Protein 6EBN (pdb70)

Organism: Psilocybe cubensis (NCBI:txid181762)

Solvent-accessible surface area: 69431 Å² total

Structure (mmCIF, N/CA/C/O backbone):
data_6EBN
#
_entry.id   6EBN
#
_cell.length_a   238.723
_cell.length_b   143.570
_cell.length_c   71.408
_cell.angle_alpha   90.000
_cell.angle_beta   92.775
_cell.angle_gamma   90.000
#
_symmetry.space_group_name_H-M   'C 1 2 1'
#
loop_
_entity.id
_entity.type
_entity.pdbx_description
1 polymer 'non canonical aromatic amino acid decarboxylase'
2 non-polymer GLYCEROL
3 non-polymer 'FORMIC ACID'
4 non-polymer 'SODIUM ION'
5 water water
#
loop_
_atom_site.group_PDB
_atom_site.id
_atom_site.type_symbol
_atom_site.label_atom_id
_atom_site.label_alt_id
_atom_site.label_comp_id
_atom_site.label_asym_id
_atom_site.label_entity_id
_atom_site.label_seq_id
_atom_site.pdbx_PDB_ins_code
_atom_site.Cartn_x
_atom_site.Cartn_y
_atom_site.Cartn_z
_atom_site.occupancy
_atom_site.B_iso_or_equiv
_atom_site.auth_seq_id
_atom_site.auth_comp_id
_atom_site.auth_asym_id
_atom_site.auth_atom_id
_atom_site.pdbx_PDB_model_num
ATOM 1 N N . VAL A 1 14 ? 65.57511 -3.66911 -13.93145 1.000 72.91664 14 VAL A N 1
ATOM 2 C CA . VAL A 1 14 ? 66.30210 -3.76307 -12.66044 1.000 73.96940 14 VAL A CA 1
ATOM 3 C C . VAL A 1 14 ? 65.48105 -3.13711 -11.53446 1.000 71.25328 14 VAL A C 1
ATOM 4 O O . VAL A 1 14 ? 65.17698 -1.93712 -11.55747 1.000 71.45857 14 VAL A O 1
ATOM 8 N N . PRO A 1 15 ? 65.11608 -3.94912 -10.54546 1.000 63.65237 15 PRO A N 1
ATOM 9 C CA . PRO A 1 15 ? 64.22204 -3.45917 -9.49647 1.000 58.75968 15 PRO A CA 1
ATOM 10 C C . PRO A 1 15 ? 64.92397 -2.49512 -8.55247 1.000 53.57748 15 PRO A C 1
ATOM 11 O O . PRO A 1 15 ? 66.10298 -2.64905 -8.22945 1.000 48.62425 15 PRO A O 1
ATOM 15 N N . SER A 1 16 ? 64.17191 -1.49216 -8.11048 1.000 54.58812 16 SER A N 1
ATOM 16 C CA . SER A 1 16 ? 64.67084 -0.43113 -7.24748 1.000 54.64339 16 SER A CA 1
ATOM 17 C C . SER A 1 16 ? 64.34983 -0.72714 -5.78848 1.000 49.77439 16 SER A C 1
ATOM 18 O O . SER A 1 16 ? 63.23685 -1.16020 -5.46350 1.000 45.43703 16 SER A O 1
ATOM 21 N N . SER A 1 17 ? 65.32981 -0.47308 -4.91147 1.000 45.67127 17 SER A N 1
ATOM 22 C CA . SER A 1 17 ? 65.14480 -0.62709 -3.47547 1.000 43.91579 17 SER A CA 1
ATOM 23 C C . SER A 1 17 ? 64.57772 0.62589 -2.82249 1.000 42.72881 17 SER A C 1
ATOM 24 O O . SER A 1 17 ? 64.20370 0.57287 -1.64249 1.000 39.64686 17 SER A O 1
ATOM 27 N N . ASP A 1 18 ? 64.44867 1.72988 -3.57249 1.000 44.43691 18 ASP A N 1
ATOM 28 C CA . ASP A 1 18 ? 64.14059 3.01586 -2.94651 1.000 44.98434 18 ASP A CA 1
ATOM 29 C C . ASP A 1 18 ? 62.80258 3.00479 -2.22152 1.000 38.19932 18 ASP A C 1
ATOM 30 O O . ASP A 1 18 ? 62.71854 3.44879 -1.07453 1.000 40.28115 18 ASP A O 1
ATOM 35 N N . ASP A 1 19 ? 61.75061 2.48373 -2.84754 1.000 35.20422 19 ASP A N 1
ATOM 36 C CA . ASP A 1 19 ? 60.44360 2.58266 -2.20355 1.000 39.83109 19 ASP A CA 1
ATOM 37 C C . ASP A 1 19 ? 60.39063 1.78066 -0.90655 1.000 38.90730 19 ASP A C 1
ATOM 38 O O . ASP A 1 19 ? 59.68459 2.17063 0.03244 1.000 43.12359 19 ASP A O 1
ATOM 43 N N . HIS A 1 20 ? 61.11569 0.66370 -0.82154 1.000 37.45712 20 HIS A N 1
ATOM 44 C CA . HIS A 1 20 ? 61.13171 -0.06429 0.44647 1.000 39.53369 20 HIS A CA 1
ATOM 45 C C . HIS A 1 20 ? 61.98166 0.66776 1.48248 1.000 39.77845 20 HIS A C 1
ATOM 46 O O . HIS A 1 20 ? 61.60964 0.75175 2.66247 1.000 41.63920 20 HIS A O 1
ATOM 53 N N . GLU A 1 21 ? 63.12263 1.20982 1.05449 1.000 38.42303 21 GLU A N 1
ATOM 54 C CA . GLU A 1 21 ? 63.94858 1.99887 1.96550 1.000 36.48859 21 GLU A CA 1
ATOM 55 C C . GLU A 1 21 ? 63.17950 3.19083 2.50648 1.000 39.30734 21 GLU A C 1
ATOM 56 O O . GLU A 1 21 ? 63.36046 3.56885 3.66448 1.000 43.44205 21 GLU A O 1
ATOM 62 N N . ARG A 1 22 ? 62.28548 3.77478 1.70047 1.000 36.80968 22 ARG A N 1
ATOM 63 C CA . ARG A 1 22 ? 61.57441 4.95974 2.14145 1.000 33.89354 22 ARG A CA 1
ATOM 64 C C . ARG A 1 22 ? 60.66941 4.64170 3.32544 1.000 36.16223 22 ARG A C 1
ATOM 65 O O . ARG A 1 22 ? 60.53335 5.45469 4.24643 1.000 37.12024 22 ARG A O 1
ATOM 73 N N . ILE A 1 23 ? 60.02147 3.47166 3.31944 1.000 31.32744 23 ILE A N 1
ATOM 74 C CA . ILE A 1 23 ? 59.10148 3.19161 4.41442 1.000 33.50665 23 ILE A CA 1
ATOM 75 C C . ILE A 1 23 ? 59.77550 2.44866 5.55644 1.000 31.30639 23 ILE A C 1
ATOM 76 O O . ILE A 1 23 ? 59.22749 2.42763 6.66643 1.000 32.67234 23 ILE A O 1
ATOM 81 N N . SER A 1 24 ? 60.96854 1.88972 5.33246 1.000 33.44875 24 SER A N 1
ATOM 82 C CA . SER A 1 24 ? 61.69456 1.22177 6.41447 1.000 34.71469 24 SER A CA 1
ATOM 83 C C . SER A 1 24 ? 62.06849 2.17780 7.53747 1.000 39.18891 24 SER A C 1
ATOM 84 O O . SER A 1 24 ? 62.20950 1.74381 8.68247 1.000 41.64973 24 SER A O 1
ATOM 87 N N . ALA A 1 25 ? 62.21542 3.47580 7.24347 1.000 38.78360 25 ALA A N 1
ATOM 88 C CA . ALA A 1 25 ? 62.58735 4.48183 8.23947 1.000 36.09117 25 ALA A CA 1
ATOM 89 C C . ALA A 1 25 ? 61.42231 4.92377 9.10645 1.000 37.25973 25 ALA A C 1
ATOM 90 O O . ALA A 1 25 ? 61.61726 5.74578 10.01145 1.000 36.84126 25 ALA A O 1
ATOM 92 N N . LEU A 1 26 ? 60.21735 4.42270 8.83143 1.000 35.67533 26 LEU A N 1
ATOM 93 C CA . LEU A 1 26 ? 59.00231 4.82863 9.52842 1.000 31.69854 26 LEU A CA 1
ATOM 94 C C . LEU A 1 26 ? 58.73434 4.02963 10.78842 1.000 33.50928 26 LEU A C 1
ATOM 95 O O . LEU A 1 26 ? 57.80431 4.37358 11.52040 1.000 34.51203 26 LEU A O 1
ATOM 100 N N . PHE A 1 27 ? 59.48640 2.95167 11.03343 1.000 34.46729 27 PHE A N 1
ATOM 101 C CA . PHE A 1 27 ? 59.18944 2.01266 12.10543 1.000 34.05671 27 PHE A CA 1
ATOM 102 C C . PHE A 1 27 ? 60.43244 1.77773 12.94345 1.000 34.66995 27 PHE A C 1
ATOM 103 O O . PHE A 1 27 ? 61.56344 1.85979 12.44947 1.000 34.83312 27 PHE A O 1
ATOM 111 N N . LEU A 1 28 ? 60.21444 1.50472 14.22645 1.000 32.04068 28 LEU A N 1
ATOM 112 C CA . LEU A 1 28 ? 61.33645 1.13879 15.07647 1.000 30.81422 28 LEU A CA 1
ATOM 113 C C . LEU A 1 28 ? 62.01152 -0.11517 14.52748 1.000 32.48547 28 LEU A C 1
ATOM 114 O O . LEU A 1 28 ? 63.24353 -0.21710 14.51150 1.000 32.06437 28 LEU A O 1
ATOM 119 N N . GLY A 1 29 ? 61.22858 -1.06622 14.03247 1.000 32.36704 29 GLY A N 1
ATOM 120 C CA . GLY A 1 29 ? 61.80065 -2.16719 13.28349 1.000 37.99929 29 GLY A CA 1
ATOM 121 C C . GLY A 1 29 ? 61.67572 -3.50619 13.99249 1.000 39.41788 29 GLY A C 1
ATOM 122 O O . GLY A 1 29 ? 61.57771 -3.57519 15.22249 1.000 41.66289 29 GLY A O 1
ATOM 123 N N . PRO A 1 30 ? 61.66679 -4.59520 13.21850 1.000 35.14632 30 PRO A N 1
ATOM 124 C CA . PRO A 1 30 ? 61.56186 -5.94320 13.81450 1.000 35.42793 30 PRO A CA 1
ATOM 125 C C . PRO A 1 30 ? 62.59586 -6.21614 14.86552 1.000 34.94630 30 PRO A C 1
ATOM 126 O O . PRO A 1 30 ? 62.32489 -6.95815 15.82352 1.000 35.22001 30 PRO A O 1
ATOM 130 N N . LYS A 1 31 ? 63.79583 -5.66507 14.70053 1.000 36.88863 31 LYS A N 1
ATOM 131 C CA . LYS A 1 31 ? 64.86382 -5.78001 15.68655 1.000 36.40173 31 LYS A CA 1
ATOM 132 C C . LYS A 1 31 ? 65.25374 -4.41898 16.25955 1.000 37.00970 31 LYS A C 1
ATOM 133 O O . LYS A 1 31 ? 66.38872 -4.23292 16.70256 1.000 35.79640 31 LYS A O 1
ATOM 139 N N . ALA A 1 32 ? 64.33469 -3.45003 16.24353 1.000 35.85167 32 ALA A N 1
ATOM 140 C CA . ALA A 1 32 ? 64.64160 -2.09901 16.69953 1.000 33.34347 32 ALA A CA 1
ATOM 141 C C . ALA A 1 32 ? 65.85558 -1.53495 15.96154 1.000 37.62556 32 ALA A C 1
ATOM 142 O O . ALA A 1 32 ? 66.68554 -0.81690 16.52955 1.000 34.98577 32 ALA A O 1
ATOM 144 N N . GLU A 1 33 ? 65.97862 -1.87695 14.67954 1.000 36.67808 33 GLU A N 1
ATOM 145 C CA . GLU A 1 33 ? 67.15660 -1.42789 13.94056 1.000 37.43344 33 GLU A CA 1
ATOM 146 C C . GLU A 1 33 ? 67.27952 0.09112 13.95955 1.000 38.50198 33 GLU A C 1
ATOM 147 O O . GLU A 1 33 ? 68.37649 0.62018 13.80056 1.000 39.00468 33 GLU A O 1
ATOM 153 N N . ASN A 1 34 ? 66.16948 0.81206 14.12053 1.000 32.00647 34 ASN A N 1
ATOM 154 C CA . ASN A 1 34 ? 66.18040 2.26706 14.03653 1.000 32.99869 34 ASN A CA 1
ATOM 155 C C . ASN A 1 34 ? 66.21634 2.93707 15.41552 1.000 34.17515 34 ASN A C 1
ATOM 156 O O . ASN A 1 34 ? 65.78427 4.09004 15.53751 1.000 33.80668 34 ASN A O 1
ATOM 161 N N . ALA A 1 35 ? 66.69437 2.23110 16.45553 1.000 31.49851 35 ALA A N 1
ATOM 162 C CA . ALA A 1 35 ? 66.64932 2.78110 17.81253 1.000 35.29634 35 ALA A CA 1
ATOM 163 C C . ALA A 1 35 ? 67.47824 4.06415 17.95953 1.000 35.53584 35 ALA A C 1
ATOM 164 O O . ALA A 1 35 ? 67.07918 4.96213 18.70153 1.000 37.12287 35 ALA A O 1
ATOM 166 N N . ALA A 1 36 ? 68.62124 4.18021 17.27555 1.000 38.45461 36 ALA A N 1
ATOM 167 C CA . ALA A 1 36 ? 69.41017 5.41726 17.39255 1.000 40.24693 36 ALA A CA 1
ATOM 168 C C . ALA A 1 36 ? 68.65411 6.62421 16.80554 1.000 38.39671 36 ALA A C 1
ATOM 169 O O . ALA A 1 36 ? 68.70204 7.73422 17.36053 1.000 38.63621 36 ALA A O 1
ATOM 171 N N . PHE A 1 37 ? 67.92014 6.43416 15.70253 1.000 37.95455 37 PHE A N 1
ATOM 172 C CA . PHE A 1 37 ? 67.08709 7.53311 15.19751 1.000 37.34395 37 PHE A CA 1
ATOM 173 C C . PHE A 1 37 ? 66.02005 7.93106 16.21050 1.000 39.82583 37 PHE A C 1
ATOM 174 O O . PHE A 1 37 ? 65.82098 9.12605 16.49249 1.000 40.01006 37 PHE A O 1
ATOM 182 N N . LEU A 1 38 ? 65.33410 6.94102 16.78449 1.000 37.88612 38 LEU A N 1
ATOM 183 C CA . LEU A 1 38 ? 64.32307 7.24097 17.78248 1.000 34.59625 38 LEU A CA 1
ATOM 184 C C . LEU A 1 38 ? 64.92301 7.98301 18.97448 1.000 35.47004 38 LEU A C 1
ATOM 185 O O . LEU A 1 38 ? 64.31495 8.92698 19.50547 1.000 32.07753 38 LEU A O 1
ATOM 190 N N . GLN A 1 39 ? 66.10303 7.55208 19.42750 1.000 34.51203 39 GLN A N 1
ATOM 191 C CA . GLN A 1 39 ? 66.75197 8.22112 20.55450 1.000 34.39360 39 GLN A CA 1
ATOM 192 C C . GLN A 1 39 ? 66.98689 9.69713 20.25250 1.000 35.97800 39 GLN A C 1
ATOM 193 O O . GLN A 1 39 ? 66.74283 10.56512 21.10349 1.000 33.69615 39 GLN A O 1
ATOM 199 N N A GLN A 1 40 ? 67.44989 10.01215 19.03951 0.470 36.18592 40 GLN A N 1
ATOM 200 N N B GLN A 1 40 ? 67.46989 9.99616 19.04351 0.530 36.09907 40 GLN A N 1
ATOM 201 C CA A GLN A 1 40 ? 67.66082 11.42716 18.74150 0.470 38.70201 40 GLN A CA 1
ATOM 202 C CA B GLN A 1 40 ? 67.65382 11.38016 18.61850 0.530 38.83887 40 GLN A CA 1
ATOM 203 C C A GLN A 1 40 ? 66.33978 12.19509 18.67548 0.470 40.09954 40 GLN A C 1
ATOM 204 C C B GLN A 1 40 ? 66.34578 12.15609 18.69148 0.530 40.07323 40 GLN A C 1
ATOM 205 O O A GLN A 1 40 ? 66.27071 13.35209 19.11247 0.470 40.40748 40 GLN A O 1
ATOM 206 O O B GLN A 1 40 ? 66.29671 13.28109 19.20647 0.530 40.26799 40 GLN A O 1
ATOM 217 N N . TRP A 1 41 ? 65.27582 11.58403 18.13147 1.000 40.93386 41 TRP A N 1
ATOM 218 C CA . TRP A 1 41 ? 63.99978 12.29896 18.08845 1.000 35.54110 41 TRP A CA 1
ATOM 219 C C . TRP A 1 41 ? 63.44075 12.52693 19.49344 1.000 34.66995 41 TRP A C 1
ATOM 220 O O . TRP A 1 41 ? 62.88568 13.58990 19.78143 1.000 38.49409 41 TRP A O 1
ATOM 231 N N . LEU A 1 42 ? 63.56879 11.54594 20.38045 1.000 34.66731 42 LEU A N 1
ATOM 232 C CA . LEU A 1 42 ? 63.12476 11.74392 21.75944 1.000 36.03327 42 LEU A CA 1
ATOM 233 C C . LEU A 1 42 ? 63.93469 12.84097 22.44444 1.000 34.24358 42 LEU A C 1
ATOM 234 O O . LEU A 1 42 ? 63.38063 13.67795 23.17643 1.000 36.02011 42 LEU A O 1
ATOM 239 N N . THR A 1 43 ? 65.24169 12.87105 22.20446 1.000 35.79903 43 THR A N 1
ATOM 240 C CA . THR A 1 43 ? 66.05162 13.95709 22.75847 1.000 37.95981 43 THR A CA 1
ATOM 241 C C . THR A 1 43 ? 65.54755 15.31306 22.26545 1.000 40.79963 43 THR A C 1
ATOM 242 O O . THR A 1 43 ? 65.40149 16.26206 23.05445 1.000 35.99905 43 THR A O 1
ATOM 246 N N . THR A 1 44 ? 65.22157 15.40404 20.97145 1.000 37.51766 44 THR A N 1
ATOM 247 C CA . THR A 1 44 ? 64.64150 16.64200 20.43743 1.000 37.22288 44 THR A CA 1
ATOM 248 C C . THR A 1 44 ? 63.31447 16.99193 21.12341 1.000 36.24645 44 THR A C 1
ATOM 249 O O . THR A 1 44 ? 63.04740 18.16492 21.42241 1.000 37.59661 44 THR A O 1
ATOM 253 N N . VAL A 1 45 ? 62.46053 15.99489 21.36341 1.000 33.74089 45 VAL A N 1
ATOM 254 C CA . VAL A 1 45 ? 61.20650 16.24782 22.07939 1.000 35.62532 45 VAL A CA 1
ATOM 255 C C . VAL A 1 45 ? 61.49145 16.90784 23.43439 1.000 37.87823 45 VAL A C 1
ATOM 256 O O . VAL A 1 45 ? 60.86039 17.90781 23.81138 1.000 34.93840 45 VAL A O 1
ATOM 260 N N . VAL A 1 46 ? 62.45047 16.36190 24.18841 1.000 39.29418 46 VAL A N 1
ATOM 261 C CA . VAL A 1 46 ? 62.73442 16.90592 25.52241 1.000 39.81793 46 VAL A CA 1
ATOM 262 C C . VAL A 1 46 ? 63.26734 18.33095 25.42341 1.000 43.27361 46 VAL A C 1
ATOM 263 O O . VAL A 1 46 ? 62.87928 19.22893 26.19340 1.000 41.18915 46 VAL A O 1
ATOM 267 N N . ALA A 1 47 ? 64.18134 18.54000 24.51142 1.000 44.84222 47 ALA A N 1
ATOM 268 C CA . ALA A 1 47 ? 64.77527 19.83503 24.32642 1.000 42.08926 47 ALA A CA 1
ATOM 269 C C . ALA A 1 47 ? 63.73622 20.86897 24.00440 1.000 41.66815 47 ALA A C 1
ATOM 270 O O . ALA A 1 47 ? 63.77515 21.94497 24.50940 1.000 38.36513 47 ALA A O 1
ATOM 272 N N . GLN A 1 48 ? 62.78925 20.51591 23.15239 1.000 36.69914 48 GLN A N 1
ATOM 273 C CA . GLN A 1 48 ? 61.75620 21.45285 22.78137 1.000 39.63633 48 GLN A CA 1
ATOM 274 C C . GLN A 1 48 ? 60.75217 21.71280 23.88936 1.000 42.34718 48 GLN A C 1
ATOM 275 O O . GLN A 1 48 ? 60.24411 22.79077 23.99034 1.000 43.32625 48 GLN A O 1
ATOM 281 N N . GLN A 1 49 ? 60.42622 20.69979 24.67436 1.000 38.77833 49 GLN A N 1
ATOM 282 C CA . GLN A 1 49 ? 59.58219 20.93475 25.84434 1.000 36.36752 49 GLN A CA 1
ATOM 283 C C . GLN A 1 49 ? 60.22812 21.95379 26.76635 1.000 37.93876 49 GLN A C 1
ATOM 284 O O . GLN A 1 49 ? 59.56106 22.87775 27.25734 1.000 36.79125 49 GLN A O 1
ATOM 290 N N . LYS A 1 50 ? 61.53512 21.81086 27.00537 1.000 39.03363 50 LYS A N 1
ATOM 291 C CA . LYS A 1 50 ? 62.23106 22.77690 27.85337 1.000 39.92058 50 LYS A CA 1
ATOM 292 C C . LYS A 1 50 ? 62.23199 24.17690 27.23337 1.000 41.10230 50 LYS A C 1
ATOM 293 O O . LYS A 1 50 ? 61.92792 25.16589 27.90536 1.000 37.95981 50 LYS A O 1
ATOM 299 N N . ALA A 1 51 ? 62.59300 24.28892 25.95637 1.000 43.88684 51 ALA A N 1
ATOM 300 C CA . ALA A 1 51 ? 62.58093 25.60191 25.31236 1.000 44.29478 51 ALA A CA 1
ATOM 301 C C . ALA A 1 51 ? 61.19590 26.23783 25.40834 1.000 42.86830 51 ALA A C 1
ATOM 302 O O . ALA A 1 51 ? 61.06883 27.42783 25.71033 1.000 44.00001 51 ALA A O 1
ATOM 304 N N . ALA A 1 52 ? 60.14394 25.44577 25.20733 1.000 39.09942 52 ALA A N 1
ATOM 305 C CA . ALA A 1 52 ? 58.78191 25.96970 25.25031 1.000 37.57819 52 ALA A CA 1
ATOM 306 C C . ALA A 1 52 ? 58.38687 26.43568 26.64630 1.000 39.05995 52 ALA A C 1
ATOM 307 O O . ALA A 1 52 ? 57.77681 27.50665 26.78929 1.000 36.53333 52 ALA A O 1
ATOM 309 N N . ARG A 1 53 ? 58.68390 25.63271 27.68731 1.000 34.22252 53 ARG A N 1
ATOM 310 C CA . ARG A 1 53 ? 58.31286 26.05969 29.03630 1.000 35.38319 53 ARG A CA 1
ATOM 311 C C . ARG A 1 53 ? 59.16278 27.24274 29.50731 1.000 38.32038 53 ARG A C 1
ATOM 312 O O . ARG A 1 53 ? 58.66973 28.10072 30.24830 1.000 38.42566 53 ARG A O 1
ATOM 320 N N . ASP A 1 54 ? 60.41279 27.33981 29.05532 1.000 38.20721 54 ASP A N 1
ATOM 321 C CA . ASP A 1 54 ? 61.21371 28.53585 29.32833 1.000 38.43619 54 ASP A CA 1
ATOM 322 C C . ASP A 1 54 ? 60.61365 29.77782 28.65032 1.000 41.67868 54 ASP A C 1
ATOM 323 O O . ASP A 1 54 ? 60.58059 30.86082 29.24231 1.000 38.64937 54 ASP A O 1
ATOM 328 N N . ALA A 1 55 ? 60.10968 29.63278 27.42231 1.000 42.62090 55 ALA A N 1
ATOM 329 C CA . ALA A 1 55 ? 59.60763 30.78175 26.65530 1.000 44.70799 55 ALA A CA 1
ATOM 330 C C . ALA A 1 55 ? 58.32658 31.38068 27.23528 1.000 46.26871 55 ALA A C 1
ATOM 331 O O . ALA A 1 55 ? 58.00652 32.53566 26.94727 1.000 43.56312 55 ALA A O 1
ATOM 333 N N . TYR A 1 56 ? 57.55162 30.62064 27.99627 1.000 43.63155 56 TYR A N 1
ATOM 334 C CA . TYR A 1 56 ? 56.34958 31.17558 28.60825 1.000 40.24693 56 TYR A CA 1
ATOM 335 C C . TYR A 1 56 ? 56.72852 31.91561 29.88925 1.000 40.03901 56 TYR A C 1
ATOM 336 O O . TYR A 1 56 ? 57.12254 31.28863 30.87726 1.000 42.64722 56 TYR A O 1
ATOM 345 N N . PHE A 1 57 ? 56.60144 33.24260 29.87624 1.000 39.76793 57 PHE A N 1
ATOM 346 C CA . PHE A 1 57 ? 57.04738 34.15663 30.93125 1.000 42.33929 57 PHE A CA 1
ATOM 347 C C . PHE A 1 57 ? 58.47539 33.82271 31.33827 1.000 43.86579 57 PHE A C 1
ATOM 348 O O . PHE A 1 57 ? 58.72141 33.25373 32.41327 1.000 44.91328 57 PHE A O 1
ATOM 356 N N . PRO A 1 58 ? 59.44538 34.21376 30.50428 1.000 45.00540 58 PRO A N 1
ATOM 357 C CA . PRO A 1 58 ? 60.85140 33.85484 30.76830 1.000 46.34240 58 PRO A CA 1
ATOM 358 C C . PRO A 1 58 ? 61.38335 34.34688 32.10230 1.000 45.64231 58 PRO A C 1
ATOM 359 O O . PRO A 1 58 ? 62.34638 33.75793 32.61832 1.000 44.85801 58 PRO A O 1
ATOM 363 N N . ASP A 1 59 ? 60.81028 35.40085 32.67929 1.000 45.93445 59 ASP A N 1
ATOM 364 C CA . ASP A 1 59 ? 61.34724 35.92088 33.94230 1.000 49.33486 59 ASP A CA 1
ATOM 365 C C . ASP A 1 59 ? 60.84826 35.15586 35.16429 1.000 47.20566 59 ASP A C 1
ATOM 366 O O . ASP A 1 59 ? 61.37924 35.36690 36.26530 1.000 43.44731 59 ASP A O 1
ATOM 371 N N . ASP A 1 60 ? 59.85532 34.27881 35.00528 1.000 42.65775 60 ASP A N 1
ATOM 372 C CA . ASP A 1 60 ? 59.48135 33.38479 36.09128 1.000 43.16044 60 ASP A CA 1
ATOM 373 C C . ASP A 1 60 ? 60.68439 32.51686 36.44330 1.000 46.37661 60 ASP A C 1
ATOM 374 O O . ASP A 1 60 ? 61.37844 32.00089 35.55932 1.000 46.73981 60 ASP A O 1
ATOM 379 N N . ASN A 1 61 ? 60.95338 32.37888 37.73131 1.000 43.82631 61 ASN A N 1
ATOM 380 C CA . ASN A 1 61 ? 62.02743 31.50894 38.17733 1.000 40.38379 61 ASN A CA 1
ATOM 381 C C . ASN A 1 61 ? 61.51350 30.09192 38.38133 1.000 41.21020 61 ASN A C 1
ATOM 382 O O . ASN A 1 61 ? 60.31052 29.83185 38.35331 1.000 37.54398 61 ASN A O 1
ATOM 387 N N . ALA A 1 62 ? 62.44855 29.18697 38.65134 1.000 43.02621 62 ALA A N 1
ATOM 388 C CA . ALA A 1 62 ? 62.12363 27.78295 38.88335 1.000 43.66050 62 ALA A CA 1
ATOM 389 C C . ALA A 1 62 ? 61.18462 27.62591 40.07333 1.000 39.64949 62 ALA A C 1
ATOM 390 O O . ALA A 1 62 ? 61.27056 28.36992 41.05433 1.000 39.12838 62 ALA A O 1
ATOM 392 N N . PHE A 1 63 ? 60.24567 26.68585 39.95433 1.000 35.54900 63 PHE A N 1
ATOM 393 C CA . PHE A 1 63 ? 59.46968 26.22081 41.09132 1.000 35.71744 63 PHE A CA 1
ATOM 394 C C . PHE A 1 63 ? 60.08774 24.99085 41.74433 1.000 41.95503 63 PHE A C 1
ATOM 395 O O . PHE A 1 63 ? 59.88274 24.76885 42.95033 1.000 38.31249 63 PHE A O 1
ATOM 403 N N . ILE A 1 64 ? 60.82980 24.19189 40.96735 1.000 41.79185 64 ILE A N 1
ATOM 404 C CA . ILE A 1 64 ? 61.51186 22.98393 41.43236 1.000 42.05767 64 ILE A CA 1
ATOM 405 C C . ILE A 1 64 ? 63.00384 23.28601 41.39338 1.000 43.69998 64 ILE A C 1
ATOM 406 O O . ILE A 1 64 ? 63.59786 23.35104 40.31239 1.000 42.72091 64 ILE A O 1
ATOM 411 N N . THR A 1 65 ? 63.61482 23.52305 42.55439 1.000 43.93158 65 THR A N 1
ATOM 412 C CA . THR A 1 65 ? 65.00479 23.94213 42.60640 1.000 47.97944 65 THR A CA 1
ATOM 413 C C . THR A 1 65 ? 65.95486 22.74819 42.71042 1.000 47.68203 65 THR A C 1
ATOM 414 O O . THR A 1 65 ? 65.55392 21.60716 42.95842 1.000 43.50522 65 THR A O 1
ATOM 418 N N . THR A 1 66 ? 67.25284 23.04826 42.55544 1.000 47.92680 66 THR A N 1
ATOM 419 C CA . THR A 1 66 ? 68.28090 22.01932 42.67446 1.000 45.01329 66 THR A CA 1
ATOM 420 C C . THR A 1 66 ? 68.28891 21.40332 44.06546 1.000 43.93158 66 THR A C 1
ATOM 421 O O . THR A 1 66 ? 68.45998 20.18533 44.21147 1.000 47.77678 66 THR A O 1
ATOM 425 N N . ASP A 1 67 ? 68.08285 22.21432 45.10345 1.000 43.97106 67 ASP A N 1
ATOM 426 C CA . ASP A 1 67 ? 68.06287 21.63432 46.44446 1.000 46.63717 67 ASP A CA 1
ATOM 427 C C . ASP A 1 67 ? 66.87592 20.69226 46.62445 1.000 43.28151 67 ASP A C 1
ATOM 428 O O . ASP A 1 67 ? 66.98797 19.65727 47.29445 1.000 41.75764 67 ASP A O 1
ATOM 433 N N . MET A 1 68 ? 65.73791 21.00519 46.00843 1.000 43.14201 68 MET A N 1
ATOM 434 C CA . MET A 1 68 ? 64.62996 20.05813 46.05042 1.000 39.78372 68 MET A CA 1
ATOM 435 C C . MET A 1 68 ? 64.99004 18.76014 45.34043 1.000 39.77845 68 MET A C 1
ATOM 436 O O . MET A 1 68 ? 64.68310 17.67013 45.83843 1.000 40.75225 68 MET A O 1
ATOM 441 N N . GLN A 1 69 ? 65.66105 18.85918 44.18344 1.000 35.38319 69 GLN A N 1
ATOM 442 C CA . GLN A 1 69 ? 65.93513 17.69419 43.33945 1.000 34.91471 69 GLN A CA 1
ATOM 443 C C . GLN A 1 69 ? 66.93818 16.73425 43.96047 1.000 38.43356 69 GLN A C 1
ATOM 444 O O . GLN A 1 69 ? 66.97525 15.55625 43.57747 1.000 42.81566 69 GLN A O 1
ATOM 450 N N . THR A 1 70 ? 67.78114 17.21430 44.85747 1.000 36.77809 70 THR A N 1
ATOM 451 C CA . THR A 1 70 ? 68.74018 16.35436 45.52249 1.000 39.36261 70 THR A CA 1
ATOM 452 C C . THR A 1 70 ? 68.31318 15.99834 46.94349 1.000 41.04439 70 THR A C 1
ATOM 453 O O . THR A 1 70 ? 69.11520 15.41539 47.69550 1.000 40.82332 70 THR A O 1
ATOM 457 N N . SER A 1 71 ? 67.08015 16.33827 47.33847 1.000 40.07059 71 SER A N 1
ATOM 458 C CA . SER A 1 71 ? 66.62515 16.00725 48.68646 1.000 41.93134 71 SER A CA 1
ATOM 459 C C . SER A 1 71 ? 66.27724 14.52423 48.75947 1.000 46.27923 71 SER A C 1
ATOM 460 O O . SER A 1 71 ? 65.95528 13.90421 47.74247 1.000 43.39468 71 SER A O 1
ATOM 463 N N . PRO A 1 72 ? 66.32525 13.91824 49.95147 1.000 43.81841 72 PRO A N 1
ATOM 464 C CA . PRO A 1 72 ? 66.08433 12.46223 49.99447 1.000 41.69974 72 PRO A CA 1
ATOM 465 C C . PRO A 1 72 ? 64.69036 12.05815 49.52546 1.000 39.97058 72 PRO A C 1
ATOM 466 O O . PRO A 1 72 ? 64.54143 11.01014 48.87346 1.000 42.33929 72 PRO A O 1
ATOM 470 N N . ALA A 1 73 ? 63.65631 12.85309 49.79844 1.000 38.18879 73 ALA A N 1
ATOM 471 C CA . ALA A 1 73 ? 62.32034 12.45901 49.34342 1.000 39.99164 73 ALA A CA 1
ATOM 472 C C . ALA A 1 73 ? 62.20336 12.53300 47.82042 1.000 43.41573 73 ALA A C 1
ATOM 473 O O . ALA A 1 73 ? 61.57542 11.66296 47.18642 1.000 40.71278 73 ALA A O 1
ATOM 475 N N . PHE A 1 74 ? 62.78631 13.57203 47.21142 1.000 43.02884 74 PHE A N 1
ATOM 476 C CA . PHE A 1 74 ? 62.77032 13.66902 45.74942 1.000 43.91053 74 PHE A CA 1
ATOM 477 C C . PHE A 1 74 ? 63.51440 12.48806 45.12844 1.000 43.06832 74 PHE A C 1
ATOM 478 O O . PHE A 1 74 ? 63.01545 11.83903 44.20344 1.000 41.17336 74 PHE A O 1
ATOM 486 N N . ALA A 1 75 ? 64.72441 12.20213 45.63346 1.000 44.52639 75 ALA A N 1
ATOM 487 C CA . ALA A 1 75 ? 65.50148 11.08917 45.10247 1.000 40.08112 75 ALA A CA 1
ATOM 488 C C . ALA A 1 75 ? 64.74955 9.77713 45.26747 1.000 40.73910 75 ALA A C 1
ATOM 489 O O . ALA A 1 75 ? 64.80361 8.90613 44.38947 1.000 45.49230 75 ALA A O 1
ATOM 491 N N A GLN A 1 76 ? 64.02154 9.61510 46.37346 0.530 38.34933 76 GLN A N 1
ATOM 492 N N B GLN A 1 76 ? 64.03554 9.62210 46.38146 0.470 38.46777 76 GLN A N 1
ATOM 493 C CA A GLN A 1 76 ? 63.25761 8.38605 46.54346 0.530 38.84939 76 GLN A CA 1
ATOM 494 C CA B GLN A 1 76 ? 63.22861 8.42805 46.58546 0.470 39.00468 76 GLN A CA 1
ATOM 495 C C A GLN A 1 76 ? 62.15063 8.28099 45.49844 0.530 39.27839 76 GLN A C 1
ATOM 496 C C B GLN A 1 76 ? 62.16863 8.29599 45.49844 0.470 39.29418 76 GLN A C 1
ATOM 497 O O A GLN A 1 76 ? 61.92970 7.20497 44.92944 0.530 39.63896 76 GLN A O 1
ATOM 498 O O B GLN A 1 76 ? 61.98770 7.22097 44.91344 0.470 39.54685 76 GLN A O 1
ATOM 509 N N . THR A 1 77 ? 61.45257 9.38595 45.21243 1.000 40.03638 77 THR A N 1
ATOM 510 C CA . THR A 1 77 ? 60.44459 9.32588 44.15741 1.000 37.37290 77 THR A CA 1
ATOM 511 C C . THR A 1 77 ? 61.08863 8.99291 42.80742 1.000 37.23868 77 THR A C 1
ATOM 512 O O . THR A 1 77 ? 60.54068 8.20188 42.03442 1.000 33.16450 77 THR A O 1
ATOM 516 N N . THR A 1 78 ? 62.26860 9.55198 42.50844 1.000 34.66731 78 THR A N 1
ATOM 517 C CA . THR A 1 78 ? 62.83963 9.23900 41.19145 1.000 36.33330 78 THR A CA 1
ATOM 518 C C . THR A 1 78 ? 63.24872 7.77603 41.11546 1.000 39.72845 78 THR A C 1
ATOM 519 O O . THR A 1 78 ? 63.09977 7.14601 40.05546 1.000 41.07335 78 THR A O 1
ATOM 523 N N . LYS A 1 79 ? 63.75673 7.21506 42.22747 1.000 35.45688 79 LYS A N 1
ATOM 524 C CA . LYS A 1 79 ? 64.10381 5.79708 42.25548 1.000 37.85191 79 LYS A CA 1
ATOM 525 C C . LYS A 1 79 ? 62.86786 4.92701 42.07647 1.000 38.90466 79 LYS A C 1
ATOM 526 O O . LYS A 1 79 ? 62.92593 3.88701 41.41547 1.000 40.18377 79 LYS A O 1
ATOM 532 N N . VAL A 1 80 ? 61.73883 5.33395 42.66245 1.000 41.25495 80 VAL A N 1
ATOM 533 C CA . VAL A 1 80 ? 60.49588 4.58088 42.46244 1.000 39.97585 80 VAL A CA 1
ATOM 534 C C . VAL A 1 80 ? 60.04690 4.63785 41.00143 1.000 38.06509 80 VAL A C 1
ATOM 535 O O . VAL A 1 80 ? 59.61796 3.62482 40.43043 1.000 32.13543 80 VAL A O 1
ATOM 539 N N . ILE A 1 81 ? 60.11884 5.82185 40.37843 1.000 35.69639 81 ILE A N 1
ATOM 540 C CA . ILE A 1 81 ? 59.76985 5.94182 38.96042 1.000 36.04116 81 ILE A CA 1
ATOM 541 C C . ILE A 1 81 ? 60.64591 5.01587 38.12744 1.000 38.48883 81 ILE A C 1
ATOM 542 O O . ILE A 1 81 ? 60.14497 4.24283 37.29943 1.000 34.45150 81 ILE A O 1
ATOM 547 N N . ALA A 1 82 ? 61.97691 5.09094 38.33445 1.000 33.44875 82 ALA A N 1
ATOM 548 C CA . ALA A 1 82 ? 62.91196 4.27599 37.56347 1.000 36.24119 82 ALA A CA 1
ATOM 549 C C . ALA A 1 82 ? 62.64404 2.78198 37.74748 1.000 37.51239 82 ALA A C 1
ATOM 550 O O . ALA A 1 82 ? 62.70410 2.00397 36.78848 1.000 35.93062 82 ALA A O 1
ATOM 552 N N . SER A 1 83 ? 62.35305 2.36797 38.98147 1.000 34.66205 83 SER A N 1
ATOM 553 C CA . SER A 1 83 ? 62.11012 0.96695 39.28848 1.000 33.23820 83 SER A CA 1
ATOM 554 C C . SER A 1 83 ? 60.81816 0.46788 38.64746 1.000 33.26715 83 SER A C 1
ATOM 555 O O . SER A 1 83 ? 60.78723 -0.60113 38.02247 1.000 35.92010 83 SER A O 1
ATOM 558 N N . ASN A 1 84 ? 59.73912 1.23282 38.78344 1.000 31.79855 84 ASN A N 1
ATOM 559 C CA . ASN A 1 84 ? 58.48415 0.87374 38.15043 1.000 28.45868 84 ASN A CA 1
ATOM 560 C C . ASN A 1 84 ? 58.61117 0.85274 36.63443 1.000 36.01484 84 ASN A C 1
ATOM 561 O O . ASN A 1 84 ? 58.03823 -0.01929 35.96443 1.000 34.31990 84 ASN A O 1
ATOM 566 N N . LEU A 1 85 ? 59.35312 1.80378 36.07444 1.000 33.07765 85 LEU A N 1
ATOM 567 C CA . LEU A 1 85 ? 59.51314 1.86279 34.63244 1.000 32.73814 85 LEU A CA 1
ATOM 568 C C . LEU A 1 85 ? 60.25321 0.62982 34.11945 1.000 35.87799 85 LEU A C 1
ATOM 569 O O . LEU A 1 85 ? 59.81626 -0.00320 33.14845 1.000 35.18053 85 LEU A O 1
ATOM 574 N N . THR A 1 86 ? 61.39122 0.28189 34.74347 1.000 34.24884 86 THR A N 1
ATOM 575 C CA . THR A 1 86 ? 62.11230 -0.91107 34.29049 1.000 37.59135 86 THR A CA 1
ATOM 576 C C . THR A 1 86 ? 61.27037 -2.17212 34.47648 1.000 37.75453 86 THR A C 1
ATOM 577 O O . THR A 1 86 ? 61.24043 -3.04912 33.59348 1.000 36.61228 86 THR A O 1
ATOM 581 N N . GLU A 1 87 ? 60.53636 -2.26915 35.58647 1.000 33.01712 87 GLU A N 1
ATOM 582 C CA . GLU A 1 87 ? 59.69442 -3.44020 35.74447 1.000 37.19657 87 GLU A CA 1
ATOM 583 C C . GLU A 1 87 ? 58.63644 -3.50826 34.64445 1.000 35.18843 87 GLU A C 1
ATOM 584 O O . GLU A 1 87 ? 58.40251 -4.57628 34.05745 1.000 38.30986 87 GLU A O 1
ATOM 590 N N . LEU A 1 88 ? 57.99038 -2.37630 34.33544 1.000 31.94594 88 LEU A N 1
ATOM 591 C CA . LEU A 1 88 ? 56.98839 -2.37336 33.27342 1.000 30.44049 88 LEU A CA 1
ATOM 592 C C . LEU A 1 88 ? 57.60543 -2.76933 31.93543 1.000 34.57520 88 LEU A C 1
ATOM 593 O O . LEU A 1 88 ? 57.03449 -3.56637 31.18443 1.000 34.48571 88 LEU A O 1
ATOM 598 N N . LEU A 1 89 ? 58.76241 -2.20727 31.60545 1.000 35.06473 89 LEU A N 1
ATOM 599 C CA . LEU A 1 89 ? 59.35644 -2.48424 30.30046 1.000 35.68323 89 LEU A CA 1
ATOM 600 C C . LEU A 1 89 ? 59.76652 -3.94722 30.17447 1.000 37.04918 89 LEU A C 1
ATOM 601 O O . LEU A 1 89 ? 59.53957 -4.56924 29.12947 1.000 39.71529 89 LEU A O 1
ATOM 606 N N . THR A 1 90 ? 60.38254 -4.49718 31.22348 1.000 30.86159 90 THR A N 1
ATOM 607 C CA . THR A 1 90 ? 60.75962 -5.90816 31.24849 1.000 33.92775 90 THR A CA 1
ATOM 608 C C . THR A 1 90 ? 59.53167 -6.79323 31.06948 1.000 35.09368 90 THR A C 1
ATOM 609 O O . THR A 1 90 ? 59.54474 -7.74923 30.27848 1.000 36.21750 90 THR A O 1
ATOM 613 N N . ALA A 1 91 ? 58.46465 -6.50829 31.82246 1.000 34.50151 91 ALA A N 1
ATOM 614 C CA . ALA A 1 91 ? 57.25869 -7.31736 31.70145 1.000 39.19154 91 ALA A CA 1
ATOM 615 C C . ALA A 1 91 ? 56.60670 -7.16040 30.31944 1.000 37.47291 91 ALA A C 1
ATOM 616 O O . ALA A 1 91 ? 56.16377 -8.15243 29.73044 1.000 34.47782 91 ALA A O 1
ATOM 618 N N . LEU A 1 92 ? 56.54064 -5.93440 29.77843 1.000 37.55977 92 LEU A N 1
ATOM 619 C CA . LEU A 1 92 ? 55.96265 -5.75144 28.44543 1.000 37.29658 92 LEU A CA 1
ATOM 620 C C . LEU A 1 92 ? 56.71171 -6.59741 27.43544 1.000 37.64399 92 LEU A C 1
ATOM 621 O O . LEU A 1 92 ? 56.10176 -7.26145 26.58744 1.000 33.40664 92 LEU A O 1
ATOM 626 N N . GLY A 1 93 ? 58.05171 -6.57433 27.51946 1.000 37.82822 93 GLY A N 1
ATOM 627 C CA . GLY A 1 93 ? 58.86676 -7.33429 26.58347 1.000 41.19441 93 GLY A CA 1
ATOM 628 C C . GLY A 1 93 ? 58.69985 -8.83730 26.71048 1.000 38.52041 93 GLY A C 1
ATOM 629 O O . GLY A 1 93 ? 58.72890 -9.55530 25.70948 1.000 39.67318 93 GLY A O 1
ATOM 630 N N . GLU A 1 94 ? 58.52586 -9.33730 27.93448 1.000 32.42757 94 GLU A N 1
ATOM 631 C CA . GLU A 1 94 ? 58.40094 -10.77931 28.12748 1.000 32.04068 94 GLU A CA 1
ATOM 632 C C . GLU A 1 94 ? 56.97097 -11.29039 27.95147 1.000 34.15146 94 GLU A C 1
ATOM 633 O O . GLU A 1 94 ? 56.77604 -12.47640 27.66647 1.000 33.46454 94 GLU A O 1
ATOM 639 N N . ARG A 1 95 ? 55.96292 -10.42745 28.05845 1.000 35.90167 95 ARG A N 1
ATOM 640 C CA . ARG A 1 95 ? 54.59394 -10.90952 28.15143 1.000 35.10684 95 ARG A CA 1
ATOM 641 C C . ARG A 1 95 ? 53.64593 -10.39658 27.07842 1.000 33.39611 95 ARG A C 1
ATOM 642 O O . ARG A 1 95 ? 52.53996 -10.91964 26.98740 1.000 31.76697 95 ARG A O 1
ATOM 650 N N . SER A 1 96 ? 54.04789 -9.45956 26.23242 1.000 32.34862 96 SER A N 1
ATOM 651 C CA . SER A 1 96 ? 53.16987 -8.96362 25.16940 1.000 33.59613 96 SER A CA 1
ATOM 652 C C . SER A 1 96 ? 53.36794 -9.74961 23.88141 1.000 34.83576 96 SER A C 1
ATOM 653 O O . SER A 1 96 ? 54.41197 -10.37255 23.66343 1.000 33.46454 96 SER A O 1
ATOM 656 N N . ILE A 1 97 ? 52.37394 -9.65567 22.99840 1.000 30.49839 97 ILE A N 1
ATOM 657 C CA . ILE A 1 97 ? 52.49599 -10.21667 21.64840 1.000 29.84832 97 ILE A CA 1
ATOM 658 C C . ILE A 1 97 ? 53.49996 -9.38062 20.86141 1.000 28.45604 97 ILE A C 1
ATOM 659 O O . ILE A 1 97 ? 53.37989 -8.13663 20.82440 1.000 31.19058 97 ILE A O 1
ATOM 664 N N . PRO A 1 98 ? 54.47000 -9.98657 20.21143 1.000 29.82463 98 PRO A N 1
ATOM 665 C CA . PRO A 1 98 ? 55.46397 -9.21352 19.42044 1.000 28.49815 98 PRO A CA 1
ATOM 666 C C . PRO A 1 98 ? 54.94996 -8.81555 18.04043 1.000 33.63298 98 PRO A C 1
ATOM 667 O O . PRO A 1 98 ? 55.40400 -9.29653 16.97444 1.000 31.73275 98 PRO A O 1
ATOM 671 N N . PHE A 1 99 ? 53.97291 -7.88961 18.03741 1.000 32.55390 99 PHE A N 1
ATOM 672 C CA . PHE A 1 99 ? 53.44690 -7.36064 16.77940 1.000 32.48284 99 PHE A CA 1
ATOM 673 C C . PHE A 1 99 ? 54.55588 -6.78358 15.91041 1.000 35.70691 99 PHE A C 1
ATOM 674 O O . PHE A 1 99 ? 54.39989 -6.69960 14.67941 1.000 34.45150 99 PHE A O 1
ATOM 682 N N . PHE A 1 100 ? 55.67585 -6.37152 16.53343 1.000 32.82762 100 PHE A N 1
ATOM 683 C CA . PHE A 1 100 ? 56.76482 -5.71346 15.82144 1.000 35.63585 100 PHE A CA 1
ATOM 684 C C . PHE A 1 100 ? 57.47789 -6.66543 14.87245 1.000 35.05947 100 PHE A C 1
ATOM 685 O O . PHE A 1 100 ? 58.13287 -6.21639 13.92046 1.000 35.87272 100 PHE A O 1
ATOM 693 N N . SER A 1 101 ? 57.34996 -7.96543 15.10346 1.000 33.41190 101 SER A N 1
ATOM 694 C CA . SER A 1 101 ? 58.05002 -8.93340 14.26547 1.000 33.90933 101 SER A CA 1
ATOM 695 C C . SER A 1 101 ? 57.18006 -9.36345 13.08346 1.000 35.05157 101 SER A C 1
ATOM 696 O O . SER A 1 101 ? 55.97107 -9.54152 13.23744 1.000 31.26954 101 SER A O 1
ATOM 699 N N . PRO A 1 102 ? 57.76709 -9.55642 11.90047 1.000 33.95933 102 PRO A N 1
ATOM 700 C CA . PRO A 1 102 ? 57.00014 -10.13047 10.78746 1.000 31.83013 102 PRO A CA 1
ATOM 701 C C . PRO A 1 102 ? 56.55321 -11.55150 11.04946 1.000 35.64638 102 PRO A C 1
ATOM 702 O O . PRO A 1 102 ? 55.71125 -12.05555 10.29345 1.000 31.83276 102 PRO A O 1
ATOM 706 N N . ARG A 1 103 ? 57.09124 -12.22346 12.07947 1.000 32.90395 103 ARG A N 1
ATOM 707 C CA . ARG A 1 103 ? 56.49130 -13.48849 12.50047 1.000 29.32194 103 ARG A CA 1
ATOM 708 C C . ARG A 1 103 ? 55.03928 -13.30157 12.92245 1.000 31.06688 103 ARG A C 1
ATOM 709 O O . ARG A 1 103 ? 54.27534 -14.26561 12.91444 1.000 31.70643 103 ARG A O 1
ATOM 717 N N . TYR A 1 104 ? 54.62321 -12.08259 13.25644 1.000 29.37457 104 TYR A N 1
ATOM 718 C CA . TYR A 1 104 ? 53.22819 -11.84067 13.62042 1.000 28.51131 104 TYR A CA 1
ATOM 719 C C . TYR A 1 104 ? 52.41819 -11.52072 12.37141 1.000 31.37481 104 TYR A C 1
ATOM 720 O O . TYR A 1 104 ? 52.75615 -10.59671 11.63241 1.000 30.89581 104 TYR A O 1
ATOM 729 N N . SER A 1 105 ? 51.34124 -12.25578 12.14839 1.000 33.46191 105 SER A N 1
ATOM 730 C CA . SER A 1 105 ? 50.46723 -11.93084 11.02138 1.000 35.47267 105 SER A CA 1
ATOM 731 C C . SER A 1 105 ? 49.05926 -12.44191 11.29436 1.000 31.66169 105 SER A C 1
ATOM 732 O O . SER A 1 105 ? 48.46931 -13.15395 10.48736 1.000 33.54086 105 SER A O 1
ATOM 735 N N . GLY A 1 106 ? 48.49522 -12.07494 12.43735 1.000 33.60403 106 GLY A N 1
ATOM 736 C CA . GLY A 1 106 ? 47.20925 -12.62301 12.82234 1.000 31.64327 106 GLY A CA 1
ATOM 737 C C . GLY A 1 106 ? 46.07419 -11.62808 12.72232 1.000 36.82810 106 GLY A C 1
ATOM 738 O O . GLY A 1 106 ? 45.29321 -11.66212 11.75131 1.000 34.72785 106 GLY A O 1
ATOM 739 N N . HIS A 1 107 ? 45.96813 -10.74808 13.72131 1.000 31.64853 107 HIS A N 1
ATOM 740 C CA . HIS A 1 107 ? 44.96207 -9.70213 13.73630 1.000 33.00133 107 HIS A CA 1
ATOM 741 C C . HIS A 1 107 ? 45.52001 -8.44810 13.07030 1.000 34.31201 107 HIS A C 1
ATOM 742 O O . HIS A 1 107 ? 46.63302 -8.42604 12.52031 1.000 30.85107 107 HIS A O 1
ATOM 749 N N . MET A 1 108 ? 44.73195 -7.38115 13.12728 1.000 34.23568 108 MET A N 1
ATOM 750 C CA . MET A 1 108 ? 45.11588 -6.09213 12.55028 1.000 36.55175 108 MET A CA 1
ATOM 751 C C . MET A 1 108 ? 46.05883 -5.35807 13.50729 1.000 39.14154 108 MET A C 1
ATOM 752 O O . MET A 1 108 ? 45.73776 -4.29809 14.05128 1.000 42.51562 108 MET A O 1
ATOM 757 N N . SER A 1 109 ? 47.24986 -5.93400 13.67431 1.000 38.13089 109 SER A N 1
ATOM 758 C CA . SER A 1 109 ? 48.26582 -5.42494 14.58632 1.000 40.40221 109 SER A CA 1
ATOM 759 C C . SER A 1 109 ? 49.62884 -5.56087 13.92434 1.000 38.45724 109 SER A C 1
ATOM 760 O O . SER A 1 109 ? 49.89590 -6.52586 13.20735 1.000 40.15481 109 SER A O 1
ATOM 763 N N . VAL A 1 110 ? 50.49678 -4.59182 14.19835 1.000 38.27564 110 VAL A N 1
ATOM 764 C CA . VAL A 1 110 ? 51.76678 -4.45475 13.49336 1.000 37.52029 110 VAL A CA 1
ATOM 765 C C . VAL A 1 110 ? 52.56071 -3.36770 14.20937 1.000 35.15948 110 VAL A C 1
ATOM 766 O O . VAL A 1 110 ? 52.00366 -2.60473 15.00736 1.000 33.39085 110 VAL A O 1
ATOM 770 N N . ASP A 1 111 ? 53.86571 -3.30763 13.94139 1.000 38.10983 111 ASP A N 1
ATOM 771 C CA . ASP A 1 111 ? 54.68964 -2.18258 14.40039 1.000 35.52794 111 ASP A CA 1
ATOM 772 C C . ASP A 1 111 ? 54.06757 -0.87862 13.89438 1.000 35.49899 111 ASP A C 1
ATOM 773 O O . ASP A 1 111 ? 53.74558 -0.75965 12.70637 1.000 32.13543 111 ASP A O 1
ATOM 778 N N . GLN A 1 112 ? 53.88551 0.08937 14.79137 1.000 34.93050 112 GLN A N 1
ATOM 779 C CA . GLN A 1 112 ? 53.21244 1.34933 14.47435 1.000 38.46251 112 GLN A CA 1
ATOM 780 C C . GLN A 1 112 ? 54.21439 2.39039 13.96836 1.000 34.65679 112 GLN A C 1
ATOM 781 O O . GLN A 1 112 ? 55.41339 2.25346 14.17738 1.000 27.47171 112 GLN A O 1
ATOM 787 N N . SER A 1 113 ? 53.71834 3.42136 13.27135 1.000 27.34538 113 SER A N 1
ATOM 788 C CA . SER A 1 113 ? 54.64129 4.40041 12.69936 1.000 29.56670 113 SER A CA 1
ATOM 789 C C . SER A 1 113 ? 55.25923 5.29944 13.77836 1.000 33.56981 113 SER A C 1
ATOM 790 O O . SER A 1 113 ? 54.58319 5.75741 14.70535 1.000 35.04104 113 SER A O 1
ATOM 793 N N . LEU A 1 114 ? 56.56922 5.52852 13.66938 1.000 29.88779 114 LEU A N 1
ATOM 794 C CA . LEU A 1 114 ? 57.24015 6.44756 14.59838 1.000 30.21678 114 LEU A CA 1
ATOM 795 C C . LEU A 1 114 ? 56.72707 7.88653 14.50637 1.000 33.55402 114 LEU A C 1
ATOM 796 O O . LEU A 1 114 ? 56.65202 8.55753 15.55037 1.000 31.82224 114 LEU A O 1
ATOM 801 N N . PRO A 1 115 ? 56.40406 8.43151 13.32736 1.000 32.54338 115 PRO A N 1
ATOM 802 C CA . PRO A 1 115 ? 55.82398 9.78647 13.30435 1.000 35.63322 115 PRO A CA 1
ATOM 803 C C . PRO A 1 115 ? 54.57797 9.90141 14.15933 1.000 33.48823 115 PRO A C 1
ATOM 804 O O . PRO A 1 115 ? 54.42890 10.89740 14.87232 1.000 38.23880 115 PRO A O 1
ATOM 808 N N . ALA A 1 116 ? 53.71302 8.88536 14.15632 1.000 31.97752 116 ALA A N 1
ATOM 809 C CA . ALA A 1 116 ? 52.50101 8.91430 14.96931 1.000 31.45377 116 ALA A CA 1
ATOM 810 C C . ALA A 1 116 ? 52.83299 8.85432 16.45331 1.000 30.52998 116 ALA A C 1
ATOM 811 O O . ALA A 1 116 ? 52.32594 9.65930 17.25030 1.000 31.18532 116 ALA A O 1
ATOM 813 N N . ILE A 1 117 ? 53.67704 7.89737 16.84433 1.000 31.41692 117 ILE A N 1
ATOM 814 C CA . ILE A 1 117 ? 54.08203 7.78440 18.24533 1.000 32.52758 117 ILE A CA 1
ATOM 815 C C . ILE A 1 117 ? 54.68495 9.10444 18.72334 1.000 32.60391 117 ILE A C 1
ATOM 816 O O . ILE A 1 117 ? 54.40191 9.57543 19.83333 1.000 32.96185 117 ILE A O 1
ATOM 821 N N . LEU A 1 118 ? 55.49592 9.73948 17.87934 1.000 31.66169 118 LEU A N 1
ATOM 822 C CA . LEU A 1 118 ? 56.15385 10.98952 18.27535 1.000 35.27002 118 LEU A CA 1
ATOM 823 C C . LEU A 1 118 ? 55.17478 12.16746 18.33033 1.000 33.09871 118 LEU A C 1
ATOM 824 O O . LEU A 1 118 ? 55.28772 13.02947 19.20732 1.000 32.46442 118 LEU A O 1
ATOM 829 N N . GLY A 1 119 ? 54.19879 12.22440 17.42031 1.000 30.79843 119 GLY A N 1
ATOM 830 C CA . GLY A 1 119 ? 53.17473 13.26235 17.52429 1.000 30.14309 119 GLY A CA 1
ATOM 831 C C . GLY A 1 119 ? 52.35172 13.14931 18.79728 1.000 30.37996 119 GLY A C 1
ATOM 832 O O . GLY A 1 119 ? 52.09166 14.14830 19.48728 1.000 33.11976 119 GLY A O 1
ATOM 833 N N . PHE A 1 120 ? 51.93578 11.92828 19.13528 1.000 29.10612 120 PHE A N 1
ATOM 834 C CA . PHE A 1 120 ? 51.21778 11.72725 20.39528 1.000 28.62448 120 PHE A CA 1
ATOM 835 C C . PHE A 1 120 ? 52.07474 12.13130 21.59729 1.000 34.85418 120 PHE A C 1
ATOM 836 O O . PHE A 1 120 ? 51.62969 12.89928 22.46628 1.000 32.18544 120 PHE A O 1
ATOM 844 N N . LEU A 1 121 ? 53.30677 11.62137 21.67230 1.000 34.22779 121 LEU A N 1
ATOM 845 C CA . LEU A 1 121 ? 54.15573 11.95143 22.81231 1.000 32.56443 121 LEU A CA 1
ATOM 846 C C . LEU A 1 121 ? 54.39865 13.45244 22.91831 1.000 33.16977 121 LEU A C 1
ATOM 847 O O . LEU A 1 121 ? 54.27660 14.03844 24.00531 1.000 33.58297 121 LEU A O 1
ATOM 852 N N . SER A 1 122 ? 54.79163 14.08546 21.81231 1.000 33.48823 122 SER A N 1
ATOM 853 C CA . SER A 1 122 ? 55.03855 15.52047 21.80331 1.000 34.47782 122 SER A CA 1
ATOM 854 C C . SER A 1 122 ? 53.85350 16.27941 22.36729 1.000 36.18592 122 SER A C 1
ATOM 855 O O . SER A 1 122 ? 54.02643 17.27842 23.07829 1.000 35.31213 122 SER A O 1
ATOM 858 N N . THR A 1 123 ? 52.63353 15.82234 22.04728 1.000 30.49050 123 THR A N 1
ATOM 859 C CA . THR A 1 123 ? 51.45848 16.57027 22.44426 1.000 30.96687 123 THR A CA 1
ATOM 860 C C . THR A 1 123 ? 50.99448 16.27526 23.87025 1.000 30.09045 123 THR A C 1
ATOM 861 O O . THR A 1 123 ? 50.42442 17.17923 24.50824 1.000 28.97979 123 THR A O 1
ATOM 865 N N . THR A 1 124 ? 51.21754 15.05427 24.40026 1.000 28.31918 124 THR A N 1
ATOM 866 C CA . THR A 1 124 ? 50.72154 14.76625 25.75025 1.000 31.42745 124 THR A CA 1
ATOM 867 C C . THR A 1 124 ? 51.39047 15.63529 26.80926 1.000 31.65380 124 THR A C 1
ATOM 868 O O . THR A 1 124 ? 50.82045 15.79227 27.88625 1.000 33.15661 124 THR A O 1
ATOM 872 N N . PHE A 1 125 ? 52.59545 16.15836 26.55427 1.000 29.52986 125 PHE A N 1
ATOM 873 C CA . PHE A 1 125 ? 53.19438 17.07640 27.52128 1.000 32.66971 125 PHE A CA 1
ATOM 874 C C . PHE A 1 125 ? 52.36831 18.34735 27.66426 1.000 38.21248 125 PHE A C 1
ATOM 875 O O . PHE A 1 125 ? 52.38726 18.98236 28.72426 1.000 37.85717 125 PHE A O 1
ATOM 883 N N . TYR A 1 126 ? 51.61030 18.71630 26.62825 1.000 32.36177 126 TYR A N 1
ATOM 884 C CA . TYR A 1 126 ? 50.67224 19.82825 26.70623 1.000 31.35113 126 TYR A CA 1
ATOM 885 C C . TYR A 1 126 ? 49.26126 19.38717 27.08321 1.000 33.47770 126 TYR A C 1
ATOM 886 O O . TYR A 1 126 ? 48.45221 20.23913 27.46020 1.000 35.11474 126 TYR A O 1
ATOM 895 N N . ASN A 1 127 ? 48.94933 18.07716 26.99121 1.000 29.82989 127 ASN A N 1
ATOM 896 C CA . ASN A 1 127 ? 47.66836 17.45009 27.32020 1.000 27.50330 127 ASN A CA 1
ATOM 897 C C . ASN A 1 127 ? 46.45632 18.27902 26.86918 1.000 31.19848 127 ASN A C 1
ATOM 898 O O . ASN A 1 127 ? 45.53130 18.52597 27.65816 1.000 27.47961 127 ASN A O 1
ATOM 903 N N . PRO A 1 128 ? 46.40432 18.72501 25.62218 1.000 28.62448 128 PRO A N 1
ATOM 904 C CA . PRO A 1 128 ? 45.24128 19.51194 25.19116 1.000 30.94318 128 PRO A CA 1
ATOM 905 C C . PRO A 1 128 ? 43.98433 18.64787 25.16514 1.000 28.01125 128 PRO A C 1
ATOM 906 O O . PRO A 1 128 ? 44.03740 17.43987 24.92015 1.000 29.81147 128 PRO A O 1
ATOM 910 N N . ASN A 1 129 ? 42.84629 19.27981 25.43412 1.000 26.53213 129 ASN A N 1
ATOM 911 C CA . ASN A 1 129 ? 41.55332 18.59873 25.53811 1.000 27.19273 129 ASN A CA 1
ATOM 912 C C . ASN A 1 129 ? 40.65431 19.11868 24.41110 1.000 29.01137 129 ASN A C 1
ATOM 913 O O . ASN A 1 129 ? 40.18624 20.26565 24.46208 1.000 29.04822 129 ASN A O 1
ATOM 918 N N . ASN A 1 130 ? 40.42237 18.29066 23.38810 1.000 26.92428 130 ASN A N 1
ATOM 919 C CA . ASN A 1 130 ? 39.71236 18.75161 22.19208 1.000 29.31667 130 ASN A CA 1
ATOM 920 C C . ASN A 1 130 ? 38.18935 18.85853 22.37506 1.000 30.73790 130 ASN A C 1
ATOM 921 O O . ASN A 1 130 ? 37.47435 19.12349 21.39005 1.000 28.47447 130 ASN A O 1
ATOM 926 N N . VAL A 1 131 ? 37.66535 18.67251 23.58706 1.000 31.83276 131 VAL A N 1
ATOM 927 C CA . VAL A 1 131 ? 36.23633 18.90743 23.81304 1.000 31.76960 131 VAL A CA 1
ATOM 928 C C . VAL A 1 131 ? 35.89125 20.38741 23.64802 1.000 31.87224 131 VAL A C 1
ATOM 929 O O . VAL A 1 131 ? 34.77023 20.74134 23.26801 1.000 32.87763 131 VAL A O 1
ATOM 933 N N . ALA A 1 132 ? 36.83620 21.27746 23.91903 1.000 33.41980 132 ALA A N 1
ATOM 934 C CA . ALA A 1 132 ? 36.55012 22.70345 23.89702 1.000 34.83839 132 ALA A CA 1
ATOM 935 C C . ALA A 1 132 ? 37.75708 23.44351 23.34503 1.000 34.70153 132 ALA A C 1
ATOM 936 O O . ALA A 1 132 ? 38.89409 23.17558 23.74005 1.000 37.01760 132 ALA A O 1
ATOM 938 N N . PHE A 1 133 ? 37.49304 24.41649 22.48103 1.000 33.01712 133 PHE A N 1
ATOM 939 C CA . PHE A 1 133 ? 38.56201 25.17555 21.84704 1.000 28.47973 133 PHE A CA 1
ATOM 940 C C . PHE A 1 133 ? 39.47695 25.84160 22.88505 1.000 30.70368 133 PHE A C 1
ATOM 941 O O . PHE A 1 133 ? 40.70595 25.90767 22.71406 1.000 31.58800 133 PHE A O 1
ATOM 949 N N . GLU A 1 134 ? 38.89691 26.39758 23.94304 1.000 34.46992 134 GLU A N 1
ATOM 950 C CA . GLU A 1 134 ? 39.73485 27.12063 24.87604 1.000 35.01472 134 GLU A CA 1
ATOM 951 C C . GLU A 1 134 ? 40.65090 26.20068 25.65106 1.000 34.11725 134 GLU A C 1
ATOM 952 O O . GLU A 1 134 ? 41.54786 26.69174 26.31707 1.000 32.65392 134 GLU A O 1
ATOM 958 N N . ALA A 1 135 ? 40.46797 24.88467 25.55306 1.000 37.57819 135 ALA A N 1
ATOM 959 C CA . ALA A 1 135 ? 41.39502 23.92673 26.11708 1.000 33.58034 135 ALA A CA 1
ATOM 960 C C . ALA A 1 135 ? 42.30107 23.32477 25.05410 1.000 32.53022 135 ALA A C 1
ATOM 961 O O . ALA A 1 135 ? 43.14111 22.46482 25.37311 1.000 32.81446 135 ALA A O 1
ATOM 963 N N . SER A 1 136 ? 42.15906 23.75276 23.81509 1.000 29.71672 136 SER A N 1
ATOM 964 C CA . SER A 1 136 ? 42.90411 23.11380 22.74411 1.000 36.03853 136 SER A CA 1
ATOM 965 C C . SER A 1 136 ? 42.92508 24.00479 21.50610 1.000 36.62281 136 SER A C 1
ATOM 966 O O . SER A 1 136 ? 42.55412 23.55077 20.41410 1.000 34.69627 136 SER A O 1
ATOM 969 N N . PRO A 1 137 ? 43.37100 25.25982 21.63410 1.000 33.73562 137 PRO A N 1
ATOM 970 C CA . PRO A 1 137 ? 43.30197 26.19081 20.49510 1.000 34.10409 137 PRO A CA 1
ATOM 971 C C . PRO A 1 137 ? 44.09701 25.73185 19.29911 1.000 34.76206 137 PRO A C 1
ATOM 972 O O . PRO A 1 137 ? 43.76100 26.10382 18.17510 1.000 36.41489 137 PRO A O 1
ATOM 976 N N . PHE A 1 138 ? 45.12505 24.91790 19.49713 1.000 36.70177 138 PHE A N 1
ATOM 977 C CA . PHE A 1 138 ? 45.92210 24.40294 18.39314 1.000 32.90395 138 PHE A CA 1
ATOM 978 C C . PHE A 1 138 ? 45.43918 23.02791 17.93714 1.000 33.18029 138 PHE A C 1
ATOM 979 O O . PHE A 1 138 ? 45.24421 22.80990 16.74014 1.000 35.78061 138 PHE A O 1
ATOM 987 N N . THR A 1 139 ? 45.23922 22.07491 18.85914 1.000 31.55642 139 THR A N 1
ATOM 988 C CA . THR A 1 139 ? 44.91730 20.74089 18.37415 1.000 31.51167 139 THR A CA 1
ATOM 989 C C . THR A 1 139 ? 43.45832 20.60080 17.92513 1.000 30.76158 139 THR A C 1
ATOM 990 O O . THR A 1 139 ? 43.14538 19.61978 17.26313 1.000 31.71170 139 THR A O 1
ATOM 994 N N . THR A 1 140 ? 42.56126 21.53976 18.25411 1.000 30.41417 140 THR A N 1
ATOM 995 C CA . THR A 1 140 ? 41.25227 21.55168 17.59909 1.000 29.96938 140 THR A CA 1
ATOM 996 C C . THR A 1 140 ? 41.41127 21.80168 16.10309 1.000 33.29610 140 THR A C 1
ATOM 997 O O . THR A 1 140 ? 40.74932 21.15664 15.27609 1.000 33.17503 140 THR A O 1
ATOM 1001 N N . LEU A 1 141 ? 42.26622 22.75573 15.73910 1.000 29.04296 141 LEU A N 1
ATOM 1002 C CA . LEU A 1 141 ? 42.51123 23.02273 14.32410 1.000 33.87511 141 LEU A CA 1
ATOM 1003 C C . LEU A 1 141 ? 43.16930 21.83177 13.65112 1.000 35.92799 141 LEU A C 1
ATOM 1004 O O . LEU A 1 141 ? 42.82534 21.48974 12.51311 1.000 34.64100 141 LEU A O 1
ATOM 1009 N N . ILE A 1 142 ? 44.11133 21.17982 14.34813 1.000 29.98254 142 ILE A N 1
ATOM 1010 C CA . ILE A 1 142 ? 44.74741 19.97486 13.80715 1.000 29.88253 142 ILE A CA 1
ATOM 1011 C C . ILE A 1 142 ? 43.69647 18.91380 13.54314 1.000 29.87463 142 ILE A C 1
ATOM 1012 O O . ILE A 1 142 ? 43.68252 18.29779 12.47914 1.000 29.90622 142 ILE A O 1
ATOM 1017 N N . GLU A 1 143 ? 42.81347 18.66175 14.52313 1.000 28.01389 143 GLU A N 1
ATOM 1018 C CA . GLU A 1 143 ? 41.80653 17.62569 14.33912 1.000 24.25817 143 GLU A CA 1
ATOM 1019 C C . GLU A 1 143 ? 40.84453 17.94863 13.18810 1.000 27.42960 143 GLU A C 1
ATOM 1020 O O . GLU A 1 143 ? 40.50359 17.06461 12.39810 1.000 27.25327 143 GLU A O 1
ATOM 1026 N N . GLU A 1 144 ? 40.40046 19.20261 13.06809 1.000 30.23520 144 GLU A N 1
ATOM 1027 C CA . GLU A 1 144 ? 39.57246 19.56656 11.92008 1.000 34.53309 144 GLU A CA 1
ATOM 1028 C C . GLU A 1 144 ? 40.31249 19.31059 10.60809 1.000 33.13029 144 GLU A C 1
ATOM 1029 O O . GLU A 1 144 ? 39.74253 18.79255 9.63208 1.000 27.59541 144 GLU A O 1
ATOM 1035 N N . GLU A 1 145 ? 41.58247 19.68866 10.55211 1.000 30.00623 145 GLU A N 1
ATOM 1036 C CA . GLU A 1 145 ? 42.35050 19.46470 9.33312 1.000 33.50665 145 GLU A CA 1
ATOM 1037 C C . GLU A 1 145 ? 42.50358 17.97171 9.04813 1.000 33.80668 145 GLU A C 1
ATOM 1038 O O . GLU A 1 145 ? 42.42362 17.54770 7.89213 1.000 40.29167 145 GLU A O 1
ATOM 1044 N N . VAL A 1 146 ? 42.68462 17.15272 10.08313 1.000 31.80118 146 VAL A N 1
ATOM 1045 C CA . VAL A 1 146 ? 42.75970 15.70273 9.88114 1.000 28.59027 146 VAL A CA 1
ATOM 1046 C C . VAL A 1 146 ? 41.44474 15.18165 9.31613 1.000 29.26930 146 VAL A C 1
ATOM 1047 O O . VAL A 1 146 ? 41.42480 14.31464 8.43213 1.000 31.34060 146 VAL A O 1
ATOM 1051 N N . GLY A 1 147 ? 40.31570 15.65759 9.85211 1.000 28.56658 147 GLY A N 1
ATOM 1052 C CA . GLY A 1 147 ? 39.03173 15.22751 9.31509 1.000 25.02142 147 GLY A CA 1
ATOM 1053 C C . GLY A 1 147 ? 38.87974 15.54950 7.84009 1.000 27.08219 147 GLY A C 1
ATOM 1054 O O . GLY A 1 147 ? 38.37879 14.73247 7.05809 1.000 30.36680 147 GLY A O 1
ATOM 1055 N N . LEU A 1 148 ? 39.31467 16.74452 7.43509 1.000 26.81374 148 LEU A N 1
ATOM 1056 C CA . LEU A 1 148 ? 39.19867 17.12551 6.02209 1.000 29.03506 148 LEU A CA 1
ATOM 1057 C C . LEU A 1 148 ? 40.20773 16.38056 5.14610 1.000 33.42506 148 LEU A C 1
ATOM 1058 O O . LEU A 1 148 ? 39.93976 16.12554 3.96710 1.000 29.10086 148 LEU A O 1
ATOM 1063 N N . GLN A 1 149 ? 41.38074 16.04563 5.69812 1.000 32.31703 149 GLN A N 1
ATOM 1064 C CA . GLN A 1 149 ? 42.34879 15.20768 4.98914 1.000 31.08004 149 GLN A CA 1
ATOM 1065 C C . GLN A 1 149 ? 41.76487 13.83864 4.69314 1.000 29.82463 149 GLN A C 1
ATOM 1066 O O . GLN A 1 149 ? 41.85292 13.34364 3.56714 1.000 29.45090 149 GLN A O 1
ATOM 1072 N N . LEU A 1 150 ? 41.19690 13.18962 5.71813 1.000 28.55606 150 LEU A N 1
ATOM 1073 C CA . LEU A 1 150 ? 40.53897 11.90658 5.50313 1.000 28.66396 150 LEU A CA 1
ATOM 1074 C C . LEU A 1 150 ? 39.40998 12.04251 4.48211 1.000 29.81147 150 LEU A C 1
ATOM 1075 O O . LEU A 1 150 ? 39.31504 11.24950 3.53312 1.000 26.97692 150 LEU A O 1
ATOM 1080 N N . SER A 1 151 ? 38.55992 13.07046 4.64910 1.000 29.85621 151 SER A N 1
ATOM 1081 C CA . SER A 1 151 ? 37.44792 13.28340 3.72308 1.000 27.79017 151 SER A CA 1
ATOM 1082 C C . SER A 1 151 ? 37.93393 13.37142 2.28909 1.000 29.31930 151 SER A C 1
ATOM 1083 O O . SER A 1 151 ? 37.39498 12.69138 1.40008 1.000 29.81147 151 SER A O 1
ATOM 1086 N N . GLU A 1 152 ? 38.94289 14.21247 2.03810 1.000 29.24561 152 GLU A N 1
ATOM 1087 C CA . GLU A 1 152 ? 39.42890 14.38649 0.67310 1.000 35.35950 152 GLU A CA 1
ATOM 1088 C C . GLU A 1 152 ? 40.04798 13.10453 0.14712 1.000 36.58597 152 GLU A C 1
ATOM 1089 O O . GLU A 1 152 ? 39.84301 12.74551 -1.01988 1.000 35.02525 152 GLU A O 1
ATOM 1095 N N . MET A 1 153 ? 40.81101 12.39457 0.98813 1.000 33.35663 153 MET A N 1
ATOM 1096 C CA . MET A 1 153 ? 41.39608 11.13660 0.54714 1.000 33.15134 153 MET A CA 1
ATOM 1097 C C . MET A 1 153 ? 40.31814 10.14754 0.11013 1.000 33.98829 153 MET A C 1
ATOM 1098 O O . MET A 1 153 ? 40.46520 9.47254 -0.91186 1.000 33.67246 153 MET A O 1
ATOM 1103 N N . LEU A 1 154 ? 39.22014 10.06648 0.86612 1.000 30.00886 154 LEU A N 1
ATOM 1104 C CA . LEU A 1 154 ? 38.09619 9.17742 0.55911 1.000 25.82678 154 LEU A CA 1
ATOM 1105 C C . LEU A 1 154 ? 37.24818 9.64136 -0.63290 1.000 33.06975 154 LEU A C 1
ATOM 1106 O O . LEU A 1 154 ? 36.35023 8.89831 -1.04991 1.000 36.77283 154 LEU A O 1
ATOM 1111 N N . GLY A 1 155 ? 37.50012 10.83038 -1.18891 1.000 33.86195 155 GLY A N 1
ATOM 1112 C CA . GLY A 1 155 ? 36.79311 11.34233 -2.35392 1.000 31.55905 155 GLY A CA 1
ATOM 1113 C C . GLY A 1 155 ? 35.73405 12.37627 -2.03494 1.000 36.05959 155 GLY A C 1
ATOM 1114 O O . GLY A 1 155 ? 35.06703 12.86223 -2.94595 1.000 34.90155 155 GLY A O 1
ATOM 1115 N N . TYR A 1 156 ? 35.53101 12.69427 -0.76094 1.000 34.72785 156 TYR A N 1
ATOM 1116 C CA . TYR A 1 156 ? 34.61095 13.76122 -0.38996 1.000 33.35137 156 TYR A CA 1
ATOM 1117 C C . TYR A 1 156 ? 35.20488 15.12525 -0.77096 1.000 30.81159 156 TYR A C 1
ATOM 1118 O O . TYR A 1 156 ? 36.39287 15.25031 -1.04994 1.000 31.95909 156 TYR A O 1
ATOM 1127 N N . ASN A 1 157 ? 34.38882 16.17120 -0.66298 1.000 31.14847 157 ASN A N 1
ATOM 1128 C CA . ASN A 1 157 ? 34.78774 17.53723 -0.98398 1.000 31.75644 157 ASN A CA 1
ATOM 1129 C C . ASN A 1 157 ? 35.11468 18.32525 0.28702 1.000 38.45461 157 ASN A C 1
ATOM 1130 O O . ASN A 1 157 ? 34.28967 18.39821 1.20801 1.000 33.11186 157 ASN A O 1
ATOM 1135 N N . ARG A 1 158 ? 36.29665 18.95632 0.31204 1.000 38.10457 158 ARG A N 1
ATOM 1136 C CA . ARG A 1 158 ? 36.69158 19.80834 1.42704 1.000 39.01520 158 ARG A CA 1
ATOM 1137 C C . ARG A 1 158 ? 36.70751 21.29034 1.07403 1.000 41.28653 158 ARG A C 1
ATOM 1138 O O . ARG A 1 158 ? 37.04545 22.10637 1.93303 1.000 44.55271 158 ARG A O 1
ATOM 1146 N N . LEU A 1 159 ? 36.32650 21.66332 -0.14398 1.000 38.94151 159 LEU A N 1
ATOM 1147 C CA . LEU A 1 159 ? 36.33743 23.05731 -0.57298 1.000 43.98422 159 LEU A CA 1
ATOM 1148 C C . LEU A 1 159 ? 35.03139 23.75124 -0.20900 1.000 49.92441 159 LEU A C 1
ATOM 1149 O O . LEU A 1 159 ? 33.93242 23.21618 -0.42902 1.000 44.23951 159 LEU A O 1
ATOM 1154 N N . ASN A 1 160 ? 35.16231 24.97025 0.28899 1.000 59.28342 160 ASN A N 1
ATOM 1155 C CA . ASN A 1 160 ? 34.01526 25.82019 0.53297 1.000 69.55044 160 ASN A CA 1
ATOM 1156 C C . ASN A 1 160 ? 33.51724 26.43116 -0.76604 1.000 75.85383 160 ASN A C 1
ATOM 1157 O O . ASN A 1 160 ? 34.20426 26.43219 -1.79303 1.000 73.62199 160 ASN A O 1
ATOM 1162 N N . ASN A 1 161 ? 32.29921 26.95509 -0.70406 1.000 85.92083 161 ASN A N 1
ATOM 1163 C CA . ASN A 1 161 ? 31.71019 27.71605 -1.79907 1.000 93.28750 161 ASN A CA 1
ATOM 1164 C C . ASN A 1 161 ? 31.85624 26.98305 -3.13106 1.000 89.68707 161 ASN A C 1
ATOM 1165 O O . ASN A 1 161 ? 32.35723 27.52507 -4.11806 1.000 91.91892 161 ASN A O 1
ATOM 1170 N N . THR A 1 162 ? 31.43632 25.72603 -3.15106 1.000 81.54136 162 THR A N 1
ATOM 1171 C CA . THR A 1 162 ? 31.26437 25.00501 -4.40106 1.000 74.16942 162 THR A CA 1
ATOM 1172 C C . THR A 1 162 ? 29.85940 24.43693 -4.41008 1.000 70.35844 162 THR A C 1
ATOM 1173 O O . THR A 1 162 ? 29.06138 24.68289 -3.50109 1.000 68.61875 162 THR A O 1
ATOM 1177 N N . GLU A 1 163 ? 29.55746 23.67491 -5.45508 1.000 72.28235 163 GLU A N 1
ATOM 1178 C CA . GLU A 1 163 ? 28.25950 23.01884 -5.54409 1.000 73.36143 163 GLU A CA 1
ATOM 1179 C C . GLU A 1 163 ? 28.22456 21.72384 -4.74209 1.000 63.23916 163 GLU A C 1
ATOM 1180 O O . GLU A 1 163 ? 27.13858 21.25478 -4.38310 1.000 59.45976 163 GLU A O 1
ATOM 1186 N N . LYS A 1 164 ? 29.38159 21.16091 -4.43207 1.000 54.61444 164 LYS A N 1
ATOM 1187 C CA . LYS A 1 164 ? 29.35965 19.93691 -3.66106 1.000 50.53501 164 LYS A CA 1
ATOM 1188 C C . LYS A 1 164 ? 29.15261 20.23690 -2.17407 1.000 43.22887 164 LYS A C 1
ATOM 1189 O O . LYS A 1 164 ? 29.52454 21.30693 -1.68307 1.000 42.10505 164 LYS A O 1
ATOM 1195 N N . PRO A 1 165 ? 28.52065 19.32787 -1.44707 1.000 38.13089 165 PRO A N 1
ATOM 1196 C CA . PRO A 1 165 ? 28.42162 19.50087 0.00293 1.000 39.75213 165 PRO A CA 1
ATOM 1197 C C . PRO A 1 165 ? 29.80961 19.58195 0.62195 1.000 33.76194 165 PRO A C 1
ATOM 1198 O O . PRO A 1 165 ? 30.79464 19.08701 0.06596 1.000 33.78563 165 PRO A O 1
ATOM 1202 N N . LEU A 1 166 ? 29.89255 20.27096 1.75594 1.000 32.48284 166 LEU A N 1
ATOM 1203 C CA . LEU A 1 166 ? 31.16154 20.43004 2.45196 1.000 33.31978 166 LEU A CA 1
ATOM 1204 C C . LEU A 1 166 ? 31.27158 19.33105 3.48997 1.000 29.59829 166 LEU A C 1
ATOM 1205 O O . LEU A 1 166 ? 30.45757 19.26601 4.42296 1.000 30.19573 166 LEU A O 1
ATOM 1210 N N . ALA A 1 167 ? 32.25663 18.45110 3.31798 1.000 27.32433 167 ALA A N 1
ATOM 1211 C CA . ALA A 1 167 ? 32.41269 17.32912 4.24599 1.000 28.60869 167 ALA A CA 1
ATOM 1212 C C . ALA A 1 167 ? 32.93664 17.80815 5.58700 1.000 32.69603 167 ALA A C 1
ATOM 1213 O O . ALA A 1 167 ? 33.44458 18.92718 5.71400 1.000 27.86387 167 ALA A O 1
ATOM 1215 N N . TRP A 1 168 ? 32.82768 16.93015 6.58900 1.000 28.37445 168 TRP A N 1
ATOM 1216 C CA . TRP A 1 168 ? 33.42464 17.20119 7.90401 1.000 31.85908 168 TRP A CA 1
ATOM 1217 C C . TRP A 1 168 ? 33.83071 15.87222 8.52202 1.000 27.39013 168 TRP A C 1
ATOM 1218 O O . TRP A 1 168 ? 33.09376 14.90218 8.41101 1.000 29.91411 168 TRP A O 1
ATOM 1229 N N . GLY A 1 169 ? 34.93370 15.84328 9.22603 1.000 27.00850 169 GLY A N 1
ATOM 1230 C CA . GLY A 1 169 ? 35.37876 14.64231 9.88505 1.000 25.18197 169 GLY A CA 1
ATOM 1231 C C . GLY A 1 169 ? 35.97573 14.90635 11.24905 1.000 27.02692 169 GLY A C 1
ATOM 1232 O O . GLY A 1 169 ? 36.33866 15.99437 11.53105 1.000 24.15026 169 GLY A O 1
ATOM 1233 N N . HIS A 1 170 ? 36.01177 13.88736 12.09806 1.000 28.46920 170 HIS A N 1
ATOM 1234 C CA . HIS A 1 170 ? 36.60675 13.99740 13.41107 1.000 27.98493 170 HIS A CA 1
ATOM 1235 C C . HIS A 1 170 ? 37.18581 12.68543 13.88608 1.000 28.00336 170 HIS A C 1
ATOM 1236 O O . HIS A 1 170 ? 36.96888 11.67142 13.29808 1.000 25.40568 170 HIS A O 1
ATOM 1243 N N . ILE A 1 171 ? 37.96480 12.75348 14.94109 1.000 28.12969 171 ILE A N 1
ATOM 1244 C CA . ILE A 1 171 ? 38.58785 11.60152 15.52310 1.000 29.14034 171 ILE A CA 1
ATOM 1245 C C . ILE A 1 171 ? 37.74187 11.09248 16.66910 1.000 29.64040 171 ILE A C 1
ATOM 1246 O O . ILE A 1 171 ? 37.23781 11.85945 17.40908 1.000 30.42996 171 ILE A O 1
ATOM 1251 N N . ALA A 1 172 ? 37.55894 9.79847 16.74810 1.000 27.83228 172 ALA A N 1
ATOM 1252 C CA . ALA A 1 172 ? 36.85895 9.20143 17.87809 1.000 31.55115 172 ALA A CA 1
ATOM 1253 C C . ALA A 1 172 ? 37.75701 8.13949 18.48811 1.000 31.11426 172 ALA A C 1
ATOM 1254 O O . ALA A 1 172 ? 38.84003 7.82355 17.97513 1.000 29.73251 172 ALA A O 1
ATOM 1256 N N . SER A 1 173 ? 37.31002 7.55947 19.59111 1.000 30.85107 173 SER A N 1
ATOM 1257 C CA . SER A 1 173 ? 38.15607 6.57052 20.23912 1.000 26.17156 173 SER A CA 1
ATOM 1258 C C . SER A 1 173 ? 38.39115 5.34553 19.35813 1.000 29.87463 173 SER A C 1
ATOM 1259 O O . SER A 1 173 ? 39.34619 4.59658 19.59915 1.000 25.67939 173 SER A O 1
ATOM 1262 N N . GLY A 1 174 ? 37.54418 5.11047 18.35912 1.000 25.72414 174 GLY A N 1
ATOM 1263 C CA . GLY A 1 174 ? 37.67626 3.91348 17.54313 1.000 25.62149 174 GLY A CA 1
ATOM 1264 C C . GLY A 1 174 ? 36.51827 3.83841 16.56811 1.000 29.87200 174 GLY A C 1
ATOM 1265 O O . GLY A 1 174 ? 35.62923 4.68936 16.56310 1.000 26.76637 174 GLY A O 1
ATOM 1266 N N . GLY A 1 175 ? 36.57534 2.84341 15.68812 1.000 28.70871 175 GLY A N 1
ATOM 1267 C CA . GLY A 1 175 ? 35.50736 2.66534 14.71811 1.000 28.74555 175 GLY A CA 1
ATOM 1268 C C . GLY A 1 175 ? 34.18938 2.21327 15.32209 1.000 28.55869 175 GLY A C 1
ATOM 1269 O O . GLY A 1 175 ? 33.15038 2.40821 14.69407 1.000 27.21116 175 GLY A O 1
ATOM 1270 N N . THR A 1 176 ? 34.20540 1.60928 16.51809 1.000 23.78443 176 THR A N 1
ATOM 1271 C CA . THR A 1 176 ? 32.94941 1.23021 17.17608 1.000 24.23185 176 THR A CA 1
ATOM 1272 C C . THR A 1 176 ? 32.12134 2.46717 17.50806 1.000 27.24274 176 THR A C 1
ATOM 1273 O O . THR A 1 176 ? 30.92934 2.54610 17.18704 1.000 25.16354 176 THR A O 1
ATOM 1277 N N . VAL A 1 177 ? 32.76227 3.47620 18.10606 1.000 27.70332 177 VAL A N 1
ATOM 1278 C CA . VAL A 1 177 ? 32.07020 4.73517 18.37705 1.000 26.08471 177 VAL A CA 1
ATOM 1279 C C . VAL A 1 177 ? 31.78217 5.50315 17.09204 1.000 24.66348 177 VAL A C 1
ATOM 1280 O O . VAL A 1 177 ? 30.75914 6.18709 16.99502 1.000 23.55019 177 VAL A O 1
ATOM 1284 N N . ALA A 1 178 ? 32.64919 5.42619 16.08005 1.000 24.86614 178 ALA A N 1
ATOM 1285 C CA . ALA A 1 178 ? 32.29317 6.06916 14.81005 1.000 22.35531 178 ALA A CA 1
ATOM 1286 C C . ALA A 1 178 ? 31.01422 5.45509 14.19903 1.000 24.25028 178 ALA A C 1
ATOM 1287 O O . ALA A 1 178 ? 30.10118 6.18303 13.75501 1.000 22.54481 178 ALA A O 1
ATOM 1289 N N . ASN A 1 179 ? 30.90629 4.11608 14.21104 1.000 23.30016 179 ASN A N 1
ATOM 1290 C CA . ASN A 1 179 ? 29.69433 3.47701 13.69002 1.000 26.51634 179 ASN A CA 1
ATOM 1291 C C . ASN A 1 179 ? 28.47630 3.84595 14.51800 1.000 30.21152 179 ASN A C 1
ATOM 1292 O O . ASN A 1 179 ? 27.37330 4.06988 13.96399 1.000 28.56658 179 ASN A O 1
ATOM 1297 N N . LEU A 1 180 ? 28.65828 3.91296 15.85101 1.000 26.25578 180 LEU A N 1
ATOM 1298 C CA . LEU A 1 180 ? 27.58124 4.33091 16.74199 1.000 23.29490 180 LEU A CA 1
ATOM 1299 C C . LEU A 1 180 ? 27.10217 5.74588 16.42098 1.000 25.58201 180 LEU A C 1
ATOM 1300 O O . LEU A 1 180 ? 25.89016 6.00081 16.35996 1.000 26.46896 180 LEU A O 1
ATOM 1305 N N . GLU A 1 181 ? 28.03212 6.68693 16.21498 1.000 20.39192 181 GLU A N 1
ATOM 1306 C CA . GLU A 1 181 ? 27.63005 8.04891 15.84097 1.000 22.04212 181 GLU A CA 1
ATOM 1307 C C . GLU A 1 181 ? 26.91506 8.07286 14.48496 1.000 24.27133 181 GLU A C 1
ATOM 1308 O O . GLU A 1 181 ? 25.94903 8.80180 14.29095 1.000 24.36871 181 GLU A O 1
ATOM 1314 N N . ALA A 1 182 ? 27.41312 7.32988 13.50997 1.000 26.21630 182 ALA A N 1
ATOM 1315 C CA . ALA A 1 182 ? 26.74414 7.31384 12.20596 1.000 27.16642 182 ALA A CA 1
ATOM 1316 C C . ALA A 1 182 ? 25.31517 6.79476 12.31995 1.000 27.66648 182 ALA A C 1
ATOM 1317 O O . ALA A 1 182 ? 24.39815 7.30670 11.65293 1.000 23.81601 182 ALA A O 1
ATOM 1319 N N . MET A 1 183 ? 25.10021 5.76675 13.14595 1.000 25.63202 183 MET A N 1
ATOM 1320 C CA . MET A 1 183 ? 23.74524 5.23268 13.28993 1.000 28.00336 183 MET A CA 1
ATOM 1321 C C . MET A 1 183 ? 22.86418 6.18963 14.09092 1.000 29.41668 183 MET A C 1
ATOM 1322 O O . MET A 1 183 ? 21.67617 6.33956 13.80490 1.000 24.06078 183 MET A O 1
ATOM 1327 N N . TRP A 1 184 ? 23.43613 6.83267 15.11192 1.000 20.91303 184 TRP A N 1
ATOM 1328 C CA . TRP A 1 184 ? 22.72906 7.85363 15.88391 1.000 22.30004 184 TRP A CA 1
ATOM 1329 C C . TRP A 1 184 ? 22.28300 9.01860 14.98589 1.000 24.82140 184 TRP A C 1
ATOM 1330 O O . TRP A 1 184 ? 21.15098 9.50154 15.09488 1.000 25.38462 184 TRP A O 1
ATOM 1341 N N . ALA A 1 185 ? 23.19199 9.50965 14.12490 1.000 24.93457 185 ALA A N 1
ATOM 1342 C CA . ALA A 1 185 ? 22.84694 10.54662 13.16489 1.000 25.84257 185 ALA A CA 1
ATOM 1343 C C . ALA A 1 185 ? 21.73998 10.07456 12.23288 1.000 25.00300 185 ALA A C 1
ATOM 1344 O O . ALA A 1 185 ? 20.80494 10.83150 11.95987 1.000 24.67927 185 ALA A O 1
ATOM 1346 N N . ALA A 1 186 ? 21.81306 8.82256 11.75189 1.000 28.18496 186 ALA A N 1
ATOM 1347 C CA . ALA A 1 186 ? 20.78310 8.32050 10.83288 1.000 28.16917 186 ALA A CA 1
ATOM 1348 C C . ALA A 1 186 ? 19.42910 8.17543 11.52486 1.000 27.65858 186 ALA A C 1
ATOM 1349 O O . ALA A 1 186 ? 18.37709 8.48036 10.93184 1.000 28.64554 186 ALA A O 1
ATOM 1351 N N . ARG A 1 187 ? 19.43211 7.72543 12.77886 1.000 23.98182 187 ARG A N 1
ATOM 1352 C CA . ARG A 1 187 ? 18.20410 7.64037 13.57085 1.000 24.12395 187 ARG A CA 1
ATOM 1353 C C . ARG A 1 187 ? 17.55002 9.01733 13.70683 1.000 28.63238 187 ARG A C 1
ATOM 1354 O O . ARG A 1 187 ? 16.34802 9.16626 13.44681 1.000 23.88444 187 ARG A O 1
ATOM 1362 N N . ASN A 1 188 ? 18.32996 10.04438 14.15584 1.000 22.83168 188 ASN A N 1
ATOM 1363 C CA . ASN A 1 188 ? 17.73988 11.38734 14.32782 1.000 22.11055 188 ASN A CA 1
ATOM 1364 C C . ASN A 1 188 ? 17.36686 12.04632 12.99881 1.000 24.41082 188 ASN A C 1
ATOM 1365 O O . ASN A 1 188 ? 16.40682 12.85026 12.93480 1.000 27.49014 188 ASN A O 1
ATOM 1370 N N . LEU A 1 189 ? 18.14289 11.77136 11.94082 1.000 23.83970 189 LEU A N 1
ATOM 1371 C CA . LEU A 1 189 ? 17.82688 12.29533 10.61882 1.000 28.12179 189 LEU A CA 1
ATOM 1372 C C . LEU A 1 189 ? 16.45091 11.82625 10.18680 1.000 27.45066 189 LEU A C 1
ATOM 1373 O O . LEU A 1 189 ? 15.62287 12.62320 9.74079 1.000 28.09284 189 LEU A O 1
ATOM 1378 N N . LYS A 1 190 ? 16.19598 10.51824 10.32580 1.000 27.71648 190 LYS A N 1
ATOM 1379 C CA . LYS A 1 190 ? 14.94202 9.93117 9.85879 1.000 27.69016 190 LYS A CA 1
ATOM 1380 C C . LYS A 1 190 ? 13.72598 10.64110 10.45277 1.000 29.16402 190 LYS A C 1
ATOM 1381 O O . LYS A 1 190 ? 12.70497 10.81604 9.77375 1.000 26.99797 190 LYS A O 1
ATOM 1387 N N . PHE A 1 191 ? 13.80593 11.07111 11.71977 1.000 26.14787 191 PHE A N 1
ATOM 1388 C CA . PHE A 1 191 ? 12.63189 11.63905 12.37275 1.000 24.41609 191 PHE A CA 1
ATOM 1389 C C . PHE A 1 191 ? 12.59481 13.16105 12.35174 1.000 22.68430 191 PHE A C 1
ATOM 1390 O O . PHE A 1 191 ? 11.56177 13.73799 12.69873 1.000 29.37721 191 PHE A O 1
ATOM 1398 N N . TYR A 1 192 ? 13.66578 13.82610 11.92975 1.000 20.91567 192 TYR A N 1
ATOM 1399 C CA . TYR A 1 192 ? 13.64170 15.28610 11.89375 1.000 28.31392 192 TYR A CA 1
ATOM 1400 C C . TYR A 1 192 ? 12.43267 15.87103 11.16273 1.000 31.59063 192 TYR A C 1
ATOM 1401 O O . TYR A 1 192 ? 11.80861 16.80400 11.69871 1.000 23.76338 192 TYR A O 1
ATOM 1410 N N . PRO A 1 193 ? 12.05671 15.40900 9.96272 1.000 29.70619 193 PRO A N 1
ATOM 1411 C CA . PRO A 1 193 ? 10.93869 16.06494 9.25071 1.000 27.64542 193 PRO A CA 1
ATOM 1412 C C . PRO A 1 193 ? 9.62469 15.91487 9.97769 1.000 27.32959 193 PRO A C 1
ATOM 1413 O O . PRO A 1 193 ? 8.77464 16.81082 9.90067 1.000 25.79783 193 PRO A O 1
ATOM 1417 N N . LEU A 1 194 ? 9.42574 14.79886 10.69069 1.000 28.61922 194 LEU A N 1
ATOM 1418 C CA . LEU A 1 194 ? 8.22074 14.67080 11.49967 1.000 29.71672 194 LEU A CA 1
ATOM 1419 C C . LEU A 1 194 ? 8.23466 15.66980 12.64367 1.000 27.95862 194 LEU A C 1
ATOM 1420 O O . LEU A 1 194 ? 7.20662 16.28775 12.95465 1.000 24.76876 194 LEU A O 1
ATOM 1425 N N . SER A 1 195 ? 9.39664 15.85587 13.27269 1.000 24.98721 195 SER A N 1
ATOM 1426 C CA . SER A 1 195 ? 9.49457 16.85188 14.32368 1.000 26.23999 195 SER A CA 1
ATOM 1427 C C . SER A 1 195 ? 9.19750 18.24986 13.79567 1.000 26.76110 195 SER A C 1
ATOM 1428 O O . SER A 1 195 ? 8.52945 19.04483 14.47766 1.000 24.08447 195 SER A O 1
ATOM 1431 N N . LEU A 1 196 ? 9.73750 18.59389 12.60468 1.000 22.55534 196 LEU A N 1
ATOM 1432 C CA . LEU A 1 196 ? 9.50743 19.93187 12.06767 1.000 24.55821 196 LEU A CA 1
ATOM 1433 C C . LEU A 1 196 ? 8.03843 20.11779 11.69865 1.000 29.10875 196 LEU A C 1
ATOM 1434 O O . LEU A 1 196 ? 7.46636 21.21676 11.87963 1.000 23.76601 196 LEU A O 1
ATOM 1439 N N . ARG A 1 197 ? 7.41049 19.04275 11.17764 1.000 25.42410 197 ARG A N 1
ATOM 1440 C CA . ARG A 1 197 ? 5.98249 19.10467 10.89662 1.000 27.04798 197 ARG A CA 1
ATOM 1441 C C . ARG A 1 197 ? 5.21146 19.37063 12.17761 1.000 29.51933 197 ARG A C 1
ATOM 1442 O O . ARG A 1 197 ? 4.28142 20.18358 12.19359 1.000 24.82929 197 ARG A O 1
ATOM 1450 N N . ASP A 1 198 ? 5.60748 18.71666 13.28062 1.000 30.33522 198 ASP A N 1
ATOM 1451 C CA . ASP A 1 198 ? 4.94545 18.98363 14.56261 1.000 29.52722 198 ASP A CA 1
ATOM 1452 C C . ASP A 1 198 ? 5.16437 20.41764 15.01161 1.000 29.64829 198 ASP A C 1
ATOM 1453 O O . ASP A 1 198 ? 4.24532 21.06459 15.53859 1.000 29.59565 198 ASP A O 1
ATOM 1458 N N . ALA A 1 199 ? 6.38634 20.92671 14.82462 1.000 30.43786 199 ALA A N 1
ATOM 1459 C CA . ALA A 1 199 ? 6.72226 22.26873 15.26762 1.000 31.54589 199 ALA A CA 1
ATOM 1460 C C . ALA A 1 199 ? 6.02521 23.32869 14.43560 1.000 28.93242 199 ALA A C 1
ATOM 1461 O O . ALA A 1 199 ? 6.06214 24.50169 14.81760 1.000 29.31930 199 ALA A O 1
ATOM 1463 N N . SER A 1 200 ? 5.47825 22.95465 13.26860 1.000 30.13519 200 SER A N 1
ATOM 1464 C CA . SER A 1 200 ? 4.74521 23.89061 12.42858 1.000 31.94330 200 SER A CA 1
ATOM 1465 C C . SER A 1 200 ? 3.26223 23.54352 12.33356 1.000 33.34610 200 SER A C 1
ATOM 1466 O O . SER A 1 200 ? 2.56021 24.07448 11.46555 1.000 27.78754 200 SER A O 1
ATOM 1469 N N . ALA A 1 201 ? 2.76826 22.69650 13.23256 1.000 29.70093 201 ALA A N 1
ATOM 1470 C CA . ALA A 1 201 ? 1.35628 22.38542 13.27354 1.000 30.10098 201 ALA A CA 1
ATOM 1471 C C . ALA A 1 201 ? 0.57120 23.58238 13.82553 1.000 35.37003 201 ALA A C 1
ATOM 1472 O O . ALA A 1 201 ? 1.13614 24.52941 14.38353 1.000 36.12802 201 ALA A O 1
ATOM 1474 N N . GLU A 1 202 ? -0.75179 23.55830 13.62751 1.000 33.05923 202 GLU A N 1
ATOM 1475 C CA . GLU A 1 202 ? -1.59286 24.62526 14.16249 1.000 38.40724 202 GLU A CA 1
ATOM 1476 C C . GLU A 1 202 ? -1.40989 24.74728 15.66949 1.000 41.59972 202 GLU A C 1
ATOM 1477 O O . GLU A 1 202 ? -1.44984 23.75028 16.39250 1.000 41.33127 202 GLU A O 1
ATOM 1483 N N . GLY A 1 203 ? -1.17496 25.98129 16.13249 1.000 45.06330 203 GLY A N 1
ATOM 1484 C CA . GLY A 1 203 ? -0.90100 26.24831 17.52249 1.000 42.93936 203 GLY A CA 1
ATOM 1485 C C . GLY A 1 203 ? 0.56000 26.16940 17.91051 1.000 42.48141 203 GLY A C 1
ATOM 1486 O O . GLY A 1 203 ? 0.89797 26.53442 19.03352 1.000 41.31285 203 GLY A O 1
ATOM 1487 N N . ALA A 1 204 ? 1.42604 25.66444 17.04353 1.000 39.27050 204 ALA A N 1
ATOM 1488 C CA . ALA A 1 204 ? 2.83405 25.49952 17.36855 1.000 36.78336 204 ALA A CA 1
ATOM 1489 C C . ALA A 1 204 ? 3.63999 26.72657 16.93555 1.000 33.13029 204 ALA A C 1
ATOM 1490 O O . ALA A 1 204 ? 3.16795 27.57954 16.17754 1.000 31.76960 204 ALA A O 1
ATOM 1492 N N . GLU A 1 205 ? 4.90798 26.78664 17.37857 1.000 30.51418 205 GLU A N 1
ATOM 1493 C CA . GLU A 1 205 ? 5.65191 28.04068 17.24257 1.000 27.53488 205 GLU A CA 1
ATOM 1494 C C . GLU A 1 205 ? 5.97691 28.40469 15.79058 1.000 33.08555 205 GLU A C 1
ATOM 1495 O O . GLU A 1 205 ? 6.21784 29.58070 15.50157 1.000 38.00192 205 GLU A O 1
ATOM 1501 N N . MET A 1 206 ? 6.02197 27.44669 14.86758 1.000 34.78838 206 MET A N 1
ATOM 1502 C CA . MET A 1 206 ? 6.27697 27.76670 13.46058 1.000 31.57221 206 MET A CA 1
ATOM 1503 C C . MET A 1 206 ? 5.04300 27.52162 12.59057 1.000 33.19082 206 MET A C 1
ATOM 1504 O O . MET A 1 206 ? 5.14803 27.26462 11.37857 1.000 29.36405 206 MET A O 1
ATOM 1509 N N . GLU A 1 207 ? 3.85999 27.60556 13.20055 1.000 35.88588 207 GLU A N 1
ATOM 1510 C CA . GLU A 1 207 ? 2.63000 27.48349 12.41654 1.000 40.16271 207 GLU A CA 1
ATOM 1511 C C . GLU A 1 207 ? 2.63797 28.38748 11.19453 1.000 37.44660 207 GLU A C 1
ATOM 1512 O O . GLU A 1 207 ? 2.09401 28.01345 10.14953 1.000 34.37781 207 GLU A O 1
ATOM 1518 N N . PHE A 1 208 ? 3.25590 29.56752 11.29553 1.000 34.08567 208 PHE A N 1
ATOM 1519 C CA . PHE A 1 208 ?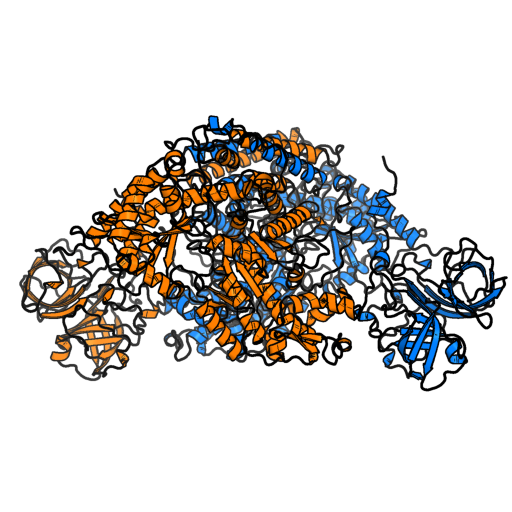 3.19586 30.55851 10.22253 1.000 33.81721 208 PHE A CA 1
ATOM 1520 C C . PHE A 1 208 ? 3.93190 30.12854 8.97054 1.000 31.38534 208 PHE A C 1
ATOM 1521 O O . PHE A 1 208 ? 3.73788 30.75153 7.92454 1.000 31.92751 208 PHE A O 1
ATOM 1529 N N . ILE A 1 209 ? 4.74096 29.06959 9.01756 1.000 31.54326 209 ILE A N 1
ATOM 1530 C CA . ILE A 1 209 ? 5.36500 28.61462 7.77857 1.000 33.40137 209 ILE A CA 1
ATOM 1531 C C . ILE A 1 209 ? 4.53407 27.56957 7.05856 1.000 32.93290 209 ILE A C 1
ATOM 1532 O O . ILE A 1 209 ? 4.85911 27.22558 5.91357 1.000 34.98841 209 ILE A O 1
ATOM 1537 N N . ARG A 1 210 ? 3.50410 27.00651 7.70155 1.000 32.05911 210 ARG A N 1
ATOM 1538 C CA . ARG A 1 210 ? 2.97917 25.71848 7.20955 1.000 30.32732 210 ARG A CA 1
ATOM 1539 C C . ARG A 1 210 ? 2.26119 25.83944 5.87454 1.000 33.10134 210 ARG A C 1
ATOM 1540 O O . ARG A 1 210 ? 2.15225 24.83943 5.14154 1.000 29.38510 210 ARG A O 1
ATOM 1548 N N . ASP A 1 211 ? 1.73612 27.01640 5.53753 1.000 31.70117 211 ASP A N 1
ATOM 1549 C CA . ASP A 1 211 ? 1.01813 27.15336 4.26452 1.000 32.60128 211 ASP A CA 1
ATOM 1550 C C . ASP A 1 211 ? 1.92713 27.43640 3.07553 1.000 33.95933 211 ASP A C 1
ATOM 1551 O O . ASP A 1 211 ? 1.42914 27.52837 1.94552 1.000 33.85143 211 ASP A O 1
ATOM 1556 N N . THR A 1 212 ? 3.22812 27.61348 3.29554 1.000 31.29059 212 THR A N 1
ATOM 1557 C CA . THR A 1 212 ? 4.15012 27.90652 2.20655 1.000 32.93553 212 THR A CA 1
ATOM 1558 C C . THR A 1 212 ? 5.40117 27.02559 2.19658 1.000 35.18053 212 THR A C 1
ATOM 1559 O O . THR A 1 212 ? 6.08019 26.96063 1.16459 1.000 32.73024 212 THR A O 1
ATOM 1563 N N . PHE A 1 213 ? 5.71619 26.32262 3.27858 1.000 34.14883 213 PHE A N 1
ATOM 1564 C CA . PHE A 1 213 ? 6.97424 25.57769 3.33260 1.000 34.31727 213 PHE A CA 1
ATOM 1565 C C . PHE A 1 213 ? 6.80132 24.20667 2.69461 1.000 33.08818 213 PHE A C 1
ATOM 1566 O O . PHE A 1 213 ? 6.06136 23.34964 3.20760 1.000 29.11665 213 PHE A O 1
ATOM 1574 N N . SER A 1 214 ? 7.49735 23.99971 1.58062 1.000 31.32744 214 SER A N 1
ATOM 1575 C CA . SER A 1 214 ? 7.41243 22.78770 0.77862 1.000 30.41944 214 SER A CA 1
ATOM 1576 C C . SER A 1 214 ? 8.70047 21.97977 0.86065 1.000 30.76421 214 SER A C 1
ATOM 1577 O O . SER A 1 214 ? 9.77844 22.48883 1.20166 1.000 30.26152 214 SER A O 1
ATOM 1580 N N . VAL A 1 215 ? 8.57055 20.70476 0.50865 1.000 27.92177 215 VAL A N 1
ATOM 1581 C CA . VAL A 1 215 ? 9.70260 19.81283 0.31967 1.000 27.87703 215 VAL A CA 1
ATOM 1582 C C . VAL A 1 215 ? 9.46966 19.03081 -0.95833 1.000 32.52758 215 VAL A C 1
ATOM 1583 O O . VAL A 1 215 ? 8.34567 18.94274 -1.47234 1.000 28.93768 215 VAL A O 1
ATOM 1587 N N . LYS A 1 216 ? 10.56770 18.48386 -1.47831 1.000 32.96448 216 LYS A N 1
ATOM 1588 C CA . LYS A 1 216 ? 10.51477 17.45786 -2.51131 1.000 31.89856 216 LYS A CA 1
ATOM 1589 C C . LYS A 1 216 ? 10.37384 16.11485 -1.81830 1.000 32.86710 216 LYS A C 1
ATOM 1590 O O . LYS A 1 216 ? 11.21784 15.75990 -0.97329 1.000 28.03757 216 LYS A O 1
ATOM 1596 N N . THR A 1 217 ? 9.30688 15.37879 -2.15331 1.000 26.75321 217 THR A N 1
ATOM 1597 C CA . THR A 1 217 ? 9.18695 14.02079 -1.65131 1.000 28.04020 217 THR A CA 1
ATOM 1598 C C . THR A 1 217 ? 10.23401 13.12784 -2.31129 1.000 32.85920 217 THR A C 1
ATOM 1599 O O . THR A 1 217 ? 10.92200 13.51988 -3.26528 1.000 32.23018 217 THR A O 1
ATOM 1603 N N . CYS A 1 218 ? 10.31007 11.88985 -1.81428 1.000 28.64817 218 CYS A N 1
ATOM 1604 C CA . CYS A 1 218 ? 11.31913 10.94990 -2.28226 1.000 27.48487 218 CYS A CA 1
ATOM 1605 C C . CYS A 1 218 ? 11.29816 10.79989 -3.80326 1.000 32.93290 218 CYS A C 1
ATOM 1606 O O . CYS A 1 218 ? 12.35417 10.77195 -4.44525 1.000 28.75608 218 CYS A O 1
ATOM 1609 N N . VAL A 1 219 ? 10.10618 10.68982 -4.40528 1.000 33.79616 219 VAL A N 1
ATOM 1610 C CA . VAL A 1 219 ? 10.05020 10.54281 -5.85628 1.000 37.00970 219 VAL A CA 1
ATOM 1611 C C . VAL A 1 219 ? 10.20214 11.87082 -6.59028 1.000 38.77044 219 VAL A C 1
ATOM 1612 O O . VAL A 1 219 ? 10.25716 11.88182 -7.83328 1.000 37.33869 219 VAL A O 1
ATOM 1616 N N . GLY A 1 220 ? 10.25007 12.99383 -5.87929 1.000 34.55941 220 GLY A N 1
ATOM 1617 C CA . GLY A 1 220 ? 10.53100 14.28184 -6.50029 1.000 32.15386 220 GLY A CA 1
ATOM 1618 C C . GLY A 1 220 ? 9.37795 15.27177 -6.62231 1.000 36.02537 220 GLY A C 1
ATOM 1619 O O . GLY A 1 220 ? 9.57490 16.34578 -7.19331 1.000 38.17300 220 GLY A O 1
ATOM 1620 N N . ASP A 1 221 ? 8.20696 14.98471 -6.07133 1.000 38.47303 221 ASP A N 1
ATOM 1621 C CA . ASP A 1 221 ? 7.09291 15.92165 -6.16735 1.000 38.33354 221 ASP A CA 1
ATOM 1622 C C . ASP A 1 221 ? 7.19883 17.00766 -5.10435 1.000 41.22863 221 ASP A C 1
ATOM 1623 O O . ASP A 1 221 ? 7.55983 16.73968 -3.94534 1.000 34.71206 221 ASP A O 1
ATOM 1628 N N . LYS A 1 222 ? 6.86177 18.24264 -5.48936 1.000 36.66755 222 LYS A N 1
ATOM 1629 C CA . LYS A 1 222 ? 6.90269 19.36164 -4.55437 1.000 34.86471 222 LYS A CA 1
ATOM 1630 C C . LYS A 1 222 ? 5.57968 19.42157 -3.79638 1.000 34.00671 222 LYS A C 1
ATOM 1631 O O . LYS A 1 222 ? 4.53168 19.58651 -4.40640 1.000 32.69866 222 LYS A O 1
ATOM 1637 N N . LYS A 1 223 ? 5.62367 19.29458 -2.48038 1.000 27.08219 223 LYS A N 1
ATOM 1638 C CA . LYS A 1 223 ? 4.43265 19.31952 -1.63740 1.000 30.96161 223 LYS A CA 1
ATOM 1639 C C . LYS A 1 223 ? 4.70659 20.15554 -0.39640 1.000 32.76709 223 LYS A C 1
ATOM 1640 O O . LYS A 1 223 ? 5.81358 20.12261 0.13262 1.000 30.59314 223 LYS A O 1
ATOM 1646 N N . LEU A 1 224 ? 3.68854 20.85949 0.11058 1.000 27.89545 224 LEU A N 1
ATOM 1647 C CA . LEU A 1 224 ? 3.81649 21.41750 1.45858 1.000 25.81362 224 LEU A CA 1
ATOM 1648 C C . LEU A 1 224 ? 4.19054 20.30653 2.44059 1.000 29.81673 224 LEU A C 1
ATOM 1649 O O . LEU A 1 224 ? 3.65061 19.19750 2.37759 1.000 29.59565 224 LEU A O 1
ATOM 1654 N N . LEU A 1 225 ? 5.11751 20.60458 3.35260 1.000 31.43798 225 LEU A N 1
ATOM 1655 C CA . LEU A 1 225 ? 5.48955 19.64661 4.40061 1.000 25.54780 225 LEU A CA 1
ATOM 1656 C C . LEU A 1 225 ? 4.25457 19.16354 5.14760 1.000 24.56874 225 LEU A C 1
ATOM 1657 O O . LEU A 1 225 ? 4.13863 17.98354 5.48560 1.000 27.19537 225 LEU A O 1
ATOM 1662 N N . LYS A 1 226 ? 3.29052 20.05749 5.37258 1.000 25.03195 226 LYS A N 1
ATOM 1663 C CA . LYS A 1 226 ? 2.10253 19.70143 6.13557 1.000 27.24011 226 LYS A CA 1
ATOM 1664 C C . LYS A 1 226 ? 1.16659 18.77337 5.35556 1.000 32.16175 226 LYS A C 1
ATOM 1665 O O . LYS A 1 226 ? 0.26661 18.18232 5.96355 1.000 27.48487 226 LYS A O 1
ATOM 1671 N N . ASP A 1 227 ? 1.35361 18.63838 4.03756 1.000 28.07179 227 ASP A N 1
ATOM 1672 C CA . ASP A 1 227 ? 0.50167 17.78232 3.21555 1.000 30.55630 227 ASP A CA 1
ATOM 1673 C C . ASP A 1 227 ? 1.09275 16.41136 2.94557 1.000 30.15888 227 ASP A C 1
ATOM 1674 O O . ASP A 1 227 ? 0.41181 15.58131 2.34156 1.000 26.89533 227 ASP A O 1
ATOM 1679 N N . CYS A 1 228 ? 2.33776 16.17043 3.33759 1.000 26.87691 228 CYS A N 1
ATOM 1680 C CA . CYS A 1 228 ? 2.96184 14.85846 3.16760 1.000 26.90849 228 CYS A CA 1
ATOM 1681 C C . CYS A 1 228 ? 2.35588 13.84543 4.12860 1.000 27.67174 228 CYS A C 1
ATOM 1682 O O . CYS A 1 228 ? 2.07285 14.15742 5.28859 1.000 28.35077 228 CYS A O 1
ATOM 1685 N N . SER A 1 229 ? 2.19396 12.61742 3.65160 1.000 28.01389 229 SER A N 1
ATOM 1686 C CA . SER A 1 229 ? 1.81701 11.51340 4.51360 1.000 25.89784 229 SER A CA 1
ATOM 1687 C C . SER A 1 229 ? 2.98501 11.18247 5.44362 1.000 30.22468 229 SER A C 1
ATOM 1688 O O . SER A 1 229 ? 4.11099 11.63554 5.22163 1.000 28.27707 229 SER A O 1
ATOM 1691 N N . PRO A 1 230 ? 2.72904 10.46246 6.53762 1.000 27.19010 230 PRO A N 1
ATOM 1692 C CA . PRO A 1 230 ? 3.85705 10.09153 7.40464 1.000 30.57209 230 PRO A CA 1
ATOM 1693 C C . PRO A 1 230 ? 4.89210 9.26659 6.65466 1.000 27.77175 230 PRO A C 1
ATOM 1694 O O . PRO A 1 230 ? 6.08609 9.48565 6.82567 1.000 26.45054 230 PRO A O 1
ATOM 1698 N N . TRP A 1 231 ? 4.46117 8.35556 5.78365 1.000 24.76876 231 TRP A N 1
ATOM 1699 C CA . TRP A 1 231 ? 5.40722 7.57161 4.98267 1.000 26.60319 231 TRP A CA 1
ATOM 1700 C C . TRP A 1 231 ? 6.28718 8.48165 4.11768 1.000 26.79269 231 TRP A C 1
ATOM 1701 O O . TRP A 1 231 ? 7.52119 8.32472 4.05970 1.000 26.63477 231 TRP A O 1
ATOM 1712 N N . GLU A 1 232 ? 5.67614 9.47061 3.44567 1.000 24.53978 232 GLU A N 1
ATOM 1713 C CA . GLU A 1 232 ? 6.48209 10.40966 2.65167 1.000 23.06592 232 GLU A CA 1
ATOM 1714 C C . GLU A 1 232 ? 7.48804 11.15072 3.52268 1.000 28.16654 232 GLU A C 1
ATOM 1715 O O . GLU A 1 232 ? 8.62303 11.38378 3.09170 1.000 28.49815 232 GLU A O 1
ATOM 1721 N N . LEU A 1 233 ? 7.07900 11.59270 4.72767 1.000 24.44240 233 LEU A N 1
ATOM 1722 C CA . LEU A 1 233 ? 8.02895 12.31076 5.57068 1.000 24.98721 233 LEU A CA 1
ATOM 1723 C C . LEU A 1 233 ? 9.16299 11.40282 6.01370 1.000 26.40843 233 LEU A C 1
ATOM 1724 O O . LEU A 1 233 ? 10.28296 11.87989 6.24072 1.000 27.98493 233 LEU A O 1
ATOM 1729 N N . LEU A 1 234 ? 8.88306 10.10481 6.18171 1.000 24.92930 234 LEU A N 1
ATOM 1730 C CA . LEU A 1 234 ? 9.89911 9.11387 6.54773 1.000 25.27145 234 LEU A CA 1
ATOM 1731 C C . LEU A 1 234 ? 10.77915 8.69191 5.37274 1.000 25.72151 234 LEU A C 1
ATOM 1732 O O . LEU A 1 234 ? 11.60820 7.78896 5.53175 1.000 24.98984 234 LEU A O 1
ATOM 1737 N N . ASN A 1 235 ? 10.59514 9.26289 4.18773 1.000 26.07944 235 ASN A N 1
ATOM 1738 C CA . ASN A 1 235 ? 11.48517 8.88494 3.08775 1.000 28.50868 235 ASN A CA 1
ATOM 1739 C C . ASN A 1 235 ? 12.04812 10.07897 2.34475 1.000 26.41896 235 ASN A C 1
ATOM 1740 O O . ASN A 1 235 ? 12.44614 9.95498 1.17776 1.000 26.09787 235 ASN A O 1
ATOM 1745 N N . LEU A 1 236 ? 12.13804 11.23397 2.99075 1.000 24.86877 236 LEU A N 1
ATOM 1746 C CA . LEU A 1 236 ? 12.82199 12.34601 2.33575 1.000 25.94522 236 LEU A CA 1
ATOM 1747 C C . LEU A 1 236 ? 14.30401 12.01709 2.18977 1.000 28.20601 236 LEU A C 1
ATOM 1748 O O . LEU A 1 236 ? 14.87804 11.30113 3.01178 1.000 26.43738 236 LEU A O 1
ATOM 1753 N N . HIS A 1 237 ? 14.91500 12.52712 1.11978 1.000 30.36943 237 HIS A N 1
ATOM 1754 C CA . HIS A 1 237 ? 16.34101 12.29320 0.89280 1.000 29.59039 237 HIS A CA 1
ATOM 1755 C C . HIS A 1 237 ? 17.18096 12.99825 1.94081 1.000 27.36907 237 HIS A C 1
ATOM 1756 O O . HIS A 1 237 ? 16.76190 13.99323 2.54379 1.000 25.57149 237 HIS A O 1
ATOM 1763 N N . VAL A 1 238 ? 18.38799 12.45932 2.15982 1.000 28.45868 238 VAL A N 1
ATOM 1764 C CA . VAL A 1 238 ? 19.32194 13.06038 3.10583 1.000 27.61384 238 VAL A CA 1
ATOM 1765 C C . VAL A 1 238 ? 19.46986 14.56039 2.86483 1.000 27.63752 238 VAL A C 1
ATOM 1766 O O . VAL A 1 238 ? 19.32580 15.37338 3.79182 1.000 29.21140 238 VAL A O 1
ATOM 1770 N N . SER A 1 239 ? 19.78385 14.95440 1.62283 1.000 25.61623 239 SER A N 1
ATOM 1771 C CA . SER A 1 239 ? 20.02378 16.37341 1.34183 1.000 27.92440 239 SER A CA 1
ATOM 1772 C C . SER A 1 239 ? 18.77973 17.21634 1.60081 1.000 29.43511 239 SER A C 1
ATOM 1773 O O . SER A 1 239 ? 18.88266 18.35835 2.07280 1.000 29.54828 239 SER A O 1
ATOM 1776 N N . THR A 1 240 ? 17.59476 16.67427 1.27879 1.000 29.13507 240 THR A N 1
ATOM 1777 C CA . THR A 1 240 ? 16.33272 17.37220 1.56977 1.000 23.48176 240 THR A CA 1
ATOM 1778 C C . THR A 1 240 ? 16.23068 17.73620 3.04277 1.000 26.01628 240 THR A C 1
ATOM 1779 O O . THR A 1 240 ? 15.81861 18.85518 3.40076 1.000 28.35866 240 THR A O 1
ATOM 1783 N N . ILE A 1 241 ? 16.62072 16.79923 3.91678 1.000 23.68179 241 ILE A N 1
ATOM 1784 C CA . ILE A 1 241 ? 16.47569 17.01123 5.34678 1.000 22.41585 241 ILE A CA 1
ATOM 1785 C C . ILE A 1 241 ? 17.55863 17.95529 5.85879 1.000 28.72976 241 ILE A C 1
ATOM 1786 O O . ILE A 1 241 ? 17.26756 18.94128 6.56178 1.000 28.18233 241 ILE A O 1
ATOM 1791 N N . LEU A 1 242 ? 18.81665 17.70536 5.47080 1.000 32.08543 242 LEU A N 1
ATOM 1792 C CA . LEU A 1 242 ? 19.91759 18.54643 5.96382 1.000 29.69830 242 LEU A CA 1
ATOM 1793 C C . LEU A 1 242 ? 19.75552 20.00841 5.54481 1.000 33.92249 242 LEU A C 1
ATOM 1794 O O . LEU A 1 242 ? 20.26946 20.91745 6.22781 1.000 30.94845 242 LEU A O 1
ATOM 1799 N N . ASP A 1 243 ? 19.05152 20.26537 4.42280 1.000 30.82212 243 ASP A N 1
ATOM 1800 C CA . ASP A 1 243 ? 18.85445 21.62936 3.94579 1.000 31.52483 243 ASP A CA 1
ATOM 1801 C C . ASP A 1 243 ? 17.84039 22.40630 4.77077 1.000 29.24824 243 ASP A C 1
ATOM 1802 O O . ASP A 1 243 ? 17.72133 23.61130 4.57776 1.000 32.49600 243 ASP A O 1
ATOM 1807 N N . MET A 1 244 ? 17.06442 21.74626 5.63376 1.000 30.01149 244 MET A N 1
ATOM 1808 C CA . MET A 1 244 ? 15.91137 22.40820 6.25174 1.000 31.14058 244 MET A CA 1
ATOM 1809 C C . MET A 1 244 ? 16.28529 23.62723 7.08274 1.000 34.97788 244 MET A C 1
ATOM 1810 O O . MET A 1 244 ? 15.64924 24.67719 6.90573 1.000 38.11773 244 MET A O 1
ATOM 1815 N N . PRO A 1 245 ? 17.27928 23.58129 7.98775 1.000 33.07239 245 PRO A N 1
ATOM 1816 C CA . PRO A 1 245 ? 17.62320 24.80831 8.76175 1.000 31.58800 245 PRO A CA 1
ATOM 1817 C C . PRO A 1 245 ? 18.03915 25.97133 7.88575 1.000 33.34610 245 PRO A C 1
ATOM 1818 O O . PRO A 1 245 ? 17.55908 27.11830 8.07474 1.000 32.26966 245 PRO A O 1
ATOM 1822 N N . ASP A 1 246 ? 18.93418 25.72838 6.91977 1.000 35.94378 246 ASP A N 1
ATOM 1823 C CA . ASP A 1 246 ? 19.30213 26.81239 5.99977 1.000 38.45198 246 ASP A CA 1
ATOM 1824 C C . ASP A 1 246 ? 18.08511 27.34032 5.25475 1.000 40.12060 246 ASP A C 1
ATOM 1825 O O . ASP A 1 246 ? 17.96205 28.55031 5.02074 1.000 38.07035 246 ASP A O 1
ATOM 1830 N N . ARG A 1 247 ? 17.18916 26.46627 4.83774 1.000 34.51993 247 ARG A N 1
ATOM 1831 C CA . ARG A 1 247 ? 16.04215 26.90820 4.08672 1.000 32.76445 247 ARG A CA 1
ATOM 1832 C C . ARG A 1 247 ? 15.12609 27.75515 4.91571 1.000 33.38032 247 ARG A C 1
ATOM 1833 O O . ARG A 1 247 ? 14.62504 28.73112 4.44969 1.000 35.73060 247 ARG A O 1
ATOM 1841 N N . LEU A 1 248 ? 14.89710 27.36314 6.14470 1.000 34.24621 248 LEU A N 1
ATOM 1842 C CA . LEU A 1 248 ? 14.05704 28.16710 7.02769 1.000 33.68299 248 LEU A CA 1
ATOM 1843 C C . LEU A 1 248 ? 14.65796 29.55314 7.23169 1.000 35.17527 248 LEU A C 1
ATOM 1844 O O . LEU A 1 248 ? 13.94090 30.55810 7.26968 1.000 33.53034 248 LEU A O 1
ATOM 1849 N N . HIS A 1 249 ? 15.97895 29.62421 7.39171 1.000 37.68610 249 HIS A N 1
ATOM 1850 C CA . HIS A 1 249 ? 16.60188 30.93725 7.53271 1.000 37.91507 249 HIS A CA 1
ATOM 1851 C C . HIS A 1 249 ? 16.47385 31.74823 6.24170 1.000 41.02334 249 HIS A C 1
ATOM 1852 O O . HIS A 1 249 ? 16.08478 32.92721 6.25969 1.000 47.75309 249 HIS A O 1
ATOM 1859 N N . ASP A 1 250 ? 16.77890 31.13525 5.09971 1.000 41.17336 250 ASP A N 1
ATOM 1860 C CA . ASP A 1 250 ? 16.72287 31.88324 3.84371 1.000 40.39168 250 ASP A CA 1
ATOM 1861 C C . ASP A 1 250 ? 15.30186 32.30615 3.50069 1.000 40.64961 250 ASP A C 1
ATOM 1862 O O . ASP A 1 250 ? 15.09080 33.39914 2.96568 1.000 42.20506 250 ASP A O 1
ATOM 1867 N N . GLU A 1 251 ? 14.30490 31.47910 3.80768 1.000 37.64662 251 GLU A N 1
ATOM 1868 C CA . GLU A 1 251 ? 12.95989 31.75002 3.29766 1.000 38.12036 251 GLU A CA 1
ATOM 1869 C C . GLU A 1 251 ? 12.05983 32.49498 4.28364 1.000 36.95969 251 GLU A C 1
ATOM 1870 O O . GLU A 1 251 ? 11.14580 33.20092 3.84462 1.000 37.84138 251 GLU A O 1
ATOM 1876 N N . TYR A 1 252 ? 12.31282 32.41400 5.59764 1.000 31.87751 252 TYR A N 1
ATOM 1877 C CA . TYR A 1 252 ? 11.51777 33.15796 6.56663 1.000 29.59829 252 TYR A CA 1
ATOM 1878 C C . TYR A 1 252 ? 12.37271 34.02201 7.48664 1.000 31.76960 252 TYR A C 1
ATOM 1879 O O . TYR A 1 252 ? 11.83566 34.63698 8.42463 1.000 33.35400 252 TYR A O 1
ATOM 1888 N N . ASN A 1 253 ? 13.68271 34.06908 7.26165 1.000 36.46753 253 ASN A N 1
ATOM 1889 C CA . ASN A 1 253 ? 14.61765 34.78714 8.13666 1.000 38.29670 253 ASN A CA 1
ATOM 1890 C C . ASN A 1 253 ? 14.58767 34.22214 9.55767 1.000 33.87775 253 ASN A C 1
ATOM 1891 O O . ASN A 1 253 ? 14.92161 34.91317 10.53067 1.000 39.44947 253 ASN A O 1
ATOM 1896 N N . ILE A 1 254 ? 14.21274 32.95112 9.69867 1.000 32.15649 254 ILE A N 1
ATOM 1897 C CA . ILE A 1 254 ? 14.21375 32.31813 11.01367 1.000 33.83300 254 ILE A CA 1
ATOM 1898 C C . ILE A 1 254 ? 15.64976 32.13021 11.48569 1.000 35.71218 254 ILE A C 1
ATOM 1899 O O . ILE A 1 254 ? 16.52979 31.72826 10.70770 1.000 35.93062 254 ILE A O 1
ATOM 1904 N N . SER A 1 255 ? 15.90672 32.47623 12.76269 1.000 31.55378 255 SER A N 1
ATOM 1905 C CA . SER A 1 255 ? 17.25172 32.37031 13.30271 1.000 35.85693 255 SER A CA 1
ATOM 1906 C C . SER A 1 255 ? 17.56379 30.93633 13.75272 1.000 37.78611 255 SER A C 1
ATOM 1907 O O . SER A 1 255 ? 16.66583 30.16828 14.12171 1.000 36.24382 255 SER A O 1
ATOM 1910 N N . PRO A 1 256 ? 18.83682 30.54440 13.70374 1.000 35.83061 256 PRO A N 1
ATOM 1911 C CA . PRO A 1 256 ? 19.19988 29.22743 14.25175 1.000 36.04380 256 PRO A CA 1
ATOM 1912 C C . PRO A 1 256 ? 18.89787 29.12642 15.73975 1.000 30.06150 256 PRO A C 1
ATOM 1913 O O . PRO A 1 256 ? 18.52992 28.04840 16.21475 1.000 33.67509 256 PRO A O 1
ATOM 1917 N N . GLN A 1 257 ? 19.06180 30.21643 16.49475 1.000 29.89569 257 GLN A N 1
ATOM 1918 C CA . GLN A 1 257 ? 18.75478 30.17642 17.92474 1.000 33.59613 257 GLN A CA 1
ATOM 1919 C C . GLN A 1 257 ? 17.29780 29.82034 18.16772 1.000 32.69866 257 GLN A C 1
ATOM 1920 O O . GLN A 1 257 ? 16.98283 28.94432 18.98372 1.000 34.93314 257 GLN A O 1
ATOM 1926 N N . PHE A 1 258 ? 16.38676 30.52428 17.49371 1.000 34.54098 258 PHE A N 1
ATOM 1927 C CA . PHE A 1 258 ? 14.97478 30.22121 17.64169 1.000 34.67521 258 PHE A CA 1
ATOM 1928 C C . PHE A 1 258 ? 14.67387 28.79719 17.18169 1.000 31.02214 258 PHE A C 1
ATOM 1929 O O . PHE A 1 258 ? 13.96090 28.04315 17.86069 1.000 30.79053 258 PHE A O 1
ATOM 1937 N N . LEU A 1 259 ? 15.20890 28.40621 16.02570 1.000 28.05600 259 LEU A N 1
ATOM 1938 C CA . LEU A 1 259 ? 14.92399 27.07319 15.51571 1.000 29.62724 259 LEU A CA 1
ATOM 1939 C C . LEU A 1 259 ? 15.34803 26.00322 16.52472 1.000 35.03315 259 LEU A C 1
ATOM 1940 O O . LEU A 1 259 ? 14.58108 25.07918 16.82771 1.000 34.22516 259 LEU A O 1
ATOM 1945 N N . GLU A 1 260 ? 16.57302 26.11329 17.05573 1.000 33.26451 260 GLU A N 1
ATOM 1946 C CA . GLU A 1 260 ? 17.04606 25.16132 18.05974 1.000 34.99893 260 GLU A CA 1
ATOM 1947 C C . GLU A 1 260 ? 16.11704 25.10728 19.24573 1.000 28.06915 260 GLU A C 1
ATOM 1948 O O . GLU A 1 260 ? 15.73810 24.02226 19.71373 1.000 33.56192 260 GLU A O 1
ATOM 1954 N N . LYS A 1 261 ? 15.79497 26.28326 19.79472 1.000 30.66683 261 LYS A N 1
ATOM 1955 C CA . LYS A 1 261 ? 14.99995 26.30922 21.01771 1.000 35.33055 261 LYS A CA 1
ATOM 1956 C C . LYS A 1 261 ? 13.64299 25.66915 20.78270 1.000 34.76733 261 LYS A C 1
ATOM 1957 O O . LYS A 1 261 ? 13.21403 24.79313 21.54169 1.000 36.97285 261 LYS A O 1
ATOM 1963 N N . VAL A 1 262 ? 12.97799 26.04610 19.68768 1.000 31.22480 262 VAL A N 1
ATOM 1964 C CA . VAL A 1 262 ? 11.64702 25.51503 19.41367 1.000 27.95862 262 VAL A CA 1
ATOM 1965 C C . VAL A 1 262 ? 11.71011 24.01203 19.17168 1.000 32.53022 262 VAL A C 1
ATOM 1966 O O . VAL A 1 262 ? 10.89514 23.23399 19.71067 1.000 33.88301 262 VAL A O 1
ATOM 1970 N N . MET A 1 263 ? 12.68814 23.56708 18.39069 1.000 30.52998 263 MET A N 1
ATOM 1971 C CA . MET A 1 263 ? 12.72523 22.16108 18.02270 1.000 29.14823 263 MET A CA 1
ATOM 1972 C C . MET A 1 263 ? 13.09826 21.25311 19.18171 1.000 32.18281 263 MET A C 1
ATOM 1973 O O . MET A 1 263 ? 12.71733 20.06909 19.14571 1.000 30.46681 263 MET A O 1
ATOM 1978 N N . ARG A 1 264 ? 13.76422 21.78115 20.22872 1.000 30.65104 264 ARG A N 1
ATOM 1979 C CA . ARG A 1 264 ? 14.14025 20.91918 21.35573 1.000 31.69854 264 ARG A CA 1
ATOM 1980 C C . ARG A 1 264 ? 12.97229 20.08311 21.86171 1.000 31.43798 264 ARG A C 1
ATOM 1981 O O . ARG A 1 264 ? 13.13935 18.91113 22.21772 1.000 29.67461 264 ARG A O 1
ATOM 1989 N N . LYS A 1 265 ? 11.78326 20.65505 21.91769 1.000 29.71146 265 LYS A N 1
ATOM 1990 C CA . LYS A 1 265 ? 10.69729 19.86799 22.47968 1.000 33.69351 265 LYS A CA 1
ATOM 1991 C C . LYS A 1 265 ? 10.10336 18.85095 21.50768 1.000 27.87966 265 LYS A C 1
ATOM 1992 O O . LYS A 1 265 ? 9.33241 17.99491 21.95067 1.000 26.27157 265 LYS A O 1
ATOM 1998 N N . TYR A 1 266 ? 10.46138 18.87697 20.21668 1.000 26.67425 266 TYR A N 1
ATOM 1999 C CA . TYR A 1 266 ? 9.82944 17.99792 19.24268 1.000 26.69794 266 TYR A CA 1
ATOM 2000 C C . TYR A 1 266 ? 10.73651 16.90597 18.69770 1.000 29.40879 266 TYR A C 1
ATOM 2001 O O . TYR A 1 266 ? 10.22757 15.97994 18.04370 1.000 30.47734 266 TYR A O 1
ATOM 2010 N N . ILE A 1 267 ? 12.05550 17.00605 18.90372 1.000 23.82128 267 ILE A N 1
ATOM 2011 C CA . ILE A 1 267 ? 12.99756 16.07110 18.30573 1.000 24.33450 267 ILE A CA 1
ATOM 2012 C C . ILE A 1 267 ? 13.19162 14.88011 19.22774 1.000 27.15326 267 ILE A C 1
ATOM 2013 O O . ILE A 1 267 ? 12.99760 14.95911 20.45374 1.000 26.47686 267 ILE A O 1
ATOM 2018 N N . ILE A 1 268 ? 13.58569 13.75513 18.62475 1.000 25.32146 268 ILE A N 1
ATOM 2019 C CA . ILE A 1 268 ? 13.63175 12.51314 19.38776 1.000 23.15014 268 ILE A CA 1
ATOM 2020 C C . ILE A 1 268 ? 14.81774 12.45921 20.34878 1.000 24.88983 268 ILE A C 1
ATOM 2021 O O . ILE A 1 268 ? 14.80277 11.62221 21.26878 1.000 24.59769 268 ILE A O 1
ATOM 2026 N N . GLN A 1 269 ? 15.83969 13.31327 20.17979 1.000 27.70595 269 GLN A N 1
ATOM 2027 C CA . GLN A 1 269 ? 16.83767 13.47533 21.24680 1.000 27.23221 269 GLN A CA 1
ATOM 2028 C C . GLN A 1 269 ? 16.15664 13.69830 22.58079 1.000 27.65595 269 GLN A C 1
ATOM 2029 O O . GLN A 1 269 ? 16.60365 13.19433 23.62180 1.000 28.45341 269 GLN A O 1
ATOM 2035 N N . SER A 1 270 ? 15.08659 14.49824 22.56877 1.000 30.46944 270 SER A N 1
ATOM 2036 C CA . SER A 1 270 ? 14.29856 14.84720 23.74876 1.000 28.36919 270 SER A CA 1
ATOM 2037 C C . SER A 1 270 ? 13.20161 13.83414 24.05475 1.000 29.62724 270 SER A C 1
ATOM 2038 O O . SER A 1 270 ? 13.10362 13.36914 25.19675 1.000 26.96902 270 SER A O 1
ATOM 2041 N N . THR A 1 271 ? 12.35264 13.48109 23.06474 1.000 22.70535 271 THR A N 1
ATOM 2042 C CA . THR A 1 271 ? 11.18569 12.65802 23.37673 1.000 22.22898 271 THR A CA 1
ATOM 2043 C C . THR A 1 271 ? 11.43277 11.16503 23.22174 1.000 27.05061 271 THR A C 1
ATOM 2044 O O . THR A 1 271 ? 10.62781 10.36499 23.71473 1.000 25.72677 271 THR A O 1
ATOM 2048 N N . ASN A 1 272 ? 12.50280 10.78209 22.52975 1.000 25.91100 272 ASN A N 1
ATOM 2049 C CA . ASN A 1 272 ? 12.74489 9.43210 22.02476 1.000 28.74292 272 ASN A CA 1
ATOM 2050 C C . ASN A 1 272 ? 11.76692 9.08804 20.90375 1.000 27.70859 272 ASN A C 1
ATOM 2051 O O . ASN A 1 272 ? 10.67589 9.66498 20.80573 1.000 24.42924 272 ASN A O 1
ATOM 2056 N N . LYS A 1 273 ? 12.20698 8.21306 19.99176 1.000 25.65044 273 LYS A N 1
ATOM 2057 C CA . LYS A 1 273 ? 11.46401 7.96801 18.76275 1.000 31.46693 273 LYS A CA 1
ATOM 2058 C C . LYS A 1 273 ? 10.15205 7.26994 19.01974 1.000 33.74352 273 LYS A C 1
ATOM 2059 O O . LYS A 1 273 ? 9.23605 7.37889 18.19172 1.000 31.72222 273 LYS A O 1
ATOM 2065 N N . ASP A 1 274 ? 10.04007 6.55794 20.13274 1.000 27.98493 274 ASP A N 1
ATOM 2066 C CA . ASP A 1 274 ? 8.86712 5.71588 20.26273 1.000 34.65942 274 ASP A CA 1
ATOM 2067 C C . ASP A 1 274 ? 7.65907 6.49881 20.76371 1.000 35.28055 274 ASP A C 1
ATOM 2068 O O . ASP A 1 274 ? 6.52809 6.21475 20.33769 1.000 31.47219 274 ASP A O 1
ATOM 2073 N N . THR A 1 275 ? 7.86600 7.52683 21.59471 1.000 32.11701 275 THR A N 1
ATOM 2074 C CA . THR A 1 275 ? 6.73495 8.39176 21.91169 1.000 32.64076 275 THR A CA 1
ATOM 2075 C C . THR A 1 275 ? 6.29692 9.17873 20.68068 1.000 32.31440 275 THR A C 1
ATOM 2076 O O . THR A 1 275 ? 5.09491 9.37267 20.44866 1.000 28.55606 275 THR A O 1
ATOM 2080 N N . LEU A 1 276 ? 7.25090 9.64178 19.87369 1.000 30.29574 276 LEU A N 1
ATOM 2081 C CA . LEU A 1 276 ? 6.86988 10.32276 18.63768 1.000 28.67186 276 LEU A CA 1
ATOM 2082 C C . LEU A 1 276 ? 6.08695 9.37771 17.73167 1.000 27.55594 276 LEU A C 1
ATOM 2083 O O . LEU A 1 276 ? 5.01793 9.72165 17.21666 1.000 30.39575 276 LEU A O 1
ATOM 2088 N N . MET A 1 277 ? 6.60702 8.17274 17.52668 1.000 28.59290 277 MET A N 1
ATOM 2089 C CA . MET A 1 277 ? 5.92208 7.20069 16.68468 1.000 29.77199 277 MET A CA 1
ATOM 2090 C C . MET A 1 277 ? 4.49609 6.94562 17.16266 1.000 34.39623 277 MET A C 1
ATOM 2091 O O . MET A 1 277 ? 3.55911 6.85856 16.34765 1.000 31.66695 277 MET A O 1
ATOM 2096 N N . GLN A 1 278 ? 4.31108 6.76561 18.47166 1.000 33.48296 278 GLN A N 1
ATOM 2097 C CA . GLN A 1 278 ? 2.95409 6.52954 18.97564 1.000 35.19106 278 GLN A CA 1
ATOM 2098 C C . GLN A 1 278 ? 2.05903 7.73749 18.71362 1.000 32.40389 278 GLN A C 1
ATOM 2099 O O . GLN A 1 278 ? 0.90504 7.58342 18.30561 1.000 34.59889 278 GLN A O 1
ATOM 2105 N N . ARG A 1 279 ? 2.57295 8.95452 18.91863 1.000 33.39085 279 ARG A N 1
ATOM 2106 C CA . ARG A 1 279 ? 1.74589 10.12047 18.59961 1.000 34.74364 279 ARG A CA 1
ATOM 2107 C C . ARG A 1 279 ? 1.36291 10.14944 17.11660 1.000 30.71947 279 ARG A C 1
ATOM 2108 O O . ARG A 1 279 ? 0.29089 10.62338 16.76359 1.000 30.65104 279 ARG A O 1
ATOM 2116 N N . TRP A 1 280 ? 2.22595 9.67448 16.23162 1.000 34.44887 280 TRP A N 1
ATOM 2117 C CA . TRP A 1 280 ? 1.91197 9.65246 14.80861 1.000 36.54912 280 TRP A CA 1
ATOM 2118 C C . TRP A 1 280 ? 1.17405 8.38242 14.36561 1.000 39.26260 280 TRP A C 1
ATOM 2119 O O . TRP A 1 280 ? 0.91207 8.21240 13.16161 1.000 37.42028 280 TRP A O 1
ATOM 2130 N N . GLY A 1 281 ? 0.87509 7.46640 15.28161 1.000 40.43906 281 GLY A N 1
ATOM 2131 C CA . GLY A 1 281 ? 0.22816 6.22637 14.86761 1.000 39.30734 281 GLY A CA 1
ATOM 2132 C C . GLY A 1 281 ? 1.12223 5.30841 14.05862 1.000 35.16474 281 GLY A C 1
ATOM 2133 O O . GLY A 1 281 ? 0.62828 4.51038 13.26662 1.000 38.13615 281 GLY A O 1
ATOM 2134 N N . LEU A 1 282 ? 2.43122 5.41149 14.21964 1.000 31.68801 282 LEU A N 1
ATOM 2135 C CA . LEU A 1 282 ? 3.36527 4.58653 13.46866 1.000 31.83013 282 LEU A CA 1
ATOM 2136 C C . LEU A 1 282 ? 3.66634 3.30555 14.23267 1.000 36.89390 282 LEU A C 1
ATOM 2137 O O . LEU A 1 282 ? 3.89832 3.34357 15.43667 1.000 36.08854 282 LEU A O 1
ATOM 2142 N N . THR A 1 283 ? 3.65741 2.16555 13.53067 1.000 32.39599 283 THR A N 1
ATOM 2143 C CA . THR A 1 283 ? 3.88747 0.88057 14.17668 1.000 33.03554 283 THR A CA 1
ATOM 2144 C C . THR A 1 283 ? 5.07252 0.08863 13.63870 1.000 36.36489 283 THR A C 1
ATOM 2145 O O . THR A 1 283 ? 5.42957 -0.93035 14.24671 1.000 39.09416 283 THR A O 1
ATOM 2149 N N . GLN A 1 284 ? 5.65852 0.48266 12.50371 1.000 27.58752 284 GLN A N 1
ATOM 2150 C CA . GLN A 1 284 ? 6.80956 -0.21928 11.94473 1.000 28.16127 284 GLN A CA 1
ATOM 2151 C C . GLN A 1 284 ? 8.09252 0.43279 12.45174 1.000 30.39312 284 GLN A C 1
ATOM 2152 O O . GLN A 1 284 ? 8.36046 1.60181 12.15674 1.000 31.86171 284 GLN A O 1
ATOM 2158 N N . GLN A 1 285 ? 8.87355 -0.31316 13.22376 1.000 32.58022 285 GLN A N 1
ATOM 2159 C CA . GLN A 1 285 ? 10.18452 0.17092 13.62477 1.000 33.68825 285 GLN A CA 1
ATOM 2160 C C . GLN A 1 285 ? 11.06053 0.34696 12.38578 1.000 29.77199 285 GLN A C 1
ATOM 2161 O O . GLN A 1 285 ? 11.23059 -0.61203 11.62479 1.000 34.01987 285 GLN A O 1
ATOM 2167 N N . PRO A 1 286 ? 11.65546 1.52399 12.16479 1.000 27.46645 286 PRO A N 1
ATOM 2168 C CA . PRO A 1 286 ? 12.65947 1.63804 11.09780 1.000 28.84030 286 PRO A CA 1
ATOM 2169 C C . PRO A 1 286 ? 13.83052 0.70511 11.36582 1.000 29.09823 286 PRO A C 1
ATOM 2170 O O . PRO A 1 286 ? 14.09453 0.30913 12.50483 1.000 27.39539 286 PRO A O 1
ATOM 2174 N N . VAL A 1 287 ? 14.51856 0.32414 10.28783 1.000 26.12155 287 VAL A N 1
ATOM 2175 C CA . VAL A 1 287 ? 15.54661 -0.69480 10.34085 1.000 23.44492 287 VAL A CA 1
ATOM 2176 C C . VAL A 1 287 ? 16.84259 -0.16573 9.76687 1.000 27.65068 287 VAL A C 1
ATOM 2177 O O . VAL A 1 287 ? 16.87355 0.78527 8.97586 1.000 26.72689 287 VAL A O 1
ATOM 2181 N N . VAL A 1 288 ? 17.92262 -0.84067 10.16388 1.000 27.64016 288 VAL A N 1
ATOM 2182 C CA . VAL A 1 288 ? 19.21963 -0.74060 9.51990 1.000 25.80046 288 VAL A CA 1
ATOM 2183 C C . VAL A 1 288 ? 19.43371 -2.03759 8.76991 1.000 24.25291 288 VAL A C 1
ATOM 2184 O O . VAL A 1 288 ? 19.18276 -3.11060 9.31591 1.000 24.41872 288 VAL A O 1
ATOM 2188 N N . LEU A 1 289 ? 19.86672 -1.95057 7.52092 1.000 24.00551 289 LEU A N 1
ATOM 2189 C CA . LEU A 1 289 ? 20.17680 -3.13556 6.74693 1.000 24.87403 289 LEU A CA 1
ATOM 2190 C C . LEU A 1 289 ? 21.67481 -3.26747 6.65995 1.000 23.28700 289 LEU A C 1
ATOM 2191 O O . LEU A 1 289 ? 22.35576 -2.33144 6.21495 1.000 25.31883 289 LEU A O 1
ATOM 2196 N N . SER A 1 290 ? 22.18187 -4.44444 6.99296 1.000 29.19561 290 SER A N 1
ATOM 2197 C CA . SER A 1 290 ? 23.61988 -4.59536 7.12298 1.000 30.02728 290 SER A CA 1
ATOM 2198 C C . SER A 1 290 ? 23.99796 -6.04234 6.85799 1.000 28.46657 290 SER A C 1
ATOM 2199 O O . SER A 1 290 ? 23.22801 -6.93738 7.19299 1.000 26.23999 290 SER A O 1
ATOM 2202 N N . PRO A 1 291 ? 25.15698 -6.31128 6.25801 1.000 29.52986 291 PRO A N 1
ATOM 2203 C CA . PRO A 1 291 ? 25.47907 -7.71026 5.92802 1.000 34.25411 291 PRO A CA 1
ATOM 2204 C C . PRO A 1 291 ? 25.57810 -8.59825 7.16603 1.000 35.84640 291 PRO A C 1
ATOM 2205 O O . PRO A 1 291 ? 25.92206 -8.14923 8.26703 1.000 35.10421 291 PRO A O 1
ATOM 2209 N N . SER A 1 292 ? 25.21817 -9.87327 6.96903 1.000 33.53823 292 SER A N 1
ATOM 2210 C CA . SER A 1 292 ? 25.10921 -10.85427 8.04503 1.000 42.06820 292 SER A CA 1
ATOM 2211 C C . SER A 1 292 ? 26.38121 -11.00520 8.83805 1.000 46.87930 292 SER A C 1
ATOM 2212 O O . SER A 1 292 ? 26.34523 -11.53219 9.96305 1.000 53.39588 292 SER A O 1
ATOM 2215 N N . THR A 1 293 ? 27.49820 -10.60714 8.25006 1.000 40.53381 293 THR A N 1
ATOM 2216 C CA . THR A 1 293 ? 28.79920 -10.75806 8.84208 1.000 45.52388 293 THR A CA 1
ATOM 2217 C C . THR A 1 293 ? 29.35312 -9.44103 9.36908 1.000 48.30579 293 THR A C 1
ATOM 2218 O O . THR A 1 293 ? 30.56711 -9.33796 9.58110 1.000 46.81877 293 THR A O 1
ATOM 2222 N N . ASN A 1 294 ? 28.49906 -8.42808 9.55206 1.000 37.00444 294 ASN A N 1
ATOM 2223 C CA . ASN A 1 294 ? 28.98998 -7.12005 9.94906 1.000 32.79867 294 ASN A CA 1
ATOM 2224 C C . ASN A 1 294 ? 29.68397 -7.22400 11.31107 1.000 28.63764 294 ASN A C 1
ATOM 2225 O O . ASN A 1 294 ? 29.41601 -8.12901 12.10208 1.000 27.40855 294 ASN A O 1
ATOM 2230 N N . HIS A 1 295 ? 30.61291 -6.30295 11.56108 1.000 34.60415 295 HIS A N 1
ATOM 2231 C CA . HIS A 1 295 ? 31.28189 -6.20190 12.85709 1.000 29.48775 295 HIS A CA 1
ATOM 2232 C C . HIS A 1 295 ? 30.25186 -6.04396 13.98808 1.000 29.71672 295 HIS A C 1
ATOM 2233 O O . HIS A 1 295 ? 29.18783 -5.42802 13.81206 1.000 27.00587 295 HIS A O 1
ATOM 2240 N N A TYR A 1 296 ? 30.59088 -6.60893 15.16308 0.620 28.35340 296 TYR A N 1
ATOM 2241 N N B TYR A 1 296 ? 30.55288 -6.61493 15.15108 0.380 28.31655 296 TYR A N 1
ATOM 2242 C CA A TYR A 1 296 ? 29.73586 -6.56197 16.36107 0.620 27.36118 296 TYR A CA 1
ATOM 2243 C CA B TYR A 1 296 ? 29.56686 -6.56598 16.22707 0.380 27.70069 296 TYR A CA 1
ATOM 2244 C C A TYR A 1 296 ? 29.29777 -5.14200 16.71706 0.620 26.35053 296 TYR A C 1
ATOM 2245 C C B TYR A 1 296 ? 29.26977 -5.13600 16.70706 0.380 26.52423 296 TYR A C 1
ATOM 2246 O O A TYR A 1 296 ? 28.23176 -4.94605 17.32304 0.620 28.08231 296 TYR A O 1
ATOM 2247 O O B TYR A 1 296 ? 28.25075 -4.92905 17.38604 0.380 27.35854 296 TYR A O 1
ATOM 2264 N N . SER A 1 297 ? 30.08872 -4.13695 16.33707 1.000 23.62915 297 SER A N 1
ATOM 2265 C CA . SER A 1 297 ? 29.69964 -2.75697 16.60805 1.000 25.82415 297 SER A CA 1
ATOM 2266 C C . SER A 1 297 ? 28.33863 -2.37405 15.98603 1.000 27.02692 297 SER A C 1
ATOM 2267 O O . SER A 1 297 ? 27.67457 -1.45509 16.48902 1.000 21.63417 297 SER A O 1
ATOM 2270 N N . TRP A 1 298 ? 27.86568 -3.09008 14.96603 1.000 24.30818 298 TRP A N 1
ATOM 2271 C CA . TRP A 1 298 ? 26.57567 -2.72116 14.36101 1.000 24.32660 298 TRP A CA 1
ATOM 2272 C C . TRP A 1 298 ? 25.36268 -3.13822 15.20700 1.000 27.29538 298 TRP A C 1
ATOM 2273 O O . TRP A 1 298 ? 24.51163 -2.27927 15.54698 1.000 25.41621 298 TRP A O 1
ATOM 2284 N N . PRO A 1 299 ? 25.22075 -4.43023 15.53100 1.000 24.33450 299 PRO A N 1
ATOM 2285 C CA . PRO A 1 299 ? 24.14876 -4.82929 16.44799 1.000 28.08495 299 PRO A CA 1
ATOM 2286 C C . PRO A 1 299 ? 24.28271 -4.16927 17.78899 1.000 25.27671 299 PRO A C 1
ATOM 2287 O O . PRO A 1 299 ? 23.26368 -3.85133 18.42797 1.000 24.88456 299 PRO A O 1
ATOM 2291 N N . LYS A 1 300 ? 25.51769 -3.93120 18.24200 1.000 27.66384 300 LYS A N 1
ATOM 2292 C CA . LYS A 1 300 ? 25.66263 -3.23019 19.50900 1.000 26.21367 300 LYS A CA 1
ATOM 2293 C C . LYS A 1 300 ? 25.15155 -1.79222 19.40199 1.000 22.62377 300 LYS A C 1
ATOM 2294 O O . LYS A 1 300 ? 24.45151 -1.32025 20.29597 1.000 23.18962 300 LYS A O 1
ATOM 2300 N N . ALA A 1 301 ? 25.45952 -1.07320 18.31699 1.000 21.56574 301 ALA A N 1
ATOM 2301 C CA . ALA A 1 301 ? 24.92345 0.28377 18.20597 1.000 24.93194 301 ALA A CA 1
ATOM 2302 C C . ALA A 1 301 ? 23.40045 0.27268 18.19995 1.000 26.02154 301 ALA A C 1
ATOM 2303 O O . ALA A 1 301 ? 22.75639 1.12465 18.83694 1.000 25.82678 301 ALA A O 1
ATOM 2305 N N . ALA A 1 302 ? 22.79551 -0.66536 17.46295 1.000 22.92906 302 ALA A N 1
ATOM 2306 C CA . ALA A 1 302 ? 21.33952 -0.70844 17.45693 1.000 24.71875 302 ALA A CA 1
ATOM 2307 C C . ALA A 1 302 ? 20.79751 -0.91546 18.86092 1.000 24.62137 302 ALA A C 1
ATOM 2308 O O . ALA A 1 302 ? 19.79647 -0.29552 19.24591 1.000 26.83480 302 ALA A O 1
ATOM 2310 N N . ALA A 1 303 ? 21.41455 -1.82242 19.61994 1.000 21.22623 303 ALA A N 1
ATOM 2311 C CA . ALA A 1 303 ? 20.98454 -2.05744 20.99893 1.000 25.37673 303 ALA A CA 1
ATOM 2312 C C . ALA A 1 303 ? 21.15646 -0.80143 21.84493 1.000 27.18221 303 ALA A C 1
ATOM 2313 O O . ALA A 1 303 ? 20.26143 -0.43447 22.62191 1.000 25.68729 303 ALA A O 1
ATOM 2315 N N . VAL A 1 304 ? 22.31743 -0.13736 21.71994 1.000 24.76613 304 VAL A N 1
ATOM 2316 C CA . VAL A 1 304 ? 22.58435 1.08166 22.49494 1.000 24.57926 304 VAL A CA 1
ATOM 2317 C C . VAL A 1 304 ? 21.52129 2.12859 22.18492 1.000 28.79293 304 VAL A C 1
ATOM 2318 O O . VAL A 1 304 ? 20.92425 2.72457 23.09291 1.000 23.73442 304 VAL A O 1
ATOM 2322 N N . LEU A 1 305 ? 21.26130 2.35857 20.87591 1.000 23.96340 305 LEU A N 1
ATOM 2323 C CA . LEU A 1 305 ? 20.41724 3.47752 20.44590 1.000 21.96316 305 LEU A CA 1
ATOM 2324 C C . LEU A 1 305 ? 18.93225 3.26844 20.69388 1.000 25.74519 305 LEU A C 1
ATOM 2325 O O . LEU A 1 305 ? 18.15720 4.18040 20.38886 1.000 28.11653 305 LEU A O 1
ATOM 2330 N N . GLY A 1 306 ? 18.50430 2.14142 21.26288 1.000 25.91890 306 GLY A N 1
ATOM 2331 C CA . GLY A 1 306 ? 17.09431 1.92134 21.48086 1.000 22.12371 306 GLY A CA 1
ATOM 2332 C C . GLY A 1 306 ? 16.34835 1.56830 20.21485 1.000 27.94019 306 GLY A C 1
ATOM 2333 O O . GLY A 1 306 ? 15.10835 1.62323 20.20583 1.000 25.23987 306 GLY A O 1
ATOM 2334 N N . ILE A 1 307 ? 17.08438 1.28833 19.13286 1.000 26.95323 307 ILE A N 1
ATOM 2335 C CA . ILE A 1 307 ? 16.52543 0.66729 17.93386 1.000 28.62712 307 ILE A CA 1
ATOM 2336 C C . ILE A 1 307 ? 16.28151 -0.81472 18.16986 1.000 28.56658 307 ILE A C 1
ATOM 2337 O O . ILE A 1 307 ? 15.22955 -1.36178 17.77885 1.000 24.83192 307 ILE A O 1
ATOM 2342 N N . GLY A 1 308 ? 17.23054 -1.47166 18.85088 1.000 26.38474 308 GLY A N 1
ATOM 2343 C CA . GLY A 1 308 ? 17.15262 -2.89066 19.16588 1.000 26.50318 308 GLY A CA 1
ATOM 2344 C C . GLY A 1 308 ? 17.78768 -3.69363 18.05490 1.000 30.26415 308 GLY A C 1
ATOM 2345 O O . GLY A 1 308 ? 17.54467 -3.38365 16.88689 1.000 26.64530 308 GLY A O 1
ATOM 2346 N N . SER A 1 309 ? 18.64373 -4.66859 18.38491 1.000 27.56383 309 SER A N 1
ATOM 2347 C CA . SER A 1 309 ? 19.29678 -5.45155 17.33292 1.000 28.45341 309 SER A CA 1
ATOM 2348 C C . SER A 1 309 ? 18.31384 -6.25261 16.49591 1.000 30.85107 309 SER A C 1
ATOM 2349 O O . SER A 1 309 ? 18.66588 -6.64560 15.37792 1.000 31.70643 309 SER A O 1
ATOM 2352 N N . ASP A 1 310 ? 17.09585 -6.51968 16.98790 1.000 24.83719 310 ASP A N 1
ATOM 2353 C CA . ASP A 1 310 ? 16.09989 -7.11974 16.09189 1.000 30.65631 310 ASP A CA 1
ATOM 2354 C C . ASP A 1 310 ? 15.81186 -6.24776 14.87488 1.000 34.46992 310 ASP A C 1
ATOM 2355 O O . ASP A 1 310 ? 15.30390 -6.74879 13.85888 1.000 30.47734 310 ASP A O 1
ATOM 2360 N N . ASN A 1 311 ? 16.06679 -4.94675 14.96688 1.000 30.07466 311 ASN A N 1
ATOM 2361 C CA . ASN A 1 311 ? 15.76275 -4.05077 13.86087 1.000 27.69543 311 ASN A CA 1
ATOM 2362 C C . ASN A 1 311 ? 17.00574 -3.67670 13.08788 1.000 29.61145 311 ASN A C 1
ATOM 2363 O O . ASN A 1 311 ? 16.94571 -2.81071 12.21588 1.000 25.96627 311 ASN A O 1
ATOM 2368 N N . LEU A 1 312 ? 18.13677 -4.31364 13.40390 1.000 31.71170 312 LEU A N 1
ATOM 2369 C CA . LEU A 1 312 ? 19.25379 -4.42058 12.47592 1.000 32.96448 312 LEU A CA 1
ATOM 2370 C C . LEU A 1 312 ? 18.98387 -5.68660 11.66992 1.000 31.41429 312 LEU A C 1
ATOM 2371 O O . LEU A 1 312 ? 19.18793 -6.79759 12.15593 1.000 29.71409 312 LEU A O 1
ATOM 2376 N N . ARG A 1 313 ? 18.45688 -5.52563 10.45691 1.000 29.85884 313 ARG A N 1
ATOM 2377 C CA . ARG A 1 313 ? 18.10696 -6.64166 9.58291 1.000 28.78503 313 ARG A CA 1
ATOM 2378 C C . ARG A 1 313 ? 19.34299 -7.06159 8.78493 1.000 33.44875 313 ARG A C 1
ATOM 2379 O O . ARG A 1 313 ? 19.89296 -6.27357 7.98594 1.000 37.27026 313 ARG A O 1
ATOM 2387 N N . ASN A 1 314 ? 19.75906 -8.31057 8.96494 1.000 26.35842 314 ASN A N 1
ATOM 2388 C CA . ASN A 1 314 ? 21.01509 -8.75750 8.38796 1.000 31.22743 314 ASN A CA 1
ATOM 2389 C C . ASN A 1 314 ? 20.80014 -9.32052 6.99896 1.000 31.23532 314 ASN A C 1
ATOM 2390 O O . ASN A 1 314 ? 19.90919 -10.13657 6.76896 1.000 31.63800 314 ASN A O 1
ATOM 2395 N N . VAL A 1 315 ? 21.61213 -8.85748 6.06397 1.000 29.75357 315 VAL A N 1
ATOM 2396 C CA . VAL A 1 315 ? 21.50717 -9.25449 4.66997 1.000 33.83827 315 VAL A CA 1
ATOM 2397 C C . VAL A 1 315 ? 22.47424 -10.41944 4.44699 1.000 31.18532 315 VAL A C 1
ATOM 2398 O O . VAL A 1 315 ? 23.67723 -10.26237 4.73701 1.000 30.79580 315 VAL A O 1
ATOM 2402 N N . PRO A 1 316 ? 22.00331 -11.56447 3.96199 1.000 29.33773 316 PRO A N 1
ATOM 2403 C CA . PRO A 1 316 ? 22.90238 -12.69242 3.69801 1.000 31.05372 316 PRO A CA 1
ATOM 2404 C C . PRO A 1 316 ? 23.98737 -12.32236 2.70202 1.000 31.70380 316 PRO A C 1
ATOM 2405 O O . PRO A 1 316 ? 23.85233 -11.39337 1.90602 1.000 30.17204 316 PRO A O 1
ATOM 2409 N N . VAL A 1 317 ? 25.07541 -13.09430 2.73904 1.000 32.96448 317 VAL A N 1
ATOM 2410 C CA . VAL A 1 317 ? 26.24341 -12.85024 1.90506 1.000 29.09559 317 VAL A CA 1
ATOM 2411 C C . VAL A 1 317 ? 26.31348 -13.90924 0.81106 1.000 31.45904 317 VAL A C 1
ATOM 2412 O O . VAL A 1 317 ? 25.65954 -14.96228 0.86506 1.000 31.68275 317 VAL A O 1
ATOM 2416 N N . ASP A 1 318 ? 27.11648 -13.61520 -0.21293 1.000 31.30112 318 ASP A N 1
ATOM 2417 C CA . ASP A 1 318 ? 27.31855 -14.57120 -1.28792 1.000 38.83624 318 ASP A CA 1
ATOM 2418 C C . ASP A 1 318 ? 28.54959 -15.43112 -0.98190 1.000 39.02310 318 ASP A C 1
ATOM 2419 O O . ASP A 1 318 ? 29.18557 -15.31208 0.07711 1.000 35.48583 318 ASP A O 1
ATOM 2424 N N . ILE A 1 319 ? 28.92166 -16.31111 -1.91389 1.000 38.08351 319 ILE A N 1
ATOM 2425 C CA . ILE A 1 319 ? 29.95470 -17.27305 -1.54487 1.000 41.98135 319 ILE A CA 1
ATOM 2426 C C . ILE A 1 319 ? 31.31967 -16.65497 -1.29886 1.000 41.24179 319 ILE A C 1
ATOM 2427 O O . ILE A 1 319 ? 32.20870 -17.34192 -0.78484 1.000 42.30770 319 ILE A O 1
ATOM 2432 N N . GLN A 1 320 ? 31.52860 -15.38896 -1.63486 1.000 42.15505 320 GLN A N 1
ATOM 2433 C CA . GLN A 1 320 ? 32.76956 -14.71489 -1.27385 1.000 41.23916 320 GLN A CA 1
ATOM 2434 C C . GLN A 1 320 ? 32.56248 -13.70290 -0.15885 1.000 37.16235 320 GLN A C 1
ATOM 2435 O O . GLN A 1 320 ? 33.36643 -12.77885 -0.00185 1.000 38.42829 320 GLN A O 1
ATOM 2441 N N . ALA A 1 321 ? 31.49748 -13.87095 0.62013 1.000 35.98853 321 ALA A N 1
ATOM 2442 C CA . ALA A 1 321 ? 31.24742 -13.09196 1.82412 1.000 40.21008 321 ALA A CA 1
ATOM 2443 C C . ALA A 1 321 ? 30.92935 -11.63298 1.51611 1.000 41.00492 321 ALA A C 1
ATOM 2444 O O . ALA A 1 321 ? 31.08729 -10.77097 2.37611 1.000 39.76266 321 ALA A O 1
ATOM 2446 N N . HIS A 1 322 ? 30.48135 -11.32901 0.29911 1.000 37.27026 322 HIS A N 1
ATOM 2447 C CA . HIS A 1 322 ? 29.96928 -10.00704 -0.01091 1.000 36.04380 322 HIS A CA 1
ATOM 2448 C C . HIS A 1 322 ? 28.47227 -9.98712 0.24807 1.000 34.66468 322 HIS A C 1
ATOM 2449 O O . HIS A 1 322 ? 27.77633 -10.98016 -0.00593 1.000 34.19357 322 HIS A O 1
ATOM 2456 N N . MET A 1 323 ? 27.97720 -8.84915 0.73506 1.000 32.93816 323 MET A N 1
ATOM 2457 C CA . MET A 1 323 ? 26.53619 -8.66523 0.83804 1.000 35.00157 323 MET A CA 1
ATOM 2458 C C . MET A 1 323 ? 25.87223 -9.04027 -0.48497 1.000 32.99343 323 MET A C 1
ATOM 2459 O O . MET A 1 323 ? 26.24921 -8.53826 -1.54797 1.000 33.72246 323 MET A O 1
ATOM 2464 N N . ASP A 1 324 ? 24.92128 -9.97033 -0.42198 1.000 31.12742 324 ASP A N 1
ATOM 2465 C CA . ASP A 1 324 ? 24.21132 -10.42137 -1.61398 1.000 34.56730 324 ASP A CA 1
ATOM 2466 C C . ASP A 1 324 ? 23.24527 -9.31843 -2.06900 1.000 32.69076 324 ASP A C 1
ATOM 2467 O O . ASP A 1 324 ? 22.24724 -9.05248 -1.39902 1.000 29.25877 324 ASP A O 1
ATOM 2472 N N . ILE A 1 325 ? 23.53125 -8.69842 -3.22100 1.000 30.06413 325 ILE A N 1
ATOM 2473 C CA . ILE A 1 325 ? 22.77719 -7.54046 -3.68902 1.000 32.48547 325 ILE A CA 1
ATOM 2474 C C . ILE A 1 325 ? 21.32521 -7.91254 -4.02904 1.000 33.75142 325 ILE A C 1
ATOM 2475 O O . ILE A 1 325 ? 20.39417 -7.11960 -3.81105 1.000 31.88540 325 ILE A O 1
ATOM 2480 N N . ASN A 1 326 ? 21.10829 -9.09356 -4.60603 1.000 36.22540 326 ASN A N 1
ATOM 2481 C CA . ASN A 1 326 ? 19.73632 -9.52664 -4.89105 1.000 39.07574 326 ASN A CA 1
ATOM 2482 C C . ASN A 1 326 ? 18.93731 -9.70868 -3.60906 1.000 39.22312 326 ASN A C 1
ATOM 2483 O O . ASN A 1 326 ? 17.73929 -9.40574 -3.57608 1.000 34.25674 326 ASN A O 1
ATOM 2488 N N . GLU A 1 327 ? 19.58632 -10.20663 -2.54005 1.000 38.31512 327 GLU A N 1
ATOM 2489 C CA . GLU A 1 327 ? 18.91131 -10.33367 -1.25106 1.000 35.64112 327 GLU A CA 1
ATOM 2490 C C . GLU A 1 327 ? 18.60623 -8.97268 -0.65107 1.000 31.29586 327 GLU A C 1
ATOM 2491 O O . GLU A 1 327 ? 17.54621 -8.78974 -0.04108 1.000 32.73287 327 GLU A O 1
ATOM 2497 N N . LEU A 1 328 ? 19.54417 -8.02763 -0.74106 1.000 30.94318 328 LEU A N 1
ATOM 2498 C CA . LEU A 1 328 ? 19.22809 -6.66564 -0.31007 1.000 28.71923 328 LEU A CA 1
ATOM 2499 C C . LEU A 1 328 ? 18.03007 -6.11871 -1.08009 1.000 30.20625 328 LEU A C 1
ATOM 2500 O O . LEU A 1 328 ? 17.12403 -5.50976 -0.49210 1.000 28.12706 328 LEU A O 1
ATOM 2505 N N . ASP A 1 329 ? 18.00610 -6.32872 -2.40209 1.000 30.12730 329 ASP A N 1
ATOM 2506 C CA . ASP A 1 329 ? 16.85809 -5.90779 -3.20711 1.000 33.10134 329 ASP A CA 1
ATOM 2507 C C . ASP A 1 329 ? 15.55411 -6.48786 -2.65712 1.000 32.27229 329 ASP A C 1
ATOM 2508 O O . ASP A 1 329 ? 14.57307 -5.75792 -2.43714 1.000 32.36441 329 ASP A O 1
ATOM 2513 N N A ARG A 1 330 ? 15.53419 -7.80686 -2.42812 0.530 30.76948 330 ARG A N 1
ATOM 2514 N N B ARG A 1 330 ? 15.52218 -7.80086 -2.41812 0.470 30.87739 330 ARG A N 1
ATOM 2515 C CA A ARG A 1 330 ? 14.33721 -8.46193 -1.89613 0.530 32.95132 330 ARG A CA 1
ATOM 2516 C CA B ARG A 1 330 ? 14.30321 -8.42193 -1.89913 0.470 32.86447 330 ARG A CA 1
ATOM 2517 C C A ARG A 1 330 ? 13.93416 -7.87794 -0.54014 0.530 31.17479 330 ARG A C 1
ATOM 2518 C C B ARG A 1 330 ? 13.92316 -7.85694 -0.53314 0.470 31.15374 330 ARG A C 1
ATOM 2519 O O A ARG A 1 330 ? 12.74115 -7.66501 -0.26715 0.530 30.82738 330 ARG A O 1
ATOM 2520 O O B ARG A 1 330 ? 12.73515 -7.64801 -0.23815 0.470 30.73263 330 ARG A O 1
ATOM 2535 N N . MET A 1 331 ? 14.91714 -7.58688 0.31688 1.000 27.18221 331 MET A N 1
ATOM 2536 C CA . MET A 1 331 ? 14.60409 -7.05489 1.64787 1.000 26.36895 331 MET A CA 1
ATOM 2537 C C . MET A 1 331 ? 14.14501 -5.59992 1.60585 1.000 29.36668 331 MET A C 1
ATOM 2538 O O . MET A 1 331 ? 13.26997 -5.20696 2.38684 1.000 31.00898 331 MET A O 1
ATOM 2543 N N . LEU A 1 332 ? 14.69197 -4.78889 0.69286 1.000 28.74555 332 LEU A N 1
ATOM 2544 C CA . LEU A 1 332 ? 14.17590 -3.43292 0.49884 1.000 29.55881 332 LEU A CA 1
ATOM 2545 C C . LEU A 1 332 ? 12.76091 -3.46801 -0.04317 1.000 31.84856 332 LEU A C 1
ATOM 2546 O O . LEU A 1 332 ? 11.93286 -2.61805 0.31881 1.000 30.03518 332 LEU A O 1
ATOM 2551 N N . LYS A 1 333 ? 12.45998 -4.43103 -0.93417 1.000 30.84844 333 LYS A N 1
ATOM 2552 C CA . LYS A 1 333 ? 11.07699 -4.55511 -1.42519 1.000 32.52495 333 LYS A CA 1
ATOM 2553 C C . LYS A 1 333 ? 10.13799 -4.89215 -0.27120 1.000 30.32206 333 LYS A C 1
ATOM 2554 O O . LYS A 1 333 ? 9.04696 -4.33121 -0.15322 1.000 29.57723 333 LYS A O 1
ATOM 2560 N N . ILE A 1 334 ? 10.55303 -5.79713 0.60481 1.000 31.35639 334 ILE A N 1
ATOM 2561 C CA . ILE A 1 334 ? 9.72503 -6.07617 1.77980 1.000 34.69627 334 ILE A CA 1
ATOM 2562 C C . ILE A 1 334 ? 9.50495 -4.79417 2.58279 1.000 32.47231 334 ILE A C 1
ATOM 2563 O O . ILE A 1 334 ? 8.37892 -4.47324 2.97377 1.000 33.25399 334 ILE A O 1
ATOM 2568 N N . CYS A 1 335 ? 10.57190 -4.01411 2.80180 1.000 25.19249 335 CYS A N 1
ATOM 2569 C CA . CYS A 1 335 ? 10.40982 -2.78112 3.57979 1.000 28.15074 335 CYS A CA 1
ATOM 2570 C C . CYS A 1 335 ? 9.43378 -1.84318 2.90777 1.000 33.02238 335 CYS A C 1
ATOM 2571 O O . CYS A 1 335 ? 8.57274 -1.24522 3.56676 1.000 32.16965 335 CYS A O 1
ATOM 2574 N N . LEU A 1 336 ? 9.57979 -1.67018 1.59277 1.000 30.92476 336 LEU A N 1
ATOM 2575 C CA . LEU A 1 336 ? 8.67975 -0.80523 0.84176 1.000 31.02214 336 LEU A CA 1
ATOM 2576 C C . LEU A 1 336 ? 7.23277 -1.25831 0.99374 1.000 30.70895 336 LEU A C 1
ATOM 2577 O O . LEU A 1 336 ? 6.36272 -0.46636 1.34172 1.000 30.61420 336 LEU A O 1
ATOM 2582 N N . ASP A 1 337 ? 6.97085 -2.54633 0.79674 1.000 31.43535 337 ASP A N 1
ATOM 2583 C CA . ASP A 1 337 ? 5.59187 -3.03840 0.80873 1.000 38.99415 337 ASP A CA 1
ATOM 2584 C C . ASP A 1 337 ? 4.94885 -2.92443 2.18172 1.000 39.05995 337 ASP A C 1
ATOM 2585 O O . ASP A 1 337 ? 3.73884 -2.70850 2.28470 1.000 35.05947 337 ASP A O 1
ATOM 2590 N N . GLU A 1 338 ? 5.72284 -3.09438 3.23673 1.000 32.23018 338 GLU A N 1
ATOM 2591 C CA . GLU A 1 338 ? 5.19982 -3.04841 4.59072 1.000 39.82056 338 GLU A CA 1
ATOM 2592 C C . GLU A 1 338 ? 5.29674 -1.65040 5.20171 1.000 38.81255 338 GLU A C 1
ATOM 2593 O O . GLU A 1 338 ? 4.98171 -1.48341 6.38471 1.000 36.02011 338 GLU A O 1
ATOM 2599 N N . GLU A 1 339 ? 5.71969 -0.65338 4.41872 1.000 30.05097 339 GLU A N 1
ATOM 2600 C CA . GLU A 1 339 ? 6.00661 0.69964 4.94071 1.000 28.98242 339 GLU A CA 1
ATOM 2601 C C . GLU A 1 339 ? 6.85359 0.64569 6.21472 1.000 29.60355 339 GLU A C 1
ATOM 2602 O O . GLU A 1 339 ? 6.50055 1.20468 7.26072 1.000 30.88528 339 GLU A O 1
ATOM 2608 N N . THR A 1 340 ? 8.00063 -0.05124 6.12174 1.000 26.92165 340 THR A N 1
ATOM 2609 C CA . THR A 1 340 ? 9.01962 -0.00018 7.16576 1.000 29.71935 340 THR A CA 1
ATOM 2610 C C . THR A 1 340 ? 10.12657 0.94488 6.72377 1.000 24.88193 340 THR A C 1
ATOM 2611 O O . THR A 1 340 ? 10.81660 0.64591 5.74678 1.000 26.07944 340 THR A O 1
ATOM 2615 N N . PRO A 1 341 ? 10.32050 2.08089 7.37077 1.000 26.53213 341 PRO A N 1
ATOM 2616 C CA . PRO A 1 341 ? 11.37945 3.00795 6.93878 1.000 30.72737 341 PRO A CA 1
ATOM 2617 C C . PRO A 1 341 ? 12.74149 2.35903 7.09480 1.000 31.19585 341 PRO A C 1
ATOM 2618 O O . PRO A 1 341 ? 12.93452 1.48904 7.94480 1.000 26.67688 341 PRO A O 1
ATOM 2622 N N . VAL A 1 342 ? 13.70447 2.82108 6.30681 1.000 29.40616 342 VAL A N 1
ATOM 2623 C CA . VAL A 1 342 ? 15.08650 2.33016 6.41483 1.000 27.11904 342 VAL A CA 1
ATOM 2624 C C . VAL A 1 342 ? 15.97442 3.50521 6.82584 1.000 26.91375 342 VAL A C 1
ATOM 2625 O O . VAL A 1 342 ? 16.11038 4.47121 6.06183 1.000 24.88983 342 VAL A O 1
ATOM 2629 N N . TYR A 1 343 ? 16.54141 3.44825 8.05384 1.000 27.47171 343 TYR A N 1
ATOM 2630 C CA . TYR A 1 343 ? 17.51535 4.45330 8.48785 1.000 24.70296 343 TYR A CA 1
ATOM 2631 C C . TYR A 1 343 ? 18.71236 4.47437 7.55387 1.000 23.10014 343 TYR A C 1
ATOM 2632 O O . TYR A 1 343 ? 19.19131 5.54039 7.14387 1.000 29.46406 343 TYR A O 1
ATOM 2641 N N . GLN A 1 344 ? 19.20843 3.29039 7.21688 1.000 23.80285 344 GLN A N 1
ATOM 2642 C CA . GLN A 1 344 ? 20.59644 3.19447 6.83090 1.000 27.27959 344 GLN A CA 1
ATOM 2643 C C . GLN A 1 344 ? 20.84753 1.84848 6.20191 1.000 25.10564 344 GLN A C 1
ATOM 2644 O O . GLN A 1 344 ? 20.32058 0.83145 6.66491 1.000 24.86877 344 GLN A O 1
ATOM 2650 N N . VAL A 1 345 ? 21.66954 1.84652 5.16292 1.000 23.71863 345 VAL A N 1
ATOM 2651 C CA . VAL A 1 345 ? 22.22062 0.62555 4.60293 1.000 26.22683 345 VAL A CA 1
ATOM 2652 C C . VAL A 1 345 ? 23.72661 0.71063 4.76395 1.000 24.09236 345 VAL A C 1
ATOM 2653 O O . VAL A 1 345 ? 24.34456 1.72367 4.40596 1.000 25.87415 345 VAL A O 1
ATOM 2657 N N . VAL A 1 346 ? 24.30866 -0.33533 5.30797 1.000 24.42135 346 VAL A N 1
ATOM 2658 C CA . VAL A 1 346 ? 25.72566 -0.36725 5.61399 1.000 24.79245 346 VAL A CA 1
ATOM 2659 C C . VAL A 1 346 ? 26.41072 -1.17922 4.52700 1.000 24.22922 346 VAL A C 1
ATOM 2660 O O . VAL A 1 346 ? 26.08779 -2.35324 4.32700 1.000 29.96149 346 VAL A O 1
ATOM 2664 N N . ALA A 1 347 ? 27.35969 -0.56817 3.84801 1.000 24.96615 347 ALA A N 1
ATOM 2665 C CA . ALA A 1 347 ? 28.26874 -1.25212 2.93803 1.000 25.23460 347 ALA A CA 1
ATOM 2666 C C . ALA A 1 347 ? 29.59375 -1.45904 3.66405 1.000 27.00061 347 ALA A C 1
ATOM 2667 O O . ALA A 1 347 ? 30.20368 -0.47101 4.11305 1.000 25.51359 347 ALA A O 1
ATOM 2669 N N . VAL A 1 348 ? 30.03182 -2.71802 3.80906 1.000 25.51095 348 VAL A N 1
ATOM 2670 C CA . VAL A 1 348 ? 31.28682 -2.99894 4.51908 1.000 27.55857 348 VAL A CA 1
ATOM 2671 C C . VAL A 1 348 ? 32.40684 -3.00489 3.49709 1.000 28.52184 348 VAL A C 1
ATOM 2672 O O . VAL A 1 348 ? 32.38589 -3.80089 2.55009 1.000 27.40855 348 VAL A O 1
ATOM 2676 N N . ILE A 1 349 ? 33.33878 -2.05683 3.64310 1.000 28.25339 349 ILE A N 1
ATOM 2677 C CA . ILE A 1 349 ? 34.43778 -1.88278 2.71011 1.000 26.84269 349 ILE A CA 1
ATOM 2678 C C . ILE A 1 349 ? 35.71980 -2.40070 3.37113 1.000 31.53273 349 ILE A C 1
ATOM 2679 O O . ILE A 1 349 ? 36.48775 -1.63066 3.96314 1.000 32.06700 349 ILE A O 1
ATOM 2684 N N . GLY A 1 350 ? 35.96988 -3.70069 3.23914 1.000 31.06951 350 GLY A N 1
ATOM 2685 C CA . GLY A 1 350 ? 37.04091 -4.36062 3.94616 1.000 25.78204 350 GLY A CA 1
ATOM 2686 C C . GLY A 1 350 ? 36.48793 -5.08465 5.14916 1.000 28.87978 350 GLY A C 1
ATOM 2687 O O . GLY A 1 350 ? 36.57688 -4.56364 6.26916 1.000 29.27193 350 GLY A O 1
ATOM 2688 N N . THR A 1 351 ? 35.89200 -6.26968 4.93915 1.000 30.32469 351 THR A N 1
ATOM 2689 C CA . THR A 1 351 ? 35.26102 -6.99071 6.04115 1.000 24.56610 351 THR A CA 1
ATOM 2690 C C . THR A 1 351 ? 36.30603 -7.41065 7.07417 1.000 31.43008 351 THR A C 1
ATOM 2691 O O . THR A 1 351 ? 37.45805 -7.70259 6.73918 1.000 27.13483 351 THR A O 1
ATOM 2695 N N . THR A 1 352 ? 35.89302 -7.45167 8.34916 1.000 29.91938 352 THR A N 1
ATOM 2696 C CA . THR A 1 352 ? 36.86102 -7.77061 9.40218 1.000 30.38785 352 THR A CA 1
ATOM 2697 C C . THR A 1 352 ? 37.46510 -9.15457 9.20019 1.000 30.51682 352 THR A C 1
ATOM 2698 O O . THR A 1 352 ? 38.67511 -9.34751 9.39621 1.000 30.03255 352 THR A O 1
ATOM 2702 N N A GLU A 1 353 ? 36.62516 -10.13562 8.88918 0.500 30.00886 353 GLU A N 1
ATOM 2703 N N B GLU A 1 353 ? 36.62116 -10.14162 8.92118 0.500 30.00886 353 GLU A N 1
ATOM 2704 C CA A GLU A 1 353 ? 37.07924 -11.52360 8.77020 0.500 33.42506 353 GLU A CA 1
ATOM 2705 C CA B GLU A 1 353 ? 37.07624 -11.52860 8.78320 0.500 33.42506 353 GLU A CA 1
ATOM 2706 C C A GLU A 1 353 ? 37.81028 -11.93856 7.49521 0.500 31.91435 353 GLU A C 1
ATOM 2707 C C B GLU A 1 353 ? 37.80928 -11.93656 7.49921 0.500 31.91435 353 GLU A C 1
ATOM 2708 O O A GLU A 1 353 ? 38.74033 -12.74051 7.54723 0.500 31.94857 353 GLU A O 1
ATOM 2709 O O B GLU A 1 353 ? 38.74433 -12.73451 7.55123 0.500 31.94857 353 GLU A O 1
ATOM 2720 N N . GLU A 1 354 ? 37.39627 -11.40059 6.35620 1.000 28.40341 354 GLU A N 1
ATOM 2721 C CA . GLU A 1 354 ? 38.00431 -11.78756 5.08121 1.000 26.63477 354 GLU A CA 1
ATOM 2722 C C . GLU A 1 354 ? 38.61925 -10.63953 4.29421 1.000 28.62448 354 GLU A C 1
ATOM 2723 O O . GLU A 1 354 ? 39.15528 -10.88951 3.20522 1.000 32.95921 354 GLU A O 1
ATOM 2729 N N . GLY A 1 355 ? 38.52418 -9.39554 4.76621 1.000 30.54050 355 GLY A N 1
ATOM 2730 C CA . GLY A 1 355 ? 39.00912 -8.25451 3.98121 1.000 30.30363 355 GLY A CA 1
ATOM 2731 C C . GLY A 1 355 ? 38.26813 -8.05856 2.67020 1.000 37.50713 355 GLY A C 1
ATOM 2732 O O . GLY A 1 355 ? 38.81611 -7.46254 1.71820 1.000 34.50677 355 GLY A O 1
ATOM 2733 N N . GLY A 1 356 ? 37.01316 -8.50363 2.60218 1.000 31.63274 356 GLY A N 1
ATOM 2734 C CA . GLY A 1 356 ? 36.26516 -8.34468 1.37517 1.000 28.69818 356 GLY A CA 1
ATOM 2735 C C . GLY A 1 356 ? 35.63309 -6.96472 1.25515 1.000 30.44049 356 GLY A C 1
ATOM 2736 O O . GLY A 1 356 ? 35.49203 -6.21172 2.22215 1.000 30.39838 356 GLY A O 1
ATOM 2737 N N . VAL A 1 357 ? 35.24009 -6.62274 0.03215 1.000 30.08255 357 VAL A N 1
ATOM 2738 C CA . VAL A 1 357 ? 34.64802 -5.33078 -0.26887 1.000 32.81709 357 VAL A CA 1
ATOM 2739 C C . VAL A 1 357 ? 33.24604 -5.57586 -0.82388 1.000 36.46753 357 VAL A C 1
ATOM 2740 O O . VAL A 1 357 ? 33.09509 -6.18387 -1.89288 1.000 34.41465 357 VAL A O 1
ATOM 2744 N N . ASP A 1 358 ? 32.23400 -5.08291 -0.10890 1.000 34.72522 358 ASP A N 1
ATOM 2745 C CA . ASP A 1 358 ? 30.86401 -5.06399 -0.60992 1.000 31.01161 358 ASP A CA 1
ATOM 2746 C C . ASP A 1 358 ? 30.78498 -4.20400 -1.86293 1.000 35.28318 358 ASP A C 1
ATOM 2747 O O . ASP A 1 358 ? 31.54192 -3.24696 -2.02392 1.000 36.22276 358 ASP A O 1
ATOM 2752 N N . ARG A 1 359 ? 29.85801 -4.52306 -2.74194 1.000 30.05624 359 ARG A N 1
ATOM 2753 C CA . ARG A 1 359 ? 29.69198 -3.77908 -3.97094 1.000 34.97788 359 ARG A CA 1
ATOM 2754 C C . ARG A 1 359 ? 28.80891 -2.57212 -3.77796 1.000 34.96472 359 ARG A C 1
ATOM 2755 O O . ARG A 1 359 ? 27.65292 -2.61019 -4.08398 1.000 33.93565 359 ARG A O 1
ATOM 2763 N N . ILE A 1 360 ? 29.37884 -1.50009 -3.26796 1.000 35.25686 360 ILE A N 1
ATOM 2764 C CA . ILE A 1 360 ? 28.60077 -0.27313 -3.04197 1.000 29.42195 360 ILE A CA 1
ATOM 2765 C C . ILE A 1 360 ? 28.11575 0.34283 -4.35998 1.000 31.93014 360 ILE A C 1
ATOM 2766 O O . ILE A 1 360 ? 27.11071 1.07378 -4.37700 1.000 32.99606 360 ILE A O 1
ATOM 2771 N N . THR A 1 361 ? 28.77479 0.06587 -5.48897 1.000 30.61946 361 THR A N 1
ATOM 2772 C CA . THR A 1 361 ? 28.19378 0.50083 -6.74798 1.000 32.39599 361 THR A CA 1
ATOM 2773 C C . THR A 1 361 ? 26.76781 -0.05025 -6.90900 1.000 33.65140 361 THR A C 1
ATOM 2774 O O . THR A 1 361 ? 25.83878 0.67869 -7.30302 1.000 35.23317 361 THR A O 1
ATOM 2778 N N . GLU A 1 362 ? 26.56388 -1.32926 -6.58400 1.000 31.09583 362 GLU A N 1
ATOM 2779 C CA . GLU A 1 362 ? 25.23291 -1.92534 -6.75601 1.000 35.92536 362 GLU A CA 1
ATOM 2780 C C . GLU A 1 362 ? 24.26287 -1.38839 -5.72303 1.000 34.80154 362 GLU A C 1
ATOM 2781 O O . GLU A 1 362 ? 23.06587 -1.27246 -5.99704 1.000 31.04583 362 GLU A O 1
ATOM 2787 N N . ILE A 1 363 ? 24.75784 -1.06135 -4.53002 1.000 29.15086 363 ILE A N 1
ATOM 2788 C CA . ILE A 1 363 ? 23.89279 -0.47740 -3.51104 1.000 26.86375 363 ILE A CA 1
ATOM 2789 C C . ILE A 1 363 ? 23.40572 0.90557 -3.95505 1.000 31.55905 363 ILE A C 1
ATOM 2790 O O . ILE A 1 363 ? 22.23870 1.26351 -3.76707 1.000 33.08028 363 ILE A O 1
ATOM 2795 N N . LEU A 1 364 ? 24.28968 1.70262 -4.56304 1.000 30.09835 364 LEU A N 1
ATOM 2796 C CA . LEU A 1 364 ? 23.87362 2.99559 -5.08705 1.000 31.14321 364 LEU A CA 1
ATOM 2797 C C . LEU A 1 364 ? 22.82064 2.83253 -6.18207 1.000 31.42482 364 LEU A C 1
ATOM 2798 O O . LEU A 1 364 ? 21.84960 3.60747 -6.25409 1.000 33.41716 364 LEU A O 1
ATOM 2803 N N . LYS A 1 365 ? 22.99571 1.83053 -7.05106 1.000 32.11438 365 LYS A N 1
ATOM 2804 C CA . LYS A 1 365 ? 21.95574 1.56347 -8.04807 1.000 35.23580 365 LYS A CA 1
ATOM 2805 C C . LYS A 1 365 ? 20.62575 1.18940 -7.39009 1.000 32.73814 365 LYS A C 1
ATOM 2806 O O . LYS A 1 365 ? 19.55373 1.65134 -7.81411 1.000 29.18771 365 LYS A O 1
ATOM 2812 N N . LEU A 1 366 ? 20.66778 0.39041 -6.34609 1.000 29.81147 366 LEU A N 1
ATOM 2813 C CA . LEU A 1 366 ? 19.45679 0.02534 -5.65710 1.000 32.23808 366 LEU A CA 1
ATOM 2814 C C . LEU A 1 366 ? 18.79971 1.25931 -5.04712 1.000 31.75381 366 LEU A C 1
ATOM 2815 O O . LEU A 1 366 ? 17.62171 1.36624 -5.02013 1.000 33.65667 366 LEU A O 1
ATOM 2820 N N . ARG A 1 367 ? 19.59465 2.19736 -4.58111 1.000 31.15900 367 ARG A N 1
ATOM 2821 C CA . ARG A 1 367 ? 19.04958 3.38533 -4.00012 1.000 32.65392 367 ARG A CA 1
ATOM 2822 C C . ARG A 1 367 ? 18.29855 4.15228 -5.06014 1.000 30.34838 367 ARG A C 1
ATOM 2823 O O . ARG A 1 367 ? 17.21552 4.58022 -4.82415 1.000 31.64853 367 ARG A O 1
ATOM 2831 N N . GLN A 1 368 ? 18.88256 4.30931 -6.23113 1.000 30.45365 368 GLN A N 1
ATOM 2832 C CA . GLN A 1 368 ? 18.14753 5.00226 -7.29514 1.000 31.73802 368 GLN A CA 1
ATOM 2833 C C . GLN A 1 368 ? 16.82758 4.28519 -7.58316 1.000 32.24334 368 GLN A C 1
ATOM 2834 O O . GLN A 1 368 ? 15.76154 4.92313 -7.74117 1.000 31.78013 368 GLN A O 1
ATOM 2840 N N . LYS A 1 369 ? 16.88265 2.94719 -7.66015 1.000 30.35890 369 LYS A N 1
ATOM 2841 C CA . LYS A 1 369 ? 15.66970 2.18112 -7.93516 1.000 35.44636 369 LYS A CA 1
ATOM 2842 C C . LYS A 1 369 ? 14.58067 2.47606 -6.90818 1.000 32.54601 369 LYS A C 1
ATOM 2843 O O . LYS A 1 369 ? 13.43666 2.78200 -7.27020 1.000 30.64315 369 LYS A O 1
ATOM 2849 N N . TYR A 1 370 ? 14.92566 2.41909 -5.62517 1.000 30.06413 370 TYR A N 1
ATOM 2850 C CA . TYR A 1 370 ? 13.90264 2.52304 -4.58419 1.000 27.71385 370 TYR A CA 1
ATOM 2851 C C . TYR A 1 370 ? 13.44755 3.96701 -4.37920 1.000 29.14560 370 TYR A C 1
ATOM 2852 O O . TYR A 1 370 ? 12.27053 4.20395 -4.08122 1.000 30.61157 370 TYR A O 1
ATOM 2861 N N . GLU A 1 371 ? 14.32150 4.95006 -4.61019 1.000 26.06892 371 GLU A N 1
ATOM 2862 C CA . GLU A 1 371 ? 13.85542 6.32703 -4.54021 1.000 30.30363 371 GLU A CA 1
ATOM 2863 C C . GLU A 1 371 ? 12.76542 6.56997 -5.56722 1.000 35.84114 371 GLU A C 1
ATOM 2864 O O . GLU A 1 371 ? 11.74238 7.18691 -5.24524 1.000 31.41166 371 GLU A O 1
ATOM 2870 N N . ALA A 1 372 ? 12.90947 6.00297 -6.78122 1.000 34.28569 372 ALA A N 1
ATOM 2871 C CA . ALA A 1 372 ? 11.82748 6.14890 -7.73523 1.000 33.74089 372 ALA A CA 1
ATOM 2872 C C . ALA A 1 372 ? 10.52150 5.52583 -7.26225 1.000 34.14094 372 ALA A C 1
ATOM 2873 O O . ALA A 1 372 ? 9.45749 5.85777 -7.80727 1.000 30.61420 372 ALA A O 1
ATOM 2875 N N . LEU A 1 373 ? 10.57654 4.62684 -6.29524 1.000 34.01460 373 LEU A N 1
ATOM 2876 C CA . LEU A 1 373 ? 9.40457 3.96278 -5.72926 1.000 36.80968 373 LEU A CA 1
ATOM 2877 C C . LEU A 1 373 ? 8.97052 4.56076 -4.38727 1.000 38.94677 373 LEU A C 1
ATOM 2878 O O . LEU A 1 373 ? 7.99854 4.06571 -3.79128 1.000 30.39575 373 LEU A O 1
ATOM 2883 N N . GLY A 1 374 ? 9.70246 5.56280 -3.87226 1.000 30.03255 374 GLY A N 1
ATOM 2884 C CA . GLY A 1 374 ? 9.30240 6.25779 -2.66427 1.000 30.13256 374 GLY A CA 1
ATOM 2885 C C . GLY A 1 374 ? 9.97441 5.78083 -1.38926 1.000 30.97740 374 GLY A C 1
ATOM 2886 O O . GLY A 1 374 ? 9.54237 6.17781 -0.29527 1.000 29.18245 374 GLY A O 1
ATOM 2887 N N . LEU A 1 375 ? 11.02446 4.96189 -1.48924 1.000 25.35830 375 LEU A N 1
ATOM 2888 C CA . LEU A 1 375 ? 11.76947 4.48094 -0.33223 1.000 27.60594 375 LEU A CA 1
ATOM 2889 C C . LEU A 1 375 ? 13.17544 5.07102 -0.40121 1.000 28.79556 375 LEU A C 1
ATOM 2890 O O . LEU A 1 375 ? 13.82245 4.99505 -1.45420 1.000 33.99092 375 LEU A O 1
ATOM 2895 N N . SER A 1 376 ? 13.63939 5.66705 0.70179 1.000 23.28700 376 SER A N 1
ATOM 2896 C CA . SER A 1 376 ? 14.93935 6.32612 0.74481 1.000 29.95096 376 SER A CA 1
ATOM 2897 C C . SER A 1 376 ? 15.67636 5.89117 2.00482 1.000 34.38833 376 SER A C 1
ATOM 2898 O O . SER A 1 376 ? 15.05837 5.45514 2.98181 1.000 33.69351 376 SER A O 1
ATOM 2901 N N . PHE A 1 377 ? 17.00335 5.95924 1.95584 1.000 30.74579 377 PHE A N 1
ATOM 2902 C CA . PHE A 1 377 ? 17.79536 5.55729 3.11085 1.000 26.14524 377 PHE A CA 1
ATOM 2903 C C . PHE A 1 377 ? 19.16533 6.19937 3.02587 1.000 26.93481 377 PHE A C 1
ATOM 2904 O O . PHE A 1 377 ? 19.67833 6.42739 1.93387 1.000 25.05037 377 PHE A O 1
ATOM 2912 N N . ALA A 1 378 ? 19.76630 6.46041 4.18487 1.000 25.37409 378 ALA A N 1
ATOM 2913 C CA . ALA A 1 378 ? 21.15627 6.88249 4.16889 1.000 26.99008 378 ALA A CA 1
ATOM 2914 C C . ALA A 1 378 ? 22.05534 5.69553 3.82491 1.000 26.76374 378 ALA A C 1
ATOM 2915 O O . ALA A 1 378 ? 21.71540 4.53652 4.07891 1.000 26.76110 378 ALA A O 1
ATOM 2917 N N . ILE A 1 379 ? 23.23733 5.98460 3.29092 1.000 25.98996 379 ILE A N 1
ATOM 2918 C CA . ILE A 1 379 ? 24.23140 4.94165 3.06694 1.000 23.99761 379 ILE A CA 1
ATOM 2919 C C . ILE A 1 379 ? 25.47537 5.26073 3.88696 1.000 21.82104 379 ILE A C 1
ATOM 2920 O O . ILE A 1 379 ? 26.00630 6.38576 3.83296 1.000 26.70057 379 ILE A O 1
ATOM 2925 N N . HIS A 1 380 ? 25.94441 4.25576 4.63197 1.000 30.16414 380 HIS A N 1
ATOM 2926 C CA . HIS A 1 380 ? 27.16540 4.36683 5.43198 1.000 29.17455 380 HIS A CA 1
ATOM 2927 C C . HIS A 1 380 ? 28.16146 3.30888 4.96300 1.000 29.94043 380 HIS A C 1
ATOM 2928 O O . HIS A 1 380 ? 27.81453 2.12686 4.83900 1.000 29.56670 380 HIS A O 1
ATOM 2935 N N . ALA A 1 381 ? 29.38644 3.72395 4.72502 1.000 25.61360 381 ALA A N 1
ATOM 2936 C CA . ALA A 1 381 ? 30.45850 2.80301 4.36204 1.000 29.32983 381 ALA A CA 1
ATOM 2937 C C . ALA A 1 381 ? 31.28650 2.52106 5.61305 1.000 26.10576 381 ALA A C 1
ATOM 2938 O O . ALA A 1 381 ? 31.92944 3.42910 6.15705 1.000 25.64781 381 ALA A O 1
ATOM 2940 N N . ASP A 1 382 ? 31.22956 1.28506 6.09805 1.000 23.98182 382 ASP A N 1
ATOM 2941 C CA . ASP A 1 382 ? 32.08857 0.84911 7.19007 1.000 27.23484 382 ASP A CA 1
ATOM 2942 C C . ASP A 1 382 ? 33.44160 0.51119 6.58109 1.000 29.03243 382 ASP A C 1
ATOM 2943 O O . ASP A 1 382 ? 33.73067 -0.63280 6.20310 1.000 26.67688 382 ASP A O 1
ATOM 2948 N N . ALA A 1 383 ? 34.26954 1.53523 6.43509 1.000 23.91866 383 ALA A N 1
ATOM 2949 C CA . ALA A 1 383 ? 35.61356 1.36731 5.93011 1.000 22.24740 383 ALA A CA 1
ATOM 2950 C C . ALA A 1 383 ? 36.64754 1.41437 7.06013 1.000 26.35053 383 ALA A C 1
ATOM 2951 O O . ALA A 1 383 ? 37.79052 1.84443 6.83514 1.000 28.40077 383 ALA A O 1
ATOM 2953 N N . ALA A 1 384 ? 36.25655 1.00335 8.27912 1.000 23.76074 384 ALA A N 1
ATOM 2954 C CA . ALA A 1 384 ? 37.19653 0.97841 9.39614 1.000 25.62149 384 ALA A CA 1
ATOM 2955 C C . ALA A 1 384 ? 38.52957 0.36648 8.97716 1.000 28.49026 384 ALA A C 1
ATOM 2956 O O . ALA A 1 384 ? 39.59854 0.93554 9.22717 1.000 27.69016 384 ALA A O 1
ATOM 2958 N N . TRP A 1 385 ? 38.48065 -0.77752 8.29816 1.000 29.33510 385 TRP A N 1
ATOM 2959 C CA . TRP A 1 385 ? 39.69769 -1.39546 7.78218 1.000 26.10050 385 TRP A CA 1
ATOM 2960 C C . TRP A 1 385 ? 40.04268 -0.89944 6.37619 1.000 32.18807 385 TRP A C 1
ATOM 2961 O O . TRP A 1 385 ? 41.18866 -0.52138 6.10520 1.000 33.51718 385 TRP A O 1
ATOM 2972 N N . GLY A 1 386 ? 39.05969 -0.85350 5.47617 1.000 27.78228 386 GLY A N 1
ATOM 2973 C CA . GLY A 1 386 ? 39.38169 -0.63749 4.07417 1.000 26.91375 386 GLY A CA 1
ATOM 2974 C C . GLY A 1 386 ? 39.74562 0.78253 3.70217 1.000 30.16414 386 GLY A C 1
ATOM 2975 O O . GLY A 1 386 ? 40.31462 0.99855 2.62818 1.000 29.80621 386 GLY A O 1
ATOM 2976 N N . GLY A 1 387 ? 39.41655 1.75351 4.55916 1.000 29.81147 387 GLY A N 1
ATOM 2977 C CA . GLY A 1 387 ? 39.47248 3.14851 4.14816 1.000 28.28234 387 GLY A CA 1
ATOM 2978 C C . GLY A 1 387 ? 40.83346 3.58459 3.64417 1.000 31.18532 387 GLY A C 1
ATOM 2979 O O . GLY A 1 387 ? 40.94244 4.20059 2.58917 1.000 31.43272 387 GLY A O 1
ATOM 2980 N N . TYR A 1 388 ? 41.89847 3.28365 4.39819 1.000 25.84784 388 TYR A N 1
ATOM 2981 C CA . TYR A 1 388 ? 43.23045 3.75972 3.99121 1.000 25.92679 388 TYR A CA 1
ATOM 2982 C C . TYR A 1 388 ? 43.68550 3.16474 2.66021 1.000 27.37433 388 TYR A C 1
ATOM 2983 O O . TYR A 1 388 ? 44.55048 3.74379 1.98422 1.000 28.66396 388 TYR A O 1
ATOM 2992 N N . PHE A 1 389 ? 43.09357 2.04871 2.23021 1.000 30.69315 389 PHE A N 1
ATOM 2993 C CA . PHE A 1 389 ? 43.45262 1.52472 0.90922 1.000 29.12718 389 PHE A CA 1
ATOM 2994 C C . PHE A 1 389 ? 42.99558 2.42769 -0.22679 1.000 28.02704 389 PHE A C 1
ATOM 2995 O O . PHE A 1 389 ? 43.46661 2.25671 -1.35278 1.000 27.74017 389 PHE A O 1
ATOM 3003 N N . ALA A 1 390 ? 42.12452 3.40264 0.03419 1.000 28.28497 390 ALA A N 1
ATOM 3004 C CA . ALA A 1 390 ? 41.81348 4.34962 -1.02682 1.000 34.06724 390 ALA A CA 1
ATOM 3005 C C . ALA A 1 390 ? 43.02144 5.19268 -1.39980 1.000 35.48583 390 ALA A C 1
ATOM 3006 O O . ALA A 1 390 ? 43.00142 5.83468 -2.46181 1.000 34.69890 390 ALA A O 1
ATOM 3008 N N . THR A 1 391 ? 44.06743 5.21375 -0.55879 1.000 31.44061 391 THR A N 1
ATOM 3009 C CA . THR A 1 391 ? 45.29940 5.89481 -0.96778 1.000 30.22468 391 THR A CA 1
ATOM 3010 C C . THR A 1 391 ? 45.97845 5.20685 -2.12476 1.000 31.68275 391 THR A C 1
ATOM 3011 O O . THR A 1 391 ? 46.86743 5.81389 -2.73375 1.000 35.99905 391 THR A O 1
ATOM 3015 N N . MET A 1 392 ? 45.58553 3.97182 -2.45476 1.000 31.06688 392 MET A N 1
ATOM 3016 C CA . MET A 1 392 ? 46.19358 3.27585 -3.58175 1.000 31.27480 392 MET A CA 1
ATOM 3017 C C . MET A 1 392 ? 45.46758 3.55780 -4.89476 1.000 34.42781 392 MET A C 1
ATOM 3018 O O . MET A 1 392 ? 45.89562 3.04582 -5.92875 1.000 37.55187 392 MET A O 1
ATOM 3023 N N . LEU A 1 393 ? 44.38854 4.35174 -4.87878 1.000 33.13292 393 LEU A N 1
ATOM 3024 C CA . LEU A 1 393 ? 43.68854 4.67670 -6.12079 1.000 33.77510 393 LEU A CA 1
ATOM 3025 C C . LEU A 1 393 ? 44.55450 5.56274 -7.00678 1.000 37.25973 393 LEU A C 1
ATOM 3026 O O . LEU A 1 393 ? 45.23044 6.46878 -6.51378 1.000 37.90191 393 LEU A O 1
ATOM 3031 N N . PRO A 1 394 ? 44.52953 5.35574 -8.31778 1.000 40.06533 394 PRO A N 1
ATOM 3032 C CA . PRO A 1 394 ? 45.38949 6.15678 -9.18978 1.000 46.98458 394 PRO A CA 1
ATOM 3033 C C . PRO A 1 394 ? 44.99541 7.62476 -9.14779 1.000 50.17707 394 PRO A C 1
ATOM 3034 O O . PRO A 1 394 ? 43.82239 7.97069 -8.99781 1.000 46.19501 394 PRO A O 1
ATOM 3038 N N . LYS A 1 395 ? 46.00336 8.48881 -9.24478 1.000 51.41669 395 LYS A N 1
ATOM 3039 C CA . LYS A 1 395 ? 45.79328 9.92380 -9.23879 1.000 52.16415 395 LYS A CA 1
ATOM 3040 C C . LYS A 1 395 ? 46.50226 10.55584 -10.42278 1.000 51.42195 395 LYS A C 1
ATOM 3041 O O . LYS A 1 395 ? 47.56030 10.09389 -10.86177 1.000 55.88302 395 LYS A O 1
ATOM 3047 N N . ASP A 1 396 ? 45.90921 11.61880 -10.93280 1.000 44.30268 396 ASP A N 1
ATOM 3048 C CA . ASP A 1 396 ? 46.51819 12.35083 -12.03379 1.000 50.01126 396 ASP A CA 1
ATOM 3049 C C . ASP A 1 396 ? 47.90015 12.86491 -11.62678 1.000 55.89354 396 ASP A C 1
ATOM 3050 O O . ASP A 1 396 ? 48.01909 13.66492 -10.69378 1.000 58.31752 396 ASP A O 1
ATOM 3055 N N . THR A 1 397 ? 48.93719 12.38296 -12.30876 1.000 58.05170 397 THR A N 1
ATOM 3056 C CA . THR A 1 397 ? 50.32316 12.80904 -12.10674 1.000 64.53932 397 THR A CA 1
ATOM 3057 C C . THR A 1 397 ? 50.75911 13.90106 -13.08474 1.000 66.67642 397 THR A C 1
ATOM 3058 O O . THR A 1 397 ? 51.90409 14.36513 -13.00873 1.000 64.83409 397 THR A O 1
ATOM 3062 N N . LEU A 1 398 ? 49.89711 14.28601 -14.03075 1.000 62.49697 398 LEU A N 1
ATOM 3063 C CA . LEU A 1 398 ? 50.28406 15.31803 -14.98375 1.000 61.93111 398 LEU A CA 1
ATOM 3064 C C . LEU A 1 398 ? 50.34897 16.70603 -14.35976 1.000 66.38164 398 LEU A C 1
ATOM 3065 O O . LEU A 1 398 ? 50.66193 17.66305 -15.07076 1.000 68.61612 398 LEU A O 1
ATOM 3070 N N . GLY A 1 399 ? 50.11195 16.83003 -13.05476 1.000 75.06426 399 GLY A N 1
ATOM 3071 C CA . GLY A 1 399 ? 50.25687 18.09604 -12.35777 1.000 81.96509 399 GLY A CA 1
ATOM 3072 C C . GLY A 1 399 ? 51.65785 18.34012 -11.81375 1.000 85.82345 399 GLY A C 1
ATOM 3073 O O . GLY A 1 399 ? 52.00678 19.48014 -11.48975 1.000 90.45558 399 GLY A O 1
ATOM 3074 N N . ARG A 1 400 ? 52.47191 17.28816 -11.70673 1.000 83.01522 400 ARG A N 1
ATOM 3075 C CA . ARG A 1 400 ? 53.82289 17.37924 -11.16072 1.000 84.72595 400 ARG A CA 1
ATOM 3076 C C . ARG A 1 400 ? 54.85990 17.45330 -12.28570 1.000 80.74652 400 ARG A C 1
ATOM 3077 O O . ARG A 1 400 ? 54.92597 16.56429 -13.14470 1.000 83.22840 400 ARG A O 1
ATOM 3085 N N . ASN A 1 401 ? 55.68884 18.50434 -12.24970 1.000 71.87967 401 ASN A N 1
ATOM 3086 C CA . ASN A 1 401 ? 56.71584 18.76939 -13.24968 1.000 65.82105 401 ASN A CA 1
ATOM 3087 C C . ASN A 1 401 ? 58.08382 19.09447 -12.65567 1.000 66.85538 401 ASN A C 1
ATOM 3088 O O . ASN A 1 401 ? 58.96380 19.57552 -13.38766 1.000 64.57090 401 ASN A O 1
ATOM 3093 N N . ARG A 1 402 ? 58.27781 18.88249 -11.35566 1.000 68.61086 402 ARG A N 1
ATOM 3094 C CA . ARG A 1 402 ? 59.52878 19.24156 -10.70265 1.000 71.42172 402 ARG A CA 1
ATOM 3095 C C . ARG A 1 402 ? 60.51485 18.07862 -10.70163 1.000 69.52413 402 ARG A C 1
ATOM 3096 O O . ARG A 1 402 ? 60.15492 16.91760 -10.91463 1.000 63.25495 402 ARG A O 1
ATOM 3104 N N . THR A 1 403 ? 61.78182 18.41969 -10.45861 1.000 72.11917 403 THR A N 1
ATOM 3105 C CA . THR A 1 403 ? 62.84088 17.42275 -10.39759 1.000 74.87477 403 THR A CA 1
ATOM 3106 C C . THR A 1 403 ? 62.55192 16.37874 -9.32759 1.000 78.03041 403 THR A C 1
ATOM 3107 O O . THR A 1 403 ? 62.04489 16.68672 -8.24260 1.000 74.35892 403 THR A O 1
ATOM 3111 N N . ARG A 1 404 ? 62.88600 15.13076 -9.64258 1.000 88.20268 404 ARG A N 1
ATOM 3112 C CA . ARG A 1 404 ? 62.68605 14.00175 -8.74358 1.000 98.25125 404 ARG A CA 1
ATOM 3113 C C . ARG A 1 404 ? 64.03908 13.35683 -8.48656 1.000 101.37268 404 ARG A C 1
ATOM 3114 O O . ARG A 1 404 ? 64.73512 12.97286 -9.43555 1.000 103.69664 404 ARG A O 1
ATOM 3122 N N . LEU A 1 405 ? 64.42407 13.26786 -7.21555 1.000 100.35677 405 LEU A N 1
ATOM 3123 C CA . LEU A 1 405 ? 65.67410 12.59793 -6.88353 1.000 100.53837 405 LEU A CA 1
ATOM 3124 C C . LEU A 1 405 ? 65.61819 11.15492 -7.38253 1.000 97.65645 405 LEU A C 1
ATOM 3125 O O . LEU A 1 405 ? 64.60323 10.46987 -7.19254 1.000 98.15914 405 LEU A O 1
ATOM 3130 N N . PRO A 1 406 ? 66.68423 10.65598 -8.01251 1.000 90.04237 406 PRO A N 1
ATOM 3131 C CA . PRO A 1 406 ? 66.58331 9.38097 -8.73450 1.000 85.52868 406 PRO A CA 1
ATOM 3132 C C . PRO A 1 406 ? 66.29636 8.19896 -7.81350 1.000 81.38607 406 PRO A C 1
ATOM 3133 O O . PRO A 1 406 ? 66.66635 8.18798 -6.63750 1.000 82.50989 406 PRO A O 1
ATOM 3137 N N . LYS A 1 407 ? 65.63343 7.19092 -8.38151 1.000 76.05649 407 LYS A N 1
ATOM 3138 C CA . LYS A 1 407 ? 65.39749 5.89591 -7.74550 1.000 69.63466 407 LYS A CA 1
ATOM 3139 C C . LYS A 1 407 ? 66.34555 4.90396 -8.40848 1.000 69.65046 407 LYS A C 1
ATOM 3140 O O . LYS A 1 407 ? 65.98061 4.18893 -9.34349 1.000 68.76614 407 LYS A O 1
ATOM 3146 N N . GLU A 1 408 ? 67.58655 4.87603 -7.92447 1.000 70.37949 408 GLU A N 1
ATOM 3147 C CA . GLU A 1 408 ? 68.61760 4.05408 -8.53745 1.000 72.73767 408 GLU A CA 1
ATOM 3148 C C . GLU A 1 408 ? 69.33064 3.18113 -7.51444 1.000 70.26106 408 GLU A C 1
ATOM 3149 O O . GLU A 1 408 ? 70.43267 2.69419 -7.78642 1.000 71.70860 408 GLU A O 1
ATOM 3155 N N . ASP A 1 409 ? 68.73964 2.96010 -6.34544 1.000 63.91029 409 ASP A N 1
ATOM 3156 C CA . ASP A 1 409 ? 69.38267 2.10814 -5.35943 1.000 67.31070 409 ASP A CA 1
ATOM 3157 C C . ASP A 1 409 ? 69.01375 0.66712 -5.65843 1.000 64.58932 409 ASP A C 1
ATOM 3158 O O . ASP A 1 409 ? 67.86378 0.36505 -5.98944 1.000 66.72642 409 ASP A O 1
ATOM 3163 N N . THR A 1 410 ? 69.99980 -0.21282 -5.57841 1.000 63.16810 410 THR A N 1
ATOM 3164 C CA . THR A 1 410 ? 69.76789 -1.63484 -5.77241 1.000 70.11104 410 THR A CA 1
ATOM 3165 C C . THR A 1 410 ? 70.39492 -2.44580 -4.63739 1.000 75.03268 410 THR A C 1
ATOM 3166 O O . THR A 1 410 ? 70.70598 -3.62578 -4.81538 1.000 76.88817 410 THR A O 1
ATOM 3170 N N . THR A 1 411 ? 70.57286 -1.83878 -3.45639 1.000 76.69604 411 THR A N 1
ATOM 3171 C CA . THR A 1 411 ? 71.10189 -2.59475 -2.32338 1.000 82.24934 411 THR A CA 1
ATOM 3172 C C . THR A 1 411 ? 70.13395 -3.70080 -1.93039 1.000 81.65190 411 THR A C 1
ATOM 3173 O O . THR A 1 411 ? 68.92295 -3.59987 -2.13641 1.000 79.82536 411 THR A O 1
ATOM 3177 N N . SER A 1 412 ? 70.67900 -4.75976 -1.33538 1.000 86.44984 412 SER A N 1
ATOM 3178 C CA . SER A 1 412 ? 69.83905 -5.83581 -0.83138 1.000 86.98411 412 SER A CA 1
ATOM 3179 C C . SER A 1 412 ? 68.68301 -5.24887 -0.03240 1.000 81.62821 412 SER A C 1
ATOM 3180 O O . SER A 1 412 ? 68.88295 -4.43085 0.87160 1.000 81.81244 412 SER A O 1
ATOM 3183 N N . GLY A 1 413 ? 67.47204 -5.64694 -0.38742 1.000 74.46156 413 GLY A N 1
ATOM 3184 C CA . GLY A 1 413 ? 66.30400 -5.09600 0.25856 1.000 70.77164 413 GLY A CA 1
ATOM 3185 C C . GLY A 1 413 ? 65.27098 -4.57506 -0.71545 1.000 64.48931 413 GLY A C 1
ATOM 3186 O O . GLY A 1 413 ? 64.65092 -3.53210 -0.48047 1.000 62.81279 413 GLY A O 1
ATOM 3187 N N . PHE A 1 414 ? 65.02304 -5.33408 -1.77245 1.000 59.43607 414 PHE A N 1
ATOM 3188 C CA . PHE A 1 414 ? 63.98003 -4.98715 -2.72647 1.000 55.26715 414 PHE A CA 1
ATOM 3189 C C . PHE A 1 414 ? 62.66406 -5.60422 -2.27748 1.000 49.57963 414 PHE A C 1
ATOM 3190 O O . PHE A 1 414 ? 62.56713 -6.82322 -2.09848 1.000 50.86663 414 PHE A O 1
ATOM 3198 N N . VAL A 1 415 ? 61.66501 -4.75427 -2.07550 1.000 43.08411 415 VAL A N 1
ATOM 3199 C CA . VAL A 1 415 ? 60.29703 -5.20135 -1.87352 1.000 39.50737 415 VAL A CA 1
ATOM 3200 C C . VAL A 1 415 ? 59.40400 -4.33840 -2.74953 1.000 45.93972 415 VAL A C 1
ATOM 3201 O O . VAL A 1 415 ? 59.28892 -3.13041 -2.51054 1.000 47.09512 415 VAL A O 1
ATOM 3205 N N . PRO A 1 416 ? 58.74504 -4.90545 -3.74754 1.000 46.88457 416 PRO A N 1
ATOM 3206 C CA . PRO A 1 416 ? 57.86301 -4.10050 -4.60056 1.000 44.11845 416 PRO A CA 1
ATOM 3207 C C . PRO A 1 416 ? 56.52698 -3.80957 -3.94558 1.000 44.69483 416 PRO A C 1
ATOM 3208 O O . PRO A 1 416 ? 56.04601 -4.55659 -3.09058 1.000 41.06282 416 PRO A O 1
ATOM 3212 N N . HIS A 1 417 ? 55.92293 -2.70261 -4.37259 1.000 37.63346 417 HIS A N 1
ATOM 3213 C CA . HIS A 1 417 ? 54.50691 -2.50868 -4.13561 1.000 38.90203 417 HIS A CA 1
ATOM 3214 C C . HIS A 1 417 ? 53.72596 -3.04773 -5.32962 1.000 42.26559 417 HIS A C 1
ATOM 3215 O O . HIS A 1 417 ? 54.24398 -3.17371 -6.44261 1.000 44.50797 417 HIS A O 1
ATOM 3222 N N . VAL A 1 418 ? 52.47797 -3.40680 -5.07663 1.000 39.49158 418 VAL A N 1
ATOM 3223 C CA . VAL A 1 418 ? 51.55801 -3.80186 -6.13164 1.000 40.46801 418 VAL A CA 1
ATOM 3224 C C . VAL A 1 418 ? 50.28996 -2.99793 -5.91066 1.000 38.63884 418 VAL A C 1
ATOM 3225 O O . VAL A 1 418 ? 50.10591 -2.38394 -4.85867 1.000 38.06772 418 VAL A O 1
ATOM 3229 N N . GLY A 1 419 ? 49.40798 -3.01898 -6.90268 1.000 35.89115 419 GLY A N 1
ATOM 3230 C CA . GLY A 1 419 ? 48.20993 -2.20705 -6.89270 1.000 40.00216 419 GLY A CA 1
ATOM 3231 C C . GLY A 1 419 ? 46.96297 -2.99212 -6.50471 1.000 38.82571 419 GLY A C 1
ATOM 3232 O O . GLY A 1 419 ? 46.97804 -4.20812 -6.39670 1.000 37.77821 419 GLY A O 1
ATOM 3233 N N . LEU A 1 420 ? 45.87693 -2.24718 -6.29373 1.000 39.73371 420 LEU A N 1
ATOM 3234 C CA . LEU A 1 420 ? 44.57795 -2.82025 -5.96174 1.000 36.48069 420 LEU A CA 1
ATOM 3235 C C . LEU A 1 420 ? 44.07502 -3.73328 -7.06475 1.000 38.25195 420 LEU A C 1
ATOM 3236 O O . LEU A 1 420 ? 44.37403 -3.54527 -8.25074 1.000 35.52005 420 LEU A O 1
ATOM 3241 N N . ARG A 1 421 ? 43.27907 -4.72133 -6.66275 1.000 35.30950 421 ARG A N 1
ATOM 3242 C CA . ARG A 1 421 ? 42.49112 -5.44338 -7.64376 1.000 40.19429 421 ARG A CA 1
ATOM 3243 C C . ARG A 1 421 ? 41.43208 -4.50344 -8.22578 1.000 39.59159 421 ARG A C 1
ATOM 3244 O O . ARG A 1 421 ? 40.97402 -3.55546 -7.57479 1.000 39.13627 421 ARG A O 1
ATOM 3252 N N . GLU A 1 422 ? 41.07511 -4.75546 -9.48178 1.000 37.03339 422 GLU A N 1
ATOM 3253 C CA . GLU A 1 422 ? 40.16007 -3.87352 -10.20380 1.000 42.02609 422 GLU A CA 1
ATOM 3254 C C . GLU A 1 422 ? 38.84705 -3.69459 -9.44382 1.000 39.33893 422 GLU A C 1
ATOM 3255 O O . GLU A 1 422 ? 38.34999 -2.57462 -9.29583 1.000 39.73634 422 GLU A O 1
ATOM 3261 N N . GLU A 1 423 ? 38.26611 -4.79062 -8.94882 1.000 43.38415 423 GLU A N 1
ATOM 3262 C CA . GLU A 1 423 ? 37.01809 -4.69069 -8.19084 1.000 42.20769 423 GLU A CA 1
ATOM 3263 C C . GLU A 1 423 ? 37.20703 -3.88067 -6.90484 1.000 38.46251 423 GLU A C 1
ATOM 3264 O O . GLU A 1 423 ? 36.32898 -3.09272 -6.51685 1.000 40.78121 423 GLU A O 1
ATOM 3270 N N . SER A 1 424 ? 38.34403 -4.06560 -6.21082 1.000 33.65930 424 SER A N 1
ATOM 3271 C CA . SER A 1 424 ? 38.58897 -3.26558 -5.00982 1.000 31.25112 424 SER A CA 1
ATOM 3272 C C . SER A 1 424 ? 38.67289 -1.78658 -5.34183 1.000 32.75919 424 SER A C 1
ATOM 3273 O O . SER A 1 424 ? 38.10783 -0.95461 -4.62084 1.000 32.64076 424 SER A O 1
ATOM 3276 N N . ALA A 1 425 ? 39.37288 -1.44854 -6.43282 1.000 31.63537 425 ALA A N 1
ATOM 3277 C CA . ALA A 1 425 ? 39.50981 -0.05754 -6.84583 1.000 34.23305 425 ALA A CA 1
ATOM 3278 C C . ALA A 1 425 ? 38.15978 0.54938 -7.19485 1.000 34.71732 425 ALA A C 1
ATOM 3279 O O . ALA A 1 425 ? 37.87471 1.70037 -6.84986 1.000 35.84114 425 ALA A O 1
ATOM 3281 N N . LEU A 1 426 ? 37.32183 -0.20967 -7.89386 1.000 34.96735 426 LEU A N 1
ATOM 3282 C CA . LEU A 1 426 ? 36.00581 0.28526 -8.26988 1.000 34.83839 426 LEU A CA 1
ATOM 3283 C C . LEU A 1 426 ? 35.19277 0.65522 -7.03389 1.000 34.65415 426 LEU A C 1
ATOM 3284 O O . LEU A 1 426 ? 34.59271 1.75119 -6.94790 1.000 36.32541 426 LEU A O 1
ATOM 3289 N N . GLN A 1 427 ? 35.15781 -0.25378 -6.05088 1.000 33.22767 427 GLN A N 1
ATOM 3290 C CA . GLN A 1 427 ? 34.35278 0.04418 -4.87190 1.000 30.34048 427 GLN A CA 1
ATOM 3291 C C . GLN A 1 427 ? 34.96370 1.18022 -4.05089 1.000 30.48523 427 GLN A C 1
ATOM 3292 O O . GLN A 1 427 ? 34.24065 2.08418 -3.59191 1.000 33.62772 427 GLN A O 1
ATOM 3298 N N . LEU A 1 428 ? 36.29870 1.17630 -3.88588 1.000 30.64315 428 LEU A N 1
ATOM 3299 C CA . LEU A 1 428 ? 36.94463 2.24234 -3.12987 1.000 28.87188 428 LEU A CA 1
ATOM 3300 C C . LEU A 1 428 ? 36.69156 3.59932 -3.76488 1.000 30.57998 428 LEU A C 1
ATOM 3301 O O . LEU A 1 428 ? 36.56550 4.60931 -3.06189 1.000 28.96137 428 LEU A O 1
ATOM 3306 N N . SER A 1 429 ? 36.66658 3.66331 -5.09888 1.000 31.88803 429 SER A N 1
ATOM 3307 C CA . SER A 1 429 ? 36.45052 4.94930 -5.72789 1.000 33.56981 429 SER A CA 1
ATOM 3308 C C . SER A 1 429 ? 34.99549 5.38721 -5.68291 1.000 35.13053 429 SER A C 1
ATOM 3309 O O . SER A 1 429 ? 34.69843 6.51620 -6.10892 1.000 31.25375 429 SER A O 1
ATOM 3312 N N . HIS A 1 430 ? 34.07353 4.50016 -5.28292 1.000 35.52794 430 HIS A N 1
ATOM 3313 C CA . HIS A 1 430 ? 32.67851 4.93409 -5.12594 1.000 32.79867 430 HIS A CA 1
ATOM 3314 C C . HIS A 1 430 ? 32.24448 5.12007 -3.67195 1.000 31.36429 430 HIS A C 1
ATOM 3315 O O . HIS A 1 430 ? 31.08345 5.47401 -3.41497 1.000 29.09296 430 HIS A O 1
ATOM 3322 N N . ILE A 1 431 ? 33.09748 4.83512 -2.69994 1.000 28.86662 431 ILE A N 1
ATOM 3323 C CA . ILE A 1 431 ? 32.61945 5.11510 -1.34795 1.000 27.25064 431 ILE A CA 1
ATOM 3324 C C . ILE A 1 431 ? 32.37436 6.60009 -1.12896 1.000 27.79281 431 ILE A C 1
ATOM 3325 O O . ILE A 1 431 ? 31.68133 6.98405 -0.17997 1.000 27.27959 431 ILE A O 1
ATOM 3330 N N . LYS A 1 432 ? 32.91632 7.46212 -1.98595 1.000 28.49026 432 LYS A N 1
ATOM 3331 C CA . LYS A 1 432 ? 32.64324 8.88710 -1.81096 1.000 29.15350 432 LYS A CA 1
ATOM 3332 C C . LYS A 1 432 ? 31.16422 9.22702 -1.97499 1.000 31.08004 432 LYS A C 1
ATOM 3333 O O . LYS A 1 432 ? 30.77916 10.37600 -1.69900 1.000 29.75357 432 LYS A O 1
ATOM 3339 N N . TYR A 1 433 ? 30.32628 8.28497 -2.43499 1.000 29.39037 433 TYR A N 1
ATOM 3340 C CA . TYR A 1 433 ? 28.88927 8.52089 -2.54001 1.000 27.51383 433 TYR A CA 1
ATOM 3341 C C . TYR A 1 433 ? 28.11928 8.07385 -1.29702 1.000 32.79867 433 TYR A C 1
ATOM 3342 O O . TYR A 1 433 ? 26.92126 8.34678 -1.19804 1.000 29.79305 433 TYR A O 1
ATOM 3351 N N . ALA A 1 434 ? 28.76930 7.42089 -0.34401 1.000 28.96400 434 ALA A N 1
ATOM 3352 C CA . ALA A 1 434 ? 28.11330 7.14086 0.92898 1.000 29.14560 434 ALA A CA 1
ATOM 3353 C C . ALA A 1 434 ? 27.87022 8.44185 1.67497 1.000 28.13758 434 ALA A C 1
ATOM 3354 O O . ALA A 1 434 ? 28.61917 9.40889 1.53298 1.000 27.34802 434 ALA A O 1
ATOM 3356 N N . ASP A 1 435 ? 26.81321 8.46380 2.47296 1.000 23.56598 435 ASP A N 1
ATOM 3357 C CA . ASP A 1 435 ? 26.55413 9.65578 3.27295 1.000 21.93947 435 ASP A CA 1
ATOM 3358 C C . ASP A 1 435 ? 27.50411 9.78784 4.44196 1.000 27.67174 435 ASP A C 1
ATOM 3359 O O . ASP A 1 435 ? 27.67504 10.91086 4.96496 1.000 25.52148 435 ASP A O 1
ATOM 3364 N N . SER A 1 436 ? 28.09416 8.67088 4.87898 1.000 21.95263 436 SER A N 1
ATOM 3365 C CA . SER A 1 436 ? 29.11314 8.77894 5.91099 1.000 25.12670 436 SER A CA 1
ATOM 3366 C C . SER A 1 436 ? 30.07221 7.61299 5.76101 1.000 27.42171 436 SER A C 1
ATOM 3367 O O . SER A 1 436 ? 29.71828 6.56997 5.20501 1.000 24.00025 436 SER A O 1
ATOM 3370 N N . ILE A 1 437 ? 31.28819 7.79806 6.28202 1.000 26.19525 437 ILE A N 1
ATOM 3371 C CA . ILE A 1 437 ? 32.34225 6.78612 6.17104 1.000 23.32385 437 ILE A CA 1
ATOM 3372 C C . ILE A 1 437 ? 33.07124 6.67317 7.49705 1.000 25.90574 437 ILE A C 1
ATOM 3373 O O . ILE A 1 437 ? 33.55217 7.68220 8.02605 1.000 24.49504 437 ILE A O 1
ATOM 3378 N N . THR A 1 438 ? 33.16030 5.44518 8.03106 1.000 22.02106 438 THR A N 1
ATOM 3379 C CA . THR A 1 438 ? 34.00630 5.15123 9.18207 1.000 26.30842 438 THR A CA 1
ATOM 3380 C C . THR A 1 438 ? 35.35233 4.67530 8.67309 1.000 27.17957 438 THR A C 1
ATOM 3381 O O . THR A 1 438 ? 35.40739 3.87630 7.73810 1.000 25.91627 438 THR A O 1
ATOM 3385 N N . ILE A 1 439 ? 36.43030 5.16637 9.28311 1.000 27.26906 439 ILE A N 1
ATOM 3386 C CA . ILE A 1 439 ? 37.77633 4.74344 8.89713 1.000 27.16115 439 ILE A CA 1
ATOM 3387 C C . ILE A 1 439 ? 38.67031 4.81550 10.12914 1.000 30.75369 439 ILE A C 1
ATOM 3388 O O . ILE A 1 439 ? 38.56524 5.76050 10.92013 1.000 31.52220 439 ILE A O 1
ATOM 3393 N N . ASP A 1 440 ? 39.54336 3.80355 10.31216 1.000 31.41429 440 ASP A N 1
ATOM 3394 C CA . ASP A 1 440 ? 40.37935 3.71560 11.51717 1.000 29.30088 440 ASP A CA 1
ATOM 3395 C C . ASP A 1 440 ? 41.83234 4.01268 11.18419 1.000 30.01939 440 ASP A C 1
ATOM 3396 O O . ASP A 1 440 ? 42.53139 3.13272 10.64620 1.000 26.18209 440 ASP A O 1
ATOM 3401 N N . PRO A 1 441 ? 42.35627 5.19871 11.52319 1.000 28.38498 441 PRO A N 1
ATOM 3402 C CA . PRO A 1 441 ? 43.82126 5.35279 11.54221 1.000 27.60857 441 PRO A CA 1
ATOM 3403 C C . PRO A 1 441 ? 44.50831 4.26384 12.33922 1.000 29.63776 441 PRO A C 1
ATOM 3404 O O . PRO A 1 441 ? 45.59934 3.83989 11.94424 1.000 28.30866 441 PRO A O 1
ATOM 3408 N N . HIS A 1 442 ? 43.90632 3.76781 13.42321 1.000 24.67138 442 HIS A N 1
ATOM 3409 C CA . HIS A 1 442 ? 44.60536 2.78585 14.23123 1.000 31.41166 442 HIS A CA 1
ATOM 3410 C C . HIS A 1 442 ? 44.40745 1.36984 13.70823 1.000 33.49349 442 HIS A C 1
ATOM 3411 O O . HIS A 1 442 ? 44.79650 0.41986 14.36024 1.000 30.65368 442 HIS A O 1
ATOM 3442 N N . ALA A 1 444 ? 44.54056 0.43982 9.48024 1.000 27.57962 444 ALA A N 1
ATOM 3443 C CA . ALA A 1 444 ? 45.52057 0.49887 8.37525 1.000 31.07478 444 ALA A CA 1
ATOM 3444 C C . ALA A 1 444 ? 46.21250 1.85991 8.20726 1.000 29.67987 444 ALA A C 1
ATOM 3445 O O . ALA A 1 444 ? 46.94150 2.06295 7.23926 1.000 31.58010 444 ALA A O 1
ATOM 3447 N N . GLY A 1 445 ? 46.02543 2.77990 9.16125 1.000 29.21403 445 GLY A N 1
ATOM 3448 C CA . GLY A 1 445 ? 46.77736 4.03195 9.16125 1.000 27.85860 445 GLY A CA 1
ATOM 3449 C C . GLY A 1 445 ? 48.14336 3.97503 9.85027 1.000 30.72210 445 GLY A C 1
ATOM 3450 O O . GLY A 1 445 ? 48.92230 4.94607 9.78628 1.000 27.23484 445 GLY A O 1
ATOM 3451 N N . TYR A 1 446 ? 48.44541 2.84705 10.49528 1.000 26.56108 446 TYR A N 1
ATOM 3452 C CA . TYR A 1 446 ? 49.68341 2.64612 11.27130 1.000 29.08243 446 TYR A CA 1
ATOM 3453 C C . TYR A 1 446 ? 49.83334 3.69313 12.37430 1.000 30.28784 446 TYR A C 1
ATOM 3454 O O . TYR A 1 446 ? 50.96331 4.08920 12.72031 1.000 33.67772 446 TYR A O 1
ATOM 3463 N N . VAL A 1 447 ? 48.70731 4.12907 12.92728 1.000 28.50868 447 VAL A N 1
ATOM 3464 C CA . VAL A 1 447 ? 48.66824 5.01608 14.09527 1.000 30.31679 447 VAL A CA 1
ATOM 3465 C C . VAL A 1 447 ? 48.29727 4.18406 15.31827 1.000 30.20889 447 VAL A C 1
ATOM 3466 O O . VAL A 1 447 ? 47.32132 3.41601 15.25026 1.000 27.85597 447 VAL A O 1
ATOM 3470 N N . PRO A 1 448 ? 48.99625 4.32211 16.46228 1.000 27.63226 448 PRO A N 1
ATOM 3471 C CA . PRO A 1 448 ? 48.62728 3.51709 17.64228 1.000 24.06341 448 PRO A CA 1
ATOM 3472 C C . PRO A 1 448 ? 47.23325 3.83902 18.15626 1.000 28.25076 448 PRO A C 1
ATOM 3473 O O . PRO A 1 448 ? 46.70019 4.93199 17.94025 1.000 30.29837 448 PRO A O 1
ATOM 3477 N N . TYR A 1 449 ? 46.64030 2.86499 18.86626 1.000 29.84568 449 TYR A N 1
ATOM 3478 C CA . TYR A 1 449 ? 45.39827 3.14992 19.56124 1.000 29.60092 449 TYR A CA 1
ATOM 3479 C C . TYR A 1 449 ? 45.63819 4.29894 20.53524 1.000 29.62460 449 TYR A C 1
ATOM 3480 O O . TYR A 1 449 ? 46.71318 4.40000 21.12325 1.000 27.32696 449 TYR A O 1
ATOM 3489 N N . PRO A 1 450 ? 44.63314 5.16388 20.75922 1.000 33.65404 450 PRO A N 1
ATOM 3490 C CA . PRO A 1 450 ? 43.29615 5.15981 20.16620 1.000 28.22707 450 PRO A CA 1
ATOM 3491 C C . PRO A 1 450 ? 43.19111 6.19179 19.05219 1.000 32.07490 450 PRO A C 1
ATOM 3492 O O . PRO A 1 450 ? 43.58804 7.32782 19.29119 1.000 29.44300 450 PRO A O 1
ATOM 3496 N N . ALA A 1 451 ? 42.63914 5.80976 17.88919 1.000 34.77522 451 ALA A N 1
ATOM 3497 C CA . ALA A 1 451 ? 42.43211 6.69674 16.75618 1.000 33.78300 451 ALA A CA 1
ATOM 3498 C C . ALA A 1 451 ? 41.46816 6.09768 15.74417 1.000 30.56682 451 ALA A C 1
ATOM 3499 O O . ALA A 1 451 ? 41.87021 5.39270 14.80418 1.000 28.50342 451 ALA A O 1
ATOM 3501 N N . GLY A 1 452 ? 40.17214 6.35161 15.94415 1.000 29.10349 452 GLY A N 1
ATOM 3502 C CA . GLY A 1 452 ? 39.16017 6.05055 14.94814 1.000 24.66085 452 GLY A CA 1
ATOM 3503 C C . GLY A 1 452 ? 38.70111 7.35552 14.29813 1.000 25.89258 452 GLY A C 1
ATOM 3504 O O . GLY A 1 452 ? 39.07604 8.45054 14.72613 1.000 28.28234 452 GLY A O 1
ATOM 3505 N N . ALA A 1 453 ? 37.86313 7.23747 13.27212 1.000 25.18197 453 ALA A N 1
ATOM 3506 C CA . ALA A 1 453 ? 37.42907 8.48144 12.64510 1.000 25.11880 453 ALA A CA 1
ATOM 3507 C C . ALA A 1 453 ? 36.10209 8.27636 11.93309 1.000 24.37661 453 ALA A C 1
ATOM 3508 O O . ALA A 1 453 ? 35.78616 7.17134 11.48109 1.000 24.71349 453 ALA A O 1
ATOM 3510 N N . LEU A 1 454 ? 35.33003 9.35632 11.86607 1.000 25.98206 454 LEU A N 1
ATOM 3511 C CA . LEU A 1 454 ? 34.07504 9.38024 11.12905 1.000 24.94510 454 LEU A CA 1
ATOM 3512 C C . LEU A 1 454 ? 34.07898 10.60724 10.23105 1.000 27.86387 454 LEU A C 1
ATOM 3513 O O . LEU A 1 454 ? 34.41091 11.70326 10.69505 1.000 28.84030 454 LEU A O 1
ATOM 3518 N N . CYS A 1 455 ? 33.70101 10.43021 8.96004 1.000 24.23448 455 CYS A N 1
ATOM 3519 C CA . CYS A 1 455 ? 33.56896 11.54220 8.01504 1.000 26.91639 455 CYS A CA 1
ATOM 3520 C C . CYS A 1 455 ? 32.14596 11.57612 7.49202 1.000 26.08207 455 CYS A C 1
ATOM 3521 O O . CYS A 1 455 ? 31.58703 10.53109 7.13001 1.000 23.20278 455 CYS A O 1
ATOM 3524 N N . TYR A 1 456 ? 31.56290 12.77009 7.45700 1.000 24.23712 456 TYR A N 1
ATOM 3525 C CA . TYR A 1 456 ? 30.26289 12.98601 6.82698 1.000 27.64279 456 TYR A CA 1
ATOM 3526 C C . TYR A 1 456 ? 30.44588 13.62101 5.45698 1.000 27.72964 456 TYR A C 1
ATOM 3527 O O . TYR A 1 456 ? 31.16382 14.61605 5.32499 1.000 27.35591 456 TYR A O 1
ATOM 3536 N N . ARG A 1 457 ? 29.74092 13.08297 4.45898 1.000 28.60606 457 ARG A N 1
ATOM 3537 C CA . ARG A 1 457 ? 29.76891 13.67896 3.11997 1.000 27.21116 457 ARG A CA 1
ATOM 3538 C C . ARG A 1 457 ? 29.31382 15.12594 3.17496 1.000 23.92129 457 ARG A C 1
ATOM 3539 O O . ARG A 1 457 ? 29.89178 16.00897 2.52896 1.000 29.27983 457 ARG A O 1
ATOM 3547 N N . ASP A 1 458 ? 28.25180 15.37488 3.91194 1.000 25.78467 458 ASP A N 1
ATOM 3548 C CA . ASP A 1 458 ? 27.72672 16.70285 4.18193 1.000 27.55594 458 ASP A CA 1
ATOM 3549 C C . ASP A 1 458 ? 27.90169 16.94287 5.68793 1.000 28.43499 458 ASP A C 1
ATOM 3550 O O . ASP A 1 458 ? 27.16971 16.35383 6.49393 1.000 26.19788 458 ASP A O 1
ATOM 3555 N N . GLY A 1 459 ? 28.87664 17.78093 6.06194 1.000 30.32732 459 GLY A N 1
ATOM 3556 C CA . GLY A 1 459 ? 29.19760 18.00295 7.47094 1.000 23.93971 459 GLY A CA 1
ATOM 3557 C C . GLY A 1 459 ? 28.01757 18.45489 8.30993 1.000 35.92536 459 GLY A C 1
ATOM 3558 O O . GLY A 1 459 ? 28.03856 18.28990 9.54193 1.000 31.72486 459 GLY A O 1
ATOM 3559 N N . ARG A 1 460 ? 26.97954 19.04283 7.67691 1.000 30.98266 460 ARG A N 1
ATOM 3560 C CA . ARG A 1 460 ? 25.82351 19.48177 8.45189 1.000 28.40604 460 ARG A CA 1
ATOM 3561 C C . ARG A 1 460 ? 25.15356 18.33173 9.16889 1.000 24.57663 460 ARG A C 1
ATOM 3562 O O . ARG A 1 460 ? 24.47054 18.54270 10.17088 1.000 25.15565 460 ARG A O 1
ATOM 3570 N N . MET A 1 461 ? 25.33364 17.10874 8.68390 1.000 23.66073 461 MET A N 1
ATOM 3571 C CA . MET A 1 461 ? 24.74569 15.96171 9.37289 1.000 28.78766 461 MET A CA 1
ATOM 3572 C C . MET A 1 461 ? 25.15468 15.89874 10.84490 1.000 32.08543 461 MET A C 1
ATOM 3573 O O . MET A 1 461 ? 24.41469 15.35671 11.68989 1.000 28.36656 461 MET A O 1
ATOM 3578 N N . ARG A 1 462 ? 26.34664 16.41581 11.17691 1.000 29.63513 462 ARG A N 1
ATOM 3579 C CA . ARG A 1 462 ? 26.79463 16.27584 12.55792 1.000 27.17957 462 ARG A CA 1
ATOM 3580 C C . ARG A 1 462 ? 25.87658 17.02580 13.51690 1.000 26.89796 462 ARG A C 1
ATOM 3581 O O . ARG A 1 462 ? 25.78958 16.67380 14.70390 1.000 28.38498 462 ARG A O 1
ATOM 3589 N N . TYR A 1 463 ? 25.17152 18.05375 13.02889 1.000 26.90059 463 TYR A N 1
ATOM 3590 C CA . TYR A 1 463 ? 24.30347 18.75971 13.96687 1.000 29.67461 463 TYR A CA 1
ATOM 3591 C C . TYR A 1 463 ? 23.14951 17.90665 14.44786 1.000 30.56682 463 TYR A C 1
ATOM 3592 O O . TYR A 1 463 ? 22.52348 18.25862 15.45585 1.000 33.93565 463 TYR A O 1
ATOM 3601 N N . LEU A 1 464 ? 22.88859 16.76763 13.79686 1.000 26.96639 464 LEU A N 1
ATOM 3602 C CA . LEU A 1 464 ? 21.84663 15.89257 14.31185 1.000 32.16438 464 LEU A CA 1
ATOM 3603 C C . LEU A 1 464 ? 22.25265 15.23860 15.62986 1.000 36.06222 464 LEU A C 1
ATOM 3604 O O . LEU A 1 464 ? 21.38667 14.69756 16.33585 1.000 32.05384 464 LEU A O 1
ATOM 3609 N N . LEU A 1 465 ? 23.54264 15.26068 15.97388 1.000 34.11725 465 LEU A N 1
ATOM 3610 C CA . LEU A 1 465 ? 23.94466 14.60771 17.21589 1.000 34.30148 465 LEU A CA 1
ATOM 3611 C C . LEU A 1 465 ? 23.74159 15.51570 18.41488 1.000 40.15745 465 LEU A C 1
ATOM 3612 O O . LEU A 1 465 ? 24.21160 15.21973 19.51989 1.000 37.35711 465 LEU A O 1
ATOM 3617 N N . THR A 1 466 ? 23.00354 16.60766 18.21387 1.000 44.95276 466 THR A N 1
ATOM 3618 C CA . THR A 1 466 ? 22.89646 17.67466 19.19486 1.000 46.00025 466 THR A CA 1
ATOM 3619 C C . THR A 1 466 ? 21.46543 18.20958 19.25184 1.000 41.19178 466 THR A C 1
ATOM 3620 O O . THR A 1 466 ? 20.58746 17.84152 18.45683 1.000 41.49971 466 THR A O 1
ATOM 3624 N N . TRP A 1 467 ? 21.23737 19.11057 20.20383 1.000 40.16271 467 TRP A N 1
ATOM 3625 C CA . TRP A 1 467 ? 20.03532 19.93650 20.22181 1.000 46.26081 467 TRP A CA 1
ATOM 3626 C C . TRP A 1 467 ? 20.25825 21.29551 19.53281 1.000 49.19274 467 TRP A C 1
ATOM 3627 O O . TRP A 1 467 ? 19.47720 22.23147 19.74679 1.000 51.65883 467 TRP A O 1
ATOM 3638 N N . SER A 1 468 ? 21.32226 21.42457 18.73582 1.000 48.12419 468 SER A N 1
ATOM 3639 C CA . SER A 1 468 ? 21.72620 22.68559 18.12582 1.000 47.13986 468 SER A CA 1
ATOM 3640 C C . SER A 1 468 ? 21.47622 22.69057 16.61782 1.000 47.65571 468 SER A C 1
ATOM 3641 O O . SER A 1 468 ? 21.36028 21.64956 15.96982 1.000 46.33450 468 SER A O 1
ATOM 3644 N N . ALA A 1 469 ? 21.39716 23.89856 16.07481 1.000 47.05301 469 ALA A N 1
ATOM 3645 C CA . ALA A 1 469 ? 21.37015 24.29655 14.68281 1.000 47.48464 469 ALA A CA 1
ATOM 3646 C C . ALA A 1 469 ? 22.66312 25.03062 14.37782 1.000 51.81674 469 ALA A C 1
ATOM 3647 O O . ALA A 1 469 ? 23.14106 25.79465 15.22682 1.000 53.84856 469 ALA A O 1
ATOM 3649 N N . PRO A 1 470 ? 23.24014 24.84365 13.18883 1.000 54.30125 470 PRO A N 1
ATOM 3650 C CA . PRO A 1 470 ? 24.51611 25.50672 12.87384 1.000 52.67210 470 PRO A CA 1
ATOM 3651 C C . PRO A 1 470 ? 24.38202 27.02571 12.94483 1.000 56.56994 470 PRO A C 1
ATOM 3652 O O . PRO A 1 470 ? 23.41600 27.60065 12.43982 1.000 48.72689 470 PRO A O 1
ATOM 3656 N N . TYR A 1 471 ? 25.34098 27.66677 13.61984 1.000 64.69197 471 TYR A N 1
ATOM 3657 C CA . TYR A 1 471 ? 25.47790 29.12077 13.64484 1.000 68.04500 471 TYR A CA 1
ATOM 3658 C C . TYR A 1 471 ? 26.53188 29.56783 12.62785 1.000 69.13460 471 TYR A C 1
ATOM 3659 O O . TYR A 1 471 ? 27.41193 28.79988 12.22987 1.000 68.06342 471 TYR A O 1
ATOM 3668 N N . LEU A 1 472 ? 26.44782 30.83682 12.23084 1.000 69.11355 472 LEU A N 1
ATOM 3669 C CA . LEU A 1 472 ? 27.52379 31.45988 11.46886 1.000 69.42411 472 LEU A CA 1
ATOM 3670 C C . LEU A 1 472 ? 28.74277 31.67795 12.36887 1.000 70.63742 472 LEU A C 1
ATOM 3671 O O . LEU A 1 472 ? 28.63672 32.28595 13.43987 1.000 66.70537 472 LEU A O 1
ATOM 3676 N N . ALA A 1 473 ? 29.90080 31.18401 11.93089 1.000 73.79043 473 ALA A N 1
ATOM 3677 C CA . ALA A 1 473 ? 31.12479 31.30109 12.71791 1.000 72.17181 473 ALA A CA 1
ATOM 3678 C C . ALA A 1 473 ? 31.62771 32.73912 12.74791 1.000 77.96198 473 ALA A C 1
ATOM 3679 O O . ALA A 1 473 ? 31.43067 33.51210 11.80590 1.000 78.18832 473 ALA A O 1
ATOM 3681 N N . GLN A 1 474 ? 32.27067 33.09716 13.85991 1.000 83.62318 474 GLN A N 1
ATOM 3682 C CA . GLN A 1 474 ? 32.90759 34.39419 14.03792 1.000 87.40258 474 GLN A CA 1
ATOM 3683 C C . GLN A 1 474 ? 34.39960 34.20428 14.28994 1.000 86.68408 474 GLN A C 1
ATOM 3684 O O . GLN A 1 474 ? 34.82365 33.22330 14.91195 1.000 85.22601 474 GLN A O 1
ATOM 3690 N N . GLY A 1 475 ? 35.19256 35.15232 13.78394 1.000 86.77356 475 GLY A N 1
ATOM 3691 C CA . GLY A 1 475 ? 36.63856 35.03840 13.88796 1.000 86.88937 475 GLY A CA 1
ATOM 3692 C C . GLY A 1 475 ? 37.16353 35.15844 15.30497 1.000 83.58107 475 GLY A C 1
ATOM 3693 O O . GLY A 1 475 ? 38.16457 34.52550 15.65199 1.000 81.15710 475 GLY A O 1
ATOM 3694 N N . ASN A 1 476 ? 36.49648 35.94440 16.14596 1.000 83.11260 476 ASN A N 1
ATOM 3695 C CA . ASN A 1 476 ? 36.95545 36.17044 17.51296 1.000 81.52820 476 ASN A CA 1
ATOM 3696 C C . ASN A 1 476 ? 36.54050 35.05642 18.48096 1.000 76.31441 476 ASN A C 1
ATOM 3697 O O . ASN A 1 476 ? 36.71747 35.22643 19.69596 1.000 77.29348 476 ASN A O 1
ATOM 3702 N N . GLU A 1 477 ? 35.99357 33.93739 17.99296 1.000 66.86065 477 GLU A N 1
ATOM 3703 C CA . GLU A 1 477 ? 35.62262 32.82837 18.87096 1.000 62.86280 477 GLU A CA 1
ATOM 3704 C C . GLU A 1 477 ? 35.88570 31.49938 18.17197 1.000 54.30388 477 GLU A C 1
ATOM 3705 O O . GLU A 1 477 ? 35.23373 31.16734 17.18296 1.000 54.05648 477 GLU A O 1
ATOM 3711 N N . GLY A 1 478 ? 36.83974 30.73644 18.68899 1.000 50.36130 478 GLY A N 1
ATOM 3712 C CA . GLY A 1 478 ? 37.13382 29.43345 18.12000 1.000 48.62951 478 GLY A CA 1
ATOM 3713 C C . GLY A 1 478 ? 36.00487 28.45239 18.38299 1.000 50.41394 478 GLY A C 1
ATOM 3714 O O . GLY A 1 478 ? 35.44386 28.39736 19.47498 1.000 44.91328 478 GLY A O 1
ATOM 3715 N N . GLN A 1 479 ? 35.66893 27.67736 17.34799 1.000 52.54577 479 GLN A N 1
ATOM 3716 C CA . GLN A 1 479 ? 34.56698 26.72830 17.38098 1.000 51.10876 479 GLN A CA 1
ATOM 3717 C C . GLN A 1 479 ? 35.03505 25.40833 17.96799 1.000 45.48703 479 GLN A C 1
ATOM 3718 O O . GLN A 1 479 ? 36.00009 24.81638 17.47800 1.000 45.27122 479 GLN A O 1
ATOM 3724 N N . SER A 1 480 ? 34.29406 24.90829 18.95298 1.000 41.69447 480 SER A N 1
ATOM 3725 C CA . SER A 1 480 ? 34.63812 23.64632 19.59599 1.000 46.42399 480 SER A CA 1
ATOM 3726 C C . SER A 1 480 ? 34.20520 22.49129 18.70299 1.000 51.51407 480 SER A C 1
ATOM 3727 O O . SER A 1 480 ? 33.11520 22.53422 18.11498 1.000 53.18006 480 SER A O 1
ATOM 3730 N N . ILE A 1 481 ? 35.12025 21.53934 18.49401 1.000 51.17982 481 ILE A N 1
ATOM 3731 C CA . ILE A 1 481 ? 34.90233 20.38432 17.61801 1.000 54.36178 481 ILE A CA 1
ATOM 3732 C C . ILE A 1 481 ? 34.52739 19.12931 18.39701 1.000 60.13353 481 ILE A C 1
ATOM 3733 O O . ILE A 1 481 ? 34.57246 18.02431 17.84302 1.000 59.61504 481 ILE A O 1
ATOM 3738 N N . GLY A 1 482 ? 34.17737 19.26929 19.67201 1.000 62.54171 482 GLY A N 1
ATOM 3739 C CA . GLY A 1 482 ? 34.00242 18.11329 20.52301 1.000 57.20949 482 GLY A CA 1
ATOM 3740 C C . GLY A 1 482 ? 32.60242 17.95921 21.05999 1.000 56.17252 482 GLY A C 1
ATOM 3741 O O . GLY A 1 482 ? 32.36645 17.18120 21.98399 1.000 58.96496 482 GLY A O 1
ATOM 3742 N N . ILE A 1 483 ? 31.65039 18.66215 20.46197 1.000 50.86663 483 ILE A N 1
ATOM 3743 C CA . ILE A 1 483 ? 30.26939 18.56808 20.89096 1.000 47.88732 483 ILE A CA 1
ATOM 3744 C C . ILE A 1 483 ? 29.41544 17.90703 19.80195 1.000 42.01820 483 ILE A C 1
ATOM 3745 O O . ILE A 1 483 ? 28.21543 18.04196 19.80493 1.000 50.65344 483 ILE A O 1
ATOM 3750 N N . TYR A 1 484 ? 30.05049 17.18306 18.87396 1.000 29.63250 484 TYR A N 1
ATOM 3751 C CA . TYR A 1 484 ? 29.40154 16.54901 17.73395 1.000 36.92285 484 TYR A CA 1
ATOM 3752 C C . TYR A 1 484 ? 29.62063 15.04503 17.74696 1.000 37.59398 484 TYR A C 1
ATOM 3753 O O . TYR A 1 484 ? 29.89268 14.44504 16.71097 1.000 44.10529 484 TYR A O 1
ATOM 3762 N N . GLY A 1 485 ? 29.63065 14.42203 18.91697 1.000 29.34036 485 GLY A N 1
ATOM 3763 C CA . GLY A 1 485 ? 29.81073 12.99604 18.91998 1.000 29.96412 485 GLY A CA 1
ATOM 3764 C C . GLY A 1 485 ? 29.42974 12.37603 20.24798 1.000 29.82989 485 GLY A C 1
ATOM 3765 O O . GLY A 1 485 ? 28.76270 12.98900 21.08496 1.000 27.26380 485 GLY A O 1
ATOM 3766 N N . ILE A 1 486 ? 29.86281 11.13305 20.42099 1.000 25.10827 486 ILE A N 1
ATOM 3767 C CA . ILE A 1 486 ? 29.53884 10.42004 21.65099 1.000 27.33749 486 ILE A CA 1
ATOM 3768 C C . ILE A 1 486 ? 30.36579 10.96809 22.81300 1.000 29.68251 486 ILE A C 1
ATOM 3769 O O . ILE A 1 486 ? 29.84876 11.17807 23.91599 1.000 29.08507 486 ILE A O 1
ATOM 3774 N N . GLU A 1 487 ? 31.61877 11.30516 22.56101 1.000 30.22994 487 GLU A N 1
ATOM 3775 C CA . GLU A 1 487 ? 32.57875 11.48322 23.64302 1.000 33.56455 487 GLU A CA 1
ATOM 3776 C C . GLU A 1 487 ? 32.58566 12.91122 24.20002 1.000 32.12490 487 GLU A C 1
ATOM 3777 O O . GLU A 1 487 ? 31.90962 13.82118 23.69700 1.000 26.63214 487 GLU A O 1
ATOM 3783 N N . GLY A 1 488 ? 33.31964 13.08127 25.31703 1.000 30.56682 488 GLY A N 1
ATOM 3784 C CA . GLY A 1 488 ? 33.48855 14.38828 25.94602 1.000 28.55869 488 GLY A CA 1
ATOM 3785 C C . GLY A 1 488 ? 34.94653 14.79637 25.85904 1.000 32.89868 488 GLY A C 1
ATOM 3786 O O . GLY A 1 488 ? 35.43154 15.01839 24.74904 1.000 26.43475 488 GLY A O 1
ATOM 3787 N N . SER A 1 489 ? 35.66051 14.88041 27.00505 1.000 28.62712 489 SER A N 1
ATOM 3788 C CA . SER A 1 489 ? 37.11450 15.02549 26.97407 1.000 26.94797 489 SER A CA 1
ATOM 3789 C C . SER A 1 489 ? 37.72057 14.06752 25.95808 1.000 26.13734 489 SER A C 1
ATOM 3790 O O . SER A 1 489 ? 37.32164 12.90050 25.86608 1.000 26.53739 489 SER A O 1
ATOM 3793 N N A LYS A 1 490 ? 38.69256 14.54957 25.21009 0.500 29.14823 490 LYS A N 1
ATOM 3794 N N B LYS A 1 490 ? 38.70155 14.54857 25.22509 0.500 29.14823 490 LYS A N 1
ATOM 3795 C CA A LYS A 1 490 ? 39.39761 13.76361 24.22110 0.500 32.51442 490 LYS A CA 1
ATOM 3796 C CA B LYS A 1 490 ? 39.39261 13.75861 24.23910 0.500 32.51442 490 LYS A CA 1
ATOM 3797 C C A LYS A 1 490 ? 40.81759 14.27769 24.01512 0.500 29.86937 490 LYS A C 1
ATOM 3798 C C B LYS A 1 490 ? 40.80959 14.27968 23.99212 0.500 29.86937 490 LYS A C 1
ATOM 3799 O O A LYS A 1 490 ? 41.04152 15.43970 24.04812 0.500 29.62197 490 LYS A O 1
ATOM 3800 O O B LYS A 1 490 ? 41.03952 15.44070 24.05312 0.500 29.62197 490 LYS A O 1
ATOM 3811 N N . PRO A 1 491 ? 41.72964 13.39273 23.67614 1.000 27.84281 491 PRO A N 1
ATOM 3812 C CA . PRO A 1 491 ? 43.13862 13.80481 23.57916 1.000 30.85896 491 PRO A CA 1
ATOM 3813 C C . PRO A 1 491 ? 43.42160 14.54082 22.27116 1.000 27.21905 491 PRO A C 1
ATOM 3814 O O . PRO A 1 491 ? 43.33864 13.96081 21.18616 1.000 26.88480 491 PRO A O 1
ATOM 3818 N N . GLY A 1 492 ? 43.79252 15.82084 22.36715 1.000 26.16630 492 GLY A N 1
ATOM 3819 C CA . GLY A 1 492 ? 44.35750 16.45087 21.17116 1.000 26.38474 492 GLY A CA 1
ATOM 3820 C C . GLY A 1 492 ? 45.57355 15.70594 20.65518 1.000 26.51371 492 GLY A C 1
ATOM 3821 O O . GLY A 1 492 ? 45.90056 15.79395 19.45818 1.000 27.22958 492 GLY A O 1
ATOM 3822 N N . ALA A 1 493 ? 46.25358 14.95798 21.54319 1.000 27.48751 493 ALA A N 1
ATOM 3823 C CA . ALA A 1 493 ? 47.41763 14.16204 21.15121 1.000 28.93768 493 ALA A CA 1
ATOM 3824 C C . ALA A 1 493 ? 47.10870 13.14202 20.06121 1.000 29.41142 493 ALA A C 1
ATOM 3825 O O . ALA A 1 493 ? 47.97473 12.86606 19.22323 1.000 29.73251 493 ALA A O 1
ATOM 3827 N N . ALA A 1 494 ? 45.90474 12.54595 20.06720 1.000 29.62197 494 ALA A N 1
ATOM 3828 C CA . ALA A 1 494 ? 45.51880 11.60892 19.00720 1.000 27.65858 494 ALA A CA 1
ATOM 3829 C C . ALA A 1 494 ? 45.44578 12.29391 17.64519 1.000 28.05600 494 ALA A C 1
ATOM 3830 O O . ALA A 1 494 ? 45.85283 11.71893 16.62520 1.000 29.06927 494 ALA A O 1
ATOM 3832 N N . ALA A 1 495 ? 44.91672 13.51688 17.60718 1.000 28.08758 495 ALA A N 1
ATOM 3833 C CA . ALA A 1 495 ? 44.90669 14.26688 16.35618 1.000 29.47985 495 ALA A CA 1
ATOM 3834 C C . ALA A 1 495 ? 46.31668 14.56695 15.89120 1.000 33.89617 495 ALA A C 1
ATOM 3835 O O . ALA A 1 495 ? 46.59870 14.49696 14.68620 1.000 29.36931 495 ALA A O 1
ATOM 3837 N N . SER A 1 496 ? 47.20565 14.96901 16.82121 1.000 29.07717 496 SER A N 1
ATOM 3838 C CA . SER A 1 496 ? 48.60364 15.18508 16.43322 1.000 29.25614 496 SER A CA 1
ATOM 3839 C C . SER A 1 496 ? 49.23472 13.90212 15.89224 1.000 29.31404 496 SER A C 1
ATOM 3840 O O . SER A 1 496 ? 49.98173 13.93815 14.90325 1.000 28.92978 496 SER A O 1
ATOM 3843 N N . ALA A 1 497 ? 48.96377 12.75911 16.54124 1.000 27.00061 497 ALA A N 1
ATOM 3844 C CA . ALA A 1 497 ? 49.47585 11.48313 16.03425 1.000 26.72426 497 ALA A CA 1
ATOM 3845 C C . ALA A 1 497 ? 49.02488 11.25310 14.58525 1.000 29.46669 497 ALA A C 1
ATOM 3846 O O . ALA A 1 497 ? 49.84691 10.96514 13.69626 1.000 30.19573 497 ALA A O 1
ATOM 3848 N N . VAL A 1 498 ? 47.72288 11.37603 14.32023 1.000 29.15086 498 VAL A N 1
ATOM 3849 C CA . VAL A 1 498 ? 47.25092 11.11199 12.94722 1.000 27.59805 498 VAL A CA 1
ATOM 3850 C C . VAL A 1 498 ? 47.80887 12.14702 11.99823 1.000 28.88767 498 VAL A C 1
ATOM 3851 O O . VAL A 1 498 ? 48.23490 11.82704 10.88523 1.000 31.15900 498 VAL A O 1
ATOM 3855 N N . PHE A 1 499 ? 47.85779 13.40202 12.43622 1.000 32.98553 499 PHE A N 1
ATOM 3856 C CA . PHE A 1 499 ? 48.34775 14.47005 11.57422 1.000 33.20924 499 PHE A CA 1
ATOM 3857 C C . PHE A 1 499 ? 49.78277 14.20013 11.15524 1.000 34.27253 499 PHE A C 1
ATOM 3858 O O . PHE A 1 499 ? 50.13078 14.33314 9.97325 1.000 32.48284 499 PHE A O 1
ATOM 3866 N N . MET A 1 500 ? 50.62678 13.80618 12.11826 1.000 31.05899 500 MET A N 1
ATOM 3867 C CA . MET A 1 500 ? 52.02380 13.48225 11.81528 1.000 30.60104 500 MET A CA 1
ATOM 3868 C C . MET A 1 500 ? 52.13488 12.29426 10.86629 1.000 33.67509 500 MET A C 1
ATOM 3869 O O . MET A 1 500 ? 52.91789 12.32929 9.90030 1.000 35.45951 500 MET A O 1
ATOM 3874 N N . ALA A 1 501 ? 51.37093 11.22821 11.11528 1.000 29.26930 501 ALA A N 1
ATOM 3875 C CA . ALA A 1 501 ? 51.42101 10.09921 10.19329 1.000 29.42721 501 ALA A CA 1
ATOM 3876 C C . ALA A 1 501 ? 51.04200 10.53218 8.77028 1.000 33.89091 501 ALA A C 1
ATOM 3877 O O . ALA A 1 501 ? 51.69704 10.13922 7.79729 1.000 32.30124 501 ALA A O 1
ATOM 3879 N N . HIS A 1 502 ? 49.96796 11.33112 8.63226 1.000 31.05109 502 HIS A N 1
ATOM 3880 C CA . HIS A 1 502 ? 49.52795 11.78509 7.31825 1.000 31.48799 502 HIS A CA 1
ATOM 3881 C C . HIS A 1 502 ? 50.58492 12.63215 6.62926 1.000 34.32254 502 HIS A C 1
ATOM 3882 O O . HIS A 1 502 ? 50.85794 12.44216 5.44027 1.000 35.14632 502 HIS A O 1
ATOM 3889 N N A GLU A 1 503 ? 51.16585 13.59718 7.34527 0.550 35.90167 503 GLU A N 1
ATOM 3890 N N B GLU A 1 503 ? 51.19185 13.57919 7.34527 0.450 35.93326 503 GLU A N 1
ATOM 3891 C CA A GLU A 1 503 ? 52.14181 14.47624 6.70427 0.550 38.35460 503 GLU A CA 1
ATOM 3892 C CA B GLU A 1 503 ? 52.11681 14.48523 6.66527 0.450 38.30986 503 GLU A CA 1
ATOM 3893 C C A GLU A 1 503 ? 53.38386 13.69830 6.30530 0.550 38.35197 503 GLU A C 1
ATOM 3894 C C B GLU A 1 503 ? 53.51785 13.90631 6.51130 0.450 38.75201 503 GLU A C 1
ATOM 3895 O O A GLU A 1 503 ? 53.94686 13.91533 5.22530 0.550 38.17300 503 GLU A O 1
ATOM 3896 O O B GLU A 1 503 ? 54.32882 14.49735 5.78730 0.450 38.83097 503 GLU A O 1
ATOM 3907 N N . THR A 1 504 ? 53.82690 12.79033 7.17131 1.000 36.89916 504 THR A N 1
ATOM 3908 C CA . THR A 1 504 ? 55.10294 12.10740 6.99433 1.000 40.81279 504 THR A CA 1
ATOM 3909 C C . THR A 1 504 ? 55.00902 10.97839 5.98433 1.000 40.81542 504 THR A C 1
ATOM 3910 O O . THR A 1 504 ? 55.88004 10.82344 5.12634 1.000 40.08639 504 THR A O 1
ATOM 3914 N N . ILE A 1 505 ? 53.97406 10.15534 6.10632 1.000 37.45449 505 ILE A N 1
ATOM 3915 C CA . ILE A 1 505 ? 53.81414 9.03832 5.18832 1.000 36.85968 505 ILE A CA 1
ATOM 3916 C C . ILE A 1 505 ? 53.21413 9.51128 3.87031 1.000 35.06736 505 ILE A C 1
ATOM 3917 O O . ILE A 1 505 ? 53.67817 9.11830 2.79832 1.000 38.85729 505 ILE A O 1
ATOM 3922 N N . GLY A 1 506 ? 52.20008 10.37923 3.91830 1.000 34.11462 506 GLY A N 1
ATOM 3923 C CA . GLY A 1 506 ? 51.62806 10.98119 2.71028 1.000 30.85370 506 GLY A CA 1
ATOM 3924 C C . GLY A 1 506 ? 50.36611 10.28411 2.22227 1.000 36.55438 506 GLY A C 1
ATOM 3925 O O . GLY A 1 506 ? 50.40818 9.08711 1.90328 1.000 35.56216 506 GLY A O 1
ATOM 3926 N N . LEU A 1 507 ? 49.23507 11.00105 2.14725 1.000 36.44911 507 LEU A N 1
ATOM 3927 C CA . LEU A 1 507 ? 47.96511 10.38398 1.74024 1.000 41.53656 507 LEU A CA 1
ATOM 3928 C C . LEU A 1 507 ? 47.85313 10.34496 0.21524 1.000 44.41059 507 LEU A C 1
ATOM 3929 O O . LEU A 1 507 ? 46.96711 10.94291 -0.39378 1.000 46.13974 507 LEU A O 1
ATOM 3934 N N . THR A 1 508 ? 48.77218 9.60301 -0.38775 1.000 43.11570 508 THR A N 1
ATOM 3935 C CA . THR A 1 508 ? 48.94820 9.57901 -1.83274 1.000 44.71062 508 THR A CA 1
ATOM 3936 C C . THR A 1 508 ? 49.39529 8.19004 -2.24473 1.000 44.65009 508 THR A C 1
ATOM 3937 O O . THR A 1 508 ? 49.82732 7.38307 -1.40372 1.000 40.38642 508 THR A O 1
ATOM 3941 N N . PRO A 1 509 ? 49.31532 7.88203 -3.54473 1.000 43.78946 509 PRO A N 1
ATOM 3942 C CA . PRO A 1 509 ? 49.84340 6.59705 -4.02572 1.000 41.04703 509 PRO A CA 1
ATOM 3943 C C . PRO A 1 509 ? 51.31941 6.40514 -3.73470 1.000 40.06533 509 PRO A C 1
ATOM 3944 O O . PRO A 1 509 ? 51.75847 5.26216 -3.60469 1.000 40.28378 509 PRO A O 1
ATOM 3948 N N . SER A 1 510 ? 52.11335 7.46918 -3.68569 1.000 41.49708 510 SER A N 1
ATOM 3949 C CA . SER A 1 510 ? 53.54135 7.31426 -3.42667 1.000 43.50522 510 SER A CA 1
ATOM 3950 C C . SER A 1 510 ? 53.86933 7.25129 -1.94167 1.000 42.71565 510 SER A C 1
ATOM 3951 O O . SER A 1 510 ? 55.00835 6.92536 -1.59065 1.000 40.41800 510 SER A O 1
ATOM 3954 N N . GLY A 1 511 ? 52.90531 7.55224 -1.06568 1.000 37.10445 511 GLY A N 1
ATOM 3955 C CA . GLY A 1 511 ? 53.14829 7.50826 0.36032 1.000 36.59649 511 GLY A CA 1
ATOM 3956 C C . GLY A 1 511 ? 52.49735 6.30523 0.99332 1.000 35.36477 511 GLY A C 1
ATOM 3957 O O . GLY A 1 511 ? 53.06941 5.21526 0.99633 1.000 36.20171 511 GLY A O 1
ATOM 3958 N N . TYR A 1 512 ? 51.29833 6.48916 1.54530 1.000 33.84880 512 TYR A N 1
ATOM 3959 C CA . TYR A 1 512 ? 50.55639 5.35112 2.07830 1.000 35.81482 512 TYR A CA 1
ATOM 3960 C C . TYR A 1 512 ? 50.33646 4.28311 1.01330 1.000 34.66205 512 TYR A C 1
ATOM 3961 O O . TYR A 1 512 ? 50.30652 3.08311 1.32231 1.000 34.13830 512 TYR A O 1
ATOM 3970 N N . GLY A 1 513 ? 50.10945 4.70109 -0.23071 1.000 36.78073 513 GLY A N 1
ATOM 3971 C CA . GLY A 1 513 ? 49.93152 3.73507 -1.29270 1.000 31.54326 513 GLY A CA 1
ATOM 3972 C C . GLY A 1 513 ? 51.12658 2.81914 -1.43268 1.000 35.68586 513 GLY A C 1
ATOM 3973 O O . GLY A 1 513 ? 50.97165 1.61913 -1.63468 1.000 32.57759 513 GLY A O 1
ATOM 3974 N N . ASN A 1 514 ? 52.33254 3.37121 -1.29667 1.000 34.74364 514 ASN A N 1
ATOM 3975 C CA . ASN A 1 514 ? 53.55159 2.56828 -1.33665 1.000 37.57556 514 ASN A CA 1
ATOM 3976 C C . ASN A 1 514 ? 53.62563 1.58629 -0.15764 1.000 38.63621 514 ASN A C 1
ATOM 3977 O O . ASN A 1 514 ? 53.88270 0.38430 -0.34163 1.000 38.07825 514 ASN A O 1
ATOM 3982 N N . LEU A 1 515 ? 53.39258 2.07128 1.06635 1.000 33.48559 515 LEU A N 1
ATOM 3983 C CA . LEU A 1 515 ? 53.45162 1.19829 2.23536 1.000 30.41417 515 LEU A CA 1
ATOM 3984 C C . LEU A 1 515 ? 52.43268 0.06823 2.14135 1.000 34.92787 515 LEU A C 1
ATOM 3985 O O . LEU A 1 515 ? 52.75575 -1.11875 2.31836 1.000 33.26715 515 LEU A O 1
ATOM 3990 N N . LEU A 1 516 ? 51.18167 0.42016 1.86333 1.000 34.44097 516 LEU A N 1
ATOM 3991 C CA . LEU A 1 516 ? 50.13272 -0.59290 1.76732 1.000 27.61647 516 LEU A CA 1
ATOM 3992 C C . LEU A 1 516 ? 50.32079 -1.48190 0.55133 1.000 28.35077 516 LEU A C 1
ATOM 3993 O O . LEU A 1 516 ? 49.91885 -2.64392 0.58233 1.000 37.19920 516 LEU A O 1
ATOM 3998 N N . GLY A 1 517 ? 50.89378 -0.96587 -0.54667 1.000 29.33246 517 GLY A N 1
ATOM 3999 C CA . GLY A 1 517 ? 51.17384 -1.82586 -1.68666 1.000 32.89079 517 GLY A CA 1
ATOM 4000 C C . GLY A 1 517 ? 52.24889 -2.85480 -1.37464 1.000 36.77283 517 GLY A C 1
ATOM 4001 O O . GLY A 1 517 ? 52.20096 -3.97780 -1.88763 1.000 33.67772 517 GLY A O 1
ATOM 4002 N N . GLN A 1 518 ? 53.21886 -2.50174 -0.51763 1.000 30.41944 518 GLN A N 1
ATOM 4003 C CA . GLN A 1 518 ? 54.19491 -3.50268 -0.08161 1.000 32.78025 518 GLN A CA 1
ATOM 4004 C C . GLN A 1 518 ? 53.55696 -4.54371 0.82239 1.000 32.23018 518 GLN A C 1
ATOM 4005 O O . GLN A 1 518 ? 53.81603 -5.74970 0.68540 1.000 33.49349 518 GLN A O 1
ATOM 4011 N N . ALA A 1 519 ? 52.72692 -4.09676 1.76137 1.000 31.84856 519 ALA A N 1
ATOM 4012 C CA . ALA A 1 519 ? 51.95796 -5.04679 2.56337 1.000 31.15900 519 ALA A CA 1
ATOM 4013 C C . ALA A 1 519 ? 51.08603 -5.94785 1.68236 1.000 34.06724 519 ALA A C 1
ATOM 4014 O O . ALA A 1 519 ? 50.92109 -7.13786 1.96136 1.000 33.20661 519 ALA A O 1
ATOM 4016 N N . MET A 1 520 ? 50.53101 -5.40988 0.59735 1.000 34.23568 520 MET A N 1
ATOM 4017 C CA . MET A 1 520 ? 49.65507 -6.21794 -0.24966 1.000 32.43547 520 MET A CA 1
ATOM 4018 C C . MET A 1 520 ? 50.44913 -7.23090 -1.06564 1.000 31.50641 520 MET A C 1
ATOM 4019 O O . MET A 1 520 ? 50.01820 -8.38192 -1.23464 1.000 30.61420 520 MET A O 1
ATOM 4024 N N . PHE A 1 521 ? 51.62412 -6.82883 -1.57063 1.000 33.21977 521 PHE A N 1
ATOM 4025 C CA . PHE A 1 521 ? 52.52718 -7.80179 -2.18761 1.000 36.27014 521 PHE A CA 1
ATOM 4026 C C . PHE A 1 521 ? 52.86823 -8.92676 -1.20760 1.000 39.47579 521 PHE A C 1
ATOM 4027 O O . PHE A 1 521 ? 52.88430 -10.10876 -1.58259 1.000 34.77785 521 PHE A O 1
ATOM 4035 N N . THR A 1 522 ? 53.14319 -8.56974 0.04940 1.000 40.37853 522 THR A N 1
ATOM 4036 C CA . THR A 1 522 ? 53.43924 -9.56472 1.08441 1.000 40.04164 522 THR A CA 1
ATOM 4037 C C . THR A 1 522 ? 52.24428 -10.48579 1.31240 1.000 40.44169 522 THR A C 1
ATOM 4038 O O . THR A 1 522 ? 52.39835 -11.70978 1.44341 1.000 32.76182 522 THR A O 1
ATOM 4042 N N . CYS A 1 523 ? 51.03625 -9.90385 1.33238 1.000 35.33845 523 CYS A N 1
ATOM 4043 C CA . CYS A 1 523 ? 49.81429 -10.68392 1.48937 1.000 34.65679 523 CYS A CA 1
ATOM 4044 C C . CYS A 1 523 ? 49.67637 -11.71293 0.37237 1.000 35.01209 523 CYS A C 1
ATOM 4045 O O . CYS A 1 523 ? 49.33543 -12.87095 0.62237 1.000 36.27277 523 CYS A O 1
ATOM 4048 N N . ARG A 1 524 ? 49.95936 -11.31192 -0.86563 1.000 32.91447 524 ARG A N 1
ATOM 4049 C CA . ARG A 1 524 ? 49.84543 -12.25094 -1.97463 1.000 33.76457 524 ARG A CA 1
ATOM 4050 C C . ARG A 1 524 ? 50.93949 -13.31387 -1.91161 1.000 37.97034 524 ARG A C 1
ATOM 4051 O O . ARG A 1 524 ? 50.71056 -14.47389 -2.28360 1.000 36.39910 524 ARG A O 1
ATOM 4059 N N . ARG A 1 525 ? 52.11946 -12.95381 -1.41059 1.000 36.41752 525 ARG A N 1
ATOM 4060 C CA . ARG A 1 525 ? 53.16051 -13.95975 -1.25657 1.000 38.78886 525 ARG A CA 1
ATOM 4061 C C . ARG A 1 525 ? 52.74756 -15.02076 -0.24357 1.000 36.25171 525 ARG A C 1
ATOM 4062 O O . ARG A 1 525 ? 53.03463 -16.20875 -0.42856 1.000 40.20219 525 ARG A O 1
ATOM 4070 N N . TYR A 1 526 ? 52.10252 -14.60680 0.84942 1.000 33.35400 526 TYR A N 1
ATOM 4071 C CA . TYR A 1 526 ? 51.51456 -15.56082 1.79441 1.000 34.93577 526 TYR A CA 1
ATOM 4072 C C . TYR A 1 526 ? 50.45062 -16.42589 1.11840 1.000 36.20171 526 TYR A C 1
ATOM 4073 O O . TYR A 1 526 ? 50.40769 -17.65789 1.28941 1.000 35.64901 526 TYR A O 1
ATOM 4082 N N . ALA A 1 527 ? 49.54259 -15.77094 0.38539 1.000 29.94833 527 ALA A N 1
ATOM 4083 C CA . ALA A 1 527 ? 48.42464 -16.46901 -0.23862 1.000 37.04918 527 ALA A CA 1
ATOM 4084 C C . ALA A 1 527 ? 48.90571 -17.52098 -1.21561 1.000 35.45162 527 ALA A C 1
ATOM 4085 O O . ALA A 1 527 ? 48.25277 -18.55102 -1.39462 1.000 36.31225 527 ALA A O 1
ATOM 4087 N N . ALA A 1 528 ? 50.03471 -17.26992 -1.86560 1.000 33.23556 528 ALA A N 1
ATOM 4088 C CA . ALA A 1 528 ? 50.60078 -18.27790 -2.75159 1.000 38.12299 528 ALA A CA 1
ATOM 4089 C C . ALA A 1 528 ? 50.87984 -19.58188 -1.99258 1.000 39.23102 528 ALA A C 1
ATOM 4090 O O . ALA A 1 528 ? 50.59491 -20.68490 -2.50057 1.000 38.14405 528 ALA A O 1
ATOM 4092 N N . HIS A 1 529 ? 51.43082 -19.47284 -0.76557 1.000 37.75979 529 HIS A N 1
ATOM 4093 C CA . HIS A 1 529 ? 51.65887 -20.65582 0.06844 1.000 34.86207 529 HIS A CA 1
ATOM 4094 C C . HIS A 1 529 ? 50.33890 -21.29390 0.49243 1.000 36.78599 529 HIS A C 1
ATOM 4095 O O . HIS A 1 529 ? 50.17597 -22.51091 0.39343 1.000 42.06294 529 HIS A O 1
ATOM 4102 N N . TRP A 1 530 ? 49.38885 -20.49295 0.99741 1.000 35.72270 530 TRP A N 1
ATOM 4103 C CA . TRP A 1 530 ? 48.10388 -21.08802 1.38339 1.000 35.49373 530 TRP A CA 1
ATOM 4104 C C . TRP A 1 530 ? 47.43293 -21.78606 0.19239 1.000 40.83911 530 TRP A C 1
ATOM 4105 O O . TRP A 1 530 ? 46.69399 -22.76810 0.37038 1.000 39.55211 530 TRP A O 1
ATOM 4116 N N . SER A 1 531 ? 47.67192 -21.29505 -1.02861 1.000 42.04715 531 SER A N 1
ATOM 4117 C CA . SER A 1 531 ? 46.99797 -21.78910 -2.22562 1.000 36.14381 531 SER A CA 1
ATOM 4118 C C . SER A 1 531 ? 47.67604 -23.00406 -2.84860 1.000 36.95706 531 SER A C 1
ATOM 4119 O O . SER A 1 531 ? 47.03309 -23.72110 -3.61861 1.000 43.49206 531 SER A O 1
ATOM 4122 N N . ALA A 1 532 ? 48.95405 -23.24899 -2.57158 1.000 34.61468 532 ALA A N 1
ATOM 4123 C CA . ALA A 1 532 ? 49.63412 -24.33395 -3.26457 1.000 40.06270 532 ALA A CA 1
ATOM 4124 C C . ALA A 1 532 ? 50.40616 -25.28591 -2.36755 1.000 44.96329 532 ALA A C 1
ATOM 4125 O O . ALA A 1 532 ? 51.00922 -26.23387 -2.88754 1.000 48.41633 532 ALA A O 1
ATOM 4127 N N . MET A 1 533 ? 50.36414 -25.09890 -1.04156 1.000 42.55510 533 MET A N 1
ATOM 4128 C CA . MET A 1 533 ? 51.24017 -25.85285 -0.14054 1.000 42.00767 533 MET A CA 1
ATOM 4129 C C . MET A 1 533 ? 50.90225 -27.33887 -0.13254 1.000 44.61851 533 MET A C 1
ATOM 4130 O O . MET A 1 533 ? 51.80030 -28.18782 -0.12252 1.000 42.67091 533 MET A O 1
ATOM 4135 N N . SER A 1 534 ? 49.61427 -27.67494 -0.07255 1.000 46.54769 534 SER A N 1
ATOM 4136 C CA . SER A 1 534 ? 49.23134 -29.06896 0.07145 1.000 44.65535 534 SER A CA 1
ATOM 4137 C C . SER A 1 534 ? 49.16440 -29.74597 -1.28955 1.000 46.27923 534 SER A C 1
ATOM 4138 O O . SER A 1 534 ? 48.89638 -29.11399 -2.31556 1.000 48.06629 534 SER A O 1
ATOM 4141 N N . THR A 1 535 ? 49.39447 -31.04896 -1.28654 1.000 47.01353 535 THR A N 1
ATOM 4142 C CA . THR A 1 535 ? 49.40753 -31.85096 -2.50554 1.000 50.39815 535 THR A CA 1
ATOM 4143 C C . THR A 1 535 ? 48.36459 -32.95902 -2.38654 1.000 50.95874 535 THR A C 1
ATOM 4144 O O . THR A 1 535 ? 47.57058 -32.99706 -1.43956 1.000 49.14800 535 THR A O 1
ATOM 4148 N N . ASP A 1 536 ? 48.40466 -33.89402 -3.34154 1.000 53.00109 536 ASP A N 1
ATOM 4149 C CA . ASP A 1 536 ? 47.53072 -35.06007 -3.28555 1.000 55.55666 536 ASP A CA 1
ATOM 4150 C C . ASP A 1 536 ? 47.96677 -36.06904 -2.23653 1.000 52.76159 536 ASP A C 1
ATOM 4151 O O . ASP A 1 536 ? 47.15281 -36.92009 -1.85854 1.000 53.28270 536 ASP A O 1
ATOM 4156 N N . THR A 1 537 ? 49.21776 -35.98797 -1.76352 1.000 46.90562 537 THR A N 1
ATOM 4157 C CA . THR A 1 537 ? 49.78980 -36.99493 -0.88251 1.000 51.17192 537 THR A CA 1
ATOM 4158 C C . THR A 1 537 ? 50.35575 -36.45690 0.43750 1.000 54.95133 537 THR A C 1
ATOM 4159 O O . THR A 1 537 ? 50.88179 -37.24886 1.23051 1.000 57.69376 537 THR A O 1
ATOM 4163 N N . THR A 1 538 ? 50.29468 -35.14990 0.69649 1.000 55.05923 538 THR A N 1
ATOM 4164 C CA . THR A 1 538 ? 50.59163 -34.64487 2.03549 1.000 48.32948 538 THR A CA 1
ATOM 4165 C C . THR A 1 538 ? 49.54365 -35.16993 3.01148 1.000 45.67127 538 THR A C 1
ATOM 4166 O O . THR A 1 538 ? 48.42467 -35.50799 2.62547 1.000 47.19513 538 THR A O 1
ATOM 4170 N N . SER A 1 539 ? 49.91163 -35.25090 4.29049 1.000 40.54170 539 SER A N 1
ATOM 4171 C CA . SER A 1 539 ? 48.95064 -35.70995 5.28648 1.000 40.78121 539 SER A CA 1
ATOM 4172 C C . SER A 1 539 ? 47.86258 -34.67801 5.55246 1.000 42.52878 539 SER A C 1
ATOM 4173 O O . SER A 1 539 ? 46.84159 -35.01706 6.16144 1.000 47.97680 539 SER A O 1
ATOM 4176 N N . PHE A 1 540 ? 48.07452 -33.43100 5.13945 1.000 38.08878 540 PHE A N 1
ATOM 4177 C CA . PHE A 1 540 ? 47.15545 -32.32605 5.36644 1.000 38.83624 540 PHE A CA 1
ATOM 4178 C C . PHE A 1 540 ? 46.76844 -31.72108 4.02243 1.000 38.17563 540 PHE A C 1
ATOM 4179 O O . PHE A 1 540 ? 47.44746 -31.92705 3.01044 1.000 38.91256 540 PHE A O 1
ATOM 4187 N N . THR A 1 541 ? 45.67440 -30.96014 4.01741 1.000 38.77833 541 THR A N 1
ATOM 4188 C CA . THR A 1 541 ? 45.34036 -30.08416 2.90940 1.000 39.21523 541 THR A CA 1
ATOM 4189 C C . THR A 1 541 ? 45.14828 -28.68617 3.47239 1.000 39.18891 541 THR A C 1
ATOM 4190 O O . THR A 1 541 ? 44.72425 -28.52819 4.62238 1.000 40.93122 541 THR A O 1
ATOM 4194 N N . VAL A 1 542 ? 45.49923 -27.67916 2.66939 1.000 36.54122 542 VAL A N 1
ATOM 4195 C CA . VAL A 1 542 ? 45.23115 -26.27317 2.97938 1.000 38.19668 542 VAL A CA 1
ATOM 4196 C C . VAL A 1 542 ? 44.35913 -25.71522 1.86637 1.000 40.07849 542 VAL A C 1
ATOM 4197 O O . VAL A 1 542 ? 44.72515 -25.81821 0.68937 1.000 39.67318 542 VAL A O 1
ATOM 4201 N N . THR A 1 543 ? 43.22109 -25.11229 2.23235 1.000 35.47794 543 THR A N 1
ATOM 4202 C CA . THR A 1 543 ? 42.26108 -24.61134 1.25933 1.000 37.36764 543 THR A CA 1
ATOM 4203 C C . THR A 1 543 ? 42.03499 -23.12036 1.47332 1.000 35.35687 543 THR A C 1
ATOM 4204 O O . THR A 1 543 ? 41.51095 -22.72338 2.53231 1.000 34.03566 543 THR A O 1
ATOM 4208 N N . PRO A 1 544 ? 42.38096 -22.27434 0.50532 1.000 33.73562 544 PRO A N 1
ATOM 4209 C CA . PRO A 1 544 ? 42.16587 -20.83735 0.66831 1.000 34.18568 544 PRO A CA 1
ATOM 4210 C C . PRO A 1 544 ? 40.70986 -20.46644 0.46329 1.000 37.91507 544 PRO A C 1
ATOM 4211 O O . PRO A 1 544 ? 39.98790 -21.06448 -0.34372 1.000 38.77044 544 PRO A O 1
ATOM 4215 N N . PHE A 1 545 ? 40.29079 -19.44546 1.21328 1.000 34.73574 545 PHE A N 1
ATOM 4216 C CA . PHE A 1 545 ? 38.94576 -18.90053 1.06726 1.000 36.07011 545 PHE A CA 1
ATOM 4217 C C . PHE A 1 545 ? 38.71874 -18.29455 -0.32375 1.000 34.47782 545 PHE A C 1
ATOM 4218 O O . PHE A 1 545 ? 37.61076 -18.37962 -0.87776 1.000 38.30196 545 PHE A O 1
ATOM 4226 N N . ASN A 1 546 ? 39.74172 -17.66150 -0.88774 1.000 35.53847 546 ASN A N 1
ATOM 4227 C CA . ASN A 1 546 ? 39.69271 -17.12451 -2.24174 1.000 36.84126 546 ASN A CA 1
ATOM 4228 C C . ASN A 1 546 ? 40.37277 -18.09447 -3.19673 1.000 37.24920 546 ASN A C 1
ATOM 4229 O O . ASN A 1 546 ? 41.60978 -18.16040 -3.20971 1.000 37.36237 546 ASN A O 1
ATOM 4234 N N . PRO A 1 547 ? 39.63082 -18.81052 -4.04673 1.000 39.02573 547 PRO A N 1
ATOM 4235 C CA . PRO A 1 547 ? 40.25489 -19.81149 -4.92372 1.000 39.83636 547 PRO A CA 1
ATOM 4236 C C . PRO A 1 547 ? 41.22387 -19.17544 -5.89871 1.000 39.77845 547 PRO A C 1
ATOM 4237 O O . PRO A 1 547 ? 41.12881 -17.99645 -6.23572 1.000 40.41274 547 PRO A O 1
ATOM 4241 N N . ILE A 1 548 ? 42.16692 -19.98139 -6.36569 1.000 40.64171 548 ILE A N 1
ATOM 4242 C CA . ILE A 1 548 ? 43.08591 -19.51134 -7.39068 1.000 41.32864 548 ILE A CA 1
ATOM 4243 C C . ILE A 1 548 ? 42.29892 -19.38639 -8.68769 1.000 42.21296 548 ILE A C 1
ATOM 4244 O O . ILE A 1 548 ? 41.28296 -20.07745 -8.86770 1.000 41.55498 548 ILE A O 1
ATOM 4249 N N . PRO A 1 549 ? 42.74989 -18.54937 -9.62169 1.000 44.76853 549 PRO A N 1
ATOM 4250 C CA . PRO A 1 549 ? 41.92589 -18.25642 -10.80370 1.000 46.73455 549 PRO A CA 1
ATOM 4251 C C . PRO A 1 549 ? 41.37496 -19.49646 -11.50871 1.000 49.36118 549 PRO A C 1
ATOM 4252 O O . PRO A 1 549 ? 40.17097 -19.55753 -11.79572 1.000 52.07466 549 PRO A O 1
ATOM 4256 N N . ALA A 1 550 ? 42.21302 -20.49641 -11.78069 1.000 46.62138 550 ALA A N 1
ATOM 4257 C CA . ALA A 1 550 ? 41.72710 -21.66344 -12.51169 1.000 48.56898 550 ALA A CA 1
ATOM 4258 C C . ALA A 1 550 ? 40.74914 -22.49849 -11.69570 1.000 46.58716 550 ALA A C 1
ATOM 4259 O O . ALA A 1 550 ? 40.10319 -23.38553 -12.25670 1.000 48.39528 550 ALA A O 1
ATOM 4261 N N . ASP A 1 551 ? 40.60910 -22.21449 -10.40370 1.000 45.21068 551 ASP A N 1
ATOM 4262 C CA . ASP A 1 551 ? 39.78413 -22.97054 -9.47271 1.000 44.31321 551 ASP A CA 1
ATOM 4263 C C . ASP A 1 551 ? 38.46509 -22.27161 -9.13473 1.000 47.11618 551 ASP A C 1
ATOM 4264 O O . ASP A 1 551 ? 37.64211 -22.85265 -8.41174 1.000 46.79245 551 ASP A O 1
ATOM 4269 N N . ILE A 1 552 ? 38.24403 -21.04262 -9.61874 1.000 41.13651 552 ILE A N 1
ATOM 4270 C CA . ILE A 1 552 ? 37.02398 -20.33269 -9.25976 1.000 42.66827 552 ILE A CA 1
ATOM 4271 C C . ILE A 1 552 ? 35.80903 -21.10376 -9.75577 1.000 46.34503 552 ILE A C 1
ATOM 4272 O O . ILE A 1 552 ? 34.83903 -21.32781 -9.01679 1.000 45.52388 552 ILE A O 1
ATOM 4277 N N . ASP A 1 553 ? 35.86707 -21.55776 -10.98977 1.000 46.21344 553 ASP A N 1
ATOM 4278 C CA . ASP A 1 553 ? 34.80613 -22.37583 -11.53778 1.000 51.70357 553 ASP A CA 1
ATOM 4279 C C . ASP A 1 553 ? 34.73719 -23.68483 -10.76578 1.000 49.74017 553 ASP A C 1
ATOM 4280 O O . ASP A 1 553 ? 35.70623 -24.45677 -10.78476 1.000 50.05074 553 ASP A O 1
ATOM 4285 N N . PRO A 1 554 ? 33.63320 -23.96988 -10.07379 1.000 53.41167 554 PRO A N 1
ATOM 4286 C CA . PRO A 1 554 ? 33.53626 -25.24489 -9.34278 1.000 55.62246 554 PRO A CA 1
ATOM 4287 C C . PRO A 1 554 ? 33.56634 -26.46589 -10.23978 1.000 59.04919 554 PRO A C 1
ATOM 4288 O O . PRO A 1 554 ? 33.81839 -27.56987 -9.74577 1.000 57.64112 554 PRO A O 1
ATOM 4292 N N . ASN A 1 555 ? 33.31535 -26.31991 -11.53978 1.000 61.80478 555 ASN A N 1
ATOM 4293 C CA . ASN A 1 555 ? 33.42142 -27.44891 -12.45478 1.000 63.02071 555 ASN A CA 1
ATOM 4294 C C . ASN A 1 555 ? 34.66443 -27.36484 -13.32476 1.000 59.50187 555 ASN A C 1
ATOM 4295 O O . ASN A 1 555 ? 34.71948 -28.00084 -14.38276 1.000 59.58083 555 ASN A O 1
ATOM 4300 N N . ALA A 1 556 ? 35.66738 -26.60278 -12.89275 1.000 56.09883 556 ALA A N 1
ATOM 4301 C CA . ALA A 1 556 ? 36.87238 -26.45372 -13.68973 1.000 54.98554 556 ALA A CA 1
ATOM 4302 C C . ALA A 1 556 ? 37.53846 -27.80968 -13.88172 1.000 51.88780 556 ALA A C 1
ATOM 4303 O O . ALA A 1 556 ? 37.39050 -28.71769 -13.06072 1.000 54.97501 556 ALA A O 1
ATOM 4305 N N . ASP A 1 557 ? 38.26049 -27.95465 -14.99971 1.000 50.30603 557 ASP A N 1
ATOM 4306 C CA . ASP A 1 557 ? 39.09756 -29.12860 -15.23269 1.000 54.78288 557 ASP A CA 1
ATOM 4307 C C . ASP A 1 557 ? 40.15855 -29.26754 -14.12567 1.000 57.71218 557 ASP A C 1
ATOM 4308 O O . ASP A 1 557 ? 41.04550 -28.41149 -13.98967 1.000 55.00133 557 ASP A O 1
ATOM 4313 N N . PRO A 1 558 ? 40.10260 -30.31754 -13.30567 1.000 56.59363 558 PRO A N 1
ATOM 4314 C CA . PRO A 1 558 ? 41.10059 -30.44348 -12.23066 1.000 57.09369 558 PRO A CA 1
ATOM 4315 C C . PRO A 1 558 ? 42.54460 -30.48440 -12.73864 1.000 60.78624 558 PRO A C 1
ATOM 4316 O O . PRO A 1 558 ? 43.46157 -30.10534 -11.98663 1.000 55.70405 558 PRO A O 1
ATOM 4320 N N . ALA A 1 559 ? 42.77564 -30.90039 -13.99163 1.000 60.42567 559 ALA A N 1
ATOM 4321 C CA . ALA A 1 559 ? 44.11964 -30.81632 -14.56061 1.000 59.28342 559 ALA A CA 1
ATOM 4322 C C . ALA A 1 559 ? 44.60356 -29.36929 -14.62061 1.000 58.81495 559 ALA A C 1
ATOM 4323 O O . ALA A 1 559 ? 45.76654 -29.08222 -14.31560 1.000 57.55690 559 ALA A O 1
ATOM 4325 N N . LYS A 1 560 ? 43.72151 -28.44134 -15.00663 1.000 54.53549 560 LYS A N 1
ATOM 4326 C CA . LYS A 1 560 ? 44.10144 -27.02832 -15.05563 1.000 53.55116 560 LYS A CA 1
ATOM 4327 C C . LYS A 1 560 ? 44.37838 -26.46030 -13.65863 1.000 51.46933 560 LYS A C 1
ATOM 4328 O O . LYS A 1 560 ? 45.29834 -25.64925 -13.47662 1.000 50.71398 560 LYS A O 1
ATOM 4334 N N . VAL A 1 561 ? 43.57939 -26.86134 -12.66364 1.000 50.83767 561 VAL A N 1
ATOM 4335 C CA . VAL A 1 561 ? 43.80735 -26.41132 -11.29364 1.000 48.14525 561 VAL A CA 1
ATOM 4336 C C . VAL A 1 561 ? 45.15337 -26.91724 -10.78562 1.000 50.62449 561 VAL A C 1
ATOM 4337 O O . VAL A 1 561 ? 45.95432 -26.15919 -10.22261 1.000 51.64567 561 VAL A O 1
ATOM 4341 N N . GLU A 1 562 ? 45.41745 -28.20823 -10.96561 1.000 53.46694 562 GLU A N 1
ATOM 4342 C CA . GLU A 1 562 ? 46.68547 -28.75215 -10.49959 1.000 55.29874 562 GLU A CA 1
ATOM 4343 C C . GLU A 1 562 ? 47.85144 -28.11409 -11.24158 1.000 55.02239 562 GLU A C 1
ATOM 4344 O O . GLU A 1 562 ? 48.89042 -27.82103 -10.64356 1.000 52.55367 562 GLU A O 1
ATOM 4350 N N . GLU A 1 563 ? 47.67845 -27.84911 -12.53658 1.000 55.86459 563 GLU A N 1
ATOM 4351 C CA . GLU A 1 563 ? 48.71942 -27.17805 -13.30657 1.000 57.35688 563 GLU A CA 1
ATOM 4352 C C . GLU A 1 563 ? 49.01833 -25.78703 -12.75557 1.000 54.44600 563 GLU A C 1
ATOM 4353 O O . GLU A 1 563 ? 50.18131 -25.38297 -12.68656 1.000 55.17767 563 GLU A O 1
ATOM 4359 N N . GLN A 1 564 ? 47.99129 -25.04309 -12.33459 1.000 51.05349 564 GLN A N 1
ATOM 4360 C CA . GLN A 1 564 ? 48.25520 -23.71207 -11.77659 1.000 49.70070 564 GLN A CA 1
ATOM 4361 C C . GLN A 1 564 ? 48.90619 -23.78603 -10.39358 1.000 49.70859 564 GLN A C 1
ATOM 4362 O O . GLN A 1 564 ? 49.76814 -22.95598 -10.05157 1.000 43.91316 564 GLN A O 1
ATOM 4368 N N . LYS A 1 565 ? 48.50323 -24.75705 -9.57258 1.000 50.25866 565 LYS A N 1
ATOM 4369 C CA . LYS A 1 565 ? 49.20623 -24.96000 -8.30257 1.000 52.00360 565 LYS A CA 1
ATOM 4370 C C . LYS A 1 565 ? 50.67125 -25.29692 -8.54555 1.000 50.91663 565 LYS A C 1
ATOM 4371 O O . LYS A 1 565 ? 51.56021 -24.81887 -7.82654 1.000 53.47746 565 LYS A O 1
ATOM 4377 N N . GLN A 1 566 ? 50.94531 -26.14591 -9.53954 1.000 54.24335 566 GLN A N 1
ATOM 4378 C CA . GLN A 1 566 ? 52.33333 -26.50283 -9.80752 1.000 55.82775 566 GLN A CA 1
ATOM 4379 C C . GLN A 1 566 ? 53.10427 -25.30579 -10.34952 1.000 54.18281 566 GLN A C 1
ATOM 4380 O O . GLN A 1 566 ? 54.28926 -25.13373 -10.04650 1.000 55.98566 566 GLN A O 1
ATOM 4386 N N . PHE A 1 567 ? 52.44424 -24.46383 -11.14153 1.000 49.87440 567 PHE A N 1
ATOM 4387 C CA . PHE A 1 567 ? 53.05817 -23.21380 -11.56453 1.000 49.34802 567 PHE A CA 1
ATOM 4388 C C . PHE A 1 567 ? 53.43511 -22.36578 -10.36053 1.000 51.73252 567 PHE A C 1
ATOM 4389 O O . PHE A 1 567 ? 54.54008 -21.82271 -10.29451 1.000 54.08806 567 PHE A O 1
ATOM 4397 N N . ILE A 1 568 ? 52.53509 -22.25382 -9.38454 1.000 51.14561 568 ILE A N 1
ATOM 4398 C CA . ILE A 1 568 ? 52.85703 -21.48280 -8.19254 1.000 47.88469 568 ILE A CA 1
ATOM 4399 C C . ILE A 1 568 ? 54.07405 -22.07773 -7.48452 1.000 45.47651 568 ILE A C 1
ATOM 4400 O O . ILE A 1 568 ? 54.98401 -21.35067 -7.07751 1.000 45.91603 568 ILE A O 1
ATOM 4405 N N . ARG A 1 569 ? 54.12713 -23.40572 -7.34851 1.000 43.29466 569 ARG A N 1
ATOM 4406 C CA . ARG A 1 569 ? 55.28115 -24.01165 -6.67949 1.000 49.13747 569 ARG A CA 1
ATOM 4407 C C . ARG A 1 569 ? 56.57115 -23.72259 -7.43648 1.000 53.00636 569 ARG A C 1
ATOM 4408 O O . ARG A 1 569 ? 57.61512 -23.45052 -6.82547 1.000 54.80131 569 ARG A O 1
ATOM 4416 N N . ASP A 1 570 ? 56.51317 -23.75560 -8.77148 1.000 50.36130 570 ASP A N 1
ATOM 4417 C CA . ASP A 1 570 ? 57.71417 -23.65453 -9.59046 1.000 49.18748 570 ASP A CA 1
ATOM 4418 C C . ASP A 1 570 ? 58.17109 -22.22051 -9.81046 1.000 49.44540 570 ASP A C 1
ATOM 4419 O O . ASP A 1 570 ? 59.35709 -21.99844 -10.05745 1.000 52.94845 570 ASP A O 1
ATOM 4424 N N . ARG A 1 571 ? 57.26804 -21.24256 -9.75848 1.000 49.47172 571 ARG A N 1
ATOM 4425 C CA . ARG A 1 571 ? 57.58497 -19.89654 -10.21348 1.000 51.72199 571 ARG A CA 1
ATOM 4426 C C . ARG A 1 571 ? 57.45189 -18.82554 -9.14249 1.000 50.37972 571 ARG A C 1
ATOM 4427 O O . ARG A 1 571 ? 57.92483 -17.70152 -9.35849 1.000 48.98482 571 ARG A O 1
ATOM 4435 N N . ILE A 1 572 ? 56.84590 -19.13557 -7.99750 1.000 46.91615 572 ILE A N 1
ATOM 4436 C CA . ILE A 1 572 ? 56.61883 -18.13458 -6.97050 1.000 41.92082 572 ILE A CA 1
ATOM 4437 C C . ILE A 1 572 ? 57.23083 -18.59154 -5.64649 1.000 47.60834 572 ILE A C 1
ATOM 4438 O O . ILE A 1 572 ? 58.10279 -17.90849 -5.10149 1.000 51.63514 572 ILE A O 1
ATOM 4443 N N . LEU A 1 573 ? 56.80689 -19.74956 -5.13149 1.000 46.10026 573 LEU A N 1
ATOM 4444 C CA . LEU A 1 573 ? 57.16989 -20.13753 -3.76649 1.000 47.03459 573 LEU A CA 1
ATOM 4445 C C . LEU A 1 573 ? 58.68190 -20.22345 -3.57347 1.000 45.79760 573 LEU A C 1
ATOM 4446 O O . LEU A 1 573 ? 59.39994 -20.83241 -4.37545 1.000 47.25830 573 LEU A O 1
ATOM 4451 N N . PHE A 1 574 ? 59.16785 -19.62042 -2.49146 1.000 43.24466 574 PHE A N 1
ATOM 4452 C CA . PHE A 1 574 ? 60.56485 -19.71634 -2.07844 1.000 49.73228 574 PHE A CA 1
ATOM 4453 C C . PHE A 1 574 ? 61.51482 -19.04829 -3.06443 1.000 52.67474 574 PHE A C 1
ATOM 4454 O O . PHE A 1 574 ? 62.71884 -19.27322 -2.99242 1.000 52.25363 574 PHE A O 1
ATOM 4462 N N . LYS A 1 575 ? 61.00579 -18.21232 -3.97044 1.000 48.92692 575 LYS A N 1
ATOM 4463 C CA . LYS A 1 575 ? 61.85376 -17.41928 -4.85044 1.000 47.36094 575 LYS A CA 1
ATOM 4464 C C . LYS A 1 575 ? 62.10867 -16.05826 -4.21744 1.000 46.48978 575 LYS A C 1
ATOM 4465 O O . LYS A 1 575 ? 61.40564 -15.63929 -3.29545 1.000 46.52137 575 LYS A O 1
ATOM 4471 N N . SER A 1 576 ? 63.14564 -15.38020 -4.70443 1.000 45.15278 576 SER A N 1
ATOM 4472 C CA . SER A 1 576 ? 63.40856 -14.02119 -4.24943 1.000 49.78228 576 SER A CA 1
ATOM 4473 C C . SER A 1 576 ? 62.44751 -13.02624 -4.91145 1.000 50.12443 576 SER A C 1
ATOM 4474 O O . SER A 1 576 ? 61.91754 -13.25228 -6.00746 1.000 49.13221 576 SER A O 1
ATOM 4477 N N . ASN A 1 577 ? 62.24444 -11.89025 -4.23946 1.000 46.97669 577 ASN A N 1
ATOM 4478 C CA . ASN A 1 577 ? 61.41039 -10.83930 -4.81547 1.000 45.59757 577 ASN A CA 1
ATOM 4479 C C . ASN A 1 577 ? 61.89438 -10.44828 -6.20347 1.000 49.09536 577 ASN A C 1
ATOM 4480 O O . ASN A 1 577 ? 61.08238 -10.16533 -7.09248 1.000 47.10565 577 ASN A O 1
ATOM 4485 N N . GLU A 1 578 ? 63.21738 -10.39821 -6.39945 1.000 46.86878 578 GLU A N 1
ATOM 4486 C CA . GLU A 1 578 ? 63.76238 -10.00218 -7.69645 1.000 47.68466 578 GLU A CA 1
ATOM 4487 C C . GLU A 1 578 ? 63.39045 -10.99121 -8.80045 1.000 52.66421 578 GLU A C 1
ATOM 4488 O O . GLU A 1 578 ? 63.05244 -10.57623 -9.91645 1.000 58.55176 578 GLU A O 1
ATOM 4494 N N . GLU A 1 579 ? 63.51652 -12.29820 -8.53844 1.000 52.57736 579 GLU A N 1
ATOM 4495 C CA . GLU A 1 579 ? 63.15459 -13.28223 -9.56044 1.000 56.12778 579 GLU A CA 1
ATOM 4496 C C . GLU A 1 579 ? 61.67059 -13.20831 -9.88346 1.000 54.03806 579 GLU A C 1
ATOM 4497 O O . GLU A 1 579 ? 61.27461 -13.26434 -11.05346 1.000 55.89881 579 GLU A O 1
ATOM 4503 N N . ILE A 1 580 ? 60.82957 -13.09935 -8.85747 1.000 47.68730 580 ILE A N 1
ATOM 4504 C CA . ILE A 1 580 ? 59.39857 -13.04343 -9.11549 1.000 51.36142 580 ILE A CA 1
ATOM 4505 C C . ILE A 1 580 ? 59.05851 -11.79946 -9.91550 1.000 53.88804 580 ILE A C 1
ATOM 4506 O O . ILE A 1 580 ? 58.30653 -11.85850 -10.89251 1.000 57.52532 580 ILE A O 1
ATOM 4511 N N . TYR A 1 581 ? 59.60444 -10.65443 -9.51850 1.000 53.38008 581 TYR A N 1
ATOM 4512 C CA . TYR A 1 581 ? 59.20638 -9.41445 -10.16451 1.000 56.15936 581 TYR A CA 1
ATOM 4513 C C . TYR A 1 581 ? 59.59640 -9.40444 -11.63451 1.000 55.00133 581 TYR A C 1
ATOM 4514 O O . TYR A 1 581 ? 58.90238 -8.79748 -12.45252 1.000 54.68287 581 TYR A O 1
ATOM 4523 N N . ASN A 1 582 ? 60.68544 -10.06938 -11.98649 1.000 55.72247 582 ASN A N 1
ATOM 4524 C CA . ASN A 1 582 ? 61.10747 -10.14736 -13.37448 1.000 61.39684 582 ASN A CA 1
ATOM 4525 C C . ASN A 1 582 ? 60.32153 -11.17541 -14.16949 1.000 60.59674 582 ASN A C 1
ATOM 4526 O O . ASN A 1 582 ? 60.53356 -11.29340 -15.37948 1.000 63.64974 582 ASN A O 1
ATOM 4531 N N . ASP A 1 583 ? 59.40357 -11.89046 -13.53950 1.000 56.73312 583 ASP A N 1
ATOM 4532 C CA . ASP A 1 583 ? 58.64663 -12.95050 -14.19150 1.000 58.57018 583 ASP A CA 1
ATOM 4533 C C . ASP A 1 583 ? 57.21961 -12.43758 -14.38852 1.000 57.93063 583 ASP A C 1
ATOM 4534 O O . ASP A 1 583 ? 56.39260 -12.50062 -13.47154 1.000 54.28282 583 ASP A O 1
ATOM 4539 N N . SER A 1 584 ? 56.94959 -11.90560 -15.59053 1.000 54.66445 584 SER A N 1
ATOM 4540 C CA . SER A 1 584 ? 55.66956 -11.25568 -15.86255 1.000 52.99056 584 SER A CA 1
ATOM 4541 C C . SER A 1 584 ? 54.49861 -12.18374 -15.59256 1.000 48.49266 584 SER A C 1
ATOM 4542 O O . SER A 1 584 ? 53.51758 -11.78879 -14.95358 1.000 53.11953 584 SER A O 1
ATOM 4545 N N . GLU A 1 585 ? 54.57069 -13.41674 -16.09956 1.000 47.70309 585 GLU A N 1
ATOM 4546 C CA . GLU A 1 585 ? 53.48674 -14.36980 -15.90057 1.000 56.64627 585 GLU A CA 1
ATOM 4547 C C . GLU A 1 585 ? 53.26973 -14.64580 -14.41757 1.000 56.54362 585 GLU A C 1
ATOM 4548 O O . GLU A 1 585 ? 52.12373 -14.70387 -13.93858 1.000 57.47794 585 GLU A O 1
ATOM 4554 N N . ALA A 1 586 ? 54.36973 -14.81174 -13.67255 1.000 51.92728 586 ALA A N 1
ATOM 4555 C CA . ALA A 1 586 ? 54.27872 -15.02474 -12.23255 1.000 48.17683 586 ALA A CA 1
ATOM 4556 C C . ALA A 1 586 ? 53.62365 -13.84677 -11.53457 1.000 44.26320 586 ALA A C 1
ATOM 4557 O O . ALA A 1 586 ? 52.81565 -14.03481 -10.62058 1.000 46.81877 586 ALA A O 1
ATOM 4559 N N . MET A 1 587 ? 53.98458 -12.62175 -11.91557 1.000 45.98709 587 MET A N 1
ATOM 4560 C CA . MET A 1 587 ? 53.37651 -11.45978 -11.26558 1.000 49.05325 587 MET A CA 1
ATOM 4561 C C . MET A 1 587 ? 51.88951 -11.37087 -11.57760 1.000 51.31668 587 MET A C 1
ATOM 4562 O O . MET A 1 587 ? 51.07648 -11.07291 -10.68761 1.000 49.87177 587 MET A O 1
ATOM 4567 N N . GLU A 1 588 ? 51.51654 -11.62589 -12.83661 1.000 53.56169 588 GLU A N 1
ATOM 4568 C CA . GLU A 1 588 ? 50.10755 -11.61198 -13.21063 1.000 54.96185 588 GLU A CA 1
ATOM 4569 C C . GLU A 1 588 ? 49.30559 -12.61102 -12.38463 1.000 49.57963 588 GLU A C 1
ATOM 4570 O O . GLU A 1 588 ? 48.19857 -12.30508 -11.92865 1.000 51.29299 588 GLU A O 1
ATOM 4576 N N . LEU A 1 589 ? 49.83866 -13.81599 -12.18462 1.000 46.65559 589 LEU A N 1
ATOM 4577 C CA . LEU A 1 589 ? 49.11570 -14.77202 -11.35362 1.000 46.75034 589 LEU A CA 1
ATOM 4578 C C . LEU A 1 589 ? 49.08665 -14.32602 -9.88663 1.000 46.21080 589 LEU A C 1
ATOM 4579 O O . LEU A 1 589 ? 48.03064 -14.32907 -9.24064 1.000 42.37350 589 LEU A O 1
ATOM 4584 N N . LEU A 1 590 ? 50.24162 -13.93895 -9.33761 1.000 45.96341 590 LEU A N 1
ATOM 4585 C CA . LEU A 1 590 ? 50.29258 -13.52894 -7.94061 1.000 44.47639 590 LEU A CA 1
ATOM 4586 C C . LEU A 1 590 ? 49.28052 -12.43100 -7.65963 1.000 45.70548 590 LEU A C 1
ATOM 4587 O O . LEU A 1 590 ? 48.62250 -12.43103 -6.61164 1.000 46.00025 590 LEU A O 1
ATOM 4592 N N . HIS A 1 591 ? 49.09448 -11.52101 -8.61764 1.000 45.69232 591 HIS A N 1
ATOM 4593 C CA . HIS A 1 591 ? 48.15341 -10.42106 -8.45066 1.000 44.35269 591 HIS A CA 1
ATOM 4594 C C . HIS A 1 591 ? 46.75944 -10.89614 -8.09267 1.000 44.57113 591 HIS A C 1
ATOM 4595 O O . HIS A 1 591 ? 45.97738 -10.11518 -7.53469 1.000 46.37925 591 HIS A O 1
ATOM 4602 N N . GLN A 1 592 ? 46.41551 -12.13816 -8.42967 1.000 43.57365 592 GLN A N 1
ATOM 4603 C CA . GLN A 1 592 ? 45.05754 -12.64123 -8.26769 1.000 44.42638 592 GLN A CA 1
ATOM 4604 C C . GLN A 1 592 ? 44.89157 -13.54824 -7.05569 1.000 45.59494 592 GLN A C 1
ATOM 4605 O O . GLN A 1 592 ? 43.83860 -14.16930 -6.91370 1.000 45.65811 592 GLN A O 1
ATOM 4611 N N . LEU A 1 593 ? 45.89857 -13.66618 -6.19067 1.000 43.06832 593 LEU A N 1
ATOM 4612 C CA . LEU A 1 593 ? 45.84060 -14.63518 -5.10667 1.000 41.87871 593 LEU A CA 1
ATOM 4613 C C . LEU A 1 593 ? 45.42855 -13.96619 -3.80268 1.000 40.29167 593 LEU A C 1
ATOM 4614 O O . LEU A 1 593 ? 45.87348 -12.85717 -3.48768 1.000 37.20709 593 LEU A O 1
ATOM 4619 N N . GLY A 1 594 ? 44.58858 -14.65224 -3.04469 1.000 37.71505 594 GLY A N 1
ATOM 4620 C CA . GLY A 1 594 ? 44.30953 -14.19424 -1.70569 1.000 37.29921 594 GLY A CA 1
ATOM 4621 C C . GLY A 1 594 ? 43.20847 -13.15031 -1.62771 1.000 37.80453 594 GLY A C 1
ATOM 4622 O O . GLY A 1 594 ? 42.33648 -12.98636 -2.51372 1.000 32.50390 594 GLY A O 1
ATOM 4623 N N . SER A 1 595 ? 43.25942 -12.43130 -0.51771 1.000 38.33881 595 SER A N 1
ATOM 4624 C CA . SER A 1 595 ? 42.22336 -11.50335 -0.10373 1.000 40.94175 595 SER A CA 1
ATOM 4625 C C . SER A 1 595 ? 42.16131 -10.29536 -1.04074 1.000 44.24215 595 SER A C 1
ATOM 4626 O O . SER A 1 595 ? 43.12230 -9.96531 -1.73173 1.000 50.02442 595 SER A O 1
ATOM 4629 N N . ASP A 1 596 ? 41.00427 -9.63743 -1.07576 1.000 41.88660 596 ASP A N 1
ATOM 4630 C CA . ASP A 1 596 ? 40.94021 -8.34343 -1.74977 1.000 44.69483 596 ASP A CA 1
ATOM 4631 C C . ASP A 1 596 ? 41.78614 -7.29238 -1.02676 1.000 45.04487 596 ASP A C 1
ATOM 4632 O O . ASP A 1 596 ? 42.54410 -6.54934 -1.65975 1.000 52.67210 596 ASP A O 1
ATOM 4637 N N . LEU A 1 597 ? 41.67111 -7.20238 0.29924 1.000 35.56479 597 LEU A N 1
ATOM 4638 C CA . LEU A 1 597 ? 42.34205 -6.15134 1.05724 1.000 34.03566 597 LEU A CA 1
ATOM 4639 C C . LEU A 1 597 ? 43.08906 -6.74429 2.25326 1.000 34.04619 597 LEU A C 1
ATOM 4640 O O . LEU A 1 597 ? 42.82403 -6.40330 3.40525 1.000 31.71170 597 LEU A O 1
ATOM 4645 N N . ASN A 1 598 ? 44.03712 -7.63524 1.96327 1.000 32.75130 598 ASN A N 1
ATOM 4646 C CA . ASN A 1 598 ? 45.12512 -7.97818 2.87629 1.000 35.31739 598 ASN A CA 1
ATOM 4647 C C . ASN A 1 598 ? 44.69715 -8.82119 4.06929 1.000 34.94630 598 ASN A C 1
ATOM 4648 O O . ASN A 1 598 ? 45.40114 -8.83215 5.08230 1.000 32.77498 598 ASN A O 1
ATOM 4653 N N . ILE A 1 599 ? 43.61520 -9.59826 3.97628 1.000 30.79053 599 ILE A N 1
ATOM 4654 C CA . ILE A 1 599 ? 43.21023 -10.49427 5.06728 1.000 31.28270 599 ILE A CA 1
ATOM 4655 C C . ILE A 1 599 ? 42.94232 -11.86729 4.46428 1.000 36.41752 599 ILE A C 1
ATOM 4656 O O . ILE A 1 599 ? 41.83734 -12.14636 3.99726 1.000 40.48380 599 ILE A O 1
ATOM 4661 N N . ASN A 1 600 ? 43.96337 -12.72623 4.44230 1.000 31.35376 600 ASN A N 1
ATOM 4662 C CA . ASN A 1 600 ? 43.81145 -14.04525 3.84530 1.000 33.05660 600 ASN A CA 1
ATOM 4663 C C . ASN A 1 600 ? 43.07949 -14.96928 4.80730 1.000 35.02788 600 ASN A C 1
ATOM 4664 O O . ASN A 1 600 ? 43.45848 -15.08825 5.98130 1.000 34.47782 600 ASN A O 1
ATOM 4669 N N . VAL A 1 601 ? 42.07553 -15.68134 4.30929 1.000 34.61468 601 VAL A N 1
ATOM 4670 C CA . VAL A 1 601 ? 41.42358 -16.70737 5.10328 1.000 31.59589 601 VAL A CA 1
ATOM 4671 C C . VAL A 1 601 ? 41.68267 -18.06136 4.45029 1.000 35.88588 601 VAL A C 1
ATOM 4672 O O . VAL A 1 601 ? 41.67269 -18.18637 3.21829 1.000 37.03339 601 VAL A O 1
ATOM 4676 N N . PHE A 1 602 ? 41.92471 -19.06934 5.27830 1.000 33.55402 602 PHE A N 1
ATOM 4677 C CA . PHE A 1 602 ? 42.20979 -20.40533 4.75631 1.000 35.52531 602 PHE A CA 1
ATOM 4678 C C . PHE A 1 602 ? 41.94383 -21.40934 5.86631 1.000 34.64100 602 PHE A C 1
ATOM 4679 O O . PHE A 1 602 ? 41.76780 -21.03734 7.02031 1.000 34.45939 602 PHE A O 1
ATOM 4687 N N . ALA A 1 603 ? 41.87491 -22.68335 5.50732 1.000 34.64100 603 ALA A N 1
ATOM 4688 C CA . ALA A 1 603 ? 41.61795 -23.67636 6.54332 1.000 37.63872 603 ALA A CA 1
ATOM 4689 C C . ALA A 1 603 ? 42.22303 -25.01032 6.14233 1.000 41.22336 603 ALA A C 1
ATOM 4690 O O . ALA A 1 603 ? 42.32607 -25.33732 4.95334 1.000 40.80489 603 ALA A O 1
ATOM 4692 N N . CYS A 1 604 ? 42.58306 -25.79630 7.14534 1.000 40.03375 604 CYS A N 1
ATOM 4693 C CA . CYS A 1 604 ? 43.24414 -27.07326 6.92636 1.000 33.85406 604 CYS A CA 1
ATOM 4694 C C . CYS A 1 604 ? 42.25520 -28.21732 7.07835 1.000 35.39635 604 CYS A C 1
ATOM 4695 O O . CYS A 1 604 ? 41.23818 -28.10137 7.77133 1.000 35.85430 604 CYS A O 1
ATOM 4698 N N . ASN A 1 605 ? 42.56727 -29.31930 6.40636 1.000 31.82750 605 ASN A N 1
ATOM 4699 C CA . ASN A 1 605 ? 41.89934 -30.59534 6.60236 1.000 36.46753 605 ASN A CA 1
ATOM 4700 C C . ASN A 1 605 ? 42.98240 -31.66728 6.66338 1.000 42.32613 605 ASN A C 1
ATOM 4701 O O . ASN A 1 605 ? 44.16239 -31.37921 6.44539 1.000 41.81028 605 ASN A O 1
ATOM 4706 N N . PHE A 1 606 ? 42.59847 -32.92030 6.95438 1.000 40.24430 606 PHE A N 1
ATOM 4707 C CA . PHE A 1 606 ? 43.60652 -33.96124 7.06840 1.000 40.75752 606 PHE A CA 1
ATOM 4708 C C . PHE A 1 606 ? 43.12160 -35.23427 6.38039 1.000 46.85035 606 PHE A C 1
ATOM 4709 O O . PHE A 1 606 ? 41.93262 -35.39834 6.07238 1.000 47.61360 606 PHE A O 1
ATOM 4717 N N . ARG A 1 607 ? 44.07866 -36.12822 6.11841 1.000 42.20243 607 ARG A N 1
ATOM 4718 C CA . ARG A 1 607 ? 43.82174 -37.44824 5.56642 1.000 46.59243 607 ARG A CA 1
ATOM 4719 C C . ARG A 1 607 ? 44.29878 -38.50820 6.54343 1.000 50.05074 607 ARG A C 1
ATOM 4720 O O . ARG A 1 607 ? 45.22176 -38.27115 7.33944 1.000 50.81136 607 ARG A O 1
ATOM 4728 N N . ASP A 1 608 ? 43.69585 -39.69524 6.45842 1.000 53.39588 608 ASP A N 1
ATOM 4729 C CA . ASP A 1 608 ? 44.20490 -40.81321 7.24844 1.000 57.09106 608 ASP A CA 1
ATOM 4730 C C . ASP A 1 608 ? 45.51394 -41.34314 6.63946 1.000 55.41191 608 ASP A C 1
ATOM 4731 O O . ASP A 1 608 ? 46.03693 -40.81211 5.65546 1.000 53.09321 608 ASP A O 1
ATOM 4736 N N A ARG A 1 609 ? 46.04599 -42.41610 7.23647 0.540 54.71972 609 ARG A N 1
ATOM 4737 N N B ARG A 1 609 ? 46.05699 -42.40710 7.24447 0.460 54.82763 609 ARG A N 1
ATOM 4738 C CA A ARG A 1 609 ? 47.33503 -42.95003 6.80549 0.540 57.22791 609 ARG A CA 1
ATOM 4739 C CA B ARG A 1 609 ? 47.34203 -42.92403 6.78049 0.460 57.14896 609 ARG A CA 1
ATOM 4740 C C A ARG A 1 609 ? 47.25409 -43.71504 5.49149 0.540 61.12575 609 ARG A C 1
ATOM 4741 C C B ARG A 1 609 ? 47.23008 -43.55305 5.39749 0.460 60.99152 609 ARG A C 1
ATOM 4742 O O A ARG A 1 609 ? 48.29912 -44.01599 4.90451 0.540 63.04177 609 ARG A O 1
ATOM 4743 O O B ARG A 1 609 ? 48.21609 -43.58999 4.65251 0.460 62.97597 609 ARG A O 1
ATOM 4758 N N . ASP A 1 610 ? 46.05012 -44.04811 5.03348 1.000 62.73647 610 ASP A N 1
ATOM 4759 C CA . ASP A 1 610 ? 45.81016 -44.55513 3.69148 1.000 64.83935 610 ASP A CA 1
ATOM 4760 C C . ASP A 1 610 ? 45.39011 -43.44216 2.72247 1.000 63.02335 610 ASP A C 1
ATOM 4761 O O . ASP A 1 610 ? 44.91714 -43.72819 1.61746 1.000 64.23665 610 ASP A O 1
ATOM 4766 N N . ASN A 1 611 ? 45.52504 -42.18315 3.12946 1.000 59.45713 611 ASN A N 1
ATOM 4767 C CA . ASN A 1 611 ? 45.32998 -41.03717 2.24845 1.000 59.71242 611 ASN A CA 1
ATOM 4768 C C . ASN A 1 611 ? 43.85797 -40.78825 1.93443 1.000 57.11737 611 ASN A C 1
ATOM 4769 O O . ASN A 1 611 ? 43.52096 -40.24528 0.87942 1.000 56.10146 611 ASN A O 1
ATOM 4774 N N . ASN A 1 612 ? 42.96798 -41.17430 2.84742 1.000 56.71996 612 ASN A N 1
ATOM 4775 C CA . ASN A 1 612 ? 41.54697 -40.87938 2.70740 1.000 55.21715 612 ASN A CA 1
ATOM 4776 C C . ASN A 1 612 ? 41.22889 -39.57039 3.41739 1.000 50.89821 612 ASN A C 1
ATOM 4777 O O . ASN A 1 612 ? 41.62286 -39.35336 4.57039 1.000 46.82140 612 ASN A O 1
ATOM 4782 N N . LEU A 1 613 ? 40.52385 -38.69944 2.72338 1.000 50.19812 613 LEU A N 1
ATOM 4783 C CA . LEU A 1 613 ? 40.24577 -37.37845 3.25037 1.000 45.50809 613 LEU A CA 1
ATOM 4784 C C . LEU A 1 613 ? 39.18076 -37.45550 4.34135 1.000 45.25543 613 LEU A C 1
ATOM 4785 O O . LEU A 1 613 ? 38.16580 -38.14956 4.19734 1.000 43.78420 613 LEU A O 1
ATOM 4790 N N . ASN A 1 614 ? 39.42670 -36.76048 5.44635 1.000 41.64183 614 ASN A N 1
ATOM 4791 C CA . ASN A 1 614 ? 38.39468 -36.57754 6.45134 1.000 41.01544 614 ASN A CA 1
ATOM 4792 C C . ASN A 1 614 ? 37.25864 -35.73360 5.89032 1.000 39.35472 614 ASN A C 1
ATOM 4793 O O . ASN A 1 614 ? 37.49059 -34.72559 5.22332 1.000 41.07335 614 ASN A O 1
ATOM 4798 N N . THR A 1 615 ? 36.01966 -36.12167 6.20130 1.000 37.55187 615 THR A N 1
ATOM 4799 C CA . THR A 1 615 ? 34.85262 -35.34874 5.80128 1.000 39.25207 615 THR A CA 1
ATOM 4800 C C . THR A 1 615 ? 34.05457 -34.84478 6.98927 1.000 41.89713 615 THR A C 1
ATOM 4801 O O . THR A 1 615 ? 32.99154 -34.22984 6.79425 1.000 42.24717 615 THR A O 1
ATOM 4805 N N . ASP A 1 616 ? 34.52957 -35.08474 8.20228 1.000 38.28354 616 ASP A N 1
ATOM 4806 C CA . ASP A 1 616 ? 33.83553 -34.70578 9.42327 1.000 39.67055 616 ASP A CA 1
ATOM 4807 C C . ASP A 1 616 ? 34.19245 -33.27176 9.79926 1.000 38.84150 616 ASP A C 1
ATOM 4808 O O . ASP A 1 616 ? 35.35043 -32.98069 10.12728 1.000 39.69950 616 ASP A O 1
ATOM 4813 N N . VAL A 1 617 ? 33.19140 -32.38781 9.79525 1.000 38.87308 617 VAL A N 1
ATOM 4814 C CA . VAL A 1 617 ? 33.44631 -30.97380 10.05624 1.000 37.10971 617 VAL A CA 1
ATOM 4815 C C . VAL A 1 617 ? 34.03128 -30.77076 11.45125 1.000 35.35950 617 VAL A C 1
ATOM 4816 O O . VAL A 1 617 ? 34.86923 -29.89371 11.65926 1.000 35.86219 617 VAL A O 1
ATOM 4820 N N . GLU A 1 618 ? 33.57531 -31.54078 12.44025 1.000 35.76218 618 GLU A N 1
ATOM 4821 C CA . GLU A 1 618 ? 34.08228 -31.29874 13.79025 1.000 36.38857 618 GLU A CA 1
ATOM 4822 C C . GLU A 1 618 ? 35.52531 -31.77566 13.94527 1.000 37.72031 618 GLU A C 1
ATOM 4823 O O . GLU A 1 618 ? 36.27126 -31.22261 14.75828 1.000 37.70452 618 GLU A O 1
ATOM 4829 N N . GLU A 1 619 ? 35.96137 -32.77264 13.16629 1.000 38.49409 619 GLU A N 1
ATOM 4830 C CA . GLU A 1 619 ? 37.37239 -33.16056 13.24531 1.000 38.42566 619 GLU A CA 1
ATOM 4831 C C . GLU A 1 619 ? 38.25135 -32.15551 12.51331 1.000 36.68071 619 GLU A C 1
ATOM 4832 O O . GLU A 1 619 ? 39.36632 -31.85745 12.96233 1.000 35.72007 619 GLU A O 1
ATOM 4838 N N . ALA A 1 620 ? 37.76333 -31.61155 11.39330 1.000 34.90945 620 ALA A N 1
ATOM 4839 C CA . ALA A 1 620 ? 38.47228 -30.49151 10.78431 1.000 36.75967 620 ALA A CA 1
ATOM 4840 C C . ALA A 1 620 ? 38.56320 -29.31750 11.76430 1.000 38.89151 620 ALA A C 1
ATOM 4841 O O . ALA A 1 620 ? 39.63216 -28.71144 11.91532 1.000 39.46263 620 ALA A O 1
ATOM 4843 N N . ASN A 1 621 ? 37.47117 -29.02356 12.48429 1.000 36.93601 621 ASN A N 1
ATOM 4844 C CA . ASN A 1 621 ? 37.49610 -27.95455 13.48428 1.000 31.46956 621 ASN A CA 1
ATOM 4845 C C . ASN A 1 621 ? 38.50410 -28.25249 14.59430 1.000 35.72270 621 ASN A C 1
ATOM 4846 O O . ASN A 1 621 ? 39.21904 -27.35845 15.06530 1.000 30.81422 621 ASN A O 1
ATOM 4851 N N . TRP A 1 622 ? 38.52516 -29.48749 15.07630 1.000 37.74926 622 TRP A N 1
ATOM 4852 C CA . TRP A 1 622 ? 39.52917 -29.88443 16.05532 1.000 37.50713 622 TRP A CA 1
ATOM 4853 C C . TRP A 1 622 ? 40.92216 -29.51935 15.55234 1.000 37.50450 622 TRP A C 1
ATOM 4854 O O . TRP A 1 622 ? 41.72211 -28.86930 16.25434 1.000 38.53883 622 TRP A O 1
ATOM 4865 N N . LEU A 1 623 ? 41.21020 -29.90434 14.30334 1.000 34.91734 623 LEU A N 1
ATOM 4866 C CA . LEU A 1 623 ? 42.53019 -29.64527 13.74136 1.000 35.19106 623 LEU A CA 1
ATOM 4867 C C . LEU A 1 623 ? 42.81511 -28.15525 13.65436 1.000 32.98027 623 LEU A C 1
ATOM 4868 O O . LEU A 1 623 ? 43.88708 -27.69319 14.06437 1.000 33.31189 623 LEU A O 1
ATOM 4873 N N . ASN A 1 624 ? 41.88307 -27.38031 13.08834 1.000 29.01137 624 ASN A N 1
ATOM 4874 C CA . ASN A 1 624 ? 42.17899 -25.96929 12.87234 1.000 33.93565 624 ASN A CA 1
ATOM 4875 C C . ASN A 1 624 ? 42.26093 -25.20928 14.19133 1.000 34.02776 624 ASN A C 1
ATOM 4876 O O . ASN A 1 624 ? 43.06588 -24.28624 14.33034 1.000 27.86387 624 ASN A O 1
ATOM 4881 N N . ASN A 1 625 ? 41.43194 -25.56532 15.17132 1.000 27.74280 625 ASN A N 1
ATOM 4882 C CA . ASN A 1 625 ? 41.56089 -24.90731 16.46132 1.000 33.71457 625 ASN A CA 1
ATOM 4883 C C . ASN A 1 625 ? 42.90989 -25.21223 17.11134 1.000 36.77809 625 ASN A C 1
ATOM 4884 O O . ASN A 1 625 ? 43.54184 -24.32219 17.68935 1.000 35.47794 625 ASN A O 1
ATOM 4889 N N . ARG A 1 626 ? 43.39397 -26.45120 16.99136 1.000 35.83324 626 ARG A N 1
ATOM 4890 C CA . ARG A 1 626 ? 44.69798 -26.76013 17.57537 1.000 32.21702 626 ARG A CA 1
ATOM 4891 C C . ARG A 1 626 ? 45.82494 -26.01907 16.85439 1.000 34.73574 626 ARG A C 1
ATOM 4892 O O . ARG A 1 626 ? 46.77091 -25.53001 17.49840 1.000 30.35890 626 ARG A O 1
ATOM 4900 N N . ILE A 1 627 ? 45.73896 -25.90608 15.52239 1.000 33.86459 627 ILE A N 1
ATOM 4901 C CA . ILE A 1 627 ? 46.75392 -25.14603 14.78140 1.000 34.03040 627 ILE A CA 1
ATOM 4902 C C . ILE A 1 627 ? 46.75384 -23.69802 15.24439 1.000 34.43834 627 ILE A C 1
ATOM 4903 O O . ILE A 1 627 ? 47.80680 -23.08796 15.47440 1.000 35.28318 627 ILE A O 1
ATOM 4908 N N . PHE A 1 628 ? 45.55580 -23.11009 15.33737 1.000 33.07502 628 PHE A N 1
ATOM 4909 C CA . PHE A 1 628 ? 45.42972 -21.76310 15.87036 1.000 31.03793 628 PHE A CA 1
ATOM 4910 C C . PHE A 1 628 ? 46.11669 -21.64105 17.22637 1.000 31.04056 628 PHE A C 1
ATOM 4911 O O . PHE A 1 628 ? 46.91664 -20.72500 17.45638 1.000 30.24836 628 PHE A O 1
ATOM 4919 N N . GLN A 1 629 ? 45.82173 -22.56506 18.14237 1.000 31.31954 629 GLN A N 1
ATOM 4920 C CA . GLN A 1 629 ? 46.44971 -22.51502 19.46138 1.000 31.58537 629 GLN A CA 1
ATOM 4921 C C . GLN A 1 629 ? 47.97571 -22.52494 19.34840 1.000 32.36704 629 GLN A C 1
ATOM 4922 O O . GLN A 1 629 ? 48.67566 -21.78589 20.06440 1.000 36.26751 629 GLN A O 1
ATOM 4928 N N . ARG A 1 630 ? 48.51277 -23.36291 18.45541 1.000 29.96675 630 ARG A N 1
ATOM 4929 C CA . ARG A 1 630 ? 49.96078 -23.39583 18.27043 1.000 28.48763 630 ARG A CA 1
ATOM 4930 C C . ARG A 1 630 ? 50.48671 -22.05080 17.80043 1.000 33.41453 630 ARG A C 1
ATOM 4931 O O . ARG A 1 630 ? 51.64769 -21.71574 18.06845 1.000 31.81434 630 ARG A O 1
ATOM 4939 N N . PHE A 1 631 ? 49.64867 -21.26485 17.09342 1.000 30.68789 631 PHE A N 1
ATOM 4940 C CA . PHE A 1 631 ? 50.10561 -19.99083 16.53242 1.000 29.40089 631 PHE A CA 1
ATOM 4941 C C . PHE A 1 631 ? 49.37754 -18.81387 17.15740 1.000 29.96675 631 PHE A C 1
ATOM 4942 O O . PHE A 1 631 ? 48.94849 -17.88090 16.46539 1.000 31.00898 631 PHE A O 1
ATOM 4950 N N . SER A 1 632 ? 49.27552 -18.82087 18.47940 1.000 33.90143 632 SER A N 1
ATOM 4951 C CA . SER A 1 632 ? 48.58645 -17.74990 19.17438 1.000 30.81422 632 SER A CA 1
ATOM 4952 C C . SER A 1 632 ? 48.88443 -17.86688 20.66039 1.000 30.98003 632 SER A C 1
ATOM 4953 O O . SER A 1 632 ? 49.36749 -18.89385 21.15140 1.000 32.05911 632 SER A O 1
ATOM 4956 N N . VAL A 1 633 ? 48.53037 -16.81290 21.37538 1.000 28.80082 633 VAL A N 1
ATOM 4957 C CA . VAL A 1 633 ? 48.61034 -16.77588 22.81738 1.000 26.87427 633 VAL A CA 1
ATOM 4958 C C . VAL A 1 633 ? 47.19932 -16.53596 23.31536 1.000 34.40676 633 VAL A C 1
ATOM 4959 O O . VAL A 1 633 ? 46.61227 -15.47199 23.05035 1.000 32.03016 633 VAL A O 1
ATOM 4963 N N . THR A 1 634 ? 46.62137 -17.53599 23.98036 1.000 30.66947 634 THR A N 1
ATOM 4964 C CA . THR A 1 634 ? 45.27235 -17.37006 24.48734 1.000 35.82535 634 THR A CA 1
ATOM 4965 C C . THR A 1 634 ? 45.18635 -17.57206 25.98534 1.000 36.48859 634 THR A C 1
ATOM 4966 O O . THR A 1 634 ? 44.07834 -17.58012 26.52332 1.000 37.78348 634 THR A O 1
ATOM 4970 N N . SER A 1 635 ? 46.31035 -17.75199 26.67535 1.000 36.93601 635 SER A N 1
ATOM 4971 C CA . SER A 1 635 ? 46.27833 -17.86899 28.12235 1.000 40.52591 635 SER A CA 1
ATOM 4972 C C . SER A 1 635 ? 47.49729 -17.16992 28.70337 1.000 36.45437 635 SER A C 1
ATOM 4973 O O . SER A 1 635 ? 48.49028 -16.93386 28.01138 1.000 34.51203 635 SER A O 1
ATOM 4976 N N . ALA A 1 636 ? 47.40225 -16.82492 29.98836 1.000 36.03853 636 ALA A N 1
ATOM 4977 C CA . ALA A 1 636 ? 48.53021 -16.22785 30.69938 1.000 42.15242 636 ALA A CA 1
ATOM 4978 C C . ALA A 1 636 ? 49.64726 -17.22579 31.00740 1.000 45.00013 636 ALA A C 1
ATOM 4979 O O . ALA A 1 636 ? 50.74723 -16.80272 31.38941 1.000 43.04463 636 ALA A O 1
ATOM 4981 N N . GLU A 1 637 ? 49.40133 -18.52880 30.85040 1.000 49.05325 637 GLU A N 1
ATOM 4982 C CA . GLU A 1 637 ? 50.42538 -19.53174 31.16142 1.000 55.71721 637 GLU A CA 1
ATOM 4983 C C . GLU A 1 637 ? 51.54340 -19.57368 30.12043 1.000 53.40904 637 GLU A C 1
ATOM 4984 O O . GLU A 1 637 ? 52.68741 -19.87762 30.46545 1.000 62.39432 637 GLU A O 1
ATOM 4990 N N . GLU A 1 638 ? 51.23540 -19.28871 28.85843 1.000 41.51024 638 GLU A N 1
ATOM 4991 C CA . GLU A 1 638 ? 52.18542 -19.36966 27.75544 1.000 38.96783 638 GLU A CA 1
ATOM 4992 C C . GLU A 1 638 ? 53.27936 -18.32060 27.85445 1.000 36.78862 638 GLU A C 1
ATOM 4993 O O . GLU A 1 638 ? 53.06229 -17.18861 28.27344 1.000 38.83097 638 GLU A O 1
ATOM 4999 N N . ASN A 1 639 ? 54.44739 -18.68253 27.37047 1.000 36.36752 639 ASN A N 1
ATOM 5000 C CA . ASN A 1 639 ? 55.47534 -17.70148 27.08548 1.000 35.69375 639 ASN A CA 1
ATOM 5001 C C . ASN A 1 639 ? 55.28433 -17.21750 25.65547 1.000 35.90694 639 ASN A C 1
ATOM 5002 O O . ASN A 1 639 ? 55.61038 -17.96248 24.72148 1.000 36.87547 639 ASN A O 1
ATOM 5007 N N . PRO A 1 640 ? 54.80326 -15.99352 25.42046 1.000 37.61767 640 PRO A N 1
ATOM 5008 C CA . PRO A 1 640 ? 54.53226 -15.59655 24.02645 1.000 41.55235 640 PRO A CA 1
ATOM 5009 C C . PRO A 1 640 ? 55.77627 -15.55348 23.17547 1.000 42.25507 640 PRO A C 1
ATOM 5010 O O . PRO A 1 640 ? 55.66930 -15.74449 21.96247 1.000 33.85406 640 PRO A O 1
ATOM 5014 N N . LEU A 1 641 ? 56.96625 -15.41541 23.77449 1.000 39.74424 641 LEU A N 1
ATOM 5015 C CA . LEU A 1 641 ? 58.16326 -15.37335 22.95350 1.000 36.81757 641 LEU A CA 1
ATOM 5016 C C . LEU A 1 641 ? 58.51735 -16.72233 22.33351 1.000 38.31512 641 LEU A C 1
ATOM 5017 O O . LEU A 1 641 ? 59.41436 -16.76228 21.48353 1.000 39.49947 641 LEU A O 1
ATOM 5022 N N . GLU A 1 642 ? 57.88040 -17.82636 22.75151 1.000 36.64387 642 GLU A N 1
ATOM 5023 C CA . GLU A 1 642 ? 58.13148 -19.12935 22.15552 1.000 35.39898 642 GLU A CA 1
ATOM 5024 C C . GLU A 1 642 ? 57.21952 -19.42841 20.96151 1.000 35.57005 642 GLU A C 1
ATOM 5025 O O . GLU A 1 642 ? 57.42658 -20.43240 20.27752 1.000 34.95419 642 GLU A O 1
ATOM 5031 N N . THR A 1 643 ? 56.23647 -18.58447 20.68349 1.000 34.46466 643 THR A N 1
ATOM 5032 C CA . THR A 1 643 ? 55.39750 -18.77952 19.50748 1.000 31.70907 643 THR A CA 1
ATOM 5033 C C . THR A 1 643 ? 56.11349 -18.22249 18.28449 1.000 31.97752 643 THR A C 1
ATOM 5034 O O . THR A 1 643 ? 56.50842 -17.05446 18.28949 1.000 34.02513 643 THR A O 1
ATOM 5038 N N . PRO A 1 644 ? 56.36155 -19.03048 17.25350 1.000 35.62006 644 PRO A N 1
ATOM 5039 C CA . PRO A 1 644 ? 57.20654 -18.58643 16.13551 1.000 33.44085 644 PRO A CA 1
ATOM 5040 C C . PRO A 1 644 ? 56.44851 -17.88848 15.01349 1.000 30.81159 644 PRO A C 1
ATOM 5041 O O . PRO A 1 644 ? 57.08249 -17.33645 14.10350 1.000 36.60439 644 PRO A O 1
ATOM 5045 N N . PHE A 1 645 ? 55.12651 -17.87656 15.07647 1.000 27.77438 645 PHE A N 1
ATOM 5046 C CA . PHE A 1 645 ? 54.26350 -17.40661 14.00446 1.000 30.52471 645 PHE A CA 1
ATOM 5047 C C . PHE A 1 645 ? 52.88448 -17.23168 14.60244 1.000 29.27193 645 PHE A C 1
ATOM 5048 O O . PHE A 1 645 ? 52.47552 -18.04570 15.42844 1.000 27.92440 645 PHE A O 1
ATOM 5056 N N . PHE A 1 646 ? 52.19643 -16.14372 14.22943 1.000 28.00073 646 PHE A N 1
ATOM 5057 C CA . PHE A 1 646 ? 50.91340 -15.77879 14.81841 1.000 26.26631 646 PHE A CA 1
ATOM 5058 C C . PHE A 1 646 ? 49.86241 -15.67786 13.73139 1.000 28.42446 646 PHE A C 1
ATOM 5059 O O . PHE A 1 646 ? 50.02138 -14.91885 12.76239 1.000 28.38235 646 PHE A O 1
ATOM 5067 N N . LEU A 1 647 ? 48.78445 -16.43192 13.91238 1.000 29.91148 647 LEU A N 1
ATOM 5068 C CA . LEU A 1 647 ? 47.57245 -16.34499 13.10036 1.000 26.53739 647 LEU A CA 1
ATOM 5069 C C . LEU A 1 647 ? 46.42042 -15.94605 14.00735 1.000 30.81422 647 LEU A C 1
ATOM 5070 O O . LEU A 1 647 ? 46.54540 -15.95304 15.23235 1.000 31.36165 647 LEU A O 1
ATOM 5075 N N . SER A 1 648 ? 45.29440 -15.57112 13.41033 1.000 26.62424 648 SER A N 1
ATOM 5076 C CA . SER A 1 648 ? 44.04539 -15.49418 14.15531 1.000 28.27707 648 SER A CA 1
ATOM 5077 C C . SER A 1 648 ? 43.10846 -16.55624 13.60730 1.000 30.22994 648 SER A C 1
ATOM 5078 O O . SER A 1 648 ? 43.47051 -17.35822 12.73331 1.000 30.81159 648 SER A O 1
ATOM 5081 N N . SER A 1 649 ? 41.87845 -16.54430 14.09629 1.000 30.74316 649 SER A N 1
ATOM 5082 C CA . SER A 1 649 ? 40.94851 -17.60236 13.74328 1.000 29.49564 649 SER A CA 1
ATOM 5083 C C . SER A 1 649 ? 39.52348 -17.10744 13.89126 1.000 31.05109 649 SER A C 1
ATOM 5084 O O . SER A 1 649 ? 39.23442 -16.25345 14.73025 1.000 32.99080 649 SER A O 1
ATOM 5087 N N . THR A 1 650 ? 38.61653 -17.69449 13.12325 1.000 29.84042 650 THR A N 1
ATOM 5088 C CA . THR A 1 650 ? 37.21651 -17.34757 13.33323 1.000 33.63035 650 THR A CA 1
ATOM 5089 C C . THR A 1 650 ? 36.35258 -18.55762 13.00122 1.000 34.04882 650 THR A C 1
ATOM 5090 O O . THR A 1 650 ? 36.81864 -19.52360 12.40023 1.000 34.64626 650 THR A O 1
ATOM 5094 N N . THR A 1 651 ? 35.10457 -18.52869 13.46720 1.000 32.90395 651 THR A N 1
ATOM 5095 C CA . THR A 1 651 ? 34.12963 -19.56274 13.15520 1.000 36.12012 651 THR A CA 1
ATOM 5096 C C . THR A 1 651 ? 33.11361 -18.97480 12.18018 1.000 35.57795 651 THR A C 1
ATOM 5097 O O . THR A 1 651 ? 32.47855 -17.96084 12.48217 1.000 39.45736 651 THR A O 1
ATOM 5101 N N . LEU A 1 652 ? 32.96566 -19.59182 11.01418 1.000 33.06186 652 LEU A N 1
ATOM 5102 C CA . LEU A 1 652 ? 31.90965 -19.21288 10.06816 1.000 37.19920 652 LEU A CA 1
ATOM 5103 C C . LEU A 1 652 ? 30.65569 -19.97495 10.46515 1.000 38.03088 652 LEU A C 1
ATOM 5104 O O . LEU A 1 652 ? 30.54076 -21.19096 10.22115 1.000 37.43080 652 LEU A O 1
ATOM 5109 N N . LYS A 1 653 ? 29.73764 -19.27600 11.13013 1.000 33.14345 653 LYS A N 1
ATOM 5110 C CA . LYS A 1 653 ? 28.49667 -19.89107 11.56612 1.000 35.47531 653 LYS A CA 1
ATOM 5111 C C . LYS A 1 653 ? 27.58870 -20.06612 10.36811 1.000 39.79688 653 LYS A C 1
ATOM 5112 O O . LYS A 1 653 ? 27.46566 -19.15313 9.54810 1.000 44.36585 653 LYS A O 1
ATOM 5118 N N . GLN A 1 654 ? 26.97577 -21.25016 10.25711 1.000 43.68945 654 GLN A N 1
ATOM 5119 C CA . GLN A 1 654 ? 26.04579 -21.49922 9.16709 1.000 47.87679 654 GLN A CA 1
ATOM 5120 C C . GLN A 1 654 ? 24.98374 -20.42328 9.09608 1.000 46.43451 654 GLN A C 1
ATOM 5121 O O . GLN A 1 654 ? 24.65972 -19.94230 8.01207 1.000 46.13448 654 GLN A O 1
ATOM 5127 N N . SER A 1 655 ? 24.46170 -19.99830 10.24907 1.000 46.17396 655 SER A N 1
ATOM 5128 C CA . SER A 1 655 ? 23.31365 -19.09336 10.24405 1.000 46.68454 655 SER A CA 1
ATOM 5129 C C . SER A 1 655 ? 23.67257 -17.69335 9.75404 1.000 47.36357 655 SER A C 1
ATOM 5130 O O . SER A 1 655 ? 22.77154 -16.93540 9.38403 1.000 50.10601 655 SER A O 1
ATOM 5133 N N . GLU A 1 656 ? 24.95255 -17.32227 9.76506 1.000 43.56312 656 GLU A N 1
ATOM 5134 C CA . GLU A 1 656 ? 25.41649 -16.01725 9.29806 1.000 42.22612 656 GLU A CA 1
ATOM 5135 C C . GLU A 1 656 ? 26.10651 -16.06122 7.93907 1.000 41.79448 656 GLU A C 1
ATOM 5136 O O . GLU A 1 656 ? 25.87847 -15.18123 7.10806 1.000 42.62090 656 GLU A O 1
ATOM 5142 N N . TYR A 1 657 ? 26.90357 -17.08717 7.65309 1.000 40.05743 657 TYR A N 1
ATOM 5143 C CA . TYR A 1 657 ? 27.62059 -17.15414 6.39110 1.000 37.66767 657 TYR A CA 1
ATOM 5144 C C . TYR A 1 657 ? 26.93765 -18.03318 5.35109 1.000 36.99391 657 TYR A C 1
ATOM 5145 O O . TYR A 1 657 ? 27.48268 -18.20216 4.26110 1.000 45.08435 657 TYR A O 1
ATOM 5154 N N . GLY A 1 658 ? 25.82468 -18.66624 5.69208 1.000 34.36991 658 GLY A N 1
ATOM 5155 C CA . GLY A 1 658 ? 25.04874 -19.47029 4.76307 1.000 40.70751 658 GLY A CA 1
ATOM 5156 C C . GLY A 1 658 ? 25.80679 -20.12726 3.62308 1.000 42.92357 658 GLY A C 1
ATOM 5157 O O . GLY A 1 658 ? 26.65584 -21.00821 3.85710 1.000 39.25734 658 GLY A O 1
ATOM 5158 N N . VAL A 1 659 ? 25.50679 -19.70828 2.38308 1.000 40.76541 659 VAL A N 1
ATOM 5159 C CA . VAL A 1 659 ? 26.08084 -20.38125 1.21409 1.000 41.55498 659 VAL A CA 1
ATOM 5160 C C . VAL A 1 659 ? 27.59683 -20.27117 1.21911 1.000 39.10732 659 VAL A C 1
ATOM 5161 O O . VAL A 1 659 ? 28.29589 -21.15913 0.70512 1.000 43.09464 659 VAL A O 1
ATOM 5165 N N . CYS A 1 660 ? 28.13377 -19.19613 1.79511 1.000 32.86973 660 CYS A N 1
ATOM 5166 C CA . CYS A 1 660 ? 29.58076 -19.01805 1.84013 1.000 34.72258 660 CYS A CA 1
ATOM 5167 C C . CYS A 1 660 ? 30.22880 -20.06701 2.73314 1.000 36.51490 660 CYS A C 1
ATOM 5168 O O . CYS A 1 660 ? 31.24984 -20.66996 2.36916 1.000 35.23054 660 CYS A O 1
ATOM 5171 N N . ALA A 1 661 ? 29.62880 -20.31504 3.89614 1.000 36.13854 661 ALA A N 1
ATOM 5172 C CA . ALA A 1 661 ? 30.16285 -21.37101 4.75715 1.000 38.13878 661 ALA A CA 1
ATOM 5173 C C . ALA A 1 661 ? 30.01293 -22.72802 4.08715 1.000 39.54948 661 ALA A C 1
ATOM 5174 O O . ALA A 1 661 ? 30.91898 -23.57097 4.14217 1.000 36.99917 661 ALA A O 1
ATOM 5176 N N . THR A 1 662 ? 28.88095 -22.94808 3.41914 1.000 40.25219 662 THR A N 1
ATOM 5177 C CA . THR A 1 662 ? 28.71403 -24.21010 2.70614 1.000 39.47579 662 THR A CA 1
ATOM 5178 C C . THR A 1 662 ? 29.80806 -24.41404 1.66216 1.000 37.52029 662 THR A C 1
ATOM 5179 O O . THR A 1 662 ? 30.30113 -25.53101 1.47117 1.000 39.06258 662 THR A O 1
ATOM 5183 N N . GLU A 1 663 ? 30.17601 -23.35402 0.94616 1.000 36.33857 663 GLU A N 1
ATOM 5184 C CA . GLU A 1 663 ? 31.15403 -23.51297 -0.11883 1.000 36.81494 663 GLU A CA 1
ATOM 5185 C C . GLU A 1 663 ? 32.55804 -23.71089 0.45619 1.000 37.77821 663 GLU A C 1
ATOM 5186 O O . GLU A 1 663 ? 33.36309 -24.45885 -0.10479 1.000 40.55749 663 GLU A O 1
ATOM 5192 N N . VAL A 1 664 ? 32.88299 -23.04487 1.566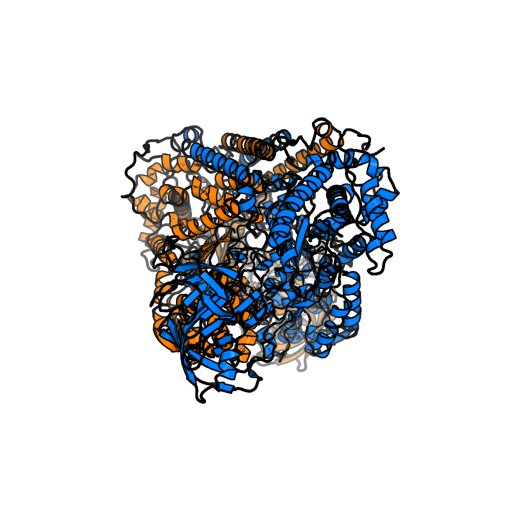20 1.000 37.46765 664 VAL A N 1
ATOM 5193 C CA . VAL A 1 664 ? 34.15499 -23.34579 2.24221 1.000 34.41202 664 VAL A CA 1
ATOM 5194 C C . VAL A 1 664 ? 34.22507 -24.81879 2.60122 1.000 35.10947 664 VAL A C 1
ATOM 5195 O O . VAL A 1 664 ? 35.20511 -25.50974 2.29624 1.000 36.18329 664 VAL A O 1
ATOM 5199 N N . LYS A 1 665 ? 33.17809 -25.33684 3.23921 1.000 37.98613 665 LYS A N 1
ATOM 5200 C CA . LYS A 1 665 ? 33.22417 -26.75484 3.59122 1.000 37.82296 665 LYS A CA 1
ATOM 5201 C C . LYS A 1 665 ? 33.31423 -27.62984 2.33722 1.000 40.00216 665 LYS A C 1
ATOM 5202 O O . LYS A 1 665 ? 34.08129 -28.60480 2.29924 1.000 40.96281 665 LYS A O 1
ATOM 5208 N N . ARG A 1 666 ? 32.59123 -27.27189 1.27321 1.000 40.40221 666 ARG A N 1
ATOM 5209 C CA . ARG A 1 666 ? 32.65529 -28.08889 0.06222 1.000 37.81769 666 ARG A CA 1
ATOM 5210 C C . ARG A 1 666 ? 34.07730 -28.12781 -0.49876 1.000 40.25746 666 ARG A C 1
ATOM 5211 O O . ARG A 1 666 ? 34.58536 -29.20179 -0.85075 1.000 40.17324 666 ARG A O 1
ATOM 5219 N N A ARG A 1 667 ? 34.75623 -26.97877 -0.56476 0.540 37.27289 667 ARG A N 1
ATOM 5220 N N B ARG A 1 667 ? 34.72823 -26.96078 -0.60276 0.460 37.38869 667 ARG A N 1
ATOM 5221 C CA A ARG A 1 667 ? 36.07824 -26.96470 -1.18474 0.540 37.05181 667 ARG A CA 1
ATOM 5222 C CA B ARG A 1 667 ? 36.08024 -26.92770 -1.15374 0.460 37.04128 667 ARG A CA 1
ATOM 5223 C C A ARG A 1 667 ? 37.17726 -27.52164 -0.28172 0.540 39.04679 667 ARG A C 1
ATOM 5224 C C B ARG A 1 667 ? 37.02428 -27.78265 -0.31772 0.460 38.88887 667 ARG A C 1
ATOM 5225 O O A ARG A 1 667 ? 38.28928 -27.77358 -0.77071 0.540 37.00444 667 ARG A O 1
ATOM 5226 O O B ARG A 1 667 ? 37.85932 -28.51160 -0.86271 0.460 36.49911 667 ARG A O 1
ATOM 5241 N N . MET A 1 668 ? 36.89525 -27.70865 1.01027 1.000 39.93900 668 MET A N 1
ATOM 5242 C CA . MET A 1 668 ? 37.76728 -28.46059 1.90429 1.000 39.52053 668 MET A CA 1
ATOM 5243 C C . MET A 1 668 ? 37.51837 -29.95561 1.83729 1.000 42.09189 668 MET A C 1
ATOM 5244 O O . MET A 1 668 ? 38.29040 -30.72456 2.42731 1.000 43.69998 668 MET A O 1
ATOM 5249 N N . GLY A 1 669 ? 36.44240 -30.37567 1.17928 1.000 41.44181 669 GLY A N 1
ATOM 5250 C CA . GLY A 1 669 ? 36.07148 -31.76969 1.15928 1.000 40.22061 669 GLY A CA 1
ATOM 5251 C C . GLY A 1 669 ? 35.23349 -32.22673 2.33327 1.000 41.30495 669 GLY A C 1
ATOM 5252 O O . GLY A 1 669 ? 35.15055 -33.43174 2.56528 1.000 47.77678 669 GLY A O 1
ATOM 5253 N N . LEU A 1 670 ? 34.61543 -31.31176 3.08326 1.000 40.51538 670 LEU A N 1
ATOM 5254 C CA . LEU A 1 670 ? 33.81143 -31.67480 4.24325 1.000 39.42315 670 LEU A CA 1
ATOM 5255 C C . LEU A 1 670 ? 32.34245 -31.83889 3.87323 1.000 43.29203 670 LEU A C 1
ATOM 5256 O O . LEU A 1 670 ? 31.83942 -31.18092 2.95822 1.000 43.18149 670 LEU A O 1
ATOM 5261 N N . VAL A 1 671 ? 31.63748 -32.67592 4.64023 1.000 41.75501 671 VAL A N 1
ATOM 5262 C CA . VAL A 1 671 ? 30.19550 -32.85701 4.47321 1.000 43.27361 671 VAL A CA 1
ATOM 5263 C C . VAL A 1 671 ? 29.53647 -32.65804 5.83020 1.000 44.76853 671 VAL A C 1
ATOM 5264 O O . VAL A 1 671 ? 29.86849 -33.36301 6.78921 1.000 46.07131 671 VAL A O 1
ATOM 5268 N N . GLY A 1 672 ? 28.61541 -31.71409 5.91518 1.000 43.57365 672 GLY A N 1
ATOM 5269 C CA . GLY A 1 672 ? 27.82238 -31.51713 7.11317 1.000 40.45485 672 GLY A CA 1
ATOM 5270 C C . GLY A 1 672 ? 27.37830 -30.07615 7.26115 1.000 45.20805 672 GLY A C 1
ATOM 5271 O O . GLY A 1 672 ? 27.95926 -29.14612 6.69616 1.000 46.39767 672 GLY A O 1
ATOM 5272 N N . ASP A 1 673 ? 26.35828 -29.87720 8.10314 1.000 47.30830 673 ASP A N 1
ATOM 5273 C CA . ASP A 1 673 ? 25.76220 -28.56124 8.31513 1.000 48.14261 673 ASP A CA 1
ATOM 5274 C C . ASP A 1 673 ? 26.40914 -27.76219 9.44813 1.000 45.19489 673 ASP A C 1
ATOM 5275 O O . ASP A 1 673 ? 25.98408 -26.62722 9.69612 1.000 42.89725 673 ASP A O 1
ATOM 5280 N N . GLN A 1 674 ? 27.43316 -28.29913 10.11715 1.000 38.38618 674 GLN A N 1
ATOM 5281 C CA . GLN A 1 674 ? 28.01511 -27.65809 11.29715 1.000 38.68095 674 GLN A CA 1
ATOM 5282 C C . GLN A 1 674 ? 28.80205 -26.39605 10.92916 1.000 39.53369 674 GLN A C 1
ATOM 5283 O O . GLN A 1 674 ? 29.27405 -26.23703 9.79516 1.000 39.01784 674 GLN A O 1
ATOM 5289 N N . ASP A 1 675 ? 28.93298 -25.48804 11.91415 1.000 37.09392 675 ASP A N 1
ATOM 5290 C CA . ASP A 1 675 ? 29.79292 -24.30699 11.78916 1.000 36.92285 675 ASP A CA 1
ATOM 5291 C C . ASP A 1 675 ? 31.24794 -24.70191 11.55018 1.000 36.74388 675 ASP A C 1
ATOM 5292 O O . ASP A 1 675 ? 31.74099 -25.69088 12.09619 1.000 38.92835 675 ASP A O 1
ATOM 5297 N N . VAL A 1 676 ? 31.96091 -23.91388 10.74019 1.000 33.54350 676 VAL A N 1
ATOM 5298 C CA . VAL A 1 676 ? 33.31094 -24.30680 10.33121 1.000 32.79077 676 VAL A CA 1
ATOM 5299 C C . VAL A 1 676 ? 34.32987 -23.29974 10.87222 1.000 34.54888 676 VAL A C 1
ATOM 5300 O O . VAL A 1 676 ? 34.15881 -22.08575 10.71821 1.000 33.98039 676 VAL A O 1
ATOM 5304 N N . ILE A 1 677 ? 35.39889 -23.80668 11.49523 1.000 30.11414 677 ILE A N 1
ATOM 5305 C CA . ILE A 1 677 ? 36.49284 -22.95662 11.97124 1.000 31.40903 677 ILE A CA 1
ATOM 5306 C C . ILE A 1 677 ? 37.48984 -22.75157 10.84126 1.000 29.71146 677 ILE A C 1
ATOM 5307 O O . ILE A 1 677 ? 37.86891 -23.70855 10.15227 1.000 31.48009 677 ILE A O 1
ATOM 5312 N N . VAL A 1 678 ? 37.93378 -21.50954 10.66226 1.000 30.27205 678 VAL A N 1
ATOM 5313 C CA . VAL A 1 678 ? 38.91577 -21.14149 9.65127 1.000 32.05648 678 VAL A CA 1
ATOM 5314 C C . VAL A 1 678 ? 40.00571 -20.30143 10.31228 1.000 33.61982 678 VAL A C 1
ATOM 5315 O O . VAL A 1 678 ? 39.85967 -19.80143 11.43227 1.000 32.42231 678 VAL A O 1
ATOM 5319 N N . LEU A 1 679 ? 41.13672 -20.21537 9.63329 1.000 34.21989 679 LEU A N 1
ATOM 5320 C CA . LEU A 1 679 ? 42.29867 -19.46930 10.08931 1.000 30.93002 679 LEU A CA 1
ATOM 5321 C C . LEU A 1 679 ? 42.37361 -18.17630 9.28730 1.000 35.54900 679 LEU A C 1
ATOM 5322 O O . LEU A 1 679 ? 41.93762 -18.11033 8.13830 1.000 34.15673 679 LEU A O 1
ATOM 5327 N N . ARG A 1 680 ? 42.98554 -17.16426 9.88330 1.000 34.41202 680 ARG A N 1
ATOM 5328 C CA . ARG A 1 680 ? 42.91247 -15.81127 9.35530 1.000 34.25674 680 ARG A CA 1
ATOM 5329 C C . ARG A 1 680 ? 44.28244 -15.17119 9.51331 1.000 34.12251 680 ARG A C 1
ATOM 5330 O O . ARG A 1 680 ? 44.90143 -15.27215 10.57932 1.000 35.29897 680 ARG A O 1
ATOM 5338 N N . ASN A 1 681 ? 44.74141 -14.52317 8.44432 1.000 30.37996 681 ASN A N 1
ATOM 5339 C CA . ASN A 1 681 ? 46.11139 -14.06009 8.26533 1.000 33.05396 681 ASN A CA 1
ATOM 5340 C C . ASN A 1 681 ? 46.00232 -12.61010 7.74732 1.000 30.65368 681 ASN A C 1
ATOM 5341 O O . ASN A 1 681 ? 45.97732 -12.36211 6.54332 1.000 34.51730 681 ASN A O 1
ATOM 5346 N N . VAL A 1 682 ? 45.82825 -11.66511 8.67532 1.000 31.36955 682 VAL A N 1
ATOM 5347 C CA . VAL A 1 682 ? 45.87818 -10.24311 8.33531 1.000 31.28533 682 VAL A CA 1
ATOM 5348 C C . VAL A 1 682 ? 47.32316 -9.87603 8.05833 1.000 31.22743 682 VAL A C 1
ATOM 5349 O O . VAL A 1 682 ? 48.22617 -10.23397 8.82834 1.000 29.50880 682 VAL A O 1
ATOM 5353 N N . VAL A 1 683 ? 47.56714 -9.19402 6.93933 1.000 28.02704 683 VAL A N 1
ATOM 5354 C CA . VAL A 1 683 ? 48.94012 -8.88294 6.52435 1.000 30.06150 683 VAL A CA 1
ATOM 5355 C C . VAL A 1 683 ? 49.10104 -7.37094 6.50734 1.000 32.31966 683 VAL A C 1
ATOM 5356 O O . VAL A 1 683 ? 48.53601 -6.69897 5.64133 1.000 32.98817 683 VAL A O 1
ATOM 5360 N N . MET A 1 684 ? 49.85500 -6.82989 7.47035 1.000 35.27002 684 MET A N 1
ATOM 5361 C CA . MET A 1 684 ? 50.18792 -5.41187 7.47835 1.000 33.06712 684 MET A CA 1
ATOM 5362 C C . MET A 1 684 ? 51.68290 -5.14779 7.36636 1.000 36.03327 684 MET A C 1
ATOM 5363 O O . MET A 1 684 ? 52.07584 -3.98177 7.18236 1.000 32.69866 684 MET A O 1
ATOM 5368 N N . SER A 1 685 ? 52.52696 -6.19574 7.41238 1.000 30.62736 685 SER A N 1
ATOM 5369 C CA . SER A 1 685 ? 53.96495 -5.99566 7.42240 1.000 27.85071 685 SER A CA 1
ATOM 5370 C C . SER A 1 685 ? 54.50796 -5.75764 6.01641 1.000 34.83576 685 SER A C 1
ATOM 5371 O O . SER A 1 685 ? 54.21801 -6.54366 5.10441 1.000 36.18855 685 SER A O 1
ATOM 5374 N N . PRO A 1 686 ? 55.34190 -4.73559 5.81041 1.000 34.24095 686 PRO A N 1
ATOM 5375 C CA . PRO A 1 686 ? 56.07091 -4.61655 4.54342 1.000 30.93792 686 PRO A CA 1
ATOM 5376 C C . PRO A 1 686 ? 57.38095 -5.38748 4.53544 1.000 35.50163 686 PRO A C 1
ATOM 5377 O O . PRO A 1 686 ? 58.07497 -5.36745 3.51445 1.000 33.13292 686 PRO A O 1
ATOM 5381 N N . PHE A 1 687 ? 57.72198 -6.08446 5.63545 1.000 35.36213 687 PHE A N 1
ATOM 5382 C CA . PHE A 1 687 ? 59.05201 -6.66138 5.77947 1.000 36.52806 687 PHE A CA 1
ATOM 5383 C C . PHE A 1 687 ? 59.13210 -8.16638 5.52648 1.000 37.98613 687 PHE A C 1
ATOM 5384 O O . PHE A 1 687 ? 60.23613 -8.67932 5.33450 1.000 35.98589 687 PHE A O 1
ATOM 5392 N N . THR A 1 688 ? 58.00814 -8.89044 5.52747 1.000 36.36225 688 THR A N 1
ATOM 5393 C CA . THR A 1 688 ? 58.08622 -10.34944 5.61448 1.000 34.14620 688 THR A CA 1
ATOM 5394 C C . THR A 1 688 ? 58.74127 -10.99541 4.40649 1.000 33.13292 688 THR A C 1
ATOM 5395 O O . THR A 1 688 ? 59.18733 -12.14638 4.50850 1.000 34.57783 688 THR A O 1
ATOM 5399 N N . THR A 1 689 ? 58.71625 -10.34041 3.23349 1.000 34.85944 689 THR A N 1
ATOM 5400 C CA . THR A 1 689 ? 59.27230 -10.97439 2.04550 1.000 36.12275 689 THR A CA 1
ATOM 5401 C C . THR A 1 689 ? 60.77929 -10.80530 1.93352 1.000 40.04427 689 THR A C 1
ATOM 5402 O O . THR A 1 689 ? 61.40034 -11.46227 1.08953 1.000 38.48356 689 THR A O 1
ATOM 5406 N N . THR A 1 690 ? 61.38124 -9.96427 2.76852 1.000 42.52615 690 THR A N 1
ATOM 5407 C CA . THR A 1 690 ? 62.83123 -9.81818 2.76754 1.000 39.51790 690 THR A CA 1
ATOM 5408 C C . THR A 1 690 ? 63.50030 -11.16515 2.96956 1.000 38.14668 690 THR A C 1
ATOM 5409 O O . THR A 1 690 ? 63.11933 -11.92716 3.85955 1.000 36.58597 690 THR A O 1
ATOM 5413 N N . ASN A 1 691 ? 64.49033 -11.47109 2.12657 1.000 37.92297 691 ASN A N 1
ATOM 5414 C CA . ASN A 1 691 ? 65.22440 -12.73505 2.21859 1.000 41.28916 691 ASN A CA 1
ATOM 5415 C C . ASN A 1 691 ? 64.26846 -13.92311 2.21558 1.000 41.69710 691 ASN A C 1
ATOM 5416 O O . ASN A 1 691 ? 64.60252 -15.00109 2.71459 1.000 37.23341 691 ASN A O 1
ATOM 5421 N N . ASP A 1 692 ? 63.06946 -13.73618 1.64256 1.000 38.54146 692 ASP A N 1
ATOM 5422 C CA . ASP A 1 692 ? 62.03352 -14.77423 1.60555 1.000 38.41250 692 ASP A CA 1
ATOM 5423 C C . ASP A 1 692 ? 61.70753 -15.29625 3.00055 1.000 39.87583 692 ASP A C 1
ATOM 5424 O O . ASP A 1 692 ? 61.48360 -16.48926 3.20755 1.000 37.92297 692 ASP A O 1
ATOM 5429 N N . PHE A 1 693 ? 61.67647 -14.40124 3.97455 1.000 40.69435 693 PHE A N 1
ATOM 5430 C CA . PHE A 1 693 ? 61.26947 -14.83226 5.30454 1.000 36.89916 693 PHE A CA 1
ATOM 5431 C C . PHE A 1 693 ? 59.87851 -15.47834 5.27153 1.000 40.28378 693 PHE A C 1
ATOM 5432 O O . PHE A 1 693 ? 59.61655 -16.41835 6.03753 1.000 40.68119 693 PHE A O 1
ATOM 5440 N N . VAL A 1 694 ? 58.99250 -15.02239 4.36151 1.000 40.48643 694 VAL A N 1
ATOM 5441 C CA . VAL A 1 694 ? 57.67153 -15.64947 4.19150 1.000 37.18604 694 VAL A CA 1
ATOM 5442 C C . VAL A 1 694 ? 57.80462 -17.15846 4.03251 1.000 37.08076 694 VAL A C 1
ATOM 5443 O O . VAL A 1 694 ? 57.04866 -17.93950 4.63050 1.000 38.63884 694 VAL A O 1
ATOM 5447 N N . GLY A 1 695 ? 58.76166 -17.58841 3.20952 1.000 37.54661 695 GLY A N 1
ATOM 5448 C CA . GLY A 1 695 ? 58.99474 -19.01840 3.02953 1.000 39.45736 695 GLY A CA 1
ATOM 5449 C C . GLY A 1 695 ? 59.32676 -19.72837 4.32754 1.000 40.44432 695 GLY A C 1
ATOM 5450 O O . GLY A 1 695 ? 58.77682 -20.79140 4.63654 1.000 43.23150 695 GLY A O 1
ATOM 5451 N N . THR A 1 696 ? 60.25572 -19.15932 5.09755 1.000 39.40472 696 THR A N 1
ATOM 5452 C CA . THR A 1 696 ? 60.56173 -19.71829 6.40556 1.000 39.82846 696 THR A CA 1
ATOM 5453 C C . THR A 1 696 ? 59.27473 -19.92936 7.19154 1.000 40.24167 696 THR A C 1
ATOM 5454 O O . THR A 1 696 ? 59.05179 -21.00537 7.77454 1.000 39.28366 696 THR A O 1
ATOM 5458 N N . LEU A 1 697 ? 58.40568 -18.90341 7.20552 1.000 34.08830 697 LEU A N 1
ATOM 5459 C CA . LEU A 1 697 ? 57.17267 -19.01148 7.96851 1.000 37.18341 697 LEU A CA 1
ATOM 5460 C C . LEU A 1 697 ? 56.28274 -20.12153 7.41850 1.000 38.89151 697 LEU A C 1
ATOM 5461 O O . LEU A 1 697 ? 55.73778 -20.92956 8.18450 1.000 36.14118 697 LEU A O 1
ATOM 5466 N N . ALA A 1 698 ? 56.15776 -20.19954 6.09150 1.000 39.53106 698 ALA A N 1
ATOM 5467 C CA . ALA A 1 698 ? 55.36383 -21.25959 5.48749 1.000 39.74687 698 ALA A CA 1
ATOM 5468 C C . ALA A 1 698 ? 55.83990 -22.60956 5.99151 1.000 39.28103 698 ALA A C 1
ATOM 5469 O O . ALA A 1 698 ? 55.03194 -23.44860 6.41050 1.000 41.93134 698 ALA A O 1
ATOM 5471 N N . ASN A 1 699 ? 57.16391 -22.80649 6.01353 1.000 37.57293 699 ASN A N 1
ATOM 5472 C CA . ASN A 1 699 ? 57.71098 -24.09145 6.43954 1.000 38.68622 699 ASN A CA 1
ATOM 5473 C C . ASN A 1 699 ? 57.41897 -24.35146 7.90954 1.000 41.88660 699 ASN A C 1
ATOM 5474 O O . ASN A 1 699 ? 57.06303 -25.48048 8.29954 1.000 37.39659 699 ASN A O 1
ATOM 5479 N N . THR A 1 700 ? 57.55990 -23.31045 8.73653 1.000 40.77331 700 THR A N 1
ATOM 5480 C CA . THR A 1 700 ? 57.20089 -23.42846 10.14153 1.000 41.22600 700 THR A CA 1
ATOM 5481 C C . THR A 1 700 ? 55.75891 -23.88354 10.26151 1.000 37.47555 700 THR A C 1
ATOM 5482 O O . THR A 1 700 ? 55.44896 -24.86656 10.95851 1.000 35.83588 700 THR A O 1
ATOM 5486 N N . PHE A 1 701 ? 54.86988 -23.18960 9.54950 1.000 36.79125 701 PHE A N 1
ATOM 5487 C CA . PHE A 1 701 ? 53.45991 -23.55968 9.55048 1.000 33.71194 701 PHE A CA 1
ATOM 5488 C C . PHE A 1 701 ? 53.30099 -25.02669 9.16848 1.000 38.30722 701 PHE A C 1
ATOM 5489 O O . PHE A 1 701 ? 52.63103 -25.80172 9.86648 1.000 32.15912 701 PHE A O 1
ATOM 5497 N N . GLN A 1 702 ? 53.93403 -25.42666 8.05649 1.000 41.85239 702 GLN A N 1
ATOM 5498 C CA . GLN A 1 702 ? 53.74811 -26.78567 7.58150 1.000 42.43667 702 GLN A CA 1
ATOM 5499 C C . GLN A 1 702 ? 54.19115 -27.76864 8.64551 1.000 41.87607 702 GLN A C 1
ATOM 5500 O O . GLN A 1 702 ? 53.49620 -28.75268 8.93850 1.000 38.59673 702 GLN A O 1
ATOM 5506 N N . LYS A 1 703 ? 55.34513 -27.50057 9.26152 1.000 43.52627 703 LYS A N 1
ATOM 5507 C CA . LYS A 1 703 ? 55.84217 -28.43854 10.26154 1.000 41.89186 703 LYS A CA 1
ATOM 5508 C C . LYS A 1 703 ? 54.81216 -28.63159 11.36452 1.000 40.71541 703 LYS A C 1
ATOM 5509 O O . LYS A 1 703 ? 54.47922 -29.76761 11.72752 1.000 42.55247 703 LYS A O 1
ATOM 5515 N N . ILE A 1 704 ? 54.27610 -27.52562 11.89551 1.000 41.39444 704 ILE A N 1
ATOM 5516 C CA . ILE A 1 704 ? 53.31909 -27.64567 12.99350 1.000 41.69447 704 ILE A CA 1
ATOM 5517 C C . ILE A 1 704 ? 52.07013 -28.36874 12.50648 1.000 41.91818 704 ILE A C 1
ATOM 5518 O O . ILE A 1 704 ? 51.51917 -29.23277 13.20248 1.000 40.53907 704 ILE A O 1
ATOM 5523 N N . VAL A 1 705 ? 51.60913 -28.04977 11.29448 1.000 38.17563 705 VAL A N 1
ATOM 5524 C CA . VAL A 1 705 ? 50.42118 -28.73184 10.79346 1.000 37.23604 705 VAL A CA 1
ATOM 5525 C C . VAL A 1 705 ? 50.66726 -30.23383 10.76447 1.000 41.59972 705 VAL A C 1
ATOM 5526 O O . VAL A 1 705 ? 49.83730 -31.02587 11.23147 1.000 44.86064 705 VAL A O 1
ATOM 5530 N N . GLU A 1 706 ? 51.84329 -30.65176 10.29049 1.000 38.15721 706 GLU A N 1
ATOM 5531 C CA . GLU A 1 706 ? 52.09237 -32.07975 10.24550 1.000 40.39432 706 GLU A CA 1
ATOM 5532 C C . GLU A 1 706 ? 52.04439 -32.67875 11.65150 1.000 41.56551 706 GLU A C 1
ATOM 5533 O O . GLU A 1 706 ? 51.39644 -33.71478 11.87150 1.000 41.27600 706 GLU A O 1
ATOM 5539 N N . GLU A 1 707 ? 52.64034 -31.99671 12.63551 1.000 38.07035 707 GLU A N 1
ATOM 5540 C CA . GLU A 1 707 ? 52.52134 -32.47571 14.01551 1.000 41.92871 707 GLU A CA 1
ATOM 5541 C C . GLU A 1 707 ? 51.05835 -32.68879 14.39749 1.000 43.20255 707 GLU A C 1
ATOM 5542 O O . GLU A 1 707 ? 50.68640 -33.75681 14.91149 1.000 44.08423 707 GLU A O 1
ATOM 5548 N N . GLU A 1 708 ? 50.21130 -31.65884 14.18347 1.000 38.99941 708 GLU A N 1
ATOM 5549 C CA . GLU A 1 708 ? 48.83330 -31.77191 14.63846 1.000 36.30172 708 GLU A CA 1
ATOM 5550 C C . GLU A 1 708 ? 48.08037 -32.80996 13.81645 1.000 41.18915 708 GLU A C 1
ATOM 5551 O O . GLU A 1 708 ? 47.18840 -33.50200 14.34144 1.000 40.37063 708 GLU A O 1
ATOM 5557 N N . VAL A 1 709 ? 48.42839 -32.96094 12.53346 1.000 38.03088 709 VAL A N 1
ATOM 5558 C CA . VAL A 1 709 ? 47.74346 -33.98399 11.76845 1.000 33.56192 709 VAL A CA 1
ATOM 5559 C C . VAL A 1 709 ? 48.04653 -35.35597 12.36546 1.000 41.13651 709 VAL A C 1
ATOM 5560 O O . VAL A 1 709 ? 47.16758 -36.23202 12.42545 1.000 38.63095 709 VAL A O 1
ATOM 5564 N N . GLU A 1 710 ? 49.27653 -35.55689 12.87548 1.000 40.15218 710 GLU A N 1
ATOM 5565 C CA . GLU A 1 710 ? 49.55260 -36.84188 13.51449 1.000 45.13699 710 GLU A CA 1
ATOM 5566 C C . GLU A 1 710 ? 48.60659 -37.08192 14.68448 1.000 44.52376 710 GLU A C 1
ATOM 5567 O O . GLU A 1 710 ? 48.05165 -38.18295 14.81948 1.000 42.94989 710 GLU A O 1
ATOM 5573 N N . TYR A 1 711 ? 48.37152 -36.05593 15.51747 1.000 41.46287 711 TYR A N 1
ATOM 5574 C CA . TYR A 1 711 ? 47.40252 -36.22098 16.59646 1.000 37.62293 711 TYR A CA 1
ATOM 5575 C C . TYR A 1 711 ? 46.02354 -36.54006 16.02944 1.000 36.71230 711 TYR A C 1
ATOM 5576 O O . TYR A 1 711 ? 45.32359 -37.43410 16.53444 1.000 40.58645 711 TYR A O 1
ATOM 5585 N N . ALA A 1 712 ? 45.60252 -35.80709 14.98043 1.000 36.65703 712 ALA A N 1
ATOM 5586 C CA . ALA A 1 712 ? 44.28554 -36.08417 14.40441 1.000 36.62808 712 ALA A CA 1
ATOM 5587 C C . ALA A 1 712 ? 44.20463 -37.53317 13.95642 1.000 41.76553 712 ALA A C 1
ATOM 5588 O O . ALA A 1 712 ? 43.18866 -38.20523 14.19941 1.000 43.82368 712 ALA A O 1
ATOM 5590 N N . ARG A 1 713 ? 45.29567 -38.05112 13.36344 1.000 47.78994 713 ARG A N 1
ATOM 5591 C CA . ARG A 1 713 ? 45.28475 -39.42612 12.87644 1.000 51.87201 713 ARG A CA 1
ATOM 5592 C C . ARG A 1 713 ? 45.13579 -40.39612 14.03245 1.000 48.95061 713 ARG A C 1
ATOM 5593 O O . ARG A 1 713 ? 44.38484 -41.37816 13.93744 1.000 48.17683 713 ARG A O 1
ATOM 5601 N N . ILE A 1 714 ? 45.80376 -40.10908 15.15046 1.000 44.53429 714 ILE A N 1
ATOM 5602 C CA . ILE A 1 714 ? 45.66079 -40.96908 16.31446 1.000 43.29466 714 ILE A CA 1
ATOM 5603 C C . ILE A 1 714 ? 44.24778 -40.86316 16.84344 1.000 42.75249 714 ILE A C 1
ATOM 5604 O O . ILE A 1 714 ? 43.58883 -41.87719 17.11643 1.000 44.45533 714 ILE A O 1
ATOM 5609 N N . ARG A 1 715 ? 43.71271 -39.64219 16.86642 1.000 39.83109 715 ARG A N 1
ATOM 5610 C CA . ARG A 1 715 ? 42.35769 -39.43926 17.36641 1.000 39.27576 715 ARG A CA 1
ATOM 5611 C C . ARG A 1 715 ? 41.33774 -40.23132 16.54240 1.000 44.78695 715 ARG A C 1
ATOM 5612 O O . ARG A 1 715 ? 40.32776 -40.71838 17.07738 1.000 43.97896 715 ARG A O 1
ATOM 5620 N N . ASN A 1 716 ? 41.58177 -40.39731 15.24940 1.000 43.55522 716 ASN A N 1
ATOM 5621 C CA . ASN A 1 716 ? 40.55481 -40.95738 14.38039 1.000 39.22049 716 ASN A CA 1
ATOM 5622 C C . ASN A 1 716 ? 40.89890 -42.34936 13.85240 1.000 44.55271 716 ASN A C 1
ATOM 5623 O O . ASN A 1 716 ? 40.22494 -42.85540 12.94939 1.000 44.23688 716 ASN A O 1
ATOM 5628 N N . ASP A 1 717 ? 41.87393 -43.01830 14.45242 1.000 42.59458 717 ASP A N 1
ATOM 5629 C CA . ASP A 1 717 ? 42.24801 -44.37528 14.05043 1.000 44.27899 717 ASP A CA 1
ATOM 5630 C C . ASP A 1 717 ? 41.22106 -45.37734 14.57042 1.000 49.96389 717 ASP A C 1
ATOM 5631 O O . ASP A 1 717 ? 40.99305 -45.45435 15.78042 1.000 55.38822 717 ASP A O 1
ATOM 5636 N N . MET A 1 718 ? 40.61812 -46.16838 13.68241 1.000 48.99272 718 MET A N 1
ATOM 5637 C CA . MET A 1 718 ? 39.58316 -47.10743 14.10840 1.000 51.68778 718 MET A CA 1
ATOM 5638 C C . MET A 1 718 ? 40.12324 -48.49640 14.41442 1.000 52.55630 718 MET A C 1
ATOM 5639 O O . MET A 1 718 ? 39.33029 -49.43144 14.57241 1.000 54.87237 718 MET A O 1
ATOM 5644 N N . LYS A 1 719 ? 41.44424 -48.64733 14.55644 1.000 49.06115 719 LYS A N 1
ATOM 5645 C CA . LYS A 1 719 ? 42.00531 -49.96129 14.81645 1.000 51.03507 719 LYS A CA 1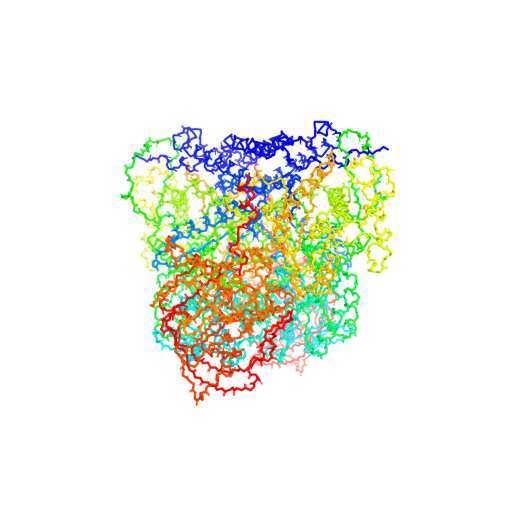
ATOM 5646 C C . LYS A 1 719 ? 41.41433 -50.54632 16.10345 1.000 53.25375 719 LYS A C 1
ATOM 5647 O O . LYS A 1 719 ? 40.87528 -49.81135 16.93544 1.000 53.36166 719 LYS A O 1
ATOM 5653 N N . PRO A 1 720 ? 41.46240 -51.87232 16.26945 1.000 50.54553 720 PRO A N 1
ATOM 5654 C CA . PRO A 1 720 ? 40.93342 -52.47434 17.50445 1.000 50.43236 720 PRO A CA 1
ATOM 5655 C C . PRO A 1 720 ? 41.64337 -51.89029 18.72446 1.000 49.94283 720 PRO A C 1
ATOM 5656 O O . PRO A 1 720 ? 42.82335 -51.55223 18.66547 1.000 48.50055 720 PRO A O 1
ATOM 5660 N N . SER A 1 721 ? 40.90935 -51.74833 19.82845 1.000 47.96628 721 SER A N 1
ATOM 5661 C CA . SER A 1 721 ? 41.43529 -51.08429 21.02345 1.000 49.28749 721 SER A CA 1
ATOM 5662 C C . SER A 1 721 ? 40.70831 -51.63733 22.24644 1.000 52.49577 721 SER A C 1
ATOM 5663 O O . SER A 1 721 ? 39.96336 -52.62037 22.15544 1.000 51.36142 721 SER A O 1
ATOM 5666 N N . ILE A 1 722 ? 40.95926 -51.02331 23.40844 1.000 53.68012 722 ILE A N 1
ATOM 5667 C CA . ILE A 1 722 ? 40.41826 -51.48433 24.69344 1.000 52.71685 722 ILE A CA 1
ATOM 5668 C C . ILE A 1 722 ? 39.27421 -50.56940 25.08942 1.000 50.46658 722 ILE A C 1
ATOM 5669 O O . ILE A 1 722 ? 39.42714 -49.34439 25.10241 1.000 45.71601 722 ILE A O 1
ATOM 5674 N N . HIS A 1 723 ? 38.13724 -51.15646 25.44240 1.000 51.38774 723 HIS A N 1
ATOM 5675 C CA . HIS A 1 723 ? 36.94719 -50.37052 25.70438 1.000 51.64303 723 HIS A CA 1
ATOM 5676 C C . HIS A 1 723 ? 36.46218 -50.62354 27.12338 1.000 50.37446 723 HIS A C 1
ATOM 5677 O O . HIS A 1 723 ? 36.73423 -51.65853 27.71539 1.000 50.42973 723 HIS A O 1
ATOM 5684 N N . THR A 1 724 ? 35.71712 -49.66758 27.65436 1.000 52.93003 724 THR A N 1
ATOM 5685 C CA . THR A 1 724 ? 35.24511 -49.70360 29.02836 1.000 56.91472 724 THR A CA 1
ATOM 5686 C C . THR A 1 724 ? 33.74012 -49.95969 29.03834 1.000 55.71984 724 THR A C 1
ATOM 5687 O O . THR A 1 724 ? 33.01410 -49.42873 28.20033 1.000 53.25902 724 THR A O 1
ATOM 5691 N N . PHE A 1 725 ? 33.27715 -50.78871 29.97734 1.000 57.83588 725 PHE A N 1
ATOM 5692 C CA . PHE A 1 725 ? 31.86417 -51.10279 30.11832 1.000 59.39660 725 PHE A CA 1
ATOM 5693 C C . PHE A 1 725 ? 31.46915 -51.07680 31.58531 1.000 59.72558 725 PHE A C 1
ATOM 5694 O O . PHE A 1 725 ? 32.19516 -51.59276 32.44033 1.000 58.78600 725 PHE A O 1
ATOM 5702 N N . LEU A 1 726 ? 30.32311 -50.45686 31.86629 1.000 58.24646 726 LEU A N 1
ATOM 5703 C CA . LEU A 1 726 ? 29.64010 -50.61290 33.13829 1.000 58.28857 726 LEU A CA 1
ATOM 5704 C C . LEU A 1 726 ? 28.83817 -51.91294 33.14428 1.000 62.15482 726 LEU A C 1
ATOM 5705 O O . LEU A 1 726 ? 28.28021 -52.32598 32.12328 1.000 62.17324 726 LEU A O 1
ATOM 5710 N N . LEU A 1 727 ? 28.76919 -52.55294 34.31128 1.000 64.50247 727 LEU A N 1
ATOM 5711 C CA . LEU A 1 727 ? 28.01426 -53.78898 34.48028 1.000 61.20471 727 LEU A CA 1
ATOM 5712 C C . LEU A 1 727 ? 26.72123 -53.48105 35.21926 1.000 66.90276 727 LEU A C 1
ATOM 5713 O O . LEU A 1 727 ? 26.74518 -52.85104 36.27826 1.000 66.35532 727 LEU A O 1
ATOM 5718 N N . HIS A 1 728 ? 25.59826 -53.90012 34.64525 1.000 69.40043 728 HIS A N 1
ATOM 5719 C CA . HIS A 1 728 ? 24.28725 -53.75719 35.25823 1.000 73.20088 728 HIS A CA 1
ATOM 5720 C C . HIS A 1 728 ? 23.69632 -55.13022 35.51923 1.000 74.33786 728 HIS A C 1
ATOM 5721 O O . HIS A 1 728 ? 23.95138 -56.07821 34.77224 1.000 77.85670 728 HIS A O 1
ATOM 5728 N N . GLY A 1 729 ? 22.89331 -55.22926 36.57122 1.000 75.10637 729 GLY A N 1
ATOM 5729 C CA . GLY A 1 729 ? 22.11938 -56.43030 36.82821 1.000 79.45690 729 GLY A CA 1
ATOM 5730 C C . GLY A 1 729 ? 22.71941 -57.31226 37.90322 1.000 81.31764 729 GLY A C 1
ATOM 5731 O O . GLY A 1 729 ? 23.70938 -56.97620 38.55924 1.000 78.83314 729 GLY A O 1
ATOM 5732 N N . SER A 1 730 ? 22.08547 -58.47230 38.07322 1.000 86.81567 730 SER A N 1
ATOM 5733 C CA . SER A 1 730 ? 22.46452 -59.50727 39.03323 1.000 90.01606 730 SER A CA 1
ATOM 5734 C C . SER A 1 730 ? 22.70360 -60.82426 38.29424 1.000 92.99536 730 SER A C 1
ATOM 5735 O O . SER A 1 730 ? 22.60062 -60.90327 37.06624 1.000 92.34002 730 SER A O 1
ATOM 5738 N N . GLY A 1 731 ? 23.00265 -61.87824 39.06525 1.000 95.15088 731 GLY A N 1
ATOM 5739 C CA . GLY A 1 731 ? 23.25573 -63.17823 38.46326 1.000 95.11404 731 GLY A CA 1
ATOM 5740 C C . GLY A 1 731 ? 22.16877 -63.62129 37.50725 1.000 95.51408 731 GLY A C 1
ATOM 5741 O O . GLY A 1 731 ? 22.43782 -64.34328 36.54226 1.000 92.56899 731 GLY A O 1
ATOM 5742 N N . GLU A 1 732 ? 20.92974 -63.19136 37.75423 1.000 99.62773 732 GLU A N 1
ATOM 5743 C CA . GLU A 1 732 ? 19.82677 -63.50843 36.85522 1.000 105.37316 732 GLU A CA 1
ATOM 5744 C C . GLU A 1 732 ? 20.16877 -63.13742 35.41522 1.000 104.47832 732 GLU A C 1
ATOM 5745 O O . GLU A 1 732 ? 20.21683 -63.99642 34.52622 1.000 103.60190 732 GLU A O 1
ATOM 5751 N N . GLN A 1 733 ? 20.42670 -61.85040 35.17422 1.000 101.18582 733 GLN A N 1
ATOM 5752 C CA . GLN A 1 733 ? 20.83469 -61.37139 33.86222 1.000 97.44589 733 GLN A CA 1
ATOM 5753 C C . GLN A 1 733 ? 21.74762 -60.16333 34.01823 1.000 88.47377 733 GLN A C 1
ATOM 5754 O O . GLN A 1 733 ? 21.49456 -59.28534 34.84622 1.000 85.78923 733 GLN A O 1
ATOM 5760 N N . TYR A 1 734 ? 22.81063 -60.13128 33.21924 1.000 81.67032 734 TYR A N 1
ATOM 5761 C CA . TYR A 1 734 ? 23.77357 -59.04423 33.23125 1.000 74.95636 734 TYR A CA 1
ATOM 5762 C C . TYR A 1 734 ? 23.71355 -58.26623 31.92524 1.000 69.82416 734 TYR A C 1
ATOM 5763 O O . TYR A 1 734 ? 23.43359 -58.82026 30.85524 1.000 69.85838 734 TYR A O 1
ATOM 5772 N N . TYR A 1 735 ? 24.01747 -56.97022 32.02524 1.000 68.07922 735 TYR A N 1
ATOM 5773 C CA . TYR A 1 735 ? 24.13044 -56.09122 30.87324 1.000 64.98937 735 TYR A CA 1
ATOM 5774 C C . TYR A 1 735 ? 25.45840 -55.35314 30.94325 1.000 66.59483 735 TYR A C 1
ATOM 5775 O O . TYR A 1 735 ? 25.94036 -55.02311 32.03126 1.000 66.57640 735 TYR A O 1
ATOM 5784 N N . LEU A 1 736 ? 26.05740 -55.12211 29.78126 1.000 65.88422 736 LEU A N 1
ATOM 5785 C CA . LEU A 1 736 ? 27.21035 -54.23705 29.64327 1.000 62.54434 736 LEU A CA 1
ATOM 5786 C C . LEU A 1 736 ? 26.75229 -52.95908 28.96826 1.000 62.25483 736 LEU A C 1
ATOM 5787 O O . LEU A 1 736 ? 26.02630 -53.00712 27.96725 1.000 61.11522 736 LEU A O 1
ATOM 5792 N N . VAL A 1 737 ? 27.16322 -51.82505 29.52726 1.000 62.60487 737 VAL A N 1
ATOM 5793 C CA . VAL A 1 737 ? 26.86615 -50.51007 28.98325 1.000 62.01270 737 VAL A CA 1
ATOM 5794 C C . VAL A 1 737 ? 28.19512 -49.86900 28.63026 1.000 58.73336 737 VAL A C 1
ATOM 5795 O O . VAL A 1 737 ? 28.97909 -49.51095 29.52227 1.000 59.77296 737 VAL A O 1
ATOM 5799 N N . HIS A 1 738 ? 28.46013 -49.73699 27.33527 1.000 53.06163 738 HIS A N 1
ATOM 5800 C CA . HIS A 1 738 ? 29.69810 -49.11392 26.90528 1.000 53.66696 738 HIS A CA 1
ATOM 5801 C C . HIS A 1 738 ? 29.77801 -47.67792 27.41727 1.000 49.94020 738 HIS A C 1
ATOM 5802 O O . HIS A 1 738 ? 28.78197 -46.95697 27.43126 1.000 53.65380 738 HIS A O 1
ATOM 5809 N N . THR A 1 739 ? 30.98298 -47.25385 27.85129 1.000 48.75058 739 THR A N 1
ATOM 5810 C CA . THR A 1 739 ? 31.19690 -45.85983 28.23128 1.000 49.20327 739 THR A CA 1
ATOM 5811 C C . THR A 1 739 ? 31.76988 -45.12781 27.02429 1.000 50.69555 739 THR A C 1
ATOM 5812 O O . THR A 1 739 ? 32.98888 -45.17874 26.79731 1.000 54.26703 739 THR A O 1
ATOM 5816 N N . PRO A 1 740 ? 30.94985 -44.45886 26.21827 1.000 47.01616 740 PRO A N 1
ATOM 5817 C CA . PRO A 1 740 ? 31.45583 -43.83383 24.98928 1.000 47.46095 740 PRO A CA 1
ATOM 5818 C C . PRO A 1 740 ? 32.34776 -42.64178 25.28528 1.000 46.45031 740 PRO A C 1
ATOM 5819 O O . PRO A 1 740 ? 32.29171 -42.03778 26.36028 1.000 47.40042 740 PRO A O 1
ATOM 5823 N N . THR A 1 741 ? 33.15675 -42.28674 24.28529 1.000 43.53417 741 THR A N 1
ATOM 5824 C CA . THR A 1 741 ? 33.97269 -41.08470 24.34830 1.000 46.45294 741 THR A CA 1
ATOM 5825 C C . THR A 1 741 ? 34.01167 -40.42370 22.97630 1.000 42.69459 741 THR A C 1
ATOM 5826 O O . THR A 1 741 ? 33.89872 -41.08171 21.94130 1.000 44.73168 741 THR A O 1
ATOM 5830 N N . ILE A 1 742 ? 34.17259 -39.10269 22.96629 1.000 42.03925 742 ILE A N 1
ATOM 5831 C CA . ILE A 1 742 ? 34.42857 -38.42068 21.70529 1.000 45.65547 742 ILE A CA 1
ATOM 5832 C C . ILE A 1 742 ? 35.89256 -38.07860 21.53331 1.000 46.25028 742 ILE A C 1
ATOM 5833 O O . ILE A 1 742 ? 36.27254 -37.48459 20.50831 1.000 42.64722 742 ILE A O 1
ATOM 5838 N N . HIS A 1 743 ? 36.73056 -38.43455 22.51332 1.000 44.02896 743 HIS A N 1
ATOM 5839 C CA . HIS A 1 743 ? 38.16955 -38.20047 22.45634 1.000 40.17061 743 HIS A CA 1
ATOM 5840 C C . HIS A 1 743 ? 38.87062 -39.15144 21.50636 1.000 43.93158 743 HIS A C 1
ATOM 5841 O O . HIS A 1 743 ? 40.03661 -38.91137 21.17937 1.000 40.61803 743 HIS A O 1
ATOM 5848 N N . MET A 1 744 ? 38.17568 -40.20648 21.06435 1.000 43.71314 744 MET A N 1
ATOM 5849 C CA . MET A 1 744 ? 38.66775 -41.21745 20.14336 1.000 43.84473 744 MET A CA 1
ATOM 5850 C C . MET A 1 744 ? 37.51778 -41.58752 19.22735 1.000 45.94761 744 MET A C 1
ATOM 5851 O O . MET A 1 744 ? 36.43780 -41.91258 19.73134 1.000 46.52926 744 MET A O 1
ATOM 5856 N N . ALA A 1 745 ? 37.73180 -41.55852 17.90235 1.000 43.41836 745 ALA A N 1
ATOM 5857 C CA . ALA A 1 745 ? 36.64383 -41.94658 17.00334 1.000 45.46335 745 ALA A CA 1
ATOM 5858 C C . ALA A 1 745 ? 36.17391 -43.36361 17.30034 1.000 47.41621 745 ALA A C 1
ATOM 5859 O O . ALA A 1 745 ? 34.98593 -43.65668 17.15033 1.000 50.70871 745 ALA A O 1
ATOM 5861 N N . SER A 1 746 ? 37.08395 -44.25255 17.74636 1.000 40.36537 746 SER A N 1
ATOM 5862 C CA . SER A 1 746 ? 36.67703 -45.62858 17.98636 1.000 42.32876 746 SER A CA 1
ATOM 5863 C C . SER A 1 746 ? 35.78402 -45.78162 19.20835 1.000 42.52089 746 SER A C 1
ATOM 5864 O O . SER A 1 746 ? 35.24008 -46.86465 19.42034 1.000 49.81650 746 SER A O 1
ATOM 5867 N N . GLY A 1 747 ? 35.62295 -44.74663 20.02034 1.000 46.78192 747 GLY A N 1
ATOM 5868 C CA . GLY A 1 747 ? 34.72194 -44.82167 21.14533 1.000 49.13484 747 GLY A CA 1
ATOM 5869 C C . GLY A 1 747 ? 33.36491 -44.17975 20.92431 1.000 47.70572 747 GLY A C 1
ATOM 5870 O O . GLY A 1 747 ? 32.54989 -44.14779 21.85829 1.000 45.71074 747 GLY A O 1
ATOM 5871 N N . ARG A 1 748 ? 33.09389 -43.67977 19.71330 1.000 40.14429 748 ARG A N 1
ATOM 5872 C CA . ARG A 1 748 ? 31.88285 -42.89684 19.43828 1.000 43.29993 748 ARG A CA 1
ATOM 5873 C C . ARG A 1 748 ? 30.71391 -43.80491 19.04527 1.000 48.67689 748 ARG A C 1
ATOM 5874 O O . ARG A 1 748 ? 30.18092 -43.75194 17.93426 1.000 50.98243 748 ARG A O 1
ATOM 5882 N N . ARG A 1 749 ? 30.32395 -44.65592 19.99327 1.000 50.86136 749 ARG A N 1
ATOM 5883 C CA . ARG A 1 749 ? 29.18900 -45.56499 19.83626 1.000 50.70345 749 ARG A CA 1
ATOM 5884 C C . ARG A 1 749 ? 28.46199 -45.66602 21.16725 1.000 50.05337 749 ARG A C 1
ATOM 5885 O O . ARG A 1 749 ? 29.09598 -45.76998 22.21826 1.000 53.87225 749 ARG A O 1
ATOM 5893 N N . GLN A 1 750 ? 27.14399 -45.65510 21.13023 1.000 48.33211 750 GLN A N 1
ATOM 5894 C CA . GLN A 1 750 ? 26.35199 -45.95513 22.31522 1.000 49.98757 750 GLN A CA 1
ATOM 5895 C C . GLN A 1 750 ? 25.93507 -47.41716 22.22322 1.000 52.72737 750 GLN A C 1
ATOM 5896 O O . GLN A 1 750 ? 25.26310 -47.80620 21.26421 1.000 55.08292 750 GLN A O 1
ATOM 5902 N N . ILE A 1 751 ? 26.37610 -48.23613 23.18323 1.000 53.29850 751 ILE A N 1
ATOM 5903 C CA . ILE A 1 751 ? 26.21318 -49.68614 23.09823 1.000 54.14070 751 ILE A CA 1
ATOM 5904 C C . ILE A 1 751 ? 25.69820 -50.23716 24.42323 1.000 53.98016 751 ILE A C 1
ATOM 5905 O O . ILE A 1 751 ? 26.21816 -49.91213 25.49624 1.000 57.62270 751 ILE A O 1
ATOM 5910 N N . ILE A 1 752 ? 24.64424 -51.03122 24.33722 1.000 56.00672 752 ILE A N 1
ATOM 5911 C CA . ILE A 1 752 ? 24.06827 -51.76525 25.45122 1.000 60.55463 752 ILE A CA 1
ATOM 5912 C C . ILE A 1 752 ? 23.90136 -53.20226 24.98622 1.000 65.56839 752 ILE A C 1
ATOM 5913 O O . ILE A 1 752 ? 23.26838 -53.45130 23.95021 1.000 68.33188 752 ILE A O 1
ATOM 5918 N N . LEU A 1 753 ? 24.46240 -54.13522 25.75023 1.000 65.11044 753 LEU A N 1
ATOM 5919 C CA . LEU A 1 753 ? 24.40448 -55.55123 25.43424 1.000 64.71039 753 LEU A CA 1
ATOM 5920 C C . LEU A 1 753 ? 23.89751 -56.31125 26.64824 1.000 66.29742 753 LEU A C 1
ATOM 5921 O O . LEU A 1 753 ? 24.19347 -55.94323 27.78824 1.000 63.22337 753 LEU A O 1
ATOM 5926 N N . SER A 1 754 ? 23.11857 -57.36130 26.40223 1.000 67.70549 754 SER A N 1
ATOM 5927 C CA . SER A 1 754 ? 22.87161 -58.38430 27.40823 1.000 70.22421 754 SER A CA 1
ATOM 5928 C C . SER A 1 754 ? 23.93068 -59.45425 27.23125 1.000 69.51623 754 SER A C 1
ATOM 5929 O O . SER A 1 754 ? 24.29971 -59.78123 26.09826 1.000 68.78719 754 SER A O 1
ATOM 5932 N N . VAL A 1 755 ? 24.44769 -59.97921 28.34426 1.000 73.60883 755 VAL A N 1
ATOM 5933 C CA . VAL A 1 755 ? 25.59774 -60.87415 28.27728 1.000 70.30843 755 VAL A CA 1
ATOM 5934 C C . VAL A 1 755 ? 25.53678 -61.91515 29.37829 1.000 76.01175 755 VAL A C 1
ATOM 5935 O O . VAL A 1 755 ? 24.82176 -61.77018 30.37028 1.000 77.97251 755 VAL A O 1
ATOM 5939 N N . ASN A 1 756 ? 26.33785 -62.96210 29.20530 1.000 77.40665 756 ASN A N 1
ATOM 5940 C CA . ASN A 1 756 ? 26.68388 -63.87808 30.27631 1.000 82.11248 756 ASN A CA 1
ATOM 5941 C C . ASN A 1 756 ? 28.09186 -63.57800 30.76533 1.000 82.47568 756 ASN A C 1
ATOM 5942 O O . ASN A 1 756 ? 28.98285 -63.26195 29.97134 1.000 81.86771 756 ASN A O 1
ATOM 5947 N N . VAL A 1 757 ? 28.28385 -63.67098 32.07733 1.000 83.29683 757 VAL A N 1
ATOM 5948 C CA . VAL A 1 757 ? 29.57082 -63.41690 32.70435 1.000 84.68384 757 VAL A CA 1
ATOM 5949 C C . VAL A 1 757 ? 30.04589 -64.71887 33.32836 1.000 86.91832 757 VAL A C 1
ATOM 5950 O O . VAL A 1 757 ? 29.49290 -65.16990 34.34036 1.000 84.20746 757 VAL A O 1
ATOM 5954 N N . GLU A 1 758 ? 31.05193 -65.33082 32.71138 1.000 94.01127 758 GLU A N 1
ATOM 5955 C CA . GLU A 1 758 ? 31.71099 -66.51978 33.24439 1.000 100.07516 758 GLU A CA 1
ATOM 5956 C C . GLU A 1 758 ? 32.88495 -66.09271 34.12141 1.000 100.43309 758 GLU A C 1
ATOM 5957 O O . GLU A 1 758 ? 33.77292 -65.36566 33.66141 1.000 99.06188 758 GLU A O 1
ATOM 5963 N N . GLY A 1 759 ? 32.87296 -66.50070 35.38141 1.000 102.10961 759 GLY A N 1
ATOM 5964 C CA . GLY A 1 759 ? 33.94893 -66.13964 36.27942 1.000 104.86520 759 GLY A CA 1
ATOM 5965 C C . GLY A 1 759 ? 33.53192 -66.26766 37.72742 1.000 111.47916 759 GLY A C 1
ATOM 5966 O O . GLY A 1 759 ? 32.40193 -66.64072 38.04940 1.000 116.16656 759 GLY A O 1
ATOM 5967 N N . GLN A 1 760 ? 34.47588 -65.93060 38.59943 1.000 112.08976 760 GLN A N 1
ATOM 5968 C CA . GLN A 1 760 ? 34.27787 -66.00260 40.04842 1.000 114.50320 760 GLN A CA 1
ATOM 5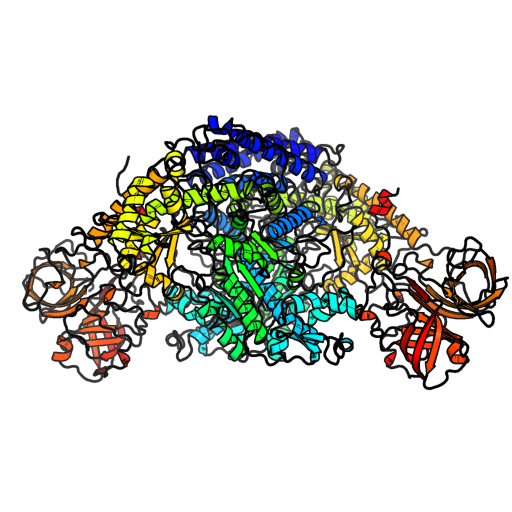969 C C . GLN A 1 760 ? 33.99378 -64.60862 40.60141 1.000 114.52952 760 GLN A C 1
ATOM 5970 O O . GLN A 1 760 ? 34.74874 -64.05057 41.39442 1.000 115.39805 760 GLN A O 1
ATOM 5976 N N . VAL A 1 761 ? 32.86776 -64.04768 40.17340 1.000 115.08222 761 VAL A N 1
ATOM 5977 C CA . VAL A 1 761 ? 32.48568 -62.68770 40.52538 1.000 115.49543 761 VAL A CA 1
ATOM 5978 C C . VAL A 1 761 ? 31.15467 -62.72777 41.25637 1.000 120.62499 761 VAL A C 1
ATOM 5979 O O . VAL A 1 761 ? 30.21171 -63.39783 40.81636 1.000 120.61446 761 VAL A O 1
ATOM 5983 N N . ARG A 1 762 ? 31.09161 -62.02277 42.38136 1.000 124.64916 762 ARG A N 1
ATOM 5984 C CA . ARG A 1 762 ? 29.88960 -61.95383 43.19735 1.000 127.55740 762 ARG A CA 1
ATOM 5985 C C . ARG A 1 762 ? 30.10753 -60.91882 44.29434 1.000 126.99154 762 ARG A C 1
ATOM 5986 O O . ARG A 1 762 ? 30.73453 -61.21078 45.31635 1.000 128.07851 762 ARG A O 1
ATOM 5994 N N . GLN A 1 763 ? 29.59846 -59.70585 44.08533 1.000 124.31491 763 GLN A N 1
ATOM 5995 C CA . GLN A 1 763 ? 29.82139 -58.59883 45.01033 1.000 122.25150 763 GLN A CA 1
ATOM 5996 C C . GLN A 1 763 ? 28.55134 -57.76290 45.07231 1.000 119.66172 763 GLN A C 1
ATOM 5997 O O . GLN A 1 763 ? 28.16832 -57.13693 44.07830 1.000 115.51385 763 GLN A O 1
ATOM 6003 N N . ALA A 1 764 ? 27.90432 -57.75493 46.23430 1.000 120.35127 764 ALA A N 1
ATOM 6004 C CA . ALA A 1 764 ? 26.66828 -57.00400 46.42128 1.000 118.81688 764 ALA A CA 1
ATOM 6005 C C . ALA A 1 764 ? 26.93519 -55.67998 47.13427 1.000 117.99573 764 ALA A C 1
ATOM 6006 O O . ALA A 1 764 ? 27.87718 -55.56092 47.91729 1.000 119.22219 764 ALA A O 1
ATOM 6008 N N . VAL A 1 771 ? 26.48880 -48.22901 45.09323 1.000 99.24611 771 VAL A N 1
ATOM 6009 C CA . VAL A 1 771 ? 27.54277 -47.89095 46.04124 1.000 100.03305 771 VAL A CA 1
ATOM 6010 C C . VAL A 1 771 ? 28.84577 -47.60188 45.30826 1.000 100.24097 771 VAL A C 1
ATOM 6011 O O . VAL A 1 771 ? 29.34470 -46.47885 45.32426 1.000 96.72212 771 VAL A O 1
ATOM 6015 N N . GLU A 1 772 ? 29.39683 -48.63185 44.67127 1.000 105.12313 772 GLU A N 1
ATOM 6016 C CA . GLU A 1 772 ? 30.65884 -48.53779 43.95229 1.000 104.12827 772 GLU A CA 1
ATOM 6017 C C . GLU A 1 772 ? 30.50589 -49.16580 42.57329 1.000 97.97490 772 GLU A C 1
ATOM 6018 O O . GLU A 1 772 ? 29.79995 -50.16684 42.40829 1.000 98.88554 772 GLU A O 1
ATOM 6024 N N . ALA A 1 773 ? 31.18587 -48.57877 41.59130 1.000 88.66063 773 ALA A N 1
ATOM 6025 C CA . ALA A 1 773 ? 31.01491 -48.97279 40.20230 1.000 84.56277 773 ALA A CA 1
ATOM 6026 C C . ALA A 1 773 ? 31.77399 -50.25774 39.89231 1.000 84.27853 773 ALA A C 1
ATOM 6027 O O . ALA A 1 773 ? 32.95599 -50.39168 40.22733 1.000 85.33128 773 ALA A O 1
ATOM 6029 N N . VAL A 1 774 ? 31.10105 -51.18079 39.21131 1.000 85.06546 774 VAL A N 1
ATOM 6030 C CA . VAL A 1 774 ? 31.69912 -52.40975 38.69932 1.000 82.59675 774 VAL A CA 1
ATOM 6031 C C . VAL A 1 774 ? 31.94013 -52.22275 37.20933 1.000 78.65943 774 VAL A C 1
ATOM 6032 O O . VAL A 1 774 ? 30.99613 -51.98280 36.44431 1.000 76.83026 774 VAL A O 1
ATOM 6036 N N . ILE A 1 775 ? 33.19815 -52.34168 36.79234 1.000 73.65357 775 ILE A N 1
ATOM 6037 C CA . ILE A 1 775 ? 33.60614 -51.96366 35.44535 1.000 74.32470 775 ILE A CA 1
ATOM 6038 C C . ILE A 1 775 ? 34.33722 -53.12363 34.78636 1.000 73.32195 775 ILE A C 1
ATOM 6039 O O . ILE A 1 775 ? 35.08725 -53.86058 35.44038 1.000 71.47699 775 ILE A O 1
ATOM 6044 N N . VAL A 1 776 ? 34.07325 -53.31465 33.49636 1.000 68.13712 776 VAL A N 1
ATOM 6045 C CA . VAL A 1 776 ? 34.68532 -54.36862 32.69937 1.000 61.90479 776 VAL A CA 1
ATOM 6046 C C . VAL A 1 776 ? 35.36330 -53.73858 31.49038 1.000 60.32829 776 VAL A C 1
ATOM 6047 O O . VAL A 1 776 ? 34.76026 -52.90162 30.79937 1.000 58.60966 776 VAL A O 1
ATOM 6051 N N A HIS A 1 777 ? 36.60032 -54.15352 31.22040 0.480 58.11749 777 HIS A N 1
ATOM 6052 N N B HIS A 1 777 ? 36.62032 -54.11651 31.25940 0.520 58.05170 777 HIS A N 1
ATOM 6053 C CA A HIS A 1 777 ? 37.26132 -53.80948 29.96941 0.480 56.08041 777 HIS A CA 1
ATOM 6054 C CA B HIS A 1 777 ? 37.32332 -53.84748 30.01441 0.520 56.14621 777 HIS A CA 1
ATOM 6055 C C A HIS A 1 777 ? 37.74540 -55.08746 29.30042 0.480 56.84103 777 HIS A C 1
ATOM 6056 C C B HIS A 1 777 ? 37.57941 -55.17047 29.30342 0.520 56.79892 777 HIS A C 1
ATOM 6057 O O A HIS A 1 777 ? 38.16645 -56.03443 29.97143 0.480 56.68838 777 HIS A O 1
ATOM 6058 O O B HIS A 1 777 ? 37.69946 -56.21946 29.94142 0.520 57.11474 777 HIS A O 1
ATOM 6071 N N . ASN A 1 778 ? 37.63742 -55.11947 27.97642 1.000 55.31716 778 ASN A N 1
ATOM 6072 C CA . ASN A 1 778 ? 38.11550 -56.25345 27.20143 1.000 58.43595 778 ASN A CA 1
ATOM 6073 C C . ASN A 1 778 ? 39.63550 -56.28137 27.24245 1.000 57.64639 778 ASN A C 1
ATOM 6074 O O . ASN A 1 778 ? 40.28744 -55.23533 27.19145 1.000 58.74915 778 ASN A O 1
ATOM 6079 N N . THR A 1 779 ? 40.19156 -57.47733 27.35746 1.000 56.65942 779 THR A N 1
ATOM 6080 C CA . THR A 1 779 ? 41.63457 -57.65725 27.44948 1.000 61.71529 779 THR A CA 1
ATOM 6081 C C . THR A 1 779 ? 42.31760 -57.78422 26.09949 1.000 65.46311 779 THR A C 1
ATOM 6082 O O . THR A 1 779 ? 43.53059 -57.53815 26.00851 1.000 62.55224 779 THR A O 1
ATOM 6086 N N . VAL A 1 780 ? 41.61064 -58.24627 25.07749 1.000 56.01198 780 VAL A N 1
ATOM 6087 C CA . VAL A 1 780 ? 42.14066 -58.32624 23.71849 1.000 55.40664 780 VAL A CA 1
ATOM 6088 C C . VAL A 1 780 ? 41.51261 -57.20528 22.90048 1.000 53.87751 780 VAL A C 1
ATOM 6089 O O . VAL A 1 780 ? 40.28660 -57.04735 22.93046 1.000 56.07514 780 VAL A O 1
ATOM 6093 N N . PRO A 1 781 ? 42.30857 -56.39024 22.19749 1.000 52.73527 781 PRO A N 1
ATOM 6094 C CA . PRO A 1 781 ? 41.75152 -55.26427 21.43047 1.000 52.32469 781 PRO A CA 1
ATOM 6095 C C . PRO A 1 781 ? 40.69356 -55.72734 20.43546 1.000 53.79329 781 PRO A C 1
ATOM 6096 O O . PRO A 1 781 ? 40.79563 -56.80234 19.84047 1.000 54.11701 781 PRO A O 1
ATOM 6100 N N . LEU A 1 782 ? 39.65452 -54.91540 20.28344 1.000 53.03531 782 LEU A N 1
ATOM 6101 C CA . LEU A 1 782 ? 38.56655 -55.25746 19.37443 1.000 55.95671 782 LEU A CA 1
ATOM 6102 C C . LEU A 1 782 ? 37.94248 -53.97450 18.85842 1.000 56.04619 782 LEU A C 1
ATOM 6103 O O . LEU A 1 782 ? 38.12742 -52.89849 19.43341 1.000 56.42782 782 LEU A O 1
ATOM 6108 N N . ARG A 1 783 ? 37.20251 -54.09655 17.75841 1.000 59.47555 783 ARG A N 1
ATOM 6109 C CA . ARG A 1 783 ? 36.42545 -52.99259 17.20439 1.000 54.05122 783 ARG A CA 1
ATOM 6110 C C . ARG A 1 783 ? 34.98645 -53.12167 17.67937 1.000 53.02478 783 ARG A C 1
ATOM 6111 O O . ARG A 1 783 ? 34.40751 -54.21071 17.62137 1.000 55.02239 783 ARG A O 1
ATOM 6119 N N . LEU A 1 784 ? 34.43238 -52.02070 18.19136 1.000 53.41693 784 LEU A N 1
ATOM 6120 C CA . LEU A 1 784 ? 33.05638 -52.02578 18.68534 1.000 55.24347 784 LEU A CA 1
ATOM 6121 C C . LEU A 1 784 ? 32.06941 -52.42684 17.59133 1.000 56.46730 784 LEU A C 1
ATOM 6122 O O . LEU A 1 784 ? 31.08745 -53.13089 17.86232 1.000 55.25926 784 LEU A O 1
ATOM 6127 N N . ASP A 1 785 ? 32.30441 -51.97883 16.35133 1.000 55.41980 785 ASP A N 1
ATOM 6128 C CA . ASP A 1 785 ? 31.35344 -52.27989 15.28232 1.000 58.68335 785 ASP A CA 1
ATOM 6129 C C . ASP A 1 785 ? 31.28352 -53.76189 14.95932 1.000 64.01294 785 ASP A C 1
ATOM 6130 O O . ASP A 1 785 ? 30.30856 -54.18595 14.33231 1.000 67.13963 785 ASP A O 1
ATOM 6135 N N . GLU A 1 786 ? 32.28656 -54.55484 15.35734 1.000 63.14178 786 GLU A N 1
ATOM 6136 C CA . GLU A 1 786 ? 32.28865 -55.99484 15.12335 1.000 65.23151 786 GLU A CA 1
ATOM 6137 C C . GLU A 1 786 ? 31.61168 -56.78987 16.23434 1.000 69.67941 786 GLU A C 1
ATOM 6138 O O . GLU A 1 786 ? 31.51575 -58.01787 16.12335 1.000 74.07467 786 GLU A O 1
ATOM 6144 N N . ILE A 1 787 ? 31.14963 -56.14089 17.30033 1.000 66.12109 787 ILE A N 1
ATOM 6145 C CA . ILE A 1 787 ? 30.40865 -56.84093 18.34533 1.000 68.72140 787 ILE A CA 1
ATOM 6146 C C . ILE A 1 787 ? 29.02068 -57.17901 17.80531 1.000 73.27457 787 ILE A C 1
ATOM 6147 O O . ILE A 1 787 ? 28.22363 -56.28005 17.52229 1.000 75.50642 787 ILE A O 1
ATOM 6152 N N . VAL A 1 788 ? 28.72675 -58.47402 17.63731 1.000 80.90444 788 VAL A N 1
ATOM 6153 C CA . VAL A 1 788 ? 27.44278 -58.91910 17.09330 1.000 82.27039 788 VAL A CA 1
ATOM 6154 C C . VAL A 1 788 ? 26.86283 -60.02313 17.97229 1.000 77.64089 788 VAL A C 1
ATOM 6155 O O . VAL A 1 788 ? 27.56086 -60.64508 18.77531 1.000 75.05900 788 VAL A O 1
ATOM 6159 N N . ASP A 1 789 ? 25.56785 -60.27620 17.78928 1.000 76.99344 789 ASP A N 1
ATOM 6160 C CA . ASP A 1 789 ? 24.87990 -61.30423 18.56227 1.000 78.61995 789 ASP A CA 1
ATOM 6161 C C . ASP A 1 789 ? 25.64497 -62.62119 18.49329 1.000 79.04106 789 ASP A C 1
ATOM 6162 O O . ASP A 1 789 ? 26.04401 -63.07018 17.41430 1.000 79.47795 789 ASP A O 1
ATOM 6167 N N . GLY A 1 790 ? 25.84499 -63.23918 19.66230 1.000 77.95672 790 GLY A N 1
ATOM 6168 C CA . GLY A 1 790 ? 26.54806 -64.49714 19.78231 1.000 75.19586 790 GLY A CA 1
ATOM 6169 C C . GLY A 1 790 ? 28.02605 -64.38705 20.09433 1.000 74.34839 790 GLY A C 1
ATOM 6170 O O . GLY A 1 790 ? 28.63710 -65.38801 20.49734 1.000 74.81950 790 GLY A O 1
ATOM 6171 N N . GLY A 1 791 ? 28.62099 -63.21502 19.91333 1.000 70.44002 791 GLY A N 1
ATOM 6172 C CA . GLY A 1 791 ? 30.03297 -63.02894 20.14535 1.000 70.03471 791 GLY A CA 1
ATOM 6173 C C . GLY A 1 791 ? 30.40996 -63.18091 21.61236 1.000 71.86125 791 GLY A C 1
ATOM 6174 O O . GLY A 1 791 ? 29.58596 -63.44095 22.49135 1.000 72.84558 791 GLY A O 1
ATOM 6175 N N . SER A 1 792 ? 31.70195 -63.01284 21.87037 1.000 67.87656 792 SER A N 1
ATOM 6176 C CA . SER A 1 792 ? 32.22494 -63.10480 23.22538 1.000 71.33224 792 SER A CA 1
ATOM 6177 C C . SER A 1 792 ? 33.60890 -62.46672 23.25940 1.000 72.69556 792 SER A C 1
ATOM 6178 O O . SER A 1 792 ? 34.22090 -62.20169 22.22141 1.000 73.91676 792 SER A O 1
ATOM 6181 N N . PHE A 1 793 ? 34.10687 -62.23769 24.47040 1.000 69.50044 793 PHE A N 1
ATOM 6182 C CA . PHE A 1 793 ? 35.46884 -61.74361 24.60942 1.000 66.99751 793 PHE A CA 1
ATOM 6183 C C . PHE A 1 793 ? 35.89083 -61.86758 26.06543 1.000 69.22146 793 PHE A C 1
ATOM 6184 O O . PHE A 1 793 ? 35.04982 -61.94162 26.96842 1.000 69.66625 793 PHE A O 1
ATOM 6192 N N . ASP A 1 794 ? 37.20483 -61.94351 26.27644 1.000 66.44481 794 ASP A N 1
ATOM 6193 C CA . ASP A 1 794 ? 37.74581 -61.99747 27.62645 1.000 73.44302 794 ASP A CA 1
ATOM 6194 C C . ASP A 1 794 ? 37.85273 -60.59646 28.21145 1.000 70.83744 794 ASP A C 1
ATOM 6195 O O . ASP A 1 794 ? 38.02868 -59.61045 27.49144 1.000 64.39719 794 ASP A O 1
ATOM 6200 N N . GLY A 1 795 ? 37.75970 -60.51646 29.53445 1.000 73.16930 795 GLY A N 1
ATOM 6201 C CA . GLY A 1 795 ? 37.78162 -59.22045 30.17644 1.000 74.87740 795 GLY A CA 1
ATOM 6202 C C . GLY A 1 795 ? 38.25860 -59.22242 31.61145 1.000 76.51970 795 GLY A C 1
ATOM 6203 O O . GLY A 1 795 ? 38.67665 -60.25539 32.14346 1.000 79.75167 795 GLY A O 1
ATOM 6204 N N . ILE A 1 796 ? 38.18453 -58.06242 32.25444 1.000 78.33308 796 ILE A N 1
ATOM 6205 C CA . ILE A 1 796 ? 38.65450 -57.87739 33.62044 1.000 80.05960 796 ILE A CA 1
ATOM 6206 C C . ILE A 1 796 ? 37.64144 -57.02244 34.36943 1.000 78.65154 796 ILE A C 1
ATOM 6207 O O . ILE A 1 796 ? 37.22039 -55.97247 33.87542 1.000 79.32530 796 ILE A O 1
ATOM 6212 N N . LEU A 1 797 ? 37.24045 -57.47546 35.54742 1.000 80.56755 797 LEU A N 1
ATOM 6213 C CA . LEU A 1 797 ? 36.33440 -56.71451 36.38741 1.000 83.89164 797 LEU A CA 1
ATOM 6214 C C . LEU A 1 797 ? 37.11234 -55.89046 37.39641 1.000 87.32626 797 LEU A C 1
ATOM 6215 O O . LEU A 1 797 ? 38.17835 -56.28639 37.86943 1.000 92.07683 797 LEU A O 1
ATOM 6220 N N . THR A 1 798 ? 36.54627 -54.74749 37.74240 1.000 88.52114 798 THR A N 1
ATOM 6221 C CA . THR A 1 798 ? 37.14920 -53.81845 38.69040 1.000 95.87465 798 THR A CA 1
ATOM 6222 C C . THR A 1 798 ? 36.05616 -53.24551 39.57839 1.000 102.24910 798 THR A C 1
ATOM 6223 O O . THR A 1 798 ? 35.25912 -52.41255 39.13337 1.000 103.13342 798 THR A O 1
ATOM 6227 N N . ILE A 1 799 ? 36.01717 -53.70150 40.82639 1.000 105.63372 799 ILE A N 1
ATOM 6228 C CA . ILE A 1 799 ? 35.05613 -53.19955 41.80037 1.000 107.86293 799 ILE A CA 1
ATOM 6229 C C . ILE A 1 799 ? 35.53804 -51.83652 42.28837 1.000 109.43681 799 ILE A C 1
ATOM 6230 O O . ILE A 1 799 ? 36.51103 -51.74546 43.03839 1.000 108.28404 799 ILE A O 1
ATOM 6235 N N . GLY A 1 800 ? 34.87699 -50.77156 41.83436 1.000 110.83961 800 GLY A N 1
ATOM 6236 C CA . GLY A 1 800 ? 35.20391 -49.42854 42.27736 1.000 111.53969 800 GLY A CA 1
ATOM 6237 C C . GLY A 1 800 ? 36.68089 -49.12546 42.45637 1.000 112.78194 800 GLY A C 1
ATOM 6238 O O . GLY A 1 800 ? 37.46390 -49.16642 41.50039 1.000 111.55811 800 GLY A O 1
ATOM 6239 N N . LYS A 1 801 ? 37.03485 -48.80743 43.70438 1.000 114.57690 801 LYS A N 1
ATOM 6240 C CA . LYS A 1 801 ? 38.38783 -48.44235 44.12739 1.000 114.94273 801 LYS A CA 1
ATOM 6241 C C . LYS A 1 801 ? 39.27489 -49.61430 44.53141 1.000 118.35366 801 LYS A C 1
ATOM 6242 O O . LYS A 1 801 ? 40.27187 -49.41724 45.19943 1.000 117.64832 801 LYS A O 1
ATOM 6248 N N . ARG A 1 802 ? 38.92096 -50.82732 44.14341 1.000 120.69342 802 ARG A N 1
ATOM 6249 C CA . ARG A 1 802 ? 39.69102 -51.99928 44.54243 1.000 121.31191 802 ARG A CA 1
ATOM 6250 C C . ARG A 1 802 ? 40.93604 -52.15121 43.67745 1.000 120.66447 802 ARG A C 1
ATOM 6251 O O . ARG A 1 802 ? 40.85706 -52.13522 42.44345 1.000 118.52737 802 ARG A O 1
ATOM 6259 N N . LYS A 1 803 ? 42.08904 -52.30614 44.33546 1.000 121.84619 803 LYS A N 1
ATOM 6260 C CA . LYS A 1 803 ? 43.34406 -52.48408 43.61348 1.000 119.90122 803 LYS A CA 1
ATOM 6261 C C . LYS A 1 803 ? 43.37615 -53.81408 42.87449 1.000 117.94835 803 LYS A C 1
ATOM 6262 O O . LYS A 1 803 ? 44.09317 -53.95104 41.87550 1.000 119.01953 803 LYS A O 1
ATOM 6268 N N . THR A 1 804 ? 42.61620 -54.79812 43.34748 1.000 113.32148 804 THR A N 1
ATOM 6269 C CA . THR A 1 804 ? 42.56828 -56.11013 42.72049 1.000 109.82633 804 THR A CA 1
ATOM 6270 C C . THR A 1 804 ? 41.59929 -56.13019 41.53848 1.000 104.78625 804 THR A C 1
ATOM 6271 O O . THR A 1 804 ? 40.63425 -55.35924 41.47646 1.000 104.90732 804 THR A O 1
ATOM 6275 N N . SER A 1 805 ? 41.88236 -57.01717 40.58648 1.000 98.80132 805 SER A N 1
ATOM 6276 C CA . SER A 1 805 ? 41.07038 -57.20923 39.39347 1.000 91.90576 805 SER A CA 1
ATOM 6277 C C . SER A 1 805 ? 40.66147 -58.67525 39.29348 1.000 87.97897 805 SER A C 1
ATOM 6278 O O . SER A 1 805 ? 41.18451 -59.53622 40.00549 1.000 93.96390 805 SER A O 1
ATOM 6281 N N . PHE A 1 806 ? 39.73850 -58.96330 38.37746 1.000 79.45953 806 PHE A N 1
ATOM 6282 C CA . PHE A 1 806 ? 39.18457 -60.30634 38.23746 1.000 80.95444 806 PHE A CA 1
ATOM 6283 C C . PHE A 1 806 ? 39.04262 -60.68735 36.77346 1.000 78.67522 806 PHE A C 1
ATOM 6284 O O . PHE A 1 806 ? 38.42258 -59.95639 35.99145 1.000 79.76219 806 PHE A O 1
ATOM 6292 N N A LYS A 1 807 ? 39.60068 -61.83732 36.40948 0.390 76.05386 807 LYS A N 1
ATOM 6293 N N B LYS A 1 807 ? 39.61968 -61.83032 36.40948 0.610 75.90121 807 LYS A N 1
ATOM 6294 C CA A LYS A 1 807 ? 39.43373 -62.35334 35.05848 0.390 75.16954 807 LYS A CA 1
ATOM 6295 C CA B LYS A 1 807 ? 39.43073 -62.38834 35.07948 0.610 75.18270 807 LYS A CA 1
ATOM 6296 C C A LYS A 1 807 ? 38.01376 -62.86342 34.86546 0.390 75.71434 807 LYS A C 1
ATOM 6297 C C B LYS A 1 807 ? 37.98276 -62.81942 34.90346 0.610 75.63012 807 LYS A C 1
ATOM 6298 O O A LYS A 1 807 ? 37.50980 -63.64844 35.67346 0.390 77.55140 807 LYS A O 1
ATOM 6299 O O B LYS A 1 807 ? 37.42679 -63.50945 35.76146 0.610 77.48034 807 LYS A O 1
ATOM 6310 N N . VAL A 1 808 ? 37.37175 -62.41646 33.78345 1.000 74.77739 808 VAL A N 1
ATOM 6311 C CA . VAL A 1 808 ? 36.00978 -62.81354 33.44643 1.000 75.74856 808 VAL A CA 1
ATOM 6312 C C . VAL A 1 808 ? 35.93282 -63.14855 31.96043 1.000 74.11678 808 VAL A C 1
ATOM 6313 O O . VAL A 1 808 ? 36.78081 -62.74851 31.16344 1.000 71.43488 808 VAL A O 1
ATOM 6317 N N . LYS A 1 809 ? 34.90387 -63.90961 31.59242 1.000 75.83804 809 LYS A N 1
ATOM 6318 C CA . LYS A 1 809 ? 34.62390 -64.21463 30.19442 1.000 77.55404 809 LYS A CA 1
ATOM 6319 C C . LYS A 1 809 ? 33.22488 -63.71171 29.86440 1.000 77.36454 809 LYS A C 1
ATOM 6320 O O . LYS A 1 809 ? 32.24090 -64.15076 30.47039 1.000 77.01976 809 LYS A O 1
ATOM 6326 N N . ILE A 1 810 ? 33.13884 -62.79172 28.91039 1.000 74.76423 810 ILE A N 1
ATOM 6327 C CA . ILE A 1 810 ? 31.85982 -62.25680 28.46437 1.000 70.49793 810 ILE A CA 1
ATOM 6328 C C . ILE A 1 810 ? 31.38388 -63.09183 27.28537 1.000 72.75346 810 ILE A C 1
ATOM 6329 O O . ILE A 1 810 ? 32.03790 -63.12880 26.23838 1.000 73.66936 810 ILE A O 1
ATOM 6334 N N . SER A 1 811 ? 30.24091 -63.75189 27.44136 1.000 71.33487 811 SER A N 1
ATOM 6335 C CA . SER A 1 811 ? 29.74098 -64.62992 26.39936 1.000 78.41466 811 SER A CA 1
ATOM 6336 C C . SER A 1 811 ? 28.25297 -64.39101 26.19633 1.000 78.43309 811 SER A C 1
ATOM 6337 O O . SER A 1 811 ? 27.59392 -63.68804 26.97032 1.000 76.06965 811 SER A O 1
ATOM 6340 N N . ASN A 1 812 ? 27.73602 -64.99404 25.12833 1.000 80.34121 812 ASN A N 1
ATOM 6341 C CA . ASN A 1 812 ? 26.31302 -64.95312 24.81331 1.000 80.93865 812 ASN A CA 1
ATOM 6342 C C . ASN A 1 812 ? 25.82994 -63.51215 24.70030 1.000 81.56504 812 ASN A C 1
ATOM 6343 O O . ASN A 1 812 ? 24.79291 -63.13421 25.25428 1.000 82.05458 812 ASN A O 1
ATOM 6348 N N . ILE A 1 813 ? 26.57790 -62.70911 23.94130 1.000 78.56995 813 ILE A N 1
ATOM 6349 C CA . ILE A 1 813 ? 26.27583 -61.28613 23.82929 1.000 73.71147 813 ILE A CA 1
ATOM 6350 C C . ILE A 1 813 ? 25.03483 -61.08220 22.97227 1.000 75.63802 813 ILE A C 1
ATOM 6351 O O . ILE A 1 813 ? 24.87688 -61.70722 21.91428 1.000 77.49350 813 ILE A O 1
ATOM 6356 N N . LYS A 1 814 ? 24.13777 -60.21825 23.43926 1.000 75.50642 814 LYS A N 1
ATOM 6357 C CA . LYS A 1 814 ? 22.97976 -59.77532 22.66924 1.000 75.36956 814 LYS A CA 1
ATOM 6358 C C . LYS A 1 814 ? 22.99267 -58.25832 22.65523 1.000 68.22923 814 LYS A C 1
ATOM 6359 O O . LYS A 1 814 ? 22.99762 -57.63332 23.71923 1.000 67.47651 814 LYS A O 1
ATOM 6365 N N . VAL A 1 815 ? 23.04066 -57.67232 21.46123 1.000 65.68419 815 VAL A N 1
ATOM 6366 C CA . VAL A 1 815 ? 23.09958 -56.21932 21.32322 1.000 71.20064 815 VAL A CA 1
ATOM 6367 C C . VAL A 1 815 ? 21.69554 -55.65540 21.53020 1.000 66.67905 815 VAL A C 1
ATOM 6368 O O . VAL A 1 815 ? 20.81856 -55.83145 20.68719 1.000 66.36322 815 VAL A O 1
ATOM 6372 N N . VAL A 1 816 ? 21.48349 -54.97241 22.65620 1.000 66.17372 816 VAL A N 1
ATOM 6373 C CA . VAL A 1 816 ? 20.20445 -54.30748 22.91418 1.000 65.23940 816 VAL A CA 1
ATOM 6374 C C . VAL A 1 816 ? 20.12838 -52.97348 22.17817 1.000 65.02359 816 VAL A C 1
ATOM 6375 O O . VAL A 1 816 ? 19.08437 -52.61254 21.61715 1.000 60.95731 816 VAL A O 1
ATOM 6379 N N . LYS A 1 817 ? 21.21234 -52.19942 22.20518 1.000 64.31561 817 LYS A N 1
ATOM 6380 C CA . LYS A 1 817 ? 21.31828 -50.99442 21.39417 1.000 60.24143 817 LYS A CA 1
ATOM 6381 C C . LYS A 1 817 ? 22.74728 -50.86834 20.89019 1.000 61.79951 817 LYS A C 1
ATOM 6382 O O . LYS A 1 817 ? 23.70028 -51.09529 21.64221 1.000 60.99942 817 LYS A O 1
ATOM 6388 N N . LYS A 1 818 ? 22.89628 -50.51634 19.61819 1.000 63.15494 818 LYS A N 1
ATOM 6389 C CA . LYS A 1 818 ? 24.20126 -50.13527 19.08021 1.000 64.92621 818 LYS A CA 1
ATOM 6390 C C . LYS A 1 818 ? 23.94121 -48.99329 18.10420 1.000 62.40748 818 LYS A C 1
ATOM 6391 O O . LYS A 1 818 ? 23.43824 -49.22532 16.99919 1.000 62.79700 818 LYS A O 1
ATOM 6397 N N . ARG A 1 819 ? 24.24514 -47.76427 18.52720 1.000 52.44839 819 ARG A N 1
ATOM 6398 C CA . ARG A 1 819 ? 24.00108 -46.58129 17.71519 1.000 54.24335 819 ARG A CA 1
ATOM 6399 C C . ARG A 1 819 ? 25.28004 -45.78222 17.52420 1.000 55.68562 819 ARG A C 1
ATOM 6400 O O . ARG A 1 819 ? 26.20904 -45.85616 18.33822 1.000 50.87452 819 ARG A O 1
ATOM 6408 N N . SER A 1 820 ? 25.31501 -44.99822 16.44820 1.000 55.55403 820 SER A N 1
ATOM 6409 C CA . SER A 1 820 ? 26.49397 -44.21916 16.09721 1.000 53.69854 820 SER A CA 1
ATOM 6410 C C . SER A 1 820 ? 26.48289 -42.85615 16.77821 1.000 51.19298 820 SER A C 1
ATOM 6411 O O . SER A 1 820 ? 25.50885 -42.11921 16.68419 1.000 47.08986 820 SER A O 1
ATOM 6414 N N . LEU A 1 821 ? 27.58986 -42.50409 17.43322 1.000 45.44755 821 LEU A N 1
ATOM 6415 C CA . LEU A 1 821 ? 27.76578 -41.16208 17.96121 1.000 48.23999 821 LEU A CA 1
ATOM 6416 C C . LEU A 1 821 ? 28.67174 -40.31003 17.07922 1.000 43.98685 821 LEU A C 1
ATOM 6417 O O . LEU A 1 821 ? 29.23668 -39.32400 17.55923 1.000 45.63705 821 LEU A O 1
ATOM 6422 N N . MET A 1 822 ? 28.81578 -40.66803 15.80423 1.000 43.55259 822 MET A N 1
ATOM 6423 C CA . MET A 1 822 ? 29.57075 -39.84599 14.86323 1.000 47.16618 822 MET A CA 1
ATOM 6424 C C . MET A 1 822 ? 28.80468 -38.55903 14.54022 1.000 45.17121 822 MET A C 1
ATOM 6425 O O . MET A 1 822 ? 27.56868 -38.52410 14.58820 1.000 43.03148 822 MET A O 1
ATOM 6430 N N . THR A 1 823 ? 29.55862 -37.49599 14.21122 1.000 40.92859 823 THR A N 1
ATOM 6431 C CA . THR A 1 823 ? 28.94655 -36.20103 13.91221 1.000 42.49720 823 THR A CA 1
ATOM 6432 C C . THR A 1 823 ? 27.76958 -36.34910 12.95019 1.000 46.58453 823 THR A C 1
ATOM 6433 O O . THR A 1 823 ? 26.67854 -35.82816 13.20317 1.000 46.67139 823 THR A O 1
ATOM 6437 N N . GLU A 1 824 ? 27.96463 -37.10009 11.85820 1.000 49.93493 824 GLU A N 1
ATOM 6438 C CA . GLU A 1 824 ? 26.96865 -37.20116 10.79718 1.000 53.86435 824 GLU A CA 1
ATOM 6439 C C . GLU A 1 824 ? 25.66968 -37.85823 11.26217 1.000 55.37243 824 GLU A C 1
ATOM 6440 O O . GLU A 1 824 ? 24.64468 -37.68729 10.60615 1.000 57.79114 824 GLU A O 1
ATOM 6446 N N . ASP A 1 825 ? 25.68071 -38.61122 12.36417 1.000 52.25627 825 ASP A N 1
ATOM 6447 C CA . ASP A 1 825 ? 24.50775 -39.35828 12.81016 1.000 47.53201 825 ASP A CA 1
ATOM 6448 C C . ASP A 1 825 ? 23.86470 -38.77931 14.06115 1.000 44.85275 825 ASP A C 1
ATOM 6449 O O . ASP A 1 825 ? 22.94072 -39.39136 14.61114 1.000 51.40090 825 ASP A O 1
ATOM 6454 N N . LEU A 1 826 ? 24.33963 -37.63528 14.52815 1.000 41.62341 826 LEU A N 1
ATOM 6455 C CA . LEU A 1 826 ? 23.81557 -36.96431 15.70214 1.000 43.56838 826 LEU A CA 1
ATOM 6456 C C . LEU A 1 826 ? 22.93551 -35.79636 15.29212 1.000 50.92716 826 LEU A C 1
ATOM 6457 O O . LEU A 1 826 ? 23.00450 -35.29936 14.16612 1.000 50.79820 826 LEU A O 1
ATOM 6462 N N A GLU A 1 827 ? 22.12647 -35.33740 16.23611 0.510 53.91436 827 GLU A N 1
ATOM 6463 N N B GLU A 1 827 ? 22.11747 -35.35140 16.24011 0.490 53.93015 827 GLU A N 1
ATOM 6464 C CA A GLU A 1 827 ? 21.26041 -34.19545 16.00509 0.510 54.08280 827 GLU A CA 1
ATOM 6465 C CA B GLU A 1 827 ? 21.25741 -34.19645 16.06209 0.490 54.02227 827 GLU A CA 1
ATOM 6466 C C A GLU A 1 827 ? 21.96534 -32.89841 16.38409 0.510 53.78540 827 GLU A C 1
ATOM 6467 C C B GLU A 1 827 ? 22.04434 -32.90340 16.26310 0.490 53.74592 827 GLU A C 1
ATOM 6468 O O A GLU A 1 827 ? 22.98133 -32.89035 17.08911 0.510 52.24837 827 GLU A O 1
ATOM 6469 O O B GLU A 1 827 ? 23.18433 -32.89834 16.74311 0.490 52.16152 827 GLU A O 1
ATOM 6480 N N . SER A 1 828 ? 21.41628 -31.78544 15.89008 1.000 53.94857 828 SER A N 1
ATOM 6481 C CA . SER A 1 828 ? 22.00520 -30.47441 16.14108 1.000 57.01999 828 SER A CA 1
ATOM 6482 C C . SER A 1 828 ? 21.36115 -29.72944 17.30507 1.000 57.09106 828 SER A C 1
ATOM 6483 O O . SER A 1 828 ? 21.99209 -28.82340 17.85608 1.000 57.09369 828 SER A O 1
ATOM 6486 N N . ALA A 1 829 ? 20.14116 -30.10350 17.70006 1.000 52.47734 829 ALA A N 1
ATOM 6487 C CA . ALA A 1 829 ? 19.39511 -29.47554 18.78704 1.000 48.72689 829 ALA A CA 1
ATOM 6488 C C . ALA A 1 829 ? 19.18115 -30.48655 19.90805 1.000 44.23951 829 ALA A C 1
ATOM 6489 O O . ALA A 1 829 ? 18.77822 -31.61657 19.63905 1.000 46.56874 829 ALA A O 1
ATOM 6491 N N . TYR A 1 830 ? 19.41211 -30.07553 21.15805 1.000 41.52866 830 TYR A N 1
ATOM 6492 C CA . TYR A 1 830 ? 19.21415 -30.97553 22.28705 1.000 42.93146 830 TYR A CA 1
ATOM 6493 C C . TYR A 1 830 ? 17.72316 -31.25262 22.51103 1.000 42.38140 830 TYR A C 1
ATOM 6494 O O . TYR A 1 830 ? 16.87912 -30.41867 22.19301 1.000 41.01808 830 TYR A O 1
ATOM 6503 N N . PRO A 1 831 ? 17.37622 -32.41463 23.08003 1.000 44.08423 831 PRO A N 1
ATOM 6504 C CA . PRO A 1 831 ? 15.97523 -32.65871 23.45801 1.000 43.69471 831 PRO A CA 1
ATOM 6505 C C . PRO A 1 831 ? 15.53716 -31.74573 24.59400 1.000 43.61576 831 PRO A C 1
ATOM 6506 O O . PRO A 1 831 ? 16.32313 -31.41168 25.48401 1.000 40.90227 831 PRO A O 1
ATOM 6510 N N . SER A 1 832 ? 14.27114 -31.31980 24.54898 1.000 43.41047 832 SER A N 1
ATOM 6511 C CA . SER A 1 832 ? 13.72908 -30.50883 25.63897 1.000 46.04763 832 SER A CA 1
ATOM 6512 C C . SER A 1 832 ? 13.66610 -31.30182 26.92297 1.000 41.22863 832 SER A C 1
ATOM 6513 O O . SER A 1 832 ? 14.06106 -30.81180 27.98398 1.000 42.68933 832 SER A O 1
ATOM 6516 N N . LEU A 1 833 ? 13.16017 -32.52285 26.84297 1.000 39.29155 833 LEU A N 1
ATOM 6517 C CA . LEU A 1 833 ? 13.07621 -33.43585 27.96798 1.000 41.16283 833 LEU A CA 1
ATOM 6518 C C . LEU A 1 833 ? 14.08027 -34.55980 27.75700 1.000 46.58453 833 LEU A C 1
ATOM 6519 O O . LEU A 1 833 ? 14.32831 -34.97479 26.62200 1.000 54.16176 833 LEU A O 1
ATOM 6524 N N . MET A 1 834 ? 14.67129 -35.03276 28.82601 1.000 47.20566 834 MET A N 1
ATOM 6525 C CA . MET A 1 834 ? 15.78634 -35.97470 28.68203 1.000 47.10565 834 MET A CA 1
ATOM 6526 C C . MET A 1 834 ? 15.29842 -37.39172 28.36303 1.000 45.72127 834 MET A C 1
ATOM 6527 O O . MET A 1 834 ? 14.47244 -37.93877 29.10002 1.000 48.07419 834 MET A O 1
ATOM 6532 N N . PRO A 1 835 ? 15.81447 -38.03070 27.29904 1.000 46.58190 835 PRO A N 1
ATOM 6533 C CA . PRO A 1 835 ? 15.45156 -39.42872 27.00404 1.000 50.07969 835 PRO A CA 1
ATOM 6534 C C . PRO A 1 835 ? 16.46461 -40.45066 27.52006 1.000 52.26416 835 PRO A C 1
ATOM 6535 O O . PRO A 1 835 ? 17.67759 -40.21159 27.51107 1.000 49.27433 835 PRO A O 1
ATOM 6539 N N . PHE A 1 836 ? 15.97267 -41.61369 27.94506 1.000 52.36417 836 PHE A N 1
ATOM 6540 C CA . PHE A 1 836 ? 16.80272 -42.70764 28.42207 1.000 54.46442 836 PHE A CA 1
ATOM 6541 C C . PHE A 1 836 ? 16.38580 -44.00767 27.74807 1.000 58.20961 836 PHE A C 1
ATOM 6542 O O . PHE A 1 836 ? 15.20582 -44.22973 27.46306 1.000 52.51945 836 PHE A O 1
ATOM 6550 N N . TYR A 1 837 ? 17.36785 -44.86761 27.49909 1.000 58.54386 837 TYR A N 1
ATOM 6551 C CA . TYR A 1 837 ? 17.05894 -46.25363 27.19209 1.000 57.66744 837 TYR A CA 1
ATOM 6552 C C . TYR A 1 837 ? 16.63196 -46.98065 28.46009 1.000 60.13353 837 TYR A C 1
ATOM 6553 O O . TYR A 1 837 ? 17.26994 -46.85061 29.51310 1.000 57.92273 837 TYR A O 1
ATOM 6562 N N . PHE A 1 838 ? 15.56701 -47.78371 28.34008 1.000 59.54135 838 PHE A N 1
ATOM 6563 C CA . PHE A 1 838 ? 14.93403 -48.45574 29.47008 1.000 59.56240 838 PHE A CA 1
ATOM 6564 C C . PHE A 1 838 ? 14.83512 -49.94175 29.14308 1.000 62.52592 838 PHE A C 1
ATOM 6565 O O . PHE A 1 838 ? 13.97615 -50.34880 28.35307 1.000 62.77068 838 PHE A O 1
ATOM 6573 N N . TYR A 1 839 ? 15.68715 -50.75670 29.77410 1.000 62.57856 839 TYR A N 1
ATOM 6574 C CA . TYR A 1 839 ? 15.89624 -52.13569 29.35611 1.000 64.37088 839 TYR A CA 1
ATOM 6575 C C . TYR A 1 839 ? 16.10227 -53.04867 30.56011 1.000 66.20531 839 TYR A C 1
ATOM 6576 O O . TYR A 1 839 ? 16.42323 -52.60764 31.66612 1.000 65.80263 839 TYR A O 1
ATOM 6585 N N . GLY A 1 840 ? 15.93935 -54.34668 30.32112 1.000 69.67151 840 GLY A N 1
ATOM 6586 C CA . GLY A 1 840 ? 16.20139 -55.33366 31.35013 1.000 70.73216 840 GLY A CA 1
ATOM 6587 C C . GLY A 1 840 ? 15.11845 -56.38372 31.42412 1.000 73.01402 840 GLY A C 1
ATOM 6588 O O . GLY A 1 840 ? 14.60449 -56.82475 30.39211 1.000 73.71410 840 GLY A O 1
ATOM 6589 N N A THR A 1 841 ? 14.76545 -56.79273 32.64111 0.170 75.85383 841 THR A N 1
ATOM 6590 N N B THR A 1 841 ? 14.76845 -56.79273 32.63811 0.830 76.11439 841 THR A N 1
ATOM 6591 C CA A THR A 1 841 ? 13.71950 -57.77479 32.88510 0.170 78.63311 841 THR A CA 1
ATOM 6592 C CA B THR A 1 841 ? 13.71650 -57.76779 32.87810 0.830 78.49099 841 THR A CA 1
ATOM 6593 C C A THR A 1 841 ? 12.68846 -57.18884 33.84109 0.170 80.29121 841 THR A C 1
ATOM 6594 C C B THR A 1 841 ? 12.66846 -57.15884 33.80209 0.830 80.05434 841 THR A C 1
ATOM 6595 O O A THR A 1 841 ? 12.94239 -56.19183 34.52309 0.170 78.65417 841 THR A O 1
ATOM 6596 O O B THR A 1 841 ? 12.87939 -56.10883 34.41408 0.830 78.70681 841 THR A O 1
ATOM 6603 N N . GLN A 1 842 ? 11.51549 -57.81991 33.89007 1.000 85.28654 842 GLN A N 1
ATOM 6604 C CA . GLN A 1 842 ? 10.43145 -57.30197 34.72006 1.000 89.75287 842 GLN A CA 1
ATOM 6605 C C . GLN A 1 842 ? 10.85643 -57.24893 36.18106 1.000 89.95552 842 GLN A C 1
ATOM 6606 O O . GLN A 1 842 ? 11.32048 -58.24291 36.74607 1.000 92.02946 842 GLN A O 1
ATOM 6612 N N . GLY A 1 843 ? 10.72036 -56.06594 36.78305 1.000 86.96569 843 GLY A N 1
ATOM 6613 C CA . GLY A 1 843 ? 11.17432 -55.83791 38.13506 1.000 87.44469 843 GLY A CA 1
ATOM 6614 C C . GLY A 1 843 ? 12.65131 -55.54282 38.27308 1.000 87.39995 843 GLY A C 1
ATOM 6615 O O . GLY A 1 843 ? 13.09627 -55.22379 39.38208 1.000 89.38703 843 GLY A O 1
ATOM 6616 N N . HIS A 1 844 ? 13.44133 -55.65279 37.17909 1.000 86.01821 844 HIS A N 1
ATOM 6617 C CA . HIS A 1 844 ? 14.88331 -55.36270 37.18711 1.000 83.47053 844 HIS A CA 1
ATOM 6618 C C . HIS A 1 844 ? 15.26229 -54.67169 35.87111 1.000 80.00433 844 HIS A C 1
ATOM 6619 O O . HIS A 1 844 ? 15.92333 -55.22966 34.99012 1.000 72.44816 844 HIS A O 1
ATOM 6626 N N . ALA A 1 845 ? 14.84222 -53.42171 35.73610 1.000 70.86639 845 ALA A N 1
ATOM 6627 C CA . ALA A 1 845 ? 15.15419 -52.61970 34.56510 1.000 72.50869 845 ALA A CA 1
ATOM 6628 C C . ALA A 1 845 ? 16.36514 -51.73363 34.84911 1.000 70.05314 845 ALA A C 1
ATOM 6629 O O . ALA A 1 845 ? 16.87012 -51.67060 35.97112 1.000 66.54745 845 ALA A O 1
ATOM 6631 N N . HIS A 1 846 ? 16.83612 -51.05861 33.79811 1.000 69.66098 846 HIS A N 1
ATOM 6632 C CA . HIS A 1 846 ? 18.03007 -50.22454 33.85613 1.000 64.28139 846 HIS A CA 1
ATOM 6633 C C . HIS A 1 846 ? 17.85801 -49.02856 32.92912 1.000 61.40473 846 HIS A C 1
ATOM 6634 O O . HIS A 1 846 ? 17.07103 -49.06361 31.98111 1.000 60.79676 846 HIS A O 1
ATOM 6641 N N . LEU A 1 847 ? 18.61695 -47.96951 33.20212 1.000 57.97011 847 LEU A N 1
ATOM 6642 C CA . LEU A 1 847 ? 18.51289 -46.71552 32.46312 1.000 59.89666 847 LEU A CA 1
ATOM 6643 C C . LEU A 1 847 ? 19.85988 -46.32645 31.87013 1.000 60.53094 847 LEU A C 1
ATOM 6644 O O . LEU A 1 847 ? 20.91388 -46.58639 32.46815 1.000 57.07790 847 LEU A O 1
ATOM 6649 N N . ASP A 1 848 ? 19.82186 -45.71646 30.68613 1.000 59.15446 848 ASP A N 1
ATOM 6650 C CA . ASP A 1 848 ? 21.02383 -45.14439 30.09214 1.000 57.59901 848 ASP A CA 1
ATOM 6651 C C . ASP A 1 848 ? 20.61378 -43.96442 29.22813 1.000 54.69340 848 ASP A C 1
ATOM 6652 O O . ASP A 1 848 ? 19.88980 -44.13547 28.24412 1.000 53.37482 848 ASP A O 1
ATOM 6657 N N . HIS A 1 849 ? 21.08871 -42.77939 29.59713 1.000 50.80872 849 HIS A N 1
ATOM 6658 C CA . HIS A 1 849 ? 20.77865 -41.56041 28.85812 1.000 49.92441 849 HIS A CA 1
ATOM 6659 C C . HIS A 1 849 ? 21.11368 -41.73740 27.38313 1.000 51.20614 849 HIS A C 1
ATOM 6660 O O . HIS A 1 849 ? 22.19871 -42.21934 27.04114 1.000 50.70345 849 HIS A O 1
ATOM 6667 N N . VAL A 1 850 ? 20.15867 -41.39146 26.51311 1.000 45.24753 850 VAL A N 1
ATOM 6668 C CA . VAL A 1 850 ? 20.38870 -41.43045 25.07212 1.000 44.72378 850 VAL A CA 1
ATOM 6669 C C . VAL A 1 850 ? 21.23463 -40.23241 24.67612 1.000 49.75333 850 VAL A C 1
ATOM 6670 O O . VAL A 1 850 ? 20.89956 -39.08543 24.99911 1.000 50.61396 850 VAL A O 1
ATOM 6674 N N . ILE A 1 851 ? 22.34366 -40.48835 23.98114 1.000 48.98482 851 ILE A N 1
ATOM 6675 C CA . ILE A 1 851 ? 23.24360 -39.42630 23.52914 1.000 47.07143 851 ILE A CA 1
ATOM 6676 C C . ILE A 1 851 ? 22.79260 -39.02133 22.12414 1.000 45.15015 851 ILE A C 1
ATOM 6677 O O . ILE A 1 851 ? 23.10765 -39.69432 21.14014 1.000 47.24251 851 ILE A O 1
ATOM 6682 N N . THR A 1 852 ? 22.06054 -37.90638 22.01812 1.000 41.61815 852 THR A N 1
ATOM 6683 C CA . THR A 1 852 ? 21.54753 -37.44941 20.72811 1.000 41.76553 852 THR A CA 1
ATOM 6684 C C . THR A 1 852 ? 22.33047 -36.29037 20.14512 1.000 44.11318 852 THR A C 1
ATOM 6685 O O . THR A 1 852 ? 22.14547 -35.97639 18.96211 1.000 45.87655 852 THR A O 1
ATOM 6689 N N . VAL A 1 853 ? 23.17743 -35.65132 20.95312 1.000 44.08160 853 VAL A N 1
ATOM 6690 C CA . VAL A 1 853 ? 23.94837 -34.46628 20.59713 1.000 37.27815 853 VAL A CA 1
ATOM 6691 C C . VAL A 1 853 ? 25.20036 -34.49520 21.47015 1.000 39.74161 853 VAL A C 1
ATOM 6692 O O . VAL A 1 853 ? 25.17037 -35.03220 22.58115 1.000 36.97812 853 VAL A O 1
ATOM 6696 N N . VAL A 1 854 ? 26.30133 -33.93214 20.96216 1.000 38.63884 854 VAL A N 1
ATOM 6697 C CA . VAL A 1 854 ? 27.50031 -33.66907 21.76817 1.000 41.30495 854 VAL A CA 1
ATOM 6698 C C . VAL A 1 854 ? 27.83722 -32.18505 21.69617 1.000 39.35209 854 VAL A C 1
ATOM 6699 O O . VAL A 1 854 ? 27.61920 -31.53807 20.65317 1.000 37.84927 854 VAL A O 1
ATOM 6703 N N . PRO A 1 855 ? 28.38718 -31.60202 22.77118 1.000 38.22037 855 PRO A N 1
ATOM 6704 C CA . PRO A 1 855 ? 28.78020 -32.33799 23.98919 1.000 39.38104 855 PRO A CA 1
ATOM 6705 C C . PRO A 1 855 ? 27.59522 -32.87305 24.79217 1.000 43.39994 855 PRO A C 1
ATOM 6706 O O . PRO A 1 855 ? 26.46920 -32.40712 24.64015 1.000 40.05743 855 PRO A O 1
ATOM 6710 N N . ASN A 1 856 ? 27.84026 -33.84903 25.65818 1.000 44.84485 856 ASN A N 1
ATOM 6711 C CA . ASN A 1 856 ? 26.74728 -34.38209 26.45017 1.000 44.07107 856 ASN A CA 1
ATOM 6712 C C . ASN A 1 856 ? 27.32930 -34.96005 27.72618 1.000 45.38702 856 ASN A C 1
ATOM 6713 O O . ASN A 1 856 ? 28.50128 -34.74599 28.04019 1.000 42.31034 856 ASN A O 1
ATOM 6718 N N . ILE A 1 857 ? 26.49633 -35.69210 28.46217 1.000 44.01054 857 ILE A N 1
ATOM 6719 C CA . ILE A 1 857 ? 26.85434 -36.24407 29.75618 1.000 43.53680 857 ILE A CA 1
ATOM 6720 C C . ILE A 1 857 ? 26.37842 -37.68810 29.77318 1.000 45.67916 857 ILE A C 1
ATOM 6721 O O . ILE A 1 857 ? 25.25544 -37.98316 29.33816 1.000 46.80561 857 ILE A O 1
ATOM 6726 N N . HIS A 1 858 ? 27.24447 -38.58505 30.21319 1.000 40.10481 858 HIS A N 1
ATOM 6727 C CA . HIS A 1 858 ? 26.87754 -39.98107 30.38120 1.000 43.83420 858 HIS A CA 1
ATOM 6728 C C . HIS A 1 858 ? 26.14653 -40.13910 31.71119 1.000 48.54529 858 HIS A C 1
ATOM 6729 O O . HIS A 1 858 ? 26.69650 -39.78306 32.76619 1.000 48.20841 858 HIS A O 1
ATOM 6736 N N . LEU A 1 859 ? 24.92456 -40.69317 31.65817 1.000 46.07658 859 LEU A N 1
ATOM 6737 C CA . LEU A 1 859 ? 24.10156 -40.96621 32.83616 1.000 48.28210 859 LEU A CA 1
ATOM 6738 C C . LEU A 1 859 ? 23.54064 -42.37724 32.73416 1.000 52.35101 859 LEU A C 1
ATOM 6739 O O . LEU A 1 859 ? 22.72467 -42.65029 31.84715 1.000 52.78528 859 LEU A O 1
ATOM 6744 N N . SER A 1 860 ? 23.93568 -43.25621 33.66717 1.000 50.41131 860 SER A N 1
ATOM 6745 C CA . SER A 1 860 ? 23.44076 -44.62324 33.75717 1.000 56.04093 860 SER A CA 1
ATOM 6746 C C . SER A 1 860 ? 23.02575 -44.93826 35.18517 1.000 57.84641 860 SER A C 1
ATOM 6747 O O . SER A 1 860 ? 23.61371 -44.44322 36.14517 1.000 60.95468 860 SER A O 1
ATOM 6750 N N . ALA A 1 861 ? 22.01180 -45.78031 35.32416 1.000 59.59136 861 ALA A N 1
ATOM 6751 C CA . ALA A 1 861 ? 21.58181 -46.24433 36.63915 1.000 61.91269 861 ALA A CA 1
ATOM 6752 C C . ALA A 1 861 ? 21.29689 -47.73335 36.55716 1.000 64.80251 861 ALA A C 1
ATOM 6753 O O . ALA A 1 861 ? 20.41593 -48.16140 35.80315 1.000 67.35808 861 ALA A O 1
ATOM 6755 N N . GLY A 1 862 ? 22.04693 -48.52530 37.31717 1.000 66.01581 862 GLY A N 1
ATOM 6756 C CA . GLY A 1 862 ? 21.85901 -49.96231 37.27718 1.000 64.03136 862 GLY A CA 1
ATOM 6757 C C . GLY A 1 862 ? 20.65902 -50.46038 38.05016 1.000 68.15291 862 GLY A C 1
ATOM 6758 O O . GLY A 1 862 ? 19.94008 -51.34642 37.57616 1.000 67.52125 862 GLY A O 1
ATOM 6759 N N . GLU A 1 863 ? 20.43598 -49.92938 39.24616 1.000 70.35054 863 GLU A N 1
ATOM 6760 C CA . GLU A 1 863 ? 19.30299 -50.32844 40.06814 1.000 73.56672 863 GLU A CA 1
ATOM 6761 C C . GLU A 1 863 ? 18.29392 -49.18750 40.12412 1.000 68.90826 863 GLU A C 1
ATOM 6762 O O . GLU A 1 863 ? 18.61186 -48.09848 40.61012 1.000 68.37662 863 GLU A O 1
ATOM 6768 N N . ILE A 1 864 ? 17.07895 -49.44557 39.63411 1.000 66.76590 864 ILE A N 1
ATOM 6769 C CA . ILE A 1 864 ? 15.97789 -48.48663 39.65509 1.000 69.01880 864 ILE A CA 1
ATOM 6770 C C . ILE A 1 864 ? 14.68993 -49.20970 40.04108 1.000 75.17480 864 ILE A C 1
ATOM 6771 O O . ILE A 1 864 ? 14.61600 -50.44171 40.06508 1.000 69.40569 864 ILE A O 1
ATOM 6776 N N . GLN A 1 865 ? 13.66388 -48.41176 40.34806 1.000 74.53262 865 GLN A N 1
ATOM 6777 C CA . GLN A 1 865 ? 12.31890 -48.91283 40.62704 1.000 77.31190 865 GLN A CA 1
ATOM 6778 C C . GLN A 1 865 ? 11.33087 -48.16689 39.74902 1.000 76.82500 865 GLN A C 1
ATOM 6779 O O . GLN A 1 865 ? 11.32680 -46.93489 39.74102 1.000 75.23534 865 GLN A O 1
ATOM 6785 N N . TYR A 1 866 ? 10.54492 -48.89494 38.96202 1.000 74.27206 866 TYR A N 1
ATOM 6786 C CA . TYR A 1 866 ? 9.57990 -48.26000 38.07500 1.000 71.45330 866 TYR A CA 1
ATOM 6787 C C . TYR A 1 866 ? 8.14692 -48.61108 38.45298 1.000 73.26668 866 TYR A C 1
ATOM 6788 O O . TYR A 1 866 ? 7.86397 -49.70409 38.94298 1.000 73.22720 866 TYR A O 1
ATOM 6797 N N . LYS A 1 867 ? 7.24486 -47.65613 38.21897 1.000 74.19047 867 LYS A N 1
ATOM 6798 C CA . LYS A 1 867 ? 5.81087 -47.86821 38.38695 1.000 75.11953 867 LYS A CA 1
ATOM 6799 C C . LYS A 1 867 ? 5.08485 -47.17125 37.24593 1.000 72.72451 867 LYS A C 1
ATOM 6800 O O . LYS A 1 867 ? 5.11978 -45.93925 37.14693 1.000 68.43978 867 LYS A O 1
ATOM 6806 N N . PHE A 1 868 ? 4.41391 -47.95529 36.40393 1.000 71.93231 868 PHE A N 1
ATOM 6807 C CA . PHE A 1 868 ? 3.69289 -47.42734 35.25992 1.000 75.80909 868 PHE A CA 1
ATOM 6808 C C . PHE A 1 868 ? 2.21591 -47.76942 35.38990 1.000 76.44864 868 PHE A C 1
ATOM 6809 O O . PHE A 1 868 ? 1.81595 -48.65644 36.15490 1.000 76.21703 868 PHE A O 1
ATOM 6817 N N . ASP A 1 869 ? 1.40488 -47.01747 34.64988 1.000 72.87453 869 ASP A N 1
ATOM 6818 C CA . ASP A 1 869 ? -0.03211 -47.23255 34.62487 1.000 74.30891 869 ASP A CA 1
ATOM 6819 C C . ASP A 1 869 ? -0.42503 -48.51458 33.90887 1.000 79.56743 869 ASP A C 1
ATOM 6820 O O . ASP A 1 869 ? -1.59201 -48.91964 33.98885 1.000 80.39911 869 ASP A O 1
ATOM 6825 N N . ASP A 1 870 ? 0.51002 -49.13753 33.19788 1.000 79.53585 870 ASP A N 1
ATOM 6826 C CA . ASP A 1 870 ? 0.31410 -50.41054 32.52189 1.000 80.93602 870 ASP A CA 1
ATOM 6827 C C . ASP A 1 870 ? 1.61114 -51.18447 32.63091 1.000 84.13377 870 ASP A C 1
ATOM 6828 O O . ASP A 1 870 ? 2.67411 -50.66541 32.27792 1.000 76.02227 870 ASP A O 1
ATOM 6833 N N . GLU A 1 871 ? 1.53220 -52.41247 33.12691 1.000 87.01570 871 GLU A N 1
ATOM 6834 C CA . GLU A 1 871 ? 2.73125 -53.22940 33.19793 1.000 91.81364 871 GLU A CA 1
ATOM 6835 C C . GLU A 1 871 ? 3.27228 -53.46238 31.79294 1.000 89.73181 871 GLU A C 1
ATOM 6836 O O . GLU A 1 871 ? 2.51230 -53.67143 30.84193 1.000 92.07946 871 GLU A O 1
ATOM 6842 N N . VAL A 1 872 ? 4.58427 -53.34431 31.64796 1.000 83.83900 872 VAL A N 1
ATOM 6843 C CA . VAL A 1 872 ? 5.23530 -53.51628 30.35397 1.000 82.54148 872 VAL A CA 1
ATOM 6844 C C . VAL A 1 872 ? 5.69238 -54.96525 30.21098 1.000 83.47580 872 VAL A C 1
ATOM 6845 O O . VAL A 1 872 ? 6.04541 -55.63323 31.19099 1.000 82.84414 872 VAL A O 1
ATOM 6849 N N . SER A 1 873 ? 5.65743 -55.46426 28.97598 1.000 83.41790 873 SER A N 1
ATOM 6850 C CA . SER A 1 873 ? 5.92051 -56.87025 28.69799 1.000 84.35748 873 SER A CA 1
ATOM 6851 C C . SER A 1 873 ? 7.42053 -57.15416 28.68902 1.000 82.33882 873 SER A C 1
ATOM 6852 O O . SER A 1 873 ? 8.24948 -56.26012 28.49702 1.000 82.35461 873 SER A O 1
ATOM 6855 N N . SER A 1 874 ? 7.76860 -58.42214 28.92703 1.000 84.45749 874 SER A N 1
ATOM 6856 C CA . SER A 1 874 ? 9.17562 -58.80506 28.90705 1.000 84.89702 874 SER A CA 1
ATOM 6857 C C . SER A 1 874 ? 9.80862 -58.56104 27.54505 1.000 81.94404 874 SER A C 1
ATOM 6858 O O . SER A 1 874 ? 10.97460 -58.16597 27.47007 1.000 83.49949 874 SER A O 1
ATOM 6861 N N . GLU A 1 875 ? 9.05865 -58.74108 26.46105 1.000 81.64137 875 GLU A N 1
ATOM 6862 C CA . GLU A 1 875 ? 9.61965 -58.45806 25.14505 1.000 85.68659 875 GLU A CA 1
ATOM 6863 C C . GLU A 1 875 ? 10.03057 -56.99204 25.03305 1.000 88.24216 875 GLU A C 1
ATOM 6864 O O . GLU A 1 875 ? 11.13956 -56.68198 24.58506 1.000 91.07934 875 GLU A O 1
ATOM 6870 N N . ASP A 1 876 ? 9.15651 -56.07308 25.46003 1.000 85.69975 876 ASP A N 1
ATOM 6871 C CA . ASP A 1 876 ? 9.47643 -54.64806 25.38003 1.000 79.83062 876 ASP A CA 1
ATOM 6872 C C . ASP A 1 876 ? 10.71140 -54.29899 26.21105 1.000 74.72738 876 ASP A C 1
ATOM 6873 O O . ASP A 1 876 ? 11.60937 -53.59894 25.73205 1.000 72.31920 876 ASP A O 1
ATOM 6878 N N . LEU A 1 877 ? 10.77341 -54.78298 27.45805 1.000 75.29850 877 LEU A N 1
ATOM 6879 C CA . LEU A 1 877 ? 11.92238 -54.50691 28.32706 1.000 77.81722 877 LEU A CA 1
ATOM 6880 C C . LEU A 1 877 ? 13.21842 -55.09284 27.77008 1.000 70.89797 877 LEU A C 1
ATOM 6881 O O . LEU A 1 877 ? 14.29339 -54.49978 27.91310 1.000 68.97406 877 LEU A O 1
ATOM 6886 N N . ALA A 1 878 ? 13.14750 -56.28385 27.19209 1.000 72.76925 878 ALA A N 1
ATOM 6887 C CA . ALA A 1 878 ? 14.32854 -56.89579 26.60011 1.000 74.40892 878 ALA A CA 1
ATOM 6888 C C . ALA A 1 878 ? 14.80051 -56.11077 25.38311 1.000 74.68001 878 ALA A C 1
ATOM 6889 O O . ALA A 1 878 ? 16.00451 -55.92970 25.18413 1.000 77.38296 878 ALA A O 1
ATOM 6891 N N . LYS A 1 879 ? 13.86750 -55.65782 24.54510 1.000 77.88039 879 LYS A N 1
ATOM 6892 C CA . LYS A 1 879 ? 14.24847 -54.90681 23.35210 1.000 78.42519 879 LYS A CA 1
ATOM 6893 C C . LYS A 1 879 ? 14.74039 -53.50078 23.70410 1.000 73.29826 879 LYS A C 1
ATOM 6894 O O . LYS A 1 879 ? 15.57037 -52.93174 22.98011 1.000 69.32937 879 LYS A O 1
ATOM 6900 N N . GLY A 1 880 ? 14.28734 -52.94780 24.82709 1.000 67.90025 880 GLY A N 1
ATOM 6901 C CA . GLY A 1 880 ? 14.75527 -51.64677 25.24209 1.000 63.03914 880 GLY A CA 1
ATOM 6902 C C . GLY A 1 880 ? 13.86421 -50.51282 24.78507 1.000 66.17109 880 GLY A C 1
ATOM 6903 O O . GLY A 1 880 ? 13.81121 -50.19383 23.59307 1.000 61.16260 880 GLY A O 1
ATOM 6904 N N . LEU A 1 881 ? 13.16916 -49.89586 25.73606 1.000 61.84426 881 LEU A N 1
ATOM 6905 C CA . LEU A 1 881 ? 12.25710 -48.79591 25.47504 1.000 60.86782 881 LEU A CA 1
ATOM 6906 C C . LEU A 1 881 ? 12.97303 -47.45187 25.61704 1.000 60.12826 881 LEU A C 1
ATOM 6907 O O . LEU A 1 881 ? 14.14402 -47.36880 25.99606 1.000 60.58095 881 LEU A O 1
ATOM 6912 N N . ILE A 1 882 ? 12.25497 -46.38891 25.26803 1.000 59.17815 882 ILE A N 1
ATOM 6913 C CA . ILE A 1 882 ? 12.72989 -45.02388 25.43803 1.000 57.25686 882 ILE A CA 1
ATOM 6914 C C . ILE A 1 882 ? 11.77184 -44.32093 26.37901 1.000 60.42040 882 ILE A C 1
ATOM 6915 O O . ILE A 1 882 ? 10.56384 -44.23300 26.09899 1.000 61.91005 882 ILE A O 1
ATOM 6920 N N . VAL A 1 883 ? 12.29380 -43.87290 27.51702 1.000 59.38607 883 VAL A N 1
ATOM 6921 C CA . VAL A 1 883 ? 11.50774 -43.15194 28.50700 1.000 59.75980 883 VAL A CA 1
ATOM 6922 C C . VAL A 1 883 ? 11.98966 -41.70891 28.53000 1.000 60.67833 883 VAL A C 1
ATOM 6923 O O . VAL A 1 883 ? 13.19765 -41.44584 28.57102 1.000 59.39396 883 VAL A O 1
ATOM 6927 N N . VAL A 1 884 ? 11.04761 -40.77496 28.47598 1.000 62.07586 884 VAL A N 1
ATOM 6928 C CA . VAL A 1 884 ? 11.35353 -39.35494 28.42698 1.000 59.09130 884 VAL A CA 1
ATOM 6929 C C . VAL A 1 884 ? 10.91048 -38.73596 29.73897 1.000 60.00456 884 VAL A C 1
ATOM 6930 O O . VAL A 1 884 ? 9.73848 -38.85403 30.12296 1.000 59.75716 884 VAL A O 1
ATOM 6934 N N . ALA A 1 885 ? 11.85343 -38.08191 30.42298 1.000 56.29359 885 ALA A N 1
ATOM 6935 C CA . ALA A 1 885 ? 11.62839 -37.54191 31.75998 1.000 51.55618 885 ALA A CA 1
ATOM 6936 C C . ALA A 1 885 ? 11.04431 -36.14195 31.64296 1.000 50.20602 885 ALA A C 1
ATOM 6937 O O . ALA A 1 885 ? 11.75826 -35.19091 31.30397 1.000 48.44791 885 ALA A O 1
ATOM 6939 N N . GLU A 1 886 ? 9.75530 -36.01502 31.96194 1.000 54.74341 886 GLU A N 1
ATOM 6940 C CA . GLU A 1 886 ? 9.07823 -34.72806 31.92493 1.000 55.36980 886 GLU A CA 1
ATOM 6941 C C . GLU A 1 886 ? 9.72816 -33.70701 32.84893 1.000 48.18209 886 GLU A C 1
ATOM 6942 O O . GLU A 1 886 ? 9.63509 -32.51102 32.58592 1.000 50.08232 886 GLU A O 1
ATOM 6948 N N . ASN A 1 887 ? 10.41417 -34.15397 33.90094 1.000 50.18496 887 ASN A N 1
ATOM 6949 C CA . ASN A 1 887 ? 10.97610 -33.27393 34.91995 1.000 52.68263 887 ASN A CA 1
ATOM 6950 C C . ASN A 1 887 ? 12.49310 -33.16285 34.82397 1.000 51.40616 887 ASN A C 1
ATOM 6951 O O . ASN A 1 887 ? 13.14607 -32.80281 35.80797 1.000 54.61444 887 ASN A O 1
ATOM 6956 N N . VAL A 1 888 ? 13.07613 -33.51282 33.68098 1.000 49.08483 888 VAL A N 1
ATOM 6957 C CA . VAL A 1 888 ? 14.49813 -33.29474 33.43500 1.000 46.64770 888 VAL A CA 1
ATOM 6958 C C . VAL A 1 888 ? 14.62510 -32.56274 32.11399 1.000 46.13711 888 VAL A C 1
ATOM 6959 O O . VAL A 1 888 ? 14.44315 -33.16176 31.04599 1.000 45.10541 888 VAL A O 1
ATOM 6963 N N . HIS A 1 889 ? 14.96903 -31.28472 32.17299 1.000 44.48428 889 HIS A N 1
ATOM 6964 C CA . HIS A 1 889 ? 14.99200 -30.46373 30.97499 1.000 43.18939 889 HIS A CA 1
ATOM 6965 C C . HIS A 1 889 ? 16.42401 -30.43065 30.44801 1.000 43.09727 889 HIS A C 1
ATOM 6966 O O . HIS A 1 889 ? 17.23595 -29.58260 30.83201 1.000 40.43116 889 HIS A O 1
ATOM 6973 N N . GLU A 1 890 ? 16.72207 -31.38364 29.55102 1.000 40.32326 890 GLU A N 1
ATOM 6974 C CA . GLU A 1 890 ? 18.09309 -31.62056 29.11704 1.000 37.48344 890 GLU A CA 1
ATOM 6975 C C . GLU A 1 890 ? 18.68903 -30.39553 28.43504 1.000 38.88361 890 GLU A C 1
ATOM 6976 O O . GLU A 1 890 ? 19.80500 -29.97547 28.76105 1.000 40.08902 890 GLU A O 1
ATOM 6982 N N . ALA A 1 891 ? 17.98001 -29.83658 27.44903 1.000 39.47579 891 ALA A N 1
ATOM 6983 C CA . ALA A 1 891 ? 18.50796 -28.68455 26.72103 1.000 37.66504 891 ALA A CA 1
ATOM 6984 C C . ALA A 1 891 ? 18.86288 -27.53953 27.66103 1.000 36.21487 891 ALA A C 1
ATOM 6985 O O . ALA A 1 891 ? 19.84484 -26.82647 27.43304 1.000 35.36213 891 ALA A O 1
ATOM 6987 N N . SER A 1 892 ? 18.06986 -27.33357 28.71501 1.000 35.88325 892 SER A N 1
ATOM 6988 C CA . SER A 1 892 ? 18.29478 -26.18755 29.59201 1.000 33.10660 892 SER A CA 1
ATOM 6989 C C . SER A 1 892 ? 19.60577 -26.28347 30.35903 1.000 37.04918 892 SER A C 1
ATOM 6990 O O . SER A 1 892 ? 20.12871 -25.25544 30.81503 1.000 35.59111 892 SER A O 1
ATOM 6993 N N . MET A 1 893 ? 20.15484 -27.48244 30.50904 1.000 38.57831 893 MET A N 1
ATOM 6994 C CA . MET A 1 893 ? 21.35584 -27.68837 31.30406 1.000 41.34180 893 MET A CA 1
ATOM 6995 C C . MET A 1 893 ? 22.62786 -27.81730 30.46608 1.000 40.73910 893 MET A C 1
ATOM 6996 O O . MET A 1 893 ? 23.72186 -27.94524 31.03209 1.000 42.61827 893 MET A O 1
ATOM 7001 N N . GLN A 1 894 ? 22.51488 -27.80332 29.14508 1.000 41.96556 894 GLN A N 1
ATOM 7002 C CA . GLN A 1 894 ? 23.66290 -28.10526 28.29309 1.000 36.86231 894 GLN A CA 1
ATOM 7003 C C . GLN A 1 894 ? 24.42384 -26.83121 27.95210 1.000 33.42769 894 GLN A C 1
ATOM 7004 O O . GLN A 1 894 ? 23.81578 -25.76625 27.83209 1.000 37.98350 894 GLN A O 1
ATOM 7010 N N . PRO A 1 895 ? 25.76584 -26.86414 27.85212 1.000 35.50952 895 PRO A N 1
ATOM 7011 C CA . PRO A 1 895 ? 26.57590 -28.05109 28.16313 1.000 34.33306 895 PRO A CA 1
ATOM 7012 C C . PRO A 1 895 ? 26.75789 -28.22408 29.66314 1.000 39.24681 895 PRO A C 1
ATOM 7013 O O . PRO A 1 895 ? 26.80983 -27.21107 30.40113 1.000 39.50210 895 PRO A O 1
ATOM 7017 N N . PHE A 1 896 ? 26.86896 -29.47907 30.10015 1.000 37.32290 896 PHE A N 1
ATOM 7018 C CA . PHE A 1 896 ? 27.08995 -29.76005 31.50915 1.000 39.78372 896 PHE A CA 1
ATOM 7019 C C . PHE A 1 896 ? 28.50793 -29.37197 31.91517 1.000 41.54972 896 PHE A C 1
ATOM 7020 O O . PHE A 1 896 ? 29.46295 -29.65392 31.17918 1.000 38.94941 896 PHE A O 1
ATOM 7028 N N . PRO A 1 897 ? 28.67888 -28.78995 33.10117 1.000 41.33654 897 PRO A N 1
ATOM 7029 C CA . PRO A 1 897 ? 30.02385 -28.44887 33.56418 1.000 44.39216 897 PRO A CA 1
ATOM 7030 C C . PRO A 1 897 ? 30.90292 -29.68582 33.58920 1.000 44.40796 897 PRO A C 1
ATOM 7031 O O . PRO A 1 897 ? 30.42498 -30.81085 33.77220 1.000 43.84473 897 PRO A O 1
ATOM 7035 N N . LEU A 1 898 ? 32.20291 -29.46675 33.40822 1.000 46.18712 898 LEU A N 1
ATOM 7036 C CA . LEU A 1 898 ? 33.15997 -30.55870 33.47524 1.000 40.13113 898 LEU A CA 1
ATOM 7037 C C . LEU A 1 898 ? 33.24198 -31.08869 34.89824 1.000 41.28653 898 LEU A C 1
ATOM 7038 O O . LEU A 1 898 ? 32.88093 -30.40470 35.86223 1.000 41.28916 898 LEU A O 1
ATOM 7043 N N . MET A 1 899 ? 33.73205 -32.33066 35.02025 1.000 43.48416 899 MET A N 1
ATOM 7044 C CA . MET A 1 899 ? 33.73907 -33.01265 36.31426 1.000 47.58728 899 MET A CA 1
ATOM 7045 C C . MET A 1 899 ? 34.54401 -32.23660 37.35526 1.000 49.56384 899 MET A C 1
ATOM 7046 O O . MET A 1 899 ? 34.14599 -32.15662 38.52226 1.000 44.67641 899 MET A O 1
ATOM 7051 N N . LYS A 1 900 ? 35.66598 -31.63154 36.95228 1.000 48.68215 900 LYS A N 1
ATOM 7052 C CA . LYS A 1 900 ? 36.44793 -30.90149 37.93928 1.000 47.05038 900 LYS A CA 1
ATOM 7053 C C . LYS A 1 900 ? 35.72485 -29.66853 38.44827 1.000 48.39791 900 LYS A C 1
ATOM 7054 O O . LYS A 1 900 ? 36.15281 -29.09250 39.45027 1.000 45.57125 900 LYS A O 1
ATOM 7060 N N . ASP A 1 901 ? 34.62684 -29.26759 37.80425 1.000 49.75070 901 ASP A N 1
ATOM 7061 C CA . ASP A 1 901 ? 33.95677 -28.01563 38.11023 1.000 50.90084 901 ASP A CA 1
ATOM 7062 C C . ASP A 1 901 ? 32.60677 -28.18870 38.79922 1.000 58.35963 901 ASP A C 1
ATOM 7063 O O . ASP A 1 901 ? 31.97970 -27.18474 39.14320 1.000 64.84725 901 ASP A O 1
ATOM 7068 N N . PHE A 1 902 ? 32.15283 -29.41473 39.05222 1.000 57.67797 902 PHE A N 1
ATOM 7069 C CA . PHE A 1 902 ? 30.95583 -29.57879 39.87020 1.000 65.22887 902 PHE A CA 1
ATOM 7070 C C . PHE A 1 902 ? 31.07889 -30.85178 40.69821 1.000 68.61875 902 PHE A C 1
ATOM 7071 O O . PHE A 1 902 ? 31.69695 -31.83175 40.27422 1.000 68.47400 902 PHE A O 1
ATOM 7079 N N . LYS A 1 903 ? 30.49887 -30.82081 41.89220 1.000 71.66912 903 LYS A N 1
ATOM 7080 C CA . LYS A 1 903 ? 30.53292 -31.95580 42.80321 1.000 73.96413 903 LYS A CA 1
ATOM 7081 C C . LYS A 1 903 ? 29.13395 -32.54188 42.90019 1.000 72.64555 903 LYS A C 1
ATOM 7082 O O . LYS A 1 903 ? 28.17091 -31.80993 43.14717 1.000 69.85838 903 LYS A O 1
ATOM 7088 N N . ILE A 1 904 ? 29.03003 -33.85288 42.69420 1.000 74.54315 904 ILE A N 1
ATOM 7089 C CA . ILE A 1 904 ? 27.75507 -34.56096 42.78018 1.000 74.88793 904 ILE A CA 1
ATOM 7090 C C . ILE A 1 904 ? 27.37806 -34.71597 44.24718 1.000 75.80909 904 ILE A C 1
ATOM 7091 O O . ILE A 1 904 ? 28.15908 -35.23592 45.05119 1.000 76.81974 904 ILE A O 1
ATOM 7096 N N . THR A 1 905 ? 26.19003 -34.24803 44.59716 1.000 74.24838 905 THR A N 1
ATOM 7097 C CA . THR A 1 905 ? 25.59902 -34.46006 45.90615 1.000 79.78588 905 THR A CA 1
ATOM 7098 C C . THR A 1 905 ? 24.24806 -35.15514 45.73414 1.000 83.10733 905 THR A C 1
ATOM 7099 O O . THR A 1 905 ? 23.83210 -35.49817 44.62213 1.000 80.95181 905 THR A O 1
ATOM 7103 N N . ASN A 1 906 ? 23.55806 -35.37417 46.85313 1.000 86.34456 906 ASN A N 1
ATOM 7104 C CA . ASN A 1 906 ? 22.20509 -35.90225 46.76411 1.000 88.87381 906 ASN A CA 1
ATOM 7105 C C . ASN A 1 906 ? 21.22704 -34.89030 46.17409 1.000 89.88446 906 ASN A C 1
ATOM 7106 O O . ASN A 1 906 ? 20.07506 -35.25037 45.90808 1.000 90.96880 906 ASN A O 1
ATOM 7111 N N . GLN A 1 907 ? 21.65597 -33.64128 45.96209 1.000 88.70537 907 GLN A N 1
ATOM 7112 C CA . GLN A 1 907 ? 20.81293 -32.64933 45.30608 1.000 85.99452 907 GLN A CA 1
ATOM 7113 C C . GLN A 1 907 ? 20.86695 -32.75134 43.78908 1.000 79.12264 907 GLN A C 1
ATOM 7114 O O . GLN A 1 907 ? 19.93294 -32.30739 43.11906 1.000 77.30664 907 GLN A O 1
ATOM 7120 N N . PHE A 1 908 ? 21.93399 -33.32528 43.24010 1.000 74.31944 908 PHE A N 1
ATOM 7121 C CA . PHE A 1 908 ? 22.02802 -33.53728 41.80510 1.000 65.12097 908 PHE A CA 1
ATOM 7122 C C . PHE A 1 908 ? 20.81307 -34.30535 41.29709 1.000 65.08149 908 PHE A C 1
ATOM 7123 O O . PHE A 1 908 ? 20.38212 -35.29337 41.89509 1.000 67.84498 908 PHE A O 1
ATOM 7131 N N . PHE A 1 909 ? 20.26306 -33.84539 40.17408 1.000 61.25208 909 PHE A N 1
ATOM 7132 C CA . PHE A 1 909 ? 19.01310 -34.39846 39.66706 1.000 60.78097 909 PHE A CA 1
ATOM 7133 C C . PHE A 1 909 ? 19.12319 -35.88146 39.35807 1.000 61.70213 909 PHE A C 1
ATOM 7134 O O . PHE A 1 909 ? 18.10523 -36.57951 39.37306 1.000 68.13975 909 PHE A O 1
ATOM 7142 N N . PHE A 1 910 ? 20.32022 -36.38339 39.08409 1.000 55.94881 910 PHE A N 1
ATOM 7143 C CA . PHE A 1 910 ? 20.50830 -37.78938 38.75910 1.000 53.61959 910 PHE A CA 1
ATOM 7144 C C . PHE A 1 910 ? 21.32833 -38.45033 39.86111 1.000 59.61504 910 PHE A C 1
ATOM 7145 O O . PHE A 1 910 ? 22.50935 -38.75526 39.68913 1.000 61.76530 910 PHE A O 1
ATOM 7153 N N . SER A 1 911 ? 20.69532 -38.63836 41.01811 1.000 61.58107 911 SER A N 1
ATOM 7154 C CA . SER A 1 911 ? 21.34134 -39.29432 42.14212 1.000 63.56025 911 SER A CA 1
ATOM 7155 C C . SER A 1 911 ? 20.32838 -40.17637 42.84911 1.000 66.80275 911 SER A C 1
ATOM 7156 O O . SER A 1 911 ? 19.11438 -40.05044 42.66309 1.000 65.65787 911 SER A O 1
ATOM 7159 N N . SER A 1 912 ? 20.85042 -41.07334 43.67512 1.000 70.60057 912 SER A N 1
ATOM 7160 C CA . SER A 1 912 ? 20.00546 -42.00938 44.39811 1.000 71.38224 912 SER A CA 1
ATOM 7161 C C . SER A 1 912 ? 18.88741 -41.28544 45.13509 1.000 69.64519 912 SER A C 1
ATOM 7162 O O . SER A 1 912 ? 19.12535 -40.33242 45.87909 1.000 67.12647 912 SER A O 1
ATOM 7165 N N . GLY A 1 913 ? 17.66244 -41.76151 44.93708 1.000 69.61098 913 GLY A N 1
ATOM 7166 C CA . GLY A 1 913 ? 16.49440 -41.17157 45.54506 1.000 69.04775 913 GLY A CA 1
ATOM 7167 C C . GLY A 1 913 ? 15.69336 -40.25962 44.63705 1.000 65.36310 913 GLY A C 1
ATOM 7168 O O . GLY A 1 913 ? 14.54634 -39.95569 44.95503 1.000 70.54530 913 GLY A O 1
ATOM 7169 N N . GLN A 1 914 ? 16.27335 -39.79060 43.54305 1.000 61.34946 914 GLN A N 1
ATOM 7170 C CA . GLN A 1 914 ? 15.53632 -38.92864 42.63504 1.000 62.88386 914 GLN A CA 1
ATOM 7171 C C . GLN A 1 914 ? 14.46137 -39.72370 41.92203 1.000 64.27876 914 GLN A C 1
ATOM 7172 O O . GLN A 1 914 ? 14.66744 -40.88069 41.55903 1.000 64.71302 914 GLN A O 1
ATOM 7178 N N . ILE A 1 915 ? 13.31834 -39.08677 41.68701 1.000 67.37387 915 ILE A N 1
ATOM 7179 C CA . ILE A 1 915 ? 12.18238 -39.71884 41.02499 1.000 68.35293 915 ILE A CA 1
ATOM 7180 C C . ILE A 1 915 ? 12.01136 -39.05885 39.66799 1.000 67.82919 915 ILE A C 1
ATOM 7181 O O . ILE A 1 915 ? 11.92830 -37.82986 39.57598 1.000 67.66074 915 ILE A O 1
ATOM 7186 N N . LEU A 1 916 ? 11.98142 -39.86886 38.61599 1.000 68.12659 916 LEU A N 1
ATOM 7187 C CA . LEU A 1 916 ? 11.72741 -39.38688 37.26499 1.000 65.57628 916 LEU A CA 1
ATOM 7188 C C . LEU A 1 916 ? 10.27844 -39.67296 36.88297 1.000 62.08902 916 LEU A C 1
ATOM 7189 O O . LEU A 1 916 ? 9.83450 -40.82599 36.92997 1.000 59.58609 916 LEU A O 1
ATOM 7194 N N . ARG A 1 917 ? 9.55738 -38.62901 36.48595 1.000 61.40999 917 ARG A N 1
ATOM 7195 C CA . ARG A 1 917 ? 8.21540 -38.78408 35.94094 1.000 62.73647 917 ARG A CA 1
ATOM 7196 C C . ARG A 1 917 ? 8.33542 -38.85808 34.42694 1.000 57.41215 917 ARG A C 1
ATOM 7197 O O . ARG A 1 917 ? 8.83038 -37.92106 33.80394 1.000 56.26201 917 ARG A O 1
ATOM 7205 N N . VAL A 1 918 ? 7.89349 -39.96811 33.83694 1.000 57.74903 918 VAL A N 1
ATOM 7206 C CA . VAL A 1 918 ? 8.29153 -40.29110 32.47394 1.000 57.88062 918 VAL A CA 1
ATOM 7207 C C . VAL A 1 918 ? 7.10056 -40.68217 31.61893 1.000 59.34133 918 VAL A C 1
ATOM 7208 O O . VAL A 1 918 ? 6.09759 -41.21122 32.10392 1.000 58.44385 918 VAL A O 1
ATOM 7212 N N . LYS A 1 919 ? 7.23757 -40.43017 30.32493 1.000 61.38368 919 LYS A N 1
ATOM 7213 C CA . LYS A 1 919 ? 6.43762 -41.10522 29.31692 1.000 61.17312 919 LYS A CA 1
ATOM 7214 C C . LYS A 1 919 ? 7.28569 -42.19817 28.66894 1.000 61.51264 919 LYS A C 1
ATOM 7215 O O . LYS A 1 919 ? 8.50368 -42.05110 28.51496 1.000 54.43811 919 LYS A O 1
ATOM 7221 N N . VAL A 1 920 ? 6.63876 -43.30621 28.30994 1.000 56.16726 920 VAL A N 1
ATOM 7222 C CA . VAL A 1 920 ? 7.31383 -44.47917 27.77095 1.000 63.23916 920 VAL A CA 1
ATOM 7223 C C . VAL A 1 920 ? 6.93286 -44.62120 26.30495 1.000 65.28414 920 VAL A C 1
ATOM 7224 O O . VAL A 1 920 ? 5.75386 -44.51427 25.94993 1.000 67.91867 920 VAL A O 1
ATOM 7228 N N . TYR A 1 921 ? 7.92688 -44.85815 25.46096 1.000 63.18916 921 TYR A N 1
ATOM 7229 C CA . TYR A 1 921 ? 7.73691 -45.01117 24.02696 1.000 63.32865 921 TYR A CA 1
ATOM 7230 C C . TYR A 1 921 ? 8.53498 -46.21213 23.53898 1.000 63.51551 921 TYR A C 1
ATOM 7231 O O . TYR A 1 921 ? 9.57200 -46.56807 24.11399 1.000 60.25722 921 TYR A O 1
ATOM 7240 N N . ARG A 1 922 ? 8.07203 -46.80516 22.44497 1.000 60.87046 922 ARG A N 1
ATOM 7241 C CA . ARG A 1 922 ? 8.86110 -47.83512 21.77899 1.000 65.30520 922 ARG A CA 1
ATOM 7242 C C . ARG A 1 922 ? 9.89008 -47.18706 20.86800 1.000 64.47878 922 ARG A C 1
ATOM 7243 O O . ARG A 1 922 ? 9.62603 -46.15408 20.23899 1.000 64.28139 922 ARG A O 1
ATOM 7251 N N . ASP A 1 923 ? 11.06611 -47.79300 20.81502 1.000 64.17085 923 ASP A N 1
ATOM 7252 C CA . ASP A 1 923 ? 12.15009 -47.30094 19.96903 1.000 64.85251 923 ASP A CA 1
ATOM 7253 C C . ASP A 1 923 ? 11.79113 -47.56697 18.51603 1.000 65.84210 923 ASP A C 1
ATOM 7254 O O . ASP A 1 923 ? 11.62820 -48.73298 18.13703 1.000 69.91365 923 ASP A O 1
ATOM 7259 N N . PRO A 1 924 ? 11.63808 -46.54098 17.67702 1.000 65.64208 924 PRO A N 1
ATOM 7260 C CA . PRO A 1 924 ? 11.22411 -46.77601 16.28502 1.000 72.94822 924 PRO A CA 1
ATOM 7261 C C . PRO A 1 924 ? 12.35415 -47.18795 15.35403 1.000 74.08257 924 PRO A C 1
ATOM 7262 O O . PRO A 1 924 ? 12.10118 -47.39797 14.16303 1.000 77.81196 924 PRO A O 1
ATOM 7266 N N . TYR A 1 925 ? 13.57715 -47.32388 15.86105 1.000 68.58454 925 TYR A N 1
ATOM 7267 C CA . TYR A 1 925 ? 14.75118 -47.68482 15.08507 1.000 64.38404 925 TYR A CA 1
ATOM 7268 C C . TYR A 1 925 ? 15.28225 -49.04779 15.49208 1.000 64.69723 925 TYR A C 1
ATOM 7269 O O . TYR A 1 925 ? 15.02726 -49.51980 16.60508 1.000 65.36573 925 TYR A O 1
ATOM 7278 N N . PRO A 1 926 ? 16.00730 -49.71975 14.60110 1.000 68.82667 926 PRO A N 1
ATOM 7279 C CA . PRO A 1 926 ? 16.47238 -51.08472 14.89011 1.000 72.49553 926 PRO A CA 1
ATOM 7280 C C . PRO A 1 926 ? 17.53036 -51.11966 15.98112 1.000 68.93195 926 PRO A C 1
ATOM 7281 O O . PRO A 1 926 ? 18.21130 -50.13362 16.26813 1.000 62.15745 926 PRO A O 1
ATOM 7285 N N . ALA A 1 927 ? 17.69142 -52.30765 16.55913 1.000 72.57186 927 ALA A N 1
ATOM 7286 C CA . ALA A 1 927 ? 18.67442 -52.48959 17.62215 1.000 71.20064 927 ALA A CA 1
ATOM 7287 C C . ALA A 1 927 ? 20.02439 -51.90551 17.22416 1.000 66.97119 927 ALA A C 1
ATOM 7288 O O . ALA A 1 927 ? 20.58433 -51.06248 17.93616 1.000 64.93147 927 ALA A O 1
ATOM 7290 N N . SER A 1 928 ? 20.55743 -52.32449 16.07717 1.000 68.46084 928 SER A N 1
ATOM 7291 C CA . SER A 1 928 ? 21.86041 -51.86542 15.60119 1.000 66.59483 928 SER A CA 1
ATOM 7292 C C . SER A 1 928 ? 21.68737 -50.95543 14.39618 1.000 61.83373 928 SER A C 1
ATOM 7293 O O . SER A 1 928 ? 21.01241 -51.32648 13.43317 1.000 61.69950 928 SER A O 1
ATOM 7296 N N . THR A 1 929 ? 22.33231 -49.79040 14.42318 1.000 57.21212 929 THR A N 1
ATOM 7297 C CA . THR A 1 929 ? 22.16427 -48.84441 13.32918 1.000 63.54446 929 THR A CA 1
ATOM 7298 C C . THR A 1 929 ? 23.35022 -47.88735 13.27119 1.000 60.42567 929 THR A C 1
ATOM 7299 O O . THR A 1 929 ? 23.79818 -47.37332 14.29819 1.000 60.75728 929 THR A O 1
ATOM 7303 N N . MET A 1 930 ? 23.86022 -47.65632 12.06319 1.000 59.84402 930 MET A N 1
ATOM 7304 C CA . MET A 1 930 ? 24.85917 -46.62327 11.82420 1.000 56.43308 930 MET A CA 1
ATOM 7305 C C . MET A 1 930 ? 24.26211 -45.37331 11.18519 1.000 59.69926 930 MET A C 1
ATOM 7306 O O . MET A 1 930 ? 25.01307 -44.53327 10.66819 1.000 55.97250 930 MET A O 1
ATOM 7311 N N . ASP A 1 931 ? 22.93510 -45.25138 11.17717 1.000 63.62868 931 ASP A N 1
ATOM 7312 C CA . ASP A 1 931 ? 22.21804 -44.10342 10.64515 1.000 63.04703 931 ASP A CA 1
ATOM 7313 C C . ASP A 1 931 ? 21.63498 -43.23645 11.75814 1.000 58.95444 931 ASP A C 1
ATOM 7314 O O . ASP A 1 931 ? 21.55599 -43.65245 12.91814 1.000 58.48596 931 ASP A O 1
ATOM 7319 N N . PRO A 1 932 ? 21.19991 -42.02048 11.43313 1.000 60.88888 932 PRO A N 1
ATOM 7320 C CA . PRO A 1 932 ? 20.62085 -41.14950 12.46212 1.000 60.17300 932 PRO A CA 1
ATOM 7321 C C . PRO A 1 932 ? 19.40188 -41.76557 13.12810 1.000 58.75178 932 PRO A C 1
ATOM 7322 O O . PRO A 1 932 ? 18.69293 -42.58861 12.55310 1.000 60.95731 932 PRO A O 1
ATOM 7326 N N . ILE A 1 933 ? 19.14884 -41.33258 14.36210 1.000 55.49086 933 ILE A N 1
ATOM 7327 C CA . ILE A 1 933 ? 17.98085 -41.79264 15.11708 1.000 57.64112 933 ILE A CA 1
ATOM 7328 C C . ILE A 1 933 ? 17.30577 -40.57267 15.73107 1.000 60.94152 933 ILE A C 1
ATOM 7329 O O . ILE A 1 933 ? 17.25475 -40.45367 16.96707 1.000 60.00983 933 ILE A O 1
ATOM 7334 N N . PRO A 1 934 ? 16.77773 -39.65571 14.92706 1.000 60.61253 934 PRO A N 1
ATOM 7335 C CA . PRO A 1 934 ? 16.20066 -38.42174 15.48104 1.000 57.68323 934 PRO A CA 1
ATOM 7336 C C . PRO A 1 934 ? 15.07866 -38.72179 16.46603 1.000 57.89115 934 PRO A C 1
ATOM 7337 O O . PRO A 1 934 ? 14.15471 -39.48985 16.17202 1.000 54.93290 934 PRO A O 1
ATOM 7341 N N . LEU A 1 935 ? 15.14361 -38.07279 17.62703 1.000 57.36477 935 LEU A N 1
ATOM 7342 C CA . LEU A 1 935 ? 14.11760 -38.20584 18.65501 1.000 57.95169 935 LEU A CA 1
ATOM 7343 C C . LEU A 1 935 ? 13.46552 -36.87887 19.01600 1.000 59.64399 935 LEU A C 1
ATOM 7344 O O . LEU A 1 935 ? 12.69051 -36.82591 19.97899 1.000 58.33331 935 LEU A O 1
ATOM 7349 N N . HIS A 1 936 ? 13.73147 -35.81086 18.24900 1.000 64.09190 936 HIS A N 1
ATOM 7350 C CA . HIS A 1 936 ? 13.19539 -34.49389 18.57598 1.000 69.53992 936 HIS A CA 1
ATOM 7351 C C . HIS A 1 936 ? 11.69939 -34.54697 18.82296 1.000 73.27457 936 HIS A C 1
ATOM 7352 O O . HIS A 1 936 ? 11.19835 -33.98100 19.80195 1.000 75.28008 936 HIS A O 1
ATOM 7359 N N . ASP A 1 937 ? 10.96744 -35.22002 17.93496 1.000 73.80095 937 ASP A N 1
ATOM 7360 C CA . ASP A 1 937 ? 9.51745 -35.31310 18.00194 1.000 73.04560 937 ASP A CA 1
ATOM 7361 C C . ASP A 1 937 ? 9.05552 -36.64212 18.58294 1.000 71.81651 937 ASP A C 1
ATOM 7362 O O . ASP A 1 937 ? 7.98855 -37.14618 18.20093 1.000 77.27505 937 ASP A O 1
ATOM 7367 N N . ILE A 1 938 ? 9.84154 -37.22407 19.49195 1.000 63.83134 938 ILE A N 1
ATOM 7368 C CA . ILE A 1 938 ? 9.45160 -38.47609 20.13295 1.000 65.64998 938 ILE A CA 1
ATOM 7369 C C . ILE A 1 938 ? 8.08958 -38.33317 20.79293 1.000 65.25519 938 ILE A C 1
ATOM 7370 O O . ILE A 1 938 ? 7.33763 -39.30821 20.89493 1.000 64.19980 938 ILE A O 1
ATOM 7375 N N . LYS A 1 939 ? 7.73051 -37.11718 21.21692 1.000 62.77068 939 LYS A N 1
ATOM 7376 C CA . LYS A 1 939 ? 6.45449 -36.91725 21.88990 1.000 62.71015 939 LYS A CA 1
ATOM 7377 C C . LYS A 1 939 ? 5.26452 -37.24432 20.99889 1.000 62.21535 939 LYS A C 1
ATOM 7378 O O . LYS A 1 939 ? 4.17052 -37.46838 21.52487 1.000 55.90407 939 LYS A O 1
ATOM 7384 N N . ASN A 1 940 ? 5.44454 -37.28032 19.67689 1.000 60.44409 940 ASN A N 1
ATOM 7385 C CA . ASN A 1 940 ? 4.35857 -37.63538 18.76988 1.000 71.07431 940 ASN A CA 1
ATOM 7386 C C . ASN A 1 940 ? 4.30666 -39.13039 18.45488 1.000 70.55056 940 ASN A C 1
ATOM 7387 O O . ASN A 1 940 ? 3.39269 -39.55944 17.74087 1.000 68.63981 940 ASN A O 1
ATOM 7392 N N . GLN A 1 941 ? 5.25469 -39.92933 18.96690 1.000 63.87871 941 GLN A N 1
ATOM 7393 C CA . GLN A 1 941 ? 5.13878 -41.38134 18.86891 1.000 66.50271 941 GLN A CA 1
ATOM 7394 C C . GLN A 1 941 ? 4.02379 -41.86740 19.78389 1.000 68.28450 941 GLN A C 1
ATOM 7395 O O . GLN A 1 941 ? 3.68074 -41.20441 20.76689 1.000 67.97131 941 GLN A O 1
ATOM 7401 N N . PRO A 1 942 ? 3.44786 -43.02943 19.49089 1.000 70.11104 942 PRO A N 1
ATOM 7402 C CA . PRO A 1 942 ? 2.41988 -43.56648 20.38688 1.000 72.85347 942 PRO A CA 1
ATOM 7403 C C . PRO A 1 942 ? 3.01687 -43.80444 21.76189 1.000 71.16380 942 PRO A C 1
ATOM 7404 O O . PRO A 1 942 ? 4.15090 -44.26638 21.88991 1.000 72.31657 942 PRO A O 1
ATOM 7408 N N . VAL A 1 943 ? 2.26884 -43.42248 22.79088 1.000 68.49769 943 VAL A N 1
ATOM 7409 C CA . VAL A 1 943 ? 2.71383 -43.56545 24.17288 1.000 70.38475 943 VAL A CA 1
ATOM 7410 C C . VAL A 1 943 ? 2.34490 -44.96247 24.65089 1.000 73.20878 943 VAL A C 1
ATOM 7411 O O . VAL A 1 943 ? 1.17092 -45.34253 24.64987 1.000 77.34348 943 VAL A O 1
ATOM 7415 N N . VAL A 1 944 ? 3.35294 -45.74341 25.02790 1.000 74.19837 944 VAL A N 1
ATOM 7416 C CA . VAL A 1 944 ? 3.10201 -47.08642 25.52691 1.000 74.52209 944 VAL A CA 1
ATOM 7417 C C . VAL A 1 944 ? 2.37898 -47.01646 26.85990 1.000 72.96928 944 VAL A C 1
ATOM 7418 O O . VAL A 1 944 ? 1.34602 -47.66651 27.06489 1.000 75.48010 944 VAL A O 1
ATOM 7422 N N . THR A 1 945 ? 2.91493 -46.23442 27.77990 1.000 68.76088 945 THR A N 1
ATOM 7423 C CA . THR A 1 945 ? 2.36190 -46.05045 29.11489 1.000 67.23964 945 THR A CA 1
ATOM 7424 C C . THR A 1 945 ? 3.10582 -44.86840 29.73390 1.000 65.34994 945 THR A C 1
ATOM 7425 O O . THR A 1 945 ? 3.83979 -44.15036 29.04190 1.000 63.79712 945 THR A O 1
ATOM 7429 N N . GLN A 1 946 ? 2.87279 -44.61641 31.01689 1.000 66.91592 946 GLN A N 1
ATOM 7430 C CA . GLN A 1 946 ? 3.52272 -43.49437 31.68490 1.000 63.84187 946 GLN A CA 1
ATOM 7431 C C . GLN A 1 946 ? 3.58372 -43.79336 33.17490 1.000 63.89713 946 GLN A C 1
ATOM 7432 O O . GLN A 1 946 ? 2.93476 -44.72039 33.66489 1.000 66.86065 946 GLN A O 1
ATOM 7438 N N . GLY A 1 947 ? 4.43167 -43.05431 33.87591 1.000 59.69663 947 GLY A N 1
ATOM 7439 C CA . GLY A 1 947 ? 4.58966 -43.30529 35.29891 1.000 60.59674 947 GLY A CA 1
ATOM 7440 C C . GLY A 1 947 ? 5.86462 -42.66822 35.81992 1.000 61.79951 947 GLY A C 1
ATOM 7441 O O . GLY A 1 947 ? 6.27156 -41.59620 35.36192 1.000 59.53872 947 GLY A O 1
ATOM 7442 N N . THR A 1 948 ? 6.47864 -43.35218 36.78493 1.000 64.91831 948 THR A N 1
ATOM 7443 C CA . THR A 1 948 ? 7.65460 -42.83311 37.47595 1.000 61.42842 948 THR A CA 1
ATOM 7444 C C . THR A 1 948 ? 8.74466 -43.89005 37.54797 1.000 63.61026 948 THR A C 1
ATOM 7445 O O . THR A 1 948 ? 8.46673 -45.09206 37.52197 1.000 60.89941 948 THR A O 1
ATOM 7449 N N . ILE A 1 949 ? 9.98863 -43.41098 37.64498 1.000 61.35736 949 ILE A N 1
ATOM 7450 C CA . ILE A 1 949 ? 11.18268 -44.22991 37.84600 1.000 59.47029 949 ILE A CA 1
ATOM 7451 C C . ILE A 1 949 ? 11.98963 -43.57886 38.96001 1.000 58.83074 949 ILE A C 1
ATOM 7452 O O . ILE A 1 949 ? 12.34656 -42.39984 38.86501 1.000 58.25435 949 ILE A O 1
ATOM 7457 N N . THR A 1 950 ? 12.27765 -44.34084 40.00502 1.000 65.53417 950 THR A N 1
ATOM 7458 C CA . THR A 1 950 ? 13.07661 -43.90279 41.14103 1.000 67.13437 950 THR A CA 1
ATOM 7459 C C . THR A 1 950 ? 14.47865 -44.48571 41.00405 1.000 67.03962 950 THR A C 1
ATOM 7460 O O . THR A 1 950 ? 14.63172 -45.71070 40.90306 1.000 68.45031 950 THR A O 1
ATOM 7464 N N . LEU A 1 951 ? 15.48360 -43.62365 41.09506 1.000 64.06821 951 LEU A N 1
ATOM 7465 C CA . LEU A 1 951 ? 16.85862 -44.05057 40.99908 1.000 62.64698 951 LEU A CA 1
ATOM 7466 C C . LEU A 1 951 ? 17.26964 -44.62255 42.30509 1.000 63.53130 951 LEU A C 1
ATOM 7467 O O . LEU A 1 951 ? 17.15859 -43.97355 43.31408 1.000 65.54996 951 LEU A O 1
ATOM 7472 N N . VAL A 1 952 ? 17.78171 -45.83952 42.26710 1.000 67.25806 952 VAL A N 1
ATOM 7473 C CA . VAL A 1 952 ? 18.19973 -46.52849 43.47611 1.000 72.63502 952 VAL A CA 1
ATOM 7474 C C . VAL A 1 952 ? 19.69173 -46.57240 43.72013 1.000 74.65632 952 VAL A C 1
ATOM 7475 O O . VAL A 1 952 ? 20.17669 -46.12837 44.73414 1.000 79.34109 952 VAL A O 1
ATOM 7479 N N . GLY A 1 953 ? 20.41677 -47.15337 42.79714 1.000 69.89522 953 GLY A N 1
ATOM 7480 C CA . GLY A 1 953 ? 21.83178 -47.25529 42.99216 1.000 65.77104 953 GLY A CA 1
ATOM 7481 C C . GLY A 1 953 ? 22.54282 -47.67425 41.75418 1.000 65.34731 953 GLY A C 1
ATOM 7482 O O . GLY A 1 953 ? 21.96984 -47.80229 40.70817 1.000 64.38140 953 GLY A O 1
ATOM 7483 N N . ASN A 1 954 ? 23.81483 -47.96018 41.91719 1.000 70.02155 954 ASN A N 1
ATOM 7484 C CA . ASN A 1 954 ? 24.66886 -48.27814 40.77521 1.000 66.33953 954 ASN A CA 1
ATOM 7485 C C . ASN A 1 954 ? 24.58782 -47.17415 39.71420 1.000 61.99428 954 ASN A C 1
ATOM 7486 O O . ASN A 1 954 ? 24.25485 -47.39617 38.55120 1.000 57.72797 954 ASN A O 1
ATOM 7491 N N . ILE A 1 955 ? 24.92874 -45.96313 40.13620 1.000 64.36824 955 ILE A N 1
ATOM 7492 C CA . ILE A 1 955 ? 24.75069 -44.76114 39.32719 1.000 60.42040 955 ILE A CA 1
ATOM 7493 C C . ILE A 1 955 ? 26.09667 -44.28507 38.80521 1.000 58.79652 955 ILE A C 1
ATOM 7494 O O . ILE A 1 955 ? 27.06965 -44.18501 39.56322 1.000 62.95755 955 ILE A O 1
ATOM 7499 N N . TYR A 1 956 ? 26.14567 -43.96307 37.51221 1.000 53.22480 956 TYR A N 1
ATOM 7500 C CA . TYR A 1 956 ? 27.37165 -43.56201 36.83322 1.000 54.61707 956 TYR A CA 1
ATOM 7501 C C . TYR A 1 956 ? 27.14359 -42.24702 36.10021 1.000 53.44851 956 TYR A C 1
ATOM 7502 O O . TYR A 1 956 ? 26.21360 -42.14108 35.29420 1.000 55.39085 956 TYR A O 1
ATOM 7511 N N . VAL A 1 957 ? 27.98753 -41.25297 36.37822 1.000 50.49816 957 VAL A N 1
ATOM 7512 C CA . VAL A 1 957 ? 27.84346 -39.89798 35.85421 1.000 47.48990 957 VAL A CA 1
ATOM 7513 C C . VAL A 1 957 ? 29.19844 -39.42191 35.34223 1.000 48.14788 957 VAL A C 1
ATOM 7514 O O . VAL A 1 957 ? 30.18043 -39.44085 36.08624 1.000 51.09034 957 VAL A O 1
ATOM 7518 N N . ASP A 1 958 ? 29.25243 -38.95891 34.09122 1.000 46.88983 958 ASP A N 1
ATOM 7519 C CA . ASP A 1 958 ? 30.51041 -38.47285 33.51524 1.000 45.50019 958 ASP A CA 1
ATOM 7520 C C . ASP A 1 958 ? 30.20137 -37.41687 32.46023 1.000 43.09990 958 ASP A C 1
ATOM 7521 O O . ASP A 1 958 ? 29.60340 -37.72191 31.42222 1.000 44.96592 958 ASP A O 1
ATOM 7526 N N . SER A 1 959 ? 30.57530 -36.16585 32.74623 1.000 43.42100 959 SER A N 1
ATOM 7527 C CA . SER A 1 959 ? 30.37424 -35.03386 31.84822 1.000 42.80776 959 SER A CA 1
ATOM 7528 C C . SER A 1 959 ? 31.61324 -34.68080 31.03624 1.000 41.39180 959 SER A C 1
ATOM 7529 O O . SER A 1 959 ? 31.56719 -33.73280 30.25123 1.000 47.11354 959 SER A O 1
ATOM 7532 N N . ASP A 1 960 ? 32.71927 -35.38973 31.23125 1.000 38.80465 960 ASP A N 1
ATOM 7533 C CA . ASP A 1 960 ? 33.98127 -35.10467 30.54927 1.000 39.42841 960 ASP A CA 1
ATOM 7534 C C . ASP A 1 960 ? 34.18333 -35.94966 29.29728 1.000 42.01030 960 ASP A C 1
ATOM 7535 O O . ASP A 1 960 ? 34.85932 -35.51163 28.36628 1.000 43.11833 960 ASP A O 1
ATOM 7540 N N . ALA A 1 961 ? 33.69240 -37.19069 29.29128 1.000 45.47124 961 ALA A N 1
ATOM 7541 C CA . ALA A 1 961 ? 34.03247 -38.12667 28.22429 1.000 45.42124 961 ALA A CA 1
ATOM 7542 C C . ALA A 1 961 ? 33.40246 -37.73172 26.89327 1.000 46.38977 961 ALA A C 1
ATOM 7543 O O . ALA A 1 961 ? 33.92950 -38.08169 25.82528 1.000 46.68981 961 ALA A O 1
ATOM 7545 N N . LEU A 1 962 ? 32.27642 -37.02378 26.93626 1.000 34.17252 962 LEU A N 1
ATOM 7546 C CA . LEU A 1 962 ? 31.55442 -36.59983 25.75724 1.000 37.20446 962 LEU A CA 1
ATOM 7547 C C . LEU A 1 962 ? 31.65333 -35.08982 25.55824 1.000 44.40006 962 LEU A C 1
ATOM 7548 O O . LEU A 1 962 ? 30.70330 -34.44488 25.09022 1.000 46.14764 962 LEU A O 1
ATOM 7553 N N . ASN A 1 963 ? 32.79430 -34.50076 25.91425 1.000 41.90766 963 ASN A N 1
ATOM 7554 C CA . ASN A 1 963 ? 32.95222 -33.05675 25.78125 1.000 39.82583 963 ASN A CA 1
ATOM 7555 C C . ASN A 1 963 ? 34.40320 -32.75767 25.46026 1.000 41.85239 963 ASN A C 1
ATOM 7556 O O . ASN A 1 963 ? 35.27821 -33.07961 26.26828 1.000 40.18903 963 ASN A O 1
ATOM 7561 N N . VAL A 1 964 ? 34.65918 -32.13266 24.30126 1.000 43.85789 964 VAL A N 1
ATOM 7562 C CA . VAL A 1 964 ? 36.04617 -31.83758 23.91228 1.000 46.21870 964 VAL A CA 1
ATOM 7563 C C . VAL A 1 964 ? 36.71711 -30.85554 24.86829 1.000 43.02621 964 VAL A C 1
ATOM 7564 O O . VAL A 1 964 ? 37.94310 -30.81547 24.93530 1.000 43.81315 964 VAL A O 1
ATOM 7568 N N . ALA A 1 965 ? 35.94605 -30.07058 25.62327 1.000 40.55223 965 ALA A N 1
ATOM 7569 C CA . ALA A 1 965 ? 36.55699 -29.12954 26.56428 1.000 41.22863 965 ALA A CA 1
ATOM 7570 C C . ALA A 1 965 ? 37.38701 -29.81449 27.66429 1.000 42.78671 965 ALA A C 1
ATOM 7571 O O . ALA A 1 965 ? 38.17996 -29.14044 28.32830 1.000 45.78444 965 ALA A O 1
ATOM 7573 N N . SER A 1 966 ? 37.22508 -31.11950 27.90229 1.000 40.08639 966 SER A N 1
ATOM 7574 C CA . SER A 1 966 ? 38.07110 -31.77044 28.91131 1.000 41.82080 966 SER A CA 1
ATOM 7575 C C . SER A 1 966 ? 39.44213 -32.17937 28.38533 1.000 37.83875 966 SER A C 1
ATOM 7576 O O . SER A 1 966 ? 40.28814 -32.59432 29.17734 1.000 37.21762 966 SER A O 1
ATOM 7579 N N . GLU A 1 967 ? 39.71214 -32.02336 27.09233 1.000 39.40209 967 GLU A N 1
ATOM 7580 C CA . GLU A 1 967 ? 40.98117 -32.47329 26.52735 1.000 38.74412 967 GLU A CA 1
ATOM 7581 C C . GLU A 1 967 ? 42.09211 -31.46623 26.80136 1.000 37.00180 967 GLU A C 1
ATOM 7582 O O . GLU A 1 967 ? 41.82904 -30.29124 27.04935 1.000 34.65679 967 GLU A O 1
ATOM 7588 N N . PRO A 1 968 ? 43.34814 -31.90216 26.77638 1.000 38.10194 968 PRO A N 1
ATOM 7589 C CA . PRO A 1 968 ? 44.44708 -30.93210 26.78439 1.000 41.37865 968 PRO A CA 1
ATOM 7590 C C . PRO A 1 968 ? 44.42005 -30.07311 25.52639 1.000 41.18125 968 PRO A C 1
ATOM 7591 O O . PRO A 1 968 ? 43.96809 -30.49914 24.46238 1.000 40.71541 968 PRO A O 1
ATOM 7595 N N . THR A 1 969 ? 44.89298 -28.84608 25.65939 1.000 39.88110 969 THR A N 1
ATOM 7596 C CA . THR A 1 969 ? 45.04095 -28.00808 24.48739 1.000 40.57855 969 THR A CA 1
ATOM 7597 C C . THR A 1 969 ? 46.29298 -28.40601 23.70040 1.000 38.89414 969 THR A C 1
ATOM 7598 O O . THR A 1 969 ? 47.16802 -29.11896 24.19342 1.000 34.63047 969 THR A O 1
ATOM 7602 N N . ALA A 1 970 ? 46.39497 -27.89001 22.46940 1.000 37.02812 970 ALA A N 1
ATOM 7603 C CA . ALA A 1 970 ? 47.61999 -28.09694 21.69842 1.000 35.55953 970 ALA A CA 1
ATOM 7604 C C . ALA A 1 970 ? 48.82195 -27.46687 22.39343 1.000 36.07538 970 ALA A C 1
ATOM 7605 O O . ALA A 1 970 ? 49.94598 -27.96881 22.26145 1.000 36.77809 970 ALA A O 1
ATOM 7607 N N . ASP A 1 971 ? 48.61588 -26.34988 23.10943 1.000 34.23568 971 ASP A N 1
ATOM 7608 C CA . ASP A 1 971 ? 49.72683 -25.75182 23.85044 1.000 37.78348 971 ASP A CA 1
ATOM 7609 C C . ASP A 1 971 ? 50.23987 -26.68678 24.93945 1.000 38.64674 971 ASP A C 1
ATOM 7610 O O . ASP A 1 971 ? 51.46188 -26.83271 25.12047 1.000 35.55426 971 ASP A O 1
ATOM 7615 N N . GLU A 1 972 ? 49.33290 -27.34383 25.67444 1.000 35.66217 972 GLU A N 1
ATOM 7616 C CA . GLU A 1 972 ? 49.77693 -28.26180 26.72945 1.000 38.97573 972 GLU A CA 1
ATOM 7617 C C . GLU A 1 972 ? 50.50301 -29.48176 26.15447 1.000 41.97082 972 GLU A C 1
ATOM 7618 O O . GLU A 1 972 ? 51.54803 -29.91470 26.68648 1.000 36.46227 972 GLU A O 1
ATOM 7624 N N . ASP A 1 973 ? 49.96406 -30.06580 25.07646 1.000 38.92572 973 ASP A N 1
ATOM 7625 C CA . ASP A 1 973 ? 50.64613 -31.20276 24.45348 1.000 39.17575 973 ASP A CA 1
ATOM 7626 C C . ASP A 1 973 ? 52.04311 -30.80869 23.99249 1.000 36.14381 973 ASP A C 1
ATOM 7627 O O . ASP A 1 973 ? 53.02415 -31.51163 24.25851 1.000 42.08136 973 ASP A O 1
ATOM 7632 N N . ALA A 1 974 ? 52.15706 -29.67568 23.29449 1.000 34.03829 974 ALA A N 1
ATOM 7633 C CA . ALA A 1 974 ? 53.47704 -29.24861 22.83551 1.000 35.46741 974 ALA A CA 1
ATOM 7634 C C . ALA A 1 974 ? 54.41401 -28.94755 24.00252 1.000 37.59661 974 ALA A C 1
ATOM 7635 O O . ALA A 1 974 ? 55.62002 -29.18249 23.89054 1.000 39.45473 974 ALA A O 1
ATOM 7637 N N . ALA A 1 975 ? 53.88897 -28.46258 25.13951 1.000 38.89677 975 ALA A N 1
ATOM 7638 C CA . ALA A 1 975 ? 54.76594 -28.21352 26.27952 1.000 43.15517 975 ALA A CA 1
ATOM 7639 C C . ALA A 1 975 ? 55.30300 -29.51649 26.84653 1.000 46.08974 975 ALA A C 1
ATOM 7640 O O . ALA A 1 975 ? 56.39600 -29.53842 27.42955 1.000 43.85789 975 ALA A O 1
ATOM 7642 N N . HIS A 1 976 ? 54.57607 -30.61753 26.66253 1.000 48.34001 976 HIS A N 1
ATOM 7643 C CA . HIS A 1 976 ? 55.07513 -31.89450 27.15454 1.000 49.42435 976 HIS A CA 1
ATOM 7644 C C . HIS A 1 976 ? 56.01219 -32.61645 26.18656 1.000 54.04859 976 HIS A C 1
ATOM 7645 O O . HIS A 1 976 ? 56.43224 -33.73743 26.49457 1.000 60.27828 976 HIS A O 1
ATOM 7652 N N . VAL A 1 977 ? 56.41317 -31.99644 25.08056 1.000 47.83731 977 VAL A N 1
ATOM 7653 C CA . VAL A 1 977 ? 57.34121 -32.60239 24.12358 1.000 43.92369 977 VAL A CA 1
ATOM 7654 C C . VAL A 1 977 ? 58.71417 -31.95431 24.30459 1.000 40.80226 977 VAL A C 1
ATOM 7655 O O . VAL A 1 977 ? 58.85811 -30.74830 24.07759 1.000 39.86531 977 VAL A O 1
ATOM 7659 N N . PRO A 1 978 ? 59.75521 -32.70625 24.63961 1.000 39.07574 978 PRO A N 1
ATOM 7660 C CA . PRO A 1 978 ? 61.04617 -32.06418 24.90862 1.000 40.31799 978 PRO A CA 1
ATOM 7661 C C . PRO A 1 978 ? 61.62015 -31.41115 23.66263 1.000 43.85526 978 PRO A C 1
ATOM 7662 O O . PRO A 1 978 ? 61.51020 -31.94316 22.55963 1.000 46.71086 978 PRO A O 1
ATOM 7666 N N . HIS A 1 979 ? 62.30209 -30.30511 23.85763 1.000 39.62844 979 HIS A N 1
ATOM 7667 C CA . HIS A 1 979 ? 62.98806 -29.62008 22.78764 1.000 45.19489 979 HIS A CA 1
ATOM 7668 C C . HIS A 1 979 ? 64.23802 -28.92801 23.31565 1.000 44.67378 979 HIS A C 1
ATOM 7669 O O . HIS A 1 979 ? 64.36399 -28.72399 24.47965 1.000 51.01138 979 HIS A O 1
ATOM 7676 N N . ALA A 1 980 ? 65.14901 -28.57896 22.41266 1.000 44.89749 980 ALA A N 1
ATOM 7677 C CA . ALA A 1 980 ? 66.38797 -27.90889 22.79268 1.000 55.66194 980 ALA A CA 1
ATOM 7678 C C . ALA A 1 980 ? 66.11089 -26.70590 23.68867 1.000 69.09776 980 ALA A C 1
ATOM 7679 O O . ALA A 1 980 ? 65.58984 -25.68793 23.23365 1.000 71.23749 980 ALA A O 1
ATOM 7681 N N . VAL B 1 14 ? 58.74261 23.42713 63.24830 1.000 86.84462 14 VAL B N 1
ATOM 7682 C CA . VAL B 1 14 ? 59.53962 23.48306 62.02231 1.000 85.76028 14 VAL B CA 1
ATOM 7683 C C . VAL B 1 14 ? 58.88862 22.67102 60.90334 1.000 79.65955 14 VAL B C 1
ATOM 7684 O O . VAL B 1 14 ? 58.72660 21.44903 61.01139 1.000 77.73564 14 VAL B O 1
ATOM 7688 N N . PRO B 1 15 ? 58.49365 23.35598 59.83730 1.000 68.94248 15 PRO B N 1
ATOM 7689 C CA . PRO B 1 15 ? 57.79965 22.67695 58.73832 1.000 56.18305 15 PRO B CA 1
ATOM 7690 C C . PRO B 1 15 ? 58.75265 21.86789 57.86237 1.000 51.37984 15 PRO B C 1
ATOM 7691 O O . PRO B 1 15 ? 59.87066 22.28685 57.56137 1.000 50.69555 15 PRO B O 1
ATOM 7695 N N . SER B 1 16 ? 58.28763 20.70688 57.41942 1.000 51.04296 16 SER B N 1
ATOM 7696 C CA . SER B 1 16 ? 59.09462 19.79982 56.61147 1.000 49.49804 16 SER B CA 1
ATOM 7697 C C . SER B 1 16 ? 58.78265 19.97676 55.12646 1.000 44.46323 16 SER B C 1
ATOM 7698 O O . SER B 1 16 ? 57.62465 20.09777 54.73544 1.000 40.79436 16 SER B O 1
ATOM 7701 N N . SER B 1 17 ? 59.82266 19.99970 54.30747 1.000 42.42614 17 SER B N 1
ATOM 7702 C CA . SER B 1 17 ? 59.66668 20.09464 52.87047 1.000 44.25267 17 SER B CA 1
ATOM 7703 C C . SER B 1 17 ? 59.53366 18.73961 52.20253 1.000 42.48667 17 SER B C 1
ATOM 7704 O O . SER B 1 17 ? 59.33468 18.69456 50.98853 1.000 42.26033 17 SER B O 1
ATOM 7707 N N . ASP B 1 18 ? 59.64963 17.64564 52.96458 1.000 40.29167 18 ASP B N 1
ATOM 7708 C CA . ASP B 1 18 ? 59.72461 16.32061 52.34964 1.000 37.46239 18 ASP B CA 1
ATOM 7709 C C . ASP B 1 18 ? 58.47361 15.99160 51.52864 1.000 37.34658 18 ASP B C 1
ATOM 7710 O O . ASP B 1 18 ? 58.58162 15.40655 50.44967 1.000 38.91519 18 ASP B O 1
ATOM 7715 N N . ASP B 1 19 ? 57.27761 16.31965 52.02361 1.000 34.32254 19 ASP B N 1
ATOM 7716 C CA . ASP B 1 19 ? 56.08561 15.92864 51.26861 1.000 41.16283 19 ASP B CA 1
ATOM 7717 C C . ASP B 1 19 ? 55.96465 16.65758 49.92257 1.000 38.90203 19 ASP B C 1
ATOM 7718 O O . ASP B 1 19 ? 55.50365 16.06454 48.93859 1.000 39.65739 19 ASP B O 1
ATOM 7723 N N . HIS B 1 20 ? 56.38368 17.92157 49.84752 1.000 36.65966 20 HIS B N 1
ATOM 7724 C CA . HIS B 1 20 ? 56.33571 18.64051 48.57549 1.000 36.13591 20 HIS B CA 1
ATOM 7725 C C . HIS B 1 20 ? 57.43671 18.17144 47.62752 1.000 35.64638 20 HIS B C 1
ATOM 7726 O O . HIS B 1 20 ? 57.23173 18.10539 46.40452 1.000 36.21224 20 HIS B O 1
ATOM 7733 N N . GLU B 1 21 ? 58.63370 17.90244 48.17355 1.000 39.47052 21 GLU B N 1
ATOM 7734 C CA . GLU B 1 21 ? 59.70170 17.31738 47.37159 1.000 37.52029 21 GLU B CA 1
ATOM 7735 C C . GLU B 1 21 ? 59.29168 15.95737 46.81765 1.000 36.54912 21 GLU B C 1
ATOM 7736 O O . GLU B 1 21 ? 59.62868 15.60831 45.68167 1.000 35.08315 21 GLU B O 1
ATOM 7742 N N . ARG B 1 22 ? 58.54665 15.17642 47.58868 1.000 33.40401 22 ARG B N 1
ATOM 7743 C CA . ARG B 1 22 ? 58.23263 13.83740 47.11273 1.000 35.26212 22 ARG B CA 1
ATOM 7744 C C . ARG B 1 22 ? 57.39565 13.90336 45.83672 1.000 35.85693 22 ARG B C 1
ATOM 7745 O O . ARG B 1 22 ? 57.59564 13.10031 44.91576 1.000 33.60666 22 ARG B O 1
ATOM 7753 N N . ILE B 1 23 ? 56.47467 14.87038 45.73166 1.000 38.26248 23 ILE B N 1
ATOM 7754 C CA . ILE B 1 23 ? 55.65569 14.92734 44.52265 1.000 37.69399 23 ILE B CA 1
ATOM 7755 C C . ILE B 1 23 ? 56.25872 15.82727 43.44862 1.000 39.29682 23 ILE B C 1
ATOM 7756 O O . ILE B 1 23 ? 55.85173 15.73423 42.27861 1.000 35.70165 23 ILE B O 1
ATOM 7761 N N . SER B 1 24 ? 57.23473 16.67727 43.79759 1.000 40.01796 24 SER B N 1
ATOM 7762 C CA . SER B 1 24 ? 57.86276 17.48921 42.76256 1.000 35.82272 24 SER B CA 1
ATOM 7763 C C . SER B 1 24 ? 58.57976 16.65115 41.71961 1.000 37.31763 24 SER B C 1
ATOM 7764 O O . SER B 1 24 ? 58.80179 17.13909 40.60359 1.000 37.38606 24 SER B O 1
ATOM 7767 N N . ALA B 1 25 ? 58.97973 15.42115 42.06067 1.000 36.39910 25 ALA B N 1
ATOM 7768 C CA . ALA B 1 25 ? 59.63073 14.54610 41.09072 1.000 34.30411 25 ALA B CA 1
ATOM 7769 C C . ALA B 1 25 ? 58.65773 13.91607 40.11274 1.000 34.90682 25 ALA B C 1
ATOM 7770 O O . ALA B 1 25 ? 59.10372 13.24002 39.17277 1.000 35.39109 25 ALA B O 1
ATOM 7772 N N . LEU B 1 26 ? 57.34873 14.12811 40.26771 1.000 29.11139 26 LEU B N 1
ATOM 7773 C CA . LEU B 1 26 ? 56.40373 13.42909 39.40673 1.000 30.50103 26 LEU B CA 1
ATOM 7774 C C . LEU B 1 26 ? 56.13176 14.15903 38.09669 1.000 32.35651 26 LEU B C 1
ATOM 7775 O O . LEU B 1 26 ? 55.49176 13.58300 37.21071 1.000 31.13268 26 LEU B O 1
ATOM 7780 N N . PHE B 1 27 ? 56.59679 15.39201 37.94664 1.000 30.73000 27 PHE B N 1
ATOM 7781 C CA . PHE B 1 27 ? 56.20282 16.23197 36.83160 1.000 35.99379 27 PHE B CA 1
ATOM 7782 C C . PHE B 1 27 ? 57.43584 16.76291 36.11359 1.000 38.56252 27 PHE B C 1
ATOM 7783 O O . PHE B 1 27 ? 58.47584 16.98792 36.73559 1.000 39.07311 27 PHE B O 1
ATOM 7791 N N . LEU B 1 28 ? 57.30786 16.97886 34.79858 1.000 33.06449 28 LEU B N 1
ATOM 7792 C CA . LEU B 1 28 ? 58.38989 17.63980 34.06756 1.000 32.09069 28 LEU B CA 1
ATOM 7793 C C . LEU B 1 28 ? 58.67091 19.01482 34.66450 1.000 33.29347 28 LEU B C 1
ATOM 7794 O O . LEU B 1 28 ? 59.83491 19.40280 34.84750 1.000 34.25411 28 LEU B O 1
ATOM 7799 N N . GLY B 1 29 ? 57.61292 19.75486 35.01745 1.000 30.89844 29 GLY B N 1
ATOM 7800 C CA . GLY B 1 29 ? 57.75993 20.93489 35.84340 1.000 30.50103 29 GLY B CA 1
ATOM 7801 C C . GLY B 1 29 ? 57.43597 22.22887 35.12534 1.000 35.39898 29 GLY B C 1
ATOM 7802 O O . GLY B 1 29 ? 57.57399 22.33381 33.90833 1.000 37.10182 29 GLY B O 1
ATOM 7803 N N . PRO B 1 30 ? 57.05598 23.26691 35.89028 1.000 39.36525 30 PRO B N 1
ATOM 7804 C CA . PRO B 1 30 ? 56.72101 24.57089 35.26922 1.000 39.79951 30 PRO B CA 1
ATOM 7805 C C . PRO B 1 30 ? 57.77904 25.11382 34.32821 1.000 44.39480 30 PRO B C 1
ATOM 7806 O O . PRO B 1 30 ? 57.44007 25.73878 33.31318 1.000 43.98422 30 PRO B O 1
ATOM 7810 N N . LYS B 1 31 ? 59.05703 24.89381 34.63524 1.000 39.39946 31 LYS B N 1
ATOM 7811 C CA . LYS B 1 31 ? 60.16105 25.31175 33.77723 1.000 38.72306 31 LYS B CA 1
ATOM 7812 C C . LYS B 1 31 ? 60.90903 24.10271 33.22930 1.000 39.79688 31 LYS B C 1
ATOM 7813 O O . LYS B 1 31 ? 62.10504 24.17467 32.93631 1.000 37.35711 31 LYS B O 1
ATOM 7819 N N . ALA B 1 32 ? 60.22001 22.97272 33.11534 1.000 39.45999 32 ALA B N 1
ATOM 7820 C CA . ALA B 1 32 ? 60.86699 21.74468 32.68141 1.000 38.04930 32 ALA B CA 1
ATOM 7821 C C . ALA B 1 32 ? 62.10797 21.45370 33.54144 1.000 38.12826 32 ALA B C 1
ATOM 7822 O O . ALA B 1 32 ? 63.11197 20.93865 33.04948 1.000 35.14632 32 ALA B O 1
ATOM 7824 N N . GLU B 1 33 ? 62.02596 21.77276 34.84342 1.000 31.71696 33 GLU B N 1
ATOM 7825 C CA . GLU B 1 33 ? 63.18795 21.60278 35.72845 1.000 37.87559 33 GLU B CA 1
ATOM 7826 C C . GLU B 1 33 ? 63.66992 20.15577 35.76152 1.000 38.25722 33 GLU B C 1
ATOM 7827 O O . GLU B 1 33 ? 64.85591 19.89176 36.05655 1.000 38.05983 33 GLU B O 1
ATOM 7833 N N . ASN B 1 34 ? 62.76990 19.20577 35.47955 1.000 38.93625 34 ASN B N 1
ATOM 7834 C CA . ASN B 1 34 ? 63.07587 17.78877 35.60362 1.000 36.55175 34 ASN B CA 1
ATOM 7835 C C . ASN B 1 34 ? 63.43587 17.14370 34.27565 1.000 36.18329 34 ASN B C 1
ATOM 7836 O O . ASN B 1 34 ? 63.38985 15.90970 34.16971 1.000 38.38881 34 ASN B O 1
ATOM 7841 N N . ALA B 1 35 ? 63.86290 17.94365 33.28962 1.000 39.82056 35 ALA B N 1
ATOM 7842 C CA . ALA B 1 35 ? 64.12591 17.41158 31.94665 1.000 38.60463 35 ALA B CA 1
ATOM 7843 C C . ALA B 1 35 ? 65.25289 16.37656 31.93471 1.000 38.30459 35 ALA B C 1
ATOM 7844 O O . ALA B 1 35 ? 65.21588 15.43752 31.14276 1.000 40.15745 35 ALA B O 1
ATOM 7846 N N . ALA B 1 36 ? 66.26888 16.52558 32.78272 1.000 36.31488 36 ALA B N 1
ATOM 7847 C CA . ALA B 1 36 ? 67.35886 15.54455 32.77578 1.000 39.45473 36 ALA B CA 1
ATOM 7848 C C . ALA B 1 36 ? 66.87883 14.16558 33.23184 1.000 39.30734 36 ALA B C 1
ATOM 7849 O O . ALA B 1 36 ? 67.27881 13.13155 32.66989 1.000 39.95479 36 ALA B O 1
ATOM 7851 N N . PHE B 1 37 ? 66.02181 14.12765 34.25783 1.000 39.34156 37 PHE B N 1
ATOM 7852 C CA . PHE B 1 37 ? 65.41378 12.86468 34.66088 1.000 39.58369 37 PHE B CA 1
ATOM 7853 C C . PHE B 1 37 ? 64.57778 12.26365 33.54089 1.000 38.15194 37 PHE B C 1
ATOM 7854 O O . PHE B 1 37 ? 64.61176 11.03963 33.30595 1.000 33.97249 37 PHE B O 1
ATOM 7862 N N . LEU B 1 38 ? 63.77981 13.09663 32.87384 1.000 36.03853 38 LEU B N 1
ATOM 7863 C CA . LEU B 1 38 ? 62.96481 12.58860 31.77786 1.000 33.56718 38 LEU B CA 1
ATOM 7864 C C . LEU B 1 38 ? 63.83982 12.01753 30.66890 1.000 34.25674 38 LEU B C 1
ATOM 7865 O O . LEU B 1 38 ? 63.51880 10.97451 30.08494 1.000 36.57807 38 LEU B O 1
ATOM 7870 N N . GLN B 1 39 ? 64.93283 12.70749 30.33988 1.000 40.91806 39 GLN B N 1
ATOM 7871 C CA . GLN B 1 39 ? 65.83384 12.20543 29.30791 1.000 42.60248 39 GLN B CA 1
ATOM 7872 C C . GLN B 1 39 ? 66.38081 10.83643 29.68498 1.000 39.87583 39 GLN B C 1
ATOM 7873 O O . GLN B 1 39 ? 66.47380 9.93639 28.83903 1.000 36.91232 39 GLN B O 1
ATOM 7879 N N A GLN B 1 40 ? 66.76378 10.66448 30.95100 0.560 38.87571 40 GLN B N 1
ATOM 7880 N N B GLN B 1 40 ? 66.74678 10.65048 30.95200 0.440 39.02573 40 GLN B N 1
ATOM 7881 C CA A GLN B 1 40 ? 67.24375 9.35249 31.37006 0.560 39.69160 40 GLN B CA 1
ATOM 7882 C CA B GLN B 1 40 ? 67.24775 9.34649 31.37807 0.440 39.63633 40 GLN B CA 1
ATOM 7883 C C A GLN B 1 40 ? 66.16473 8.29150 31.19410 0.560 38.56778 40 GLN B C 1
ATOM 7884 C C B GLN B 1 40 ? 66.17073 8.27551 31.23610 0.440 38.60726 40 GLN B C 1
ATOM 7885 O O A GLN B 1 40 ? 66.43671 7.17948 30.71915 0.560 39.28103 40 GLN B O 1
ATOM 7886 O O B GLN B 1 40 ? 66.44571 7.15448 30.77815 0.440 39.23102 40 GLN B O 1
ATOM 7897 N N . TRP B 1 41 ? 64.92873 8.61155 31.59507 1.000 35.42267 41 TRP B N 1
ATOM 7898 C CA . TRP B 1 41 ? 63.85271 7.63057 31.51510 1.000 37.69399 41 TRP B CA 1
ATOM 7899 C C . TRP B 1 41 ? 63.51873 7.26751 30.06211 1.000 37.17551 41 TRP B C 1
ATOM 7900 O O . TRP B 1 41 ? 63.28971 6.09350 29.74716 1.000 34.74101 41 TRP B O 1
ATOM 7911 N N . LEU B 1 42 ? 63.51476 8.25347 29.16106 1.000 35.50426 42 LEU B N 1
ATOM 7912 C CA . LEU B 1 42 ? 63.28077 7.97241 27.73807 1.000 36.40700 42 LEU B CA 1
ATOM 7913 C C . LEU B 1 42 ? 64.39776 7.11136 27.14313 1.000 38.18879 42 LEU B C 1
ATOM 7914 O O . LEU B 1 42 ? 64.14275 6.20032 26.33717 1.000 35.12000 42 LEU B O 1
ATOM 7919 N N . THR B 1 43 ? 65.64776 7.39135 27.52413 1.000 38.92835 43 THR B N 1
ATOM 7920 C CA . THR B 1 43 ? 66.74775 6.53330 27.10419 1.000 41.56551 43 THR B CA 1
ATOM 7921 C C . THR B 1 43 ? 66.53971 5.09333 27.58325 1.000 41.04966 43 THR B C 1
ATOM 7922 O O . THR B 1 43 ? 66.78770 4.13729 26.83030 1.000 37.63083 43 THR B O 1
ATOM 7926 N N . THR B 1 44 ? 66.08169 4.91640 28.83125 1.000 32.84604 44 THR B N 1
ATOM 7927 C CA . THR B 1 44 ? 65.77566 3.56343 29.30031 1.000 36.45700 44 THR B CA 1
ATOM 7928 C C . THR B 1 44 ? 64.66066 2.91041 28.47733 1.000 30.81422 44 THR B C 1
ATOM 7929 O O . THR B 1 44 ? 64.74964 1.72939 28.12438 1.000 36.33594 44 THR B O 1
ATOM 7933 N N . VAL B 1 45 ? 63.59968 3.64842 28.17328 1.000 33.33031 45 VAL B N 1
ATOM 7934 C CA . VAL B 1 45 ? 62.53968 3.09840 27.31729 1.000 32.15122 45 VAL B CA 1
ATOM 7935 C C . VAL B 1 45 ? 63.13468 2.55533 26.01432 1.000 36.60439 45 VAL B C 1
ATOM 7936 O O . VAL B 1 45 ? 62.85667 1.42032 25.59937 1.000 33.58034 45 VAL B O 1
ATOM 7940 N N . VAL B 1 46 ? 63.98971 3.34828 25.35530 1.000 36.62281 46 VAL B N 1
ATOM 7941 C CA . VAL B 1 46 ? 64.52872 2.90921 24.06332 1.000 32.34335 46 VAL B CA 1
ATOM 7942 C C . VAL B 1 46 ? 65.41469 1.67520 24.23839 1.000 37.42291 46 VAL B C 1
ATOM 7943 O O . VAL B 1 46 ? 65.33468 0.71317 23.45844 1.000 37.12024 46 VAL B O 1
ATOM 7947 N N . ALA B 1 47 ? 66.27168 1.66923 25.23740 1.000 34.09619 47 ALA B N 1
ATOM 7948 C CA . ALA B 1 47 ? 67.13365 0.53722 25.43747 1.000 35.03052 47 ALA B CA 1
ATOM 7949 C C . ALA B 1 47 ? 66.35662 -0.73275 25.66252 1.000 37.49134 47 ALA B C 1
ATOM 7950 O O . ALA B 1 47 ? 66.68761 -1.73878 25.15057 1.000 35.38319 47 ALA B O 1
ATOM 7952 N N . GLN B 1 48 ? 65.30661 -0.65570 26.45150 1.000 34.73574 48 GLN B N 1
ATOM 7953 C CA . GLN B 1 48 ? 64.52358 -1.82467 26.71154 1.000 33.41980 48 GLN B CA 1
ATOM 7954 C C . GLN B 1 48 ? 63.76259 -2.31071 25.50355 1.000 37.61240 48 GLN B C 1
ATOM 7955 O O . GLN B 1 48 ? 63.57857 -3.47471 25.34760 1.000 39.48895 48 GLN B O 1
ATOM 7961 N N . GLN B 1 49 ? 63.30662 -1.40174 24.66951 1.000 35.32002 49 GLN B N 1
ATOM 7962 C CA . GLN B 1 49 ? 62.61463 -1.78478 23.46651 1.000 34.88313 49 GLN B CA 1
ATOM 7963 C C . GLN B 1 49 ? 63.56262 -2.59283 22.64556 1.000 32.46968 49 GLN B C 1
ATOM 7964 O O . GLN B 1 49 ? 63.22761 -3.62685 22.15161 1.000 36.01748 49 GLN B O 1
ATOM 7970 N N . LYS B 1 50 ? 64.77463 -2.09487 22.50056 1.000 36.76493 50 LYS B N 1
ATOM 7971 C CA . LYS B 1 50 ? 65.78263 -2.81292 21.72860 1.000 36.07275 50 LYS B CA 1
ATOM 7972 C C . LYS B 1 50 ? 66.04059 -4.19090 22.33167 1.000 38.29670 50 LYS B C 1
ATOM 7973 O O . LYS B 1 50 ? 66.04658 -5.20993 21.61972 1.000 36.05169 50 LYS B O 1
ATOM 7979 N N . ALA B 1 51 ? 66.22457 -4.24784 23.65368 1.000 39.34156 51 ALA B N 1
ATOM 7980 C CA . ALA B 1 51 ? 66.48154 -5.53782 24.30174 1.000 38.78623 51 ALA B CA 1
ATOM 7981 C C . ALA B 1 51 ? 65.33852 -6.52381 24.06077 1.000 35.47531 51 ALA B C 1
ATOM 7982 O O . ALA B 1 51 ? 65.57950 -7.69583 23.74583 1.000 36.53070 51 ALA B O 1
ATOM 7984 N N . ALA B 1 52 ? 64.08553 -6.06178 24.16173 1.000 35.03052 52 ALA B N 1
ATOM 7985 C CA . ALA B 1 52 ? 62.93151 -6.94876 23.98176 1.000 34.36991 52 ALA B CA 1
ATOM 7986 C C . ALA B 1 52 ? 62.80852 -7.45082 22.54278 1.000 35.29634 52 ALA B C 1
ATOM 7987 O O . ALA B 1 52 ? 62.50250 -8.62783 22.30783 1.000 34.76996 52 ALA B O 1
ATOM 7989 N N . ARG B 1 53 ? 62.99555 -6.56787 21.56174 1.000 30.19046 53 ARG B N 1
ATOM 7990 C CA . ARG B 1 53 ? 62.88356 -7.03393 20.17876 1.000 33.36453 53 ARG B CA 1
ATOM 7991 C C . ARG B 1 53 ? 64.03355 -7.95297 19.80982 1.000 37.25183 53 ARG B C 1
ATOM 7992 O O . ARG B 1 53 ? 63.84454 -8.87901 19.00686 1.000 38.60200 53 ARG B O 1
ATOM 8000 N N . ASP B 1 54 ? 65.21355 -7.74997 20.42082 1.000 33.98039 54 ASP B N 1
ATOM 8001 C CA . ASP B 1 54 ? 66.31653 -8.70100 20.26088 1.000 35.43320 54 ASP B CA 1
ATOM 8002 C C . ASP B 1 54 ? 65.97949 -10.05797 20.85794 1.000 36.55965 54 ASP B C 1
ATOM 8003 O O . ASP B 1 54 ? 66.34648 -11.09300 20.29499 1.000 39.15206 54 ASP B O 1
ATOM 8008 N N . ALA B 1 55 ? 65.32447 -10.06990 22.01993 1.000 37.77821 55 ALA B N 1
ATOM 8009 C CA . ALA B 1 55 ? 65.03244 -11.30586 22.73598 1.000 38.28354 55 ALA B CA 1
ATOM 8010 C C . ALA B 1 55 ? 64.01543 -12.19187 22.02801 1.000 39.37051 55 ALA B C 1
ATOM 8011 O O . ALA B 1 55 ? 64.02240 -13.40586 22.25607 1.000 36.32014 55 ALA B O 1
ATOM 8013 N N . TYR B 1 56 ? 63.13945 -11.62689 21.19197 1.000 39.82320 56 TYR B N 1
ATOM 8014 C CA . TYR B 1 56 ? 62.17245 -12.42191 20.44700 1.000 33.15134 56 TYR B CA 1
ATOM 8015 C C . TYR B 1 56 ? 62.87745 -13.02498 19.24303 1.000 34.41728 56 TYR B C 1
ATOM 8016 O O . TYR B 1 56 ? 63.23748 -12.31703 18.29701 1.000 37.04655 56 TYR B O 1
ATOM 8025 N N . PHE B 1 57 ? 63.07842 -14.32698 19.28210 1.000 32.69866 57 PHE B N 1
ATOM 8026 C CA . PHE B 1 57 ? 63.84142 -15.07304 18.29714 1.000 33.69615 57 PHE B CA 1
ATOM 8027 C C . PHE B 1 57 ? 65.17544 -14.39308 18.02913 1.000 41.81554 57 PHE B C 1
ATOM 8028 O O . PHE B 1 57 ? 65.36047 -13.75313 16.98210 1.000 40.43116 57 PHE B O 1
ATOM 8036 N N . PRO B 1 58 ? 66.13242 -14.56006 18.95815 1.000 42.15769 58 PRO B N 1
ATOM 8037 C CA . PRO B 1 58 ? 67.43544 -13.88209 18.83814 1.000 38.43356 58 PRO B CA 1
ATOM 8038 C C . PRO B 1 58 ? 68.19645 -14.22416 17.58516 1.000 40.67067 58 PRO B C 1
ATOM 803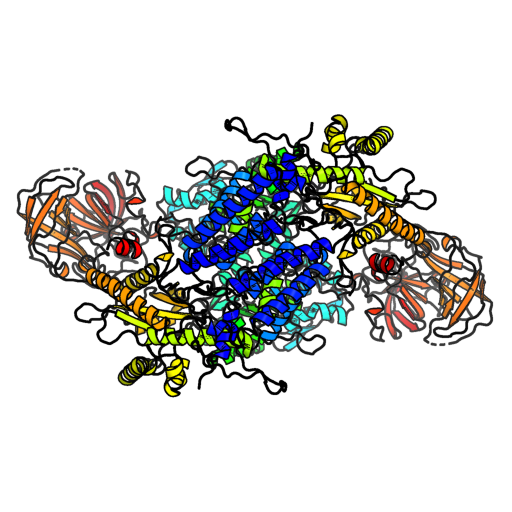9 O O . PRO B 1 58 ? 69.06347 -13.44120 17.17814 1.000 41.62604 58 PRO B O 1
ATOM 8043 N N . ASP B 1 59 ? 67.93643 -15.37419 16.96621 1.000 44.85801 59 ASP B N 1
ATOM 8044 C CA . ASP B 1 59 ? 68.72344 -15.75626 15.79624 1.000 44.52376 59 ASP B CA 1
ATOM 8045 C C . ASP B 1 59 ? 68.21147 -15.14131 14.50720 1.000 46.72139 59 ASP B C 1
ATOM 8046 O O . ASP B 1 59 ? 68.85948 -15.31237 13.47222 1.000 47.91364 59 ASP B O 1
ATOM 8051 N N . ASP B 1 60 ? 67.04149 -14.49528 14.53516 1.000 43.77630 60 ASP B N 1
ATOM 8052 C CA . ASP B 1 60 ? 66.59152 -13.70432 13.39612 1.000 42.49457 60 ASP B CA 1
ATOM 8053 C C . ASP B 1 60 ? 67.56255 -12.55535 13.13808 1.000 41.58920 60 ASP B C 1
ATOM 8054 O O . ASP B 1 60 ? 67.95655 -11.83332 14.06205 1.000 37.60188 60 ASP B O 1
ATOM 8059 N N . ASN B 1 61 ? 67.91657 -12.36142 11.87907 1.000 41.61025 61 ASN B N 1
ATOM 8060 C CA . ASN B 1 61 ? 68.76060 -11.23745 11.50603 1.000 42.78671 61 ASN B CA 1
ATOM 8061 C C . ASN B 1 61 ? 67.89962 -10.00045 11.22296 1.000 43.41836 61 ASN B C 1
ATOM 8062 O O . ASN B 1 61 ? 66.67262 -10.04642 11.22795 1.000 44.80011 61 ASN B O 1
ATOM 8067 N N . ALA B 1 62 ? 68.56565 -8.87247 11.01092 1.000 44.02370 62 ALA B N 1
ATOM 8068 C CA . ALA B 1 62 ? 67.87368 -7.61847 10.77485 1.000 39.41788 62 ALA B CA 1
ATOM 8069 C C . ALA B 1 62 ? 67.07470 -7.65451 9.47384 1.000 40.95228 62 ALA B C 1
ATOM 8070 O O . ALA B 1 62 ? 67.51170 -8.20957 8.46388 1.000 45.97130 62 ALA B O 1
ATOM 8072 N N . PHE B 1 63 ? 65.90671 -7.03149 9.49080 1.000 40.27588 63 PHE B N 1
ATOM 8073 C CA . PHE B 1 63 ? 65.17873 -6.76453 8.25278 1.000 40.48117 63 PHE B CA 1
ATOM 8074 C C . PHE B 1 63 ? 65.53977 -5.41456 7.66472 1.000 42.04978 63 PHE B C 1
ATOM 8075 O O . PHE B 1 63 ? 65.38479 -5.22162 6.45271 1.000 45.58968 63 PHE B O 1
ATOM 8083 N N . ILE B 1 64 ? 66.00778 -4.48754 8.49768 1.000 37.24131 64 ILE B N 1
ATOM 8084 C CA . ILE B 1 64 ? 66.41881 -3.15256 8.08463 1.000 38.20458 64 ILE B CA 1
ATOM 8085 C C . ILE B 1 64 ? 67.92581 -3.09459 8.24865 1.000 40.53644 64 ILE B C 1
ATOM 8086 O O . ILE B 1 64 ? 68.42180 -2.94955 9.37265 1.000 36.38857 64 ILE B O 1
ATOM 8091 N N . THR B 1 65 ? 68.66182 -3.20865 7.14466 1.000 43.36573 65 THR B N 1
ATOM 8092 C CA . THR B 1 65 ? 70.11182 -3.33968 7.21169 1.000 45.89761 65 THR B CA 1
ATOM 8093 C C . THR B 1 65 ? 70.76885 -1.96569 7.25363 1.000 47.30041 65 THR B C 1
ATOM 8094 O O . THR B 1 65 ? 70.14487 -0.94069 6.97258 1.000 42.63406 65 THR B O 1
ATOM 8098 N N . THR B 1 66 ? 72.06084 -1.95570 7.60565 1.000 47.16355 66 THR B N 1
ATOM 8099 C CA . THR B 1 66 ? 72.80387 -0.69872 7.63760 1.000 50.50342 66 THR B CA 1
ATOM 8100 C C . THR B 1 66 ? 72.90590 -0.08878 6.23958 1.000 48.70584 66 THR B C 1
ATOM 8101 O O . THR B 1 66 ? 72.87393 1.14121 6.08652 1.000 45.69758 66 THR B O 1
ATOM 8105 N N . ASP B 1 67 ? 73.04890 -0.92283 5.20262 1.000 45.43439 67 ASP B N 1
ATOM 8106 C CA . ASP B 1 67 ? 73.08693 -0.34690 3.85959 1.000 50.10338 67 ASP B CA 1
ATOM 8107 C C . ASP B 1 67 ? 71.75294 0.29211 3.50054 1.000 50.21128 67 ASP B C 1
ATOM 8108 O O . ASP B 1 67 ? 71.71698 1.31008 2.79750 1.000 51.22983 67 ASP B O 1
ATOM 8113 N N . MET B 1 68 ? 70.64093 -0.29384 3.95556 1.000 50.27708 68 MET B N 1
ATOM 8114 C CA . MET B 1 68 ? 69.34494 0.34918 3.75651 1.000 46.32924 68 MET B CA 1
ATOM 8115 C C . MET B 1 68 ? 69.27296 1.67021 4.51145 1.000 44.60535 68 MET B C 1
ATOM 8116 O O . MET B 1 68 ? 68.70299 2.64720 4.01939 1.000 46.92931 68 MET B O 1
ATOM 8121 N N . GLN B 1 69 ? 69.82094 1.71226 5.72145 1.000 44.32637 69 GLN B N 1
ATOM 8122 C CA . GLN B 1 69 ? 69.70196 2.90230 6.55740 1.000 46.07921 69 GLN B CA 1
ATOM 8123 C C . GLN B 1 69 ? 70.51299 4.08926 6.02935 1.000 50.39552 69 GLN B C 1
ATOM 8124 O O . GLN B 1 69 ? 70.20101 5.23528 6.37329 1.000 52.54314 69 GLN B O 1
ATOM 8130 N N . THR B 1 70 ? 71.54200 3.85620 5.21638 1.000 51.67725 70 THR B N 1
ATOM 8131 C CA . THR B 1 70 ? 72.34403 4.94416 4.66834 1.000 52.39312 70 THR B CA 1
ATOM 8132 C C . THR B 1 70 ? 71.99705 5.26710 3.22032 1.000 52.57736 70 THR B C 1
ATOM 8133 O O . THR B 1 70 ? 72.70008 6.06705 2.58629 1.000 56.98052 70 THR B O 1
ATOM 8137 N N . SER B 1 71 ? 70.94205 4.67209 2.68533 1.000 46.20554 71 SER B N 1
ATOM 8138 C CA . SER B 1 71 ? 70.52907 4.96104 1.32831 1.000 43.42889 71 SER B CA 1
ATOM 8139 C C . SER B 1 71 ? 69.81510 6.30605 1.27024 1.000 44.56587 71 SER B C 1
ATOM 8140 O O . SER B 1 71 ? 69.31210 6.80511 2.28321 1.000 38.55989 71 SER B O 1
ATOM 8143 N N . PRO B 1 72 ? 69.78513 6.93300 0.09621 1.000 45.84234 72 PRO B N 1
ATOM 8144 C CA . PRO B 1 72 ? 69.15816 8.26801 -0.00086 1.000 48.92692 72 PRO B CA 1
ATOM 8145 C C . PRO B 1 72 ? 67.66316 8.29005 0.30912 1.000 48.18736 72 PRO B C 1
ATOM 8146 O O . PRO B 1 72 ? 67.18017 9.27809 0.86607 1.000 47.74783 72 PRO B O 1
ATOM 8150 N N . ALA B 1 73 ? 66.90214 7.25805 -0.05184 1.000 43.97896 73 ALA B N 1
ATOM 8151 C CA . ALA B 1 73 ? 65.47714 7.29510 0.24014 1.000 43.61049 73 ALA B CA 1
ATOM 8152 C C . ALA B 1 73 ? 65.21711 7.19217 1.74214 1.000 42.19716 73 ALA B C 1
ATOM 8153 O O . ALA B 1 73 ? 64.34312 7.88821 2.27209 1.000 38.91256 73 ALA B O 1
ATOM 8155 N N . PHE B 1 74 ? 65.96509 6.32319 2.44319 1.000 44.42375 74 PHE B N 1
ATOM 8156 C CA . PHE B 1 74 ? 65.84606 6.21426 3.90119 1.000 38.39408 74 PHE B CA 1
ATOM 8157 C C . PHE B 1 74 ? 66.21108 7.53128 4.57013 1.000 39.80477 74 PHE B C 1
ATOM 8158 O O . PHE B 1 74 ? 65.47508 8.04533 5.43110 1.000 41.21284 74 PHE B O 1
ATOM 8166 N N . ALA B 1 75 ? 67.35510 8.09624 4.17212 1.000 38.04404 75 ALA B N 1
ATOM 8167 C CA . ALA B 1 75 ? 67.78912 9.37325 4.72107 1.000 39.59159 75 ALA B CA 1
ATOM 8168 C C . ALA B 1 75 ? 66.74514 10.45226 4.47601 1.000 44.82380 75 ALA B C 1
ATOM 8169 O O . ALA B 1 75 ? 66.47915 11.28231 5.35597 1.000 44.77642 75 ALA B O 1
ATOM 8171 N N . GLN B 1 76 ? 66.13116 10.45322 3.27900 1.000 42.87883 76 GLN B N 1
ATOM 8172 C CA . GLN B 1 76 ? 65.06518 11.41123 2.99994 1.000 43.75261 76 GLN B CA 1
ATOM 8173 C C . GLN B 1 76 ? 63.90217 11.23030 3.97493 1.000 44.92907 76 GLN B C 1
ATOM 8174 O O . GLN B 1 76 ? 63.35918 12.21534 4.50588 1.000 45.98709 76 GLN B O 1
ATOM 8180 N N . THR B 1 77 ? 63.52814 9.98132 4.26498 1.000 46.86878 77 THR B N 1
ATOM 8181 C CA . THR B 1 77 ? 62.44212 9.78739 5.22998 1.000 43.11833 77 THR B CA 1
ATOM 8182 C C . THR B 1 77 ? 62.83611 10.27144 6.63296 1.000 38.57831 77 THR B C 1
ATOM 8183 O O . THR B 1 77 ? 62.02411 10.90849 7.31192 1.000 38.09930 77 THR B O 1
ATOM 8187 N N . THR B 1 78 ? 64.07410 10.01444 7.08299 1.000 39.42315 78 THR B N 1
ATOM 8188 C CA . THR B 1 78 ? 64.44609 10.48449 8.43197 1.000 41.00228 78 THR B CA 1
ATOM 8189 C C . THR B 1 78 ? 64.51412 12.00950 8.49091 1.000 41.75501 78 THR B C 1
ATOM 8190 O O . THR B 1 78 ? 64.17212 12.60755 9.51087 1.000 48.13209 78 THR B O 1
ATOM 8194 N N . LYS B 1 79 ? 64.94915 12.66144 7.41388 1.000 41.01808 79 LYS B N 1
ATOM 8195 C CA . LYS B 1 79 ? 64.90318 14.12344 7.39481 1.000 43.79209 79 LYS B CA 1
ATOM 8196 C C . LYS B 1 79 ? 63.47419 14.63647 7.45777 1.000 44.37374 79 LYS B C 1
ATOM 8197 O O . LYS B 1 79 ? 63.20120 15.63951 8.12672 1.000 44.85538 79 LYS B O 1
ATOM 8203 N N . VAL B 1 80 ? 62.54619 13.97846 6.75179 1.000 46.12922 80 VAL B N 1
ATOM 8204 C CA . VAL B 1 80 ? 61.15219 14.42049 6.79975 1.000 41.11809 80 VAL B CA 1
ATOM 8205 C C . VAL B 1 80 ? 60.57717 14.23056 8.20175 1.000 38.93625 80 VAL B C 1
ATOM 8206 O O . VAL B 1 80 ? 59.87618 15.10360 8.72970 1.000 38.86782 80 VAL B O 1
ATOM 8210 N N . ILE B 1 81 ? 60.84914 13.08659 8.82581 1.000 34.64626 81 ILE B N 1
ATOM 8211 C CA . ILE B 1 81 ? 60.38412 12.87566 10.19581 1.000 38.57568 81 ILE B CA 1
ATOM 8212 C C . ILE B 1 81 ? 60.93812 13.96169 11.12577 1.000 40.03375 81 ILE B C 1
ATOM 8213 O O . ILE B 1 81 ? 60.19013 14.56574 11.90573 1.000 34.63310 81 ILE B O 1
ATOM 8218 N N . ALA B 1 82 ? 62.25813 14.21466 11.06477 1.000 41.04703 82 ALA B N 1
ATOM 8219 C CA . ALA B 1 82 ? 62.87814 15.22769 11.93273 1.000 39.85741 82 ALA B CA 1
ATOM 8220 C C . ALA B 1 82 ? 62.27117 16.61469 11.71566 1.000 44.18951 82 ALA B C 1
ATOM 8221 O O . ALA B 1 82 ? 61.97117 17.34074 12.67462 1.000 42.16295 82 ALA B O 1
ATOM 8223 N N . SER B 1 83 ? 62.07420 16.99264 10.45564 1.000 42.56826 83 SER B N 1
ATOM 8224 C CA . SER B 1 83 ? 61.52823 18.30463 10.14057 1.000 44.07371 83 SER B CA 1
ATOM 8225 C C . SER B 1 83 ? 60.07423 18.43468 10.59755 1.000 40.47591 83 SER B C 1
ATOM 8226 O O . SER B 1 83 ? 59.68724 19.43772 11.21450 1.000 41.27600 83 SER B O 1
ATOM 8229 N N . ASN B 1 84 ? 59.24621 17.43069 10.31058 1.000 37.46239 84 ASN B N 1
ATOM 8230 C CA . ASN B 1 84 ? 57.86720 17.46774 10.78556 1.000 36.23329 84 ASN B CA 1
ATOM 8231 C C . ASN B 1 84 ? 57.81318 17.50881 12.29756 1.000 36.84126 84 ASN B C 1
ATOM 8232 O O . ASN B 1 84 ? 56.95219 18.17885 12.88352 1.000 36.89653 84 ASN B O 1
ATOM 8237 N N . LEU B 1 85 ? 58.70616 16.77282 12.95061 1.000 40.26009 85 LEU B N 1
ATOM 8238 C CA . LEU B 1 85 ? 58.69514 16.73089 14.40861 1.000 38.74149 85 LEU B CA 1
ATOM 8239 C C . LEU B 1 85 ? 59.02216 18.09591 14.98355 1.000 37.76242 85 LEU B C 1
ATOM 8240 O O . LEU B 1 85 ? 58.31716 18.59996 15.87052 1.000 34.06461 85 LEU B O 1
ATOM 8245 N N . THR B 1 86 ? 60.08918 18.71786 14.48254 1.000 38.61516 86 THR B N 1
ATOM 8246 C CA . THR B 1 86 ? 60.45120 20.02288 15.01148 1.000 42.78671 86 THR B CA 1
ATOM 8247 C C . THR B 1 86 ? 59.36922 21.05289 14.72642 1.000 40.82595 86 THR B C 1
ATOM 8248 O O . THR B 1 86 ? 59.08723 21.91793 15.56937 1.000 37.54661 86 THR B O 1
ATOM 8252 N N . GLU B 1 87 ? 58.74224 20.98185 13.54741 1.000 39.98374 87 GLU B N 1
ATOM 8253 C CA . GLU B 1 87 ? 57.68326 21.94186 13.26635 1.000 41.33917 87 GLU B CA 1
ATOM 8254 C C . GLU B 1 87 ? 56.51724 21.75693 14.22735 1.000 38.01508 87 GLU B C 1
ATOM 8255 O O . GLU B 1 87 ? 55.97826 22.74296 14.75129 1.000 36.97022 87 GLU B O 1
ATOM 8261 N N . LEU B 1 88 ? 56.10822 20.49695 14.47040 1.000 33.35400 88 LEU B N 1
ATOM 8262 C CA . LEU B 1 88 ? 55.05120 20.23801 15.44040 1.000 31.81960 88 LEU B CA 1
ATOM 8263 C C . LEU B 1 88 ? 55.42919 20.74307 16.83738 1.000 35.72797 88 LEU B C 1
ATOM 8264 O O . LEU B 1 88 ? 54.61519 21.37312 17.51134 1.000 39.41788 88 LEU B O 1
ATOM 8269 N N . LEU B 1 89 ? 56.65718 20.48806 17.28241 1.000 38.65200 89 LEU B N 1
ATOM 8270 C CA . LEU B 1 89 ? 57.06417 20.88812 18.63639 1.000 38.18879 89 LEU B CA 1
ATOM 8271 C C . LEU B 1 89 ? 57.06420 22.40312 18.78132 1.000 34.79365 89 LEU B C 1
ATOM 8272 O O . LEU B 1 89 ? 56.55119 22.94418 19.76929 1.000 37.20709 89 LEU B O 1
ATOM 8277 N N . THR B 1 90 ? 57.60222 23.10207 17.77930 1.000 35.47004 90 THR B N 1
ATOM 8278 C CA . THR B 1 90 ? 57.58125 24.56207 17.77323 1.000 44.01580 90 THR B CA 1
ATOM 8279 C C . THR B 1 90 ? 56.14926 25.09410 17.83819 1.000 42.33929 90 THR B C 1
ATOM 8280 O O . THR B 1 90 ? 55.82027 25.94415 18.68714 1.000 39.88373 90 THR B O 1
ATOM 8284 N N . ALA B 1 91 ? 55.26727 24.58108 16.97520 1.000 38.00456 91 ALA B N 1
ATOM 8285 C CA . ALA B 1 91 ? 53.90028 25.08511 16.97616 1.000 32.53285 91 ALA B CA 1
ATOM 8286 C C . ALA B 1 91 ? 53.20125 24.75518 18.29516 1.000 33.89091 91 ALA B C 1
ATOM 8287 O O . ALA B 1 91 ? 52.43626 25.56922 18.82012 1.000 37.53608 91 ALA B O 1
ATOM 8289 N N . LEU B 1 92 ? 53.42022 23.55520 18.83522 1.000 32.13806 92 LEU B N 1
ATOM 8290 C CA . LEU B 1 92 ? 52.77919 23.20827 20.10323 1.000 33.51191 92 LEU B CA 1
ATOM 8291 C C . LEU B 1 92 ? 53.17020 24.18932 21.19219 1.000 38.82571 92 LEU B C 1
ATOM 8292 O O . LEU B 1 92 ? 52.31120 24.68437 21.93215 1.000 39.04416 92 LEU B O 1
ATOM 8297 N N . GLY B 1 93 ? 54.47320 24.48229 21.30019 1.000 40.12060 93 GLY B N 1
ATOM 8298 C CA . GLY B 1 93 ? 54.93021 25.42133 22.30616 1.000 38.70464 93 GLY B CA 1
ATOM 8299 C C . GLY B 1 93 ? 54.40524 26.82933 22.09208 1.000 41.09703 93 GLY B C 1
ATOM 8300 O O . GLY B 1 93 ? 54.16724 27.55938 23.06005 1.000 41.12598 93 GLY B O 1
ATOM 8301 N N . GLU B 1 94 ? 54.22427 27.23928 20.83306 1.000 35.68059 94 GLU B N 1
ATOM 8302 C CA . GLU B 1 94 ? 53.78830 28.61027 20.59099 1.000 37.52555 94 GLU B CA 1
ATOM 8303 C C . GLU B 1 94 ? 52.26730 28.78231 20.65297 1.000 39.29682 94 GLU B C 1
ATOM 8304 O O . GLU B 1 94 ? 51.78832 29.89933 20.88891 1.000 42.99463 94 GLU B O 1
ATOM 8310 N N . ARG B 1 95 ? 51.49128 27.71932 20.47800 1.000 36.14381 95 ARG B N 1
ATOM 8311 C CA . ARG B 1 95 ? 50.07029 27.88734 20.25198 1.000 32.72761 95 ARG B CA 1
ATOM 8312 C C . ARG B 1 95 ? 49.16326 27.15840 21.23500 1.000 37.86770 95 ARG B C 1
ATOM 8313 O O . ARG B 1 95 ? 47.94227 27.36642 21.17497 1.000 36.75441 95 ARG B O 1
ATOM 8321 N N . SER B 1 96 ? 49.70023 26.32543 22.12604 1.000 35.08579 96 SER B N 1
ATOM 8322 C CA . SER B 1 96 ? 48.86820 25.56849 23.06707 1.000 38.96257 96 SER B CA 1
ATOM 8323 C C . SER B 1 96 ? 48.69420 26.35055 24.36503 1.000 34.63573 96 SER B C 1
ATOM 8324 O O . SER B 1 96 ? 49.44622 27.26555 24.65200 1.000 37.98613 96 SER B O 1
ATOM 8327 N N . ILE B 1 97 ? 47.70718 25.96461 25.15703 1.000 32.53022 97 ILE B N 1
ATOM 8328 C CA . ILE B 1 97 ? 47.57318 26.58568 26.48300 1.000 30.15098 97 ILE B CA 1
ATOM 8329 C C . ILE B 1 97 ? 48.69115 26.06969 27.38804 1.000 29.47985 97 ILE B C 1
ATOM 8330 O O . ILE B 1 97 ? 48.91513 24.84969 27.44710 1.000 30.52998 97 ILE B O 1
ATOM 8335 N N . PRO B 1 98 ? 49.43616 26.93771 28.09801 1.000 30.55893 98 PRO B N 1
ATOM 8336 C CA . PRO B 1 98 ? 50.51414 26.43573 28.99105 1.000 31.90383 98 PRO B CA 1
ATOM 8337 C C . PRO B 1 98 ? 49.96611 25.93980 30.32306 1.000 34.47255 98 PRO B C 1
ATOM 8338 O O . PRO B 1 98 ? 50.14711 26.55685 31.37704 1.000 37.97297 98 PRO B O 1
ATOM 8342 N N . PHE B 1 99 ? 49.25209 24.80781 30.26711 1.000 34.55941 99 PHE B N 1
ATOM 8343 C CA . PHE B 1 99 ? 48.74906 24.15788 31.47213 1.000 33.38295 99 PHE B CA 1
ATOM 8344 C C . PHE B 1 99 ? 49.85404 23.81190 32.44616 1.000 35.39372 99 PHE B C 1
ATOM 8345 O O . PHE B 1 99 ? 49.56902 23.58396 33.62917 1.000 33.93038 99 PHE B O 1
ATOM 8353 N N . PHE B 1 100 ? 51.08404 23.63285 31.94219 1.000 33.18556 100 PHE B N 1
ATOM 8354 C CA . PHE B 1 100 ? 52.22502 23.22587 32.76922 1.000 31.29323 100 PHE B CA 1
ATOM 8355 C C . PHE B 1 100 ? 52.63203 24.29691 33.77718 1.000 33.10660 100 PHE B C 1
ATOM 8356 O O . PHE B 1 100 ? 53.34601 23.99094 34.75020 1.000 36.88600 100 PHE B O 1
ATOM 8364 N N . SER B 1 101 ? 52.23606 25.54390 33.55111 1.000 34.25937 101 SER B N 1
ATOM 8365 C CA . SER B 1 101 ? 52.58507 26.67394 34.40507 1.000 36.45437 101 SER B CA 1
ATOM 8366 C C . SER B 1 101 ? 51.54706 26.85301 35.50504 1.000 35.80166 101 SER B C 1
ATOM 8367 O O . SER B 1 101 ? 50.35006 26.66802 35.26204 1.000 34.40676 101 SER B O 1
ATOM 8370 N N . PRO B 1 102 ? 51.95805 27.20306 36.72403 1.000 35.17001 102 PRO B N 1
ATOM 8371 C CA . PRO B 1 102 ? 50.96604 27.54312 37.75200 1.000 30.25100 102 PRO B CA 1
ATOM 8372 C C . PRO B 1 102 ? 50.18007 28.78812 37.40394 1.000 35.82008 102 PRO B C 1
ATOM 8373 O O . PRO B 1 102 ? 49.19107 29.08818 38.08191 1.000 36.91495 102 PRO B O 1
ATOM 8377 N N . ARG B 1 103 ? 50.60610 29.55607 36.39791 1.000 37.45975 103 ARG B N 1
ATOM 8378 C CA . ARG B 1 103 ? 49.76513 30.64106 35.89785 1.000 36.12012 103 ARG B CA 1
ATOM 8379 C C . ARG B 1 103 ? 48.44713 30.13107 35.35185 1.000 31.76170 103 ARG B C 1
ATOM 8380 O O . ARG B 1 103 ? 47.49615 30.91008 35.22980 1.000 34.80944 103 ARG B O 1
ATOM 8388 N N . TYR B 1 104 ? 48.36711 28.86105 35.01391 1.000 29.42721 104 TYR B N 1
ATOM 8389 C CA . TYR B 1 104 ? 47.11310 28.27706 34.54792 1.000 35.57269 104 TYR B CA 1
ATOM 8390 C C . TYR B 1 104 ? 46.33307 27.71113 35.72993 1.000 33.87775 104 TYR B C 1
ATOM 8391 O O . TYR B 1 104 ? 46.82005 26.81415 36.41898 1.000 37.04392 104 TYR B O 1
ATOM 8400 N N . SER B 1 105 ? 45.10708 28.18316 35.92889 1.000 33.26451 105 SER B N 1
ATOM 8401 C CA . SER B 1 105 ? 44.24705 27.63423 36.97791 1.000 34.35675 105 SER B CA 1
ATOM 8402 C C . SER B 1 105 ? 42.78506 27.82324 36.55988 1.000 33.65140 105 SER B C 1
ATOM 8403 O O . SER B 1 105 ? 41.96307 28.35529 37.30684 1.000 36.04116 105 SER B O 1
ATOM 8406 N N . GLY B 1 106 ? 42.44007 27.35019 35.35490 1.000 29.17981 106 GLY B N 1
ATOM 8407 C CA . GLY B 1 106 ? 41.12108 27.59119 34.78587 1.000 30.14309 106 GLY B CA 1
ATOM 8408 C C . GLY B 1 106 ? 40.23006 26.35521 34.78291 1.000 34.33306 106 GLY B C 1
ATOM 8409 O O . GLY B 1 106 ? 39.35604 26.21927 35.64891 1.000 36.45174 106 GLY B O 1
ATOM 8410 N N . HIS B 1 107 ? 40.45505 25.45016 33.82596 1.000 31.35902 107 HIS B N 1
ATOM 8411 C CA . HIS B 1 107 ? 39.74803 24.18117 33.71801 1.000 39.13627 107 HIS B CA 1
ATOM 8412 C C . HIS B 1 107 ? 40.49999 23.08219 34.48007 1.000 39.42315 107 HIS B C 1
ATOM 8413 O O . HIS B 1 107 ? 41.51199 23.31920 35.15307 1.000 37.29131 107 HIS B O 1
ATOM 8420 N N . MET B 1 108 ? 40.02197 21.84819 34.32912 1.000 39.33103 108 MET B N 1
ATOM 8421 C CA . MET B 1 108 ? 40.65694 20.66521 34.91518 1.000 39.87320 108 MET B CA 1
ATOM 8422 C C . MET B 1 108 ? 41.83494 20.26614 34.02821 1.000 37.25973 108 MET B C 1
ATOM 8423 O O . MET B 1 108 ? 41.81393 19.27411 33.30126 1.000 38.65463 108 MET B O 1
ATOM 8428 N N . SER B 1 109 ? 42.85696 21.12012 34.03719 1.000 36.43332 109 SER B N 1
ATOM 8429 C CA . SER B 1 109 ? 44.04497 20.88306 33.23222 1.000 33.71720 109 SER B CA 1
ATOM 8430 C C . SER B 1 109 ? 45.26196 21.32807 34.02621 1.000 34.85418 109 SER B C 1
ATOM 8431 O O . SER B 1 109 ? 45.19497 22.28811 34.80617 1.000 35.36740 109 SER B O 1
ATOM 8434 N N . VAL B 1 110 ? 46.36695 20.61504 33.81826 1.000 31.52220 110 VAL B N 1
ATOM 8435 C CA . VAL B 1 110 ? 47.56894 20.77605 34.64027 1.000 30.00886 110 VAL B CA 1
ATOM 8436 C C . VAL B 1 110 ? 48.66793 19.92400 34.00832 1.000 35.57795 110 VAL B C 1
ATOM 8437 O O . VAL B 1 110 ? 48.39093 19.06597 33.17136 1.000 38.13089 110 VAL B O 1
ATOM 8441 N N . ASP B 1 111 ? 49.92193 20.16399 34.40033 1.000 39.23628 111 ASP B N 1
ATOM 8442 C CA . ASP B 1 111 ? 51.02192 19.26895 34.03739 1.000 35.18317 111 ASP B CA 1
ATOM 8443 C C . ASP B 1 111 ? 50.69988 17.85198 34.51045 1.000 37.81506 111 ASP B C 1
ATOM 8444 O O . ASP B 1 111 ? 50.33186 17.64404 35.67145 1.000 34.95682 111 ASP B O 1
ATOM 8449 N N . GLN B 1 112 ? 50.82888 16.87494 33.61249 1.000 34.35938 112 GLN B N 1
ATOM 8450 C CA . GLN B 1 112 ? 50.49084 15.49296 33.92155 1.000 32.43810 112 GLN B CA 1
ATOM 8451 C C . GLN B 1 112 ? 51.70182 14.74796 34.49760 1.000 30.43523 112 GLN B C 1
ATOM 8452 O O . GLN B 1 112 ? 52.85683 15.13192 34.29760 1.000 29.00348 112 GLN B O 1
ATOM 8458 N N . SER B 1 113 ? 51.42879 13.63999 35.17465 1.000 31.95646 113 SER B N 1
ATOM 8459 C CA . SER B 1 113 ? 52.50376 12.90400 35.83570 1.000 33.79089 113 SER B CA 1
ATOM 8460 C C . SER B 1 113 ? 53.38176 12.15194 34.83675 1.000 34.95156 113 SER B C 1
ATOM 8461 O O . SER B 1 113 ? 52.89876 11.45791 33.92877 1.000 28.42709 113 SER B O 1
ATOM 8464 N N . LEU B 1 114 ? 54.69076 12.24692 35.04876 1.000 32.79077 114 LEU B N 1
ATOM 8465 C CA . LEU B 1 114 ? 55.62176 11.52286 34.19381 1.000 30.25889 114 LEU B CA 1
ATOM 8466 C C . LEU B 1 114 ? 55.44673 10.00687 34.24287 1.000 30.99845 114 LEU B C 1
ATOM 8467 O O . LEU B 1 114 ? 55.58673 9.36682 33.18590 1.000 33.10660 114 LEU B O 1
ATOM 8472 N N . PRO B 1 115 ? 55.17170 9.37193 35.38890 1.000 30.91950 115 PRO B N 1
ATOM 8473 C CA . PRO B 1 115 ? 54.93367 7.91593 35.34796 1.000 33.75931 115 PRO B CA 1
ATOM 8474 C C . PRO B 1 115 ? 53.80867 7.53191 34.39296 1.000 32.19333 115 PRO B C 1
ATOM 8475 O O . PRO B 1 115 ? 53.92566 6.51487 33.69001 1.000 31.02477 115 PRO B O 1
ATOM 8479 N N . ALA B 1 116 ? 52.72569 8.31393 34.33891 1.000 30.54577 116 ALA B N 1
ATOM 8480 C CA . ALA B 1 116 ? 51.65370 8.01891 33.38091 1.000 28.69818 116 ALA B CA 1
ATOM 8481 C C . ALA B 1 116 ? 52.11872 8.19283 31.93991 1.000 29.17455 116 ALA B C 1
ATOM 8482 O O . ALA B 1 116 ? 51.85771 7.33580 31.08395 1.000 31.16689 116 ALA B O 1
ATOM 8484 N N . ILE B 1 117 ? 52.78375 9.31380 31.63587 1.000 32.61444 117 ILE B N 1
ATOM 8485 C CA . ILE B 1 117 ? 53.26677 9.53373 30.27086 1.000 34.26990 117 ILE B CA 1
ATOM 8486 C C . ILE B 1 117 ? 54.21375 8.40869 29.84693 1.000 38.43619 117 ILE B C 1
ATOM 8487 O O . ILE B 1 117 ? 54.17076 7.92864 28.69895 1.000 33.29347 117 ILE B O 1
ATOM 8492 N N . LEU B 1 118 ? 55.08773 7.97072 30.77096 1.000 34.53835 118 LEU B N 1
ATOM 8493 C CA . LEU B 1 118 ? 56.07171 6.93568 30.45602 1.000 31.28796 118 LEU B CA 1
ATOM 8494 C C . LEU B 1 118 ? 55.40569 5.56769 30.32208 1.000 31.00372 118 LEU B C 1
ATOM 8495 O O . LEU B 1 118 ? 55.81168 4.75364 29.48712 1.000 31.98541 118 LEU B O 1
ATOM 8500 N N . GLY B 1 119 ? 54.38267 5.29175 31.13208 1.000 28.85872 119 GLY B N 1
ATOM 8501 C CA . GLY B 1 119 ? 53.64565 4.04875 30.96112 1.000 26.64267 119 GLY B CA 1
ATOM 8502 C C . GLY B 1 119 ? 52.97466 3.97071 29.60012 1.000 29.26930 119 GLY B C 1
ATOM 8503 O O . GLY B 1 119 ? 53.08665 2.96467 28.87816 1.000 29.14034 119 GLY B O 1
ATOM 8504 N N . PHE B 1 120 ? 52.31169 5.05370 29.20806 1.000 33.30926 120 PHE B N 1
ATOM 8505 C CA . PHE B 1 120 ? 51.67271 5.07165 27.89205 1.000 31.66169 120 PHE B CA 1
ATOM 8506 C C . PHE B 1 120 ? 52.70272 4.88758 26.79107 1.000 35.56216 120 PHE B C 1
ATOM 8507 O O . PHE B 1 120 ? 52.54571 4.01255 25.92411 1.000 32.93026 120 PHE B O 1
ATOM 8515 N N . LEU B 1 121 ? 53.79174 5.67756 26.83205 1.000 35.43320 121 LEU B N 1
ATOM 8516 C CA . LEU B 1 121 ? 54.80775 5.60049 25.77607 1.000 33.80668 121 LEU B CA 1
ATOM 8517 C C . LEU B 1 121 ? 55.41372 4.20548 25.69314 1.000 33.40401 121 LEU B C 1
ATOM 8518 O O . LEU B 1 121 ? 55.43372 3.59743 24.61917 1.000 37.35974 121 LEU B O 1
ATOM 8523 N N . SER B 1 122 ? 55.84769 3.65852 26.83017 1.000 30.56945 122 SER B N 1
ATOM 8524 C CA . SER B 1 122 ? 56.43367 2.31951 26.86924 1.000 31.41956 122 SER B CA 1
ATOM 8525 C C . SER B 1 122 ? 55.52265 1.30250 26.21527 1.000 34.41465 122 SER B C 1
ATOM 8526 O O . SER B 1 122 ? 55.99265 0.40845 25.49632 1.000 34.68311 122 SER B O 1
ATOM 8529 N N . THR B 1 123 ? 54.21465 1.41754 26.45625 1.000 33.86722 123 THR B N 1
ATOM 8530 C CA . THR B 1 123 ? 53.30064 0.41553 25.92928 1.000 30.85633 123 THR B CA 1
ATOM 8531 C C . THR B 1 123 ? 52.92566 0.64747 24.45727 1.000 32.87763 123 THR B C 1
ATOM 8532 O O . THR B 1 123 ? 52.68265 -0.33856 23.74231 1.000 33.08555 123 THR B O 1
ATOM 8536 N N . THR B 1 124 ? 52.88770 1.90045 23.96121 1.000 33.62772 124 THR B N 1
ATOM 8537 C CA . THR B 1 124 ? 52.46572 2.07739 22.56420 1.000 37.37290 124 THR B CA 1
ATOM 8538 C C . THR B 1 124 ? 53.42272 1.41733 21.59024 1.000 35.39109 124 THR B C 1
ATOM 8539 O O . THR B 1 124 ? 53.01573 1.10329 20.46525 1.000 36.84389 124 THR B O 1
ATOM 8543 N N . PHE B 1 125 ? 54.68571 1.21932 21.97727 1.000 30.59841 125 PHE B N 1
ATOM 8544 C CA . PHE B 1 125 ? 55.59571 0.50326 21.08631 1.000 29.69303 125 PHE B CA 1
ATOM 8545 C C . PHE B 1 125 ? 55.15568 -0.94274 20.88437 1.000 32.91710 125 PHE B C 1
ATOM 8546 O O . PHE B 1 125 ? 55.48468 -1.54279 19.85440 1.000 33.39611 125 PHE B O 1
ATOM 8554 N N . TYR B 1 126 ? 54.40966 -1.51568 21.86239 1.000 27.14536 126 TYR B N 1
ATOM 8555 C CA . TYR B 1 126 ? 53.78963 -2.82767 21.72544 1.000 29.45090 126 TYR B CA 1
ATOM 8556 C C . TYR B 1 126 ? 52.35564 -2.75667 21.21042 1.000 29.14034 126 TYR B C 1
ATOM 8557 O O . TYR B 1 126 ? 51.81862 -3.78568 20.78046 1.000 28.45078 126 TYR B O 1
ATOM 8566 N N . ASN B 1 127 ? 51.71766 -1.57065 21.26235 1.000 24.98194 127 ASN B N 1
ATOM 8567 C CA . ASN B 1 127 ? 50.36968 -1.28365 20.76732 1.000 22.01317 127 ASN B CA 1
ATOM 8568 C C . ASN B 1 127 ? 49.37865 -2.40461 21.08736 1.000 28.60080 127 ASN B C 1
ATOM 8569 O O . ASN B 1 127 ? 48.67565 -2.87364 20.18937 1.000 24.63716 127 ASN B O 1
ATOM 8574 N N . PRO B 1 128 ? 49.30362 -2.88655 22.33138 1.000 29.26930 128 PRO B N 1
ATOM 8575 C CA . PRO B 1 128 ? 48.31959 -3.92852 22.65142 1.000 26.09260 128 PRO B CA 1
ATOM 8576 C C . PRO B 1 128 ? 46.89961 -3.39849 22.52337 1.000 26.07155 128 PRO B C 1
ATOM 8577 O O . PRO B 1 128 ? 46.62063 -2.21048 22.72131 1.000 25.76625 128 PRO B O 1
ATOM 8581 N N . ASN B 1 129 ? 45.98959 -4.30549 22.18440 1.000 27.62963 129 ASN B N 1
ATOM 8582 C CA . ASN B 1 129 ? 44.58960 -3.98447 21.94137 1.000 25.72940 129 ASN B CA 1
ATOM 8583 C C . ASN B 1 129 ? 43.76757 -4.72841 22.97139 1.000 22.26056 129 ASN B C 1
ATOM 8584 O O . ASN B 1 129 ? 43.63055 -5.95341 22.88644 1.000 27.80860 129 ASN B O 1
ATOM 8589 N N . ASN B 1 130 ? 43.24158 -3.99335 23.94535 1.000 20.20242 130 ASN B N 1
ATOM 8590 C CA . ASN B 1 130 ? 42.58055 -4.61229 25.06837 1.000 21.01041 130 ASN B CA 1
ATOM 8591 C C . ASN B 1 130 ? 41.18654 -5.08827 24.74037 1.000 27.66384 130 ASN B C 1
ATOM 8592 O O . ASN B 1 130 ? 40.50452 -5.58922 25.64839 1.000 28.63501 130 ASN B O 1
ATOM 8597 N N . VAL B 1 131 ? 40.75356 -4.98232 23.48136 1.000 25.49253 131 VAL B N 1
ATOM 8598 C CA . VAL B 1 131 ? 39.44355 -5.56231 23.17937 1.000 28.56132 131 VAL B CA 1
ATOM 8599 C C . VAL B 1 131 ? 39.48252 -7.08330 23.32744 1.000 28.40604 131 VAL B C 1
ATOM 8600 O O . VAL B 1 131 ? 38.45050 -7.70327 23.57545 1.000 30.62736 131 VAL B O 1
ATOM 8604 N N . ALA B 1 132 ? 40.64651 -7.71333 23.16748 1.000 31.16426 132 ALA B N 1
ATOM 8605 C CA . ALA B 1 132 ? 40.72948 -9.17134 23.15755 1.000 30.93266 132 ALA B CA 1
ATOM 8606 C C . ALA B 1 132 ? 42.01046 -9.64033 23.83559 1.000 32.32756 132 ALA B C 1
ATOM 8607 O O . ALA B 1 132 ? 43.09347 -9.09436 23.58458 1.000 27.90598 132 ALA B O 1
ATOM 8609 N N . PHE B 1 133 ? 41.88743 -10.69929 24.64864 1.000 30.54050 133 PHE B N 1
ATOM 8610 C CA . PHE B 1 133 ? 43.03741 -11.18428 25.40868 1.000 32.16175 133 PHE B CA 1
ATOM 8611 C C . PHE B 1 133 ? 44.20141 -11.54535 24.48971 1.000 32.43284 133 PHE B C 1
ATOM 8612 O O . PHE B 1 133 ? 45.35841 -11.22336 24.78471 1.000 29.15613 133 PHE B O 1
ATOM 8620 N N . GLU B 1 134 ? 43.91841 -12.22439 23.37674 1.000 28.58237 134 GLU B N 1
ATOM 8621 C CA . GLU B 1 134 ? 44.99341 -12.66545 22.49677 1.000 27.65332 134 GLU B CA 1
ATOM 8622 C C . GLU B 1 134 ? 45.66945 -11.51550 21.77173 1.000 28.45078 134 GLU B C 1
ATOM 8623 O O . GLU B 1 134 ? 46.63245 -11.75156 21.04075 1.000 36.72809 134 GLU B O 1
ATOM 8629 N N . ALA B 1 135 ? 45.16347 -10.29849 21.90267 1.000 27.12957 135 ALA B N 1
ATOM 8630 C CA . ALA B 1 135 ? 45.86350 -9.11652 21.41562 1.000 28.54026 135 ALA B CA 1
ATOM 8631 C C . ALA B 1 135 ? 46.47550 -8.30448 22.55159 1.000 28.36130 135 ALA B C 1
ATOM 8632 O O . ALA B 1 135 ? 47.14253 -7.29151 22.29255 1.000 30.07203 135 ALA B O 1
ATOM 8634 N N . SER B 1 136 ? 46.30248 -8.74242 23.79661 1.000 25.64255 136 SER B N 1
ATOM 8635 C CA . SER B 1 136 ? 46.78048 -7.95338 24.93158 1.000 31.08004 136 SER B CA 1
ATOM 8636 C C . SER B 1 136 ? 46.92444 -8.84333 26.15362 1.000 31.71959 136 SER B C 1
ATOM 8637 O O . SER B 1 136 ? 46.32244 -8.55127 27.19360 1.000 32.04068 136 SER B O 1
ATOM 8640 N N . PRO B 1 137 ? 47.66842 -9.95335 26.06468 1.000 31.04056 137 PRO B N 1
ATOM 8641 C CA . PRO B 1 137 ? 47.69339 -10.90529 27.18873 1.000 29.22456 137 PRO B CA 1
ATOM 8642 C C . PRO B 1 137 ? 48.22838 -10.30325 28.46571 1.000 31.50378 137 PRO B C 1
ATOM 8643 O O . PRO B 1 137 ? 47.89136 -10.77719 29.55273 1.000 32.15649 137 PRO B O 1
ATOM 8647 N N . PHE B 1 138 ? 49.03740 -9.26527 28.36567 1.000 31.38534 138 PHE B N 1
ATOM 8648 C CA . PHE B 1 138 ? 49.58940 -8.58123 29.51765 1.000 34.63047 138 PHE B CA 1
ATOM 8649 C C . PHE B 1 138 ? 48.75242 -7.36719 29.91658 1.000 34.21200 138 PHE B C 1
ATOM 8650 O O . PHE B 1 138 ? 48.36841 -7.25513 31.08257 1.000 32.41704 138 PHE B O 1
ATOM 8658 N N . THR B 1 139 ? 48.40745 -6.47123 28.98053 1.000 33.62772 139 THR B N 1
ATOM 8659 C CA . THR B 1 139 ? 47.69947 -5.27119 29.43747 1.000 31.91698 139 THR B CA 1
ATOM 8660 C C . THR B 1 139 ? 46.21146 -5.50015 29.71046 1.000 29.67198 139 THR B C 1
ATOM 8661 O O . THR B 1 139 ? 45.58447 -4.64111 30.35441 1.000 27.67174 139 THR B O 1
ATOM 8665 N N . THR B 1 140 ? 45.63345 -6.63615 29.29450 1.000 28.20601 140 THR B N 1
ATOM 8666 C CA . THR B 1 140 ? 44.31843 -6.99310 29.82950 1.000 26.72426 140 THR B CA 1
ATOM 8667 C C . THR B 1 140 ? 44.39741 -7.21003 31.34651 1.000 27.72701 140 THR B C 1
ATOM 8668 O O . THR B 1 140 ? 43.54641 -6.71798 32.10348 1.000 33.43559 140 THR B O 1
ATOM 8672 N N . LEU B 1 141 ? 45.42239 -7.92403 31.81356 1.000 27.42171 141 LEU B N 1
ATOM 8673 C CA . LEU B 1 141 ? 45.56736 -8.13097 33.25257 1.000 33.61982 141 LEU B CA 1
ATOM 8674 C C . LEU B 1 141 ? 45.83438 -6.81894 33.96751 1.000 31.25375 141 LEU B C 1
ATOM 8675 O O . LEU B 1 141 ? 45.34737 -6.59988 35.08450 1.000 29.26667 141 LEU B O 1
ATOM 8680 N N . ILE B 1 142 ? 46.62241 -5.93999 33.34449 1.000 27.56120 142 ILE B N 1
ATOM 8681 C CA . ILE B 1 142 ? 46.88142 -4.63597 33.93643 1.000 28.17180 142 ILE B CA 1
ATOM 8682 C C . ILE B 1 142 ? 45.58444 -3.86793 34.11538 1.000 27.75596 142 ILE B C 1
ATOM 8683 O O . ILE B 1 142 ? 45.31143 -3.31188 35.18435 1.000 30.12730 142 ILE B O 1
ATOM 8688 N N . GLU B 1 143 ? 44.77945 -3.79696 33.06236 1.000 26.43212 143 GLU B N 1
ATOM 8689 C CA . GLU B 1 143 ? 43.54847 -3.02893 33.15731 1.000 26.99271 143 GLU B CA 1
ATOM 8690 C C . GLU B 1 143 ? 42.61044 -3.63387 34.19932 1.000 28.18233 143 GLU B C 1
ATOM 8691 O O . GLU B 1 143 ? 41.95345 -2.90582 34.95228 1.000 31.63274 143 GLU B O 1
ATOM 8697 N N . GLU B 1 144 ? 42.51741 -4.96286 34.26338 1.000 26.24788 144 GLU B N 1
ATOM 8698 C CA . GLU B 1 144 ? 41.67339 -5.55680 35.30040 1.000 31.63537 144 GLU B CA 1
ATOM 8699 C C . GLU B 1 144 ? 42.15138 -5.13074 36.68439 1.000 32.46179 144 GLU B C 1
ATOM 8700 O O . GLU B 1 144 ? 41.34437 -4.78969 37.56836 1.000 33.23293 144 GLU B O 1
ATOM 8706 N N . GLU B 1 145 ? 43.47237 -5.13176 36.88040 1.000 29.91938 145 GLU B N 1
ATOM 8707 C CA . GLU B 1 145 ? 44.01936 -4.74171 38.16839 1.000 30.31679 145 GLU B CA 1
ATOM 8708 C C . GLU B 1 145 ? 43.75539 -3.26769 38.46332 1.000 30.12993 145 GLU B C 1
ATOM 8709 O O . GLU B 1 145 ? 43.44338 -2.90964 39.60230 1.000 34.26727 145 GLU B O 1
ATOM 8715 N N . VAL B 1 146 ? 43.84942 -2.40874 37.45728 1.000 32.21702 146 VAL B N 1
ATOM 8716 C CA . VAL B 1 146 ? 43.51045 -0.98673 37.62421 1.000 29.10349 146 VAL B CA 1
ATOM 8717 C C . VAL B 1 146 ? 42.04445 -0.80468 38.03219 1.000 29.75094 146 VAL B C 1
ATOM 8718 O O . VAL B 1 146 ? 41.72345 0.02237 38.90514 1.000 26.65846 146 VAL B O 1
ATOM 8722 N N . GLY B 1 147 ? 41.13344 -1.54769 37.40021 1.000 25.76098 147 GLY B N 1
ATOM 8723 C CA . GLY B 1 147 ? 39.72144 -1.48864 37.80919 1.000 21.74998 147 GLY B CA 1
ATOM 8724 C C . GLY B 1 147 ? 39.52541 -1.88857 39.26720 1.000 26.47159 147 GLY B C 1
ATOM 8725 O O . GLY B 1 147 ? 38.69441 -1.31052 39.98716 1.000 27.84544 147 GLY B O 1
ATOM 8726 N N . LEU B 1 148 ? 40.24938 -2.91356 39.71626 1.000 24.15290 148 LEU B N 1
ATOM 8727 C CA . LEU B 1 148 ? 40.11535 -3.33050 41.11128 1.000 25.14775 148 LEU B CA 1
ATOM 8728 C C . LEU B 1 148 ? 40.82736 -2.37447 42.07324 1.000 31.21690 148 LEU B C 1
ATOM 8729 O O . LEU B 1 148 ? 40.37535 -2.19741 43.21223 1.000 29.88779 148 LEU B O 1
ATOM 8734 N N . GLN B 1 149 ? 41.92938 -1.75251 41.64223 1.000 31.21427 149 GLN B N 1
ATOM 8735 C CA . GLN B 1 149 ? 42.57839 -0.71149 42.44619 1.000 32.09595 149 GLN B CA 1
ATOM 8736 C C . GLN B 1 149 ? 41.63441 0.45054 42.66112 1.000 31.91962 149 GLN B C 1
ATOM 8737 O O . GLN B 1 149 ? 41.47541 0.94360 43.78410 1.000 28.90873 149 GLN B O 1
ATOM 8743 N N . LEU B 1 150 ? 41.02644 0.93151 41.57409 1.000 28.17969 150 LEU B N 1
ATOM 8744 C CA . LEU B 1 150 ? 40.06746 2.01253 41.69103 1.000 28.43236 150 LEU B CA 1
ATOM 8745 C C . LEU B 1 150 ? 38.91544 1.60460 42.59903 1.000 29.34826 150 LEU B C 1
ATOM 8746 O O . LEU B 1 150 ? 38.53344 2.36565 43.49199 1.000 30.74053 150 LEU B O 1
ATOM 8751 N N . SER B 1 151 ? 38.34041 0.40860 42.37008 1.000 29.78252 151 SER B N 1
ATOM 8752 C CA . SER B 1 151 ? 37.22239 -0.05934 43.18509 1.000 29.21929 151 SER B CA 1
ATOM 8753 C C . SER B 1 151 ? 37.59037 -0.06728 44.66309 1.000 30.58261 151 SER B C 1
ATOM 8754 O O . SER B 1 151 ? 36.84837 0.45277 45.50706 1.000 33.20661 151 SER B O 1
ATOM 8757 N N . GLU B 1 152 ? 38.72836 -0.67329 45.00513 1.000 30.17204 152 GLU B N 1
ATOM 8758 C CA . GLU B 1 152 ? 39.10033 -0.71823 46.41114 1.000 35.10421 152 GLU B CA 1
ATOM 8759 C C . GLU B 1 152 ? 39.34236 0.67779 46.94608 1.000 30.97477 152 GLU B C 1
ATOM 8760 O O . GLU B 1 152 ? 38.89135 1.00785 48.04406 1.000 32.65918 152 GLU B O 1
ATOM 8766 N N . MET B 1 153 ? 39.98439 1.54074 46.15905 1.000 32.62760 153 MET B N 1
ATOM 8767 C CA . MET B 1 153 ? 40.21341 2.89476 46.64599 1.000 36.31751 153 MET B CA 1
ATOM 8768 C C . MET B 1 153 ? 38.89342 3.57880 46.97194 1.000 38.24669 153 MET B C 1
ATOM 8769 O O . MET B 1 153 ? 38.77642 4.25285 47.99691 1.000 33.80405 153 MET B O 1
ATOM 8774 N N . LEU B 1 154 ? 37.87842 3.39078 46.12094 1.000 34.63047 154 LEU B N 1
ATOM 8775 C CA . LEU B 1 154 ? 36.55243 3.96882 46.33589 1.000 35.73060 154 LEU B CA 1
ATOM 8776 C C . LEU B 1 154 ? 35.76240 3.29889 47.45591 1.000 34.35412 154 LEU B C 1
ATOM 8777 O O . LEU B 1 154 ? 34.67941 3.78692 47.79787 1.000 36.10433 154 LEU B O 1
ATOM 8782 N N . GLY B 1 155 ? 36.24337 2.19690 48.01597 1.000 34.68047 155 GLY B N 1
ATOM 8783 C CA . GLY B 1 155 ? 35.55434 1.52997 49.11599 1.000 37.54134 155 GLY B CA 1
ATOM 8784 C C . GLY B 1 155 ? 34.77332 0.29296 48.72304 1.000 36.04906 155 GLY B C 1
ATOM 8785 O O . GLY B 1 155 ? 34.10430 -0.29198 49.57505 1.000 33.91722 155 GLY B O 1
ATOM 8786 N N . TYR B 1 156 ? 34.78433 -0.07909 47.45105 1.000 33.86459 156 TYR B N 1
ATOM 8787 C CA . TYR B 1 156 ? 34.18131 -1.32510 47.00710 1.000 32.25913 156 TYR B CA 1
ATOM 8788 C C . TYR B 1 156 ? 35.02628 -2.51210 47.46617 1.000 34.21989 156 TYR B C 1
ATOM 8789 O O . TYR B 1 156 ? 36.13528 -2.34710 47.94718 1.000 31.16953 156 TYR B O 1
ATOM 8798 N N . ASN B 1 157 ? 34.51126 -3.72710 47.26622 1.000 36.47279 157 ASN B N 1
ATOM 8799 C CA . ASN B 1 157 ? 35.21823 -4.95109 47.63728 1.000 37.48607 157 ASN B CA 1
ATOM 8800 C C . ASN B 1 157 ? 35.85923 -5.61416 46.41232 1.000 37.00970 157 ASN B C 1
ATOM 8801 O O . ASN B 1 157 ? 35.18124 -5.86520 45.41532 1.000 31.35639 157 ASN B O 1
ATOM 8806 N N . ARG B 1 158 ? 37.16423 -5.90919 46.49135 1.000 33.30136 158 ARG B N 1
ATOM 8807 C CA . ARG B 1 158 ? 37.85723 -6.63525 45.42840 1.000 33.45664 158 ARG B CA 1
ATOM 8808 C C . ARG B 1 158 ? 38.21119 -8.07424 45.80547 1.000 35.38845 158 ARG B C 1
ATOM 8809 O O . ARG B 1 158 ? 38.81419 -8.77629 44.98951 1.000 40.64171 158 ARG B O 1
ATOM 8817 N N . LEU B 1 159 ? 37.82716 -8.53518 46.98848 1.000 33.58561 159 LEU B N 1
ATOM 8818 C CA . LEU B 1 159 ? 38.16013 -9.87516 47.46155 1.000 41.68131 159 LEU B CA 1
ATOM 8819 C C . LEU B 1 159 ? 37.11812 -10.87316 46.98058 1.000 46.56348 159 LEU B C 1
ATOM 8820 O O . LEU B 1 159 ? 35.91012 -10.61614 47.05555 1.000 42.82882 159 LEU B O 1
ATOM 8825 N N . ASN B 1 160 ? 37.58710 -12.00620 46.48364 1.000 57.32003 160 ASN B N 1
ATOM 8826 C CA . ASN B 1 160 ? 36.67308 -13.05020 46.05368 1.000 67.35808 160 ASN B CA 1
ATOM 8827 C C . ASN B 1 160 ? 36.18805 -13.86813 47.24471 1.000 70.05050 160 ASN B C 1
ATOM 8828 O O . ASN B 1 160 ? 36.73304 -13.79509 48.34971 1.000 71.95863 160 ASN B O 1
ATOM 8833 N N . ASN B 1 161 ? 35.12104 -14.63312 47.01373 1.000 73.43249 161 ASN B N 1
ATOM 8834 C CA . ASN B 1 161 ? 34.61800 -15.59807 47.99576 1.000 81.03077 161 ASN B CA 1
ATOM 8835 C C . ASN B 1 161 ? 34.48300 -14.97100 49.38673 1.000 78.96999 161 ASN B C 1
ATOM 8836 O O . ASN B 1 161 ? 35.04597 -15.44796 50.37476 1.000 75.79856 161 ASN B O 1
ATOM 8841 N N . THR B 1 162 ? 33.76102 -13.85698 49.44667 1.000 76.60392 162 THR B N 1
ATOM 8842 C CA . THR B 1 162 ? 33.30601 -13.25791 50.69164 1.000 73.00875 162 THR B CA 1
ATOM 8843 C C . THR B 1 162 ? 31.80802 -13.02489 50.57461 1.000 69.98997 162 THR B C 1
ATOM 8844 O O . THR B 1 162 ? 31.17903 -13.41192 49.58462 1.000 67.41071 162 THR B O 1
ATOM 8848 N N . GLU B 1 163 ? 31.23102 -12.39383 51.59457 1.000 69.43727 163 GLU B N 1
ATOM 8849 C CA . GLU B 1 163 ? 29.80803 -12.08380 51.56054 1.000 69.72941 163 GLU B CA 1
ATOM 8850 C C . GLU B 1 163 ? 29.50306 -10.79983 50.79447 1.000 65.46574 163 GLU B C 1
ATOM 8851 O O . GLU B 1 163 ? 28.37107 -10.61883 50.33345 1.000 68.39504 163 GLU B O 1
ATOM 8857 N N . LYS B 1 164 ? 30.47209 -9.92986 50.62745 1.000 56.15410 164 LYS B N 1
ATOM 8858 C CA . LYS B 1 164 ? 30.21712 -8.71389 49.87339 1.000 52.95635 164 LYS B CA 1
ATOM 8859 C C . LYS B 1 164 ? 30.25914 -8.99796 48.37240 1.000 48.40580 164 LYS B C 1
ATOM 8860 O O . LYS B 1 164 ? 30.92412 -9.93899 47.92845 1.000 48.36106 164 LYS B O 1
ATOM 8866 N N . PRO B 1 165 ? 29.53416 -8.21898 47.56836 1.000 45.77917 165 PRO B N 1
ATOM 8867 C CA . PRO B 1 165 ? 29.64218 -8.38505 46.11636 1.000 38.36776 165 PRO B CA 1
ATOM 8868 C C . PRO B 1 165 ? 31.07019 -8.11310 45.67737 1.000 34.39623 165 PRO B C 1
ATOM 8869 O O . PRO B 1 165 ? 31.80620 -7.34608 46.31935 1.000 33.11450 165 PRO B O 1
ATOM 8873 N N . LEU B 1 166 ? 31.45019 -8.74416 44.56641 1.000 33.01712 166 LEU B N 1
ATOM 8874 C CA . LEU B 1 166 ? 32.75721 -8.56821 43.94142 1.000 36.54386 166 LEU B CA 1
ATOM 8875 C C . LEU B 1 166 ? 32.68024 -7.46526 42.88036 1.000 34.70942 166 LEU B C 1
ATOM 8876 O O . LEU B 1 166 ? 31.99225 -7.61929 41.87136 1.000 32.07227 166 LEU B O 1
ATOM 8881 N N . ALA B 1 167 ? 33.40526 -6.37227 43.09832 1.000 31.35113 167 ALA B N 1
ATOM 8882 C CA . ALA B 1 167 ? 33.40330 -5.24831 42.17627 1.000 33.10923 167 ALA B CA 1
ATOM 8883 C C . ALA B 1 167 ? 34.17831 -5.57238 40.90430 1.000 32.19333 167 ALA B C 1
ATOM 8884 O O . ALA B 1 167 ? 34.96429 -6.52840 40.82835 1.000 30.07992 167 ALA B O 1
ATOM 8886 N N . TRP B 1 168 ? 33.94734 -4.74142 39.89226 1.000 27.25064 168 TRP B N 1
ATOM 8887 C CA . TRP B 1 168 ? 34.70536 -4.81850 38.65427 1.000 26.53476 168 TRP B CA 1
ATOM 8888 C C . TRP B 1 168 ? 34.83839 -3.41853 38.10021 1.000 31.57484 168 TRP B C 1
ATOM 8889 O O . TRP B 1 168 ? 33.87041 -2.65950 38.12816 1.000 35.32792 168 TRP B O 1
ATOM 8900 N N . GLY B 1 169 ? 35.98741 -3.13058 37.52821 1.000 31.69854 169 GLY B N 1
ATOM 8901 C CA . GLY B 1 169 ? 36.24144 -1.85561 36.92515 1.000 29.54565 169 GLY B CA 1
ATOM 8902 C C . GLY B 1 169 ? 36.96946 -1.93168 35.60817 1.000 27.70069 169 GLY B C 1
ATOM 8903 O O . GLY B 1 169 ? 37.63944 -2.86471 35.33922 1.000 29.39563 169 GLY B O 1
ATOM 8904 N N . HIS B 1 170 ? 36.78949 -0.92972 34.77512 1.000 24.22922 170 HIS B N 1
ATOM 8905 C CA . HIS B 1 170 ? 37.50051 -0.86879 33.52513 1.000 26.61109 170 HIS B CA 1
ATOM 8906 C C . HIS B 1 170 ? 37.79154 0.54518 33.06807 1.000 28.13232 170 HIS B C 1
ATOM 8907 O O . HIS B 1 170 ? 37.24056 1.47422 33.58302 1.000 27.51119 170 HIS B O 1
ATOM 8914 N N . ILE B 1 171 ? 38.68756 0.67812 32.11407 1.000 27.75859 171 ILE B N 1
ATOM 8915 C CA . ILE B 1 171 ? 39.02459 1.96709 31.56502 1.000 31.03267 171 ILE B CA 1
ATOM 8916 C C . ILE B 1 171 ? 38.22062 2.24805 30.29499 1.000 30.75369 171 ILE B C 1
ATOM 8917 O O . ILE B 1 171 ? 38.06161 1.38201 29.49103 1.000 29.80621 171 ILE B O 1
ATOM 8922 N N . ALA B 1 172 ? 37.70164 3.44605 30.16293 1.000 25.86889 172 ALA B N 1
ATOM 8923 C CA . ALA B 1 172 ? 36.98067 3.86901 28.97090 1.000 30.95634 172 ALA B CA 1
ATOM 8924 C C . ALA B 1 172 ? 37.63870 5.13797 28.46285 1.000 32.85920 172 ALA B C 1
ATOM 8925 O O . ALA B 1 172 ? 38.56871 5.64898 29.08484 1.000 30.78264 172 ALA B O 1
ATOM 8927 N N . SER B 1 173 ? 37.17073 5.65293 27.31882 1.000 29.38773 173 SER B N 1
ATOM 8928 C CA . SER B 1 173 ? 37.80076 6.84089 26.74778 1.000 29.26140 173 SER B CA 1
ATOM 8929 C C . SER B 1 173 ? 37.63078 8.06593 27.62672 1.000 29.39826 173 SER B C 1
ATOM 8930 O O . SER B 1 173 ? 38.44180 8.99391 27.53369 1.000 30.45102 173 SER B O 1
ATOM 8933 N N . GLY B 1 174 ? 36.62676 8.08400 28.49670 1.000 26.74005 174 GLY B N 1
ATOM 8934 C CA . GLY B 1 174 ? 36.35178 9.26704 29.30864 1.000 24.44767 174 GLY B CA 1
ATOM 8935 C C . GLY B 1 174 ? 35.14776 8.99810 30.18864 1.000 26.85059 174 GLY B C 1
ATOM 8936 O O . GLY B 1 174 ? 34.49874 7.95211 30.08568 1.000 28.40077 174 GLY B O 1
ATOM 8937 N N . GLY B 1 175 ? 34.88277 9.94115 31.09959 1.000 24.80824 175 GLY B N 1
ATOM 8938 C CA . GLY B 1 175 ? 33.72375 9.78422 31.98558 1.000 19.67604 175 GLY B CA 1
ATOM 8939 C C . GLY B 1 175 ? 32.39176 9.89221 31.24156 1.000 27.62963 175 GLY B C 1
ATOM 8940 O O . GLY B 1 175 ? 31.36175 9.45526 31.75457 1.000 28.67449 175 GLY B O 1
ATOM 8941 N N . THR B 1 176 ? 32.39179 10.49416 30.05853 1.000 24.94246 176 THR B N 1
ATOM 8942 C CA . THR B 1 176 ? 31.16881 10.56014 29.25851 1.000 28.06652 176 THR B CA 1
ATOM 8943 C C . THR B 1 176 ? 30.72378 9.16314 28.87257 1.000 28.20075 176 THR B C 1
ATOM 8944 O O . THR B 1 176 ? 29.57577 8.77817 29.11757 1.000 28.05600 176 THR B O 1
ATOM 8948 N N . VAL B 1 177 ? 31.64677 8.36009 28.33462 1.000 28.12179 177 VAL B N 1
ATOM 8949 C CA . VAL B 1 177 ? 31.29775 6.98708 28.00568 1.000 25.23197 177 VAL B CA 1
ATOM 8950 C C . VAL B 1 177 ? 31.05471 6.18115 29.27671 1.000 27.88755 177 VAL B C 1
ATOM 8951 O O . VAL B 1 177 ? 30.20869 5.28117 29.29674 1.000 25.97943 177 VAL B O 1
ATOM 8955 N N . ALA B 1 178 ? 31.77870 6.46518 30.36171 1.000 25.53727 178 ALA B N 1
ATOM 8956 C CA . ALA B 1 178 ? 31.48667 5.73925 31.60374 1.000 21.43152 178 ALA B CA 1
ATOM 8957 C C . ALA B 1 178 ? 30.04967 5.99630 32.06171 1.000 24.72402 178 ALA B C 1
ATOM 8958 O O . ALA B 1 178 ? 29.35065 5.06733 32.46374 1.000 25.35041 178 ALA B O 1
ATOM 8960 N N . ASN B 1 179 ? 29.60070 7.25630 32.02664 1.000 24.70823 179 ASN B N 1
ATOM 8961 C CA . ASN B 1 179 ? 28.22370 7.57935 32.40161 1.000 24.91351 179 ASN B CA 1
ATOM 8962 C C . ASN B 1 179 ? 27.22670 6.96133 31.42463 1.000 26.93744 179 ASN B C 1
ATOM 8963 O O . ASN B 1 179 ? 26.15869 6.48637 31.82663 1.000 26.12945 179 ASN B O 1
ATOM 8968 N N . LEU B 1 180 ? 27.54872 6.97726 30.13163 1.000 21.93684 180 LEU B N 1
ATOM 8969 C CA . LEU B 1 180 ? 26.68772 6.30523 29.16865 1.000 23.30806 180 LEU B CA 1
ATOM 8970 C C . LEU B 1 180 ? 26.55568 4.81925 29.49871 1.000 26.36895 180 LEU B C 1
ATOM 8971 O O . LEU B 1 180 ? 25.44767 4.24827 29.46773 1.000 23.78443 180 LEU B O 1
ATOM 8976 N N . GLU B 1 181 ? 27.66966 4.16124 29.81776 1.000 26.22156 181 GLU B N 1
ATOM 8977 C CA . GLU B 1 181 ? 27.58963 2.74626 30.15582 1.000 24.77402 181 GLU B CA 1
ATOM 8978 C C . GLU B 1 181 ? 26.76161 2.53534 31.41082 1.000 25.83468 181 GLU B C 1
ATOM 8979 O O . GLU B 1 181 ? 25.96759 1.59036 31.49886 1.000 24.60558 181 GLU B O 1
ATOM 8985 N N . ALA B 1 182 ? 26.94961 3.39038 32.41379 1.000 26.24788 182 ALA B N 1
ATOM 8986 C CA . ALA B 1 182 ? 26.19159 3.20145 33.64378 1.000 21.99737 182 ALA B CA 1
ATOM 8987 C C . ALA B 1 182 ? 24.70860 3.32747 33.38476 1.000 28.01389 182 ALA B C 1
ATOM 8988 O O . ALA B 1 182 ? 23.90857 2.55551 33.94278 1.000 24.98721 182 ALA B O 1
ATOM 8990 N N . MET B 1 183 ? 24.31063 4.30244 32.52671 1.000 28.21654 183 MET B N 1
ATOM 8991 C CA . MET B 1 183 ? 22.87864 4.46145 32.24468 1.000 26.83743 183 MET B CA 1
ATOM 8992 C C . MET B 1 183 ? 22.36463 3.32643 31.37773 1.000 26.22420 183 MET B C 1
ATOM 8993 O O . MET B 1 183 ? 21.22761 2.85846 31.54573 1.000 24.17921 183 MET B O 1
ATOM 8998 N N . TRP B 1 184 ? 23.19163 2.85437 30.44876 1.000 26.03470 184 TRP B N 1
ATOM 8999 C CA . TRP B 1 184 ? 22.83862 1.69434 29.63181 1.000 26.60319 184 TRP B CA 1
ATOM 9000 C C . TRP B 1 184 ? 22.61158 0.44638 30.50186 1.000 26.07944 184 TRP B C 1
ATOM 9001 O O . TRP B 1 184 ? 21.63356 -0.29861 30.32788 1.000 26.10050 184 TRP B O 1
ATOM 9012 N N . ALA B 1 185 ? 23.51856 0.18940 31.44389 1.000 26.27947 185 ALA B N 1
ATOM 9013 C CA . ALA B 1 185 ? 23.32452 -0.93955 32.34794 1.000 28.10600 185 ALA B CA 1
ATOM 9014 C C . ALA B 1 185 ? 22.06752 -0.74449 33.16691 1.000 26.44001 185 ALA B C 1
ATOM 9015 O O . ALA B 1 185 ? 21.32749 -1.69446 33.40294 1.000 29.65882 185 ALA B O 1
ATOM 9017 N N . ALA B 1 186 ? 21.81854 0.47654 33.63385 1.000 24.46609 186 ALA B N 1
ATOM 9018 C CA . ALA B 1 186 ? 20.60753 0.68860 34.43282 1.000 26.82953 186 ALA B CA 1
ATOM 9019 C C . ALA B 1 186 ? 19.34354 0.50359 33.58581 1.000 30.39049 186 ALA B C 1
ATOM 9020 O O . ALA B 1 186 ? 18.33352 -0.03637 34.06683 1.000 27.39276 186 ALA B O 1
ATOM 9022 N N . ARG B 1 187 ? 19.38556 0.94253 32.31579 1.000 28.83504 187 ARG B N 1
ATOM 9023 C CA . ARG B 1 187 ? 18.26357 0.72751 31.40479 1.000 29.42195 187 ARG B CA 1
ATOM 9024 C C . ARG B 1 187 ? 17.97054 -0.76149 31.25985 1.000 25.94522 187 ARG B C 1
ATOM 9025 O O . ARG B 1 187 ? 16.82853 -1.19746 31.43786 1.000 24.52399 187 ARG B O 1
ATOM 9033 N N . ASN B 1 188 ? 18.99953 -1.56252 30.95490 1.000 23.41070 188 ASN B N 1
ATOM 9034 C CA . ASN B 1 188 ? 18.77350 -2.98953 30.73097 1.000 26.57687 188 ASN B CA 1
ATOM 9035 C C . ASN B 1 188 ? 18.44047 -3.73046 32.02200 1.000 27.78491 188 ASN B C 1
ATOM 9036 O O . ASN B 1 188 ? 17.70145 -4.74145 32.01003 1.000 31.36955 188 ASN B O 1
ATOM 9041 N N . LEU B 1 189 ? 19.02046 -3.28442 33.13698 1.000 29.21403 189 LEU B N 1
ATOM 9042 C CA . LEU B 1 189 ? 18.70543 -3.88636 34.42601 1.000 32.16965 189 LEU B CA 1
ATOM 9043 C C . LEU B 1 189 ? 17.22043 -3.76831 34.71598 1.000 29.09296 189 LEU B C 1
ATOM 9044 O O . LEU B 1 189 ? 16.57841 -4.73528 35.14502 1.000 29.47195 189 LEU B O 1
ATOM 9049 N N . LYS B 1 190 ? 16.66846 -2.56031 34.53492 1.000 23.64231 190 LYS B N 1
ATOM 9050 C CA . LYS B 1 190 ? 15.27246 -2.33226 34.90589 1.000 28.56132 190 LYS B CA 1
ATOM 9051 C C . LYS B 1 190 ? 14.33545 -3.32528 34.21192 1.000 33.11976 190 LYS B C 1
ATOM 9052 O O . LYS B 1 190 ? 13.34843 -3.78123 34.80793 1.000 29.51670 190 LYS B O 1
ATOM 9058 N N . PHE B 1 191 ? 14.62846 -3.68734 32.95794 1.000 29.01927 191 PHE B N 1
ATOM 9059 C CA . PHE B 1 191 ? 13.69345 -4.51336 32.19597 1.000 30.51155 191 PHE B CA 1
ATOM 9060 C C . PHE B 1 191 ? 14.02742 -6.00036 32.23604 1.000 27.91651 191 PHE B C 1
ATOM 9061 O O . PHE B 1 191 ? 13.19241 -6.82136 31.83007 1.000 34.34096 191 PHE B O 1
ATOM 9069 N N . TYR B 1 192 ? 15.20140 -6.37136 32.73907 1.000 26.26894 192 TYR B N 1
ATOM 9070 C CA . TYR B 1 192 ? 15.55237 -7.78837 32.80714 1.000 29.06138 192 TYR B CA 1
ATOM 9071 C C . TYR B 1 192 ? 14.46935 -8.66132 33.44717 1.000 30.37469 192 TYR B C 1
ATOM 9072 O O . TYR B 1 192 ? 14.20433 -9.75633 32.93222 1.000 30.81948 192 TYR B O 1
ATOM 9081 N N . PRO B 1 193 ? 13.85734 -8.28925 34.56914 1.000 29.52459 193 PRO B N 1
ATOM 9082 C CA . PRO B 1 193 ? 12.87131 -9.18820 35.17117 1.000 29.47722 193 PRO B CA 1
ATOM 9083 C C . PRO B 1 193 ? 11.62632 -9.36722 34.30916 1.000 29.38773 193 PRO B C 1
ATOM 9084 O O . PRO B 1 193 ? 10.99930 -10.43120 34.36720 1.000 27.16905 193 PRO B O 1
ATOM 9088 N N . LEU B 1 194 ? 11.23435 -8.35724 33.52511 1.000 32.03805 194 LEU B N 1
ATOM 9089 C CA . LEU B 1 194 ? 10.11636 -8.53926 32.59610 1.000 32.06700 194 LEU B CA 1
ATOM 9090 C C . LEU B 1 194 ? 10.49736 -9.49232 31.46815 1.000 32.27492 194 LEU B C 1
ATOM 9091 O O . LEU B 1 194 ? 9.70734 -10.37632 31.08618 1.000 33.30399 194 LEU B O 1
ATOM 9096 N N . SER B 1 195 ? 11.70837 -9.33537 30.92816 1.000 31.22743 195 SER B N 1
ATOM 9097 C CA . SER B 1 195 ? 12.19036 -10.27543 29.92721 1.000 31.12215 195 SER B CA 1
ATOM 9098 C C . SER B 1 195 ? 12.21332 -11.70840 30.47828 1.000 33.79616 195 SER B C 1
ATOM 9099 O O . SER B 1 195 ? 11.80131 -12.65043 29.78732 1.000 31.33007 195 SER B O 1
ATOM 9102 N N . LEU B 1 196 ? 12.67430 -11.89636 31.72729 1.000 31.85119 196 LEU B N 1
ATOM 9103 C CA . LEU B 1 196 ? 12.72427 -13.24733 32.28536 1.000 32.15386 196 LEU B CA 1
ATOM 9104 C C . LEU B 1 196 ? 11.32425 -13.79429 32.52336 1.000 33.82774 196 LEU B C 1
ATOM 9105 O O . LEU B 1 196 ? 11.07923 -15.00329 32.36341 1.000 36.80441 196 LEU B O 1
ATOM 9110 N N . ARG B 1 197 ? 10.40027 -12.93125 32.95731 1.000 30.95371 197 ARG B N 1
ATOM 9111 C CA . ARG B 1 197 ? 9.00925 -13.34622 33.09631 1.000 34.42255 197 ARG B CA 1
ATOM 9112 C C . ARG B 1 197 ? 8.43726 -13.80427 31.75732 1.000 37.21236 197 ARG B C 1
ATOM 9113 O O . ARG B 1 197 ? 7.74524 -14.82326 31.69636 1.000 40.11270 197 ARG B O 1
ATOM 9121 N N . ASP B 1 198 ? 8.73529 -13.08632 30.66929 1.000 37.56766 198 ASP B N 1
ATOM 9122 C CA . ASP B 1 198 ? 8.28530 -13.53037 29.34731 1.000 38.40724 198 ASP B CA 1
ATOM 9123 C C . ASP B 1 198 ? 8.93028 -14.84641 28.96038 1.000 40.09954 198 ASP B C 1
ATOM 9124 O O . ASP B 1 198 ? 8.27827 -15.71842 28.37041 1.000 41.35759 198 ASP B O 1
ATOM 9129 N N . ALA B 1 199 ? 10.22427 -14.99442 29.26140 1.000 35.24896 199 ALA B N 1
ATOM 9130 C CA . ALA B 1 199 ? 10.95625 -16.20145 28.91247 1.000 34.25674 199 ALA B CA 1
ATOM 9131 C C . ALA B 1 199 ? 10.48322 -17.38840 29.71452 1.000 36.01221 199 ALA B C 1
ATOM 9132 O O . ALA B 1 199 ? 10.79920 -18.53143 29.35157 1.000 34.97261 199 ALA B O 1
ATOM 9134 N N . SER B 1 200 ? 9.75821 -17.15934 30.81250 1.000 33.90407 200 SER B N 1
ATOM 9135 C CA . SER B 1 200 ? 9.24217 -18.28329 31.58854 1.000 36.05169 200 SER B CA 1
ATOM 9136 C C . SER B 1 200 ? 7.72117 -18.36526 31.53352 1.000 38.38355 200 SER B C 1
ATOM 9137 O O . SER B 1 200 ? 7.11415 -19.05121 32.35855 1.000 42.27349 200 SER B O 1
ATOM 9140 N N . ALA B 1 201 ? 7.09220 -17.68329 30.56948 1.000 37.38869 201 ALA B N 1
ATOM 9141 C CA . ALA B 1 201 ? 5.64920 -17.74827 30.40647 1.000 35.38845 201 ALA B CA 1
ATOM 9142 C C . ALA B 1 201 ? 5.23518 -19.09929 29.81552 1.000 40.17324 201 ALA B C 1
ATOM 9143 O O . ALA B 1 201 ? 6.04717 -19.85733 29.28257 1.000 39.79951 201 ALA B O 1
ATOM 9145 N N . GLU B 1 202 ? 3.94317 -19.39826 29.90452 1.000 39.40999 202 GLU B N 1
ATOM 9146 C CA . GLU B 1 202 ? 3.44116 -20.62528 29.29357 1.000 44.35005 202 GLU B CA 1
ATOM 9147 C C . GLU B 1 202 ? 3.80018 -20.64635 27.81157 1.000 42.29191 202 GLU B C 1
ATOM 9148 O O . GLU B 1 202 ? 3.56121 -19.67838 27.08353 1.000 41.82870 202 GLU B O 1
ATOM 9154 N N . GLY B 1 203 ? 4.39816 -21.75038 27.37463 1.000 41.65763 203 GLY B N 1
ATOM 9155 C CA . GLY B 1 203 ? 4.83617 -21.90446 26.01065 1.000 43.85263 203 GLY B CA 1
ATOM 9156 C C . GLY B 1 203 ? 6.25419 -21.47750 25.74165 1.000 47.41884 203 GLY B C 1
ATOM 9157 O O . GLY B 1 203 ? 6.78719 -21.81056 24.67567 1.000 47.40305 203 GLY B O 1
ATOM 9158 N N . ALA B 1 204 ? 6.89319 -20.76647 26.67162 1.000 45.55283 204 ALA B N 1
ATOM 9159 C CA . ALA B 1 204 ? 8.24620 -20.29551 26.45362 1.000 41.73921 204 ALA B CA 1
ATOM 9160 C C . ALA B 1 204 ? 9.23717 -21.32250 26.97268 1.000 38.06246 204 ALA B C 1
ATOM 9161 O O . ALA B 1 204 ? 8.88614 -22.28647 27.65472 1.000 39.87847 204 ALA B O 1
ATOM 9163 N N . GLU B 1 205 ? 10.50718 -21.08254 26.65869 1.000 39.96532 205 GLU B N 1
ATOM 9164 C CA . GLU B 1 205 ? 11.55116 -22.07456 26.87675 1.000 40.18377 205 GLU B CA 1
ATOM 9165 C C . GLU B 1 205 ? 11.81513 -22.35749 28.34576 1.000 42.34981 205 GLU B C 1
ATOM 9166 O O . GLU B 1 205 ? 12.32511 -23.43449 28.66582 1.000 41.84186 205 GLU B O 1
ATOM 9172 N N . MET B 1 206 ? 11.51914 -21.42445 29.24772 1.000 39.72318 206 MET B N 1
ATOM 9173 C CA . MET B 1 206 ? 11.72911 -21.67439 30.66973 1.000 36.66229 206 MET B CA 1
ATOM 9174 C C . MET B 1 206 ? 10.42510 -21.75032 31.45472 1.000 41.24179 206 MET B C 1
ATOM 9175 O O . MET B 1 206 ? 10.41609 -21.59027 32.67771 1.000 45.18700 206 MET B O 1
ATOM 9180 N N . GLU B 1 207 ? 9.33010 -22.08033 30.77172 1.000 40.74173 207 GLU B N 1
ATOM 9181 C CA . GLU B 1 207 ? 8.06409 -22.27927 31.45871 1.000 43.80525 207 GLU B CA 1
ATOM 9182 C C . GLU B 1 207 ? 8.21906 -23.16922 32.69175 1.000 44.00001 207 GLU B C 1
ATOM 9183 O O . GLU B 1 207 ? 7.53905 -22.94216 33.70273 1.000 40.30220 207 GLU B O 1
ATOM 9189 N N . PHE B 1 208 ? 9.14804 -24.14224 32.65581 1.000 42.29454 208 PHE B N 1
ATOM 9190 C CA . PHE B 1 208 ? 9.23400 -25.14719 33.71486 1.000 41.30232 208 PHE B CA 1
ATOM 9191 C C . PHE B 1 208 ? 9.68899 -24.58914 35.04984 1.000 45.32912 208 PHE B C 1
ATOM 9192 O O . PHE B 1 208 ? 9.57697 -25.30009 36.05687 1.000 48.23210 208 PHE B O 1
ATOM 9200 N N . ILE B 1 209 ? 10.19502 -23.34715 35.09979 1.000 44.47112 209 ILE B N 1
ATOM 9201 C CA . ILE B 1 209 ? 10.56801 -22.75110 36.38676 1.000 41.27600 209 ILE B CA 1
ATOM 9202 C C . ILE B 1 209 ? 9.44302 -21.92605 37.00871 1.000 46.97932 209 ILE B C 1
ATOM 9203 O O . ILE B 1 209 ? 9.52301 -21.58599 38.20170 1.000 44.78958 209 ILE B O 1
ATOM 9208 N N . ARG B 1 210 ? 8.38604 -21.59706 36.24768 1.000 43.21044 210 ARG B N 1
ATOM 9209 C CA . ARG B 1 210 ? 7.53106 -20.49602 36.67362 1.000 38.94414 210 ARG B CA 1
ATOM 9210 C C . ARG B 1 210 ? 6.73903 -20.84295 37.93662 1.000 40.18640 210 ARG B C 1
ATOM 9211 O O . ARG B 1 210 ? 6.38604 -19.94390 38.71258 1.000 41.70500 210 ARG B O 1
ATOM 9219 N N . ASP B 1 211 ? 6.47700 -22.12193 38.18668 1.000 40.60224 211 ASP B N 1
ATOM 9220 C CA . ASP B 1 211 ? 5.67298 -22.47286 39.34868 1.000 40.03638 211 ASP B CA 1
ATOM 9221 C C . ASP B 1 211 ? 6.48896 -22.54482 40.63070 1.000 44.70536 211 ASP B C 1
ATOM 9222 O O . ASP B 1 211 ? 5.91094 -22.76476 41.69970 1.000 46.33977 211 ASP B O 1
ATOM 9227 N N . THR B 1 212 ? 7.81296 -22.37585 40.55571 1.000 42.92094 212 THR B N 1
ATOM 9228 C CA . THR B 1 212 ? 8.65295 -22.44581 41.74372 1.000 44.18951 212 THR B CA 1
ATOM 9229 C C . THR B 1 212 ? 9.59997 -21.26383 41.88968 1.000 40.29694 212 THR B C 1
ATOM 9230 O O . THR B 1 212 ? 10.16096 -21.08679 42.97368 1.000 42.64722 212 THR B O 1
ATOM 9234 N N . PHE B 1 213 ? 9.82400 -20.47388 40.84665 1.000 35.18317 213 PHE B N 1
ATOM 9235 C CA . PHE B 1 213 ? 10.84702 -19.44090 40.89162 1.000 34.81207 213 PHE B CA 1
ATOM 9236 C C . PHE B 1 213 ? 10.28604 -18.17586 41.53455 1.000 38.94414 213 PHE B C 1
ATOM 9237 O O . PHE B 1 213 ? 9.42106 -17.50586 40.95851 1.000 42.14716 213 PHE B O 1
ATOM 9245 N N . SER B 1 214 ? 10.81403 -17.82681 42.71054 1.000 40.31799 214 SER B N 1
ATOM 9246 C CA . SER B 1 214 ? 10.35904 -16.69377 43.49648 1.000 40.31010 214 SER B CA 1
ATOM 9247 C C . SER B 1 214 ? 11.41306 -15.59579 43.50345 1.000 42.80776 214 SER B C 1
ATOM 9248 O O . SER B 1 214 ? 12.60806 -15.82782 43.26647 1.000 38.51514 214 SER B O 1
ATOM 9251 N N . VAL B 1 215 ? 10.94909 -14.38777 43.80238 1.000 39.42578 215 VAL B N 1
ATOM 9252 C CA . VAL B 1 215 ? 11.81411 -13.24677 44.04034 1.000 39.59685 215 VAL B CA 1
ATOM 9253 C C . VAL B 1 215 ? 11.30110 -12.52870 45.27730 1.000 41.77606 215 VAL B C 1
ATOM 9254 O O . VAL B 1 215 ? 10.14010 -12.67766 45.68329 1.000 43.34204 215 VAL B O 1
ATOM 9258 N N . LYS B 1 216 ? 12.18211 -11.72570 45.86928 1.000 36.00695 216 LYS B N 1
ATOM 9259 C CA . LYS B 1 216 ? 11.75912 -10.75464 46.86223 1.000 36.87547 216 LYS B CA 1
ATOM 9260 C C . LYS B 1 216 ? 11.29816 -9.50767 46.11916 1.000 37.07813 216 LYS B C 1
ATOM 9261 O O . LYS B 1 216 ? 12.04818 -8.96172 45.30815 1.000 37.79927 216 LYS B O 1
ATOM 9267 N N . THR B 1 217 ? 10.05016 -9.10063 46.34213 1.000 39.76266 217 THR B N 1
ATOM 9268 C CA . THR B 1 217 ? 9.60420 -7.82164 45.81906 1.000 41.28916 217 THR B CA 1
ATOM 9269 C C . THR B 1 217 ? 10.30321 -6.68463 46.55202 1.000 40.63382 217 THR B C 1
ATOM 9270 O O . THR B 1 217 ? 10.99819 -6.88459 47.55704 1.000 39.91531 217 THR B O 1
ATOM 9274 N N . CYS B 1 218 ? 10.08724 -5.46664 46.05096 1.000 39.66528 218 CYS B N 1
ATOM 9275 C CA . CYS B 1 218 ? 10.79826 -4.30763 46.59592 1.000 39.18891 218 CYS B CA 1
ATOM 9276 C C . CYS B 1 218 ? 10.63724 -4.20956 48.11391 1.000 42.57089 218 CYS B C 1
ATOM 9277 O O . CYS B 1 218 ? 11.61523 -3.96755 48.83691 1.000 41.51287 218 CYS B O 1
ATOM 9280 N N . VAL B 1 219 ? 9.41323 -4.40851 48.62090 1.000 43.41310 219 VAL B N 1
ATOM 9281 C CA . VAL B 1 219 ? 9.17321 -4.27344 50.05989 1.000 44.46849 219 VAL B CA 1
ATOM 9282 C C . VAL B 1 219 ? 9.61117 -5.48541 50.86196 1.000 46.30818 219 VAL B C 1
ATOM 9283 O O . VAL B 1 219 ? 9.47016 -5.47735 52.09595 1.000 46.07658 219 VAL B O 1
ATOM 9287 N N . GLY B 1 220 ? 10.07616 -6.54645 50.20301 1.000 45.47387 220 GLY B N 1
ATOM 9288 C CA . GLY B 1 220 ? 10.66613 -7.68743 50.87807 1.000 46.62664 220 GLY B CA 1
ATOM 9289 C C . GLY B 1 220 ? 9.82310 -8.93642 50.90212 1.000 50.26919 220 GLY B C 1
ATOM 9290 O O . GLY B 1 220 ? 10.24507 -9.93340 51.50917 1.000 53.98016 220 GLY B O 1
ATOM 9291 N N . ASP B 1 221 ? 8.66211 -8.93042 50.25510 1.000 51.64040 221 ASP B N 1
ATOM 9292 C CA . ASP B 1 221 ? 7.78909 -10.09640 50.24414 1.000 53.31429 221 ASP B CA 1
ATOM 9293 C C . ASP B 1 221 ? 8.22508 -11.09946 49.17920 1.000 52.98004 221 ASP B C 1
ATOM 9294 O O . ASP B 1 221 ? 8.66410 -10.72652 48.08818 1.000 51.24825 221 ASP B O 1
ATOM 9299 N N . LYS B 1 222 ? 8.13105 -12.37944 49.51725 1.000 53.02741 222 LYS B N 1
ATOM 9300 C CA . LYS B 1 222 ? 8.51104 -13.45349 48.61031 1.000 52.38786 222 LYS B CA 1
ATOM 9301 C C . LYS B 1 222 ? 7.31004 -13.83851 47.74731 1.000 48.69531 222 LYS B C 1
ATOM 9302 O O . LYS B 1 222 ? 6.27403 -14.24546 48.27031 1.000 51.56408 222 LYS B O 1
ATOM 9308 N N . LYS B 1 223 ? 7.44006 -13.68057 46.43130 1.000 47.77415 223 LYS B N 1
ATOM 9309 C CA . LYS B 1 223 ? 6.37807 -14.01159 45.48430 1.000 47.90048 223 LYS B CA 1
ATOM 9310 C C . LYS B 1 223 ? 6.98707 -14.72966 44.29635 1.000 43.36573 223 LYS B C 1
ATOM 9311 O O . LYS B 1 223 ? 8.11708 -14.43970 43.90935 1.000 40.64698 223 LYS B O 1
ATOM 9317 N N . LEU B 1 224 ? 6.21906 -15.64167 43.70338 1.000 37.74137 224 LEU B N 1
ATOM 9318 C CA . LEU B 1 224 ? 6.59207 -16.19074 42.40941 1.000 39.39946 224 LEU B CA 1
ATOM 9319 C C . LEU B 1 224 ? 6.80510 -15.06279 41.40836 1.000 40.63908 224 LEU B C 1
ATOM 9320 O O . LEU B 1 224 ? 6.08613 -14.05977 41.41130 1.000 38.35723 224 LEU B O 1
ATOM 9325 N N . LEU B 1 225 ? 7.84911 -15.18485 40.59138 1.000 40.73646 225 LEU B N 1
ATOM 9326 C CA . LEU B 1 225 ? 8.06115 -14.16590 39.57233 1.000 38.09930 225 LEU B CA 1
ATOM 9327 C C . LEU B 1 225 ? 6.80516 -13.98691 38.71531 1.000 39.25471 225 LEU B C 1
ATOM 9328 O O . LEU B 1 225 ? 6.44219 -12.86192 38.34125 1.000 37.06760 225 LEU B O 1
ATOM 9333 N N . LYS B 1 226 ? 6.11715 -15.08991 38.41635 1.000 39.58369 226 LYS B N 1
ATOM 9334 C CA . LYS B 1 226 ? 4.94016 -15.04393 37.55433 1.000 39.26260 226 LYS B CA 1
ATOM 9335 C C . LYS B 1 226 ? 3.74516 -14.39287 38.22929 1.000 42.78934 226 LYS B C 1
ATOM 9336 O O . LYS B 1 226 ? 2.78318 -14.02988 37.53926 1.000 37.37817 226 LYS B O 1
ATOM 9342 N N . ASP B 1 227 ? 3.77615 -14.24781 39.55828 1.000 42.48404 227 ASP B N 1
ATOM 9343 C CA . ASP B 1 227 ? 2.68115 -13.62775 40.29824 1.000 42.79987 227 ASP B CA 1
ATOM 9344 C C . ASP B 1 227 ? 2.91918 -12.14475 40.56717 1.000 37.70452 227 ASP B C 1
ATOM 9345 O O . ASP B 1 227 ? 2.01818 -11.46271 41.06013 1.000 38.80202 227 ASP B O 1
ATOM 9350 N N . CYS B 1 228 ? 4.09119 -11.62379 40.23716 1.000 35.92010 228 CYS B N 1
ATOM 9351 C CA . CYS B 1 228 ? 4.34422 -10.19878 40.42910 1.000 36.95443 228 CYS B CA 1
ATOM 9352 C C . CYS B 1 228 ? 3.58625 -9.36381 39.40805 1.000 42.59458 228 CYS B C 1
ATOM 9353 O O . CYS B 1 228 ? 3.45726 -9.74387 38.23507 1.000 41.07598 228 CYS B O 1
ATOM 9356 N N . SER B 1 229 ? 3.07227 -8.22878 39.86999 1.000 40.52065 229 SER B N 1
ATOM 9357 C CA . SER B 1 229 ? 2.52030 -7.24281 38.97994 1.000 42.32350 229 SER B CA 1
ATOM 9358 C C . SER B 1 229 ? 3.64333 -6.58287 38.18392 1.000 43.08674 229 SER B C 1
ATOM 9359 O O . SER B 1 229 ? 4.81632 -6.61888 38.58394 1.000 39.45999 229 SER B O 1
ATOM 9362 N N . PRO B 1 230 ? 3.30935 -5.96392 37.05089 1.000 37.38343 230 PRO B N 1
ATOM 9363 C CA . PRO B 1 230 ? 4.35138 -5.25297 36.30187 1.000 32.89079 230 PRO B CA 1
ATOM 9364 C C . PRO B 1 230 ? 5.05939 -4.20295 37.14283 1.000 34.10935 230 PRO B C 1
ATOM 9365 O O . PRO B 1 230 ? 6.28539 -4.05898 37.05684 1.000 32.89079 230 PRO B O 1
ATOM 9369 N N . TRP B 1 231 ? 4.32339 -3.46490 37.97779 1.000 36.37541 231 TRP B N 1
ATOM 9370 C CA . TRP B 1 231 ? 4.97040 -2.47587 38.83375 1.000 37.20183 231 TRP B CA 1
ATOM 9371 C C . TRP B 1 231 ? 5.99838 -3.13585 39.77080 1.000 34.97788 231 TRP B C 1
ATOM 9372 O O . TRP B 1 231 ? 7.15438 -2.67887 39.88379 1.000 33.78826 231 TRP B O 1
ATOM 9383 N N . GLU B 1 232 ? 5.60734 -4.24281 40.41084 1.000 34.55941 232 GLU B N 1
ATOM 9384 C CA . GLU B 1 232 ? 6.52832 -4.96679 41.28789 1.000 35.25686 232 GLU B CA 1
ATOM 9385 C C . GLU B 1 232 ? 7.77432 -5.41985 40.54093 1.000 34.69890 232 GLU B C 1
ATOM 9386 O O . GLU B 1 232 ? 8.89431 -5.29585 41.06394 1.000 33.98565 232 GLU B O 1
ATOM 9392 N N . LEU B 1 233 ? 7.60832 -5.94990 39.31995 1.000 32.28282 233 LEU B N 1
ATOM 9393 C CA . LEU B 1 233 ? 8.77133 -6.35996 38.53398 1.000 31.84329 233 LEU B CA 1
ATOM 9394 C C . LEU B 1 233 ? 9.65235 -5.17600 38.18694 1.000 32.16438 233 LEU B C 1
ATOM 9395 O O . LEU B 1 233 ? 10.87335 -5.31603 38.10497 1.000 38.27827 233 LEU B O 1
ATOM 9400 N N . LEU B 1 234 ? 9.06138 -3.99999 37.97988 1.000 34.10146 234 LEU B N 1
ATOM 9401 C CA . LEU B 1 234 ? 9.83341 -2.79902 37.67184 1.000 31.28796 234 LEU B CA 1
ATOM 9402 C C . LEU B 1 234 ? 10.47941 -2.19698 38.91782 1.000 31.52483 234 LEU B C 1
ATOM 9403 O O . LEU B 1 234 ? 11.10043 -1.13600 38.82778 1.000 31.21427 234 LEU B O 1
ATOM 9408 N N . ASN B 1 235 ? 10.30438 -2.80892 40.08184 1.000 32.09859 235 ASN B N 1
ATOM 9409 C CA . ASN B 1 235 ? 10.94837 -2.24288 41.25883 1.000 37.89402 235 ASN B CA 1
ATOM 9410 C C . ASN B 1 235 ? 11.72334 -3.26286 42.08488 1.000 39.69686 235 ASN B C 1
ATOM 9411 O O . ASN B 1 235 ? 11.93033 -3.04681 43.28788 1.000 40.10744 235 ASN B O 1
ATOM 9416 N N . LEU B 1 236 ? 12.19733 -4.34790 41.46594 1.000 34.62784 236 LEU B N 1
ATOM 9417 C CA . LEU B 1 236 ? 13.08430 -5.25888 42.18299 1.000 33.28557 236 LEU B CA 1
ATOM 9418 C C . LEU B 1 236 ? 14.43431 -4.58590 42.45298 1.000 34.23568 236 LEU B C 1
ATOM 9419 O O . LEU B 1 236 ? 14.94034 -3.79895 41.64295 1.000 31.98541 236 LEU B O 1
ATOM 9424 N N . HIS B 1 237 ? 15.04829 -4.93886 43.58501 1.000 33.89091 237 HIS B N 1
ATOM 9425 C CA . HIS B 1 237 ? 16.34029 -4.35587 43.92700 1.000 29.36931 237 HIS B CA 1
ATOM 9426 C C . HIS B 1 237 ? 17.42230 -4.81494 42.96503 1.000 28.09547 237 HIS B C 1
ATOM 9427 O O . HIS B 1 237 ? 17.33928 -5.88597 42.35408 1.000 32.13806 237 HIS B O 1
ATOM 9434 N N . VAL B 1 238 ? 18.45932 -3.98797 42.83601 1.000 29.75357 238 VAL B N 1
ATOM 9435 C CA . VAL B 1 238 ? 19.60032 -4.33903 41.99304 1.000 30.40365 238 VAL B CA 1
ATOM 9436 C C . VAL B 1 238 ? 20.06929 -5.76303 42.28011 1.000 34.80154 238 VAL B C 1
ATOM 9437 O O . VAL B 1 238 ? 20.19228 -6.58307 41.36415 1.000 37.72558 238 VAL B O 1
ATOM 9441 N N . SER B 1 239 ? 20.35026 -6.07997 43.56213 1.000 33.23556 239 SER B N 1
ATOM 9442 C CA . SER B 1 239 ? 20.89823 -7.39897 43.87720 1.000 32.94342 239 SER B CA 1
ATOM 9443 C C . SER B 1 239 ? 19.91521 -8.50597 43.52024 1.000 35.69639 239 SER B C 1
ATOM 9444 O O . SER B 1 239 ? 20.31420 -9.56200 43.00929 1.000 37.37290 239 SER B O 1
ATOM 9447 N N . THR B 1 240 ? 18.62721 -8.27893 43.76921 1.000 34.12778 240 THR B N 1
ATOM 9448 C CA . THR B 1 240 ? 17.61820 -9.25492 43.37024 1.000 35.91220 240 THR B CA 1
ATOM 9449 C C . THR B 1 240 ? 17.75421 -9.60100 41.88926 1.000 34.98577 240 THR B C 1
ATOM 9450 O O . THR B 1 240 ? 17.65219 -10.76701 41.50631 1.000 38.83624 240 THR B O 1
ATOM 9454 N N . ILE B 1 241 ? 18.00124 -8.60004 41.04221 1.000 36.96233 241 ILE B N 1
ATOM 9455 C CA . ILE B 1 241 ? 18.07226 -8.84211 39.59923 1.000 34.06198 241 ILE B CA 1
ATOM 9456 C C . ILE B 1 241 ? 19.40025 -9.49215 39.21727 1.000 36.78862 241 ILE B C 1
ATOM 9457 O O . ILE B 1 241 ? 19.43724 -10.47719 38.47232 1.000 34.08567 241 ILE B O 1
ATOM 9462 N N . LEU B 1 242 ? 20.50926 -8.94915 39.72927 1.000 35.49636 242 LEU B N 1
ATOM 9463 C CA . LEU B 1 242 ? 21.83325 -9.45420 39.37631 1.000 36.69387 242 LEU B CA 1
ATOM 9464 C C . LEU B 1 242 ? 22.02521 -10.89718 39.81338 1.000 35.69375 242 LEU B C 1
ATOM 9465 O O . LEU B 1 242 ? 22.84221 -11.61222 39.21942 1.000 32.56180 242 LEU B O 1
ATOM 9470 N N . ASP B 1 243 ? 21.29419 -11.34212 40.84939 1.000 34.79101 243 ASP B N 1
ATOM 9471 C CA . ASP B 1 243 ? 21.38815 -12.71810 41.33045 1.000 37.48081 243 ASP B CA 1
ATOM 9472 C C . ASP B 1 243 ? 20.69115 -13.73212 40.44249 1.000 39.10206 243 ASP B C 1
ATOM 9473 O O . ASP B 1 243 ? 20.85212 -14.93712 40.68055 1.000 32.51969 243 ASP B O 1
ATOM 9478 N N . MET B 1 244 ? 19.86717 -13.28315 39.49046 1.000 34.42781 244 MET B N 1
ATOM 9479 C CA . MET B 1 244 ? 18.97916 -14.21416 38.79849 1.000 35.94905 244 MET B CA 1
ATOM 9480 C C . MET B 1 244 ? 19.73115 -15.25422 37.99154 1.000 31.89593 244 MET B C 1
ATOM 9481 O O . MET B 1 244 ? 19.40012 -16.43820 38.11059 1.000 35.15158 244 MET B O 1
ATOM 9486 N N . PRO B 1 245 ? 20.71917 -14.91727 37.15954 1.000 31.74065 245 PRO B N 1
ATOM 9487 C CA . PRO B 1 245 ? 21.40815 -15.99732 36.41260 1.000 36.87811 245 PRO B CA 1
ATOM 9488 C C . PRO B 1 245 ? 22.02712 -17.04429 37.34166 1.000 40.55486 245 PRO B C 1
ATOM 9489 O O . PRO B 1 245 ? 21.82110 -18.25630 37.13771 1.000 46.15027 245 PRO B O 1
ATOM 9493 N N . ASP B 1 246 ? 22.76311 -16.61426 38.37365 1.000 38.96520 246 ASP B N 1
ATOM 9494 C CA . ASP B 1 246 ? 23.32808 -17.56723 39.33070 1.000 39.99164 246 ASP B CA 1
ATOM 9495 C C . ASP B 1 246 ? 22.23805 -18.41318 39.96872 1.000 41.79185 246 ASP B C 1
ATOM 9496 O O . ASP B 1 246 ? 22.41603 -19.61517 40.17478 1.000 42.48930 246 ASP B O 1
ATOM 9501 N N . ARG B 1 247 ? 21.12506 -17.81414 40.32868 1.000 43.27624 247 ARG B N 1
ATOM 9502 C CA . ARG B 1 247 ? 20.04804 -18.54009 40.95070 1.000 40.91543 247 ARG B CA 1
ATOM 9503 C C . ARG B 1 247 ? 19.45503 -19.55612 40.01674 1.000 41.62604 247 ARG B C 1
ATOM 9504 O O . ARG B 1 247 ? 19.19300 -20.65909 40.41279 1.000 42.32086 247 ARG B O 1
ATOM 9512 N N . LEU B 1 248 ? 19.22306 -19.18317 38.77872 1.000 41.02071 248 LEU B N 1
ATOM 9513 C CA . LEU B 1 248 ? 18.68805 -20.15720 37.83176 1.000 39.64160 248 LEU B CA 1
ATOM 9514 C C . LEU B 1 248 ? 19.63402 -21.34623 37.71182 1.000 38.93362 248 LEU B C 1
ATOM 9515 O O . LEU B 1 248 ? 19.20100 -22.50622 37.72287 1.000 36.39121 248 LEU B O 1
ATOM 9520 N N . HIS B 1 249 ? 20.94103 -21.08426 37.64883 1.000 40.61540 249 HIS B N 1
ATOM 9521 C CA . HIS B 1 249 ? 21.87201 -22.20628 37.59189 1.000 42.53405 249 HIS B CA 1
ATOM 9522 C C . HIS B 1 249 ? 21.82797 -23.02922 38.88093 1.000 44.66851 249 HIS B C 1
ATOM 9523 O O . HIS B 1 249 ? 21.73895 -24.26422 38.83999 1.000 43.52101 249 HIS B O 1
ATOM 9530 N N . ASP B 1 250 ? 21.86697 -22.36317 40.04090 1.000 44.84485 250 ASP B N 1
ATOM 9531 C CA . ASP B 1 250 ? 21.91294 -23.09111 41.30893 1.000 48.47686 250 ASP B CA 1
ATOM 9532 C C . ASP B 1 250 ? 20.64292 -23.90107 41.53995 1.000 46.98721 250 ASP B C 1
ATOM 9533 O O . ASP B 1 250 ? 20.69389 -25.00905 42.08801 1.000 50.71924 250 ASP B O 1
ATOM 9538 N N . GLU B 1 251 ? 19.48894 -23.37807 41.12291 1.000 47.25303 251 GLU B N 1
ATOM 9539 C CA . GLU B 1 251 ? 18.21092 -23.95802 41.50892 1.000 45.13436 251 GLU B CA 1
ATOM 9540 C C . GLU B 1 251 ? 17.61591 -24.88906 40.46196 1.000 51.02980 251 GLU B C 1
ATOM 9541 O O . GLU B 1 251 ? 16.79989 -25.74402 40.81999 1.000 47.80573 251 GLU B O 1
ATOM 9547 N N . TYR B 1 252 ? 17.98393 -24.75612 39.18396 1.000 49.98494 252 TYR B N 1
ATOM 9548 C CA . TYR B 1 252 ? 17.51493 -25.70816 38.18399 1.000 44.20267 252 TYR B CA 1
ATOM 9549 C C . TYR B 1 252 ? 18.65393 -26.28022 37.35604 1.000 42.03925 252 TYR B C 1
ATOM 9550 O O . TYR B 1 252 ? 18.39792 -27.02026 36.40207 1.000 40.51538 252 TYR B O 1
ATOM 9559 N N . ASN B 1 253 ? 19.89793 -25.94023 37.67504 1.000 40.92596 253 ASN B N 1
ATOM 9560 C CA . ASN B 1 253 ? 21.03393 -26.39329 36.89207 1.000 37.47291 253 ASN B CA 1
ATOM 9561 C C . ASN B 1 253 ? 20.98296 -25.87636 35.45005 1.000 39.96532 253 ASN B C 1
ATOM 9562 O O . ASN B 1 253 ? 21.52596 -26.50341 34.52909 1.000 38.82044 253 ASN B O 1
ATOM 9567 N N . ILE B 1 254 ? 20.33599 -24.72235 35.24199 1.000 37.60451 254 ILE B N 1
ATOM 9568 C CA . ILE B 1 254 ? 20.26902 -24.11241 33.91296 1.000 38.29143 254 ILE B CA 1
ATOM 9569 C C . ILE B 1 254 ? 21.64904 -23.58446 33.55295 1.000 41.43918 254 ILE B C 1
ATOM 9570 O O . ILE B 1 254 ? 22.31304 -22.95144 34.37793 1.000 40.65751 254 ILE B O 1
ATOM 9575 N N . SER B 1 255 ? 22.10905 -23.87553 32.31697 1.000 40.88385 255 SER B N 1
ATOM 9576 C CA . SER B 1 255 ? 23.44906 -23.45357 31.93497 1.000 38.89940 255 SER B CA 1
ATOM 9577 C C . SER B 1 255 ? 23.45510 -21.98559 31.50691 1.000 42.32613 255 SER B C 1
ATOM 9578 O O . SER B 1 255 ? 22.45311 -21.46259 30.99587 1.000 38.51514 255 SER B O 1
ATOM 9581 N N . PRO B 1 256 ? 24.58311 -21.30061 31.68789 1.000 43.87105 256 PRO B N 1
ATOM 9582 C CA . PRO B 1 256 ? 24.67114 -19.92063 31.18783 1.000 34.84628 256 PRO B CA 1
ATOM 9583 C C . PRO B 1 256 ? 24.47117 -19.83470 29.68282 1.000 34.30674 256 PRO B C 1
ATOM 9584 O O . PRO B 1 256 ? 23.87019 -18.87571 29.18977 1.000 36.61755 256 PRO B O 1
ATOM 9588 N N . GLN B 1 257 ? 24.96116 -20.82574 28.93987 1.000 33.93828 257 GLN B N 1
ATOM 9589 C CA . GLN B 1 257 ? 24.78818 -20.85880 27.48687 1.000 37.32816 257 GLN B CA 1
ATOM 9590 C C . GLN B 1 257 ? 23.31118 -20.88079 27.09285 1.000 39.97848 257 GLN B C 1
ATOM 9591 O O . GLN B 1 257 ? 22.85921 -20.09482 26.24381 1.000 36.76757 257 GLN B O 1
ATOM 9597 N N . PHE B 1 258 ? 22.55015 -21.80875 27.66788 1.000 41.52340 258 PHE B N 1
ATOM 9598 C CA . PHE B 1 258 ? 21.12416 -21.88373 27.35787 1.000 38.44145 258 PHE B CA 1
ATOM 9599 C C . PHE B 1 258 ? 20.42218 -20.59770 27.76580 1.000 36.92548 258 PHE B C 1
ATOM 9600 O O . PHE B 1 258 ? 19.60720 -20.05472 27.01076 1.000 30.44839 258 PHE B O 1
ATOM 9608 N N . LEU B 1 259 ? 20.73517 -20.09265 28.96478 1.000 35.50163 259 LEU B N 1
ATOM 9609 C CA . LEU B 1 259 ? 20.06319 -18.90361 29.46572 1.000 38.62042 259 LEU B CA 1
ATOM 9610 C C . LEU B 1 259 ? 20.24723 -17.72066 28.52366 1.000 36.61492 259 LEU B C 1
ATOM 9611 O O . LEU B 1 259 ? 19.27025 -17.06266 28.13262 1.000 32.48021 259 LEU B O 1
ATOM 9616 N N . GLU B 1 260 ? 21.49324 -17.48371 28.12967 1.000 34.34096 260 GLU B N 1
ATOM 9617 C CA . GLU B 1 260 ? 21.82027 -16.39375 27.21963 1.000 37.25183 260 GLU B CA 1
ATOM 9618 C C . GLU B 1 260 ? 21.14529 -16.57180 25.86062 1.000 37.27026 260 GLU B C 1
ATOM 9619 O O . GLU B 1 260 ? 20.65732 -15.60482 25.27557 1.000 39.31261 260 GLU B O 1
ATOM 9625 N N . LYS B 1 261 ? 21.11627 -17.80483 25.35968 1.000 39.96532 261 LYS B N 1
ATOM 9626 C CA . LYS B 1 261 ? 20.49328 -18.06487 24.06168 1.000 39.04152 261 LYS B CA 1
ATOM 9627 C C . LYS B 1 261 ? 18.99529 -17.80884 24.11165 1.000 37.28868 261 LYS B C 1
ATOM 9628 O O . LYS B 1 261 ? 18.42531 -17.21387 23.19362 1.000 39.17575 261 LYS B O 1
ATOM 9634 N N . VAL B 1 262 ? 18.33226 -18.29478 25.15767 1.000 36.36489 262 VAL B N 1
ATOM 9635 C CA . VAL B 1 262 ? 16.88326 -18.13274 25.28064 1.000 39.95216 262 VAL B CA 1
ATOM 9636 C C . VAL B 1 262 ? 16.52329 -16.66772 25.49857 1.000 38.77833 262 VAL B C 1
ATOM 9637 O O . VAL B 1 262 ? 15.54331 -16.15873 24.93553 1.000 35.00683 262 VAL B O 1
ATOM 9641 N N . MET B 1 263 ? 17.31129 -15.96270 26.32354 1.000 34.90945 263 MET B N 1
ATOM 9642 C CA . MET B 1 263 ? 16.97832 -14.59268 26.66848 1.000 33.44875 263 MET B CA 1
ATOM 9643 C C . MET B 1 263 ? 17.23335 -13.63474 25.51144 1.000 33.71983 263 MET B C 1
ATOM 9644 O O . MET B 1 263 ? 16.66738 -12.53573 25.50138 1.000 31.79592 263 MET B O 1
ATOM 9649 N N . ARG B 1 264 ? 18.05736 -14.03280 24.53747 1.000 32.68813 264 ARG B N 1
ATOM 9650 C CA . ARG B 1 264 ? 18.33839 -13.14786 23.40643 1.000 36.26487 264 ARG B CA 1
ATOM 9651 C C . ARG B 1 264 ? 17.06941 -12.58086 22.78438 1.000 37.69399 264 ARG B C 1
ATOM 9652 O O . ARG B 1 264 ? 17.03344 -11.40888 22.40333 1.000 37.20972 264 ARG B O 1
ATOM 9660 N N . LYS B 1 265 ? 16.01640 -13.38984 22.66441 1.000 38.38881 265 LYS B N 1
ATOM 9661 C CA . LYS B 1 265 ? 14.82342 -12.90685 21.98737 1.000 39.09416 265 LYS B CA 1
ATOM 9662 C C . LYS B 1 265 ? 13.92042 -12.05879 22.87632 1.000 34.49624 265 LYS B C 1
ATOM 9663 O O . LYS B 1 265 ? 12.98444 -11.44679 22.35228 1.000 32.68550 265 LYS B O 1
ATOM 9669 N N . TYR B 1 266 ? 14.17641 -11.99473 24.19332 1.000 34.95156 266 TYR B N 1
ATOM 9670 C CA . TYR B 1 266 ? 13.28941 -11.29967 25.12527 1.000 31.69064 266 TYR B CA 1
ATOM 9671 C C . TYR B 1 266 ? 13.85642 -10.02466 25.73722 1.000 30.73000 266 TYR B C 1
ATOM 9672 O O . TYR B 1 266 ? 13.09043 -9.24561 26.31118 1.000 32.46442 266 TYR B O 1
ATOM 9681 N N . ILE B 1 267 ? 15.14143 -9.79869 25.66523 1.000 28.97716 267 ILE B N 1
ATOM 9682 C CA . ILE B 1 267 ? 15.74544 -8.65767 26.34719 1.000 28.56658 267 ILE B CA 1
ATOM 9683 C C . ILE B 1 267 ? 15.71648 -7.43571 25.44813 1.000 29.36668 267 ILE B C 1
ATOM 9684 O O . ILE B 1 267 ? 15.68050 -7.55277 24.21113 1.000 30.70368 267 ILE B O 1
ATOM 9689 N N . ILE B 1 268 ? 15.75450 -6.24868 26.07808 1.000 25.14775 268 ILE B N 1
ATOM 9690 C CA . ILE B 1 268 ? 15.55853 -5.02671 25.30802 1.000 28.24023 268 ILE B CA 1
ATOM 9691 C C . ILE B 1 268 ? 16.76355 -4.70578 24.44002 1.000 30.62736 268 ILE B C 1
ATOM 9692 O O . ILE B 1 268 ? 16.64758 -3.88482 23.52098 1.000 28.62975 268 ILE B O 1
ATOM 9697 N N . GLN B 1 269 ? 17.92354 -5.31979 24.70606 1.000 32.93816 269 GLN B N 1
ATOM 9698 C CA . GLN B 1 269 ? 19.03755 -5.24086 23.76107 1.000 33.22240 269 GLN B CA 1
ATOM 9699 C C . GLN B 1 269 ? 18.57956 -5.60691 22.35608 1.000 30.36417 269 GLN B C 1
ATOM 9700 O O . GLN B 1 269 ? 18.97959 -4.96396 21.36906 1.000 26.83216 269 GLN B O 1
ATOM 9706 N N . SER B 1 270 ? 17.74554 -6.64590 22.25512 1.000 26.82690 270 SER B N 1
ATOM 9707 C CA . SER B 1 270 ? 17.18755 -7.13994 21.00714 1.000 29.72725 270 SER B CA 1
ATOM 9708 C C . SER B 1 270 ? 15.93157 -6.37494 20.58308 1.000 27.42697 270 SER B C 1
ATOM 9709 O O . SER B 1 270 ? 15.86960 -5.87699 19.45406 1.000 28.35077 270 SER B O 1
ATOM 9712 N N . THR B 1 271 ? 14.94756 -6.22488 21.47206 1.000 28.17706 271 THR B N 1
ATOM 9713 C CA . THR B 1 271 ? 13.63258 -5.71687 21.06402 1.000 28.74818 271 THR B CA 1
ATOM 9714 C C . THR B 1 271 ? 13.48061 -4.20886 21.21895 1.000 30.62209 271 THR B C 1
ATOM 9715 O O . THR B 1 271 ? 12.54063 -3.63986 20.65591 1.000 29.10086 271 THR B O 1
ATOM 9719 N N . ASN B 1 272 ? 14.36861 -3.55884 21.97593 1.000 26.23209 272 ASN B N 1
ATOM 9720 C CA . ASN B 1 272 ? 14.21763 -2.20081 22.49987 1.000 24.48715 272 ASN B CA 1
ATOM 9721 C C . ASN B 1 272 ? 13.09662 -2.15074 23.53885 1.000 26.90323 272 ASN B C 1
ATOM 9722 O O . ASN B 1 272 ? 12.19560 -3.00772 23.56888 1.000 27.67437 272 ASN B O 1
ATOM 9727 N N . LYS B 1 273 ? 13.20363 -1.19770 24.45881 1.000 28.77977 273 LYS B N 1
ATOM 9728 C CA . LYS B 1 273 ? 12.29661 -1.17363 25.60379 1.000 33.14608 273 LYS B CA 1
ATOM 9729 C C . LYS B 1 273 ? 10.88662 -0.80262 25.20076 1.000 30.50629 273 LYS B C 1
ATOM 9730 O O . LYS B 1 273 ? 9.94161 -1.12257 25.91476 1.000 32.49074 273 LYS B O 1
ATOM 9736 N N . ASP B 1 274 ? 10.71065 -0.11767 24.08172 1.000 33.04607 274 ASP B N 1
ATOM 9737 C CA . ASP B 1 274 ? 9.36767 0.37435 23.80368 1.000 34.70153 274 ASP B CA 1
ATOM 9738 C C . ASP B 1 274 ? 8.47465 -0.70866 23.20272 1.000 29.62987 274 ASP B C 1
ATOM 9739 O O . ASP B 1 274 ? 7.27365 -0.74062 23.50771 1.000 27.95862 274 ASP B O 1
ATOM 9744 N N . THR B 1 275 ? 9.02865 -1.63971 22.41777 1.000 23.41070 275 THR B N 1
ATOM 9745 C CA . THR B 1 275 ? 8.23763 -2.77771 21.99981 1.000 31.41956 275 THR B CA 1
ATOM 9746 C C . THR B 1 275 ? 7.87559 -3.64765 23.20385 1.000 33.47243 275 THR B C 1
ATOM 9747 O O . THR B 1 275 ? 6.74758 -4.14762 23.30086 1.000 31.10899 275 THR B O 1
ATOM 9751 N N . LEU B 1 276 ? 8.80758 -3.81262 24.15187 1.000 26.30842 276 LEU B N 1
ATOM 9752 C CA . LEU B 1 276 ? 8.48354 -4.58156 25.35590 1.000 27.41118 276 LEU B CA 1
ATOM 9753 C C . LEU B 1 276 ? 7.38855 -3.89650 26.16385 1.000 26.88217 276 LEU B C 1
ATOM 9754 O O . LEU B 1 276 ? 6.39353 -4.52146 26.54487 1.000 30.88791 276 LEU B O 1
ATOM 9759 N N . MET B 1 277 ? 7.54557 -2.59949 26.42280 1.000 30.15625 277 MET B N 1
ATOM 9760 C CA . MET B 1 277 ? 6.51258 -1.85544 27.14275 1.000 27.47961 277 MET B CA 1
ATOM 9761 C C . MET B 1 277 ? 5.15858 -1.96844 26.45873 1.000 33.22240 277 MET B C 1
ATOM 9762 O O . MET B 1 277 ? 4.12957 -2.16039 27.12473 1.000 35.29897 277 MET B O 1
ATOM 9767 N N . GLN B 1 278 ? 5.11460 -1.82450 25.13173 1.000 34.93840 278 GLN B N 1
ATOM 9768 C CA . GLN B 1 278 ? 3.81961 -1.91551 24.45771 1.000 36.40963 278 GLN B CA 1
ATOM 9769 C C . GLN B 1 278 ? 3.18158 -3.28948 24.65577 1.000 37.03076 278 GLN B C 1
ATOM 9770 O O . GLN B 1 278 ? 1.98957 -3.38644 24.98575 1.000 38.28091 278 GLN B O 1
ATOM 9776 N N . ARG B 1 279 ? 3.95956 -4.36851 24.52483 1.000 36.86758 279 ARG B N 1
ATOM 9777 C CA . ARG B 1 279 ? 3.37753 -5.68848 24.78788 1.000 39.88373 279 ARG B CA 1
ATOM 9778 C C . ARG B 1 279 ? 2.87451 -5.79341 26.22788 1.000 39.28629 279 ARG B C 1
ATOM 9779 O O . ARG B 1 279 ? 1.87649 -6.46037 26.50589 1.000 36.77809 279 ARG B O 1
ATOM 9787 N N . TRP B 1 280 ? 3.55951 -5.16538 27.16486 1.000 34.14357 280 TRP B N 1
ATOM 9788 C CA . TRP B 1 280 ? 3.13349 -5.25230 28.55186 1.000 40.30220 280 TRP B CA 1
ATOM 9789 C C . TRP B 1 280 ? 2.05650 -4.22927 28.90879 1.000 42.48141 280 TRP B C 1
ATOM 9790 O O . TRP B 1 280 ? 1.62649 -4.19320 30.06579 1.000 44.71062 280 TRP B O 1
ATOM 9801 N N . GLY B 1 281 ? 1.62253 -3.39530 27.95775 1.000 36.30172 281 GLY B N 1
ATOM 9802 C CA . GLY B 1 281 ? 0.65555 -2.34727 28.26369 1.000 35.91746 281 GLY B CA 1
ATOM 9803 C C . GLY B 1 281 ? 1.17956 -1.24623 29.17865 1.000 37.78611 281 GLY B C 1
ATOM 9804 O O . GLY B 1 281 ? 0.39256 -0.61619 29.89561 1.000 37.97034 281 GLY B O 1
ATOM 9805 N N . LEU B 1 282 ? 2.49056 -1.01826 29.19365 1.000 33.70141 282 LEU B N 1
ATOM 9806 C CA . LEU B 1 282 ? 3.11457 -0.00624 30.04261 1.000 33.81721 282 LEU B CA 1
ATOM 9807 C C . LEU B 1 282 ? 3.21661 1.31673 29.30556 1.000 34.00145 282 LEU B C 1
ATOM 9808 O O . LEU B 1 282 ? 3.69463 1.35867 28.17056 1.000 35.26475 282 LEU B O 1
ATOM 9813 N N . THR B 1 283 ? 2.83763 2.40977 29.96350 1.000 36.84915 283 THR B N 1
ATOM 9814 C CA . THR B 1 283 ? 2.85066 3.69874 29.28444 1.000 37.49134 283 THR B CA 1
ATOM 9815 C C . THR B 1 283 ? 3.75367 4.73575 29.92441 1.000 39.51526 283 THR B C 1
ATOM 9816 O O . THR B 1 283 ? 4.06670 5.73471 29.26736 1.000 40.35747 283 THR B O 1
ATOM 9820 N N . GLN B 1 284 ? 4.22365 4.51879 31.14742 1.000 37.22025 284 GLN B N 1
ATOM 9821 C CA . GLN B 1 284 ? 5.07966 5.48481 31.83939 1.000 31.55378 284 GLN B CA 1
ATOM 9822 C C . GLN B 1 284 ? 6.52866 5.17876 31.50942 1.000 30.90107 284 GLN B C 1
ATOM 9823 O O . GLN B 1 284 ? 7.03463 4.10077 31.85648 1.000 35.88588 284 GLN B O 1
ATOM 9829 N N . GLN B 1 285 ? 7.18769 6.10472 30.83639 1.000 29.91148 285 GLN B N 1
ATOM 9830 C CA . GLN B 1 285 ? 8.61069 5.95767 30.56542 1.000 31.49851 285 GLN B CA 1
ATOM 9831 C C . GLN B 1 285 ? 9.38467 5.99672 31.87942 1.000 32.04595 285 GLN B C 1
ATOM 9832 O O . GLN B 1 285 ? 9.19868 6.92776 32.66038 1.000 33.08818 285 GLN B O 1
ATOM 9838 N N . PRO B 1 286 ? 10.24065 5.01071 32.16648 1.000 28.70607 286 PRO B N 1
ATOM 9839 C CA . PRO B 1 286 ? 11.13964 5.13875 33.30849 1.000 29.10612 286 PRO B CA 1
ATOM 9840 C C . PRO B 1 286 ? 12.05566 6.33972 33.15445 1.000 24.90035 286 PRO B C 1
ATOM 9841 O O . PRO B 1 286 ? 12.40269 6.75166 32.04443 1.000 26.24525 286 PRO B O 1
ATOM 9845 N N . VAL B 1 287 ? 12.48866 6.88676 34.28643 1.000 23.89497 287 VAL B N 1
ATOM 9846 C CA . VAL B 1 287 ? 13.23869 8.13675 34.29138 1.000 23.03434 287 VAL B CA 1
ATOM 9847 C C . VAL B 1 287 ? 14.57167 7.93475 35.00341 1.000 31.67748 287 VAL B C 1
ATOM 9848 O O . VAL B 1 287 ? 14.76364 6.98479 35.77945 1.000 31.01688 287 VAL B O 1
ATOM 9852 N N . VAL B 1 288 ? 15.49969 8.85372 34.72838 1.000 31.41166 288 VAL B N 1
ATOM 9853 C CA . VAL B 1 288 ? 16.72169 9.03273 35.50939 1.000 27.95862 288 VAL B CA 1
ATOM 9854 C C . VAL B 1 288 ? 16.56370 10.33377 36.28332 1.000 32.88289 288 VAL B C 1
ATOM 9855 O O . VAL B 1 288 ? 16.19073 11.35075 35.69327 1.000 33.08818 288 VAL B O 1
ATOM 9859 N N . LEU B 1 289 ? 16.85269 10.32283 37.58433 1.000 30.84054 289 LEU B N 1
ATOM 9860 C CA . LEU B 1 289 ? 16.79670 11.54686 38.39127 1.000 27.99546 289 LEU B CA 1
ATOM 9861 C C . LEU B 1 289 ? 18.20571 12.08384 38.61027 1.000 30.37206 289 LEU B C 1
ATOM 9862 O O . LEU B 1 289 ? 19.09569 11.32784 38.99831 1.000 28.87188 289 LEU B O 1
ATOM 9867 N N . SER B 1 290 ? 18.40974 13.37583 38.34321 1.000 31.91962 290 SER B N 1
ATOM 9868 C CA . SER B 1 290 ? 19.77975 13.88580 38.31220 1.000 32.46705 290 SER B CA 1
ATOM 9869 C C . SER B 1 290 ? 19.75578 15.37881 38.59914 1.000 32.30387 290 SER B C 1
ATOM 9870 O O . SER B 1 290 ? 18.78980 16.04681 38.22109 1.000 35.72007 290 SER B O 1
ATOM 9873 N N . PRO B 1 291 ? 20.78378 15.94082 39.24812 1.000 31.23532 291 PRO B N 1
ATOM 9874 C CA . PRO B 1 291 ? 20.73281 17.38384 39.56406 1.000 32.64602 291 PRO B CA 1
ATOM 9875 C C . PRO B 1 291 ? 20.63784 18.27278 38.32601 1.000 35.29371 291 PRO B C 1
ATOM 9876 O O . PRO B 1 291 ? 21.17285 17.96372 37.25204 1.000 32.32756 291 PRO B O 1
ATOM 9880 N N . SER B 1 292 ? 19.94386 19.41080 38.49495 1.000 37.20709 292 SER B N 1
ATOM 9881 C CA . SER B 1 292 ? 19.66190 20.32476 37.38291 1.000 47.84258 292 SER B CA 1
ATOM 9882 C C . SER B 1 292 ? 20.91492 20.82470 36.67990 1.000 46.78456 292 SER B C 1
ATOM 9883 O O . SER B 1 292 ? 20.84494 21.24965 35.51488 1.000 45.45545 292 SER B O 1
ATOM 9886 N N . THR B 1 293 ? 22.04991 20.77471 37.35792 1.000 38.79413 293 THR B N 1
ATOM 9887 C CA . THR B 1 293 ? 23.31492 21.24266 36.83991 1.000 38.05719 293 THR B CA 1
ATOM 9888 C C . THR B 1 293 ? 24.21291 20.10162 36.38798 1.000 46.92142 293 THR B C 1
ATOM 9889 O O . THR B 1 293 ? 25.43591 20.27959 36.29499 1.000 52.12204 293 THR B O 1
ATOM 9893 N N . ASN B 1 294 ? 23.64488 18.92562 36.15003 1.000 43.10517 294 ASN B N 1
ATOM 9894 C CA . ASN B 1 294 ? 24.47286 17.76459 35.85009 1.000 37.34395 294 ASN B CA 1
ATOM 9895 C C . ASN B 1 294 ? 25.28189 18.00451 34.58409 1.000 32.09859 294 ASN B C 1
ATOM 9896 O O . ASN B 1 294 ? 24.85791 18.72348 33.68005 1.000 36.92285 294 ASN B O 1
ATOM 9901 N N . HIS B 1 295 ? 26.43087 17.33848 34.50614 1.000 29.96938 295 HIS B N 1
ATOM 9902 C CA . HIS B 1 295 ? 27.24889 17.36041 33.29715 1.000 30.16941 295 HIS B CA 1
ATOM 9903 C C . HIS B 1 295 ? 26.43190 16.97337 32.07115 1.000 30.30890 295 HIS B C 1
ATOM 9904 O O . HIS B 1 295 ? 25.52188 16.13539 32.13918 1.000 29.70619 295 HIS B O 1
ATOM 9911 N N . TYR B 1 296 ? 26.79893 17.55131 30.93913 1.000 30.46681 296 TYR B N 1
ATOM 9912 C CA . TYR B 1 296 ? 26.14894 17.33527 29.65613 1.000 33.55402 296 TYR B CA 1
ATOM 9913 C C . TYR B 1 296 ? 26.05792 15.87525 29.26720 1.000 32.43810 296 TYR B C 1
ATOM 9914 O O . TYR B 1 296 ? 25.17892 15.48224 28.56621 1.000 30.68789 296 TYR B O 1
ATOM 9923 N N . SER B 1 297 ? 27.00289 15.08925 29.71025 1.000 23.95550 297 SER B N 1
ATOM 9924 C CA . SER B 1 297 ? 26.97587 13.66424 29.39331 1.000 24.12658 297 SER B CA 1
ATOM 9925 C C . SER B 1 297 ? 25.71385 12.96129 29.89633 1.000 26.30315 297 SER B C 1
ATOM 9926 O O . SER B 1 297 ? 25.37483 11.90827 29.35137 1.000 29.29825 297 SER B O 1
ATOM 9929 N N . TRP B 1 298 ? 24.98684 13.52135 30.89929 1.000 23.68442 298 TRP B N 1
ATOM 9930 C CA . TRP B 1 298 ? 23.76082 12.88540 31.38931 1.000 25.24250 298 TRP B CA 1
ATOM 9931 C C . TRP B 1 298 ? 22.56384 13.02738 30.41428 1.000 29.19561 298 TRP B C 1
ATOM 9932 O O . TRP B 1 298 ? 22.02383 12.00937 29.95632 1.000 30.31416 298 TRP B O 1
ATOM 9943 N N . PRO B 1 299 ? 22.13087 14.23437 30.04022 1.000 26.88217 299 PRO B N 1
ATOM 9944 C CA . PRO B 1 299 ? 21.07489 14.31934 29.00820 1.000 25.36883 299 PRO B CA 1
ATOM 9945 C C . PRO B 1 299 ? 21.51289 13.71227 27.68124 1.000 25.19776 299 PRO B C 1
ATOM 9946 O O . PRO B 1 299 ? 20.67289 13.17226 26.93925 1.000 30.20362 299 PRO B O 1
ATOM 9950 N N . LYS B 1 300 ? 22.80790 13.80323 27.34525 1.000 25.32672 300 LYS B N 1
ATOM 9951 C CA . LYS B 1 300 ? 23.28290 13.16016 26.12329 1.000 27.89545 300 LYS B CA 1
ATOM 9952 C C . LYS B 1 300 ? 23.12287 11.64417 26.18735 1.000 28.72186 300 LYS B C 1
ATOM 9953 O O . LYS B 1 300 ? 22.65487 11.03114 25.22338 1.000 25.61097 300 LYS B O 1
ATOM 9959 N N . ALA B 1 301 ? 23.48684 11.01221 27.31039 1.000 23.56072 301 ALA B N 1
ATOM 9960 C CA . ALA B 1 301 ? 23.28681 9.57222 27.39145 1.000 22.62377 301 ALA B CA 1
ATOM 9961 C C . ALA B 1 301 ? 21.81780 9.22125 27.28345 1.000 23.97393 301 ALA B C 1
ATOM 9962 O O . ALA B 1 301 ? 21.45479 8.22523 26.63149 1.000 26.96639 301 ALA B O 1
ATOM 9964 N N . ALA B 1 302 ? 20.95081 9.99030 27.95240 1.000 23.70547 302 ALA B N 1
ATOM 9965 C CA . ALA B 1 302 ? 19.52681 9.69832 27.81739 1.000 26.39790 302 ALA B CA 1
ATOM 9966 C C . ALA B 1 302 ? 19.09983 9.74226 26.34639 1.000 24.25817 302 ALA B C 1
ATOM 9967 O O . ALA B 1 302 ? 18.34782 8.87426 25.87142 1.000 25.20302 302 ALA B O 1
ATOM 9969 N N . ALA B 1 303 ? 19.53386 10.76822 25.62534 1.000 23.51071 303 ALA B N 1
ATOM 9970 C CA . ALA B 1 303 ? 19.16388 10.88916 24.20933 1.000 24.30291 303 ALA B CA 1
ATOM 9971 C C . ALA B 1 303 ? 19.69587 9.71911 23.39640 1.000 27.09799 303 ALA B C 1
ATOM 9972 O O . ALA B 1 303 ? 18.99087 9.16909 22.53941 1.000 25.82941 303 ALA B O 1
ATOM 9974 N N . VAL B 1 304 ? 20.96686 9.36710 23.61843 1.000 26.90849 304 VAL B N 1
ATOM 9975 C CA . VAL B 1 304 ? 21.61084 8.25605 22.90649 1.000 24.29239 304 VAL B CA 1
ATOM 9976 C C . VAL B 1 304 ? 20.84981 6.96108 23.13954 1.000 24.49504 304 VAL B C 1
ATOM 9977 O O . VAL B 1 304 ? 20.53181 6.21404 22.19657 1.000 27.79807 304 VAL B O 1
ATOM 9981 N N . LEU B 1 305 ? 20.53479 6.67714 24.39955 1.000 19.33916 305 LEU B N 1
ATOM 9982 C CA . LEU B 1 305 ? 19.97776 5.37117 24.75060 1.000 19.79185 305 LEU B CA 1
ATOM 9983 C C . LEU B 1 305 ? 18.52276 5.21118 24.35959 1.000 22.58692 305 LEU B C 1
ATOM 9984 O O . LEU B 1 305 ? 17.92273 4.15121 24.66263 1.000 24.75560 305 LEU B O 1
ATOM 9989 N N . GLY B 1 306 ? 17.91879 6.21617 23.72653 1.000 25.50569 306 GLY B N 1
ATOM 9990 C CA . GLY B 1 306 ? 16.50279 6.08618 23.41252 1.000 24.54242 306 GLY B CA 1
ATOM 9991 C C . GLY B 1 306 ? 15.59878 6.24525 24.60550 1.000 28.93768 306 GLY B C 1
ATOM 9992 O O . GLY B 1 306 ? 14.41577 5.91128 24.52450 1.000 27.61121 306 GLY B O 1
ATOM 9993 N N . ILE B 1 307 ? 16.13977 6.68230 25.74249 1.000 27.87176 307 ILE B N 1
ATOM 9994 C CA . ILE B 1 307 ? 15.28977 7.09036 26.85646 1.000 24.53452 307 ILE B CA 1
ATOM 9995 C C . ILE B 1 307 ? 14.68680 8.46436 26.55138 1.000 26.00049 307 ILE B C 1
ATOM 9996 O O . ILE B 1 307 ? 13.49580 8.71140 26.78836 1.000 27.65332 307 ILE B O 1
ATOM 10001 N N . GLY B 1 308 ? 15.49883 9.36532 25.98835 1.000 26.37158 308 GLY B N 1
ATOM 10002 C CA . GLY B 1 308 ? 15.10986 10.73632 25.70429 1.000 29.74041 308 GLY B CA 1
ATOM 10003 C C . GLY B 1 308 ? 15.43086 11.70536 26.83025 1.000 30.09045 308 GLY B C 1
ATOM 10004 O O . GLY B 1 308 ? 15.10884 11.42442 27.99225 1.000 30.24310 308 GLY B O 1
ATOM 10005 N N . SER B 1 309 ? 16.01689 12.87333 26.52220 1.000 26.04523 309 SER B N 1
ATOM 10006 C CA . SER B 1 309 ? 16.36089 13.78738 27.61116 1.000 27.92703 309 SER B CA 1
ATOM 10007 C C . SER B 1 309 ? 15.13389 14.28444 28.38812 1.000 33.30136 309 SER B C 1
ATOM 10008 O O . SER B 1 309 ? 15.28489 14.70949 29.54311 1.000 29.89569 309 SER B O 1
ATOM 10011 N N . ASP B 1 310 ? 13.91990 14.22144 27.80911 1.000 31.29849 310 ASP B N 1
ATOM 10012 C CA . ASP B 1 310 ? 12.71190 14.54250 28.58008 1.000 33.75931 310 ASP B CA 1
ATOM 10013 C C . ASP B 1 310 ? 12.52386 13.62956 29.78012 1.000 33.61719 310 ASP B C 1
ATOM 10014 O O . ASP B 1 310 ? 11.76486 13.96761 30.70109 1.000 29.12718 310 ASP B O 1
ATOM 10019 N N . ASN B 1 311 ? 13.12884 12.44354 29.75118 1.000 28.63501 311 ASN B N 1
ATOM 10020 C CA . ASN B 1 311 ? 12.98480 11.47660 30.82922 1.000 30.29574 311 ASN B CA 1
ATOM 10021 C C . ASN B 1 311 ? 14.20779 11.42461 31.71224 1.000 30.85633 311 ASN B C 1
ATOM 10022 O O . ASN B 1 311 ? 14.28376 10.57965 32.60028 1.000 31.05636 311 ASN B O 1
ATOM 10027 N N . LEU B 1 312 ? 15.14881 12.33058 31.50021 1.000 26.68215 312 LEU B N 1
ATOM 10028 C CA . LEU B 1 312 ? 16.11581 12.71061 32.52621 1.000 29.33246 312 LEU B CA 1
ATOM 10029 C C . LEU B 1 312 ? 15.46182 13.84766 33.29815 1.000 27.61384 312 LEU B C 1
ATOM 10030 O O . LEU B 1 312 ? 15.44585 14.98164 32.83509 1.000 29.99044 312 LEU B O 1
ATOM 10035 N N . ARG B 1 313 ? 14.86780 13.54272 34.44315 1.000 26.76900 313 ARG B N 1
ATOM 10036 C CA . ARG B 1 313 ? 14.19081 14.54677 35.25610 1.000 29.63513 313 ARG B CA 1
ATOM 10037 C C . ARG B 1 313 ? 15.20381 15.21980 36.18808 1.000 32.50127 313 ARG B C 1
ATOM 10038 O O . ARG B 1 313 ? 15.83778 14.56382 37.04112 1.000 33.24346 313 ARG B O 1
ATOM 10046 N N . ASN B 1 314 ? 15.33384 16.53079 36.03802 1.000 31.10110 314 ASN B N 1
ATOM 10047 C CA . ASN B 1 314 ? 16.35584 17.27480 36.74500 1.000 35.05947 314 ASN B CA 1
ATOM 10048 C C . ASN B 1 314 ? 15.82283 17.78787 38.07897 1.000 36.46227 314 ASN B C 1
ATOM 10049 O O . ASN B 1 314 ? 14.74985 18.39690 38.15893 1.000 37.02812 314 ASN B O 1
ATOM 10054 N N . VAL B 1 315 ? 16.59481 17.52890 39.12299 1.000 33.01975 315 VAL B N 1
ATOM 10055 C CA . VAL B 1 315 ? 16.26280 17.88497 40.49897 1.000 36.03590 315 VAL B CA 1
ATOM 10056 C C . VAL B 1 315 ? 16.87783 19.25297 40.78592 1.000 34.24358 315 VAL B C 1
ATOM 10057 O O . VAL B 1 315 ? 18.08783 19.43794 40.59293 1.000 32.80130 315 VAL B O 1
ATOM 10061 N N . PRO B 1 316 ? 16.10084 20.23401 41.23686 1.000 35.22791 316 PRO B N 1
ATOM 10062 C CA . PRO B 1 316 ? 16.68786 21.53501 41.57781 1.000 32.07753 316 PRO B CA 1
ATOM 10063 C C . PRO B 1 316 ? 17.77485 21.42704 42.63583 1.000 36.16749 316 PRO B C 1
ATOM 10064 O O . PRO B 1 316 ? 17.82082 20.49607 43.44187 1.000 35.20159 316 PRO B O 1
ATOM 10068 N N . VAL B 1 317 ? 18.63387 22.43502 42.65880 1.000 36.25171 317 VAL B N 1
ATOM 10069 C CA . VAL B 1 317 ? 19.73786 22.47904 43.60581 1.000 36.46490 317 VAL B CA 1
ATOM 10070 C C . VAL B 1 317 ? 19.41886 23.51810 44.67376 1.000 39.23892 317 VAL B C 1
ATOM 10071 O O . VAL B 1 317 ? 18.48888 24.32811 44.53371 1.000 36.28593 317 VAL B O 1
ATOM 10075 N N . ASP B 1 318 ? 20.17685 23.45413 45.77977 1.000 40.36537 318 ASP B N 1
ATOM 10076 C CA . ASP B 1 318 ? 20.05285 24.40119 46.87672 1.000 41.60236 318 ASP B CA 1
ATOM 10077 C C . ASP B 1 318 ? 21.05588 25.53716 46.68869 1.000 38.48356 318 ASP B C 1
ATOM 10078 O O . ASP B 1 318 ? 21.71589 25.64310 45.65169 1.000 36.97549 318 ASP B O 1
ATOM 10083 N N . ILE B 1 319 ? 21.17588 26.41920 47.68865 1.000 38.64674 319 ILE B N 1
ATOM 10084 C CA . ILE B 1 319 ? 21.99191 27.61617 47.48960 1.000 41.88397 319 ILE B CA 1
ATOM 10085 C C . ILE B 1 319 ? 23.47991 27.33514 47.38064 1.000 40.87332 319 ILE B C 1
ATOM 10086 O O . ILE B 1 319 ? 24.22793 28.23110 46.99361 1.000 45.84497 319 ILE B O 1
ATOM 10091 N N . GLN B 1 320 ? 23.94788 26.12814 47.68370 1.000 40.53118 320 GLN B N 1
ATOM 10092 C CA . GLN B 1 320 ? 25.34187 25.79610 47.41173 1.000 42.94989 320 GLN B CA 1
ATOM 10093 C C . GLN B 1 320 ? 25.47387 24.80604 46.25378 1.000 43.57365 320 GLN B C 1
ATOM 10094 O O . GLN B 1 320 ? 26.48686 24.11002 46.14183 1.000 44.80537 320 GLN B O 1
ATOM 10100 N N . ALA B 1 321 ? 24.45788 24.72903 45.39477 1.000 39.37577 321 ALA B N 1
ATOM 10101 C CA . ALA B 1 321 ? 24.46988 23.93897 44.16881 1.000 41.75237 321 ALA B CA 1
ATOM 10102 C C . ALA B 1 321 ? 24.50284 22.43698 44.42788 1.000 38.25459 321 ALA B C 1
ATOM 10103 O O . ALA B 1 321 ? 24.89184 21.66693 43.54592 1.000 37.48871 321 ALA B O 1
ATOM 10105 N N . HIS B 1 322 ? 24.08882 21.99504 45.61089 1.000 33.14871 322 HIS B N 1
ATOM 10106 C CA . HIS B 1 322 ? 23.90579 20.57006 45.86795 1.000 35.65954 322 HIS B CA 1
ATOM 10107 C C . HIS B 1 322 ? 22.48378 20.17107 45.50395 1.000 36.27803 322 HIS B C 1
ATOM 10108 O O . HIS B 1 322 ? 21.53579 20.92710 45.74090 1.000 39.76793 322 HIS B O 1
ATOM 10115 N N . MET B 1 323 ? 22.33876 18.96505 44.96701 1.000 37.77558 323 MET B N 1
ATOM 10116 C CA . MET B 1 323 ? 21.01576 18.41107 44.70201 1.000 33.81195 323 MET B CA 1
ATOM 10117 C C . MET B 1 323 ? 20.12574 18.59914 45.91999 1.000 36.38857 323 MET B C 1
ATOM 101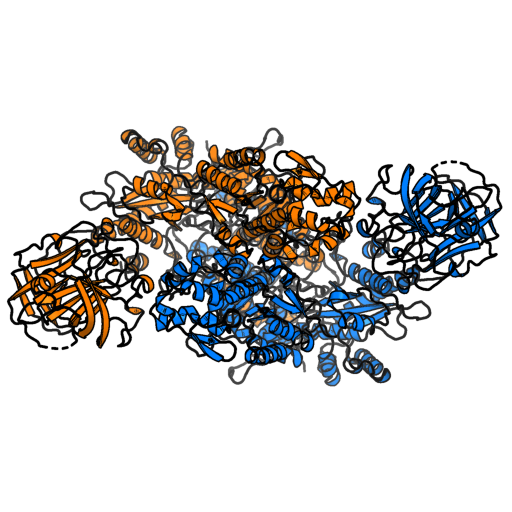18 O O . MET B 1 323 ? 20.50072 18.23118 47.03401 1.000 33.94881 323 MET B O 1
ATOM 10123 N N . ASP B 1 324 ? 18.95776 19.23016 45.72295 1.000 35.92273 324 ASP B N 1
ATOM 10124 C CA . ASP B 1 324 ? 18.08875 19.51223 46.86492 1.000 34.01724 324 ASP B CA 1
ATOM 10125 C C . ASP B 1 324 ? 17.39472 18.22726 47.32197 1.000 38.04404 324 ASP B C 1
ATOM 10126 O O . ASP B 1 324 ? 16.55872 17.67825 46.60499 1.000 32.65655 324 ASP B O 1
ATOM 10131 N N . ILE B 1 325 ? 17.70769 17.75731 48.53700 1.000 36.28856 325 ILE B N 1
ATOM 10132 C CA . ILE B 1 325 ? 17.19566 16.46234 48.98505 1.000 36.29646 325 ILE B CA 1
ATOM 10133 C C . ILE B 1 325 ? 15.66966 16.47238 49.12703 1.000 34.90945 325 ILE B C 1
ATOM 10134 O O . ILE B 1 325 ? 15.00664 15.47238 48.84607 1.000 35.98853 325 ILE B O 1
ATOM 10139 N N . ASN B 1 326 ? 15.09267 17.56942 49.61797 1.000 37.31237 326 ASN B N 1
ATOM 10140 C CA . ASN B 1 326 ? 13.63667 17.63745 49.73395 1.000 40.23904 326 ASN B CA 1
ATOM 10141 C C . ASN B 1 326 ? 12.97269 17.60540 48.36494 1.000 39.11785 326 ASN B C 1
ATOM 10142 O O . ASN B 1 326 ? 11.89468 17.00842 48.19495 1.000 37.13077 326 ASN B O 1
ATOM 10147 N N . GLU B 1 327 ? 13.59872 18.24334 47.37492 1.000 35.63322 327 GLU B N 1
ATOM 10148 C CA . GLU B 1 327 ? 13.07073 18.17029 46.01392 1.000 39.19417 327 GLU B CA 1
ATOM 10149 C C . GLU B 1 327 ? 13.17971 16.75326 45.45498 1.000 38.20458 327 GLU B C 1
ATOM 10150 O O . GLU B 1 327 ? 12.24871 16.26125 44.80099 1.000 36.75967 327 GLU B O 1
ATOM 10156 N N . LEU B 1 328 ? 14.30569 16.07725 45.69703 1.000 33.45927 328 LEU B N 1
ATOM 10157 C CA . LEU B 1 328 ? 14.41467 14.69323 45.25709 1.000 30.68789 328 LEU B CA 1
ATOM 10158 C C . LEU B 1 328 ? 13.31565 13.85128 45.88212 1.000 32.43547 328 LEU B C 1
ATOM 10159 O O . LEU B 1 328 ? 12.67964 13.04126 45.19415 1.000 32.65128 328 LEU B O 1
ATOM 10164 N N . ASP B 1 329 ? 13.07463 14.05335 47.18610 1.000 30.74579 329 ASP B N 1
ATOM 10165 C CA . ASP B 1 329 ? 12.00061 13.36040 47.88312 1.000 34.52519 329 ASP B CA 1
ATOM 10166 C C . ASP B 1 329 ? 10.66662 13.58740 47.17709 1.000 38.43882 329 ASP B C 1
ATOM 10167 O O . ASP B 1 329 ? 9.91261 12.63740 46.91013 1.000 37.26763 329 ASP B O 1
ATOM 10172 N N . ARG B 1 330 ? 10.35665 14.85439 46.88603 1.000 38.57568 330 ARG B N 1
ATOM 10173 C CA . ARG B 1 330 ? 9.06867 15.18239 46.28100 1.000 43.99475 330 ARG B CA 1
ATOM 10174 C C . ARG B 1 330 ? 8.93567 14.57933 44.88002 1.000 36.16223 330 ARG B C 1
ATOM 10175 O O . ARG B 1 330 ? 7.85767 14.11933 44.48403 1.000 37.80190 330 ARG B O 1
ATOM 10183 N N . MET B 1 331 ? 10.02568 14.51927 44.13104 1.000 30.61946 331 MET B N 1
ATOM 10184 C CA . MET B 1 331 ? 9.94869 13.95521 42.78007 1.000 33.37505 331 MET B CA 1
ATOM 10185 C C . MET B 1 331 ? 9.87666 12.42721 42.80114 1.000 38.35197 331 MET B C 1
ATOM 10186 O O . MET B 1 331 ? 9.17566 11.82219 41.96715 1.000 40.04427 331 MET B O 1
ATOM 10191 N N . LEU B 1 332 ? 10.53863 11.78524 43.77617 1.000 33.39085 332 LEU B N 1
ATOM 10192 C CA . LEU B 1 332 ? 10.36960 10.34225 43.94824 1.000 33.55665 332 LEU B CA 1
ATOM 10193 C C . LEU B 1 332 ? 8.94059 10.01130 44.33723 1.000 34.95156 332 LEU B C 1
ATOM 10194 O O . LEU B 1 332 ? 8.39957 8.97929 43.91627 1.000 36.96496 332 LEU B O 1
ATOM 10199 N N . LYS B 1 333 ? 8.32459 10.85635 45.17619 1.000 34.78049 333 LYS B N 1
ATOM 10200 C CA . LYS B 1 333 ? 6.91258 10.67240 45.50518 1.000 30.97213 333 LYS B CA 1
ATOM 10201 C C . LYS B 1 333 ? 6.03960 10.77636 44.25716 1.000 33.79353 333 LYS B C 1
ATOM 10202 O O . LYS B 1 333 ? 5.13959 9.94737 44.04018 1.000 34.25411 333 LYS B O 1
ATOM 10208 N N . ILE B 1 334 ? 6.30764 11.76431 43.40212 1.000 34.50414 334 ILE B N 1
ATOM 10209 C CA . ILE B 1 334 ? 5.54165 11.84527 42.15610 1.000 38.14668 334 ILE B CA 1
ATOM 10210 C C . ILE B 1 334 ? 5.68064 10.55123 41.34416 1.000 36.43068 334 ILE B C 1
ATOM 10211 O O . ILE B 1 334 ? 4.69264 10.01923 40.82718 1.000 33.73299 334 ILE B O 1
ATOM 10216 N N . CYS B 1 335 ? 6.90563 10.02820 41.21421 1.000 34.69890 335 CYS B N 1
ATOM 10217 C CA . CYS B 1 335 ? 7.11161 8.78616 40.45927 1.000 36.22013 335 CYS B CA 1
ATOM 10218 C C . CYS B 1 335 ? 6.34758 7.61121 41.08031 1.000 39.91005 335 CYS B C 1
ATOM 10219 O O . CYS B 1 335 ? 5.75457 6.78518 40.36934 1.000 38.44935 335 CYS B O 1
ATOM 10222 N N . LEU B 1 336 ? 6.42156 7.47526 42.40632 1.000 35.53584 336 LEU B N 1
ATOM 10223 C CA . LEU B 1 336 ? 5.68753 6.40631 43.06936 1.000 35.19106 336 LEU B CA 1
ATOM 10224 C C . LEU B 1 336 ? 4.20454 6.49133 42.74633 1.000 37.47818 336 LEU B C 1
ATOM 10225 O O . LEU B 1 336 ? 3.58952 5.51232 42.30437 1.000 38.59936 336 LEU B O 1
ATOM 10230 N N . ASP B 1 337 ? 3.61756 7.67335 42.94127 1.000 37.00970 337 ASP B N 1
ATOM 10231 C CA . ASP B 1 337 ? 2.17656 7.82537 42.79724 1.000 33.83037 337 ASP B CA 1
ATOM 10232 C C . ASP B 1 337 ? 1.72458 7.59331 41.36225 1.000 36.08064 337 ASP B C 1
ATOM 10233 O O . ASP B 1 337 ? 0.60057 7.13933 41.13625 1.000 38.24143 337 ASP B O 1
ATOM 10238 N N . GLU B 1 338 ? 2.56560 7.91825 40.38424 1.000 37.51239 338 GLU B N 1
ATOM 10239 C CA . GLU B 1 338 ? 2.21561 7.74919 38.97925 1.000 42.41298 338 GLU B CA 1
ATOM 10240 C C . GLU B 1 338 ? 2.70659 6.42816 38.39031 1.000 42.48141 338 GLU B C 1
ATOM 10241 O O . GLU B 1 338 ? 2.46460 6.17111 37.20832 1.000 41.23126 338 GLU B O 1
ATOM 10247 N N . GLU B 1 339 ? 3.33256 5.56118 39.19036 1.000 38.86255 339 GLU B N 1
ATOM 10248 C CA . GLU B 1 339 ? 3.98555 4.35114 38.68043 1.000 34.00408 339 GLU B CA 1
ATOM 10249 C C . GLU B 1 339 ? 4.89457 4.67207 37.48642 1.000 33.77247 339 GLU B C 1
ATOM 10250 O O . GLU B 1 339 ? 4.80857 4.07502 36.41345 1.000 36.85968 339 GLU B O 1
ATOM 10256 N N . THR B 1 340 ? 5.77959 5.63606 37.68039 1.000 33.53297 340 THR B N 1
ATOM 10257 C CA . THR B 1 340 ? 6.83761 5.91199 36.72239 1.000 32.49863 340 THR B CA 1
ATOM 10258 C C . THR B 1 340 ? 8.08558 5.25399 37.28344 1.000 35.40688 340 THR B C 1
ATOM 10259 O O . THR B 1 340 ? 8.59058 5.72703 38.30443 1.000 30.55630 340 THR B O 1
ATOM 10263 N N . PRO B 1 341 ? 8.60557 4.16096 36.70050 1.000 32.34862 341 PRO B N 1
ATOM 10264 C CA . PRO B 1 341 ? 9.79855 3.52896 37.28354 1.000 35.30950 341 PRO B CA 1
ATOM 10265 C C . PRO B 1 341 ? 10.97557 4.47893 37.20552 1.000 31.58273 341 PRO B C 1
ATOM 10266 O O . PRO B 1 341 ? 10.98960 5.39289 36.39447 1.000 30.91160 341 PRO B O 1
ATOM 10270 N N . VAL B 1 342 ? 11.95355 4.27495 38.08754 1.000 35.47004 342 VAL B N 1
ATOM 10271 C CA . VAL B 1 342 ? 13.18257 5.06793 38.13952 1.000 31.12478 342 VAL B CA 1
ATOM 10272 C C . VAL B 1 342 ? 14.35155 4.13189 37.84258 1.000 31.65116 342 VAL B C 1
ATOM 10273 O O . VAL B 1 342 ? 14.63752 3.22892 38.63662 1.000 27.22168 342 VAL B O 1
ATOM 10277 N N . TYR B 1 343 ? 15.01957 4.32782 36.69458 1.000 30.06939 343 TYR B N 1
ATOM 10278 C CA . TYR B 1 343 ? 16.23856 3.56878 36.40563 1.000 26.17419 343 TYR B CA 1
ATOM 10279 C C . TYR B 1 343 ? 17.31055 3.81681 37.47463 1.000 29.66671 343 TYR B C 1
ATOM 10280 O O . TYR B 1 343 ? 18.01753 2.90182 37.91769 1.000 30.50103 343 TYR B O 1
ATOM 10289 N N . GLN B 1 344 ? 17.48257 5.07282 37.84658 1.000 28.59553 344 GLN B N 1
ATOM 10290 C CA . GLN B 1 344 ? 18.76057 5.49082 38.38058 1.000 30.11677 344 GLN B CA 1
ATOM 10291 C C . GLN B 1 344 ? 18.60960 6.87485 38.97151 1.000 32.14070 344 GLN B C 1
ATOM 10292 O O . GLN B 1 344 ? 17.88562 7.70884 38.41546 1.000 28.98769 344 GLN B O 1
ATOM 10298 N N . VAL B 1 345 ? 19.28758 7.10889 40.09451 1.000 26.48212 345 VAL B N 1
ATOM 10299 C CA . VAL B 1 345 ? 19.46960 8.43591 40.66945 1.000 27.71911 345 VAL B CA 1
ATOM 10300 C C . VAL B 1 345 ? 20.96061 8.73188 40.65646 1.000 28.75608 345 VAL B C 1
ATOM 10301 O O . VAL B 1 345 ? 21.77159 7.88088 41.06551 1.000 30.04834 345 VAL B O 1
ATOM 10305 N N . VAL B 1 346 ? 21.32564 9.91185 40.16441 1.000 29.02190 346 VAL B N 1
ATOM 10306 C CA . VAL B 1 346 ? 22.72565 10.30782 40.01341 1.000 29.07191 346 VAL B CA 1
ATOM 10307 C C . VAL B 1 346 ? 23.09866 11.23886 41.16537 1.000 30.36154 346 VAL B C 1
ATOM 10308 O O . VAL B 1 346 ? 22.46968 12.28788 41.34932 1.000 29.19034 346 VAL B O 1
ATOM 10312 N N . ALA B 1 347 ? 24.12464 10.87287 41.91940 1.000 27.62173 347 ALA B N 1
ATOM 10313 C CA . ALA B 1 347 ? 24.75864 11.73891 42.91437 1.000 30.06413 347 ALA B CA 1
ATOM 10314 C C . ALA B 1 347 ? 26.05366 12.28285 42.32536 1.000 29.18245 347 ALA B C 1
ATOM 10315 O O . ALA B 1 347 ? 26.94265 11.50382 41.97441 1.000 31.91698 347 ALA B O 1
ATOM 10317 N N . VAL B 1 348 ? 26.16369 13.59984 42.21031 1.000 26.89007 348 VAL B N 1
ATOM 10318 C CA . VAL B 1 348 ? 27.34571 14.19979 41.62129 1.000 30.36154 348 VAL B CA 1
ATOM 10319 C C . VAL B 1 348 ? 28.33570 14.46582 42.75230 1.000 32.25124 348 VAL B C 1
ATOM 10320 O O . VAL B 1 348 ? 28.08971 15.27387 43.64925 1.000 33.41980 348 VAL B O 1
ATOM 10324 N N . ILE B 1 349 ? 29.44969 13.76180 42.71134 1.000 32.12490 349 ILE B N 1
ATOM 10325 C CA . ILE B 1 349 ? 30.46968 13.86583 43.73835 1.000 34.46992 349 ILE B CA 1
ATOM 10326 C C . ILE B 1 349 ? 31.62870 14.68478 43.18233 1.000 31.86961 349 ILE B C 1
ATOM 10327 O O . ILE B 1 349 ? 32.57570 14.14173 42.59437 1.000 31.69064 349 ILE B O 1
ATOM 10332 N N . GLY B 1 350 ? 31.54872 16.00078 43.34627 1.000 30.56156 350 GLY B N 1
ATOM 10333 C CA . GLY B 1 350 ? 32.49575 16.91174 42.72924 1.000 27.29801 350 GLY B CA 1
ATOM 10334 C C . GLY B 1 350 ? 31.89578 17.49869 41.47320 1.000 29.19561 350 GLY B C 1
ATOM 10335 O O . GLY B 1 350 ? 32.20579 17.03163 40.36323 1.000 30.05097 350 GLY B O 1
ATOM 10336 N N . THR B 1 351 ? 31.00780 18.48472 41.61615 1.000 29.20087 351 THR B N 1
ATOM 10337 C CA . THR B 1 351 ? 30.31283 18.99868 40.42511 1.000 31.94067 351 THR B CA 1
ATOM 10338 C C . THR B 1 351 ? 31.32085 19.67461 39.52410 1.000 32.60917 351 THR B C 1
ATOM 10339 O O . THR B 1 351 ? 32.35186 20.18861 39.98409 1.000 29.43511 351 THR B O 1
ATOM 10343 N N . THR B 1 352 ? 31.04887 19.64556 38.22309 1.000 27.99809 352 THR B N 1
ATOM 10344 C CA . THR B 1 352 ? 31.99590 20.25650 37.28608 1.000 33.83564 352 THR B CA 1
ATOM 10345 C C . THR B 1 352 ? 32.18492 21.74651 37.55401 1.000 32.22228 352 THR B C 1
ATOM 10346 O O . THR B 1 352 ? 33.30594 22.25248 37.50401 1.000 33.67772 352 THR B O 1
ATOM 10350 N N A GLU B 1 353 ? 31.08494 22.47154 37.73196 0.500 31.42482 353 GLU B N 1
ATOM 10351 N N B GLU B 1 353 ? 31.08394 22.48053 37.68796 0.500 31.42482 353 GLU B N 1
ATOM 10352 C CA A GLU B 1 353 ? 31.13697 23.93454 37.87290 0.500 34.83049 353 GLU B CA 1
ATOM 10353 C CA B GLU B 1 353 ? 31.13697 23.94154 37.85390 0.500 34.83049 353 GLU B CA 1
ATOM 10354 C C A GLU B 1 353 ? 31.57296 24.55659 39.19988 0.500 36.09643 353 GLU B C 1
ATOM 10355 C C B GLU B 1 353 ? 31.57696 24.55359 39.19488 0.500 36.09643 353 GLU B C 1
ATOM 10356 O O A GLU B 1 353 ? 32.02298 25.70159 39.22783 0.500 34.13304 353 GLU B O 1
ATOM 10357 O O B GLU B 1 353 ? 32.03698 25.69458 39.22383 0.500 34.13304 353 GLU B O 1
ATOM 10368 N N . GLU B 1 354 ? 31.44293 23.81765 40.29091 1.000 34.50151 354 GLU B N 1
ATOM 10369 C CA . GLU B 1 354 ? 31.79092 24.34770 41.60489 1.000 38.24406 354 GLU B CA 1
ATOM 10370 C C . GLU B 1 354 ? 32.54389 23.35872 42.47994 1.000 37.76769 354 GLU B C 1
ATOM 10371 O O . GLU B 1 354 ? 32.89688 23.71877 43.59793 1.000 33.63824 354 GLU B O 1
ATOM 10377 N N . GLY B 1 355 ? 32.75887 22.12070 42.03100 1.000 37.97824 355 GLY B N 1
ATOM 10378 C CA . GLY B 1 355 ? 33.39184 21.14373 42.90106 1.000 38.30196 355 GLY B CA 1
ATOM 10379 C C . GLY B 1 355 ? 32.60781 20.80580 44.14806 1.000 38.47830 355 GLY B C 1
ATOM 10380 O O . GLY B 1 355 ? 33.20279 20.46683 45.17609 1.000 43.01042 355 GLY B O 1
ATOM 10381 N N . GLY B 1 356 ? 31.29482 20.90682 44.10304 1.000 35.47267 356 GLY B N 1
ATOM 10382 C CA . GLY B 1 356 ? 30.50379 20.54989 45.25705 1.000 33.01185 356 GLY B CA 1
ATOM 10383 C C . GLY B 1 356 ? 30.21876 19.05590 45.30611 1.000 37.10445 356 GLY B C 1
ATOM 10384 O O . GLY B 1 356 ? 30.35176 18.32185 44.32215 1.000 37.28868 356 GLY B O 1
ATOM 10385 N N . VAL B 1 357 ? 29.80874 18.59297 46.47913 1.000 33.77247 357 VAL B N 1
ATOM 10386 C CA . VAL B 1 357 ? 29.51270 17.18898 46.69619 1.000 34.86471 357 VAL B CA 1
ATOM 10387 C C . VAL B 1 357 ? 28.04970 17.05403 47.09217 1.000 34.21989 357 VAL B C 1
ATOM 10388 O O . VAL B 1 357 ? 27.62069 17.62409 48.10314 1.000 35.91483 357 VAL B O 1
ATOM 10392 N N . ASP B 1 358 ? 27.27969 16.31601 46.29820 1.000 35.52005 358 ASP B N 1
ATOM 10393 C CA . ASP B 1 358 ? 25.92168 15.97706 46.70919 1.000 36.75441 358 ASP B CA 1
ATOM 10394 C C . ASP B 1 358 ? 25.94464 15.09811 47.96023 1.000 36.84126 358 ASP B C 1
ATOM 10395 O O . ASP B 1 358 ? 26.87662 14.32610 48.18828 1.000 40.69698 358 ASP B O 1
ATOM 10400 N N . ARG B 1 359 ? 24.87363 15.18617 48.74921 1.000 34.29359 359 ARG B N 1
ATOM 10401 C CA . ARG B 1 359 ? 24.75760 14.43023 49.99325 1.000 37.80190 359 ARG B CA 1
ATOM 10402 C C . ARG B 1 359 ? 24.22958 13.03623 49.67630 1.000 39.95742 359 ARG B C 1
ATOM 10403 O O . ARG B 1 359 ? 23.03457 12.73626 49.78130 1.000 40.05480 359 ARG B O 1
ATOM 10411 N N . ILE B 1 360 ? 25.14856 12.16019 49.26136 1.000 37.98877 360 ILE B N 1
ATOM 10412 C CA . ILE B 1 360 ? 24.71754 10.80118 48.94941 1.000 35.13842 360 ILE B CA 1
ATOM 10413 C C . ILE B 1 360 ? 24.23451 10.08725 50.20244 1.000 37.08076 360 ILE B C 1
ATOM 10414 O O . ILE B 1 360 ? 23.35449 9.21427 50.10247 1.000 34.08040 360 ILE B O 1
ATOM 10419 N N . THR B 1 361 ? 24.70450 10.48030 51.40343 1.000 35.43846 361 THR B N 1
ATOM 10420 C CA . THR B 1 361 ? 24.11447 9.90037 52.60745 1.000 35.96221 361 THR B CA 1
ATOM 10421 C C . THR B 1 361 ? 22.60047 10.08940 52.62142 1.000 35.15685 361 THR B C 1
ATOM 10422 O O . THR B 1 361 ? 21.84045 9.16343 52.95745 1.000 37.99403 361 THR B O 1
ATOM 10426 N N . GLU B 1 362 ? 22.13750 11.28439 52.26836 1.000 35.75692 362 GLU B N 1
ATOM 10427 C CA . GLU B 1 362 ? 20.69751 11.54642 52.27032 1.000 39.14154 362 GLU B CA 1
ATOM 10428 C C . GLU B 1 362 ? 19.98051 10.80338 51.14835 1.000 37.60188 362 GLU B C 1
ATOM 10429 O O . GLU B 1 362 ? 18.83750 10.35742 51.32635 1.000 35.94642 362 GLU B O 1
ATOM 10435 N N . ILE B 1 363 ? 20.63752 10.63832 50.00037 1.000 32.39862 363 ILE B N 1
ATOM 10436 C CA . ILE B 1 363 ? 20.03752 9.88328 48.90739 1.000 29.75357 363 ILE B CA 1
ATOM 10437 C C . ILE B 1 363 ? 19.83849 8.43130 49.31246 1.000 36.06222 363 ILE B C 1
ATOM 10438 O O . ILE B 1 363 ? 18.81148 7.82231 49.01047 1.000 33.54086 363 ILE B O 1
ATOM 10443 N N . LEU B 1 364 ? 20.82146 7.85431 50.01050 1.000 35.90694 364 LEU B N 1
ATOM 10444 C CA . LEU B 1 364 ? 20.69543 6.49234 50.50556 1.000 34.83312 364 LEU B CA 1
ATOM 10445 C C . LEU B 1 364 ? 19.54341 6.37341 51.49155 1.000 32.63812 364 LEU B C 1
ATOM 10446 O O . LEU B 1 364 ? 18.78339 5.38942 51.48358 1.000 38.94151 364 LEU B O 1
ATOM 10451 N N . LYS B 1 365 ? 19.38742 7.36545 52.35350 1.000 30.31416 365 LYS B N 1
ATOM 10452 C CA . LYS B 1 365 ? 18.23241 7.33052 53.25049 1.000 33.29873 365 LYS B CA 1
ATOM 10453 C C . LYS B 1 365 ? 16.92442 7.36051 52.46147 1.000 34.63836 365 LYS B C 1
ATOM 10454 O O . LYS B 1 365 ? 15.96840 6.63554 52.78349 1.000 37.65715 365 LYS B O 1
ATOM 10460 N N . LEU B 1 366 ? 16.86445 8.19946 51.43043 1.000 33.54613 366 LEU B N 1
ATOM 10461 C CA . LEU B 1 366 ? 15.65646 8.26045 50.60341 1.000 38.36776 366 LEU B CA 1
ATOM 10462 C C . LEU B 1 366 ? 15.38245 6.92542 49.92046 1.000 37.09392 366 LEU B C 1
ATOM 10463 O O . LEU B 1 366 ? 14.22844 6.52344 49.76847 1.000 36.77546 366 LEU B O 1
ATOM 10468 N N A ARG B 1 367 ? 16.41544 6.19539 49.56551 0.500 41.47076 367 ARG B N 1
ATOM 10469 N N B ARG B 1 367 ? 16.51544 6.19538 49.56551 0.500 41.47076 367 ARG B N 1
ATOM 10470 C CA A ARG B 1 367 ? 16.22442 4.90736 48.94957 0.500 42.52089 367 ARG B CA 1
ATOM 10471 C CA B ARG B 1 367 ? 16.32442 4.90736 48.94957 0.500 42.52089 367 ARG B CA 1
ATOM 10472 C C A ARG B 1 367 ? 15.59638 3.94942 49.94760 0.500 37.64399 367 ARG B C 1
ATOM 10473 C C B ARG B 1 367 ? 15.69638 3.94942 49.94761 0.500 37.64399 367 ARG B C 1
ATOM 10474 O O A ARG B 1 367 ? 14.68637 3.23642 49.62862 0.500 36.08591 367 ARG B O 1
ATOM 10475 O O B ARG B 1 367 ? 14.78637 3.23642 49.62863 0.500 36.08591 367 ARG B O 1
ATOM 10490 N N . GLN B 1 368 ? 16.10337 3.92847 51.15661 1.000 34.65679 368 GLN B N 1
ATOM 10491 C CA . GLN B 1 368 ? 15.46233 3.05852 52.14564 1.000 34.95419 368 GLN B CA 1
ATOM 10492 C C . GLN B 1 368 ? 13.99134 3.42556 52.30861 1.000 39.38367 368 GLN B C 1
ATOM 10493 O O . GLN B 1 368 ? 13.09332 2.55158 52.31563 1.000 41.04966 368 GLN B O 1
ATOM 10499 N N . LYS B 1 369 ? 13.72437 4.73057 52.43154 1.000 36.28067 369 LYS B N 1
ATOM 10500 C CA . LYS B 1 369 ? 12.34837 5.18361 52.60250 1.000 37.77295 369 LYS B CA 1
ATOM 10501 C C . LYS B 1 369 ? 11.46838 4.68058 51.46151 1.000 38.94151 369 LYS B C 1
ATOM 10502 O O . LYS B 1 369 ? 10.36436 4.15961 51.68252 1.000 43.80262 369 LYS B O 1
ATOM 10508 N N . TYR B 1 370 ? 11.94140 4.83551 50.22451 1.000 35.65164 370 TYR B N 1
ATOM 10509 C CA . TYR B 1 370 ? 11.07341 4.53148 49.09452 1.000 34.79628 370 TYR B CA 1
ATOM 10510 C C . TYR B 1 370 ? 10.97838 3.02747 48.84558 1.000 37.37553 370 TYR B C 1
ATOM 10511 O O . TYR B 1 370 ? 9.91937 2.54347 48.43159 1.000 35.65427 370 TYR B O 1
ATOM 10520 N N . GLU B 1 371 ? 12.02136 2.26046 49.17563 1.000 37.15445 371 GLU B N 1
ATOM 10521 C CA . GLU B 1 371 ? 11.91233 0.80946 49.07070 1.000 39.66791 371 GLU B CA 1
ATOM 10522 C C . GLU B 1 371 ? 10.84631 0.26752 50.00771 1.000 43.18149 371 GLU B C 1
ATOM 10523 O O . GLU B 1 371 ? 10.11529 -0.66048 49.64374 1.000 44.41059 371 GLU B O 1
ATOM 10529 N N . ALA B 1 372 ? 10.71830 0.84458 51.20968 1.000 39.48105 372 ALA B N 1
ATOM 10530 C CA . ALA B 1 372 ? 9.61228 0.42264 52.06368 1.000 36.70703 372 ALA B CA 1
ATOM 10531 C C . ALA B 1 372 ? 8.25030 0.73364 51.44365 1.000 40.35747 372 ALA B C 1
ATOM 10532 O O . ALA B 1 372 ? 7.25028 0.17168 51.88066 1.000 40.77594 372 ALA B O 1
ATOM 10534 N N . LEU B 1 373 ? 8.17533 1.62560 50.45461 1.000 42.26033 373 LEU B N 1
ATOM 10535 C CA . LEU B 1 373 ? 6.91134 1.93659 49.79458 1.000 46.08974 373 LEU B CA 1
ATOM 10536 C C . LEU B 1 373 ? 6.76835 1.24354 48.44261 1.000 47.71625 373 LEU B C 1
ATOM 10537 O O . LEU B 1 373 ? 5.73236 1.39053 47.78359 1.000 44.73168 373 LEU B O 1
ATOM 10542 N N . GLY B 1 374 ? 7.77434 0.48949 48.01566 1.000 46.11869 374 GLY B N 1
ATOM 10543 C CA . GLY B 1 374 ? 7.68034 -0.24756 46.77969 1.000 42.64459 374 GLY B CA 1
ATOM 10544 C C . GLY B 1 374 ? 8.35037 0.38437 45.58367 1.000 40.14955 374 GLY B C 1
ATOM 10545 O O . GLY B 1 374 ? 8.11138 -0.06868 44.46169 1.000 42.64722 374 GLY B O 1
ATOM 10546 N N . LEU B 1 375 ? 9.18039 1.40436 45.77463 1.000 33.53823 375 LEU B N 1
ATOM 10547 C CA . LEU B 1 375 ? 9.89142 2.04330 44.67761 1.000 32.18807 375 LEU B CA 1
ATOM 10548 C C . LEU B 1 375 ? 11.39041 1.82727 44.85064 1.000 36.70440 375 LEU B C 1
ATOM 10549 O O . LEU B 1 375 ? 11.93340 2.06531 45.93564 1.000 38.58094 375 LEU B O 1
ATOM 10554 N N . SER B 1 376 ? 12.05841 1.39621 43.78267 1.000 37.47291 376 SER B N 1
ATOM 10555 C CA . SER B 1 376 ? 13.47741 1.08318 43.83571 1.000 40.27851 376 SER B CA 1
ATOM 10556 C C . SER B 1 376 ? 14.21144 1.69111 42.64769 1.000 38.70990 376 SER B C 1
ATOM 10557 O O . SER B 1 376 ? 13.62546 1.89408 41.57667 1.000 39.04152 376 SER B O 1
ATOM 10560 N N . PHE B 1 377 ? 15.51244 1.95009 42.83370 1.000 33.85143 377 PHE B N 1
ATOM 10561 C CA . PHE B 1 377 ? 16.32547 2.53403 41.77268 1.000 30.37469 377 PHE B CA 1
ATOM 10562 C C . PHE B 1 377 ? 17.79546 2.22001 41.99871 1.000 33.63035 377 PHE B C 1
ATOM 10563 O O . PHE B 1 377 ? 18.23544 2.03105 43.13773 1.000 35.16211 377 PHE B O 1
ATOM 10571 N N . ALA B 1 378 ? 18.54947 2.16194 40.90373 1.000 32.09069 378 ALA B N 1
ATOM 10572 C CA . ALA B 1 378 ? 19.99147 2.12092 41.07175 1.000 33.16187 378 ALA B CA 1
ATOM 10573 C C . ALA B 1 378 ? 20.49549 3.49593 41.49469 1.000 36.84389 378 ALA B C 1
ATOM 10574 O O . ALA B 1 378 ? 19.84051 4.52093 41.26164 1.000 31.00635 378 ALA B O 1
ATOM 10576 N N . ILE B 1 379 ? 21.67148 3.52593 42.12771 1.000 33.15134 379 ILE B N 1
ATOM 10577 C CA . ILE B 1 379 ? 22.35550 4.77893 42.42166 1.000 28.41656 379 ILE B CA 1
ATOM 10578 C C . ILE B 1 379 ? 23.71851 4.79487 41.73768 1.000 29.69040 379 ILE B C 1
ATOM 10579 O O . ILE B 1 379 ? 24.50249 3.82686 41.82073 1.000 28.39814 379 ILE B O 1
ATOM 10584 N N . HIS B 1 380 ? 23.98955 5.89384 41.04163 1.000 27.97441 380 HIS B N 1
ATOM 10585 C CA . HIS B 1 380 ? 25.26756 6.09278 40.38764 1.000 25.60044 380 HIS B CA 1
ATOM 10586 C C . HIS B 1 380 ? 25.91158 7.33879 40.94559 1.000 31.12742 380 HIS B C 1
ATOM 10587 O O . HIS B 1 380 ? 25.23360 8.37081 41.08953 1.000 28.14022 380 HIS B O 1
ATOM 10594 N N . ALA B 1 381 ? 27.21157 7.22378 41.30061 1.000 27.12430 381 ALA B N 1
ATOM 10595 C CA . ALA B 1 381 ? 28.01759 8.35678 41.74857 1.000 24.27133 381 ALA B CA 1
ATOM 10596 C C . ALA B 1 381 ? 28.80961 8.82071 40.55056 1.000 27.61384 381 ALA B C 1
ATOM 10597 O O . ALA B 1 381 ? 29.67661 8.07767 40.06361 1.000 29.91938 381 ALA B O 1
ATOM 10599 N N . ASP B 1 382 ? 28.49165 10.02870 40.05050 1.000 23.58967 382 ASP B N 1
ATOM 10600 C CA . ASP B 1 382 ? 29.30567 10.66163 39.02648 1.000 25.86100 382 ASP B CA 1
ATOM 10601 C C . ASP B 1 382 ? 30.46768 11.31164 39.78147 1.000 26.35053 382 ASP B C 1
ATOM 10602 O O . ASP B 1 382 ? 30.37469 12.43567 40.27242 1.000 27.59015 382 ASP B O 1
ATOM 10607 N N . ALA B 1 383 ? 31.53166 10.53963 39.99752 1.000 26.89796 383 ALA B N 1
ATOM 10608 C CA . ALA B 1 383 ? 32.73866 11.02664 40.65951 1.000 24.48715 383 ALA B CA 1
ATOM 10609 C C . ALA B 1 383 ? 33.87768 11.22757 39.67152 1.000 27.90598 383 ALA B C 1
ATOM 10610 O O . ALA B 1 383 ? 35.06267 11.06656 40.02554 1.000 27.49277 383 ALA B O 1
ATOM 10612 N N . ALA B 1 384 ? 33.52170 11.54852 38.42850 1.000 25.12933 384 ALA B N 1
ATOM 10613 C CA . ALA B 1 384 ? 34.51372 11.78845 37.40250 1.000 25.86100 384 ALA B CA 1
ATOM 10614 C C . ALA B 1 384 ? 35.60473 12.70745 37.92748 1.000 28.02704 384 ALA B C 1
ATOM 10615 O O . ALA B 1 384 ? 36.79073 12.43642 37.74550 1.000 27.13220 384 ALA B O 1
ATOM 10617 N N . TRP B 1 385 ? 35.21174 13.80649 38.58242 1.000 29.05612 385 TRP B N 1
ATOM 10618 C CA . TRP B 1 385 ? 36.16276 14.73250 39.19739 1.000 30.03518 385 TRP B CA 1
ATOM 10619 C C . TRP B 1 385 ? 36.47673 14.32756 40.63941 1.000 28.81135 385 TRP B C 1
ATOM 10620 O O . TRP B 1 385 ? 37.64972 14.21155 41.00444 1.000 30.89581 385 TRP B O 1
ATOM 10631 N N . GLY B 1 386 ? 35.45071 14.03162 41.45141 1.000 28.45341 386 GLY B N 1
ATOM 10632 C CA . GLY B 1 386 ? 35.68369 13.82568 42.87943 1.000 26.01101 386 GLY B CA 1
ATOM 10633 C C . GLY B 1 386 ? 36.31565 12.49768 43.26950 1.000 31.21690 386 GLY B C 1
ATOM 10634 O O . GLY B 1 386 ? 36.85564 12.39172 44.37751 1.000 34.02250 386 GLY B O 1
ATOM 10635 N N . GLY B 1 387 ? 36.28864 11.49164 42.38354 1.000 31.11689 387 GLY B N 1
ATOM 10636 C CA . GLY B 1 387 ? 36.64761 10.13265 42.78861 1.000 31.51957 387 GLY B CA 1
ATOM 10637 C C . GLY B 1 387 ? 38.01260 10.02566 43.45363 1.000 29.89569 387 GLY B C 1
ATOM 10638 O O . GLY B 1 387 ? 38.15257 9.43070 44.51666 1.000 31.16689 387 GLY B O 1
ATOM 10639 N N . TYR B 1 388 ? 39.04262 10.60060 42.83162 1.000 29.96412 388 TYR B N 1
ATOM 10640 C CA . TYR B 1 388 ? 40.40561 10.47560 43.35764 1.000 33.42506 388 TYR B CA 1
ATOM 10641 C C . TYR B 1 388 ? 40.58661 11.15166 44.71662 1.000 31.92488 388 TYR B C 1
ATOM 10642 O O . TYR B 1 388 ? 41.54059 10.83467 45.43764 1.000 31.00372 388 TYR B O 1
ATOM 10651 N N . PHE B 1 389 ? 39.70162 12.06770 45.09456 1.000 32.56969 389 PHE B N 1
ATOM 10652 C CA . PHE B 1 389 ? 39.83761 12.64475 46.42854 1.000 33.73562 389 PHE B CA 1
ATOM 10653 C C . PHE B 1 389 ? 39.53358 11.63781 47.52658 1.000 32.75393 389 PHE B C 1
ATOM 10654 O O . PHE B 1 389 ? 39.84557 11.90486 48.70357 1.000 31.43535 389 PHE B O 1
ATOM 10662 N N . ALA B 1 390 ? 38.95656 10.48181 47.19062 1.000 30.52734 390 ALA B N 1
ATOM 10663 C CA . ALA B 1 390 ? 38.80052 9.46186 48.22567 1.000 30.15098 390 ALA B CA 1
ATOM 10664 C C . ALA B 1 390 ? 40.16050 8.94685 48.71671 1.000 30.23784 390 ALA B C 1
ATOM 10665 O O . ALA B 1 390 ? 40.22748 8.32590 49.77774 1.000 34.06461 390 ALA B O 1
ATOM 10667 N N . THR B 1 391 ? 41.25052 9.20480 47.98271 1.000 29.60355 391 THR B N 1
ATOM 10668 C CA . THR B 1 391 ? 42.55851 8.87179 48.53075 1.000 33.86985 391 THR B CA 1
ATOM 10669 C C . THR B 1 391 ? 42.90551 9.70184 49.75871 1.000 36.12538 391 THR B C 1
ATOM 10670 O O . THR B 1 391 ? 43.89849 9.38485 50.43374 1.000 30.96950 391 THR B O 1
ATOM 10674 N N . MET B 1 392 ? 42.15452 10.77087 50.04766 1.000 33.16977 392 MET B N 1
ATOM 10675 C CA . MET B 1 392 ? 42.43352 11.59192 51.23762 1.000 32.50653 392 MET B CA 1
ATOM 10676 C C . MET B 1 392 ? 41.65450 11.13199 52.46363 1.000 33.38821 392 MET B C 1
ATOM 10677 O O . MET B 1 392 ? 41.81150 11.72104 53.53661 1.000 37.54134 392 MET B O 1
ATOM 10682 N N . LEU B 1 393 ? 40.81748 10.10601 52.33767 1.000 30.25100 393 LEU B N 1
ATOM 10683 C CA . LEU B 1 393 ? 40.12145 9.58007 53.50568 1.000 28.67449 393 LEU B CA 1
ATOM 10684 C C . LEU B 1 393 ? 41.13543 8.93310 54.44173 1.000 32.48547 393 LEU B C 1
ATOM 10685 O O . LEU B 1 393 ? 42.11242 8.36005 53.97577 1.000 37.73874 393 LEU B O 1
ATOM 10690 N N . PRO B 1 394 ? 40.95941 9.05516 55.75872 1.000 36.87284 394 PRO B N 1
ATOM 10691 C CA . PRO B 1 394 ? 41.94839 8.49018 56.69076 1.000 45.47914 394 PRO B CA 1
ATOM 10692 C C . PRO B 1 394 ? 41.95235 6.97218 56.63783 1.000 47.78731 394 PRO B C 1
ATOM 10693 O O . PRO B 1 394 ? 40.91134 6.33819 56.46784 1.000 45.49756 394 PRO B O 1
ATOM 10697 N N . LYS B 1 395 ? 43.13934 6.39216 56.79687 1.000 48.34527 395 LYS B N 1
ATOM 10698 C CA . LYS B 1 395 ? 43.31331 4.95016 56.76994 1.000 51.24299 395 LYS B CA 1
ATOM 10699 C C . LYS B 1 395 ? 44.03428 4.52920 58.03597 1.000 52.91950 395 LYS B C 1
ATOM 10700 O O . LYS B 1 395 ? 44.85329 5.27321 58.58295 1.000 52.46419 395 LYS B O 1
ATOM 10706 N N . ASP B 1 396 ? 43.71025 3.33523 58.49802 1.000 54.49864 396 ASP B N 1
ATOM 10707 C CA . ASP B 1 396 ? 44.32123 2.79727 59.70505 1.000 52.88266 396 ASP B CA 1
ATOM 10708 C C . ASP B 1 396 ? 45.83623 2.70823 59.54708 1.000 61.76004 396 ASP B C 1
ATOM 10709 O O . ASP B 1 396 ? 46.33522 1.99318 58.67212 1.000 67.57389 396 ASP B O 1
ATOM 10714 N N . THR B 1 397 ? 46.56723 3.44826 60.38305 1.000 62.22062 397 THR B N 1
ATOM 10715 C CA . THR B 1 397 ? 48.02723 3.44722 60.36307 1.000 65.49469 397 THR B CA 1
ATOM 10716 C C . THR B 1 397 ? 48.63920 2.46726 61.36013 1.000 64.94726 397 THR B C 1
ATOM 10717 O O . THR B 1 397 ? 49.86919 2.33323 61.40815 1.000 66.68957 397 THR B O 1
ATOM 10721 N N . LEU B 1 398 ? 47.82817 1.80531 62.17515 1.000 61.15207 398 LEU B N 1
ATOM 10722 C CA . LEU B 1 398 ? 48.40714 0.87834 63.13820 1.000 62.86806 398 LEU B CA 1
ATOM 10723 C C . LEU B 1 398 ? 48.90512 -0.41270 62.49426 1.000 63.23916 398 LEU B C 1
ATOM 10724 O O . LEU B 1 398 ? 49.43309 -1.28367 63.20131 1.000 56.50678 398 LEU B O 1
ATOM 10729 N N . GLY B 1 399 ? 48.79614 -0.53775 61.17027 1.000 68.28713 399 GLY B N 1
ATOM 10730 C CA . GLY B 1 399 ? 49.29512 -1.70980 60.48033 1.000 69.63993 399 GLY B CA 1
ATOM 10731 C C . GLY B 1 399 ? 50.75413 -1.59385 60.06734 1.000 73.72726 399 GLY B C 1
ATOM 10732 O O . GLY B 1 399 ? 51.39911 -2.61687 59.80840 1.000 78.38045 399 GLY B O 1
ATOM 10733 N N . ARG B 1 400 ? 51.29815 -0.37386 60.03529 1.000 70.94798 400 ARG B N 1
ATOM 10734 C CA . ARG B 1 400 ? 52.67517 -0.13591 59.60630 1.000 75.75382 400 ARG B CA 1
ATOM 10735 C C . ARG B 1 400 ? 53.59315 -0.00987 60.82131 1.000 73.97466 400 ARG B C 1
ATOM 10736 O O . ARG B 1 400 ? 53.38716 0.85417 61.67727 1.000 76.41969 400 ARG B O 1
ATOM 10744 N N . ASN B 1 401 ? 54.62913 -0.85089 60.86036 1.000 69.66362 401 ASN B N 1
ATOM 10745 C CA . ASN B 1 401 ? 55.57312 -0.91586 61.96838 1.000 62.72594 401 ASN B CA 1
ATOM 10746 C C . ASN B 1 401 ? 57.02812 -0.88291 61.50640 1.000 64.73671 401 ASN B C 1
ATOM 10747 O O . ASN B 1 401 ? 57.93011 -1.12889 62.31942 1.000 63.04966 401 ASN B O 1
ATOM 10752 N N . ARG B 1 402 ? 57.28015 -0.56997 60.23938 1.000 66.41323 402 ARG B N 1
ATOM 10753 C CA . ARG B 1 402 ? 58.61415 -0.63003 59.67141 1.000 70.05577 402 ARG B CA 1
ATOM 10754 C C . ARG B 1 402 ? 59.32918 0.70197 59.86035 1.000 65.98423 402 ARG B C 1
ATOM 10755 O O . ARG B 1 402 ? 58.71020 1.74099 60.09030 1.000 59.55977 402 ARG B O 1
ATOM 10763 N N . THR B 1 403 ? 60.65318 0.66093 59.75137 1.000 71.06642 403 THR B N 1
ATOM 10764 C CA . THR B 1 403 ? 61.42421 1.89392 59.81533 1.000 76.26967 403 THR B CA 1
ATOM 10765 C C . THR B 1 403 ? 60.96124 2.84088 58.71428 1.000 79.48848 403 THR B C 1
ATOM 10766 O O . THR B 1 403 ? 60.63525 2.41783 57.60129 1.000 74.91161 403 THR B O 1
ATOM 10770 N N . ARG B 1 404 ? 60.89426 4.12590 59.04322 1.000 89.14227 404 ARG B N 1
ATOM 10771 C CA . ARG B 1 404 ? 60.47530 5.15986 58.10716 1.000 97.07480 404 ARG B CA 1
ATOM 10772 C C . ARG B 1 404 ? 61.58832 6.19383 57.99513 1.000 96.48525 404 ARG B C 1
ATOM 10773 O O . ARG B 1 404 ? 62.01032 6.76787 59.00611 1.000 97.60907 404 ARG B O 1
ATOM 10781 N N . LEU B 1 405 ? 62.06834 6.41277 56.77313 1.000 92.49004 405 LEU B N 1
ATOM 10782 C CA . LEU B 1 405 ? 63.11136 7.40174 56.55710 1.000 86.03400 405 LEU B CA 1
ATOM 10783 C C . LEU B 1 405 ? 62.63139 8.76677 57.04003 1.000 80.64388 405 LEU B C 1
ATOM 10784 O O . LEU B 1 405 ? 61.50140 9.17178 56.73499 1.000 81.45977 405 LEU B O 1
ATOM 10789 N N . PRO B 1 406 ? 63.46539 9.50978 57.76401 1.000 72.50606 406 PRO B N 1
ATOM 10790 C CA . PRO B 1 406 ? 62.98141 10.71682 58.44594 1.000 68.37662 406 PRO B CA 1
ATOM 10791 C C . PRO B 1 406 ? 62.52544 11.78279 57.46689 1.000 65.95791 406 PRO B C 1
ATOM 10792 O O . PRO B 1 406 ? 62.94746 11.82373 56.30389 1.000 62.71015 406 PRO B O 1
ATOM 10796 N N . LYS B 1 407 ? 61.61745 12.62983 57.94784 1.000 63.60763 407 LYS B N 1
ATOM 10797 C CA . LYS B 1 407 ? 61.18249 13.82881 57.23178 1.000 65.36047 407 LYS B CA 1
ATOM 10798 C C . LYS B 1 407 ? 61.81750 15.02183 57.94273 1.000 65.45785 407 LYS B C 1
ATOM 10799 O O . LYS B 1 407 ? 61.21850 15.63588 58.82569 1.000 69.65309 407 LYS B O 1
ATOM 10805 N N . GLU B 1 408 ? 63.05452 15.33578 57.57673 1.000 60.35724 408 GLU B N 1
ATOM 10806 C CA . GLU B 1 408 ? 63.75353 16.39780 58.28669 1.000 63.04966 408 GLU B CA 1
ATOM 10807 C C . GLU B 1 408 ? 64.32156 17.44775 57.34165 1.000 57.36740 408 GLU B C 1
ATOM 10808 O O . GLU B 1 408 ? 65.21757 18.19675 57.73063 1.000 54.70130 408 GLU B O 1
ATOM 10814 N N . ASP B 1 409 ? 63.82058 17.53270 56.11464 1.000 54.61707 409 ASP B N 1
ATOM 10815 C CA . ASP B 1 409 ? 64.31262 18.52965 55.18460 1.000 54.61971 409 ASP B CA 1
ATOM 10816 C C . ASP B 1 409 ? 63.56464 19.84467 55.37053 1.000 60.89151 409 ASP B C 1
ATOM 10817 O O . ASP B 1 409 ? 62.33364 19.87170 55.48251 1.000 61.34946 409 ASP B O 1
ATOM 10822 N N . THR B 1 410 ? 64.31566 20.94366 55.36749 1.000 63.62605 410 THR B N 1
ATOM 10823 C CA . THR B 1 410 ? 63.74469 22.27967 55.50242 1.000 66.43691 410 THR B CA 1
ATOM 10824 C C . THR B 1 410 ? 64.24772 23.20761 54.40439 1.000 72.27972 410 THR B C 1
ATOM 10825 O O . THR B 1 410 ? 64.25775 24.42762 54.57733 1.000 70.51898 410 THR B O 1
ATOM 10829 N N . THR B 1 411 ? 64.64873 22.64655 53.26042 1.000 79.60691 411 THR B N 1
ATOM 10830 C CA . THR B 1 411 ? 65.08176 23.48049 52.14339 1.000 83.35999 411 THR B CA 1
ATOM 10831 C C . THR B 1 411 ? 63.92778 24.33449 51.64833 1.000 83.60213 411 THR B C 1
ATOM 10832 O O . THR B 1 411 ? 62.75578 23.96052 51.75933 1.000 87.33152 411 THR B O 1
ATOM 10836 N N . SER B 1 412 ? 64.26482 25.49346 51.08228 1.000 82.94942 412 SER B N 1
ATOM 10837 C CA . SER B 1 412 ? 63.24584 26.32845 50.45623 1.000 83.25735 412 SER B CA 1
ATOM 10838 C C . SER B 1 412 ? 62.39384 25.46443 49.53626 1.000 76.35389 412 SER B C 1
ATOM 10839 O O . SER B 1 412 ? 62.91383 24.76438 48.66030 1.000 69.54781 412 SER B O 1
ATOM 10842 N N . GLY B 1 413 ? 61.08184 25.50946 49.74524 1.000 76.30389 413 GLY B N 1
ATOM 10843 C CA . GLY B 1 413 ? 60.18483 24.63645 49.01326 1.000 73.00086 413 GLY B CA 1
ATOM 10844 C C . GLY B 1 413 ? 59.26980 23.85951 49.93929 1.000 64.96568 413 GLY B C 1
ATOM 10845 O O . GLY B 1 413 ? 59.09577 22.64451 49.79334 1.000 64.09190 413 GLY B O 1
ATOM 10846 N N . PHE B 1 414 ? 58.70480 24.56257 50.91925 1.000 52.19047 414 PHE B N 1
ATOM 10847 C CA . PHE B 1 414 ? 57.69978 24.00463 51.81126 1.000 43.46574 414 PHE B CA 1
ATOM 10848 C C . PHE B 1 414 ? 56.30879 24.25563 51.23623 1.000 39.82320 414 PHE B C 1
ATOM 10849 O O . PHE B 1 414 ? 55.93982 25.40563 50.98217 1.000 42.66038 414 PHE B O 1
ATOM 10857 N N . VAL B 1 415 ? 55.54677 23.18964 51.00927 1.000 38.78886 415 VAL B N 1
ATOM 10858 C CA . VAL B 1 415 ? 54.12978 23.32465 50.67524 1.000 37.79137 415 VAL B CA 1
ATOM 10859 C C . VAL B 1 415 ? 53.40774 22.27170 51.50328 1.000 38.96257 415 VAL B C 1
ATOM 10860 O O . VAL B 1 415 ? 53.65972 21.07369 51.32234 1.000 38.31775 415 VAL B O 1
ATOM 10864 N N . PRO B 1 416 ? 52.53674 22.65577 52.42625 1.000 36.89653 416 PRO B N 1
ATOM 10865 C CA . PRO B 1 416 ? 51.82971 21.65482 53.23029 1.000 39.28892 416 PRO B CA 1
ATOM 10866 C C . PRO B 1 416 ? 50.68070 21.03581 52.46330 1.000 41.92608 416 PRO B C 1
ATOM 10867 O O . PRO B 1 416 ? 50.11173 21.63077 51.53526 1.000 39.78635 416 PRO B O 1
ATOM 10871 N N . HIS B 1 417 ? 50.34467 19.80983 52.85235 1.000 40.08375 417 HIS B N 1
ATOM 10872 C CA . HIS B 1 417 ? 49.04467 19.28684 52.46436 1.000 40.12586 417 HIS B CA 1
ATOM 10873 C C . HIS B 1 417 ? 48.05566 19.63291 53.56233 1.000 44.13424 417 HIS B C 1
ATOM 10874 O O . HIS B 1 417 ? 48.43965 19.97695 54.68532 1.000 45.26332 417 HIS B O 1
ATOM 10881 N N . VAL B 1 418 ? 46.78167 19.64292 53.20231 1.000 39.24155 418 VAL B N 1
ATOM 10882 C CA . VAL B 1 418 ? 45.69366 19.80399 54.15529 1.000 37.71768 418 VAL B CA 1
ATOM 10883 C C . VAL B 1 418 ? 44.67164 18.70899 53.85532 1.000 36.10696 418 VAL B C 1
ATOM 10884 O O . VAL B 1 418 ? 44.76964 17.99695 52.85536 1.000 36.62544 418 VAL B O 1
ATOM 10888 N N . GLY B 1 419 ? 43.69662 18.56106 54.74732 1.000 34.43044 419 GLY B N 1
ATOM 10889 C CA . GLY B 1 419 ? 42.74260 17.48107 54.65735 1.000 35.27791 419 GLY B CA 1
ATOM 10890 C C . GLY B 1 419 ? 41.39062 17.92608 54.12632 1.000 35.52531 419 GLY B C 1
ATOM 10891 O O . GLY B 1 419 ? 41.10664 19.11107 53.97726 1.000 38.54146 419 GLY B O 1
ATOM 10892 N N . LEU B 1 420 ? 40.55860 16.93208 53.83135 1.000 35.13579 420 LEU B N 1
ATOM 10893 C CA . LEU B 1 420 ? 39.20661 17.17209 53.34932 1.000 36.14381 420 LEU B CA 1
ATOM 10894 C C . LEU B 1 420 ? 38.37061 17.92015 54.38127 1.000 35.75429 420 LEU B C 1
ATOM 10895 O O . LEU B 1 420 ? 38.49159 17.70620 55.58529 1.000 35.87535 420 LEU B O 1
ATOM 10900 N N . ARG B 1 421 ? 37.43364 18.72815 53.89522 1.000 38.77833 421 ARG B N 1
ATOM 10901 C CA . ARG B 1 421 ? 36.38763 19.21321 54.78219 1.000 44.05791 421 ARG B CA 1
ATOM 10902 C C . ARG B 1 421 ? 35.55660 18.03025 55.27023 1.000 43.33941 421 ARG B C 1
ATOM 10903 O O . ARG B 1 421 ? 35.40259 17.01722 54.58028 1.000 42.40245 421 ARG B O 1
ATOM 10911 N N . GLU B 1 422 ? 35.02059 18.16632 56.47822 1.000 43.11833 422 GLU B N 1
ATOM 10912 C CA . GLU B 1 422 ? 34.31756 17.05836 57.11926 1.000 43.45521 422 GLU B CA 1
ATOM 10913 C C . GLU B 1 422 ? 33.18256 16.54034 56.24227 1.000 41.69447 422 GLU B C 1
ATOM 10914 O O . GLU B 1 422 ? 33.00954 15.32634 56.07932 1.000 40.39958 422 GLU B O 1
ATOM 10920 N N . GLU B 1 423 ? 32.38059 17.45334 55.69121 1.000 44.76589 423 GLU B N 1
ATOM 10921 C CA . GLU B 1 423 ? 31.25859 17.05132 54.84622 1.000 43.38678 423 GLU B CA 1
ATOM 10922 C C . GLU B 1 423 ? 31.73859 16.31225 53.59226 1.000 42.25507 423 GLU B C 1
ATOM 10923 O O . GLU B 1 423 ? 31.14058 15.30524 53.16830 1.000 40.90227 423 GLU B O 1
ATOM 10929 N N . SER B 1 424 ? 32.81361 16.79920 52.97925 1.000 36.47279 424 SER B N 1
ATOM 10930 C CA . SER B 1 424 ? 33.34361 16.10514 51.81329 1.000 39.63633 424 SER B CA 1
ATOM 10931 C C . SER B 1 424 ? 33.78758 14.69514 52.17636 1.000 41.72342 424 SER B C 1
ATOM 10932 O O . SER B 1 424 ? 33.51357 13.74512 51.44040 1.000 41.81554 424 SER B O 1
ATOM 10935 N N . ALA B 1 425 ? 34.46756 14.53618 53.31438 1.000 37.17551 425 ALA B N 1
ATOM 10936 C CA . ALA B 1 425 ? 34.90252 13.21119 53.73644 1.000 32.19333 425 ALA B CA 1
ATOM 10937 C C . ALA B 1 425 ? 33.70450 12.30223 53.97047 1.000 35.59374 425 ALA B C 1
ATOM 10938 O O . ALA B 1 425 ? 33.72548 11.12021 53.60152 1.000 35.23580 425 ALA B O 1
ATOM 10940 N N . LEU B 1 426 ? 32.64950 12.83128 54.59543 1.000 37.11498 426 LEU B N 1
ATOM 10941 C CA . LEU B 1 426 ? 31.46848 12.01132 54.85545 1.000 37.93086 426 LEU B CA 1
ATOM 10942 C C . LEU B 1 426 ? 30.87849 11.46527 53.55147 1.000 34.83312 426 LEU B C 1
ATOM 10943 O O . LEU B 1 426 ? 30.60147 10.25327 53.42352 1.000 38.28091 426 LEU B O 1
ATOM 10948 N N . GLN B 1 427 ? 30.70052 12.33623 52.55443 1.000 33.14082 427 GLN B N 1
ATOM 10949 C CA . GLN B 1 427 ? 30.12753 11.84918 51.30444 1.000 36.43858 427 GLN B CA 1
ATOM 10950 C C . GLN B 1 427 ? 31.08952 10.91113 50.56250 1.000 41.38917 427 GLN B C 1
ATOM 10951 O O . GLN B 1 427 ? 30.66951 9.87511 50.00654 1.000 41.76553 427 GLN B O 1
ATOM 10957 N N . LEU B 1 428 ? 32.38753 11.24910 50.54250 1.000 38.35197 428 LEU B N 1
ATOM 10958 C CA . LEU B 1 428 ? 33.35952 10.40005 49.85355 1.000 29.84305 428 LEU B CA 1
ATOM 10959 C C . LEU B 1 428 ? 33.39148 9.01007 50.46762 1.000 32.66707 428 LEU B C 1
ATOM 10960 O O . LEU B 1 428 ? 33.53747 8.01104 49.75766 1.000 32.22492 428 LEU B O 1
ATOM 10965 N N . SER B 1 429 ? 33.25946 8.92214 51.79562 1.000 33.73562 429 SER B N 1
ATOM 10966 C CA . SER B 1 429 ? 33.25243 7.61617 52.41868 1.000 31.25901 429 SER B CA 1
ATOM 10967 C C . SER B 1 429 ? 31.93441 6.88819 52.23269 1.000 34.56730 429 SER B C 1
ATOM 10968 O O . SER B 1 429 ? 31.87738 5.70320 52.57375 1.000 36.22013 429 SER B O 1
ATOM 10971 N N . HIS B 1 430 ? 30.86743 7.54518 51.72365 1.000 31.21953 430 HIS B N 1
ATOM 10972 C CA . HIS B 1 430 ? 29.65142 6.77020 51.41667 1.000 32.50390 430 HIS B CA 1
ATOM 10973 C C . HIS B 1 430 ? 29.43944 6.47913 49.93168 1.000 34.58309 430 HIS B C 1
ATOM 10974 O O . HIS B 1 430 ? 28.45843 5.81914 49.56769 1.000 34.59625 430 HIS B O 1
ATOM 10981 N N . ILE B 1 431 ? 30.29146 6.97107 49.04567 1.000 32.53285 431 ILE B N 1
ATOM 10982 C CA . ILE B 1 431 ? 30.06347 6.56901 47.66368 1.000 32.24071 431 ILE B CA 1
ATOM 10983 C C . ILE B 1 431 ? 30.20044 5.06400 47.42975 1.000 35.62532 431 ILE B C 1
ATOM 10984 O O . ILE B 1 431 ? 29.67244 4.55497 46.42677 1.000 34.86207 431 ILE B O 1
ATOM 10989 N N . LYS B 1 432 ? 30.85441 4.32103 48.33180 1.000 31.28796 432 LYS B N 1
ATOM 10990 C CA . LYS B 1 432 ? 30.95339 2.87602 48.15286 1.000 26.87164 432 LYS B CA 1
ATOM 10991 C C . LYS B 1 432 ? 29.60337 2.18405 48.19288 1.000 30.53787 432 LYS B C 1
ATOM 10992 O O . LYS B 1 432 ? 29.52935 0.99803 47.85193 1.000 32.51969 432 LYS B O 1
ATOM 10998 N N . TYR B 1 433 ? 28.53338 2.87409 48.59383 1.000 30.97740 433 TYR B N 1
ATOM 10999 C CA . TYR B 1 433 ? 27.21937 2.26011 48.54784 1.000 30.09835 433 TYR B CA 1
ATOM 11000 C C . TYR B 1 433 ? 26.49839 2.52907 47.23282 1.000 32.33546 433 TYR B C 1
ATOM 11001 O O . TYR B 1 433 ? 25.41538 1.99208 47.02983 1.000 31.64327 433 TYR B O 1
ATOM 11010 N N . ALA B 1 434 ? 27.04442 3.35702 46.35479 1.000 32.66444 434 ALA B N 1
ATOM 11011 C CA . ALA B 1 434 ? 26.45044 3.50197 45.03277 1.000 29.30615 434 ALA B CA 1
ATOM 11012 C C . ALA B 1 434 ? 26.60643 2.20793 44.24784 1.000 35.07263 434 ALA B C 1
ATOM 11013 O O . ALA B 1 434 ? 27.54541 1.43192 44.46288 1.000 32.40389 434 ALA B O 1
ATOM 11015 N N . ASP B 1 435 ? 25.65043 1.95091 43.34083 1.000 30.66420 435 ASP B N 1
ATOM 11016 C CA . ASP B 1 435 ? 25.75942 0.74287 42.53489 1.000 25.71361 435 ASP B CA 1
ATOM 11017 C C . ASP B 1 435 ? 26.82544 0.87180 41.48390 1.000 24.08973 435 ASP B C 1
ATOM 11018 O O . ASP B 1 435 ? 27.33142 -0.15223 41.01295 1.000 29.52459 435 ASP B O 1
ATOM 11023 N N . SER B 1 436 ? 27.16147 2.09577 41.09385 1.000 24.56347 436 SER B N 1
ATOM 11024 C CA . SER B 1 436 ? 28.26148 2.25171 40.16286 1.000 23.86076 436 SER B CA 1
ATOM 11025 C C . SER B 1 436 ? 28.87851 3.62270 40.39380 1.000 25.20039 436 SER B C 1
ATOM 11026 O O . SER B 1 436 ? 28.25252 4.51274 40.98075 1.000 27.84018 436 SER B O 1
ATOM 11029 N N . ILE B 1 437 ? 30.12152 3.77266 39.93581 1.000 23.67652 437 ILE B N 1
ATOM 11030 C CA . ILE B 1 437 ? 30.89254 4.98665 40.13477 1.000 22.62640 437 ILE B CA 1
ATOM 11031 C C . ILE B 1 437 ? 31.69156 5.30358 38.88376 1.000 23.08435 437 ILE B C 1
ATOM 11032 O O . ILE B 1 437 ? 32.48055 4.47754 38.41681 1.000 29.92201 437 ILE B O 1
ATOM 11037 N N . THR B 1 438 ? 31.53760 6.51556 38.38371 1.000 21.97106 438 THR B N 1
ATOM 11038 C CA . THR B 1 438 ? 32.40662 7.03849 37.33169 1.000 27.51383 438 THR B CA 1
ATOM 11039 C C . THR B 1 438 ? 33.56163 7.79850 37.98567 1.000 27.12694 438 THR B C 1
ATOM 11040 O O . THR B 1 438 ? 33.35763 8.55354 38.94064 1.000 27.42434 438 THR B O 1
ATOM 11044 N N . ILE B 1 439 ? 34.78063 7.58145 37.49270 1.000 27.32170 439 ILE B N 1
ATOM 11045 C CA . ILE B 1 439 ? 35.93364 8.32545 38.00568 1.000 28.35603 439 ILE B CA 1
ATOM 11046 C C . ILE B 1 439 ? 36.94366 8.49737 36.87469 1.000 32.65392 439 ILE B C 1
ATOM 11047 O O . ILE B 1 439 ? 37.18565 7.56333 36.09573 1.000 33.05396 439 ILE B O 1
ATOM 11052 N N . ASP B 1 440 ? 37.51568 9.70436 36.75364 1.000 29.17192 440 ASP B N 1
ATOM 11053 C CA . ASP B 1 440 ? 38.39571 9.96829 35.61064 1.000 28.66396 440 ASP B CA 1
ATOM 11054 C C . ASP B 1 440 ? 39.83870 10.04228 36.08166 1.000 29.35089 440 ASP B C 1
ATOM 11055 O O . ASP B 1 440 ? 40.25671 11.07629 36.61762 1.000 28.85609 440 ASP B O 1
ATOM 11060 N N . PRO B 1 441 ? 40.65568 9.02225 35.83871 1.000 29.53512 441 PRO B N 1
ATOM 11061 C CA . PRO B 1 441 ? 42.10369 9.22823 35.98373 1.000 24.43188 441 PRO B CA 1
ATOM 11062 C C . PRO B 1 441 ? 42.56972 10.47218 35.24767 1.000 30.47997 441 PRO B C 1
ATOM 11063 O O . PRO B 1 441 ? 43.51673 11.12118 35.71266 1.000 30.18257 441 PRO B O 1
ATOM 11067 N N . HIS B 1 442 ? 41.94074 10.83614 34.11965 1.000 28.22180 442 HIS B N 1
ATOM 11068 C CA . HIS B 1 442 ? 42.44678 11.98210 33.34460 1.000 27.22695 442 HIS B CA 1
ATOM 11069 C C . HIS B 1 442 ? 41.84380 13.31213 33.83353 1.000 30.06939 442 HIS B C 1
ATOM 11070 O O . HIS B 1 442 ? 42.03383 14.36410 33.22349 1.000 29.70356 442 HIS B O 1
ATOM 11101 N N . ALA B 1 444 ? 41.44676 14.19534 38.09549 1.000 29.25351 444 ALA B N 1
ATOM 11102 C CA . ALA B 1 444 ? 42.29675 14.36837 39.26249 1.000 32.40389 444 ALA B CA 1
ATOM 11103 C C . ALA B 1 444 ? 43.28572 13.23536 39.50656 1.000 36.12012 444 ALA B C 1
ATOM 11104 O O . ALA B 1 444 ? 43.92670 13.20140 40.56957 1.000 35.30950 444 ALA B O 1
ATOM 11106 N N . GLY B 1 445 ? 43.41271 12.30632 38.55260 1.000 32.70918 445 GLY B N 1
ATOM 11107 C CA . GLY B 1 445 ? 44.43569 11.27330 38.62166 1.000 26.20841 445 GLY B CA 1
ATOM 11108 C C . GLY B 1 445 ? 45.78971 11.65024 38.02866 1.000 27.21642 445 GLY B C 1
ATOM 11109 O O . GLY B 1 445 ? 46.75469 10.88023 38.15671 1.000 29.50091 445 GLY B O 1
ATOM 11110 N N . TYR B 1 446 ? 45.88574 12.80321 37.37161 1.000 26.72689 446 TYR B N 1
ATOM 11111 C CA . TYR B 1 446 ? 47.12176 13.26916 36.71061 1.000 30.74579 446 TYR B CA 1
ATOM 11112 C C . TYR B 1 446 ? 47.62175 12.29410 35.63066 1.000 30.88791 446 TYR B C 1
ATOM 11113 O O . TYR B 1 446 ? 48.82975 12.17606 35.37468 1.000 27.88492 446 TYR B O 1
ATOM 11122 N N . VAL B 1 447 ? 46.68675 11.64008 34.95568 1.000 28.15074 447 VAL B N 1
ATOM 11123 C CA . VAL B 1 447 ? 46.96475 10.77502 33.80572 1.000 29.06664 447 VAL B CA 1
ATOM 11124 C C . VAL B 1 447 ? 46.54478 11.52598 32.54868 1.000 29.15350 447 VAL B C 1
ATOM 11125 O O . VAL B 1 447 ? 45.43979 12.08500 32.52264 1.000 30.79053 447 VAL B O 1
ATOM 11129 N N . PRO B 1 448 ? 47.36480 11.58491 31.49669 1.000 27.33749 448 PRO B N 1
ATOM 11130 C CA . PRO B 1 448 ? 46.92083 12.29886 30.28765 1.000 27.25327 448 PRO B CA 1
ATOM 11131 C C . PRO B 1 448 ? 45.72482 11.61686 29.62567 1.000 25.68466 448 PRO B C 1
ATOM 11132 O O . PRO B 1 448 ? 45.52179 10.40387 29.76572 1.000 28.12706 448 PRO B O 1
ATOM 11136 N N . TYR B 1 449 ? 44.93985 12.41484 28.88662 1.000 24.61348 449 TYR B N 1
ATOM 11137 C CA . TYR B 1 449 ? 43.87585 11.85183 28.07663 1.000 24.64769 449 TYR B CA 1
ATOM 11138 C C . TYR B 1 449 ? 44.48484 10.84177 27.12068 1.000 26.42159 449 TYR B C 1
ATOM 11139 O O . TYR B 1 449 ? 45.57485 11.07472 26.59969 1.000 28.99821 449 TYR B O 1
ATOM 11148 N N . PRO B 1 450 ? 43.76282 9.74877 26.80872 1.000 28.28234 450 PRO B N 1
ATOM 11149 C CA . PRO B 1 450 ? 42.41581 9.42982 27.31772 1.000 26.03470 450 PRO B CA 1
ATOM 11150 C C . PRO B 1 450 ? 42.43577 8.39687 28.45877 1.000 29.23245 450 PRO B C 1
ATOM 11151 O O . PRO B 1 450 ? 43.13975 7.39585 28.35382 1.000 29.82463 450 PRO B O 1
ATOM 11155 N N . ALA B 1 451 ? 41.67976 8.62394 29.53275 1.000 27.27695 451 ALA B N 1
ATOM 11156 C CA . ALA B 1 451 ? 41.58973 7.64799 30.60779 1.000 27.76912 451 ALA B CA 1
ATOM 11157 C C . ALA B 1 451 ? 40.39772 7.96606 31.50776 1.000 31.05899 451 ALA B C 1
ATOM 11158 O O . ALA B 1 451 ? 40.54772 8.66410 32.51273 1.000 28.23233 451 ALA B O 1
ATOM 11160 N N . GLY B 1 452 ? 39.21171 7.45206 31.16577 1.000 27.20853 452 GLY B N 1
ATOM 11161 C CA . GLY B 1 452 ? 38.07670 7.47113 32.06375 1.000 27.87439 452 GLY B CA 1
ATOM 11162 C C . GLY B 1 452 ? 37.89567 6.09216 32.68281 1.000 27.76912 452 GLY B C 1
ATOM 11163 O O . GLY B 1 452 ? 38.58265 5.14013 32.31287 1.000 29.06927 452 GLY B O 1
ATOM 11164 N N . ALA B 1 453 ? 36.97465 5.99023 33.64980 1.000 24.65296 453 ALA B N 1
ATOM 11165 C CA . ALA B 1 453 ? 36.80161 4.67526 34.24686 1.000 27.93756 453 ALA B CA 1
ATOM 11166 C C . ALA B 1 453 ? 35.42160 4.54031 34.84185 1.000 25.11880 453 ALA B C 1
ATOM 11167 O O . ALA B 1 453 ? 34.81562 5.51435 35.31280 1.000 25.41094 453 ALA B O 1
ATOM 11169 N N . LEU B 1 454 ? 34.94358 3.30132 34.81790 1.000 27.76122 454 LEU B N 1
ATOM 11170 C CA . LEU B 1 454 ? 33.68756 2.95638 35.46490 1.000 24.05552 454 LEU B CA 1
ATOM 11171 C C . LEU B 1 454 ? 33.94352 1.76641 36.36396 1.000 25.15828 454 LEU B C 1
ATOM 11172 O O . LEU B 1 454 ? 34.57651 0.79538 35.92601 1.000 29.01664 454 LEU B O 1
ATOM 11177 N N . CYS B 1 455 ? 33.43451 1.82848 37.60695 1.000 23.07645 455 CYS B N 1
ATOM 11178 C CA . CYS B 1 455 ? 33.46947 0.70852 38.54300 1.000 23.86602 455 CYS B CA 1
ATOM 11179 C C . CYS B 1 455 ? 32.05046 0.33857 38.93700 1.000 27.00061 455 CYS B C 1
ATOM 11180 O O . CYS B 1 455 ? 31.22547 1.22660 39.16494 1.000 29.63513 455 CYS B O 1
ATOM 11183 N N . TYR B 1 456 ? 31.75443 -0.96742 38.95805 1.000 26.08471 456 TYR B N 1
ATOM 11184 C CA . TYR B 1 456 ? 30.49741 -1.51137 39.46106 1.000 26.66899 456 TYR B CA 1
ATOM 11185 C C . TYR B 1 456 ? 30.71838 -2.13131 40.83009 1.000 27.69543 456 TYR B C 1
ATOM 11186 O O . TYR B 1 456 ? 31.65836 -2.92333 41.01014 1.000 29.13770 456 TYR B O 1
ATOM 11195 N N . ARG B 1 457 ? 29.82738 -1.79325 41.76606 1.000 29.86148 457 ARG B N 1
ATOM 11196 C CA . ARG B 1 457 ? 29.83235 -2.40219 43.09409 1.000 29.99570 457 ARG B CA 1
ATOM 11197 C C . ARG B 1 457 ? 29.72532 -3.90919 42.98916 1.000 33.59613 457 ARG B C 1
ATOM 11198 O O . ARG B 1 457 ? 30.48829 -4.65118 43.63320 1.000 35.66480 457 ARG B O 1
ATOM 11206 N N . ASP B 1 458 ? 28.81132 -4.38121 42.15217 1.000 30.43786 458 ASP B N 1
ATOM 11207 C CA . ASP B 1 458 ? 28.65129 -5.79822 41.82923 1.000 27.44276 458 ASP B CA 1
ATOM 11208 C C . ASP B 1 458 ? 29.00431 -5.98230 40.35625 1.000 33.42243 458 ASP B C 1
ATOM 11209 O O . ASP B 1 458 ? 28.20433 -5.64132 39.47122 1.000 30.49576 458 ASP B O 1
ATOM 11214 N N . GLY B 1 459 ? 30.19030 -6.56034 40.10429 1.000 28.41130 459 GLY B N 1
ATOM 11215 C CA . GLY B 1 459 ? 30.72832 -6.68341 38.75930 1.000 27.62963 459 GLY B CA 1
ATOM 11216 C C . GLY B 1 459 ? 29.81731 -7.40843 37.79632 1.000 30.80633 459 GLY B C 1
ATOM 11217 O O . GLY B 1 459 ? 29.95633 -7.23949 36.57832 1.000 32.46705 459 GLY B O 1
ATOM 11218 N N . ARG B 1 460 ? 28.90729 -8.25039 38.31235 1.000 27.24537 460 ARG B N 1
ATOM 11219 C CA . ARG B 1 460 ? 27.97929 -8.94541 37.43337 1.000 31.01951 460 ARG B CA 1
ATOM 11220 C C . ARG B 1 460 ? 27.13332 -7.97743 36.63431 1.000 28.64554 460 ARG B C 1
ATOM 11221 O O . ARG B 1 460 ? 26.61032 -8.35447 35.58432 1.000 30.60630 460 ARG B O 1
ATOM 11229 N N . MET B 1 461 ? 26.99834 -6.73841 37.11225 1.000 29.00085 461 MET B N 1
ATOM 11230 C CA . MET B 1 461 ? 26.24437 -5.72043 36.38020 1.000 28.46394 461 MET B CA 1
ATOM 11231 C C . MET B 1 461 ? 26.74139 -5.56350 34.94519 1.000 35.46215 461 MET B C 1
ATOM 11232 O O . MET B 1 461 ? 25.95141 -5.25753 34.03117 1.000 33.79089 461 MET B O 1
ATOM 11237 N N . ARG B 1 462 ? 28.03539 -5.77754 34.71222 1.000 30.11940 462 ARG B N 1
ATOM 11238 C CA . ARG B 1 462 ? 28.54541 -5.51361 33.36622 1.000 26.67951 462 ARG B CA 1
ATOM 11239 C C . ARG B 1 462 ? 27.94641 -6.46165 32.33825 1.000 29.73514 462 ARG B C 1
ATOM 11240 O O . ARG B 1 462 ? 27.90443 -6.14770 31.13224 1.000 30.12203 462 ARG B O 1
ATOM 11248 N N . TYR B 1 463 ? 27.49438 -7.62962 32.77730 1.000 29.70619 463 TYR B N 1
ATOM 11249 C CA . TYR B 1 463 ? 26.91537 -8.52665 31.78833 1.000 35.43583 463 TYR B CA 1
ATOM 11250 C C . TYR B 1 463 ? 25.60339 -8.00065 31.22329 1.000 34.96472 463 TYR B C 1
ATOM 11251 O O . TYR B 1 463 ? 25.14139 -8.51969 30.21131 1.000 38.38092 463 TYR B O 1
ATOM 11260 N N . LEU B 1 464 ? 25.00440 -6.98261 31.82924 1.000 35.35950 464 LEU B N 1
ATOM 11261 C CA . LEU B 1 464 ? 23.81643 -6.39861 31.22219 1.000 36.63071 464 LEU B CA 1
ATOM 11262 C C . LEU B 1 464 ? 24.14046 -5.65868 29.93216 1.000 38.97573 464 LEU B C 1
ATOM 11263 O O . LEU B 1 464 ? 23.21948 -5.34269 29.17214 1.000 40.44959 464 LEU B O 1
ATOM 11268 N N . LEU B 1 465 ? 25.41347 -5.32172 29.69517 1.000 39.77319 465 LEU B N 1
ATOM 11269 C CA . LEU B 1 465 ? 25.77250 -4.56778 28.50014 1.000 38.66253 465 LEU B CA 1
ATOM 11270 C C . LEU B 1 465 ? 25.94950 -5.46384 27.29018 1.000 47.55833 465 LEU B C 1
ATOM 11271 O O . LEU B 1 465 ? 26.45852 -5.01590 26.25017 1.000 48.74269 465 LEU B O 1
ATOM 11276 N N . THR B 1 466 ? 25.50347 -6.70682 27.39023 1.000 50.92189 466 THR B N 1
ATOM 11277 C CA . THR B 1 466 ? 25.80646 -7.72588 26.39428 1.000 52.94845 466 THR B CA 1
ATOM 11278 C C . THR B 1 466 ? 24.56945 -8.59486 26.17530 1.000 50.63239 466 THR B C 1
ATOM 11279 O O . THR B 1 466 ? 23.54844 -8.44381 26.84928 1.000 48.26105 466 THR B O 1
ATOM 11283 N N . TRP B 1 467 ? 24.65644 -9.52191 25.22935 1.000 52.25100 467 TRP B N 1
ATOM 11284 C CA . TRP B 1 467 ? 23.67842 -10.60089 25.14738 1.000 52.45366 467 TRP B CA 1
ATOM 11285 C C . TRP B 1 467 ? 24.15338 -11.85486 25.88645 1.000 55.63035 467 TRP B C 1
ATOM 11286 O O . TRP B 1 467 ? 23.57837 -12.93086 25.69149 1.000 62.61277 467 TRP B O 1
ATOM 11297 N N . SER B 1 468 ? 25.17338 -11.74485 26.74146 1.000 52.06151 468 SER B N 1
ATOM 11298 C CA . SER B 1 468 ? 25.78434 -12.92483 27.34852 1.000 57.13843 468 SER B CA 1
ATOM 11299 C C . SER B 1 468 ? 25.44232 -13.04376 28.82852 1.000 58.28594 468 SER B C 1
ATOM 11300 O O . SER B 1 468 ? 25.01733 -12.08672 29.48347 1.000 56.36728 468 SER B O 1
ATOM 11303 N N . ALA B 1 469 ? 25.60729 -14.26474 29.33658 1.000 62.95228 469 ALA B N 1
ATOM 11304 C CA . ALA B 1 469 ? 25.51626 -14.66267 30.73260 1.000 65.49469 469 ALA B CA 1
ATOM 11305 C C . ALA B 1 469 ? 26.89924 -15.05267 31.25263 1.000 66.35006 469 ALA B C 1
ATOM 11306 O O . ALA B 1 469 ? 27.69724 -15.62873 30.50367 1.000 67.63706 469 ALA B O 1
ATOM 11308 N N . PRO B 1 470 ? 27.22023 -14.75062 32.51262 1.000 62.56803 470 PRO B N 1
ATOM 11309 C CA . PRO B 1 470 ? 28.56622 -15.07163 33.02966 1.000 61.36262 470 PRO B CA 1
ATOM 11310 C C . PRO B 1 470 ? 28.85319 -16.56864 32.96073 1.000 58.10697 470 PRO B C 1
ATOM 11311 O O . PRO B 1 470 ? 28.02217 -17.39560 33.34676 1.000 51.75357 470 PRO B O 1
ATOM 11315 N N . TYR B 1 471 ? 30.03019 -16.91069 32.43176 1.000 64.86567 471 TYR B N 1
ATOM 11316 C CA . TYR B 1 471 ? 30.55616 -18.27270 32.43983 1.000 72.02179 471 TYR B CA 1
ATOM 11317 C C . TYR B 1 471 ? 31.56114 -18.44466 33.57885 1.000 77.02239 471 TYR B C 1
ATOM 11318 O O . TYR B 1 471 ? 32.17716 -17.48366 34.05282 1.000 76.00911 471 TYR B O 1
ATOM 11327 N N . LEU B 1 472 ? 31.75911 -19.69865 33.98091 1.000 77.94356 472 LEU B N 1
ATOM 11328 C CA . LEU B 1 472 ? 32.87009 -20.01463 34.86294 1.000 78.78576 472 LEU B CA 1
ATOM 11329 C C . LEU B 1 472 ? 34.17911 -19.86370 34.09095 1.000 79.81220 472 LEU B C 1
ATOM 11330 O O . LEU B 1 472 ? 34.33611 -20.42875 33.00198 1.000 76.95660 472 LEU B O 1
ATOM 11335 N N . ALA B 1 473 ? 35.10611 -19.07169 34.63293 1.000 80.63598 473 ALA B N 1
ATOM 11336 C CA . ALA B 1 473 ? 36.38313 -18.86575 33.96194 1.000 80.06486 473 ALA B CA 1
ATOM 11337 C C . ALA B 1 473 ? 37.23710 -20.13276 34.04201 1.000 83.20734 473 ALA B C 1
ATOM 11338 O O . ALA B 1 473 ? 37.18407 -20.88672 35.02104 1.000 80.12276 473 ALA B O 1
ATOM 11340 N N . GLN B 1 474 ? 38.03411 -20.35883 32.99303 1.000 86.94990 474 GLN B N 1
ATOM 11341 C CA . GLN B 1 474 ? 38.97409 -21.47385 32.91909 1.000 87.48417 474 GLN B CA 1
ATOM 11342 C C . GLN B 1 474 ? 40.39110 -20.93388 32.79409 1.000 86.79988 474 GLN B C 1
ATOM 11343 O O . GLN B 1 474 ? 40.62613 -19.92092 32.11905 1.000 82.06510 474 GLN B O 1
ATOM 11349 N N . GLY B 1 475 ? 41.33908 -21.63388 33.42313 1.000 88.88171 475 GLY B N 1
ATOM 11350 C CA . GLY B 1 475 ? 42.70909 -21.14990 33.45313 1.000 88.74485 475 GLY B CA 1
ATOM 11351 C C . GLY B 1 475 ? 43.37911 -21.13898 32.09614 1.000 86.65513 475 GLY B C 1
ATOM 11352 O O . GLY B 1 475 ? 44.23613 -20.28901 31.83411 1.000 83.54686 475 GLY B O 1
ATOM 11353 N N . ASN B 1 476 ? 42.99210 -22.06501 31.21318 1.000 86.86568 476 ASN B N 1
ATOM 11354 C CA . ASN B 1 476 ? 43.60511 -22.19409 29.89619 1.000 87.48944 476 ASN B CA 1
ATOM 11355 C C . ASN B 1 476 ? 43.04015 -21.20912 28.86814 1.000 83.81005 476 ASN B C 1
ATOM 11356 O O . ASN B 1 476 ? 43.40016 -21.29518 27.68615 1.000 82.75466 476 ASN B O 1
ATOM 11361 N N . GLU B 1 477 ? 42.20016 -20.25708 29.27608 1.000 78.80155 477 GLU B N 1
ATOM 11362 C CA . GLU B 1 477 ? 41.66820 -19.27312 28.34003 1.000 78.59100 477 GLU B CA 1
ATOM 11363 C C . GLU B 1 477 ? 41.56721 -17.92808 29.04697 1.000 72.95875 477 GLU B C 1
ATOM 11364 O O . GLU B 1 477 ? 40.74421 -17.75202 29.95395 1.000 76.48022 477 GLU B O 1
ATOM 11370 N N . GLY B 1 478 ? 42.39324 -16.97912 28.62093 1.000 61.51001 478 GLY B N 1
ATOM 11371 C CA . GLY B 1 478 ? 42.32726 -15.65109 29.18887 1.000 55.07239 478 GLY B CA 1
ATOM 11372 C C . GLY B 1 478 ? 41.04128 -14.95008 28.77582 1.000 48.21368 478 GLY B C 1
ATOM 11373 O O . GLY B 1 478 ? 40.62530 -14.99513 27.61382 1.000 42.85251 478 GLY B O 1
ATOM 11374 N N . GLN B 1 479 ? 40.41928 -14.28103 29.74878 1.000 47.56886 479 GLN B N 1
ATOM 11375 C CA . GLN B 1 479 ? 39.13730 -13.62001 29.56174 1.000 50.08758 479 GLN B CA 1
ATOM 11376 C C . GLN B 1 479 ? 39.35033 -12.22804 28.99067 1.000 44.05791 479 GLN B C 1
ATOM 11377 O O . GLN B 1 479 ? 40.22734 -11.49604 29.44065 1.000 40.48117 479 GLN B O 1
ATOM 11383 N N . SER B 1 480 ? 38.57336 -11.87807 27.98065 1.000 45.96341 480 SER B N 1
ATOM 11384 C CA . SER B 1 480 ? 38.67639 -10.55410 27.39859 1.000 54.08806 480 SER B CA 1
ATOM 11385 C C . SER B 1 480 ? 37.92740 -9.54104 28.26853 1.000 61.45210 480 SER B C 1
ATOM 11386 O O . SER B 1 480 ? 36.75639 -9.74100 28.59752 1.000 62.44433 480 SER B O 1
ATOM 11389 N N . ILE B 1 481 ? 38.61442 -8.45504 28.64549 1.000 62.96808 481 ILE B N 1
ATOM 11390 C CA . ILE B 1 481 ? 38.03843 -7.39799 29.47243 1.000 53.28007 481 ILE B CA 1
ATOM 11391 C C . ILE B 1 481 ? 37.48346 -6.27102 28.62037 1.000 53.81435 481 ILE B C 1
ATOM 11392 O O . ILE B 1 481 ? 37.23148 -5.17699 29.13532 1.000 51.86148 481 ILE B O 1
ATOM 11397 N N . GLY B 1 482 ? 37.32548 -6.49507 27.32038 1.000 56.80155 482 GLY B N 1
ATOM 11398 C CA . GLY B 1 482 ? 36.98451 -5.40511 26.43333 1.000 55.25926 482 GLY B CA 1
ATOM 11399 C C . GLY B 1 482 ? 35.67052 -5.56811 25.71532 1.000 50.11390 482 GLY B C 1
ATOM 11400 O O . GLY B 1 482 ? 35.40555 -4.87815 24.72528 1.000 50.63239 482 GLY B O 1
ATOM 11401 N N . ILE B 1 483 ? 34.82249 -6.46007 26.19835 1.000 49.50067 483 ILE B N 1
ATOM 11402 C CA . ILE B 1 483 ? 33.53150 -6.70807 25.56334 1.000 40.37853 483 ILE B CA 1
ATOM 11403 C C . ILE B 1 483 ? 32.36349 -6.30701 26.47431 1.000 37.40448 483 ILE B C 1
ATOM 11404 O O . ILE B 1 483 ? 31.23149 -6.68900 26.22731 1.000 39.97848 483 ILE B O 1
ATOM 11409 N N . TYR B 1 484 ? 32.60950 -5.48297 27.49527 1.000 26.83480 484 TYR B N 1
ATOM 11410 C CA . TYR B 1 484 ? 31.61049 -5.13090 28.49524 1.000 28.26392 484 TYR B CA 1
ATOM 11411 C C . TYR B 1 484 ? 31.36052 -3.62389 28.51017 1.000 35.06210 484 TYR B C 1
ATOM 11412 O O . TYR B 1 484 ? 31.10452 -3.03284 29.56014 1.000 43.83157 484 TYR B O 1
ATOM 11421 N N . GLY B 1 485 ? 31.41055 -2.97295 27.35514 1.000 28.16127 485 GLY B N 1
ATOM 11422 C CA . GLY B 1 485 ? 31.19958 -1.54694 27.33807 1.000 29.78515 485 GLY B CA 1
ATOM 11423 C C . GLY B 1 485 ? 30.82961 -1.03900 25.96204 1.000 28.62185 485 GLY B C 1
ATOM 11424 O O . GLY B 1 485 ? 30.46461 -1.81003 25.07507 1.000 26.82427 485 GLY B O 1
ATOM 11425 N N . ILE B 1 486 ? 30.93464 0.28099 25.79698 1.000 26.29263 486 ILE B N 1
ATOM 11426 C CA . ILE B 1 486 ? 30.56567 0.89194 24.52595 1.000 27.09535 486 ILE B CA 1
ATOM 11427 C C . ILE B 1 486 ? 31.60468 0.58887 23.45398 1.000 30.06150 486 ILE B C 1
ATOM 11428 O O . ILE B 1 486 ? 31.25969 0.38782 22.27398 1.000 26.69794 486 ILE B O 1
ATOM 11433 N N . GLU B 1 487 ? 32.88967 0.58786 23.82700 1.000 24.68191 487 GLU B N 1
ATOM 11434 C CA . GLU B 1 487 ? 33.94269 0.68579 22.82501 1.000 25.87942 487 GLU B CA 1
ATOM 11435 C C . GLU B 1 487 ? 34.35967 -0.68724 22.31608 1.000 24.42661 487 GLU B C 1
ATOM 11436 O O . GLU B 1 487 ? 33.90564 -1.71521 22.80612 1.000 27.70595 487 GLU B O 1
ATOM 11442 N N . GLY B 1 488 ? 35.20768 -0.68531 21.28409 1.000 27.10062 488 GLY B N 1
ATOM 11443 C CA . GLY B 1 488 ? 35.77066 -1.90034 20.72215 1.000 29.37721 488 GLY B CA 1
ATOM 11444 C C . GLY B 1 488 ? 37.27666 -1.91636 20.97217 1.000 28.14285 488 GLY B C 1
ATOM 11445 O O . GLY B 1 488 ? 37.69064 -2.00232 22.12818 1.000 23.88707 488 GLY B O 1
ATOM 11446 N N . SER B 1 489 ? 38.09668 -1.81043 19.91718 1.000 28.46657 489 SER B N 1
ATOM 11447 C CA . SER B 1 489 ? 39.53468 -1.59645 20.09919 1.000 27.66911 489 SER B CA 1
ATOM 11448 C C . SER B 1 489 ? 39.81069 -0.51741 21.13214 1.000 32.94079 489 SER B C 1
ATOM 11449 O O . SER B 1 489 ? 39.20571 0.56060 21.10108 1.000 29.50617 489 SER B O 1
ATOM 11452 N N . LYS B 1 490 ? 40.78267 -0.78739 22.01717 1.000 24.11342 490 LYS B N 1
ATOM 11453 C CA . LYS B 1 490 ? 41.12767 0.18165 23.05013 1.000 23.66600 490 LYS B CA 1
ATOM 11454 C C . LYS B 1 490 ? 42.60067 0.01264 23.40816 1.000 26.09523 490 LYS B C 1
ATOM 11455 O O . LYS B 1 490 ? 43.13164 -1.10638 23.37421 1.000 25.24250 490 LYS B O 1
ATOM 11461 N N . PRO B 1 491 ? 43.27668 1.10064 23.76612 1.000 26.47423 491 PRO B N 1
ATOM 11462 C CA . PRO B 1 491 ? 44.72268 1.05562 23.97614 1.000 27.06904 491 PRO B CA 1
ATOM 11463 C C . PRO B 1 491 ? 45.04065 0.39267 25.31417 1.000 29.84042 491 PRO B C 1
ATOM 11464 O O . PRO B 1 491 ? 44.69764 0.91773 26.37214 1.000 27.73490 491 PRO B O 1
ATOM 11468 N N . GLY B 1 492 ? 45.70862 -0.76034 25.27723 1.000 27.07167 492 GLY B N 1
ATOM 11469 C CA . GLY B 1 492 ? 46.28960 -1.21630 26.52726 1.000 26.43738 492 GLY B CA 1
ATOM 11470 C C . GLY B 1 492 ? 47.24361 -0.19229 27.12823 1.000 30.11677 492 GLY B C 1
ATOM 11471 O O . GLY B 1 492 ? 47.42559 -0.16324 28.35923 1.000 28.00336 492 GLY B O 1
ATOM 11472 N N . ALA B 1 493 ? 47.82164 0.68566 26.28120 1.000 24.97931 493 ALA B N 1
ATOM 11473 C CA . ALA B 1 493 ? 48.70166 1.72567 26.79516 1.000 26.51107 493 ALA B CA 1
ATOM 11474 C C . ALA B 1 493 ? 48.00766 2.60573 27.82711 1.000 32.34598 493 ALA B C 1
ATOM 11475 O O . ALA B 1 493 ? 48.65666 3.08476 28.76510 1.000 29.65619 493 ALA B O 1
ATOM 11477 N N . ALA B 1 494 ? 46.69467 2.83875 27.68208 1.000 32.54864 494 ALA B N 1
ATOM 11478 C CA . ALA B 1 494 ? 45.98267 3.64381 28.67404 1.000 30.45892 494 ALA B CA 1
ATOM 11479 C C . ALA B 1 494 ? 45.96664 2.94887 30.03407 1.000 31.39324 494 ALA B C 1
ATOM 11480 O O . ALA B 1 494 ? 46.10664 3.59992 31.09104 1.000 29.46143 494 ALA B O 1
ATOM 11482 N N . ALA B 1 495 ? 45.78661 1.62188 30.02413 1.000 26.40580 495 ALA B N 1
ATOM 11483 C CA . ALA B 1 495 ? 45.84258 0.86793 31.27016 1.000 30.17204 495 ALA B CA 1
ATOM 11484 C C . ALA B 1 495 ? 47.22857 0.94593 31.90218 1.000 32.28808 495 ALA B C 1
ATOM 11485 O O . ALA B 1 495 ? 47.35456 1.11799 33.12117 1.000 29.72988 495 ALA B O 1
ATOM 11487 N N . SER B 1 496 ? 48.28358 0.80587 31.09020 1.000 29.97465 496 SER B N 1
ATOM 11488 C CA . SER B 1 496 ? 49.64057 0.91087 31.64221 1.000 26.29263 496 SER B CA 1
ATOM 11489 C C . SER B 1 496 ? 49.87859 2.28189 32.25715 1.000 30.75632 496 SER B C 1
ATOM 11490 O O . SER B 1 496 ? 50.55458 2.39793 33.28416 1.000 27.35591 496 SER B O 1
ATOM 11493 N N . ALA B 1 497 ? 49.37862 3.33787 31.60410 1.000 31.02740 497 ALA B N 1
ATOM 11494 C CA . ALA B 1 497 ? 49.53464 4.69789 32.12804 1.000 30.07466 497 ALA B CA 1
ATOM 11495 C C . ALA B 1 497 ? 48.86963 4.84297 33.49002 1.000 31.55642 497 ALA B C 1
ATOM 11496 O O . ALA B 1 497 ? 49.47163 5.35500 34.45000 1.000 30.92739 497 ALA B O 1
ATOM 11498 N N . VAL B 1 498 ? 47.60662 4.43600 33.59202 1.000 26.97429 498 VAL B N 1
ATOM 11499 C CA . VAL B 1 498 ? 46.95960 4.58907 34.88801 1.000 24.31871 498 VAL B CA 1
ATOM 11500 C C . VAL B 1 498 ? 47.68557 3.73711 35.92605 1.000 30.79843 498 VAL B C 1
ATOM 11501 O O . VAL B 1 498 ? 47.87056 4.15516 37.08004 1.000 32.21439 498 VAL B O 1
ATOM 11505 N N . PHE B 1 499 ? 48.09655 2.53108 35.53612 1.000 29.32194 499 PHE B N 1
ATOM 11506 C CA . PHE B 1 499 ? 48.75652 1.63211 36.46617 1.000 30.01412 499 PHE B CA 1
ATOM 11507 C C . PHE B 1 499 ? 50.06053 2.23411 36.97416 1.000 31.45377 499 PHE B C 1
ATOM 11508 O O . PHE B 1 499 ? 50.36151 2.16816 38.17616 1.000 32.86183 499 PHE B O 1
ATOM 11516 N N . MET B 1 500 ? 50.84155 2.83005 36.08014 1.000 28.31392 500 MET B N 1
ATOM 11517 C CA . MET B 1 500 ? 52.08556 3.45704 36.50313 1.000 29.34562 500 MET B CA 1
ATOM 11518 C C . MET B 1 500 ? 51.80957 4.59709 37.47607 1.000 34.29095 500 MET B C 1
ATOM 11519 O O . MET B 1 500 ? 52.53356 4.76912 38.47707 1.000 38.44671 500 MET B O 1
ATOM 11524 N N . ALA B 1 501 ? 50.77859 5.39510 37.19902 1.000 30.55366 501 ALA B N 1
ATOM 11525 C CA . ALA B 1 501 ? 50.41060 6.46115 38.13297 1.000 30.19836 501 ALA B CA 1
ATOM 11526 C C . ALA B 1 501 ? 50.06357 5.89522 39.50199 1.000 34.88050 501 ALA B C 1
ATOM 11527 O O . ALA B 1 501 ? 50.61356 6.32626 40.52298 1.000 31.07478 501 ALA B O 1
ATOM 11529 N N . HIS B 1 502 ? 49.18355 4.88924 39.53402 1.000 32.24334 502 HIS B N 1
ATOM 11530 C CA . HIS B 1 502 ? 48.76652 4.29631 40.80304 1.000 33.00922 502 HIS B CA 1
ATOM 11531 C C . HIS B 1 502 ? 49.94849 3.71832 41.57909 1.000 35.57005 502 HIS B C 1
ATOM 11532 O O . HIS B 1 502 ? 50.03148 3.88037 42.80108 1.000 28.26392 502 HIS B O 1
ATOM 11539 N N . GLU B 1 503 ? 50.86749 3.02927 40.89213 1.000 33.74089 503 GLU B N 1
ATOM 11540 C CA . GLU B 1 503 ? 51.94246 2.34928 41.60718 1.000 29.98781 503 GLU B CA 1
ATOM 11541 C C . GLU B 1 503 ? 53.03248 3.31428 42.05215 1.000 35.39372 503 GLU B C 1
ATOM 11542 O O . GLU B 1 503 ? 53.66746 3.08931 43.09317 1.000 36.04643 503 GLU B O 1
ATOM 11548 N N . THR B 1 504 ? 53.26451 4.38424 41.29510 1.000 32.69866 504 THR B N 1
ATOM 11549 C CA . THR B 1 504 ? 54.29053 5.35923 41.62307 1.000 36.92548 504 THR B CA 1
ATOM 11550 C C . THR B 1 504 ? 53.80353 6.39929 42.62902 1.000 40.59960 504 THR B C 1
ATOM 11551 O O . THR B 1 504 ? 54.53253 6.75932 43.55201 1.000 36.03590 504 THR B O 1
ATOM 11555 N N . ILE B 1 505 ? 52.60255 6.94230 42.43297 1.000 39.20207 505 ILE B N 1
ATOM 11556 C CA . ILE B 1 505 ? 52.09856 7.98136 43.32892 1.000 37.34658 505 ILE B CA 1
ATOM 11557 C C . ILE B 1 505 ? 51.52153 7.36443 44.59894 1.000 38.13615 505 ILE B C 1
ATOM 11558 O O . ILE B 1 505 ? 51.72852 7.88847 45.69992 1.000 34.86997 505 ILE B O 1
ATOM 11563 N N . GLY B 1 506 ? 50.75451 6.26844 44.46398 1.000 35.40688 506 GLY B N 1
ATOM 11564 C CA . GLY B 1 506 ? 50.19948 5.54850 45.61301 1.000 28.32182 506 GLY B CA 1
ATOM 11565 C C . GLY B 1 506 ? 48.76048 5.94255 45.92797 1.000 31.66695 506 GLY B C 1
ATOM 11566 O O . GLY B 1 506 ? 48.48750 7.11356 46.21091 1.000 36.63597 506 GLY B O 1
ATOM 11567 N N . LEU B 1 507 ? 47.82346 4.98756 45.88600 1.000 34.69890 507 LEU B N 1
ATOM 11568 C CA . LEU B 1 507 ? 46.40746 5.28460 46.13097 1.000 37.40448 507 LEU B CA 1
ATOM 11569 C C . LEU B 1 507 ? 46.12944 5.26968 47.63296 1.000 39.30471 507 LEU B C 1
ATOM 11570 O O . LEU B 1 507 ? 45.35142 4.46972 48.13799 1.000 43.01568 507 LEU B O 1
ATOM 11575 N N . THR B 1 508 ? 46.78745 6.17870 48.33993 1.000 38.25195 508 THR B N 1
ATOM 11576 C CA . THR B 1 508 ? 46.76143 6.21476 49.79793 1.000 41.09440 508 THR B CA 1
ATOM 11577 C C . THR B 1 508 ? 46.82046 7.66778 50.22886 1.000 41.58393 508 THR B C 1
ATOM 11578 O O . THR B 1 508 ? 47.19249 8.54474 49.43483 1.000 37.46239 508 THR B O 1
ATOM 11582 N N . PRO B 1 509 ? 46.55045 7.95085 51.51185 1.000 42.71302 509 PRO B N 1
ATOM 11583 C CA . PRO B 1 509 ? 46.73847 9.32787 52.00678 1.000 37.33869 509 PRO B CA 1
ATOM 11584 C C . PRO B 1 509 ? 48.15448 9.84983 51.83378 1.000 35.44899 509 PRO B C 1
ATOM 11585 O O . PRO B 1 509 ? 48.33351 11.05882 51.61073 1.000 36.32278 509 PRO B O 1
ATOM 11589 N N . SER B 1 510 ? 49.17746 8.98781 51.91783 1.000 31.59063 510 SER B N 1
ATOM 11590 C CA . SER B 1 510 ? 50.55147 9.48478 51.84383 1.000 37.28342 510 SER B CA 1
ATOM 11591 C C . SER B 1 510 ? 51.02450 9.68270 50.40583 1.000 37.22025 510 SER B C 1
ATOM 11592 O O . SER B 1 510 ? 52.05851 10.32367 50.19081 1.000 31.58537 510 SER B O 1
ATOM 11595 N N . GLY B 1 511 ? 50.25650 9.19167 49.41584 1.000 32.56180 511 GLY B N 1
ATOM 11596 C CA . GLY B 1 511 ? 50.60152 9.32760 48.01384 1.000 31.56694 511 GLY B CA 1
ATOM 11597 C C . GLY B 1 511 ? 49.70555 10.32959 47.31578 1.000 32.20386 511 GLY B C 1
ATOM 11598 O O . GLY B 1 511 ? 49.95058 11.53659 47.42073 1.000 31.81960 511 GLY B O 1
ATOM 11599 N N . TYR B 1 512 ? 48.65355 9.85658 46.62779 1.000 30.95898 512 TYR B N 1
ATOM 11600 C CA . TYR B 1 512 ? 47.69558 10.78057 46.01573 1.000 30.11151 512 TYR B CA 1
ATOM 11601 C C . TYR B 1 512 ? 47.11959 11.72763 47.05168 1.000 30.06413 512 TYR B C 1
ATOM 11602 O O . TYR B 1 512 ? 46.84961 12.89562 46.75562 1.000 34.90945 512 TYR B O 1
ATOM 11611 N N . GLY B 1 513 ? 46.89556 11.23569 48.26970 1.000 31.52483 513 GLY B N 1
ATOM 11612 C CA . GLY B 1 513 ? 46.40156 12.11675 49.31165 1.000 35.48320 513 GLY B CA 1
ATOM 11613 C C . GLY B 1 513 ? 47.32658 13.30074 49.54661 1.000 35.06736 513 GLY B C 1
ATOM 11614 O O . GLY B 1 513 ? 46.87560 14.43176 49.72355 1.000 35.28581 513 GLY B O 1
ATOM 11615 N N . ASN B 1 514 ? 48.63358 13.06271 49.51264 1.000 35.09105 514 ASN B N 1
ATOM 11616 C CA . ASN B 1 514 ? 49.60260 14.14770 49.68160 1.000 34.37517 514 ASN B CA 1
ATOM 11617 C C . ASN B 1 514 ? 49.53964 15.14065 48.50856 1.000 36.72019 514 ASN B C 1
ATOM 11618 O O . ASN B 1 514 ? 49.44166 16.36166 48.70150 1.000 35.45162 514 ASN B O 1
ATOM 11623 N N . LEU B 1 515 ? 49.56164 14.63259 47.27458 1.000 33.82511 515 LEU B N 1
ATOM 11624 C CA . LEU B 1 515 ? 49.48168 15.50654 46.10454 1.000 34.13304 515 LEU B CA 1
ATOM 11625 C C . LEU B 1 515 ? 48.19369 16.34156 46.09148 1.000 31.83276 515 LEU B C 1
ATOM 11626 O O . LEU B 1 515 ? 48.22372 17.56855 45.88643 1.000 29.39300 515 LEU B O 1
ATOM 11631 N N . LEU B 1 516 ? 47.04468 15.68860 46.26650 1.000 29.92201 516 LEU B N 1
ATOM 11632 C CA . LEU B 1 516 ? 45.77569 16.40962 46.20945 1.000 29.91411 516 LEU B CA 1
ATOM 11633 C C . LEU B 1 516 ? 45.61170 17.32768 47.41440 1.000 32.06174 516 LEU B C 1
ATOM 11634 O O . LEU B 1 516 ? 44.95072 18.36969 47.31434 1.000 33.21714 516 LEU B O 1
ATOM 11639 N N . GLY B 1 517 ? 46.20167 16.96772 48.55943 1.000 33.20924 517 GLY B N 1
ATOM 11640 C CA . GLY B 1 517 ? 46.16668 17.85377 49.70738 1.000 37.57819 517 GLY B CA 1
ATOM 11641 C C . GLY B 1 517 ? 46.98971 19.10475 49.50534 1.000 33.07239 517 GLY B C 1
ATOM 11642 O O . GLY B 1 517 ? 46.63072 20.17178 50.01928 1.000 32.19860 517 GLY B O 1
ATOM 11643 N N . GLN B 1 518 ? 48.09471 19.00369 48.75536 1.000 32.34335 518 GLN B N 1
ATOM 11644 C CA . GLN B 1 518 ? 48.83774 20.21966 48.40831 1.000 35.04894 518 GLN B CA 1
ATOM 11645 C C . GLN B 1 518 ? 48.05677 21.07963 47.41526 1.000 37.87296 518 GLN B C 1
ATOM 11646 O O . GLN B 1 518 ? 48.05580 22.31963 47.51120 1.000 37.86243 518 GLN B O 1
ATOM 11652 N N . ALA B 1 519 ? 47.40878 20.44160 46.43328 1.000 31.04056 519 ALA B N 1
ATOM 11653 C CA . ALA B 1 519 ? 46.52880 21.20857 45.55924 1.000 28.30076 519 ALA B CA 1
ATOM 11654 C C . ALA B 1 519 ? 45.43081 21.89263 46.36219 1.000 30.78264 519 ALA B C 1
ATOM 11655 O O . ALA B 1 519 ? 45.01883 23.00963 46.04113 1.000 34.11988 519 ALA B O 1
ATOM 11657 N N . MET B 1 520 ? 44.92678 21.22869 47.39821 1.000 31.35113 520 MET B N 1
ATOM 11658 C CA . MET B 1 520 ? 43.81278 21.78775 48.16017 1.000 34.00934 520 MET B CA 1
ATOM 11659 C C . MET B 1 520 ? 44.27079 22.95178 49.03212 1.000 34.90682 520 MET B C 1
ATOM 11660 O O . MET B 1 520 ? 43.53981 23.94081 49.21507 1.000 33.60140 520 MET B O 1
ATOM 11665 N N . PHE B 1 521 ? 45.47278 22.84778 49.59715 1.000 29.47195 521 PHE B N 1
ATOM 11666 C CA . PHE B 1 521 ? 46.02880 24.00280 50.27510 1.000 30.39838 521 PHE B CA 1
ATOM 11667 C C . PHE B 1 521 ? 46.16583 25.17275 49.30805 1.000 36.71493 521 PHE B C 1
ATOM 11668 O O . PHE B 1 521 ? 45.86885 26.32578 49.65999 1.000 36.06748 521 PHE B O 1
ATOM 11676 N N . THR B 1 522 ? 46.65085 24.89369 48.09107 1.000 33.14608 522 THR B N 1
ATOM 11677 C CA . THR B 1 522 ? 46.76288 25.93764 47.08302 1.000 36.86758 522 THR B CA 1
ATOM 11678 C C . THR B 1 522 ? 45.39790 26.53465 46.76197 1.000 37.59661 522 THR B C 1
ATOM 11679 O O . THR B 1 522 ? 45.24392 27.75765 46.64192 1.000 36.62544 522 THR B O 1
ATOM 11683 N N . CYS B 1 523 ? 44.39588 25.67767 46.64900 1.000 35.42004 523 CYS B N 1
ATOM 11684 C CA . CYS B 1 523 ? 43.04089 26.12368 46.36196 1.000 35.16737 523 CYS B CA 1
ATOM 11685 C C . CYS B 1 523 ? 42.53990 27.05774 47.44491 1.000 36.28330 523 CYS B C 1
ATOM 11686 O O . CYS B 1 523 ? 41.90792 28.07774 47.15986 1.000 35.80429 523 CYS B O 1
ATOM 11689 N N . ARG B 1 524 ? 42.79987 26.71680 48.70193 1.000 35.74639 524 ARG B N 1
ATOM 11690 C CA . ARG B 1 524 ? 42.34288 27.57686 49.78088 1.000 42.86830 524 ARG B CA 1
ATOM 11691 C C . ARG B 1 524 ? 43.12490 28.88684 49.82184 1.000 37.93876 524 ARG B C 1
ATOM 11692 O O . ARG B 1 524 ? 42.55792 29.92987 50.14978 1.000 36.85179 524 ARG B O 1
ATOM 11700 N N . ARG B 1 525 ? 44.40491 28.86480 49.44785 1.000 33.76194 525 ARG B N 1
ATOM 11701 C CA . ARG B 1 525 ? 45.16894 30.10478 49.35381 1.000 38.25722 525 ARG B CA 1
ATOM 11702 C C . ARG B 1 525 ? 44.61897 31.02874 48.26376 1.000 38.51251 525 ARG B C 1
ATOM 11703 O O . ARG B 1 525 ? 44.59199 32.25375 48.43370 1.000 38.47567 525 ARG B O 1
ATOM 11711 N N . TYR B 1 526 ? 44.22997 30.46769 47.12478 1.000 38.43882 526 TYR B N 1
ATOM 11712 C CA . TYR B 1 526 ? 43.51800 31.25266 46.11073 1.000 38.58357 526 TYR B CA 1
ATOM 11713 C C . TYR B 1 526 ? 42.22001 31.81872 46.67669 1.000 37.60188 526 TYR B C 1
ATOM 11714 O O . TYR B 1 526 ? 41.90704 33.00671 46.50763 1.000 38.17300 526 TYR B O 1
ATOM 11723 N N . ALA B 1 527 ? 41.43098 30.95376 47.33072 1.000 38.59936 527 ALA B N 1
ATOM 11724 C CA . ALA B 1 527 ? 40.12698 31.34481 47.84868 1.000 34.44624 527 ALA B CA 1
ATOM 11725 C C . ALA B 1 527 ? 40.23599 32.46686 48.86863 1.000 36.69124 527 ALA B C 1
ATOM 11726 O O . ALA B 1 527 ? 39.32301 33.28688 48.98158 1.000 35.99905 527 ALA B O 1
ATOM 11728 N N . ALA B 1 528 ? 41.32698 32.51187 49.63764 1.000 38.26775 528 ALA B N 1
ATOM 11729 C CA . ALA B 1 528 ? 41.51399 33.62791 50.55859 1.000 39.52842 528 ALA B CA 1
ATOM 11730 C C . ALA B 1 528 ? 41.55503 34.95287 49.79753 1.000 40.18377 528 ALA B C 1
ATOM 11731 O O . ALA B 1 528 ? 40.98005 35.95891 50.24648 1.000 40.98123 528 ALA B O 1
ATOM 11733 N N . HIS B 1 529 ? 42.25905 34.97581 48.65454 1.000 37.37290 529 HIS B N 1
ATOM 11734 C CA . HIS B 1 529 ? 42.31408 36.18177 47.83249 1.000 36.45963 529 HIS B CA 1
ATOM 11735 C C . HIS B 1 529 ? 40.94310 36.51877 47.26745 1.000 35.84640 529 HIS B C 1
ATOM 11736 O O . HIS B 1 529 ? 40.50312 37.66778 47.35440 1.000 37.93086 529 HIS B O 1
ATOM 11743 N N . TRP B 1 530 ? 40.24009 35.52176 46.69449 1.000 34.07514 530 TRP B N 1
ATOM 11744 C CA . TRP B 1 530 ? 38.90210 35.82076 46.19446 1.000 35.05420 530 TRP B CA 1
ATOM 11745 C C . TRP B 1 530 ? 38.00409 36.32883 47.31742 1.000 40.20219 530 TRP B C 1
ATOM 11746 O O . TRP B 1 530 ? 37.09711 37.13784 47.08337 1.000 42.01030 530 TRP B O 1
ATOM 11757 N N . SER B 1 531 ? 38.24307 35.87588 48.53945 1.000 42.25770 531 SER B N 1
ATOM 11758 C CA . SER B 1 531 ? 37.34406 36.15195 49.64442 1.000 44.87643 531 SER B CA 1
ATOM 11759 C C . SER B 1 531 ? 37.60808 37.48298 50.31336 1.000 40.86806 531 SER B C 1
ATOM 11760 O O . SER B 1 531 ? 36.73808 37.97703 51.03933 1.000 40.51275 531 SER B O 1
ATOM 11763 N N . ALA B 1 532 ? 38.79309 38.05195 50.13935 1.000 41.11282 532 ALA B N 1
ATOM 11764 C CA . ALA B 1 532 ? 39.11411 39.25497 50.88330 1.000 43.80788 532 ALA B CA 1
ATOM 11765 C C . ALA B 1 532 ? 39.72914 40.35392 50.04026 1.000 45.62916 532 ALA B C 1
ATOM 11766 O O . ALA B 1 532 ? 40.15015 41.37094 50.60022 1.000 48.32422 532 ALA B O 1
ATOM 11768 N N . MET B 1 533 ? 39.82115 40.17486 48.72127 1.000 45.00276 533 MET B N 1
ATOM 11769 C CA . MET B 1 533 ? 40.58219 41.11181 47.90924 1.000 44.58429 533 MET B CA 1
ATOM 11770 C C . MET B 1 533 ? 39.93321 42.49482 47.89317 1.000 45.65811 533 MET B C 1
ATOM 11771 O O . MET B 1 533 ? 40.61223 43.50881 48.07613 1.000 41.40760 533 MET B O 1
ATOM 11776 N N . SER B 1 534 ? 38.61722 42.55684 47.67514 1.000 44.31847 534 SER B N 1
ATOM 11777 C CA . SER B 1 534 ? 37.91825 43.82484 47.53208 1.000 44.98434 534 SER B CA 1
ATOM 11778 C C . SER B 1 534 ? 37.50524 44.36392 48.89305 1.000 47.36094 534 SER B C 1
ATOM 11779 O O . SER B 1 534 ? 37.34321 43.61596 49.85708 1.000 49.88230 534 SER B O 1
ATOM 11782 N N . THR B 1 535 ? 37.35527 45.67892 48.96698 1.000 48.40580 535 THR B N 1
ATOM 11783 C CA . THR B 1 535 ? 37.01526 46.37399 50.19795 1.000 50.54290 535 THR B CA 1
ATOM 11784 C C . THR B 1 535 ? 35.73528 47.18300 50.00489 1.000 52.22731 535 THR B C 1
ATOM 11785 O O . THR B 1 535 ? 34.96829 46.97498 49.05489 1.000 48.58740 535 THR B O 1
ATOM 11789 N N . ASP B 1 536 ? 35.49729 48.09605 50.94885 1.000 54.34599 536 ASP B N 1
ATOM 11790 C CA . ASP B 1 536 ? 34.36231 48.99907 50.84179 1.000 57.29898 536 ASP B CA 1
ATOM 11791 C C . ASP B 1 536 ? 34.59335 50.07802 49.79674 1.000 56.58836 536 ASP B C 1
ATOM 11792 O O . ASP B 1 536 ? 33.62036 50.66402 49.30670 1.000 60.16248 536 ASP B O 1
ATOM 11797 N N . THR B 1 537 ? 35.85636 50.34497 49.42775 1.000 55.83827 537 THR B N 1
ATOM 11798 C CA . THR B 1 537 ? 36.17839 51.48993 48.58970 1.000 56.48835 537 THR B CA 1
ATOM 11799 C C . THR B 1 537 ? 36.95240 51.16085 47.31773 1.000 58.44122 537 THR B C 1
ATOM 11800 O O . THR B 1 537 ? 37.29343 52.08581 46.56969 1.000 61.27314 537 THR B O 1
ATOM 11804 N N . THR B 1 538 ? 37.25838 49.89484 47.05679 1.000 55.75405 538 THR B N 1
ATOM 11805 C CA . THR B 1 538 ? 37.79839 49.52977 45.75781 1.000 53.07742 538 THR B CA 1
ATOM 11806 C C . THR B 1 538 ? 36.75041 49.77574 44.66879 1.000 51.08507 538 THR B C 1
ATOM 11807 O O . THR B 1 538 ? 35.54941 49.86277 44.93177 1.000 53.65643 538 THR B O 1
ATOM 11811 N N . SER B 1 539 ? 37.22443 49.94467 43.43579 1.000 47.10038 539 SER B N 1
ATOM 11812 C CA . SER B 1 539 ? 36.31945 50.15964 42.31276 1.000 47.61360 539 SER B CA 1
ATOM 11813 C C . SER B 1 539 ? 35.56143 48.89264 41.94781 1.000 47.24777 539 SER B C 1
ATOM 11814 O O . SER B 1 539 ? 34.50644 48.96263 41.30479 1.000 46.33187 539 SER B O 1
ATOM 11817 N N . PHE B 1 540 ? 36.04040 47.75265 42.40887 1.000 44.99224 540 PHE B N 1
ATOM 11818 C CA . PHE B 1 540 ? 35.48738 46.44665 42.11492 1.000 41.74711 540 PHE B CA 1
ATOM 11819 C C . PHE B 1 540 ? 35.10134 45.77271 43.42295 1.000 42.86830 540 PHE B C 1
ATOM 11820 O O . PHE B 1 540 ? 35.56034 46.15875 44.50894 1.000 43.93685 540 PHE B O 1
ATOM 11828 N N . THR B 1 541 ? 34.25532 44.75373 43.30798 1.000 39.84425 541 THR B N 1
ATOM 11829 C CA . THR B 1 541 ? 34.01929 43.82278 44.39602 1.000 40.08375 541 THR B CA 1
ATOM 11830 C C . THR B 1 541 ? 34.26027 42.41575 43.87209 1.000 45.49493 541 THR B C 1
ATOM 11831 O O . THR B 1 541 ? 34.01728 42.13570 42.69610 1.000 46.94773 541 THR B O 1
ATOM 11835 N N . VAL B 1 542 ? 34.75424 41.53378 44.74014 1.000 44.20004 542 VAL B N 1
ATOM 11836 C CA . VAL B 1 542 ? 34.85821 40.10877 44.42121 1.000 40.70751 542 VAL B CA 1
ATOM 11837 C C . VAL B 1 542 ? 34.03118 39.34783 45.44323 1.000 40.42853 542 VAL B C 1
ATOM 11838 O O . VAL B 1 542 ? 34.20717 39.53788 46.65122 1.000 40.39432 542 VAL B O 1
ATOM 11842 N N . THR B 1 543 ? 33.14017 38.48483 44.97026 1.000 38.25195 543 THR B N 1
ATOM 11843 C CA . THR B 1 543 ? 32.25214 37.74689 45.85928 1.000 38.24143 543 THR B CA 1
ATOM 11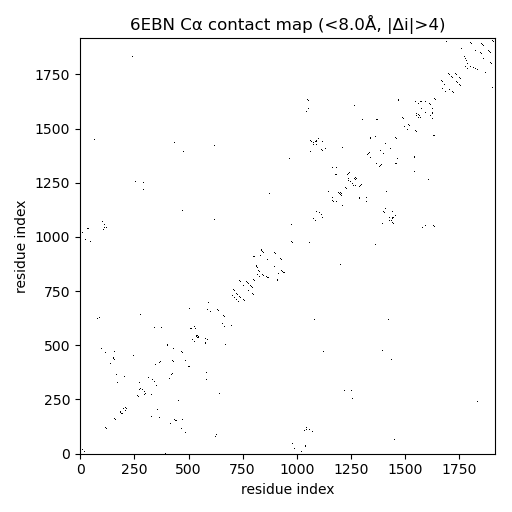844 C C . THR B 1 543 ? 32.46912 36.25887 45.63635 1.000 37.49660 543 THR B C 1
ATOM 11845 O O . THR B 1 543 ? 32.21312 35.76682 44.52037 1.000 35.11210 543 THR B O 1
ATOM 11849 N N . PRO B 1 544 ? 32.94409 35.50591 46.62539 1.000 35.85167 544 PRO B N 1
ATOM 11850 C CA . PRO B 1 544 ? 33.10806 34.06089 46.43046 1.000 38.25195 544 PRO B CA 1
ATOM 11851 C C . PRO B 1 544 ? 31.77504 33.32792 46.47148 1.000 38.55989 544 PRO B C 1
ATOM 11852 O O . PRO B 1 544 ? 30.83904 33.70598 47.17844 1.000 39.86794 544 PRO B O 1
ATOM 11856 N N . PHE B 1 545 ? 31.70203 32.26389 45.68352 1.000 34.58836 545 PHE B N 1
ATOM 11857 C CA . PHE B 1 545 ? 30.50901 31.41991 45.67555 1.000 35.47267 545 PHE B CA 1
ATOM 11858 C C . PHE B 1 545 ? 30.28798 30.75998 47.03657 1.000 38.79676 545 PHE B C 1
ATOM 11859 O O . PHE B 1 545 ? 29.14197 30.58602 47.47057 1.000 36.81494 545 PHE B O 1
ATOM 11867 N N . ASN B 1 546 ? 31.38196 30.37699 47.71861 1.000 37.40975 546 ASN B N 1
ATOM 11868 C CA . ASN B 1 546 ? 31.31993 29.81705 49.05863 1.000 39.18101 546 ASN B CA 1
ATOM 11869 C C . ASN B 1 546 ? 31.64394 30.93409 50.04158 1.000 44.93433 546 ASN B C 1
ATOM 11870 O O . ASN B 1 546 ? 32.80295 31.38607 50.09058 1.000 42.77618 546 ASN B O 1
ATOM 11875 N N . PRO B 1 547 ? 30.68294 31.43015 50.81955 1.000 43.16044 547 PRO B N 1
ATOM 11876 C CA . PRO B 1 547 ? 30.97495 32.54918 51.72250 1.000 37.53345 547 PRO B CA 1
ATOM 11877 C C . PRO B 1 547 ? 31.99993 32.16721 52.78753 1.000 38.41250 547 PRO B C 1
ATOM 11878 O O . PRO B 1 547 ? 32.18790 30.99622 53.11259 1.000 39.15733 547 PRO B O 1
ATOM 11882 N N . ILE B 1 548 ? 32.67395 33.17422 53.34049 1.000 40.58645 548 ILE B N 1
ATOM 11883 C CA . ILE B 1 548 ? 33.58792 32.92825 54.46252 1.000 40.91017 548 ILE B CA 1
ATOM 11884 C C . ILE B 1 548 ? 32.75790 32.55833 55.68852 1.000 43.36573 548 ILE B C 1
ATOM 11885 O O . ILE B 1 548 ? 31.56891 32.90535 55.74349 1.000 46.64243 548 ILE B O 1
ATOM 11890 N N . PRO B 1 549 ? 33.32087 31.85836 56.68656 1.000 46.25291 549 PRO B N 1
ATOM 11891 C CA . PRO B 1 549 ? 32.48185 31.34443 57.79058 1.000 46.52137 549 PRO B CA 1
ATOM 11892 C C . PRO B 1 549 ? 31.52786 32.35748 58.40552 1.000 46.28450 549 PRO B C 1
ATOM 11893 O O . PRO B 1 549 ? 30.34885 32.04351 58.61251 1.000 48.03997 549 PRO B O 1
ATOM 11897 N N . ALA B 1 550 ? 32.01288 33.55648 58.73347 1.000 48.57688 550 ALA B N 1
ATOM 11898 C CA . ALA B 1 550 ? 31.18689 34.58453 59.36341 1.000 49.11378 550 ALA B CA 1
ATOM 11899 C C . ALA B 1 550 ? 30.13392 35.15651 58.42037 1.000 50.05863 550 ALA B C 1
ATOM 11900 O O . ALA B 1 550 ? 29.22793 35.87155 58.87432 1.000 50.54553 550 ALA B O 1
ATOM 11902 N N . ASP B 1 551 ? 30.23493 34.86045 57.13038 1.000 43.85263 551 ASP B N 1
ATOM 11903 C CA . ASP B 1 551 ? 29.35295 35.41142 56.12435 1.000 45.23700 551 ASP B CA 1
ATOM 11904 C C . ASP B 1 551 ? 28.31094 34.40242 55.66538 1.000 48.48476 551 ASP B C 1
ATOM 11905 O O . ASP B 1 551 ? 27.46296 34.73940 54.82835 1.000 46.89773 551 ASP B O 1
ATOM 11910 N N . ILE B 1 552 ? 28.36191 33.17144 56.18144 1.000 47.84258 552 ILE B N 1
ATOM 11911 C CA . ILE B 1 552 ? 27.40189 32.15144 55.76047 1.000 49.95336 552 ILE B CA 1
ATOM 11912 C C . ILE B 1 552 ? 25.98289 32.56849 56.12543 1.000 51.38511 552 ILE B C 1
ATOM 11913 O O . ILE B 1 552 ? 25.04490 32.41247 55.33242 1.000 53.81172 552 ILE B O 1
ATOM 11918 N N . ASP B 1 553 ? 25.79989 33.06255 57.34141 1.000 50.86399 553 ASP B N 1
ATOM 11919 C CA . ASP B 1 553 ? 24.50089 33.57160 57.78736 1.000 56.07251 553 ASP B CA 1
ATOM 11920 C C . ASP B 1 553 ? 24.13793 34.82057 56.99330 1.000 52.73264 553 ASP B C 1
ATOM 11921 O O . ASP B 1 553 ? 24.89095 35.80555 57.02727 1.000 50.47710 553 ASP B O 1
ATOM 11926 N N . PRO B 1 554 ? 23.03494 34.81556 56.24129 1.000 52.18257 554 PRO B N 1
ATOM 11927 C CA . PRO B 1 554 ? 22.65898 36.02153 55.48123 1.000 51.99834 554 PRO B CA 1
ATOM 11928 C C . PRO B 1 554 ? 22.30999 37.20958 56.34817 1.000 55.39085 554 PRO B C 1
ATOM 11929 O O . PRO B 1 554 ? 22.32402 38.33955 55.85011 1.000 61.67582 554 PRO B O 1
ATOM 11933 N N . ASN B 1 555 ? 22.01897 37.00764 57.63217 1.000 56.25938 555 ASN B N 1
ATOM 11934 C CA . ASN B 1 555 ? 21.75098 38.10269 58.55412 1.000 60.90467 555 ASN B CA 1
ATOM 11935 C C . ASN B 1 555 ? 22.91197 38.33571 59.51712 1.000 59.81770 555 ASN B C 1
ATOM 11936 O O . ASN B 1 555 ? 22.71796 38.88276 60.60410 1.000 58.23593 555 ASN B O 1
ATOM 11941 N N . ALA B 1 556 ? 24.11396 37.90367 59.14916 1.000 59.86244 556 ALA B N 1
ATOM 11942 C CA . ALA B 1 556 ? 25.25796 38.05568 60.03117 1.000 56.29359 556 ALA B CA 1
ATOM 11943 C C . ALA B 1 556 ? 25.53498 39.52569 60.30310 1.000 58.93338 556 ALA B C 1
ATOM 11944 O O . ALA B 1 556 ? 25.22201 40.40266 59.49706 1.000 60.67833 556 ALA B O 1
ATOM 11946 N N . ASP B 1 557 ? 26.11397 39.78873 61.46810 1.000 62.19167 557 ASP B N 1
ATOM 11947 C CA . ASP B 1 557 ? 26.62999 41.10574 61.79005 1.000 63.41287 557 ASP B CA 1
ATOM 11948 C C . ASP B 1 557 ? 27.69602 41.45467 60.76305 1.000 61.57844 557 ASP B C 1
ATOM 11949 O O . ASP B 1 557 ? 28.73700 40.78464 60.70709 1.000 58.74389 557 ASP B O 1
ATOM 11954 N N . PRO B 1 558 ? 27.47305 42.45963 59.91700 1.000 65.65524 558 PRO B N 1
ATOM 11955 C CA . PRO B 1 558 ? 28.50107 42.81256 58.92199 1.000 66.09213 558 PRO B CA 1
ATOM 11956 C C . PRO B 1 558 ? 29.83107 43.23957 59.54399 1.000 69.29515 558 PRO B C 1
ATOM 11957 O O . PRO B 1 558 ? 30.87308 43.14451 58.87801 1.000 71.70597 558 PRO B O 1
ATOM 11961 N N . ALA B 1 559 ? 29.83606 43.71162 60.79197 1.000 68.43189 559 ALA B N 1
ATOM 11962 C CA . ALA B 1 559 ? 31.10706 44.00263 61.44197 1.000 69.19251 559 ALA B CA 1
ATOM 11963 C C . ALA B 1 559 ? 31.95303 42.74361 61.56804 1.000 70.67163 559 ALA B C 1
ATOM 11964 O O . ALA B 1 559 ? 33.15804 42.77258 61.29806 1.000 72.92716 559 ALA B O 1
ATOM 11966 N N . LYS B 1 560 ? 31.33800 41.62265 61.96109 1.000 66.81591 560 LYS B N 1
ATOM 11967 C CA . LYS B 1 560 ? 32.07298 40.36364 62.07116 1.000 62.23641 560 LYS B CA 1
ATOM 11968 C C . LYS B 1 560 ? 32.56298 39.87856 60.70418 1.000 56.08304 560 LYS B C 1
ATOM 11969 O O . LYS B 1 560 ? 33.67297 39.34053 60.59122 1.000 58.89917 560 LYS B O 1
ATOM 11975 N N . VAL B 1 561 ? 31.76800 40.08753 59.65516 1.000 48.78216 561 VAL B N 1
ATOM 11976 C CA . VAL B 1 561 ? 32.19201 39.71046 58.30819 1.000 51.03770 561 VAL B CA 1
ATOM 11977 C C . VAL B 1 561 ? 33.42304 40.50642 57.90417 1.000 53.83277 561 VAL B C 1
ATOM 11978 O O . VAL B 1 561 ? 34.41303 39.94937 57.40121 1.000 51.43511 561 VAL B O 1
ATOM 11982 N N . GLU B 1 562 ? 33.37606 41.83243 58.11111 1.000 54.80920 562 GLU B N 1
ATOM 11983 C CA . GLU B 1 562 ? 34.51008 42.67939 57.75408 1.000 56.64627 562 GLU B CA 1
ATOM 11984 C C . GLU B 1 562 ? 35.73306 42.35540 58.60411 1.000 54.25387 562 GLU B C 1
ATOM 11985 O O . GLU B 1 562 ? 36.87107 42.39735 58.11713 1.000 53.61432 562 GLU B O 1
ATOM 11991 N N . GLU B 1 563 ? 35.51304 42.02846 59.87713 1.000 50.97190 563 GLU B N 1
ATOM 11992 C CA . GLU B 1 563 ? 36.60002 41.61348 60.75016 1.000 56.07514 563 GLU B CA 1
ATOM 11993 C C . GLU B 1 563 ? 37.27100 40.35244 60.23523 1.000 53.58537 563 GLU B C 1
ATOM 11994 O O . GLU B 1 563 ? 38.50100 40.22642 60.29825 1.000 53.36692 563 GLU B O 1
ATOM 12000 N N . GLN B 1 564 ? 36.48099 39.39544 59.73726 1.000 49.33749 564 GLN B N 1
ATOM 12001 C CA . GLN B 1 564 ? 37.08697 38.16340 59.24633 1.000 49.38750 564 GLN B CA 1
ATOM 12002 C C . GLN B 1 564 ? 37.83099 38.39232 57.93333 1.000 48.25842 564 GLN B C 1
ATOM 12003 O O . GLN B 1 564 ? 38.89398 37.79729 57.70637 1.000 50.66660 564 GLN B O 1
ATOM 12009 N N . LYS B 1 565 ? 37.29202 39.26030 57.05928 1.000 46.19501 565 LYS B N 1
ATOM 12010 C CA . LYS B 1 565 ? 38.03205 39.64323 55.85327 1.000 44.55008 565 LYS B CA 1
ATOM 12011 C C . LYS B 1 565 ? 39.37005 40.29321 56.20126 1.000 45.28174 565 LYS B C 1
ATOM 12012 O O . LYS B 1 565 ? 40.40206 39.99616 55.57929 1.000 47.00037 565 LYS B O 1
ATOM 12018 N N . GLN B 1 566 ? 39.37306 41.19426 57.18922 1.000 50.36920 566 GLN B N 1
ATOM 12019 C CA . GLN B 1 566 ? 40.62307 41.83425 57.58221 1.000 49.97441 566 GLN B CA 1
ATOM 12020 C C . GLN B 1 566 ? 41.57104 40.83626 58.23126 1.000 57.17264 566 GLN B C 1
ATOM 12021 O O . GLN B 1 566 ? 42.79404 40.93723 58.07828 1.000 62.19956 566 GLN B O 1
ATOM 12027 N N . PHE B 1 567 ? 41.03401 39.89231 58.99930 1.000 56.19095 567 PHE B N 1
ATOM 12028 C CA . PHE B 1 567 ? 41.86998 38.82231 59.52136 1.000 53.25639 567 PHE B CA 1
ATOM 12029 C C . PHE B 1 567 ? 42.55898 38.08025 58.37940 1.000 54.66708 567 PHE B C 1
ATOM 12030 O O . PHE B 1 567 ? 43.74797 37.74723 58.46944 1.000 54.42758 567 PHE B O 1
ATOM 12038 N N . ILE B 1 568 ? 41.82099 37.81321 57.29641 1.000 50.05074 568 ILE B N 1
ATOM 12039 C CA . ILE B 1 568 ? 42.41899 37.16415 56.12944 1.000 48.74532 568 ILE B CA 1
ATOM 12040 C C . ILE B 1 568 ? 43.54202 38.02710 55.55042 1.000 47.71625 568 ILE B C 1
ATOM 12041 O O . ILE B 1 568 ? 44.63301 37.52306 55.24246 1.000 45.52388 568 ILE B O 1
ATOM 12046 N N . ARG B 1 569 ? 43.29805 39.34410 55.41536 1.000 45.12383 569 ARG B N 1
ATOM 12047 C CA . ARG B 1 569 ? 44.31807 40.25405 54.87333 1.000 42.95778 569 ARG B CA 1
ATOM 12048 C C . ARG B 1 569 ? 45.56206 40.29706 55.75534 1.000 49.71912 569 ARG B C 1
ATOM 12049 O O . ARG B 1 569 ? 46.68507 40.43502 55.25435 1.000 49.84808 569 ARG B O 1
ATOM 12057 N N . ASP B 1 570 ? 45.37804 40.24413 57.07734 1.000 50.61660 570 ASP B N 1
ATOM 12058 C CA . ASP B 1 570 ? 46.49603 40.42015 57.99135 1.000 50.99296 570 ASP B CA 1
ATOM 12059 C C . ASP B 1 570 ? 47.25900 39.12914 58.25442 1.000 50.40078 570 ASP B C 1
ATOM 12060 O O . ASP B 1 570 ? 48.44900 39.18713 58.58443 1.000 53.26691 570 ASP B O 1
ATOM 12065 N N . ARG B 1 571 ? 46.61098 37.96315 58.13947 1.000 44.68430 571 ARG B N 1
ATOM 12066 C CA . ARG B 1 571 ? 47.18895 36.72416 58.64853 1.000 46.53716 571 ARG B CA 1
ATOM 12067 C C . ARG B 1 571 ? 47.43994 35.65511 57.59458 1.000 45.86866 571 ARG B C 1
ATOM 12068 O O . ARG B 1 571 ? 48.15991 34.68711 57.88764 1.000 42.73670 571 ARG B O 1
ATOM 12076 N N . ILE B 1 572 ? 46.91096 35.81806 56.38257 1.000 41.01544 572 ILE B N 1
ATOM 12077 C CA . ILE B 1 572 ? 47.01395 34.82401 55.32262 1.000 41.39707 572 ILE B CA 1
ATOM 12078 C C . ILE B 1 572 ? 47.60798 35.44094 54.05960 1.000 44.38164 572 ILE B C 1
ATOM 12079 O O . ILE B 1 572 ? 48.66598 35.00590 53.59563 1.000 41.82344 572 ILE B O 1
ATOM 12084 N N . LEU B 1 573 ? 46.94201 36.46093 53.49854 1.000 44.78695 573 LEU B N 1
ATOM 12085 C CA . LEU B 1 573 ? 47.34604 36.99486 52.19552 1.000 46.24765 573 LEU B CA 1
ATOM 12086 C C . LEU B 1 573 ? 48.79105 37.49083 52.22952 1.000 50.55343 573 LEU B C 1
ATOM 12087 O O . LEU B 1 573 ? 49.18805 38.24287 53.12249 1.000 47.34778 573 LEU B O 1
ATOM 12092 N N . PHE B 1 574 ? 49.56906 37.09177 51.22455 1.000 48.13209 574 PHE B N 1
ATOM 12093 C CA . PHE B 1 574 ? 50.92607 37.57973 51.02154 1.000 46.00552 574 PHE B CA 1
ATOM 12094 C C . PHE B 1 574 ? 51.89604 37.14776 52.11858 1.000 47.74783 574 PHE B C 1
ATOM 12095 O O . PHE B 1 574 ? 52.98006 37.71775 52.23456 1.000 49.77965 574 PHE B O 1
ATOM 12103 N N . LYS B 1 575 ? 51.54101 36.15181 52.92562 1.000 43.04463 575 LYS B N 1
ATOM 12104 C CA . LYS B 1 575 ? 52.48599 35.55883 53.86766 1.000 48.16893 575 LYS B CA 1
ATOM 12105 C C . LYS B 1 575 ? 53.06997 34.29279 53.25272 1.000 44.24215 575 LYS B C 1
ATOM 12106 O O . LYS B 1 575 ? 52.48297 33.69376 52.35974 1.000 39.96532 575 LYS B O 1
ATOM 12112 N N . SER B 1 576 ? 54.21495 33.86679 53.76076 1.000 43.01305 576 SER B N 1
ATOM 12113 C CA . SER B 1 576 ? 54.76393 32.60576 53.28182 1.000 47.18724 576 SER B CA 1
ATOM 12114 C C . SER B 1 576 ? 53.96990 31.42080 53.83887 1.000 46.30292 576 SER B C 1
ATOM 12115 O O . SER B 1 576 ? 53.27689 31.52086 54.86685 1.000 42.35508 576 SER B O 1
ATOM 12118 N N . ASN B 1 577 ? 54.08489 30.27377 53.15192 1.000 43.15517 577 ASN B N 1
ATOM 12119 C CA . ASN B 1 577 ? 53.48085 29.05480 53.68897 1.000 41.09440 577 ASN B CA 1
ATOM 12120 C C . ASN B 1 577 ? 53.93783 28.79286 55.12299 1.000 42.47088 577 ASN B C 1
ATOM 12121 O O . ASN B 1 577 ? 53.12781 28.41392 55.97199 1.000 42.14716 577 ASN B O 1
ATOM 12126 N N . GLU B 1 578 ? 55.23083 29.00185 55.41800 1.000 46.73718 578 GLU B N 1
ATOM 12127 C CA . GLU B 1 578 ? 55.75181 28.71990 56.75702 1.000 51.52197 578 GLU B CA 1
ATOM 12128 C C . GLU B 1 578 ? 55.08081 29.59496 57.81097 1.000 52.17994 578 GLU B C 1
ATOM 12129 O O . GLU B 1 578 ? 54.72878 29.11802 58.89798 1.000 51.66935 578 GLU B O 1
ATOM 12135 N N . GLU B 1 579 ? 54.93684 30.89395 57.52690 1.000 46.92405 579 GLU B N 1
ATOM 12136 C CA . GLU B 1 579 ? 54.29585 31.77901 58.49586 1.000 50.91663 579 GLU B CA 1
ATOM 12137 C C . GLU B 1 579 ? 52.85883 31.35705 58.72786 1.000 49.21116 579 GLU B C 1
ATOM 12138 O O . GLU B 1 579 ? 52.38682 31.32411 59.86685 1.000 49.57436 579 GLU B O 1
ATOM 12144 N N . ILE B 1 580 ? 52.14584 31.02201 57.65286 1.000 47.16881 580 ILE B N 1
ATOM 12145 C CA . ILE B 1 580 ? 50.74383 30.65705 57.78586 1.000 44.84222 580 ILE B CA 1
ATOM 12146 C C . ILE B 1 580 ? 50.59579 29.35909 58.56392 1.000 45.98709 580 ILE B C 1
ATOM 12147 O O . ILE B 1 580 ? 49.76978 29.26015 59.47991 1.000 42.04188 580 ILE B O 1
ATOM 12152 N N . TYR B 1 581 ? 51.39578 28.34706 58.21497 1.000 47.00564 581 TYR B N 1
ATOM 12153 C CA . TYR B 1 581 ? 51.24274 27.03509 58.82903 1.000 52.40365 581 TYR B CA 1
ATOM 12154 C C . TYR B 1 581 ? 51.49072 27.07615 60.33203 1.000 55.16714 581 TYR B C 1
ATOM 12155 O O . TYR B 1 581 ? 50.88170 26.29620 61.08006 1.000 52.38260 581 TYR B O 1
ATOM 12164 N N . ASN B 1 582 ? 52.36673 27.97615 60.78800 1.000 52.47471 582 ASN B N 1
ATOM 12165 C CA . ASN B 1 582 ? 52.65572 28.16021 62.20400 1.000 55.54087 582 ASN B CA 1
ATOM 12166 C C . ASN B 1 582 ? 51.60273 28.97227 62.93795 1.000 53.81172 582 ASN B C 1
ATOM 12167 O O . ASN B 1 582 ? 51.73071 29.16832 64.14394 1.000 56.60942 582 ASN B O 1
ATOM 12172 N N . ASP B 1 583 ? 50.58675 29.45226 62.25191 1.000 53.59590 583 ASP B N 1
ATOM 12173 C CA . ASP B 1 583 ? 49.53675 30.27531 62.84286 1.000 53.79856 583 ASP B CA 1
ATOM 12174 C C . ASP B 1 583 ? 48.27174 29.41434 62.89188 1.000 58.76757 583 ASP B C 1
ATOM 12175 O O . ASP B 1 583 ? 47.55775 29.29030 61.88888 1.000 56.24622 583 ASP B O 1
ATOM 12180 N N . SER B 1 584 ? 48.01271 28.79539 64.05291 1.000 57.25423 584 SER B N 1
ATOM 12181 C CA . SER B 1 584 ? 46.90069 27.84342 64.16893 1.000 54.23808 584 SER B CA 1
ATOM 12182 C C . SER B 1 584 ? 45.58470 28.46143 63.73289 1.000 47.61624 584 SER B C 1
ATOM 12183 O O . SER B 1 584 ? 44.79370 27.83841 63.01291 1.000 47.57149 584 SER B O 1
ATOM 12186 N N . GLU B 1 585 ? 45.31172 29.67146 64.21083 1.000 51.36405 585 GLU B N 1
ATOM 12187 C CA . GLU B 1 585 ? 44.07574 30.35347 63.86578 1.000 55.78300 585 GLU B CA 1
ATOM 12188 C C . GLU B 1 585 ? 43.98277 30.56840 62.35677 1.000 52.36681 585 GLU B C 1
ATOM 12189 O O . GLU B 1 585 ? 42.93077 30.33839 61.75077 1.000 55.53561 585 GLU B O 1
ATOM 12195 N N . ALA B 1 586 ? 45.08778 30.97135 61.73077 1.000 49.61648 586 ALA B N 1
ATOM 12196 C CA . ALA B 1 586 ? 45.09481 31.17628 60.28976 1.000 47.23724 586 ALA B CA 1
ATOM 12197 C C . ALA B 1 586 ? 44.76879 29.88925 59.54181 1.000 48.65847 586 ALA B C 1
ATOM 12198 O O . ALA B 1 586 ? 43.97881 29.91223 58.59780 1.000 49.88756 586 ALA B O 1
ATOM 12200 N N . MET B 1 587 ? 45.35776 28.75626 59.95087 1.000 52.07203 587 MET B N 1
ATOM 12201 C CA . MET B 1 587 ? 45.07175 27.48524 59.27593 1.000 46.66086 587 MET B CA 1
ATOM 12202 C C . MET B 1 587 ? 43.62173 27.08428 59.47592 1.000 47.80047 587 MET B C 1
ATOM 12203 O O . MET B 1 587 ? 42.97874 26.59225 58.54694 1.000 43.41573 587 MET B O 1
ATOM 12208 N N . GLU B 1 588 ? 43.10072 27.23834 60.69491 1.000 53.30376 588 GLU B N 1
ATOM 12209 C CA . GLU B 1 588 ? 41.69871 26.89738 60.92491 1.000 55.37243 588 GLU B CA 1
ATOM 12210 C C . GLU B 1 588 ? 40.78974 27.70636 60.02386 1.000 51.26404 588 GLU B C 1
ATOM 12211 O O . GLU B 1 588 ? 39.84074 27.16235 59.44787 1.000 54.44074 588 GLU B O 1
ATOM 12217 N N . LEU B 1 589 ? 41.06077 29.00635 59.87380 1.000 50.57975 589 LEU B N 1
ATOM 12218 C CA . LEU B 1 589 ? 40.22280 29.80432 58.97375 1.000 49.14273 589 LEU B CA 1
ATOM 12219 C C . LEU B 1 589 ? 40.42481 29.38225 57.51778 1.000 46.42662 589 LEU B C 1
ATOM 12220 O O . LEU B 1 589 ? 39.45281 29.14524 56.78177 1.000 46.17396 589 LEU B O 1
ATOM 12225 N N . LEU B 1 590 ? 41.68481 29.27921 57.08680 1.000 45.75285 590 LEU B N 1
ATOM 12226 C CA . LEU B 1 590 ? 41.99882 28.89814 55.71282 1.000 46.77929 590 LEU B CA 1
ATOM 12227 C C . LEU B 1 590 ? 41.31680 27.59013 55.33687 1.000 47.09249 590 LEU B C 1
ATOM 12228 O O . LEU B 1 590 ? 40.84681 27.42409 54.20387 1.000 44.22109 590 LEU B O 1
ATOM 12233 N N . HIS B 1 591 ? 41.22677 26.66118 56.29091 1.000 45.91866 591 HIS B N 1
ATOM 12234 C CA . HIS B 1 591 ? 40.57675 25.38118 56.05496 1.000 48.07945 591 HIS B CA 1
ATOM 12235 C C . HIS B 1 591 ? 39.13976 25.53219 55.57693 1.000 45.84760 591 HIS B C 1
ATOM 12236 O O . HIS B 1 591 ? 38.63275 24.64417 54.86897 1.000 40.81805 591 HIS B O 1
ATOM 12243 N N . GLN B 1 592 ? 38.48277 26.64222 55.90087 1.000 45.32386 592 GLN B N 1
ATOM 12244 C CA . GLN B 1 592 ? 37.05678 26.80223 55.62785 1.000 42.40245 592 GLN B CA 1
ATOM 12245 C C . GLN B 1 592 ? 36.76482 27.67419 54.41180 1.000 43.84999 592 GLN B C 1
ATOM 12246 O O . GLN B 1 592 ? 35.59883 28.01320 54.17377 1.000 45.75285 592 GLN B O 1
ATOM 12252 N N . LEU B 1 593 ? 37.78283 28.05113 53.64580 1.000 39.12838 593 LEU B N 1
ATOM 12253 C CA . LEU B 1 593 ? 37.60287 28.97208 52.53376 1.000 39.41525 593 LEU B CA 1
ATOM 12254 C C . LEU B 1 593 ? 37.46987 28.18702 51.23479 1.000 40.27851 593 LEU B C 1
ATOM 12255 O O . LEU B 1 593 ? 38.09185 27.13400 51.06785 1.000 40.51538 593 LEU B O 1
ATOM 12260 N N . GLY B 1 594 ? 36.58189 28.65300 50.35676 1.000 38.10720 594 GLY B N 1
ATOM 12261 C CA . GLY B 1 594 ? 36.55090 28.14594 48.99978 1.000 36.64650 594 GLY B CA 1
ATOM 12262 C C . GLY B 1 594 ? 35.77688 26.84995 48.82183 1.000 39.05995 594 GLY B C 1
ATOM 12263 O O . GLY B 1 594 ? 34.96686 26.43100 49.65984 1.000 35.27528 594 GLY B O 1
ATOM 12264 N N . SER B 1 595 ? 36.08988 26.18689 47.70286 1.000 36.67545 595 SER B N 1
ATOM 12265 C CA . SER B 1 595 ? 35.36386 25.03288 47.19691 1.000 38.20984 595 SER B CA 1
ATOM 12266 C C . SER B 1 595 ? 35.53582 23.81192 48.09496 1.000 41.75764 595 SER B C 1
ATOM 12267 O O . SER B 1 595 ? 36.55481 23.63193 48.74999 1.000 45.25543 595 SER B O 1
ATOM 12270 N N . ASP B 1 596 ? 34.54280 22.92194 48.05799 1.000 41.84186 596 ASP B N 1
ATOM 12271 C CA . ASP B 1 596 ? 34.69177 21.63097 48.73005 1.000 48.41633 596 ASP B CA 1
ATOM 12272 C C . ASP B 1 596 ? 35.81576 20.81591 48.10711 1.000 47.91101 596 ASP B C 1
ATOM 12273 O O . ASP B 1 596 ? 36.59574 20.17693 48.82015 1.000 52.42734 596 ASP B O 1
ATOM 12278 N N . LEU B 1 597 ? 35.88978 20.77885 46.77111 1.000 37.57293 597 LEU B N 1
ATOM 12279 C CA . LEU B 1 597 ? 36.87077 19.94680 46.09116 1.000 35.19633 597 LEU B CA 1
ATOM 12280 C C . LEU B 1 597 ? 37.57580 20.74174 44.99613 1.000 37.84927 597 LEU B C 1
ATOM 12281 O O . LEU B 1 597 ? 37.50881 20.41068 43.81115 1.000 33.51191 597 LEU B O 1
ATOM 12286 N N . ASN B 1 598 ? 38.24382 21.81874 45.40309 1.000 34.67258 598 ASN B N 1
ATOM 12287 C CA . ASN B 1 598 ? 39.30384 22.43568 44.61608 1.000 31.84066 598 ASN B CA 1
ATOM 12288 C C . ASN B 1 598 ? 38.79987 23.13663 43.36004 1.000 32.57759 598 ASN B C 1
ATOM 12289 O O . ASN B 1 598 ? 39.57089 23.35358 42.42604 1.000 40.91806 598 ASN B O 1
ATOM 12294 N N . ILE B 1 599 ? 37.54988 23.58266 43.31200 1.000 31.80381 599 ILE B N 1
ATOM 12295 C CA . ILE B 1 599 ? 37.03991 24.34362 42.16096 1.000 33.53823 599 ILE B CA 1
ATOM 12296 C C . ILE B 1 599 ? 36.38093 25.60666 42.71889 1.000 37.75189 599 ILE B C 1
ATOM 12297 O O . ILE B 1 599 ? 35.19893 25.60470 43.08288 1.000 38.83887 599 ILE B O 1
ATOM 12302 N N . ASN B 1 600 ? 37.15095 26.69164 42.81585 1.000 36.76493 600 ASN B N 1
ATOM 12303 C CA . ASN B 1 600 ? 36.63497 27.92968 43.38479 1.000 37.71505 600 ASN B CA 1
ATOM 12304 C C . ASN B 1 600 ? 35.77600 28.66165 42.36374 1.000 37.76242 600 ASN B C 1
ATOM 12305 O O . ASN B 1 600 ? 36.17102 28.83059 41.21074 1.000 36.89127 600 ASN B O 1
ATOM 12310 N N . VAL B 1 601 ? 34.60801 29.11470 42.78071 1.000 34.82786 601 VAL B N 1
ATOM 12311 C CA . VAL B 1 601 ? 33.78304 29.95867 41.93166 1.000 37.52029 601 VAL B CA 1
ATOM 12312 C C . VAL B 1 601 ? 33.65005 31.32371 42.58059 1.000 34.19357 601 VAL B C 1
ATOM 12313 O O . VAL B 1 601 ? 33.53404 31.42076 43.80459 1.000 34.42518 601 VAL B O 1
ATOM 12317 N N . PHE B 1 602 ? 33.67609 32.37467 41.76454 1.000 33.41453 602 PHE B N 1
ATOM 12318 C CA . PHE B 1 602 ? 33.57511 33.72769 42.30448 1.000 34.69100 602 PHE B CA 1
ATOM 12319 C C . PHE B 1 602 ? 33.15814 34.67765 41.20043 1.000 33.74615 602 PHE B C 1
ATOM 12320 O O . PHE B 1 602 ? 33.27215 34.35860 40.01645 1.000 37.17288 602 PHE B O 1
ATOM 12328 N N . ALA B 1 603 ? 32.72516 35.87668 41.58837 1.000 36.41489 603 ALA B N 1
ATOM 12329 C CA . ALA B 1 603 ? 32.29320 36.80264 40.54432 1.000 37.64399 603 ALA B CA 1
ATOM 12330 C C . ALA B 1 603 ? 32.50222 38.24666 40.96726 1.000 42.17611 603 ALA B C 1
ATOM 12331 O O . ALA B 1 603 ? 32.44721 38.57271 42.15424 1.000 42.03399 603 ALA B O 1
ATOM 12333 N N . CYS B 1 604 ? 32.71725 39.11961 39.97622 1.000 42.94725 604 CYS B N 1
ATOM 12334 C CA . CYS B 1 604 ? 33.04628 40.51161 40.24416 1.000 44.02107 604 CYS B CA 1
ATOM 12335 C C . CYS B 1 604 ? 31.84430 41.40863 40.02410 1.000 43.20255 604 CYS B C 1
ATOM 12336 O O . CYS B 1 604 ? 30.95830 41.10861 39.22211 1.000 42.98936 604 CYS B O 1
ATOM 12339 N N . ASN B 1 605 ? 31.83331 42.52166 40.73805 1.000 43.31046 605 ASN B N 1
ATOM 12340 C CA . ASN B 1 605 ? 30.88234 43.59167 40.46399 1.000 42.80250 605 ASN B CA 1
ATOM 12341 C C . ASN B 1 605 ? 31.67737 44.88565 40.50594 1.000 43.71050 605 ASN B C 1
ATOM 12342 O O . ASN B 1 605 ? 32.87836 44.88364 40.79396 1.000 46.69244 605 ASN B O 1
ATOM 12347 N N . PHE B 1 606 ? 31.03439 46.00065 40.18988 1.000 43.47627 606 PHE B N 1
ATOM 12348 C CA . PHE B 1 606 ? 31.75842 47.26563 40.16883 1.000 45.57652 606 PHE B CA 1
ATOM 12349 C C . PHE B 1 606 ? 30.92143 48.36268 40.80577 1.000 48.35580 606 PHE B C 1
ATOM 12350 O O . PHE B 1 606 ? 29.71243 48.20972 41.01776 1.000 45.95288 606 PHE B O 1
ATOM 12358 N N . ARG B 1 607 ? 31.59645 49.46768 41.13873 1.000 46.13974 607 ARG B N 1
ATOM 12359 C CA . ARG B 1 607 ? 30.94047 50.66772 41.62567 1.000 49.78492 607 ARG B CA 1
ATOM 12360 C C . ARG B 1 607 ? 31.23051 51.82767 40.67662 1.000 50.00336 607 ARG B C 1
ATOM 12361 O O . ARG B 1 607 ? 32.24752 51.84162 39.97663 1.000 47.98733 607 ARG B O 1
ATOM 12369 N N . ASP B 1 608 ? 30.33753 52.80969 40.65256 1.000 53.95647 608 ASP B N 1
ATOM 12370 C CA . ASP B 1 608 ? 30.62556 54.03365 39.91551 1.000 59.32027 608 ASP B CA 1
ATOM 12371 C C . ASP B 1 608 ? 31.66257 54.85866 40.68948 1.000 61.48369 608 ASP B C 1
ATOM 12372 O O . ASP B 1 608 ? 32.15355 54.45870 41.75351 1.000 61.10996 608 ASP B O 1
ATOM 12377 N N . ARG B 1 609 ? 32.00060 56.03363 40.15943 1.000 59.62820 609 ARG B N 1
ATOM 12378 C CA . ARG B 1 609 ? 33.07261 56.81063 40.77641 1.000 61.51264 609 ARG B CA 1
ATOM 12379 C C . ARG B 1 609 ? 32.64161 57.50470 42.06037 1.000 66.77116 609 ARG B C 1
ATOM 12380 O O . ARG B 1 609 ? 33.49961 58.03372 42.77436 1.000 68.60559 609 ARG B O 1
ATOM 12388 N N . ASP B 1 610 ? 31.35060 57.52974 42.36936 1.000 72.51659 610 ASP B N 1
ATOM 12389 C CA . ASP B 1 610 ? 30.88359 57.95781 43.68233 1.000 74.43787 610 ASP B CA 1
ATOM 12390 C C . ASP B 1 610 ? 30.71356 56.77886 44.62638 1.000 69.88206 610 ASP B C 1
ATOM 12391 O O . ASP B 1 610 ? 30.13354 56.92992 45.70837 1.000 67.98710 610 ASP B O 1
ATOM 12396 N N . ASN B 1 611 ? 31.18854 55.60483 44.22044 1.000 63.88134 611 ASN B N 1
ATOM 12397 C CA . ASN B 1 611 ? 31.22950 54.42487 45.07050 1.000 65.73946 611 ASN B CA 1
ATOM 12398 C C . ASN B 1 611 ? 29.85749 53.77691 45.25251 1.000 61.13101 611 ASN B C 1
ATOM 12399 O O . ASN B 1 611 ? 29.59446 53.15696 46.28253 1.000 59.24131 611 ASN B O 1
ATOM 12404 N N . ASN B 1 612 ? 28.96850 53.91888 44.27649 1.000 58.27541 612 ASN B N 1
ATOM 12405 C CA . ASN B 1 612 ? 27.67949 53.24491 44.31550 1.000 56.40150 612 ASN B CA 1
ATOM 12406 C C . ASN B 1 612 ? 27.77047 51.93787 43.55356 1.000 54.95922 612 ASN B C 1
ATOM 12407 O O . ASN B 1 612 ? 28.26449 51.91081 42.42057 1.000 55.70405 612 ASN B O 1
ATOM 12412 N N . LEU B 1 613 ? 27.29244 50.86191 44.17461 1.000 50.85873 613 LEU B N 1
ATOM 12413 C CA . LEU B 1 613 ? 27.40942 49.54188 43.57767 1.000 47.94259 613 LEU B CA 1
ATOM 12414 C C . LEU B 1 613 ? 26.44743 49.39085 42.40966 1.000 45.04224 613 LEU B C 1
ATOM 12415 O O . LEU B 1 613 ? 25.26744 49.73888 42.50863 1.000 46.37661 613 LEU B O 1
ATOM 12420 N N . ASN B 1 614 ? 26.94744 48.83479 41.31370 1.000 46.81614 614 ASN B N 1
ATOM 12421 C CA . ASN B 1 614 ? 26.07944 48.42775 40.21870 1.000 47.44779 614 ASN B CA 1
ATOM 12422 C C . ASN B 1 614 ? 25.12441 47.33480 40.66374 1.000 49.54015 614 ASN B C 1
ATOM 12423 O O . ASN B 1 614 ? 25.52039 46.38582 41.34379 1.000 49.97178 614 ASN B O 1
ATOM 12428 N N . THR B 1 615 ? 23.86542 47.43080 40.23072 1.000 48.53213 615 THR B N 1
ATOM 12429 C CA . THR B 1 615 ? 22.90240 46.38384 40.53575 1.000 46.80035 615 THR B CA 1
ATOM 12430 C C . THR B 1 615 ? 22.36340 45.69279 39.29078 1.000 46.45294 615 THR B C 1
ATOM 12431 O O . THR B 1 615 ? 21.58738 44.74181 39.41981 1.000 47.79520 615 THR B O 1
ATOM 12435 N N . ASP B 1 616 ? 22.81342 46.08973 38.10176 1.000 46.82404 616 ASP B N 1
ATOM 12436 C CA . ASP B 1 616 ? 22.32543 45.56168 36.83078 1.000 40.48117 616 ASP B CA 1
ATOM 12437 C C . ASP B 1 616 ? 23.06041 44.26865 36.49585 1.000 39.09942 616 ASP B C 1
ATOM 12438 O O . ASP B 1 616 ? 24.28241 44.27761 36.31787 1.000 41.56025 616 ASP B O 1
ATOM 12443 N N . VAL B 1 617 ? 22.32139 43.15566 36.41389 1.000 35.94642 617 VAL B N 1
ATOM 12444 C CA . VAL B 1 617 ? 22.95736 41.85164 36.20996 1.000 45.19752 617 VAL B CA 1
ATOM 12445 C C . VAL B 1 617 ? 23.72338 41.83156 34.89197 1.000 45.41071 617 VAL B C 1
ATOM 12446 O O . VAL B 1 617 ? 24.79237 41.21253 34.79202 1.000 44.43954 617 VAL B O 1
ATOM 12450 N N . GLU B 1 618 ? 23.16941 42.47252 33.84894 1.000 39.32314 618 GLU B N 1
ATOM 12451 C CA . GLU B 1 618 ? 23.81242 42.43645 32.53795 1.000 37.69663 618 GLU B CA 1
ATOM 12452 C C . GLU B 1 618 ? 25.09344 43.27542 32.50793 1.000 40.76015 618 GLU B C 1
ATOM 12453 O O . GLU B 1 618 ? 26.01145 42.95737 31.74495 1.000 45.90550 618 GLU B O 1
ATOM 12459 N N . GLU B 1 619 ? 25.20545 44.31646 33.34488 1.000 41.41023 619 GLU B N 1
ATOM 12460 C CA . GLU B 1 619 ? 26.47547 45.04243 33.41586 1.000 42.82619 619 GLU B CA 1
ATOM 12461 C C . GLU B 1 619 ? 27.53644 44.26045 34.20491 1.000 43.04990 619 GLU B C 1
ATOM 12462 O O . GLU B 1 619 ? 28.72144 44.25641 33.82893 1.000 41.20494 619 GLU B O 1
ATOM 12468 N N . ALA B 1 620 ? 27.14541 43.58151 35.29194 1.000 43.38941 620 ALA B N 1
ATOM 12469 C CA . ALA B 1 620 ? 28.07738 42.65452 35.94600 1.000 42.90514 620 ALA B CA 1
ATOM 12470 C C . ALA B 1 620 ? 28.50537 41.54646 34.99305 1.000 42.32350 620 ALA B C 1
ATOM 12471 O O . ALA B 1 620 ? 29.66736 41.12544 35.00909 1.000 42.07873 620 ALA B O 1
ATOM 12473 N N . ASN B 1 621 ? 27.56837 41.03645 34.17906 1.000 40.21008 621 ASN B N 1
ATOM 12474 C CA . ASN B 1 621 ? 27.92436 40.01739 33.19311 1.000 36.48859 621 ASN B CA 1
ATOM 12475 C C . ASN B 1 621 ? 28.92839 40.55933 32.18510 1.000 37.74400 621 ASN B C 1
ATOM 12476 O O . ASN B 1 621 ? 29.88338 39.87529 31.82515 1.000 39.42052 621 ASN B O 1
ATOM 12481 N N . TRP B 1 622 ? 28.70142 41.77531 31.68304 1.000 41.77606 622 TRP B N 1
ATOM 12482 C CA . TRP B 1 622 ? 29.67045 42.41425 30.79503 1.000 43.71840 622 TRP B CA 1
ATOM 12483 C C . TRP B 1 622 ? 31.05744 42.40525 31.42605 1.000 41.39707 622 TRP B C 1
ATOM 12484 O O . TRP B 1 622 ? 32.03944 41.96120 30.80908 1.000 40.60750 622 TRP B O 1
ATOM 12495 N N . LEU B 1 623 ? 31.14843 42.88530 32.67103 1.000 39.87847 623 LEU B N 1
ATOM 12496 C CA . LEU B 1 623 ? 32.44242 42.94031 33.35104 1.000 40.22061 623 LEU B CA 1
ATOM 12497 C C . LEU B 1 623 ? 33.07139 41.55330 33.49411 1.000 41.30495 623 LEU B C 1
ATOM 12498 O O . LEU B 1 623 ? 34.24539 41.34926 33.15814 1.000 44.49744 623 LEU B O 1
ATOM 12503 N N . ASN B 1 624 ? 32.31737 40.58934 34.01615 1.000 36.62018 624 ASN B N 1
ATOM 12504 C CA . ASN B 1 624 ? 32.91933 39.29034 34.29422 1.000 39.11522 624 ASN B CA 1
ATOM 12505 C C . ASN B 1 624 ? 33.31634 38.57327 33.01025 1.000 40.61803 624 ASN B C 1
ATOM 12506 O O . ASN B 1 624 ? 34.35732 37.91025 32.96430 1.000 42.54457 624 ASN B O 1
ATOM 12511 N N . ASN B 1 625 ? 32.51935 38.70324 31.94624 1.000 39.83636 625 ASN B N 1
ATOM 12512 C CA . ASN B 1 625 ? 32.92336 38.11817 30.67427 1.000 35.88062 625 ASN B CA 1
ATOM 12513 C C . ASN B 1 625 ? 34.18638 38.77712 30.13026 1.000 34.07251 625 ASN B C 1
ATOM 12514 O O . ASN B 1 625 ? 35.03337 38.10308 29.52930 1.000 37.38606 625 ASN B O 1
ATOM 12519 N N . ARG B 1 626 ? 34.33541 40.09813 30.30920 1.000 35.52005 626 ARG B N 1
ATOM 12520 C CA . ARG B 1 626 ? 35.56943 40.74008 29.84519 1.000 39.20207 626 ARG B CA 1
ATOM 12521 C C . ARG B 1 626 ? 36.78440 40.29809 30.67022 1.000 41.97345 626 ARG B C 1
ATOM 12522 O O . ARG B 1 626 ? 37.88441 40.12304 30.12425 1.000 41.18915 626 ARG B O 1
ATOM 12530 N N . ILE B 1 627 ? 36.61338 40.11016 31.98223 1.000 40.81542 627 ILE B N 1
ATOM 12531 C CA . ILE B 1 627 ? 37.71536 39.59117 32.80427 1.000 42.66827 627 ILE B CA 1
ATOM 12532 C C . ILE B 1 627 ? 38.11934 38.19714 32.32434 1.000 39.92847 627 ILE B C 1
ATOM 12533 O O . ILE B 1 627 ? 39.30734 37.90611 32.10937 1.000 36.91495 627 ILE B O 1
ATOM 12538 N N . PHE B 1 628 ? 37.12632 37.32515 32.12136 1.000 38.53357 628 PHE B N 1
ATOM 12539 C CA . PHE B 1 628 ? 37.39130 36.00512 31.55443 1.000 34.38307 628 PHE B CA 1
ATOM 12540 C C . PHE B 1 628 ? 38.18232 36.11104 30.25043 1.000 37.49397 628 PHE B C 1
ATOM 12541 O O . PHE B 1 628 ? 39.16231 35.38901 30.04448 1.000 40.24167 628 PHE B O 1
ATOM 12549 N N . GLN B 1 629 ? 37.74535 36.98401 29.33739 1.000 37.09392 629 GLN B N 1
ATOM 12550 C CA . GLN B 1 629 ? 38.45537 37.14494 28.06839 1.000 42.68143 629 GLN B CA 1
ATOM 12551 C C . GLN B 1 629 ? 39.92638 37.52192 28.28339 1.000 42.33929 629 GLN B C 1
ATOM 12552 O O . GLN B 1 629 ? 40.81338 37.04187 27.55743 1.000 35.16211 629 GLN B O 1
ATOM 12558 N N . ARG B 1 630 ? 40.19039 38.44396 29.22036 1.000 38.34407 630 ARG B N 1
ATOM 12559 C CA . ARG B 1 630 ? 41.57739 38.80694 29.53736 1.000 37.06760 630 ARG B CA 1
ATOM 12560 C C . ARG B 1 630 ? 42.36636 37.61395 30.07442 1.000 40.40484 630 ARG B C 1
ATOM 12561 O O . ARG B 1 630 ? 43.59736 37.57592 29.94544 1.000 40.41537 630 ARG B O 1
ATOM 12569 N N . PHE B 1 631 ? 41.68933 36.66199 30.72846 1.000 37.47555 631 PHE B N 1
ATOM 12570 C CA . PHE B 1 631 ? 42.38630 35.54201 31.35552 1.000 36.59123 631 PHE B CA 1
ATOM 12571 C C . PHE B 1 631 ? 41.99528 34.20999 30.71957 1.000 34.83576 631 PHE B C 1
ATOM 12572 O O . PHE B 1 631 ? 41.67025 33.25003 31.41661 1.000 36.58070 631 PHE B O 1
ATOM 12580 N N . SER B 1 632 ? 42.01929 34.14092 29.38958 1.000 39.65212 632 SER B N 1
ATOM 12581 C CA . SER B 1 632 ? 41.69228 32.91290 28.66563 1.000 38.96520 632 SER B CA 1
ATOM 12582 C C . SER B 1 632 ? 42.08430 33.11582 27.21263 1.000 39.03889 632 SER B C 1
ATOM 12583 O O . SER B 1 632 ? 42.40033 34.23180 26.78658 1.000 38.96520 632 SER B O 1
ATOM 12586 N N . VAL B 1 633 ? 42.08129 32.01679 26.46068 1.000 37.53082 633 VAL B N 1
ATOM 12587 C CA . VAL B 1 633 ? 42.33231 32.01672 25.01568 1.000 36.88863 633 VAL B CA 1
ATOM 12588 C C . VAL B 1 633 ? 41.10531 31.41371 24.33469 1.000 39.06784 633 VAL B C 1
ATOM 12589 O O . VAL B 1 633 ? 40.81528 30.22273 24.50574 1.000 37.79137 633 VAL B O 1
ATOM 12593 N N . THR B 1 634 ? 40.37733 32.22869 23.57164 1.000 40.63908 634 THR B N 1
ATOM 12594 C CA . THR B 1 634 ? 39.17133 31.75169 22.92465 1.000 40.23377 634 THR B CA 1
ATOM 12595 C C . THR B 1 634 ? 39.17436 31.93262 21.41964 1.000 44.82643 634 THR B C 1
ATOM 12596 O O . THR B 1 634 ? 38.15136 31.65761 20.78764 1.000 46.93457 634 THR B O 1
ATOM 12600 N N . SER B 1 635 ? 40.27138 32.39557 20.82563 1.000 44.02896 635 SER B N 1
ATOM 12601 C CA . SER B 1 635 ? 40.37240 32.47950 19.37763 1.000 44.30531 635 SER B CA 1
ATOM 12602 C C . SER B 1 635 ? 41.78640 32.12145 18.95467 1.000 41.27337 635 SER B C 1
ATOM 12603 O O . SER B 1 635 ? 42.73539 32.20247 19.74668 1.000 43.02095 635 SER B O 1
ATOM 12606 N N . ALA B 1 636 ? 41.91741 31.74639 17.68069 1.000 37.21762 636 ALA B N 1
ATOM 12607 C CA . ALA B 1 636 ? 43.22241 31.47233 17.09972 1.000 42.16821 636 ALA B CA 1
ATOM 12608 C C . ALA B 1 636 ? 44.05044 32.73331 16.91367 1.000 48.72689 636 ALA B C 1
ATOM 12609 O O . ALA B 1 636 ? 45.26944 32.63227 16.72569 1.000 56.56204 636 ALA B O 1
ATOM 12611 N N . GLU B 1 637 ? 43.43046 33.91333 17.00361 1.000 45.97920 637 GLU B N 1
ATOM 12612 C CA . GLU B 1 637 ? 44.17449 35.14930 16.79456 1.000 53.26428 637 GLU B CA 1
ATOM 12613 C C . GLU B 1 637 ? 45.09848 35.47934 17.97056 1.000 47.89785 637 GLU B C 1
ATOM 12614 O O . GLU B 1 637 ? 46.18449 36.03030 17.75955 1.000 53.21164 637 GLU B O 1
ATOM 12620 N N . GLU B 1 638 ? 44.70046 35.15340 19.19657 1.000 42.78934 638 GLU B N 1
ATOM 12621 C CA . GLU B 1 638 ? 45.49645 35.50444 20.37056 1.000 45.81076 638 GLU B CA 1
ATOM 12622 C C . GLU B 1 638 ? 46.82043 34.74741 20.39362 1.000 47.71888 638 GLU B C 1
ATOM 12623 O O . GLU B 1 638 ? 46.89341 33.55839 20.06067 1.000 51.67725 638 GLU B O 1
ATOM 12629 N N . ASN B 1 639 ? 47.84844 35.40941 20.90160 1.000 45.18173 639 ASN B N 1
ATOM 12630 C CA . ASN B 1 639 ? 49.07742 34.72640 21.27865 1.000 39.35472 639 ASN B CA 1
ATOM 12631 C C . ASN B 1 639 ? 48.88739 34.22047 22.69767 1.000 40.44695 639 ASN B C 1
ATOM 12632 O O . ASN B 1 639 ? 48.79639 35.04052 23.62363 1.000 42.67880 639 ASN B O 1
ATOM 12637 N N . PRO B 1 640 ? 48.74636 32.90749 22.91773 1.000 39.90215 640 PRO B N 1
ATOM 12638 C CA . PRO B 1 640 ? 48.46233 32.42456 24.28675 1.000 42.05767 640 PRO B CA 1
ATOM 12639 C C . PRO B 1 640 ? 49.61832 32.62958 25.24375 1.000 41.36549 640 PRO B C 1
ATOM 12640 O O . PRO B 1 640 ? 49.39430 32.59664 26.46075 1.000 39.20207 640 PRO B O 1
ATOM 12644 N N . LEU B 1 641 ? 50.84033 32.82553 24.74676 1.000 36.90969 641 LEU B N 1
ATOM 12645 C CA . LEU B 1 641 ? 51.94332 33.04455 25.67276 1.000 42.22612 641 LEU B CA 1
ATOM 12646 C C . LEU B 1 641 ? 51.88934 34.42658 26.32370 1.000 42.09452 641 LEU B C 1
ATOM 12647 O O . LEU B 1 641 ? 52.64933 34.66161 27.26070 1.000 41.58657 641 LEU B O 1
ATOM 12652 N N . GLU B 1 642 ? 51.02937 35.34457 25.83765 1.000 38.60200 642 GLU B N 1
ATOM 12653 C CA . GLU B 1 642 ? 50.87839 36.67160 26.42958 1.000 40.06533 642 GLU B CA 1
ATOM 12654 C C . GLU B 1 642 ? 49.81737 36.71868 27.51657 1.000 40.27588 642 GLU B C 1
ATOM 12655 O O . GLU B 1 642 ? 49.70339 37.73571 28.19752 1.000 47.31094 642 GLU B O 1
ATOM 12661 N N . THR B 1 643 ? 49.05435 35.65970 27.70660 1.000 35.20948 643 THR B N 1
ATOM 12662 C CA . THR B 1 643 ? 48.09733 35.62077 28.80559 1.000 39.46263 643 THR B CA 1
ATOM 12663 C C . THR B 1 643 ? 48.82531 35.23482 30.09462 1.000 43.26045 643 THR B C 1
ATOM 12664 O O . THR B 1 643 ? 49.41528 34.14781 30.15668 1.000 40.52328 643 THR B O 1
ATOM 12668 N N . PRO B 1 644 ? 48.83131 36.09386 31.12558 1.000 40.69435 644 PRO B N 1
ATOM 12669 C CA . PRO B 1 644 ? 49.62829 35.82690 32.33261 1.000 37.59398 644 PRO B CA 1
ATOM 12670 C C . PRO B 1 644 ? 48.94526 34.96796 33.39364 1.000 41.71553 644 PRO B C 1
ATOM 12671 O O . PRO B 1 644 ? 49.59624 34.59900 34.38566 1.000 43.24466 644 PRO B O 1
ATOM 12675 N N . PHE B 1 645 ? 47.67325 34.61898 33.21363 1.000 40.10218 645 PHE B N 1
ATOM 12676 C CA . PHE B 1 645 ? 46.87422 33.92205 34.21565 1.000 36.30698 645 PHE B CA 1
ATOM 12677 C C . PHE B 1 645 ? 45.61222 33.42204 33.52766 1.000 37.05971 645 PHE B C 1
ATOM 12678 O O . PHE B 1 645 ? 45.06325 34.13501 32.68562 1.000 36.35962 645 PHE B O 1
ATOM 12686 N N . PHE B 1 646 ? 45.17519 32.19106 33.83771 1.000 36.92811 646 PHE B N 1
ATOM 12687 C CA . PHE B 1 646 ? 44.05719 31.57005 33.11972 1.000 37.89402 646 PHE B CA 1
ATOM 12688 C C . PHE B 1 646 ? 42.93617 31.17012 34.07273 1.000 38.57305 646 PHE B C 1
ATOM 12689 O O . PHE B 1 646 ? 43.17414 30.46816 35.06276 1.000 38.30986 646 PHE B O 1
ATOM 12697 N N . LEU B 1 647 ? 41.72418 31.62213 33.77169 1.000 38.57568 647 LEU B N 1
ATOM 12698 C CA . LEU B 1 647 ? 40.51316 31.22019 34.47569 1.000 36.52806 647 LEU B CA 1
ATOM 12699 C C . LEU B 1 647 ? 39.55716 30.56416 33.49371 1.000 35.02788 647 LEU B C 1
ATOM 12700 O O . LEU B 1 647 ? 39.74418 30.61911 32.28171 1.000 34.44624 647 LEU B O 1
ATOM 12705 N N . SER B 1 648 ? 38.53214 29.92621 34.02272 1.000 33.70667 648 SER B N 1
ATOM 12706 C CA . SER B 1 648 ? 37.39015 29.57820 33.18072 1.000 36.48069 648 SER B CA 1
ATOM 12707 C C . SER B 1 648 ? 36.18316 30.41124 33.61767 1.000 36.73072 648 SER B C 1
ATOM 12708 O O . SER B 1 648 ? 36.25816 31.29028 34.50263 1.000 35.94115 648 SER B O 1
ATOM 12711 N N . SER B 1 649 ? 35.04516 30.11624 33.01167 1.000 34.12251 649 SER B N 1
ATOM 12712 C CA . SER B 1 649 ? 33.87017 30.94127 33.22861 1.000 39.77056 649 SER B CA 1
ATOM 12713 C C . SER B 1 649 ? 32.65616 30.08628 32.97364 1.000 40.91806 649 SER B C 1
ATOM 12714 O O . SER B 1 649 ? 32.72915 29.10925 32.21768 1.000 44.04739 649 SER B O 1
ATOM 12717 N N . THR B 1 650 ? 31.54416 30.44034 33.61260 1.000 39.66791 650 THR B N 1
ATOM 12718 C CA . THR B 1 650 ? 30.30515 29.74035 33.29562 1.000 41.00228 650 THR B CA 1
ATOM 12719 C C . THR B 1 650 ? 29.14917 30.69138 33.54656 1.000 39.39157 650 THR B C 1
ATOM 12720 O O . THR B 1 650 ? 29.31318 31.73941 34.16751 1.000 36.56754 650 THR B O 1
ATOM 12724 N N . THR B 1 651 ? 27.98517 30.32938 33.01456 1.000 41.94977 651 THR B N 1
ATOM 12725 C CA . THR B 1 651 ? 26.74018 31.06442 33.21651 1.000 42.08399 651 THR B CA 1
ATOM 12726 C C . THR B 1 651 ? 25.85515 30.21848 34.12654 1.000 39.75477 651 THR B C 1
ATOM 12727 O O . THR B 1 651 ? 25.62813 29.03947 33.85559 1.000 42.46825 651 THR B O 1
ATOM 12731 N N . LEU B 1 652 ? 25.43614 30.77954 35.24751 1.000 36.13328 652 LEU B N 1
ATOM 12732 C CA . LEU B 1 652 ? 24.45112 30.12860 36.08952 1.000 35.52531 652 LEU B CA 1
ATOM 12733 C C . LEU B 1 652 ? 23.10814 30.56760 35.53248 1.000 38.86782 652 LEU B C 1
ATOM 12734 O O . LEU B 1 652 ? 22.69816 31.72162 35.69842 1.000 42.73144 652 LEU B O 1
ATOM 12739 N N . LYS B 1 653 ? 22.46113 29.66858 34.79852 1.000 39.68634 653 LYS B N 1
ATOM 12740 C CA . LYS B 1 653 ? 21.14314 29.96558 34.25748 1.000 42.88672 653 LYS B CA 1
ATOM 12741 C C . LYS B 1 653 ? 20.11812 29.87066 35.37547 1.000 40.49433 653 LYS B C 1
ATOM 12742 O O . LYS B 1 653 ? 20.12009 28.89369 36.13752 1.000 40.36800 653 LYS B O 1
ATOM 12748 N N . GLN B 1 654 ? 19.25314 30.88768 35.47842 1.000 34.76206 654 GLN B N 1
ATOM 12749 C CA . GLN B 1 654 ? 18.20413 30.87275 36.49640 1.000 37.99666 654 GLN B CA 1
ATOM 12750 C C . GLN B 1 654 ? 17.40410 29.59376 36.45345 1.000 40.30483 654 GLN B C 1
ATOM 12751 O O . GLN B 1 654 ? 16.91308 29.14382 37.48746 1.000 47.19776 654 GLN B O 1
ATOM 12757 N N . SER B 1 655 ? 17.14911 29.06671 35.24747 1.000 42.49983 655 SER B N 1
ATOM 12758 C CA . SER B 1 655 ? 16.25509 27.91672 35.10351 1.000 41.35496 655 SER B CA 1
ATOM 12759 C C . SER B 1 655 ? 16.88805 26.62173 35.58358 1.000 42.84724 655 SER B C 1
ATOM 12760 O O . SER B 1 655 ? 16.17003 25.66776 35.87561 1.000 45.36333 655 SER B O 1
ATOM 12763 N N . GLU B 1 656 ? 18.21305 26.55971 35.66360 1.000 41.74711 656 GLU B N 1
ATOM 12764 C CA . GLU B 1 656 ? 18.90402 25.37472 36.14666 1.000 40.82595 656 GLU B CA 1
ATOM 12765 C C . GLU B 1 656 ? 19.40900 25.54177 37.57566 1.000 41.24179 656 GLU B C 1
ATOM 12766 O O . GLU B 1 656 ? 19.35497 24.59481 38.36171 1.000 41.77343 656 GLU B O 1
ATOM 12772 N N . TYR B 1 657 ? 19.87502 26.73978 37.93661 1.000 38.84413 657 TYR B N 1
ATOM 12773 C CA . TYR B 1 657 ? 20.44601 27.01083 39.24761 1.000 33.36979 657 TYR B CA 1
ATOM 12774 C C . TYR B 1 657 ? 19.48901 27.70789 40.20956 1.000 36.65439 657 TYR B C 1
ATOM 12775 O O . TYR B 1 657 ? 19.91000 28.02893 41.31556 1.000 45.79496 657 TYR B O 1
ATOM 12784 N N . GLY B 1 658 ? 18.24702 28.01690 39.79353 1.000 35.73586 658 GLY B N 1
ATOM 12785 C CA . GLY B 1 658 ? 17.24203 28.65096 40.63449 1.000 31.07215 658 GLY B CA 1
ATOM 12786 C C . GLY B 1 658 ? 17.73502 29.39200 41.86846 1.000 38.98099 658 GLY B C 1
ATOM 12787 O O . GLY B 1 658 ? 18.42905 30.41098 41.74843 1.000 39.94689 658 GLY B O 1
ATOM 12788 N N . VAL B 1 659 ? 17.41500 28.86907 43.05848 1.000 41.26811 659 VAL B N 1
ATOM 12789 C CA . VAL B 1 659 ? 17.70300 29.61012 44.29145 1.000 47.09249 659 VAL B CA 1
ATOM 12790 C C . VAL B 1 659 ? 19.19800 29.85909 44.45446 1.000 44.07371 659 VAL B C 1
ATOM 12791 O O . VAL B 1 659 ? 19.61001 30.85111 45.06942 1.000 49.02693 659 VAL B O 1
ATOM 12795 N N . CYS B 1 660 ? 20.03299 28.98505 43.90451 1.000 38.71517 660 CYS B N 1
ATOM 12796 C CA . CYS B 1 660 ? 21.47399 29.20102 44.00752 1.000 38.01245 660 CYS B CA 1
ATOM 12797 C C . CYS B 1 660 ? 21.90803 30.41398 43.19947 1.000 39.57053 660 CYS B C 1
ATOM 12798 O O . CYS B 1 660 ? 22.73604 31.21698 43.65945 1.000 36.51490 660 CYS B O 1
ATOM 12801 N N . ALA B 1 661 ? 21.38305 30.55893 41.98046 1.000 38.67569 661 ALA B N 1
ATOM 12802 C CA . ALA B 1 661 ? 21.74808 31.73889 41.18041 1.000 39.37051 661 ALA B CA 1
ATOM 12803 C C . ALA B 1 661 ? 21.18910 33.01693 41.79434 1.000 39.20733 661 ALA B C 1
ATOM 12804 O O . ALA B 1 661 ? 21.85312 34.07091 41.78630 1.000 39.88636 661 ALA B O 1
ATOM 12806 N N . THR B 1 662 ? 19.96409 32.94298 42.31933 1.000 35.68849 662 THR B N 1
ATOM 12807 C CA . THR B 1 662 ? 19.41311 34.08902 43.03427 1.000 38.78886 662 THR B CA 1
ATOM 12808 C C . THR B 1 662 ? 20.30810 34.51006 44.19426 1.000 41.27863 662 THR B C 1
ATOM 12809 O O . THR B 1 662 ? 20.50212 35.71406 44.43921 1.000 38.44145 662 THR B O 1
ATOM 12813 N N . GLU B 1 663 ? 20.85007 33.53708 44.94032 1.000 37.55450 663 GLU B N 1
ATOM 12814 C CA . GLU B 1 663 ? 21.66006 33.90612 46.10731 1.000 36.95969 663 GLU B CA 1
ATOM 12815 C C . GLU B 1 663 ? 23.01208 34.47707 45.68330 1.000 38.75465 663 GLU B C 1
ATOM 12816 O O . GLU B 1 663 ? 23.49209 35.46809 46.26326 1.000 39.21786 663 GLU B O 1
ATOM 12822 N N . VAL B 1 664 ? 23.61508 33.90201 44.64134 1.000 36.48332 664 VAL B N 1
ATOM 12823 C CA . VAL B 1 664 ? 24.83110 34.48596 44.07733 1.000 41.39180 664 VAL B CA 1
ATOM 12824 C C . VAL B 1 664 ? 24.59914 35.95195 43.71926 1.000 42.28928 664 VAL B C 1
ATOM 12825 O O . VAL B 1 664 ? 25.40715 36.82495 44.05823 1.000 39.87583 664 VAL B O 1
ATOM 12829 N N . LYS B 1 665 ? 23.50515 36.23794 42.99723 1.000 40.51012 665 LYS B N 1
ATOM 12830 C CA . LYS B 1 665 ? 23.22119 37.62593 42.63116 1.000 39.13890 665 LYS B CA 1
ATOM 12831 C C . LYS B 1 665 ? 22.97419 38.47999 43.86112 1.000 40.16008 665 LYS B C 1
ATOM 12832 O O . LYS B 1 665 ? 23.40221 39.64398 43.91507 1.000 39.41262 665 LYS B O 1
ATOM 12838 N N . ARG B 1 666 ? 22.27716 37.93705 44.86013 1.000 38.60200 666 ARG B N 1
ATOM 12839 C CA . ARG B 1 666 ? 22.03116 38.73511 46.05709 1.000 41.79448 666 ARG B CA 1
ATOM 12840 C C . ARG B 1 666 ? 23.33916 39.12411 46.72309 1.000 44.47639 666 ARG B C 1
ATOM 12841 O O . ARG B 1 666 ? 23.54118 40.28312 47.10304 1.000 43.43416 666 ARG B O 1
ATOM 12849 N N . ARG B 1 667 ? 24.25614 38.17310 46.86315 1.000 45.37913 667 ARG B N 1
ATOM 12850 C CA . ARG B 1 667 ? 25.48314 38.49211 47.58415 1.000 45.99236 667 ARG B CA 1
ATOM 12851 C C . ARG B 1 667 ? 26.38217 39.40305 46.75812 1.000 43.57891 667 ARG B C 1
ATOM 12852 O O . ARG B 1 667 ? 27.18917 40.13806 47.31710 1.000 41.59446 667 ARG B O 1
ATOM 12860 N N . MET B 1 668 ? 26.26418 39.37299 45.42912 1.000 40.61276 668 MET B N 1
ATOM 12861 C CA . MET B 1 668 ? 26.95921 40.35394 44.60609 1.000 40.18640 668 MET B CA 1
ATOM 12862 C C . MET B 1 668 ? 26.33224 41.73695 44.67801 1.000 41.92871 668 MET B C 1
ATOM 12863 O O . MET B 1 668 ? 26.94127 42.69292 44.19598 1.000 44.63956 668 MET B O 1
ATOM 12868 N N . GLY B 1 669 ? 25.14524 41.87501 45.26299 1.000 41.88397 669 GLY B N 1
ATOM 12869 C CA . GLY B 1 669 ? 24.46126 43.15402 45.29292 1.000 40.36273 669 GLY B CA 1
ATOM 12870 C C . GLY B 1 669 ? 23.60529 43.44698 44.07490 1.000 44.40006 669 GLY B C 1
ATOM 12871 O O . GLY B 1 669 ? 23.15831 44.58499 43.90684 1.000 42.69459 669 GLY B O 1
ATOM 12872 N N . LEU B 1 670 ? 23.30728 42.44595 43.25794 1.000 45.77128 670 LEU B N 1
ATOM 12873 C CA . LEU B 1 670 ? 22.54630 42.60791 42.02892 1.000 42.18401 670 LEU B CA 1
ATOM 12874 C C . LEU B 1 670 ? 21.05829 42.40895 42.27891 1.000 47.96365 670 LEU B C 1
ATOM 12875 O O . LEU B 1 670 ? 20.64826 41.70300 43.20094 1.000 50.06390 670 LEU B O 1
ATOM 12880 N N . VAL B 1 671 ? 20.24931 43.00893 41.40487 1.000 50.13496 671 VAL B N 1
ATOM 12881 C CA . VAL B 1 671 ? 18.79531 42.84296 41.39386 1.000 51.26930 671 VAL B CA 1
ATOM 12882 C C . VAL B 1 671 ? 18.34832 42.47590 39.98587 1.000 48.13735 671 VAL B C 1
ATOM 12883 O O . VAL B 1 671 ? 18.58335 43.24086 39.04784 1.000 52.32206 671 VAL B O 1
ATOM 12887 N N . GLY B 1 672 ? 17.68730 41.33691 39.83791 1.000 49.30065 672 GLY B N 1
ATOM 12888 C CA . GLY B 1 672 ? 17.12731 40.93286 38.55792 1.000 49.83229 672 GLY B CA 1
ATOM 12889 C C . GLY B 1 672 ? 17.05928 39.42086 38.41899 1.000 48.50318 672 GLY B C 1
ATOM 12890 O O . GLY B 1 672 ? 17.69925 38.66288 39.14904 1.000 45.23963 672 GLY B O 1
ATOM 12891 N N . ASP B 1 673 ? 16.26328 38.96883 37.44400 1.000 45.48703 673 ASP B N 1
ATOM 12892 C CA . ASP B 1 673 ? 16.04326 37.54182 37.18707 1.000 47.65571 673 ASP B CA 1
ATOM 12893 C C . ASP B 1 673 ? 16.99726 36.94976 36.15911 1.000 44.67378 673 ASP B C 1
ATOM 12894 O O . ASP B 1 673 ? 16.90724 35.74575 35.87516 1.000 43.69208 673 ASP B O 1
ATOM 12899 N N . GLN B 1 674 ? 17.89428 37.75071 35.58708 1.000 42.14979 674 GLN B N 1
ATOM 12900 C CA . GLN B 1 674 ? 18.72229 37.28464 34.48111 1.000 41.79448 674 GLN B CA 1
ATOM 12901 C C . GLN B 1 674 ? 19.76126 36.25764 34.94418 1.000 40.25483 674 GLN B C 1
ATOM 12902 O O . GLN B 1 674 ? 20.15525 36.21769 36.10918 1.000 41.15493 674 GLN B O 1
ATOM 12908 N N . ASP B 1 675 ? 20.19126 35.41659 33.99522 1.000 38.51251 675 ASP B N 1
ATOM 12909 C CA . ASP B 1 675 ? 21.29224 34.48558 34.20228 1.000 40.91280 675 ASP B CA 1
ATOM 12910 C C . ASP B 1 675 ? 22.56825 35.24757 34.53526 1.000 42.54457 675 ASP B C 1
ATOM 12911 O O . ASP B 1 675 ? 22.85128 36.29553 33.95122 1.000 41.50761 675 ASP B O 1
ATOM 12916 N N . VAL B 1 676 ? 23.38922 34.69459 35.42230 1.000 41.33654 676 VAL B N 1
ATOM 12917 C CA . VAL B 1 676 ? 24.55123 35.43459 35.91428 1.000 41.33127 676 VAL B CA 1
ATOM 12918 C C . VAL B 1 676 ? 25.82922 34.72454 35.48233 1.000 40.58645 676 VAL B C 1
ATOM 12919 O O . VAL B 1 676 ? 25.96020 33.50655 35.65339 1.000 36.85968 676 VAL B O 1
ATOM 12923 N N . ILE B 1 677 ? 26.80325 35.50550 34.95231 1.000 37.14919 677 ILE B N 1
ATOM 12924 C CA . ILE B 1 677 ? 28.10824 34.96145 34.58335 1.000 37.54398 677 ILE B CA 1
ATOM 12925 C C . ILE B 1 677 ? 29.02922 34.98649 35.81236 1.000 35.25686 677 ILE B C 1
ATOM 12926 O O . ILE B 1 677 ? 29.07423 35.97352 36.54132 1.000 33.52770 677 ILE B O 1
ATOM 12931 N N . VAL B 1 678 ? 29.76420 33.90249 36.04142 1.000 33.74615 678 VAL B N 1
ATOM 12932 C CA . VAL B 1 678 ? 30.72918 33.79352 37.13444 1.000 39.29418 678 VAL B CA 1
ATOM 12933 C C . VAL B 1 678 ? 32.03518 33.24246 36.57648 1.000 35.99116 678 VAL B C 1
ATOM 12934 O O . VAL B 1 678 ? 32.09418 32.69041 35.47351 1.000 35.25160 678 VAL B O 1
ATOM 12938 N N . LEU B 1 679 ? 33.09217 33.43348 37.34449 1.000 34.08040 679 LEU B N 1
ATOM 12939 C CA . LEU B 1 679 ? 34.43616 32.97244 37.05153 1.000 31.62221 679 LEU B CA 1
ATOM 12940 C C . LEU B 1 679 ? 34.71713 31.70947 37.85459 1.000 31.58273 679 LEU B C 1
ATOM 12941 O O . LEU B 1 679 ? 34.21111 31.53853 38.96659 1.000 33.81458 679 LEU B O 1
ATOM 12946 N N . ARG B 1 680 ? 35.52112 30.85042 37.27164 1.000 33.41980 680 ARG B N 1
ATOM 12947 C CA . ARG B 1 680 ? 35.83408 29.53944 37.78671 1.000 31.50904 680 ARG B CA 1
ATOM 12948 C C . ARG B 1 680 ? 37.32208 29.28641 37.81474 1.000 31.19321 680 ARG B C 1
ATOM 12949 O O . ARG B 1 680 ? 37.98609 29.43935 36.82574 1.000 33.74878 680 ARG B O 1
ATOM 12957 N N . ASN B 1 681 ? 37.80105 28.78645 38.94377 1.000 32.46179 681 ASN B N 1
ATOM 12958 C CA . ASN B 1 681 ? 39.23205 28.66043 39.21379 1.000 32.99343 681 ASN B CA 1
ATOM 12959 C C . ASN B 1 681 ? 39.45701 27.23445 39.74386 1.000 34.03829 681 ASN B C 1
ATOM 12960 O O . ASN B 1 681 ? 39.42799 27.00451 40.96087 1.000 35.54637 681 ASN B O 1
ATOM 12965 N N . VAL B 1 682 ? 39.58000 26.27541 38.81091 1.000 31.73012 682 VAL B N 1
ATOM 12966 C CA . VAL B 1 682 ? 39.96097 24.90442 39.13997 1.000 30.28258 682 VAL B CA 1
ATOM 12967 C C . VAL B 1 682 ? 41.42996 24.88540 39.54500 1.000 35.05157 682 VAL B C 1
ATOM 12968 O O . VAL B 1 682 ? 42.29198 25.40635 38.82098 1.000 34.15146 682 VAL B O 1
ATOM 12972 N N . VAL B 1 683 ? 41.73393 24.25545 40.68303 1.000 30.42733 683 VAL B N 1
ATOM 12973 C CA . VAL B 1 683 ? 43.09493 24.25245 41.21605 1.000 32.01963 683 VAL B CA 1
ATOM 12974 C C . VAL B 1 683 ? 43.63390 22.82844 41.27412 1.000 32.59601 683 VAL B C 1
ATOM 12975 O O . VAL B 1 683 ? 43.24087 22.04549 42.14415 1.000 33.25399 683 VAL B O 1
ATOM 12979 N N . MET B 1 684 ? 44.59190 22.51738 40.40115 1.000 32.89605 684 MET B N 1
ATOM 12980 C CA . MET B 1 684 ? 45.25987 21.22636 40.42722 1.000 35.78061 684 MET B CA 1
ATOM 12981 C C . MET B 1 684 ? 46.75587 21.32435 40.68423 1.000 36.02274 684 MET B C 1
ATOM 12982 O O . MET B 1 684 ? 47.40885 20.29134 40.85429 1.000 32.57759 684 MET B O 1
ATOM 12987 N N . SER B 1 685 ? 47.30890 22.52833 40.70319 1.000 31.36165 685 SER B N 1
ATOM 12988 C CA . SER B 1 685 ? 48.73790 22.70031 40.78320 1.000 33.04607 685 SER B CA 1
ATOM 12989 C C . SER B 1 685 ? 49.17488 22.57937 42.23221 1.000 37.54134 685 SER B C 1
ATOM 12990 O O . SER B 1 685 ? 48.52088 23.14542 43.11517 1.000 37.42291 685 SER B O 1
ATOM 12993 N N . PRO B 1 686 ? 50.21486 21.79936 42.52526 1.000 35.95168 686 PRO B N 1
ATOM 12994 C CA . PRO B 1 686 ? 50.82584 21.84941 43.85426 1.000 34.70416 686 PRO B CA 1
ATOM 12995 C C . PRO B 1 686 ? 51.92386 22.89939 43.98623 1.000 34.33570 686 PRO B C 1
ATOM 12996 O O . PRO B 1 686 ? 52.50485 23.04143 45.07423 1.000 33.01185 686 PRO B O 1
ATOM 13000 N N . PHE B 1 687 ? 52.19389 23.68834 42.93620 1.000 31.33797 687 PHE B N 1
ATOM 13001 C CA . PHE B 1 687 ? 53.36791 24.57131 42.92217 1.000 36.49385 687 PHE B CA 1
ATOM 13002 C C . PHE B 1 687 ? 53.07594 26.05233 43.15910 1.000 34.45413 687 PHE B C 1
ATOM 13003 O O . PHE B 1 687 ? 54.01095 26.81132 43.45508 1.000 31.98541 687 PHE B O 1
ATOM 13011 N N . THR B 1 688 ? 51.81795 26.47935 43.03707 1.000 34.73048 688 THR B N 1
ATOM 13012 C CA . THR B 1 688 ? 51.52398 27.90735 42.95200 1.000 38.42303 688 THR B CA 1
ATOM 13013 C C . THR B 1 688 ? 51.89498 28.66440 44.21997 1.000 40.19166 688 THR B C 1
ATOM 13014 O O . THR B 1 688 ? 52.17500 29.86839 44.14691 1.000 35.03052 688 THR B O 1
ATOM 13018 N N . THR B 1 689 ? 51.86595 28.00746 45.39100 1.000 36.73862 689 THR B N 1
ATOM 13019 C CA . THR B 1 689 ? 52.15695 28.77651 46.59896 1.000 36.71230 689 THR B CA 1
ATOM 13020 C C . THR B 1 689 ? 53.64195 28.92549 46.86198 1.000 40.42590 689 THR B C 1
ATOM 13021 O O . THR B 1 689 ? 54.01595 29.67152 47.77795 1.000 38.85466 689 THR B O 1
ATOM 13025 N N . THR B 1 690 ? 54.48894 28.23843 46.10002 1.000 40.61540 690 THR B N 1
ATOM 13026 C CA . THR B 1 690 ? 55.92794 28.40141 46.25803 1.000 41.18652 690 THR B CA 1
ATOM 13027 C C . THR B 1 690 ? 56.30498 29.87140 46.08597 1.000 42.32613 690 THR B C 1
ATOM 13028 O O . THR B 1 690 ? 55.91100 30.51636 45.10494 1.000 39.89163 690 THR B O 1
ATOM 13032 N N . ASN B 1 691 ? 57.06997 30.40742 47.04996 1.000 39.78898 691 ASN B N 1
ATOM 13033 C CA . ASN B 1 691 ? 57.47100 31.81641 47.03790 1.000 42.01030 691 ASN B CA 1
ATOM 13034 C C . ASN B 1 691 ? 56.25802 32.74843 46.91884 1.000 42.89462 691 ASN B C 1
ATOM 13035 O O . ASN B 1 691 ? 56.33406 33.87141 46.38779 1.000 40.81542 691 ASN B O 1
ATOM 13040 N N . ASP B 1 692 ? 55.11601 32.27848 47.40784 1.000 39.36525 692 ASP B N 1
ATOM 13041 C CA . ASP B 1 692 ? 53.86802 33.02850 47.34779 1.000 40.05743 692 ASP B CA 1
ATOM 13042 C C . ASP B 1 692 ? 53.55405 33.48745 45.92377 1.000 40.09954 692 ASP B C 1
ATOM 13043 O O . ASP B 1 692 ? 53.02608 34.58145 45.70371 1.000 37.88875 692 ASP B O 1
ATOM 13048 N N . PHE B 1 693 ? 53.84705 32.63239 44.93881 1.000 37.27552 693 PHE B N 1
ATOM 13049 C CA . PHE B 1 693 ? 53.51708 33.00634 43.56979 1.000 37.76242 693 PHE B CA 1
ATOM 13050 C C . PHE B 1 693 ? 52.03008 33.33736 43.42775 1.000 41.07071 693 PHE B C 1
ATOM 13051 O O . PHE B 1 693 ? 51.65711 34.21233 42.63671 1.000 40.89438 693 PHE B O 1
ATOM 13059 N N . VAL B 1 694 ? 51.17106 32.67142 44.20277 1.000 42.48667 694 VAL B N 1
ATOM 13060 C CA . VAL B 1 694 ? 49.73607 32.95744 44.17574 1.000 39.11785 694 VAL B CA 1
ATOM 13061 C C . VAL B 1 694 ? 49.46909 34.44446 44.38167 1.000 40.83911 694 VAL B C 1
ATOM 13062 O O . VAL B 1 694 ? 48.57612 35.02445 43.74963 1.000 39.22312 694 VAL B O 1
ATOM 13066 N N . GLY B 1 695 ? 50.18909 35.07049 45.32965 1.000 37.59398 695 GLY B N 1
ATOM 13067 C CA . GLY B 1 695 ? 50.01612 36.49250 45.54458 1.000 37.27289 695 GLY B CA 1
ATOM 13068 C C . GLY B 1 695 ? 50.24216 37.28744 44.26955 1.000 43.51838 695 GLY B C 1
ATOM 13069 O O . GLY B 1 695 ? 49.45818 38.18044 43.92649 1.000 46.33977 695 GLY B O 1
ATOM 13070 N N . THR B 1 696 ? 51.33216 36.98838 43.55758 1.000 41.38654 696 THR B N 1
ATOM 13071 C CA . THR B 1 696 ? 51.54319 37.61932 42.25955 1.000 42.86830 696 THR B CA 1
ATOM 13072 C C . THR B 1 696 ? 50.30320 37.46430 41.37254 1.000 42.90514 696 THR B C 1
ATOM 13073 O O . THR B 1 696 ? 49.82323 38.43729 40.77349 1.000 41.59709 696 THR B O 1
ATOM 13077 N N . LEU B 1 697 ? 49.76617 36.24331 41.28659 1.000 40.36537 697 LEU B N 1
ATOM 13078 C CA . LEU B 1 697 ? 48.60118 36.03030 40.44458 1.000 42.41561 697 LEU B CA 1
ATOM 13079 C C . LEU B 1 697 ? 47.44119 36.87734 40.93553 1.000 43.48416 697 LEU B C 1
ATOM 13080 O O . LEU B 1 697 ? 46.73922 37.52332 40.13649 1.000 43.61839 697 LEU B O 1
ATOM 13085 N N . ALA B 1 698 ? 47.23017 36.89441 42.25652 1.000 37.58345 698 ALA B N 1
ATOM 13086 C CA . ALA B 1 698 ? 46.16719 37.72945 42.78947 1.000 40.21535 698 ALA B CA 1
ATOM 13087 C C . ALA B 1 698 ? 46.36422 39.17143 42.32041 1.000 41.50498 698 ALA B C 1
ATOM 13088 O O . ALA B 1 698 ? 45.45624 39.78342 41.74737 1.000 46.34766 698 ALA B O 1
ATOM 13090 N N . ASN B 1 699 ? 47.58523 39.69441 42.46740 1.000 37.97561 699 ASN B N 1
ATOM 13091 C CA . ASN B 1 699 ? 47.82326 41.07939 42.07134 1.000 37.09918 699 ASN B CA 1
ATOM 13092 C C . ASN B 1 699 ? 47.59229 41.25832 40.58633 1.000 44.73957 699 ASN B C 1
ATOM 13093 O O . ASN B 1 699 ? 46.93931 42.22332 40.16627 1.000 48.78216 699 ASN B O 1
ATOM 13098 N N . THR B 1 700 ? 48.06428 40.30928 39.77238 1.000 42.41035 700 THR B N 1
ATOM 13099 C CA . THR B 1 700 ? 47.77130 40.39022 38.34237 1.000 45.58704 700 THR B CA 1
ATOM 13100 C C . THR B 1 700 ? 46.25931 40.45924 38.10035 1.000 46.43451 700 THR B C 1
ATOM 13101 O O . THR B 1 700 ? 45.75833 41.37122 37.41230 1.000 40.81542 700 THR B O 1
ATOM 13105 N N . PHE B 1 701 ? 45.50428 39.53228 38.70938 1.000 42.40508 701 PHE B N 1
ATOM 13106 C CA . PHE B 1 701 ? 44.05128 39.57530 38.55936 1.000 39.47052 701 PHE B CA 1
ATOM 13107 C C . PHE B 1 701 ? 43.53831 40.97433 38.89728 1.000 43.29466 701 PHE B C 1
ATOM 13108 O O . PHE B 1 701 ? 42.85433 41.61931 38.08625 1.000 42.62880 701 PHE B O 1
ATOM 13116 N N . GLN B 1 702 ? 43.94030 41.49738 40.06327 1.000 41.93398 702 GLN B N 1
ATOM 13117 C CA . GLN B 1 702 ? 43.40432 42.77841 40.50420 1.000 44.48428 702 GLN B CA 1
ATOM 13118 C C . GLN B 1 702 ? 43.70236 43.86435 39.48415 1.000 45.04224 702 GLN B C 1
ATOM 13119 O O . GLN B 1 702 ? 42.82338 44.65936 39.12911 1.000 47.23461 702 GLN B O 1
ATOM 13125 N N . LYS B 1 703 ? 44.94137 43.90931 38.98517 1.000 47.96628 703 LYS B N 1
ATOM 13126 C CA . LYS B 1 703 ? 45.26140 44.94625 38.01213 1.000 48.76111 703 LYS B CA 1
ATOM 13127 C C . LYS B 1 703 ? 44.27942 44.89522 36.84711 1.000 48.57688 703 LYS B C 1
ATOM 13128 O O . LYS B 1 703 ? 43.64244 45.90322 36.51406 1.000 51.11666 703 LYS B O 1
ATOM 13134 N N . ILE B 1 704 ? 44.09640 43.70520 36.25617 1.000 44.58166 704 ILE B N 1
ATOM 13135 C CA . ILE B 1 704 ? 43.21541 43.60616 35.09616 1.000 44.03949 704 ILE B CA 1
ATOM 13136 C C . ILE B 1 704 ? 41.79842 44.00621 35.47412 1.000 47.06354 704 ILE B C 1
ATOM 13137 O O . ILE B 1 704 ? 41.12244 44.73119 34.72808 1.000 47.28462 704 ILE B O 1
ATOM 13142 N N . VAL B 1 705 ? 41.32439 43.55727 36.63914 1.000 49.17169 705 VAL B N 1
ATOM 13143 C CA . VAL B 1 705 ? 39.95439 43.89532 37.00210 1.000 46.60822 705 VAL B CA 1
ATOM 13144 C C . VAL B 1 705 ? 39.80042 45.40532 37.03303 1.000 45.69758 705 VAL B C 1
ATOM 13145 O O . VAL B 1 705 ? 38.84444 45.96932 36.47099 1.000 46.43978 705 VAL B O 1
ATOM 13149 N N . GLU B 1 706 ? 40.79243 46.08833 37.60801 1.000 39.53895 706 GLU B N 1
ATOM 13150 C CA . GLU B 1 706 ? 40.72046 47.53733 37.69994 1.000 42.62090 706 GLU B CA 1
ATOM 13151 C C . GLU B 1 706 ? 40.62949 48.15427 36.30591 1.000 48.22420 706 GLU B C 1
ATOM 13152 O O . GLU B 1 706 ? 39.77651 49.01628 36.04986 1.000 52.49840 706 GLU B O 1
ATOM 13158 N N . GLU B 1 707 ? 41.44849 47.67421 35.36495 1.000 50.32972 707 GLU B N 1
ATOM 13159 C CA . GLU B 1 707 ? 41.30952 48.16515 33.99492 1.000 54.58023 707 GLU B CA 1
ATOM 13160 C C . GLU B 1 707 ? 39.87353 47.99416 33.50091 1.000 53.23796 707 GLU B C 1
ATOM 13161 O O . GLU B 1 707 ? 39.22555 48.95715 33.04886 1.000 52.08782 707 GLU B O 1
ATOM 13167 N N . GLU B 1 708 ? 39.34150 46.77217 33.60396 1.000 53.00636 708 GLU B N 1
ATOM 13168 C CA . GLU B 1 708 ? 38.02950 46.55117 33.01595 1.000 48.92429 708 GLU B CA 1
ATOM 13169 C C . GLU B 1 708 ? 36.97851 47.37723 33.73890 1.000 49.17169 708 GLU B C 1
ATOM 13170 O O . GLU B 1 708 ? 36.04053 47.88622 33.10386 1.000 45.22384 708 GLU B O 1
ATOM 13176 N N . VAL B 1 709 ? 37.15550 47.59029 35.04989 1.000 47.08722 709 VAL B N 1
ATOM 13177 C CA . VAL B 1 709 ? 36.16750 48.38834 35.76984 1.000 46.05815 709 VAL B CA 1
ATOM 13178 C C . VAL B 1 709 ? 36.14354 49.81532 35.23678 1.000 46.35029 709 VAL B C 1
ATOM 13179 O O . VAL B 1 709 ? 35.07855 50.43733 35.12873 1.000 46.83193 709 VAL B O 1
ATOM 13183 N N . GLU B 1 710 ? 37.30456 50.35127 34.86877 1.000 48.21894 710 GLU B N 1
ATOM 13184 C CA . GLU B 1 710 ? 37.29559 51.68825 34.29171 1.000 50.59028 710 GLU B CA 1
ATOM 13185 C C . GLU B 1 710 ? 36.40861 51.71021 33.04669 1.000 49.54015 710 GLU B C 1
ATOM 13186 O O . GLU B 1 710 ? 35.55463 52.59622 32.89664 1.000 51.56934 710 GLU B O 1
ATOM 13192 N N . TYR B 1 711 ? 36.53660 50.68917 32.18274 1.000 50.80083 711 TYR B N 1
ATOM 13193 C CA . TYR B 1 711 ? 35.65961 50.61313 31.01273 1.000 56.81471 711 TYR B CA 1
ATOM 13194 C C . TYR B 1 711 ? 34.19661 50.55818 31.44572 1.000 55.11977 711 TYR B C 1
ATOM 13195 O O . TYR B 1 711 ? 33.33963 51.25917 30.88867 1.000 53.60643 711 TYR B O 1
ATOM 13204 N N . ALA B 1 712 ? 33.89658 49.72723 32.45475 1.000 49.18748 712 ALA B N 1
ATOM 13205 C CA . ALA B 1 712 ? 32.52257 49.62528 32.92274 1.000 46.49242 712 ALA B CA 1
ATOM 13206 C C . ALA B 1 712 ? 32.02559 50.98132 33.37467 1.000 46.83983 712 ALA B C 1
ATOM 13207 O O . ALA B 1 712 ? 30.89160 51.37533 33.06363 1.000 50.20076 712 ALA B O 1
ATOM 13209 N N . ARG B 1 713 ? 32.88660 51.73333 34.06964 1.000 45.92130 713 ARG B N 1
ATOM 13210 C CA . ARG B 1 713 ? 32.47962 53.03736 34.55158 1.000 47.37147 713 ARG B CA 1
ATOM 13211 C C . ARG B 1 713 ? 32.21865 53.97531 33.38553 1.000 50.72450 713 ARG B C 1
ATOM 13212 O O . ARG B 1 713 ? 31.30067 54.80033 33.43248 1.000 49.31381 713 ARG B O 1
ATOM 13220 N N . ILE B 1 714 ? 33.03566 53.89125 32.33755 1.000 50.32445 714 ILE B N 1
ATOM 13221 C CA . ILE B 1 714 ? 32.76270 54.75220 31.19950 1.000 55.33558 714 ILE B CA 1
ATOM 13222 C C . ILE B 1 714 ? 31.47070 54.30220 30.54651 1.000 55.29084 714 ILE B C 1
ATOM 13223 O O . ILE B 1 714 ? 30.62772 55.12020 30.16146 1.000 55.53297 714 ILE B O 1
ATOM 13228 N N . ARG B 1 715 ? 31.25367 52.98920 30.50356 1.000 51.58513 715 ARG B N 1
ATOM 13229 C CA . ARG B 1 715 ? 30.06867 52.47319 29.83657 1.000 50.74819 715 ARG B CA 1
ATOM 13230 C C . ARG B 1 715 ? 28.80667 52.99525 30.49053 1.000 53.14585 715 ARG B C 1
ATOM 13231 O O . ARG B 1 715 ? 27.83469 53.32024 29.79950 1.000 51.56408 715 ARG B O 1
ATOM 13239 N N . ASN B 1 716 ? 28.82966 53.16531 31.80652 1.000 56.05935 716 ASN B N 1
ATOM 13240 C CA . ASN B 1 716 ? 27.61665 53.42637 32.55849 1.000 54.26440 716 ASN B CA 1
ATOM 13241 C C . ASN B 1 716 ? 27.53867 54.82440 33.11943 1.000 56.53046 716 ASN B C 1
ATOM 13242 O O . ASN B 1 716 ? 26.66167 55.08645 33.94340 1.000 59.17815 716 ASN B O 1
ATOM 13247 N N . ASP B 1 717 ? 28.38570 55.73236 32.65140 1.000 57.69376 717 ASP B N 1
ATOM 13248 C CA . ASP B 1 717 ? 28.38372 57.11238 33.11533 1.000 58.36226 717 ASP B CA 1
ATOM 13249 C C . ASP B 1 717 ? 27.19575 57.85338 32.50828 1.000 63.42076 717 ASP B C 1
ATOM 13250 O O . ASP B 1 717 ? 27.07376 57.93232 31.28128 1.000 66.17372 717 ASP B O 1
ATOM 13255 N N . MET B 1 718 ? 26.32674 58.40543 33.35725 1.000 62.83648 718 MET B N 1
ATOM 13256 C CA . MET B 1 718 ? 25.12977 59.10144 32.90220 1.000 61.36788 718 MET B CA 1
ATOM 13257 C C . MET B 1 718 ? 25.33880 60.61043 32.76713 1.000 61.93111 718 MET B C 1
ATOM 13258 O O . MET B 1 718 ? 24.35782 61.35544 32.69808 1.000 64.31034 718 MET B O 1
ATOM 13263 N N . LYS B 1 719 ? 26.58081 61.08640 32.74013 1.000 60.92836 719 LYS B N 1
ATOM 13264 C CA . LYS B 1 719 ? 26.78684 62.51539 32.57206 1.000 66.26321 719 LYS B CA 1
ATOM 13265 C C . LYS B 1 719 ? 26.16487 62.98934 31.25503 1.000 68.27924 719 LYS B C 1
ATOM 13266 O O . LYS B 1 719 ? 25.94387 62.19030 30.33807 1.000 67.29491 719 LYS B O 1
ATOM 13272 N N . PRO B 1 720 ? 25.85390 64.28334 31.13797 1.000 71.28749 720 PRO B N 1
ATOM 13273 C CA . PRO B 1 720 ? 25.31593 64.78829 29.86494 1.000 71.12432 720 PRO B CA 1
ATOM 13274 C C . PRO B 1 720 ? 26.27794 64.48722 28.72497 1.000 67.00540 720 PRO B C 1
ATOM 13275 O O . PRO B 1 720 ? 27.49793 64.44020 28.89999 1.000 69.34252 720 PRO B O 1
ATOM 13279 N N . SER B 1 721 ? 25.71595 64.23218 27.55397 1.000 61.49158 721 SER B N 1
ATOM 13280 C CA . SER B 1 721 ? 26.53295 63.82211 26.42400 1.000 63.32075 721 SER B CA 1
ATOM 13281 C C . SER B 1 721 ? 25.80798 64.20107 25.14097 1.000 63.92345 721 SER B C 1
ATOM 13282 O O . SER B 1 721 ? 24.77099 64.87309 25.16693 1.000 61.92321 721 SER B O 1
ATOM 13285 N N . ILE B 1 722 ? 26.35298 63.73900 24.01900 1.000 62.93123 722 ILE B N 1
ATOM 13286 C CA . ILE B 1 722 ? 25.85001 64.06295 22.69298 1.000 62.16798 722 ILE B CA 1
ATOM 13287 C C . ILE B 1 722 ? 25.03799 62.87995 22.18902 1.000 62.98650 722 ILE B C 1
ATOM 13288 O O . ILE B 1 722 ? 25.48897 61.72594 22.25908 1.000 61.39684 722 ILE B O 1
ATOM 13293 N N . HIS B 1 723 ? 23.83300 63.15395 21.69799 1.000 68.09501 723 HIS B N 1
ATOM 13294 C CA . HIS B 1 723 ? 22.92599 62.10995 21.24703 1.000 63.71027 723 HIS B CA 1
ATOM 13295 C C . HIS B 1 723 ? 22.55101 62.33289 19.78801 1.000 65.92633 723 HIS B C 1
ATOM 13296 O O . HIS B 1 723 ? 22.63404 63.44686 19.26496 1.000 68.75298 723 HIS B O 1
ATOM 13303 N N . THR B 1 724 ? 22.16000 61.24487 19.13406 1.000 63.26548 724 THR B N 1
ATOM 13304 C CA . THR B 1 724 ? 21.80302 61.22381 17.72305 1.000 70.00839 724 THR B CA 1
ATOM 13305 C C . THR B 1 724 ? 20.30802 60.97483 17.57005 1.000 68.38715 724 THR B C 1
ATOM 13306 O O . THR B 1 724 ? 19.72299 60.18388 18.32007 1.000 62.41011 724 THR B O 1
ATOM 13310 N N . PHE B 1 725 ? 19.69704 61.65880 16.60201 1.000 66.23426 725 PHE B N 1
ATOM 13311 C CA . PHE B 1 725 ? 18.28504 61.50182 16.30899 1.000 64.96832 725 PHE B CA 1
ATOM 13312 C C . PHE B 1 725 ? 18.07206 61.44775 14.80599 1.000 68.44505 725 PHE B C 1
ATOM 13313 O O . PHE B 1 725 ? 18.64809 62.24471 14.05896 1.000 70.12157 725 PHE B O 1
ATOM 13321 N N . LEU B 1 726 ? 17.21705 60.52675 14.37802 1.000 69.26620 726 LEU B N 1
ATOM 13322 C CA . LEU B 1 726 ? 16.65707 60.55370 13.03502 1.000 65.14728 726 LEU B CA 1
ATOM 13323 C C . LEU B 1 726 ? 15.54909 61.58872 12.97395 1.000 64.63143 726 LEU B C 1
ATOM 13324 O O . LEU B 1 726 ? 14.81408 61.79578 13.94293 1.000 63.55236 726 LEU B O 1
ATOM 13329 N N . LEU B 1 727 ? 15.43412 62.22967 11.81492 1.000 66.20004 727 LEU B N 1
ATOM 13330 C CA . LEU B 1 727 ? 14.37214 63.18268 11.51786 1.000 68.11080 727 LEU B CA 1
ATOM 13331 C C . LEU B 1 727 ? 13.31114 62.52666 10.63488 1.000 68.88194 727 LEU B C 1
ATOM 13332 O O . LEU B 1 727 ? 13.62815 61.96660 9.57791 1.000 68.39767 727 LEU B O 1
ATOM 13337 N N . HIS B 1 728 ? 12.05614 62.59271 11.06986 1.000 70.51109 728 HIS B N 1
ATOM 13338 C CA . HIS B 1 728 ? 10.91714 62.14669 10.28186 1.000 69.85838 728 HIS B CA 1
ATOM 13339 C C . HIS B 1 728 ? 10.00917 63.33670 10.00380 1.000 74.73264 728 HIS B C 1
ATOM 13340 O O . HIS B 1 728 ? 9.89418 64.24774 10.82775 1.000 73.36406 728 HIS B O 1
ATOM 13347 N N . GLY B 1 729 ? 9.35718 63.30966 8.84679 1.000 75.34061 729 GLY B N 1
ATOM 13348 C CA . GLY B 1 729 ? 8.34021 64.28167 8.49873 1.000 82.34408 729 GLY B CA 1
ATOM 13349 C C . GLY B 1 729 ? 8.84224 65.32761 7.52469 1.000 91.50308 729 GLY B C 1
ATOM 13350 O O . GLY B 1 729 ? 9.97725 65.28756 7.03571 1.000 95.84570 729 GLY B O 1
ATOM 13351 N N . SER B 1 730 ? 7.96527 66.29562 7.25963 1.000 94.08496 730 SER B N 1
ATOM 13352 C CA . SER B 1 730 ? 8.20630 67.39957 6.33858 1.000 96.12995 730 SER B CA 1
ATOM 13353 C C . SER B 1 730 ? 8.03832 68.72261 7.07452 1.000 97.99070 730 SER B C 1
ATOM 13354 O O . SER B 1 730 ? 7.76030 68.76067 8.27652 1.000 93.33224 730 SER B O 1
ATOM 13357 N N . GLY B 1 731 ? 8.17835 69.82157 6.32647 1.000 103.94931 731 GLY B N 1
ATOM 13358 C CA . GLY B 1 731 ? 8.04137 71.13860 6.92941 1.000 106.28116 731 GLY B CA 1
ATOM 13359 C C . GLY B 1 731 ? 6.76337 71.29766 7.72539 1.000 105.97586 731 GLY B C 1
ATOM 13360 O O . GLY B 1 731 ? 6.73037 72.03171 8.71735 1.000 103.95194 731 GLY B O 1
ATOM 13361 N N . GLU B 1 732 ? 5.70236 70.59567 7.32140 1.000 108.48406 732 GLU B N 1
ATOM 13362 C CA . GLU B 1 732 ? 4.44135 70.63973 8.05338 1.000 112.29241 732 GLU B CA 1
ATOM 13363 C C . GLU B 1 732 ? 4.65832 70.34079 9.53340 1.000 109.15782 732 GLU B C 1
ATOM 13364 O O . GLU B 1 732 ? 4.37533 71.17583 10.39836 1.000 110.21058 732 GLU B O 1
ATOM 13370 N N . GLN B 1 733 ? 5.16129 69.14779 9.84546 1.000 105.10734 733 GLN B N 1
ATOM 13371 C CA . GLN B 1 733 ? 5.52427 68.83185 11.21848 1.000 100.80156 733 GLN B CA 1
ATOM 13372 C C . GLN B 1 733 ? 6.65224 67.81283 11.22754 1.000 90.94248 733 GLN B C 1
ATOM 13373 O O . GLN B 1 733 ? 6.66324 66.86379 10.43759 1.000 84.56277 733 GLN B O 1
ATOM 13379 N N . TYR B 1 734 ? 7.58124 68.00985 12.14555 1.000 86.40510 734 TYR B N 1
ATOM 13380 C CA . TYR B 1 734 ? 8.75522 67.17083 12.25560 1.000 82.59938 734 TYR B CA 1
ATOM 13381 C C . TYR B 1 734 ? 8.70018 66.35489 13.53764 1.000 79.52269 734 TYR B C 1
ATOM 13382 O O . TYR B 1 734 ? 8.10518 66.76195 14.54361 1.000 79.96485 734 TYR B O 1
ATOM 13391 N N . TYR B 1 735 ? 9.32716 65.18487 13.47570 1.000 76.29599 735 TYR B N 1
ATOM 13392 C CA . TYR B 1 735 ? 9.51513 64.30092 14.61074 1.000 71.36119 735 TYR B CA 1
ATOM 13393 C C . TYR B 1 735 ? 10.98512 63.92590 14.69978 1.000 73.45354 735 TYR B C 1
ATOM 13394 O O . TYR B 1 735 ? 11.65713 63.77583 13.67480 1.000 75.46431 735 TYR B O 1
ATOM 13403 N N . LEU B 1 736 ? 11.48110 63.78994 15.92480 1.000 66.27110 736 LEU B N 1
ATOM 13404 C CA . LEU B 1 736 ? 12.79608 63.22893 16.18384 1.000 65.79999 736 LEU B CA 1
ATOM 13405 C C . LEU B 1 736 ? 12.62904 61.84096 16.78390 1.000 66.23426 736 LEU B C 1
ATOM 13406 O O . LEU B 1 736 ? 11.77603 61.63701 17.65790 1.000 67.32123 736 LEU B O 1
ATOM 13411 N N . VAL B 1 737 ? 13.40803 60.88692 16.27296 1.000 61.29419 737 VAL B N 1
ATOM 13412 C CA . VAL B 1 737 ? 13.46000 59.51894 16.77402 1.000 59.12025 737 VAL B CA 1
ATOM 13413 C C . VAL B 1 737 ? 14.87998 59.27893 17.25505 1.000 61.04679 737 VAL B C 1
ATOM 13414 O O . VAL B 1 737 ? 15.81499 59.21988 16.44806 1.000 60.92836 737 VAL B O 1
ATOM 13418 N N . HIS B 1 738 ? 15.05696 59.16499 18.56206 1.000 59.40712 738 HIS B N 1
ATOM 13419 C CA . HIS B 1 738 ? 16.37995 58.87898 19.09009 1.000 62.93913 738 HIS B CA 1
ATOM 13420 C C . HIS B 1 738 ? 16.87593 57.54095 18.55016 1.000 63.53130 738 HIS B C 1
ATOM 13421 O O . HIS B 1 738 ? 16.08791 56.61596 18.32319 1.000 68.88984 738 HIS B O 1
ATOM 13428 N N . THR B 1 739 ? 18.18493 57.45791 18.27918 1.000 60.82045 739 THR B N 1
ATOM 13429 C CA . THR B 1 739 ? 18.78091 56.16388 17.92925 1.000 58.12013 739 THR B CA 1
ATOM 13430 C C . THR B 1 739 ? 19.39088 55.54093 19.18428 1.000 60.09405 739 THR B C 1
ATOM 13431 O O . THR B 1 739 ? 20.54288 55.83392 19.53529 1.000 60.44672 739 THR B O 1
ATOM 13435 N N . PRO B 1 740 ? 18.66085 54.68197 19.89031 1.000 59.58346 740 PRO B N 1
ATOM 13436 C CA . PRO B 1 740 ? 19.17182 54.15902 21.16234 1.000 57.13053 740 PRO B CA 1
ATOM 13437 C C . PRO B 1 740 ? 20.36481 53.23399 20.96440 1.000 54.43811 740 PRO B C 1
ATOM 13438 O O . PRO B 1 740 ? 20.60881 52.68293 19.88943 1.000 52.76159 740 PRO B O 1
ATOM 13442 N N . THR B 1 741 ? 21.10679 53.04602 22.04142 1.000 59.16236 741 THR B N 1
ATOM 13443 C CA . THR B 1 741 ? 22.18377 52.07200 22.03748 1.000 59.10445 741 THR B CA 1
ATOM 13444 C C . THR B 1 741 ? 22.22974 51.40106 23.39651 1.000 54.42758 741 THR B C 1
ATOM 13445 O O . THR B 1 741 ? 21.77973 51.96312 24.39748 1.000 54.70393 741 THR B O 1
ATOM 13449 N N . ILE B 1 742 ? 22.73871 50.17405 23.42258 1.000 49.95336 742 ILE B N 1
ATOM 13450 C CA . ILE B 1 742 ? 23.06468 49.57110 24.70361 1.000 53.64854 742 ILE B CA 1
ATOM 13451 C C . ILE B 1 742 ? 24.53968 49.65309 25.01162 1.000 49.47172 742 ILE B C 1
ATOM 13452 O O . ILE B 1 742 ? 24.95865 49.19913 26.07965 1.000 48.87691 742 ILE B O 1
ATOM 13457 N N . HIS B 1 743 ? 25.34570 50.22703 24.11161 1.000 48.04260 743 HIS B N 1
ATOM 13458 C CA . HIS B 1 743 ? 26.77570 50.36501 24.37562 1.000 50.83241 743 HIS B CA 1
ATOM 13459 C C . HIS B 1 743 ? 27.08271 51.46305 25.37258 1.000 52.76948 743 HIS B C 1
ATOM 13460 O O . HIS B 1 743 ? 28.22170 51.53105 25.85959 1.000 50.52711 743 HIS B O 1
ATOM 13467 N N . MET B 1 744 ? 26.09972 52.31109 25.67852 1.000 52.88529 744 MET B N 1
ATOM 13468 C CA . MET B 1 744 ? 26.22273 53.37213 26.66848 1.000 54.65919 744 MET B CA 1
ATOM 13469 C C . MET B 1 744 ? 24.93072 53.43319 27.46446 1.000 55.04607 744 MET B C 1
ATOM 13470 O O . MET B 1 744 ? 23.84273 53.52519 26.88144 1.000 55.56456 744 MET B O 1
ATOM 13475 N N . ALA B 1 745 ? 25.05870 53.40325 28.79146 1.000 49.34013 745 ALA B N 1
ATOM 13476 C CA . ALA B 1 745 ? 23.89069 53.49531 29.65544 1.000 49.54015 745 ALA B CA 1
ATOM 13477 C C . ALA B 1 745 ? 23.07372 54.73632 29.35937 1.000 52.91950 745 ALA B C 1
ATOM 13478 O O . ALA B 1 745 ? 21.84072 54.70935 29.47936 1.000 51.24299 745 ALA B O 1
ATOM 13480 N N . SER B 1 746 ? 23.73775 55.82929 28.97333 1.000 48.73216 746 SER B N 1
ATOM 13481 C CA . SER B 1 746 ? 23.05678 57.08129 28.69626 1.000 55.41717 746 SER B CA 1
ATOM 13482 C C . SER B 1 746 ? 22.27580 57.05924 27.38825 1.000 61.36262 746 SER B C 1
ATOM 13483 O O . SER B 1 746 ? 21.53082 58.00925 27.12020 1.000 64.68144 746 SER B O 1
ATOM 13486 N N . GLY B 1 747 ? 22.44579 56.02720 26.56230 1.000 61.81531 747 GLY B N 1
ATOM 13487 C CA . GLY B 1 747 ? 21.68880 55.87016 25.33930 1.000 60.03351 747 GLY B CA 1
ATOM 13488 C C . GLY B 1 747 ? 20.56678 54.86119 25.41533 1.000 57.14633 747 GLY B C 1
ATOM 13489 O O . GLY B 1 747 ? 19.91479 54.60616 24.39933 1.000 56.95420 747 GLY B O 1
ATOM 13490 N N . ARG B 1 748 ? 20.32775 54.26525 26.58535 1.000 58.17803 748 ARG B N 1
ATOM 13491 C CA . ARG B 1 748 ? 19.35073 53.18227 26.70839 1.000 53.65117 748 ARG B CA 1
ATOM 13492 C C . ARG B 1 748 ? 17.95174 53.74631 26.96935 1.000 51.79832 748 ARG B C 1
ATOM 13493 O O . ARG B 1 748 ? 17.31172 53.47537 27.98435 1.000 51.46143 748 ARG B O 1
ATOM 13501 N N . ARG B 1 749 ? 17.47077 54.52328 25.99530 1.000 49.88493 749 ARG B N 1
ATOM 13502 C CA . ARG B 1 749 ? 16.13978 55.11331 26.03526 1.000 52.94845 749 ARG B CA 1
ATOM 13503 C C . ARG B 1 749 ? 15.52880 55.07226 24.64425 1.000 52.07466 749 ARG B C 1
ATOM 13504 O O . ARG B 1 749 ? 16.20382 55.37420 23.65425 1.000 52.70895 749 ARG B O 1
ATOM 13512 N N . GLN B 1 750 ? 14.24379 54.73028 24.56725 1.000 55.08555 750 GLN B N 1
ATOM 13513 C CA . GLN B 1 750 ? 13.49781 54.84924 23.32123 1.000 53.76960 750 GLN B CA 1
ATOM 13514 C C . GLN B 1 750 ? 12.68883 56.14026 23.38016 1.000 57.79114 750 GLN B C 1
ATOM 13515 O O . GLN B 1 750 ? 11.81183 56.28232 24.23515 1.000 59.53345 750 GLN B O 1
ATOM 13521 N N . ILE B 1 751 ? 12.98987 57.08321 22.48912 1.000 53.95647 751 ILE B N 1
ATOM 13522 C CA . ILE B 1 751 ? 12.41389 58.41823 22.57006 1.000 59.25974 751 ILE B CA 1
ATOM 13523 C C . ILE B 1 751 ? 11.95492 58.87917 21.19603 1.000 58.67019 751 ILE B C 1
ATOM 13524 O O . ILE B 1 751 ? 12.72693 58.86511 20.23004 1.000 57.05158 751 ILE B O 1
ATOM 13529 N N . ILE B 1 752 ? 10.70693 59.32320 21.13099 1.000 58.97812 752 ILE B N 1
ATOM 13530 C CA . ILE B 1 752 ? 10.10396 59.92016 19.95095 1.000 59.55188 752 ILE B CA 1
ATOM 13531 C C . ILE B 1 752 ? 9.42898 61.20319 20.39189 1.000 63.19968 752 ILE B C 1
ATOM 13532 O O . ILE B 1 752 ? 8.59797 61.17925 21.30888 1.000 62.57592 752 ILE B O 1
ATOM 13537 N N . LEU B 1 753 ? 9.76101 62.30815 19.72384 1.000 63.14704 753 LEU B N 1
ATOM 13538 C CA . LEU B 1 753 ? 9.21404 63.61218 20.04977 1.000 68.29240 753 LEU B CA 1
ATOM 13539 C C . LEU B 1 753 ? 8.67907 64.27513 18.78773 1.000 70.71374 753 LEU B C 1
ATOM 13540 O O . LEU B 1 753 ? 9.26008 64.12507 17.71175 1.000 71.07694 753 LEU B O 1
ATOM 13545 N N . SER B 1 754 ? 7.58208 65.02116 18.91669 1.000 72.32709 754 SER B N 1
ATOM 13546 C CA . SER B 1 754 ? 7.22012 65.98612 17.88764 1.000 76.28546 754 SER B CA 1
ATOM 13547 C C . SER B 1 754 ? 7.89814 67.29912 18.24958 1.000 78.81471 754 SER B C 1
ATOM 13548 O O . SER B 1 754 ? 8.07113 67.61817 19.43557 1.000 72.06390 754 SER B O 1
ATOM 13551 N N . VAL B 1 755 ? 8.38917 68.00407 17.22956 1.000 81.42818 755 VAL B N 1
ATOM 13552 C CA . VAL B 1 755 ? 9.21119 69.18306 17.46152 1.000 81.72822 755 VAL B CA 1
ATOM 13553 C C . VAL B 1 755 ? 8.98622 70.19901 16.35947 1.000 82.57569 755 VAL B C 1
ATOM 13554 O O . VAL B 1 755 ? 8.44223 69.89498 15.29947 1.000 78.94104 755 VAL B O 1
ATOM 13558 N N . ASN B 1 756 ? 9.42125 71.42602 16.62242 1.000 88.79486 756 ASN B N 1
ATOM 13559 C CA . ASN B 1 756 ? 9.63328 72.41396 15.57937 1.000 92.10841 756 ASN B CA 1
ATOM 13560 C C . ASN B 1 756 ? 11.12629 72.48692 15.30439 1.000 86.32088 756 ASN B C 1
ATOM 13561 O O . ASN B 1 756 ? 11.94527 72.31894 16.21241 1.000 82.10195 756 ASN B O 1
ATOM 13566 N N . VAL B 1 757 ? 11.47231 72.67985 14.04139 1.000 86.24718 757 VAL B N 1
ATOM 13567 C CA . VAL B 1 757 ? 12.85532 72.79981 13.60440 1.000 86.49984 757 VAL B CA 1
ATOM 13568 C C . VAL B 1 757 ? 13.04535 74.21578 13.07334 1.000 91.61888 757 VAL B C 1
ATOM 13569 O O . VAL B 1 757 ? 12.52737 74.55874 12.00431 1.000 89.52389 757 VAL B O 1
ATOM 13573 N N . GLU B 1 758 ? 13.76636 75.04580 13.82631 1.000 97.54854 758 GLU B N 1
ATOM 13574 C CA . GLU B 1 758 ? 14.15039 76.37577 13.36625 1.000 106.55488 758 GLU B CA 1
ATOM 13575 C C . GLU B 1 758 ? 15.49440 76.27071 12.65328 1.000 108.55249 758 GLU B C 1
ATOM 13576 O O . GLU B 1 758 ? 16.49038 75.86171 13.25831 1.000 107.29181 758 GLU B O 1
ATOM 13582 N N . GLY B 1 759 ? 15.52443 76.63865 11.38326 1.000 111.22913 759 GLY B N 1
ATOM 13583 C CA . GLY B 1 759 ? 16.74743 76.55059 10.61228 1.000 112.96354 759 GLY B CA 1
ATOM 13584 C C . GLY B 1 759 ? 16.45446 76.56653 9.12828 1.000 115.09801 759 GLY B C 1
ATOM 13585 O O . GLY B 1 759 ? 15.30546 76.65053 8.69126 1.000 113.23726 759 GLY B O 1
ATOM 13586 N N . GLN B 1 760 ? 17.53646 76.48947 8.35629 1.000 117.96414 760 GLN B N 1
ATOM 13587 C CA . GLN B 1 760 ? 17.46049 76.54340 6.89729 1.000 118.12206 760 GLN B CA 1
ATOM 13588 C C . GLN B 1 760 ? 17.66247 75.15137 6.30036 1.000 117.85097 760 GLN B C 1
ATOM 13589 O O . GLN B 1 760 ? 18.64347 74.86832 5.61038 1.000 117.82202 760 GLN B O 1
ATOM 13595 N N . VAL B 1 761 ? 16.71044 74.26840 6.59038 1.000 118.19312 761 VAL B N 1
ATOM 13596 C CA . VAL B 1 761 ? 16.74642 72.88738 6.12445 1.000 117.71938 761 VAL B CA 1
ATOM 13597 C C . VAL B 1 761 ? 15.48243 72.62137 5.31644 1.000 119.39853 761 VAL B C 1
ATOM 13598 O O . VAL B 1 761 ? 14.37443 72.93341 5.76941 1.000 120.28021 761 VAL B O 1
ATOM 13602 N N . ARG B 1 762 ? 15.64943 72.07231 4.11147 1.000 118.69055 762 ARG B N 1
ATOM 13603 C CA . ARG B 1 762 ? 14.49944 71.77630 3.26347 1.000 116.70610 762 ARG B CA 1
ATOM 13604 C C . ARG B 1 762 ? 14.91644 71.04623 1.99051 1.000 115.31383 762 ARG B C 1
ATOM 13605 O O . ARG B 1 762 ? 15.37346 71.67017 1.02849 1.000 115.73230 762 ARG B O 1
ATOM 13613 N N . GLN B 1 763 ? 14.76241 69.72423 1.98057 1.000 115.37436 763 GLN B N 1
ATOM 13614 C CA . GLN B 1 763 ? 15.18141 68.87717 0.86261 1.000 114.61111 763 GLN B CA 1
ATOM 13615 C C . GLN B 1 763 ? 14.17239 67.74319 0.72965 1.000 110.98962 763 GLN B C 1
ATOM 13616 O O . GLN B 1 763 ? 14.07436 66.88923 1.61769 1.000 110.11847 763 GLN B O 1
ATOM 13622 N N . ALA B 1 764 ? 13.43840 67.72915 -0.37736 1.000 109.24205 764 ALA B N 1
ATOM 13623 C CA . ALA B 1 764 ? 12.40538 66.72516 -0.60633 1.000 111.41336 764 ALA B CA 1
ATOM 13624 C C . ALA B 1 764 ? 12.91237 65.60311 -1.50527 1.000 111.98185 764 ALA B C 1
ATOM 13625 O O . ALA B 1 764 ? 13.04834 64.45913 -1.07021 1.000 111.08964 764 ALA B O 1
ATOM 13627 N N . VAL B 1 771 ? 15.79318 57.87416 0.87513 1.000 93.83230 771 VAL B N 1
ATOM 13628 C CA . VAL B 1 771 ? 17.05419 57.89510 0.14114 1.000 97.37483 771 VAL B CA 1
ATOM 13629 C C . VAL B 1 771 ? 18.26518 57.93412 1.08116 1.000 101.42532 771 VAL B C 1
ATOM 13630 O O . VAL B 1 771 ? 19.04416 56.97810 1.15421 1.000 99.28822 771 VAL B O 1
ATOM 13634 N N . GLU B 1 772 ? 18.42119 59.04415 1.80111 1.000 105.23104 772 GLU B N 1
ATOM 13635 C CA . GLU B 1 772 ? 19.54318 59.23817 2.70712 1.000 104.34672 772 GLU B CA 1
ATOM 13636 C C . GLU B 1 772 ? 19.04118 59.75824 4.04508 1.000 98.84869 772 GLU B C 1
ATOM 13637 O O . GLU B 1 772 ? 18.08619 60.53626 4.11204 1.000 97.52222 772 GLU B O 1
ATOM 13643 N N . ALA B 1 773 ? 19.71415 59.33827 5.11011 1.000 93.31119 773 ALA B N 1
ATOM 13644 C CA . ALA B 1 773 ? 19.24414 59.63434 6.45209 1.000 87.01833 773 ALA B CA 1
ATOM 13645 C C . ALA B 1 773 ? 19.54016 61.08236 6.83303 1.000 86.67092 773 ALA B C 1
ATOM 13646 O O . ALA B 1 773 ? 20.61918 61.61332 6.55102 1.000 84.19957 773 ALA B O 1
ATOM 13648 N N . VAL B 1 774 ? 18.55217 61.72340 7.44699 1.000 86.39457 774 VAL B N 1
ATOM 13649 C CA . VAL B 1 774 ? 18.69619 63.05343 8.01993 1.000 88.11583 774 VAL B CA 1
ATOM 13650 C C . VAL B 1 774 ? 18.85117 62.86849 9.52194 1.000 89.27649 774 VAL B C 1
ATOM 13651 O O . VAL B 1 774 ? 17.98514 62.26554 10.17095 1.000 86.98938 774 VAL B O 1
ATOM 13655 N N . ILE B 1 775 ? 19.95917 63.36350 10.07293 1.000 88.43429 775 ILE B N 1
ATOM 13656 C CA . ILE B 1 775 ? 20.35014 63.07555 11.44695 1.000 89.94499 775 ILE B CA 1
ATOM 13657 C C . ILE B 1 775 ? 20.62116 64.38058 12.18589 1.000 85.33918 775 ILE B C 1
ATOM 13658 O O . ILE B 1 775 ? 21.25619 65.29454 11.64986 1.000 86.49984 775 ILE B O 1
ATOM 13663 N N . VAL B 1 776 ? 20.17114 64.44865 13.43288 1.000 78.05410 776 VAL B N 1
ATOM 13664 C CA . VAL B 1 776 ? 20.33616 65.63168 14.26483 1.000 75.98016 776 VAL B CA 1
ATOM 13665 C C . VAL B 1 776 ? 21.07013 65.22972 15.53786 1.000 72.44816 776 VAL B C 1
ATOM 13666 O O . VAL B 1 776 ? 20.72410 64.22076 16.16990 1.000 68.50032 776 VAL B O 1
ATOM 13670 N N A HIS B 1 777 ? 22.10714 65.99272 15.87684 0.560 72.23234 777 HIS B N 1
ATOM 13671 N N B HIS B 1 777 ? 22.07214 66.02172 15.91984 0.440 72.40079 777 HIS B N 1
ATOM 13672 C CA A HIS B 1 777 ? 22.82712 65.87876 17.13685 0.560 72.98770 777 HIS B CA 1
ATOM 13673 C CA B HIS B 1 777 ? 22.81312 65.82776 17.16086 0.440 72.87190 777 HIS B CA 1
ATOM 13674 C C A HIS B 1 777 ? 22.58214 67.13980 17.95179 0.560 76.47759 777 HIS B C 1
ATOM 13675 C C B HIS B 1 777 ? 22.74214 67.10880 17.97680 0.440 76.43285 777 HIS B C 1
ATOM 13676 O O A HIS B 1 777 ? 22.54517 68.24378 17.39874 0.560 77.93566 777 HIS B O 1
ATOM 13677 O O B HIS B 1 777 ? 22.96017 68.20077 17.44075 0.440 78.48573 777 HIS B O 1
ATOM 13690 N N . ASN B 1 778 ? 22.41012 66.97987 19.25980 1.000 77.78038 778 ASN B N 1
ATOM 13691 C CA . ASN B 1 778 ? 22.41713 68.14291 20.14175 1.000 76.80921 778 ASN B CA 1
ATOM 13692 C C . ASN B 1 778 ? 23.84014 68.65288 20.26374 1.000 76.91185 778 ASN B C 1
ATOM 13693 O O . ASN B 1 778 ? 24.78712 67.86187 20.29879 1.000 75.29850 778 ASN B O 1
ATOM 13698 N N . THR B 1 779 ? 23.99817 69.98288 20.27568 1.000 78.61995 779 THR B N 1
ATOM 13699 C CA . THR B 1 779 ? 25.32818 70.57686 20.36967 1.000 80.18593 779 THR B CA 1
ATOM 13700 C C . THR B 1 779 ? 25.79116 70.78991 21.81067 1.000 83.44685 779 THR B C 1
ATOM 13701 O O . THR B 1 779 ? 26.99516 70.69290 22.08369 1.000 81.71243 779 THR B O 1
ATOM 13705 N N . VAL B 1 780 ? 24.86915 70.99198 22.74165 1.000 81.72822 780 VAL B N 1
ATOM 13706 C CA . VAL B 1 780 ? 25.18114 71.14203 24.16365 1.000 81.25448 780 VAL B CA 1
ATOM 13707 C C . VAL B 1 780 ? 24.89610 69.81207 24.85570 1.000 80.47017 780 VAL B C 1
ATOM 13708 O O . VAL B 1 780 ? 23.79609 69.26609 24.68671 1.000 78.41466 780 VAL B O 1
ATOM 13712 N N . PRO B 1 781 ? 25.84308 69.25409 25.61574 1.000 78.12252 781 PRO B N 1
ATOM 13713 C CA . PRO B 1 781 ? 25.59904 67.95112 26.24580 1.000 76.40653 781 PRO B CA 1
ATOM 13714 C C . PRO B 1 781 ? 24.35203 68.00219 27.11278 1.000 77.49613 781 PRO B C 1
ATOM 13715 O O . PRO B 1 781 ? 24.07604 68.99822 27.78273 1.000 77.35664 781 PRO B O 1
ATOM 13719 N N . LEU B 1 782 ? 23.58101 66.91920 27.07382 1.000 76.91712 782 LEU B N 1
ATOM 13720 C CA . LEU B 1 782 ? 22.34200 66.84726 27.83280 1.000 79.95432 782 LEU B CA 1
ATOM 13721 C C . LEU B 1 782 ? 22.07696 65.39829 28.20887 1.000 70.64005 782 LEU B C 1
ATOM 13722 O O . LEU B 1 782 ? 22.67895 64.47625 27.65892 1.000 72.79557 782 LEU B O 1
ATOM 13727 N N . ARG B 1 783 ? 21.19694 65.21935 29.18986 1.000 70.35844 783 ARG B N 1
ATOM 13728 C CA . ARG B 1 783 ? 20.70691 63.91338 29.59692 1.000 70.57951 783 ARG B CA 1
ATOM 13729 C C . ARG B 1 783 ? 19.35292 63.67938 28.94691 1.000 71.41119 783 ARG B C 1
ATOM 13730 O O . ARG B 1 783 ? 18.48493 64.56440 28.98186 1.000 71.55595 783 ARG B O 1
ATOM 13738 N N . LEU B 1 784 ? 19.17590 62.49735 28.34296 1.000 65.34994 784 LEU B N 1
ATOM 13739 C CA . LEU B 1 784 ? 17.91590 62.20435 27.66996 1.000 64.61038 784 LEU B CA 1
ATOM 13740 C C . LEU B 1 784 ? 16.74089 62.35942 28.62393 1.000 64.99990 784 LEU B C 1
ATOM 13741 O O . LEU B 1 784 ? 15.66891 62.83342 28.23090 1.000 65.66050 784 LEU B O 1
ATOM 13746 N N . ASP B 1 785 ? 16.92387 61.97347 29.88995 1.000 64.97358 785 ASP B N 1
ATOM 13747 C CA . ASP B 1 785 ? 15.82385 62.02254 30.84494 1.000 65.05254 785 ASP B CA 1
ATOM 13748 C C . ASP B 1 785 ? 15.36188 63.44056 31.12386 1.000 72.22182 785 ASP B C 1
ATOM 13749 O O . ASP B 1 785 ? 14.23488 63.62860 31.59684 1.000 75.01163 785 ASP B O 1
ATOM 13754 N N . GLU B 1 786 ? 16.18191 64.43853 30.80383 1.000 75.11427 786 GLU B N 1
ATOM 13755 C CA . GLU B 1 786 ? 15.80993 65.82355 31.03676 1.000 77.57509 786 GLU B CA 1
ATOM 13756 C C . GLU B 1 786 ? 14.97496 66.40951 29.91072 1.000 79.17791 786 GLU B C 1
ATOM 13757 O O . GLU B 1 786 ? 14.48998 67.53753 30.04566 1.000 84.60225 786 GLU B O 1
ATOM 13763 N N . ILE B 1 787 ? 14.78996 65.68147 28.81375 1.000 76.87237 787 ILE B N 1
ATOM 13764 C CA . ILE B 1 787 ? 13.94698 66.16143 27.72572 1.000 75.90910 787 ILE B CA 1
ATOM 13765 C C . ILE B 1 787 ? 12.49098 66.03448 28.16071 1.000 77.88302 787 ILE B C 1
ATOM 13766 O O . ILE B 1 787 ? 11.97695 64.92350 28.32375 1.000 76.33020 787 ILE B O 1
ATOM 13771 N N . VAL B 1 788 ? 11.81800 67.17350 28.32864 1.000 78.80155 788 VAL B N 1
ATOM 13772 C CA . VAL B 1 788 ? 10.44499 67.21456 28.81562 1.000 78.01199 788 VAL B CA 1
ATOM 13773 C C . VAL B 1 788 ? 9.61402 68.10853 27.89957 1.000 76.18808 788 VAL B C 1
ATOM 13774 O O . VAL B 1 788 ? 10.14305 68.83348 27.05554 1.000 76.07491 788 VAL B O 1
ATOM 13778 N N . ASP B 1 789 ? 8.29202 67.99656 28.02856 1.000 76.94607 789 ASP B N 1
ATOM 13779 C CA . ASP B 1 789 ? 7.39005 68.82255 27.23151 1.000 80.52544 789 ASP B CA 1
ATOM 13780 C C . ASP B 1 789 ? 7.76007 70.29155 27.36845 1.000 85.38919 789 ASP B C 1
ATOM 13781 O O . ASP B 1 789 ? 8.03607 70.77959 28.47243 1.000 87.65261 789 ASP B O 1
ATOM 13786 N N . GLY B 1 790 ? 7.81710 70.97949 26.22841 1.000 86.14717 790 GLY B N 1
ATOM 13787 C CA . GLY B 1 790 ? 8.15113 72.38348 26.18935 1.000 87.67367 790 GLY B CA 1
ATOM 13788 C C . GLY B 1 790 ? 9.62014 72.69444 25.99136 1.000 87.22888 790 GLY B C 1
ATOM 13789 O O . GLY B 1 790 ? 9.95417 73.83242 25.64131 1.000 88.42376 790 GLY B O 1
ATOM 13790 N N . GLY B 1 791 ? 10.50512 71.72143 26.19342 1.000 81.03603 791 GLY B N 1
ATOM 13791 C CA . GLY B 1 791 ? 11.92913 71.95840 26.09743 1.000 81.26237 791 GLY B CA 1
ATOM 13792 C C . GLY B 1 791 ? 12.37115 72.34133 24.69341 1.000 85.89714 791 GLY B C 1
ATOM 13793 O O . GLY B 1 791 ? 11.58917 72.41130 23.73940 1.000 81.74928 791 GLY B O 1
ATOM 13794 N N . SER B 1 792 ? 13.67916 72.58829 24.58142 1.000 83.96533 792 SER B N 1
ATOM 13795 C CA . SER B 1 792 ? 14.32319 72.96222 23.32641 1.000 82.57569 792 SER B CA 1
ATOM 13796 C C . SER B 1 792 ? 15.81318 72.68920 23.46045 1.000 82.10721 792 SER B C 1
ATOM 13797 O O . SER B 1 792 ? 16.32416 72.49024 24.56346 1.000 81.88613 792 SER B O 1
ATOM 13800 N N . PHE B 1 793 ? 16.50219 72.66713 22.32346 1.000 82.01510 793 PHE B N 1
ATOM 13801 C CA . PHE B 1 793 ? 17.95419 72.56110 22.32648 1.000 81.95719 793 PHE B CA 1
ATOM 13802 C C . PHE B 1 793 ? 18.45522 72.80203 20.91448 1.000 82.43357 793 PHE B C 1
ATOM 13803 O O . PHE B 1 793 ? 17.73522 72.56700 19.94248 1.000 81.89403 793 PHE B O 1
ATOM 13811 N N . ASP B 1 794 ? 19.69223 73.27100 20.81647 1.000 83.53107 794 ASP B N 1
ATOM 13812 C CA . ASP B 1 794 ? 20.32825 73.51592 19.53247 1.000 84.27063 794 ASP B CA 1
ATOM 13813 C C . ASP B 1 794 ? 20.96723 72.24888 18.98954 1.000 83.34157 794 ASP B C 1
ATOM 13814 O O . ASP B 1 794 ? 21.41420 71.37991 19.74658 1.000 80.41490 794 ASP B O 1
ATOM 13819 N N . GLY B 1 795 ? 21.05225 72.16882 17.66254 1.000 81.92298 795 GLY B N 1
ATOM 13820 C CA . GLY B 1 795 ? 21.58123 70.97278 17.04460 1.000 82.98890 795 GLY B CA 1
ATOM 13821 C C . GLY B 1 795 ? 22.21725 71.23271 15.69460 1.000 84.58646 795 GLY B C 1
ATOM 13822 O O . GLY B 1 795 ? 22.27528 72.36568 15.20455 1.000 82.97047 795 GLY B O 1
ATOM 13823 N N . ILE B 1 796 ? 22.65324 70.13767 15.07466 1.000 82.08089 796 ILE B N 1
ATOM 13824 C CA . ILE B 1 796 ? 23.39226 70.14960 13.81867 1.000 83.00732 796 ILE B CA 1
ATOM 13825 C C . ILE B 1 796 ? 22.82925 69.04057 12.94271 1.000 81.44924 796 ILE B C 1
ATOM 13826 O O . ILE B 1 796 ? 22.73422 67.89059 13.38676 1.000 77.33296 796 ILE B O 1
ATOM 13831 N N . LEU B 1 797 ? 22.46927 69.38052 11.70369 1.000 85.92083 797 LEU B N 1
ATOM 13832 C CA . LEU B 1 797 ? 21.93926 68.42948 10.73573 1.000 84.32590 797 LEU B CA 1
ATOM 13833 C C . LEU B 1 797 ? 23.02527 67.91042 9.80776 1.000 85.53394 797 LEU B C 1
ATOM 13834 O O . LEU B 1 797 ? 23.93129 68.64338 9.41174 1.000 90.39768 797 LEU B O 1
ATOM 13839 N N . THR B 1 798 ? 22.89125 66.64840 9.41282 1.000 86.29456 798 THR B N 1
ATOM 13840 C CA . THR B 1 798 ? 23.85824 66.01634 8.52186 1.000 92.91904 798 THR B CA 1
ATOM 13841 C C . THR B 1 798 ? 23.07824 65.12932 7.56689 1.000 97.05111 798 THR B C 1
ATOM 13842 O O . THR B 1 798 ? 22.57821 64.07334 7.96593 1.000 98.10650 798 THR B O 1
ATOM 13846 N N . ILE B 1 799 ? 22.96027 65.55526 6.31487 1.000 103.80192 799 ILE B N 1
ATOM 13847 C CA . ILE B 1 799 ? 22.24326 64.78023 5.30590 1.000 106.24695 799 ILE B CA 1
ATOM 13848 C C . ILE B 1 799 ? 23.14824 63.63019 4.86996 1.000 107.41551 799 ILE B C 1
ATOM 13849 O O . ILE B 1 799 ? 24.13126 63.83714 4.15497 1.000 107.96031 799 ILE B O 1
ATOM 13854 N N . GLY B 1 800 ? 22.81321 62.41622 5.30601 1.000 107.76555 800 GLY B N 1
ATOM 13855 C CA . GLY B 1 800 ? 23.59719 61.23319 5.00508 1.000 108.67356 800 GLY B CA 1
ATOM 13856 C C . GLY B 1 800 ? 25.09520 61.45416 5.08209 1.000 111.13701 800 GLY B C 1
ATOM 13857 O O . GLY B 1 800 ? 25.61719 61.81420 6.14108 1.000 113.41360 800 GLY B O 1
ATOM 13858 N N . LYS B 1 801 ? 25.80321 61.23509 3.97311 1.000 111.18438 801 LYS B N 1
ATOM 13859 C CA . LYS B 1 801 ? 27.25321 61.37406 3.92412 1.000 112.30294 801 LYS B CA 1
ATOM 13860 C C . LYS B 1 801 ? 27.70325 62.73403 3.39307 1.000 118.85899 801 LYS B C 1
ATOM 13861 O O . LYS B 1 801 ? 28.88125 62.89899 3.05508 1.000 120.71974 801 LYS B O 1
ATOM 13867 N N . ARG B 1 802 ? 26.79127 63.69404 3.28101 1.000 122.11727 802 ARG B N 1
ATOM 13868 C CA . ARG B 1 802 ? 27.16230 64.99901 2.72895 1.000 126.15986 802 ARG B CA 1
ATOM 13869 C C . ARG B 1 802 ? 28.13331 65.73403 3.66393 1.000 126.39410 802 ARG B C 1
ATOM 13870 O O . ARG B 1 802 ? 27.86929 65.86709 4.85592 1.000 124.73601 802 ARG B O 1
ATOM 13878 N N . LYS B 1 803 ? 29.25532 66.20698 3.11093 1.000 127.39159 803 LYS B N 1
ATOM 13879 C CA . LYS B 1 803 ? 30.28333 66.87000 3.90591 1.000 125.61506 803 LYS B CA 1
ATOM 13880 C C . LYS B 1 803 ? 29.76634 68.15704 4.52585 1.000 121.41456 803 LYS B C 1
ATOM 13881 O O . LYS B 1 803 ? 30.24734 68.57108 5.58783 1.000 119.80910 803 LYS B O 1
ATOM 13887 N N . THR B 1 804 ? 28.77037 68.78403 3.90580 1.000 119.18534 804 THR B N 1
ATOM 13888 C CA . THR B 1 804 ? 28.22338 70.02106 4.43474 1.000 117.22195 804 THR B CA 1
ATOM 13889 C C . THR B 1 804 ? 27.23936 69.71414 5.55674 1.000 114.16632 804 THR B C 1
ATOM 13890 O O . THR B 1 804 ? 26.57634 68.67215 5.56478 1.000 114.00577 804 THR B O 1
ATOM 13894 N N . SER B 1 805 ? 27.15237 70.63718 6.50970 1.000 111.38441 805 SER B N 1
ATOM 13895 C CA . SER B 1 805 ? 26.28835 70.50025 7.66969 1.000 105.62582 805 SER B CA 1
ATOM 13896 C C . SER B 1 805 ? 25.38337 71.71828 7.79262 1.000 105.23367 805 SER B C 1
ATOM 13897 O O . SER B 1 805 ? 25.54640 72.71524 7.08458 1.000 110.17374 805 SER B O 1
ATOM 13900 N N . PHE B 1 806 ? 24.41836 71.62734 8.70861 1.000 99.59615 806 PHE B N 1
ATOM 13901 C CA . PHE B 1 806 ? 23.44538 72.69237 8.92455 1.000 98.01175 806 PHE B CA 1
ATOM 13902 C C . PHE B 1 806 ? 23.18936 72.85844 10.41254 1.000 92.44003 806 PHE B C 1
ATOM 13903 O O . PHE B 1 806 ? 22.89933 71.87948 11.10758 1.000 86.73408 806 PHE B O 1
ATOM 13911 N N . LYS B 1 807 ? 23.28538 74.09546 10.89148 1.000 91.67678 807 LYS B N 1
ATOM 13912 C CA . LYS B 1 807 ? 22.93837 74.41753 12.26946 1.000 91.07671 807 LYS B CA 1
ATOM 13913 C C . LYS B 1 807 ? 21.43137 74.61257 12.38743 1.000 89.12384 807 LYS B C 1
ATOM 13914 O O . LYS B 1 807 ? 20.79139 75.16554 11.48940 1.000 90.48717 807 LYS B O 1
ATOM 13920 N N . VAL B 1 808 ? 20.86535 74.16563 13.50945 1.000 86.94200 808 VAL B N 1
ATOM 13921 C CA . VAL B 1 808 ? 19.41734 74.09467 13.66843 1.000 88.41850 808 VAL B CA 1
ATOM 13922 C C . VAL B 1 808 ? 19.05132 74.24875 15.13842 1.000 87.98160 808 VAL B C 1
ATOM 13923 O O . VAL B 1 808 ? 19.85531 73.97777 16.03244 1.000 87.79737 808 VAL B O 1
ATOM 13927 N N . LYS B 1 809 ? 17.80633 74.65878 15.38338 1.000 86.20770 809 LYS B N 1
ATOM 13928 C CA . LYS B 1 809 ? 17.24631 74.79786 16.72337 1.000 86.67618 809 LYS B CA 1
ATOM 13929 C C . LYS B 1 809 ? 15.99929 73.93189 16.85039 1.000 87.17887 809 LYS B C 1
ATOM 13930 O O . LYS B 1 809 ? 15.03331 74.10688 16.10237 1.000 90.66877 809 LYS B O 1
ATOM 13936 N N . ILE B 1 810 ? 16.03126 72.98693 17.78143 1.000 86.36825 810 ILE B N 1
ATOM 13937 C CA . ILE B 1 810 ? 14.89324 72.12197 18.06846 1.000 82.16775 810 ILE B CA 1
ATOM 13938 C C . ILE B 1 810 ? 14.08124 72.75704 19.18542 1.000 82.79677 810 ILE B C 1
ATOM 13939 O O . ILE B 1 810 ? 14.57623 72.94008 20.30342 1.000 82.35198 810 ILE B O 1
ATOM 13944 N N . SER B 1 811 ? 12.83125 73.09205 18.89339 1.000 82.64149 811 SER B N 1
ATOM 13945 C CA . SER B 1 811 ? 12.00425 73.78211 19.86634 1.000 88.88171 811 SER B CA 1
ATOM 13946 C C . SER B 1 811 ? 10.62224 73.15114 19.90735 1.000 88.24742 811 SER B C 1
ATOM 13947 O O . SER B 1 811 ? 10.25823 72.31611 19.06939 1.000 84.99703 811 SER B O 1
ATOM 13950 N N . ASN B 1 812 ? 9.85023 73.56420 20.91332 1.000 85.05230 812 ASN B N 1
ATOM 13951 C CA . ASN B 1 812 ? 8.46522 73.13124 21.05232 1.000 86.91042 812 ASN B CA 1
ATOM 13952 C C . ASN B 1 812 ? 8.37319 71.60824 21.09739 1.000 84.32064 812 ASN B C 1
ATOM 13953 O O . ASN B 1 812 ? 7.58919 70.98523 20.37941 1.000 81.41766 812 ASN B O 1
ATOM 13958 N N . ILE B 1 813 ? 9.19516 71.01027 21.96043 1.000 79.30425 813 ILE B N 1
ATOM 13959 C CA . ILE B 1 813 ? 9.26613 69.56327 22.05050 1.000 79.54638 813 ILE B CA 1
ATOM 13960 C C . ILE B 1 813 ? 8.01411 69.04133 22.73651 1.000 79.91484 813 ILE B C 1
ATOM 13961 O O . ILE B 1 813 ? 7.58411 69.57038 23.77048 1.000 77.28032 813 ILE B O 1
ATOM 13966 N N . LYS B 1 814 ? 7.45510 67.97531 22.18755 1.000 80.19646 814 LYS B N 1
ATOM 13967 C CA . LYS B 1 814 ? 6.32708 67.30337 22.80656 1.000 81.05182 814 LYS B CA 1
ATOM 13968 C C . LYS B 1 814 ? 6.72404 65.82936 22.78464 1.000 79.57796 814 LYS B C 1
ATOM 13969 O O . LYS B 1 814 ? 7.00205 65.28230 21.73767 1.000 79.97538 814 LYS B O 1
ATOM 13975 N N . VAL B 1 815 ? 6.75002 65.20541 23.95067 1.000 74.13784 815 VAL B N 1
ATOM 13976 C CA . VAL B 1 815 ? 7.18998 63.82241 24.09173 1.000 70.87166 815 VAL B CA 1
ATOM 13977 C C . VAL B 1 815 ? 6.05897 62.90041 23.65076 1.000 74.00887 815 VAL B C 1
ATOM 13978 O O . VAL B 1 815 ? 5.00796 62.83746 24.29175 1.000 79.21476 815 VAL B O 1
ATOM 13982 N N . VAL B 1 816 ? 6.25097 62.21835 22.52480 1.000 69.42938 816 VAL B N 1
ATOM 13983 C CA . VAL B 1 816 ? 5.27496 61.21935 22.10983 1.000 64.90778 816 VAL B CA 1
ATOM 13984 C C . VAL B 1 816 ? 5.52392 59.90338 22.83389 1.000 63.56815 816 VAL B C 1
ATOM 13985 O O . VAL B 1 816 ? 4.60090 59.30543 23.39891 1.000 64.18664 816 VAL B O 1
ATOM 13989 N N . LYS B 1 817 ? 6.78691 59.46536 22.88593 1.000 60.56779 817 LYS B N 1
ATOM 13990 C CA . LYS B 1 817 ? 7.18088 58.29039 23.65699 1.000 60.79150 817 LYS B CA 1
ATOM 13991 C C . LYS B 1 817 ? 8.52687 58.55239 24.30900 1.000 60.68096 817 LYS B C 1
ATOM 13992 O O . LYS B 1 817 ? 9.43489 59.08434 23.67098 1.000 61.00731 817 LYS B O 1
ATOM 13998 N N . LYS B 1 818 ? 8.64685 58.17644 25.57801 1.000 58.58597 818 LYS B N 1
ATOM 13999 C CA . LYS B 1 818 ? 9.93884 58.13345 26.26403 1.000 66.66062 818 LYS B CA 1
ATOM 14000 C C . LYS B 1 818 ? 9.88380 56.92349 27.18909 1.000 66.36848 818 LYS B C 1
ATOM 14001 O O . LYS B 1 818 ? 9.21279 56.97055 28.22508 1.000 67.41335 818 LYS B O 1
ATOM 14007 N N . ARG B 1 819 ? 10.56778 55.84246 26.79915 1.000 55.00396 819 ARG B N 1
ATOM 14008 C CA . ARG B 1 819 ? 10.59275 54.59949 27.55421 1.000 57.84115 819 ARG B CA 1
ATOM 14009 C C . ARG B 1 819 ? 12.02973 54.20448 27.90624 1.000 57.50426 819 ARG B C 1
ATOM 14010 O O . ARG B 1 819 ? 12.98875 54.55443 27.20924 1.000 57.26739 819 ARG B O 1
ATOM 14018 N N . SER B 1 820 ? 12.17170 53.45753 28.99428 1.000 55.45402 820 SER B N 1
ATOM 14019 C CA . SER B 1 820 ? 13.47169 53.00052 29.45332 1.000 53.05899 820 SER B CA 1
ATOM 14020 C C . SER B 1 820 ? 13.83967 51.69548 28.76738 1.000 49.69280 820 SER B C 1
ATOM 14021 O O . SER B 1 820 ? 13.03565 50.76450 28.71842 1.000 51.09297 820 SER B O 1
ATOM 14024 N N . LEU B 1 821 ? 15.05767 51.63243 28.23240 1.000 51.20877 821 LEU B N 1
ATOM 14025 C CA . LEU B 1 821 ? 15.62866 50.38940 27.73147 1.000 48.91376 821 LEU B CA 1
ATOM 14026 C C . LEU B 1 821 ? 16.64663 49.79342 28.71751 1.000 52.09046 821 LEU B C 1
ATOM 14027 O O . LEU B 1 821 ? 17.51362 49.00139 28.31856 1.000 50.34025 821 LEU B O 1
ATOM 14032 N N . MET B 1 822 ? 16.48962 50.10748 29.99949 1.000 47.42411 822 MET B N 1
ATOM 14033 C CA . MET B 1 822 ? 17.35859 49.54551 31.02453 1.000 46.90826 822 MET B CA 1
ATOM 14034 C C . MET B 1 822 ? 16.93556 48.09253 31.23559 1.000 51.06928 822 MET B C 1
ATOM 14035 O O . MET B 1 822 ? 15.78156 47.73854 30.99159 1.000 50.60344 822 MET B O 1
ATOM 14040 N N . THR B 1 823 ? 17.86154 47.25253 31.68664 1.000 50.46131 823 THR B N 1
ATOM 14041 C CA . THR B 1 823 ? 17.57050 45.84055 31.90370 1.000 49.21643 823 THR B CA 1
ATOM 14042 C C . THR B 1 823 ? 16.30049 45.66361 32.72070 1.000 50.02968 823 THR B C 1
ATOM 14043 O O . THR B 1 823 ? 15.42548 44.86162 32.37972 1.000 50.57448 823 THR B O 1
ATOM 14047 N N . GLU B 1 824 ? 16.19749 46.40467 33.82066 1.000 51.43511 824 GLU B N 1
ATOM 14048 C CA . GLU B 1 824 ? 15.09347 46.23473 34.75465 1.000 56.00672 824 GLU B CA 1
ATOM 14049 C C . GLU B 1 824 ? 13.74149 46.56373 34.14262 1.000 57.83588 824 GLU B C 1
ATOM 14050 O O . GLU B 1 824 ? 12.71647 46.15778 34.69762 1.000 59.38607 824 GLU B O 1
ATOM 14056 N N . ASP B 1 825 ? 13.70752 47.30668 33.03758 1.000 55.85407 825 ASP B N 1
ATOM 14057 C CA . ASP B 1 825 ? 12.45354 47.73068 32.42755 1.000 52.46419 825 ASP B CA 1
ATOM 14058 C C . ASP B 1 825 ? 12.11654 46.99763 31.13758 1.000 54.89079 825 ASP B C 1
ATOM 14059 O O . ASP B 1 825 ? 11.08055 47.28962 30.53155 1.000 58.55702 825 ASP B O 1
ATOM 14064 N N . LEU B 1 826 ? 12.92352 46.02959 30.72363 1.000 54.33283 826 LEU B N 1
ATOM 14065 C CA . LEU B 1 826 ? 12.68052 45.27354 29.50566 1.000 51.28246 826 LEU B CA 1
ATOM 14066 C C . LEU B 1 826 ? 12.09349 43.90657 29.82672 1.000 51.71673 826 LEU B C 1
ATOM 14067 O O . LEU B 1 826 ? 12.08747 43.44862 30.96874 1.000 51.43511 826 LEU B O 1
ATOM 14072 N N A GLU B 1 827 ? 11.61149 43.24253 28.79074 0.680 50.51922 827 GLU B N 1
ATOM 14073 N N B GLU B 1 827 ? 11.56849 43.26353 28.78574 0.320 50.47184 827 GLU B N 1
ATOM 14074 C CA A GLU B 1 827 ? 11.06946 41.90255 28.93280 0.680 48.31895 827 GLU B CA 1
ATOM 14075 C CA B GLU B 1 827 ? 11.04746 41.90855 28.87580 0.320 48.35580 827 GLU B CA 1
ATOM 14076 C C A GLU B 1 827 ? 12.13745 40.87751 28.59486 0.680 48.40844 827 GLU B C 1
ATOM 14077 C C B GLU B 1 827 ? 12.19744 40.90852 28.76786 0.320 48.89797 827 GLU B C 1
ATOM 14078 O O A GLU B 1 827 ? 13.18446 41.19946 28.02986 0.680 50.42183 827 GLU B O 1
ATOM 14079 O O B GLU B 1 827 ? 13.35245 41.27048 28.52486 0.320 49.91651 827 GLU B O 1
ATOM 14090 N N . SER B 1 828 ? 11.87741 39.62953 28.96991 1.000 51.15350 828 SER B N 1
ATOM 14091 C CA . SER B 1 828 ? 12.81940 38.56850 28.65097 1.000 55.04344 828 SER B CA 1
ATOM 14092 C C . SER B 1 828 ? 12.38240 37.74645 27.44901 1.000 51.99044 828 SER B C 1
ATOM 14093 O O . SER B 1 828 ? 13.22539 37.09341 26.83405 1.000 57.49374 828 SER B O 1
ATOM 14096 N N . ALA B 1 829 ? 11.11440 37.81146 27.06899 1.000 41.67342 829 ALA B N 1
ATOM 14097 C CA . ALA B 1 829 ? 10.59740 37.05742 25.94101 1.000 40.76541 829 ALA B CA 1
ATOM 14098 C C . ALA B 1 829 ? 10.21344 38.01738 24.82396 1.000 42.19453 829 ALA B C 1
ATOM 14099 O O . ALA B 1 829 ? 9.53746 39.02640 25.06191 1.000 42.39192 829 ALA B O 1
ATOM 14101 N N . TYR B 1 830 ? 10.63845 37.68931 23.61098 1.000 38.08088 830 TYR B N 1
ATOM 14102 C CA . TYR B 1 830 ? 10.34548 38.50827 22.45094 1.000 43.95264 830 TYR B CA 1
ATOM 14103 C C . TYR B 1 830 ? 8.86748 38.43128 22.08393 1.000 40.58381 830 TYR B C 1
ATOM 14104 O O . TYR B 1 830 ? 8.20946 37.42931 22.35896 1.000 41.11282 830 TYR B O 1
ATOM 14113 N N . PRO B 1 831 ? 8.31351 39.48026 21.46687 1.000 41.56551 831 PRO B N 1
ATOM 14114 C CA . PRO B 1 831 ? 6.94252 39.36727 20.94586 1.000 41.72079 831 PRO B CA 1
ATOM 14115 C C . PRO B 1 831 ? 6.88252 38.42121 19.76390 1.000 39.16785 831 PRO B C 1
ATOM 14116 O O . PRO B 1 831 ? 7.81552 38.34116 18.95792 1.000 36.72546 831 PRO B O 1
ATOM 14120 N N . SER B 1 832 ? 5.77450 37.67723 19.68292 1.000 42.39982 832 SER B N 1
ATOM 14121 C CA . SER B 1 832 ? 5.56250 36.76019 18.56896 1.000 43.37625 832 SER B CA 1
ATOM 14122 C C . SER B 1 832 ? 5.41953 37.51813 17.25492 1.000 42.07083 832 SER B C 1
ATOM 14123 O O . SER B 1 832 ? 5.98254 37.12307 16.22795 1.000 37.76242 832 SER B O 1
ATOM 14126 N N . LEU B 1 833 ? 4.62455 38.58315 17.26286 1.000 42.63669 833 LEU B N 1
ATOM 14127 C CA . LEU B 1 833 ? 4.42459 39.45210 16.11382 1.000 43.36573 833 LEU B CA 1
ATOM 14128 C C . LEU B 1 833 ? 5.08961 40.78410 16.41477 1.000 44.67378 833 LEU B C 1
ATOM 14129 O O . LEU B 1 833 ? 4.98761 41.28015 17.53874 1.000 44.91328 833 LEU B O 1
ATOM 14134 N N . MET B 1 834 ? 5.71664 41.39104 15.40575 1.000 42.23138 834 MET B N 1
ATOM 14135 C CA . MET B 1 834 ? 6.55766 42.56603 15.65370 1.000 41.60499 834 MET B CA 1
ATOM 14136 C C . MET B 1 834 ? 5.72168 43.82606 15.89063 1.000 47.46359 834 MET B C 1
ATOM 14137 O O . MET B 1 834 ? 4.89270 44.18704 15.04761 1.000 50.14812 834 MET B O 1
ATOM 14142 N N . PRO B 1 835 ? 5.94668 44.54511 17.00260 1.000 46.85299 835 PRO B N 1
ATOM 14143 C CA . PRO B 1 835 ? 5.22170 45.80113 17.25254 1.000 46.96879 835 PRO B CA 1
ATOM 14144 C C . PRO B 1 835 ? 5.97474 47.06410 16.84749 1.000 47.46622 835 PRO B C 1
ATOM 14145 O O . PRO B 1 835 ? 7.19274 47.16308 17.02550 1.000 48.78216 835 PRO B O 1
ATOM 14149 N N . PHE B 1 836 ? 5.23976 48.07209 16.37143 1.000 44.72905 836 PHE B N 1
ATOM 14150 C CA . PHE B 1 836 ? 5.81579 49.34806 15.97838 1.000 51.80095 836 PHE B CA 1
ATOM 14151 C C . PHE B 1 836 ? 5.03081 50.48211 16.61332 1.000 55.25136 836 PHE B C 1
ATOM 14152 O O . PHE B 1 836 ? 3.80281 50.40614 16.73831 1.000 54.73025 836 PHE B O 1
ATOM 14160 N N . TYR B 1 837 ? 5.73883 51.54011 16.99928 1.000 54.02753 837 TYR B N 1
ATOM 14161 C CA . TYR B 1 837 ? 5.04985 52.78814 17.27121 1.000 54.72761 837 TYR B CA 1
ATOM 14162 C C . TYR B 1 837 ? 4.60688 53.39909 15.94918 1.000 57.64375 837 TYR B C 1
ATOM 14163 O O . TYR B 1 837 ? 5.34889 53.38602 14.96119 1.000 55.85407 837 TYR B O 1
ATOM 14172 N N . PHE B 1 838 ? 3.38089 53.91611 15.93814 1.000 53.13532 838 PHE B N 1
ATOM 14173 C CA . PHE B 1 838 ? 2.71592 54.43107 14.74511 1.000 54.15649 838 PHE B CA 1
ATOM 14174 C C . PHE B 1 838 ? 2.23094 55.83310 15.08903 1.000 56.32781 838 PHE B C 1
ATOM 14175 O O . PHE B 1 838 ? 1.31593 55.98415 15.90301 1.000 56.89366 838 PHE B O 1
ATOM 14183 N N . TYR B 1 839 ? 2.87797 56.85106 14.52600 1.000 57.60428 839 TYR B N 1
ATOM 14184 C CA . TYR B 1 839 ? 2.68099 58.23108 14.95793 1.000 59.70453 839 TYR B CA 1
ATOM 14185 C C . TYR B 1 839 ? 2.76303 59.15202 13.75689 1.000 61.23892 839 TYR B C 1
ATOM 14186 O O . TYR B 1 839 ? 3.25704 58.77596 12.69091 1.000 64.22612 839 TYR B O 1
ATOM 14195 N N . GLY B 1 840 ? 2.26905 60.37404 13.94783 1.000 63.21021 840 GLY B N 1
ATOM 14196 C CA . GLY B 1 840 ? 2.35609 61.40499 12.93778 1.000 67.78181 840 GLY B CA 1
ATOM 14197 C C . GLY B 1 840 ? 1.04711 62.14401 12.73773 1.000 72.96401 840 GLY B C 1
ATOM 14198 O O . GLY B 1 840 ? 0.27810 62.32807 13.68971 1.000 67.13437 840 GLY B O 1
ATOM 14199 N N . THR B 1 841 ? 0.78513 62.55596 11.49871 1.000 67.52389 841 THR B N 1
ATOM 14200 C CA . THR B 1 841 ? -0.41985 63.27497 11.12966 1.000 71.26907 841 THR B CA 1
ATOM 14201 C C . THR B 1 841 ? -1.16885 62.49993 10.04568 1.000 71.84019 841 THR B C 1
ATOM 14202 O O . THR B 1 841 ? -0.65386 61.54190 9.45773 1.000 71.55595 841 THR B O 1
ATOM 14206 N N . GLN B 1 842 ? -2.41084 62.90195 9.79065 1.000 72.03758 842 GLN B N 1
ATOM 14207 C CA . GLN B 1 842 ? -3.22784 62.15592 8.84167 1.000 74.66422 842 GLN B CA 1
ATOM 14208 C C . GLN B 1 842 ? -2.59982 62.20384 7.45467 1.000 71.38224 842 GLN B C 1
ATOM 14209 O O . GLN B 1 842 ? -2.28279 63.27581 6.93463 1.000 72.00863 842 GLN B O 1
ATOM 14215 N N . GLY B 1 843 ? -2.37584 61.02881 6.87573 1.000 71.84282 843 GLY B N 1
ATOM 14216 C CA . GLY B 1 843 ? -1.71282 60.92974 5.59375 1.000 75.18007 843 GLY B CA 1
ATOM 14217 C C . GLY B 1 843 ? -0.19982 60.99871 5.63576 1.000 72.33762 843 GLY B C 1
ATOM 14218 O O . GLY B 1 843 ? 0.43619 60.80165 4.58978 1.000 70.12420 843 GLY B O 1
ATOM 14219 N N . HIS B 1 844 ? 0.41317 61.26975 6.81476 1.000 70.62952 844 HIS B N 1
ATOM 14220 C CA . HIS B 1 844 ? 1.86017 61.35973 6.95977 1.000 70.24000 844 HIS B CA 1
ATOM 14221 C C . HIS B 1 844 ? 2.26214 60.71978 8.29681 1.000 71.63490 844 HIS B C 1
ATOM 14222 O O . HIS B 1 844 ? 2.66014 61.38882 9.25978 1.000 67.98184 844 HIS B O 1
ATOM 14229 N N . ALA B 1 845 ? 2.17611 59.39479 8.35387 1.000 62.63119 845 ALA B N 1
ATOM 14230 C CA . ALA B 1 845 ? 2.52208 58.64583 9.55091 1.000 67.79234 845 ALA B CA 1
ATOM 14231 C C . ALA B 1 845 ? 3.94207 58.09180 9.46295 1.000 65.21571 845 ALA B C 1
ATOM 14232 O O . ALA B 1 845 ? 4.57608 58.08674 8.40496 1.000 62.18114 845 ALA B O 1
ATOM 14234 N N . HIS B 1 846 ? 4.40904 57.55884 10.59198 1.000 61.58633 846 HIS B N 1
ATOM 14235 C CA . HIS B 1 846 ? 5.78003 57.08882 10.71903 1.000 58.55965 846 HIS B CA 1
ATOM 14236 C C . HIS B 1 846 ? 5.80499 55.86586 11.62208 1.000 56.98315 846 HIS B C 1
ATOM 14237 O O . HIS B 1 846 ? 4.90998 55.66592 12.44608 1.000 56.59889 846 HIS B O 1
ATOM 14244 N N . LEU B 1 847 ? 6.85598 55.05283 11.46113 1.000 57.12001 847 LEU B N 1
ATOM 14245 C CA . LEU B 1 847 ? 6.99894 53.78786 12.16419 1.000 55.88302 847 LEU B CA 1
ATOM 14246 C C . LEU B 1 847 ? 8.32193 53.71787 12.90322 1.000 52.35101 847 LEU B C 1
ATOM 14247 O O . LEU B 1 847 ? 9.35994 54.14282 12.38721 1.000 53.51431 847 LEU B O 1
ATOM 14252 N N . ASP B 1 848 ? 8.29590 53.10892 14.07924 1.000 52.78791 848 ASP B N 1
ATOM 14253 C CA . ASP B 1 848 ? 9.52288 52.83793 14.82127 1.000 50.76925 848 ASP B CA 1
ATOM 14254 C C . ASP B 1 848 ? 9.29985 51.58197 15.65233 1.000 50.72450 848 ASP B C 1
ATOM 14255 O O . ASP B 1 848 ? 8.37283 51.53703 16.46832 1.000 50.91926 848 ASP B O 1
ATOM 14260 N N . HIS B 1 849 ? 10.10283 50.55094 15.38139 1.000 46.95563 849 HIS B N 1
ATOM 14261 C CA . HIS B 1 849 ? 10.02979 49.29498 16.10744 1.000 50.77451 849 HIS B CA 1
ATOM 14262 C C . HIS B 1 849 ? 10.17478 49.52905 17.61443 1.000 53.00899 849 HIS B C 1
ATOM 14263 O O . HIS B 1 849 ? 11.10478 50.22305 18.07241 1.000 46.25291 849 HIS B O 1
ATOM 14270 N N . VAL B 1 850 ? 9.24375 48.95710 18.38145 1.000 44.86327 850 VAL B N 1
ATOM 14271 C CA . VAL B 1 850 ? 9.28974 49.03117 19.83944 1.000 47.02669 850 VAL B CA 1
ATOM 14272 C C . VAL B 1 850 ? 10.34271 48.05317 20.33750 1.000 48.20052 850 VAL B C 1
ATOM 14273 O O . VAL B 1 850 ? 10.28969 46.86115 20.01356 1.000 43.41573 850 VAL B O 1
ATOM 14277 N N . ILE B 1 851 ? 11.28271 48.54319 21.14249 1.000 47.37147 851 ILE B N 1
ATOM 14278 C CA . ILE B 1 851 ? 12.34568 47.70719 21.70055 1.000 49.47698 851 ILE B CA 1
ATOM 14279 C C . ILE B 1 851 ? 11.84765 47.17426 23.04156 1.000 48.02155 851 ILE B C 1
ATOM 14280 O O . ILE B 1 851 ? 11.83765 47.89531 24.03553 1.000 48.44528 851 ILE B O 1
ATOM 14285 N N . THR B 1 852 ? 11.41163 45.91127 23.06662 1.000 43.40257 852 THR B N 1
ATOM 14286 C CA . THR B 1 852 ? 10.90360 45.29134 24.29164 1.000 46.11869 852 THR B CA 1
ATOM 14287 C C . THR B 1 852 ? 11.89557 44.34135 24.94170 1.000 46.60296 852 THR B C 1
ATOM 14288 O O . THR B 1 852 ? 11.65454 43.90640 26.07271 1.000 49.52436 852 THR B O 1
ATOM 14292 N N . VAL B 1 853 ? 12.97357 43.98929 24.24073 1.000 44.69220 853 VAL B N 1
ATOM 14293 C CA . VAL B 1 853 ? 13.96054 43.01229 24.68578 1.000 43.48942 853 VAL B CA 1
ATOM 14294 C C . VAL B 1 853 ? 15.27556 43.38223 24.02179 1.000 41.99714 853 VAL B C 1
ATOM 14295 O O . VAL B 1 853 ? 15.29259 43.89218 22.89976 1.000 46.42399 853 VAL B O 1
ATOM 14299 N N . VAL B 1 854 ? 16.38755 43.11124 24.69381 1.000 40.80226 854 VAL B N 1
ATOM 14300 C CA . VAL B 1 854 ? 17.65656 43.19718 23.97683 1.000 39.10206 854 VAL B CA 1
ATOM 14301 C C . VAL B 1 854 ? 18.31953 41.83017 24.09390 1.000 41.63131 854 VAL B C 1
ATOM 14302 O O . VAL B 1 854 ? 18.16350 41.15923 25.12693 1.000 44.42638 854 VAL B O 1
ATOM 14306 N N . PRO B 1 855 ? 19.09353 41.38811 23.07993 1.000 38.11510 855 PRO B N 1
ATOM 14307 C CA . PRO B 1 855 ? 19.42656 42.20805 21.90890 1.000 39.98111 855 PRO B CA 1
ATOM 14308 C C . PRO B 1 855 ? 18.24458 42.44503 20.96987 1.000 40.04691 855 PRO B C 1
ATOM 14309 O O . PRO B 1 855 ? 17.28357 41.66405 20.96489 1.000 40.75752 855 PRO B O 1
ATOM 14313 N N . ASN B 1 856 ? 18.32462 43.48999 20.15182 1.000 40.14166 856 ASN B N 1
ATOM 14314 C CA . ASN B 1 856 ? 17.23763 43.76397 19.22080 1.000 39.45210 856 ASN B CA 1
ATOM 14315 C C . ASN B 1 856 ? 17.78067 44.50691 18.00977 1.000 39.13890 856 ASN B C 1
ATOM 14316 O O . ASN B 1 856 ? 18.98867 44.59987 17.80078 1.000 46.63191 856 ASN B O 1
ATOM 14321 N N . ILE B 1 857 ? 16.87669 45.01089 17.19073 1.000 43.61839 857 ILE B N 1
ATOM 14322 C CA . ILE B 1 857 ? 17.21972 45.68982 15.95171 1.000 43.48416 857 ILE B CA 1
ATOM 14323 C C . ILE B 1 857 ? 16.39275 46.95884 15.87964 1.000 45.12120 857 ILE B C 1
ATOM 14324 O O . ILE B 1 857 ? 15.18474 46.93087 16.13862 1.000 43.67103 857 ILE B O 1
ATOM 14329 N N . HIS B 1 858 ? 17.04777 48.06881 15.55759 1.000 47.08459 858 HIS B N 1
ATOM 14330 C CA . HIS B 1 858 ? 16.36680 49.32981 15.30453 1.000 45.25279 858 HIS B CA 1
ATOM 14331 C C . HIS B 1 858 ? 15.81482 49.31976 13.88152 1.000 49.02693 858 HIS B C 1
ATOM 14332 O O . HIS B 1 858 ? 16.55383 49.08570 12.91954 1.000 47.40832 858 HIS B O 1
ATOM 14339 N N . LEU B 1 859 ? 14.51283 49.57278 13.75549 1.000 49.54015 859 LEU B N 1
ATOM 14340 C CA . LEU B 1 859 ? 13.82885 49.66673 12.47348 1.000 48.58740 859 LEU B CA 1
ATOM 14341 C C . LEU B 1 859 ? 12.92987 50.88975 12.50541 1.000 47.61887 859 LEU B C 1
ATOM 14342 O O . LEU B 1 859 ? 12.02786 50.96581 13.34239 1.000 55.50139 859 LEU B O 1
ATOM 14347 N N . SER B 1 860 ? 13.17991 51.84871 11.61537 1.000 49.09273 860 SER B N 1
ATOM 14348 C CA . SER B 1 860 ? 12.33593 53.03172 11.47730 1.000 50.75082 860 SER B CA 1
ATOM 14349 C C . SER B 1 860 ? 11.99596 53.27266 10.01629 1.000 51.81674 860 SER B C 1
ATOM 14350 O O . SER B 1 860 ? 12.79196 52.98160 9.12131 1.000 56.67258 860 SER B O 1
ATOM 14353 N N . ALA B 1 861 ? 10.80297 53.80867 9.77824 1.000 52.29838 861 ALA B N 1
ATOM 14354 C CA . ALA B 1 861 ? 10.38700 54.18262 8.42922 1.000 53.45904 861 ALA B CA 1
ATOM 14355 C C . ALA B 1 861 ? 9.67703 55.52364 8.52015 1.000 57.56743 861 ALA B C 1
ATOM 14356 O O . ALA B 1 861 ? 8.60202 55.60969 9.11913 1.000 59.12025 861 ALA B O 1
ATOM 14358 N N . GLY B 1 862 ? 10.27606 56.55860 7.92811 1.000 56.80155 862 GLY B N 1
ATOM 14359 C CA . GLY B 1 862 ? 9.71908 57.89661 7.93704 1.000 58.83337 862 GLY B CA 1
ATOM 14360 C C . GLY B 1 862 ? 8.60110 58.08959 6.92702 1.000 63.81291 862 GLY B C 1
ATOM 14361 O O . GLY B 1 862 ? 7.59411 58.73962 7.22397 1.000 68.93458 862 GLY B O 1
ATOM 14362 N N . GLU B 1 863 ? 8.76111 57.54753 5.72504 1.000 60.05983 863 GLU B N 1
ATOM 14363 C CA . GLU B 1 863 ? 7.73712 57.64650 4.69103 1.000 64.20507 863 GLU B CA 1
ATOM 14364 C C . GLU B 1 863 ? 7.07510 56.28651 4.54108 1.000 62.48118 863 GLU B C 1
ATOM 14365 O O . GLU B 1 863 ? 7.74708 55.29448 4.20513 1.000 60.30197 863 GLU B O 1
ATOM 14371 N N . ILE B 1 864 ? 5.77009 56.23355 4.83406 1.000 57.95695 864 ILE B N 1
ATOM 14372 C CA . ILE B 1 864 ? 4.96507 55.02456 4.69111 1.000 57.49900 864 ILE B CA 1
ATOM 14373 C C . ILE B 1 864 ? 3.60708 55.42956 4.13307 1.000 62.79174 864 ILE B C 1
ATOM 14374 O O . ILE B 1 864 ? 3.21511 56.60357 4.16701 1.000 62.31273 864 ILE B O 1
ATOM 14379 N N . GLN B 1 865 ? 2.86307 54.42156 3.67411 1.000 59.75980 865 GLN B N 1
ATOM 14380 C CA . GLN B 1 865 ? 1.49608 54.60256 3.20408 1.000 59.86507 865 GLN B CA 1
ATOM 14381 C C . GLN B 1 865 ? 0.62105 53.64062 3.98311 1.000 61.40473 865 GLN B C 1
ATOM 14382 O O . GLN B 1 865 ? 0.81403 52.42761 3.89317 1.000 63.09967 865 GLN B O 1
ATOM 14388 N N . TYR B 1 866 ? -0.34895 54.15567 4.72908 1.000 63.53657 866 TYR B N 1
ATOM 14389 C CA . TYR B 1 866 ? -1.20098 53.26773 5.51011 1.000 62.09955 866 TYR B CA 1
ATOM 14390 C C . TYR B 1 866 ? -2.62397 53.29073 4.96408 1.000 60.74939 866 TYR B C 1
ATOM 14391 O O . TYR B 1 866 ? -3.07294 54.28471 4.38303 1.000 67.53704 866 TYR B O 1
ATOM 14400 N N . LYS B 1 867 ? -3.29900 52.14775 5.08013 1.000 60.89414 867 LYS B N 1
ATOM 14401 C CA . LYS B 1 867 ? -4.70599 52.02576 4.71411 1.000 60.29670 867 LYS B CA 1
ATOM 14402 C C . LYS B 1 867 ? -5.38403 51.10782 5.72015 1.000 55.04607 867 LYS B C 1
ATOM 14403 O O . LYS B 1 867 ? -5.02105 49.93982 5.82921 1.000 53.26954 867 LYS B O 1
ATOM 14409 N N . PHE B 1 868 ? -6.35203 51.64288 6.46011 1.000 56.60679 868 PHE B N 1
ATOM 14410 C CA . PHE B 1 868 ? -7.09006 50.89594 7.46913 1.000 55.43823 868 PHE B CA 1
ATOM 14411 C C . PHE B 1 868 ? -8.57905 50.91695 7.12911 1.000 56.57257 868 PHE B C 1
ATOM 14412 O O . PHE B 1 868 ? -9.06702 51.81593 6.44106 1.000 58.27014 868 PHE B O 1
ATOM 14420 N N . ASP B 1 869 ? -9.30808 49.93099 7.65715 1.000 63.19705 869 ASP B N 1
ATOM 14421 C CA . ASP B 1 869 ? -10.75608 49.86202 7.46813 1.000 65.49996 869 ASP B CA 1
ATOM 14422 C C . ASP B 1 869 ? -11.50406 50.95406 8.21207 1.000 64.90778 869 ASP B C 1
ATOM 14423 O O . ASP B 1 869 ? -12.71406 51.09408 8.00205 1.000 60.43619 869 ASP B O 1
ATOM 14428 N N . ASP B 1 870 ? -10.82406 51.70309 9.08004 1.000 66.51587 870 ASP B N 1
ATOM 14429 C CA . ASP B 1 870 ? -11.40405 52.82914 9.80799 1.000 67.88446 870 ASP B CA 1
ATOM 14430 C C . ASP B 1 870 ? -10.36903 53.94112 9.87495 1.000 66.01318 870 ASP B C 1
ATOM 14431 O O . ASP B 1 870 ? -9.23204 53.70011 10.27397 1.000 69.81100 870 ASP B O 1
ATOM 14436 N N . GLU B 1 871 ? -10.73399 55.14611 9.46089 1.000 67.27386 871 GLU B N 1
ATOM 14437 C CA . GLU B 1 871 ? -9.79897 56.26009 9.57385 1.000 75.30640 871 GLU B CA 1
ATOM 14438 C C . GLU B 1 871 ? -9.48499 56.54715 11.04184 1.000 77.47508 871 GLU B C 1
ATOM 14439 O O . GLU B 1 871 ? -10.38000 56.56221 11.89083 1.000 81.05709 871 GLU B O 1
ATOM 14445 N N . VAL B 1 872 ? -8.21599 56.75014 11.34285 1.000 76.79605 872 VAL B N 1
ATOM 14446 C CA . VAL B 1 872 ? -7.78400 57.01619 12.70884 1.000 76.26441 872 VAL B CA 1
ATOM 14447 C C . VAL B 1 872 ? -7.71297 58.52120 12.91677 1.000 76.21966 872 VAL B C 1
ATOM 14448 O O . VAL B 1 872 ? -7.38594 59.28615 12.00074 1.000 77.50929 872 VAL B O 1
ATOM 14452 N N . SER B 1 873 ? -8.03098 58.95827 14.13375 1.000 76.19598 873 SER B N 1
ATOM 14453 C CA . SER B 1 873 ? -8.17095 60.37728 14.42468 1.000 76.52496 873 SER B CA 1
ATOM 14454 C C . SER B 1 873 ? -6.80594 61.02826 14.61167 1.000 73.20088 873 SER B C 1
ATOM 14455 O O . SER B 1 873 ? -5.81196 60.36926 14.92872 1.000 71.06378 873 SER B O 1
ATOM 14458 N N . SER B 1 874 ? -6.76391 62.34725 14.40661 1.000 71.40330 874 SER B N 1
ATOM 14459 C CA . SER B 1 874 ? -5.51690 63.07923 14.61359 1.000 74.17468 874 SER B CA 1
ATOM 14460 C C . SER B 1 874 ? -5.01692 62.94829 16.04661 1.000 76.84869 874 SER B C 1
ATOM 14461 O O . SER B 1 874 ? -3.80293 63.00328 16.28962 1.000 70.27685 874 SER B O 1
ATOM 14464 N N . GLU B 1 875 ? -5.93794 62.82435 17.00560 1.000 80.66230 875 GLU B N 1
ATOM 14465 C CA . GLU B 1 875 ? -5.55696 62.63341 18.40061 1.000 86.44194 875 GLU B CA 1
ATOM 14466 C C . GLU B 1 875 ? -4.80699 61.31840 18.58069 1.000 84.04955 875 GLU B C 1
ATOM 14467 O O . GLU B 1 875 ? -3.75700 61.26641 19.23670 1.000 85.75765 875 GLU B O 1
ATOM 14473 N N . ASP B 1 876 ? -5.34401 60.23339 18.01273 1.000 76.84079 876 ASP B N 1
ATOM 14474 C CA . ASP B 1 876 ? -4.67303 58.94038 18.13080 1.000 71.91652 876 ASP B CA 1
ATOM 14475 C C . ASP B 1 876 ? -3.30503 58.96632 17.46181 1.000 66.73432 876 ASP B C 1
ATOM 14476 O O . ASP B 1 876 ? -2.31404 58.50833 18.03785 1.000 71.49541 876 ASP B O 1
ATOM 14481 N N . LEU B 1 877 ? -3.22900 59.51026 16.24479 1.000 66.06318 877 LEU B N 1
ATOM 14482 C CA . LEU B 1 877 ? -1.94699 59.59320 15.55280 1.000 65.52101 877 LEU B CA 1
ATOM 14483 C C . LEU B 1 877 ? -0.93998 60.43322 16.33378 1.000 64.62091 877 LEU B C 1
ATOM 14484 O O . LEU B 1 877 ? 0.23401 60.05520 16.45181 1.000 64.19717 877 LEU B O 1
ATOM 14489 N N . ALA B 1 878 ? -1.37696 61.55925 16.89772 1.000 66.61851 878 ALA B N 1
ATOM 14490 C CA . ALA B 1 878 ? -0.45096 62.38627 17.67370 1.000 69.54781 878 ALA B CA 1
ATOM 14491 C C . ALA B 1 878 ? 0.01401 61.66332 18.92574 1.000 68.41610 878 ALA B C 1
ATOM 14492 O O . ALA B 1 878 ? 1.20301 61.68831 19.25975 1.000 71.74544 878 ALA B O 1
ATOM 14494 N N . LYS B 1 879 ? -0.90001 60.97737 19.61075 1.000 69.68467 879 LYS B N 1
ATOM 14495 C CA . LYS B 1 879 ? -0.54404 60.30842 20.85679 1.000 69.81363 879 LYS B CA 1
ATOM 14496 C C . LYS B 1 879 ? 0.36693 59.11239 20.61586 1.000 69.08986 879 LYS B C 1
ATOM 14497 O O . LYS B 1 879 ? 1.12791 58.72641 21.50789 1.000 65.52628 879 LYS B O 1
ATOM 14503 N N . GLY B 1 880 ? 0.31394 58.51833 19.42788 1.000 67.79497 880 GLY B N 1
ATOM 14504 C CA . GLY B 1 880 ? 1.18592 57.40630 19.11395 1.000 63.38128 880 GLY B CA 1
ATOM 14505 C C . GLY B 1 880 ? 0.53089 56.07333 19.39700 1.000 66.03950 880 GLY B C 1
ATOM 14506 O O . GLY B 1 880 ? 0.35586 55.69739 20.55801 1.000 64.66565 880 GLY B O 1
ATOM 14507 N N . LEU B 1 881 ? 0.15889 55.35429 18.33703 1.000 56.54889 881 LEU B N 1
ATOM 14508 C CA . LEU B 1 881 ? -0.48514 54.06331 18.45708 1.000 61.42315 881 LEU B CA 1
ATOM 14509 C C . LEU B 1 881 ? 0.57084 52.96728 18.40314 1.000 56.15673 881 LEU B C 1
ATOM 14510 O O . LEU B 1 881 ? 1.75185 53.21225 18.13815 1.000 52.79844 881 LEU B O 1
ATOM 14515 N N . ILE B 1 882 ? 0.13481 51.74130 18.65419 1.000 54.23545 882 ILE B N 1
ATOM 14516 C CA . ILE B 1 882 ? 0.98979 50.56928 18.51526 1.000 54.33283 882 ILE B CA 1
ATOM 14517 C C . ILE B 1 882 ? 0.36478 49.66624 17.46429 1.000 52.34312 882 ILE B C 1
ATOM 14518 O O . ILE B 1 882 ? -0.75423 49.17628 17.65130 1.000 57.50426 882 ILE B O 1
ATOM 14523 N N . VAL B 1 883 ? 1.08379 49.42718 16.37531 1.000 49.53225 883 VAL B N 1
ATOM 14524 C CA . VAL B 1 883 ? 0.61479 48.54914 15.30035 1.000 51.39827 883 VAL B CA 1
ATOM 14525 C C . VAL B 1 883 ? 1.42976 47.26012 15.33542 1.000 52.97740 883 VAL B C 1
ATOM 14526 O O . VAL B 1 883 ? 2.65376 47.29511 15.52443 1.000 51.40616 883 VAL B O 1
ATOM 14530 N N . VAL B 1 884 ? 0.74374 46.12013 15.22846 1.000 49.33749 884 VAL B N 1
ATOM 14531 C CA . VAL B 1 884 ? 1.37971 44.81012 15.33053 1.000 45.22648 884 VAL B CA 1
ATOM 14532 C C . VAL B 1 884 ? 1.29271 44.13306 13.97056 1.000 47.89785 884 VAL B C 1
ATOM 14533 O O . VAL B 1 884 ? 0.18972 43.96606 13.42955 1.000 47.38463 884 VAL B O 1
ATOM 14537 N N . ALA B 1 885 ? 2.45271 43.74601 13.41359 1.000 44.95013 885 ALA B N 1
ATOM 14538 C CA . ALA B 1 885 ? 2.51172 43.16995 12.06662 1.000 45.71601 885 ALA B CA 1
ATOM 14539 C C . ALA B 1 885 ? 2.26769 41.67496 12.14369 1.000 43.56838 885 ALA B C 1
ATOM 14540 O O . ALA B 1 885 ? 3.13467 40.92396 12.59273 1.000 39.62054 885 ALA B O 1
ATOM 14542 N N . GLU B 1 886 ? 1.09269 41.25096 11.66669 1.000 44.90538 886 GLU B N 1
ATOM 14543 C CA . GLU B 1 886 ? 0.73166 39.84197 11.59975 1.000 44.29215 886 GLU B CA 1
ATOM 14544 C C . GLU B 1 886 ? 1.69665 39.03191 10.75280 1.000 45.33965 886 GLU B C 1
ATOM 14545 O O . GLU B 1 886 ? 1.75362 37.80991 10.90486 1.000 42.97357 886 GLU B O 1
ATOM 14551 N N . ASN B 1 887 ? 2.41268 39.66185 9.81578 1.000 47.36357 887 ASN B N 1
ATOM 14552 C CA . ASN B 1 887 ? 3.26767 38.90779 8.90483 1.000 43.19728 887 ASN B CA 1
ATOM 14553 C C . ASN B 1 887 ? 4.74767 39.10177 9.20784 1.000 44.25004 887 ASN B C 1
ATOM 14554 O O . ASN B 1 887 ? 5.59468 38.74572 8.37887 1.000 41.68395 887 ASN B O 1
ATOM 14559 N N . VAL B 1 888 ? 5.08467 39.61082 10.39882 1.000 35.67533 888 VAL B N 1
ATOM 14560 C CA . VAL B 1 888 ? 6.47667 39.73781 10.83783 1.000 37.33079 888 VAL B CA 1
ATOM 14561 C C . VAL B 1 888 ? 6.60363 39.05787 12.19487 1.000 38.03614 888 VAL B C 1
ATOM 14562 O O . VAL B 1 888 ? 6.16263 39.60493 13.21583 1.000 40.44169 888 VAL B O 1
ATOM 14566 N N . HIS B 1 889 ? 7.23061 37.88886 12.21693 1.000 38.23353 889 HIS B N 1
ATOM 14567 C CA . HIS B 1 889 ? 7.30657 37.06491 13.42397 1.000 35.27002 889 HIS B CA 1
ATOM 14568 C C . HIS B 1 889 ? 8.63557 37.36792 14.09197 1.000 39.97058 889 HIS B C 1
ATOM 14569 O O . HIS B 1 889 ? 9.63656 36.68188 13.86502 1.000 39.93900 889 HIS B O 1
ATOM 14576 N N . GLU B 1 890 ? 8.61158 38.37196 14.97593 1.000 40.36010 890 GLU B N 1
ATOM 14577 C CA . GLU B 1 890 ? 9.84758 38.92696 15.49692 1.000 37.35974 890 GLU B CA 1
ATOM 14578 C C . GLU B 1 890 ? 10.66655 37.86997 16.23398 1.000 39.76529 890 GLU B C 1
ATOM 14579 O O . GLU B 1 890 ? 11.83655 37.64593 15.90700 1.000 41.79975 890 GLU B O 1
ATOM 14585 N N . ALA B 1 891 ? 10.06652 37.19003 17.21200 1.000 37.93350 891 ALA B N 1
ATOM 14586 C CA . ALA B 1 891 ? 10.84049 36.23805 18.00905 1.000 39.28103 891 ALA B CA 1
ATOM 14587 C C . ALA B 1 891 ? 11.54948 35.19900 17.13611 1.000 35.92010 891 ALA B C 1
ATOM 14588 O O . ALA B 1 891 ? 12.67547 34.77499 17.44015 1.000 33.64351 891 ALA B O 1
ATOM 14590 N N . SER B 1 892 ? 10.90349 34.76196 16.05912 1.000 32.82762 892 SER B N 1
ATOM 14591 C CA . SER B 1 892 ? 11.45748 33.72291 15.19718 1.000 29.79831 892 SER B CA 1
ATOM 14592 C C . SER B 1 892 ? 12.73350 34.17185 14.49517 1.000 33.43822 892 SER B C 1
ATOM 14593 O O . SER B 1 892 ? 13.51949 33.31481 14.05923 1.000 31.94330 892 SER B O 1
ATOM 14596 N N . MET B 1 893 ? 12.96353 35.49084 14.39312 1.000 32.50916 893 MET B N 1
ATOM 14597 C CA . MET B 1 893 ? 14.14655 36.03479 13.74211 1.000 32.97764 893 MET B CA 1
ATOM 14598 C C . MET B 1 893 ? 15.23654 36.43381 14.72211 1.000 37.70715 893 MET B C 1
ATOM 14599 O O . MET B 1 893 ? 16.32556 36.82677 14.28910 1.000 41.58920 893 MET B O 1
ATOM 14604 N N . GLN B 1 894 ? 14.98552 36.33087 16.01911 1.000 34.76469 894 GLN B N 1
ATOM 14605 C CA . GLN B 1 894 ? 15.97652 36.83690 16.96810 1.000 36.59123 894 GLN B CA 1
ATOM 14606 C C . GLN B 1 894 ? 16.98449 35.75789 17.32416 1.000 36.31751 894 GLN B C 1
ATOM 14607 O O . GLN B 1 894 ? 16.62447 34.57390 17.40821 1.000 38.80728 894 GLN B O 1
ATOM 14613 N N . PRO B 1 895 ? 18.25750 36.13687 17.55216 1.000 37.52029 895 PRO B N 1
ATOM 14614 C CA . PRO B 1 895 ? 18.74653 37.51086 17.38510 1.000 36.36489 895 PRO B CA 1
ATOM 14615 C C . PRO B 1 895 ? 19.04755 37.78278 15.93510 1.000 39.55474 895 PRO B C 1
ATOM 14616 O O . PRO B 1 895 ? 19.37555 36.83574 15.19614 1.000 41.01018 895 PRO B O 1
ATOM 14620 N N . PHE B 1 896 ? 18.90059 39.04077 15.52404 1.000 38.48093 896 PHE B N 1
ATOM 14621 C CA . PHE B 1 896 ? 19.19361 39.41070 14.15602 1.000 37.65188 896 PHE B CA 1
ATOM 14622 C C . PHE B 1 896 ? 20.70162 39.40266 13.92304 1.000 36.67282 896 PHE B C 1
ATOM 14623 O O . PHE B 1 896 ? 21.45661 39.86868 14.77203 1.000 38.81518 896 PHE B O 1
ATOM 14631 N N . PRO B 1 897 ? 21.15762 38.92859 12.76607 1.000 42.92883 897 PRO B N 1
ATOM 14632 C CA . PRO B 1 897 ? 22.58763 39.00355 12.43809 1.000 44.34742 897 PRO B CA 1
ATOM 14633 C C . PRO B 1 897 ? 23.12666 40.43754 12.49703 1.000 49.06904 897 PRO B C 1
ATOM 14634 O O . PRO B 1 897 ? 22.41468 41.41654 12.24697 1.000 51.54302 897 PRO B O 1
ATOM 14638 N N . LEU B 1 898 ? 24.41566 40.55453 12.80904 1.000 49.41908 898 LEU B N 1
ATOM 14639 C CA . LEU B 1 898 ? 25.07268 41.85252 12.85599 1.000 49.76123 898 LEU B CA 1
ATOM 14640 C C . LEU B 1 898 ? 25.16671 42.44645 11.45396 1.000 49.79281 898 LEU B C 1
ATOM 14641 O O . LEU B 1 898 ? 25.12071 41.73241 10.44600 1.000 50.91137 898 LEU B O 1
ATOM 14646 N N . MET B 1 899 ? 25.31774 43.77144 11.39791 1.000 48.21894 899 MET B N 1
ATOM 14647 C CA . MET B 1 899 ? 25.24177 44.45739 10.10887 1.000 51.35616 899 MET B CA 1
ATOM 14648 C C . MET B 1 899 ? 26.26978 43.91032 9.13191 1.000 54.23282 899 MET B C 1
ATOM 14649 O O . MET B 1 899 ? 25.97879 43.74927 7.94392 1.000 51.25878 899 MET B O 1
ATOM 14654 N N . LYS B 1 900 ? 27.46676 43.57232 9.61594 1.000 52.05887 900 LYS B N 1
ATOM 14655 C CA . LYS B 1 900 ? 28.47176 43.04826 8.70398 1.000 49.02693 900 LYS B CA 1
ATOM 14656 C C . LYS B 1 900 ? 28.11474 41.67224 8.15704 1.000 48.26105 900 LYS B C 1
ATOM 14657 O O . LYS B 1 900 ? 28.74775 41.23218 7.19707 1.000 51.68514 900 LYS B O 1
ATOM 14663 N N . ASP B 1 901 ? 27.10672 40.99928 8.70106 1.000 47.86890 901 ASP B N 1
ATOM 14664 C CA . ASP B 1 901 ? 26.83970 39.61527 8.32712 1.000 47.88469 901 ASP B CA 1
ATOM 14665 C C . ASP B 1 901 ? 25.58570 39.41326 7.48611 1.000 51.31668 901 ASP B C 1
ATOM 14666 O O . ASP B 1 901 ? 25.25269 38.26725 7.17616 1.000 52.21942 901 ASP B O 1
ATOM 14671 N N . PHE B 1 902 ? 24.87473 40.46526 7.11405 1.000 55.52771 902 PHE B N 1
ATOM 14672 C CA . PHE B 1 902 ? 23.74574 40.28824 6.20604 1.000 61.34683 902 PHE B CA 1
ATOM 14673 C C . PHE B 1 902 ? 23.63878 41.52020 5.32399 1.000 67.77392 902 PHE B C 1
ATOM 14674 O O . PHE B 1 902 ? 24.03080 42.62221 5.72294 1.000 70.32422 902 PHE B O 1
ATOM 14682 N N . LYS B 1 903 ? 23.12979 41.31716 4.10899 1.000 72.75872 903 LYS B N 1
ATOM 14683 C CA . LYS B 1 903 ? 22.96783 42.37511 3.11694 1.000 73.26405 903 LYS B CA 1
ATOM 14684 C C . LYS B 1 903 ? 21.49484 42.72114 2.97490 1.000 69.32937 903 LYS B C 1
ATOM 14685 O O . LYS B 1 903 ? 20.66182 41.83214 2.76993 1.000 66.81064 903 LYS B O 1
ATOM 14691 N N . ILE B 1 904 ? 21.17386 44.00515 3.10084 1.000 69.75047 904 ILE B N 1
ATOM 14692 C CA . ILE B 1 904 ? 19.80287 44.46017 2.90080 1.000 71.06115 904 ILE B CA 1
ATOM 14693 C C . ILE B 1 904 ? 19.53689 44.52311 1.40079 1.000 70.66110 904 ILE B C 1
ATOM 14694 O O . ILE B 1 904 ? 20.26892 45.18806 0.66077 1.000 69.85574 904 ILE B O 1
ATOM 14699 N N . THR B 1 905 ? 18.51189 43.81311 0.95281 1.000 69.20303 905 THR B N 1
ATOM 14700 C CA . THR B 1 905 ? 17.99791 43.90705 -0.40920 1.000 72.83768 905 THR B CA 1
ATOM 14701 C C . THR B 1 905 ? 16.52191 44.27209 -0.33124 1.000 73.95360 905 THR B C 1
ATOM 14702 O O . THR B 1 905 ? 15.96990 44.47215 0.75475 1.000 71.92704 905 THR B O 1
ATOM 14706 N N . ASN B 1 906 ? 15.87093 44.35205 -1.49125 1.000 78.27517 906 ASN B N 1
ATOM 14707 C CA . ASN B 1 906 ? 14.42894 44.57208 -1.49228 1.000 78.88841 906 ASN B CA 1
ATOM 14708 C C . ASN B 1 906 ? 13.64790 43.36912 -0.97224 1.000 73.84043 906 ASN B C 1
ATOM 14709 O O . ASN B 1 906 ? 12.43790 43.49415 -0.75626 1.000 77.98830 906 ASN B O 1
ATOM 14714 N N . GLN B 1 907 ? 14.29888 42.21912 -0.74917 1.000 63.38655 907 GLN B N 1
ATOM 14715 C CA . GLN B 1 907 ? 13.63884 41.06916 -0.14113 1.000 61.52053 907 GLN B CA 1
ATOM 14716 C C . GLN B 1 907 ? 13.61782 41.12723 1.38287 1.000 58.00695 907 GLN B C 1
ATOM 14717 O O . GLN B 1 907 ? 12.80080 40.43627 2.00889 1.000 55.23557 907 GLN B O 1
ATOM 14723 N N . PHE B 1 908 ? 14.51383 41.89624 1.99384 1.000 53.20901 908 PHE B N 1
ATOM 14724 C CA . PHE B 1 908 ? 14.46982 42.08530 3.43883 1.000 49.83755 908 PHE B CA 1
ATOM 14725 C C . PHE B 1 908 ? 13.07782 42.53735 3.85779 1.000 49.40329 908 PHE B C 1
ATOM 14726 O O . PHE B 1 908 ? 12.46385 43.40034 3.21175 1.000 46.59506 908 PHE B O 1
ATOM 14734 N N . PHE B 1 909 ? 12.57579 41.94241 4.94182 1.000 45.92393 909 PHE B N 1
ATOM 14735 C CA . PHE B 1 909 ? 11.20079 42.20746 5.34278 1.000 47.66887 909 PHE B CA 1
ATOM 14736 C C . PHE B 1 909 ? 10.96082 43.67748 5.68271 1.000 52.57209 909 PHE B C 1
ATOM 14737 O O . PHE B 1 909 ? 9.81583 44.13050 5.60668 1.000 54.20650 909 PHE B O 1
ATOM 14745 N N . PHE B 1 910 ? 11.98883 44.43948 6.06369 1.000 49.26907 910 PHE B N 1
ATOM 14746 C CA . PHE B 1 910 ? 11.79585 45.84750 6.37362 1.000 50.41657 910 PHE B CA 1
ATOM 14747 C C . PHE B 1 910 ? 12.52489 46.69843 5.33660 1.000 54.97764 910 PHE B C 1
ATOM 14748 O O . PHE B 1 910 ? 13.51390 47.37443 5.62358 1.000 58.40174 910 PHE B O 1
ATOM 14756 N N . SER B 1 911 ? 11.99290 46.69739 4.11459 1.000 51.66409 911 SER B N 1
ATOM 14757 C CA . SER B 1 911 ? 12.59193 47.44732 3.02656 1.000 51.14824 911 SER B CA 1
ATOM 14758 C C . SER B 1 911 ? 11.50696 48.08731 2.18352 1.000 52.11414 911 SER B C 1
ATOM 14759 O O . SER B 1 911 ? 10.32395 47.74234 2.26852 1.000 52.78264 911 SER B O 1
ATOM 14762 N N . SER B 1 912 ? 11.94399 49.05326 1.38448 1.000 50.71661 912 SER B N 1
ATOM 14763 C CA . SER B 1 912 ? 11.06202 49.80724 0.52243 1.000 53.52221 912 SER B CA 1
ATOM 14764 C C . SER B 1 912 ? 10.23701 48.85522 -0.33053 1.000 54.68550 912 SER B C 1
ATOM 14765 O O . SER B 1 912 ? 10.77300 47.93218 -0.94849 1.000 48.77164 912 SER B O 1
ATOM 14768 N N . GLY B 1 913 ? 8.92401 49.05225 -0.32556 1.000 54.22229 913 GLY B N 1
ATOM 14769 C CA . GLY B 1 913 ? 8.02201 48.21523 -1.08054 1.000 54.17492 913 GLY B CA 1
ATOM 14770 C C . GLY B 1 913 ? 7.36597 47.11228 -0.27949 1.000 53.62748 913 GLY B C 1
ATOM 14771 O O . GLY B 1 913 ? 6.32597 46.59328 -0.69848 1.000 54.09596 913 GLY B O 1
ATOM 14772 N N . GLN B 1 914 ? 7.93995 46.74032 0.85453 1.000 46.85825 914 GLN B N 1
ATOM 14773 C CA . GLN B 1 914 ? 7.35692 45.69537 1.67857 1.000 48.63215 914 GLN B CA 1
ATOM 14774 C C . GLN B 1 914 ? 6.05092 46.18043 2.28753 1.000 51.41406 914 GLN B C 1
ATOM 14775 O O . GLN B 1 914 ? 5.88894 47.36444 2.59447 1.000 46.81877 914 GLN B O 1
ATOM 14781 N N . ILE B 1 915 ? 5.10490 45.25245 2.43556 1.000 53.40377 915 ILE B N 1
ATOM 14782 C CA . ILE B 1 915 ? 3.79689 45.54351 3.00853 1.000 58.75178 915 ILE B CA 1
ATOM 14783 C C . ILE B 1 915 ? 3.65386 44.80257 4.33056 1.000 51.92728 915 ILE B C 1
ATOM 14784 O O . ILE B 1 915 ? 3.80383 43.57957 4.37962 1.000 49.40329 915 ILE B O 1
ATOM 14789 N N . LEU B 1 916 ? 3.31086 45.54263 5.38052 1.000 49.36645 916 LEU B N 1
ATOM 14790 C CA . LEU B 1 916 ? 2.99783 45.01269 6.69854 1.000 45.62652 916 LEU B CA 1
ATOM 14791 C C . LEU B 1 916 ? 1.48383 44.93573 6.84953 1.000 47.96101 916 LEU B C 1
ATOM 14792 O O . LEU B 1 916 ? 0.78985 45.92074 6.60847 1.000 50.63239 916 LEU B O 1
ATOM 14797 N N . ARG B 1 917 ? 0.97380 43.76776 7.21757 1.000 46.82667 917 ARG B N 1
ATOM 14798 C CA . ARG B 1 917 ? -0.43321 43.63280 7.56456 1.000 50.22707 917 ARG B CA 1
ATOM 14799 C C . ARG B 1 917 ? -0.55923 43.72988 9.08155 1.000 44.30794 917 ARG B C 1
ATOM 14800 O O . ARG B 1 917 ? 0.02875 42.92190 9.80560 1.000 41.70763 917 ARG B O 1
ATOM 14808 N N . VAL B 1 918 ? -1.32821 44.70492 9.56250 1.000 47.98207 918 VAL B N 1
ATOM 14809 C CA . VAL B 1 918 ? -1.25322 45.11698 10.95748 1.000 50.58764 918 VAL B CA 1
ATOM 14810 C C . VAL B 1 918 ? -2.62723 45.17404 11.60246 1.000 54.88290 918 VAL B C 1
ATOM 14811 O O . VAL B 1 918 ? -3.65222 45.40003 10.94543 1.000 55.65141 918 VAL B O 1
ATOM 14815 N N . LYS B 1 919 ? -2.62625 44.93010 12.91247 1.000 57.68060 919 LYS B N 1
ATOM 14816 C CA . LYS B 1 919 ? -3.69926 45.34016 13.80744 1.000 54.86184 919 LYS B CA 1
ATOM 14817 C C . LYS B 1 919 ? -3.23124 46.56519 14.57439 1.000 50.39025 919 LYS B C 1
ATOM 14818 O O . LYS B 1 919 ? -2.04224 46.71817 14.83039 1.000 48.62951 919 LYS B O 1
ATOM 14824 N N . VAL B 1 920 ? -4.16123 47.46622 14.89133 1.000 53.38535 920 VAL B N 1
ATOM 14825 C CA . VAL B 1 920 ? -3.85421 48.75924 15.49228 1.000 56.68574 920 VAL B CA 1
ATOM 14826 C C . VAL B 1 920 ? -4.42623 48.79232 16.90327 1.000 56.07251 920 VAL B C 1
ATOM 14827 O O . VAL B 1 920 ? -5.58724 48.42635 17.11327 1.000 64.26823 920 VAL B O 1
ATOM 14831 N N . TYR B 1 921 ? -3.62823 49.25134 17.86226 1.000 54.30125 921 TYR B N 1
ATOM 14832 C CA . TYR B 1 921 ? -4.02125 49.31042 19.26025 1.000 51.80621 921 TYR B CA 1
ATOM 14833 C C . TYR B 1 921 ? -3.61523 50.65644 19.83819 1.000 59.10972 921 TYR B C 1
ATOM 14834 O O . TYR B 1 921 ? -2.66421 51.29839 19.37118 1.000 63.59184 921 TYR B O 1
ATOM 14843 N N . ARG B 1 922 ? -4.34124 51.08250 20.86716 1.000 60.64411 922 ARG B N 1
ATOM 14844 C CA . ARG B 1 922 ? -3.91722 52.23552 21.63612 1.000 62.47854 922 ARG B CA 1
ATOM 14845 C C . ARG B 1 922 ? -2.85625 51.79555 22.63815 1.000 60.14932 922 ARG B C 1
ATOM 14846 O O . ARG B 1 922 ? -2.90528 50.68157 23.17320 1.000 61.18102 922 ARG B O 1
ATOM 14854 N N . ASP B 1 923 ? -1.87023 52.65354 22.84112 1.000 57.21739 923 ASP B N 1
ATOM 14855 C CA . ASP B 1 923 ? -0.80325 52.39156 23.79915 1.000 60.94415 923 ASP B CA 1
ATOM 14856 C C . ASP B 1 923 ? -1.37127 52.50464 25.20914 1.000 64.28666 923 ASP B C 1
ATOM 14857 O O . ASP B 1 923 ? -1.88925 53.57166 25.57208 1.000 66.61325 923 ASP B O 1
ATOM 14862 N N . PRO B 1 924 ? -1.35130 51.43467 26.01119 1.000 65.37363 924 PRO B N 1
ATOM 14863 C CA . PRO B 1 924 ? -1.95032 51.48475 27.35218 1.000 66.49218 924 PRO B CA 1
ATOM 14864 C C . PRO B 1 924 ? -1.06332 52.10678 28.41816 1.000 69.24778 924 PRO B C 1
ATOM 14865 O O . PRO B 1 924 ? -1.49033 52.17384 29.57615 1.000 71.79545 924 PRO B O 1
ATOM 14869 N N . TYR B 1 925 ? 0.13970 52.56274 28.08116 1.000 67.91077 925 TYR B N 1
ATOM 14870 C CA . TYR B 1 925 ? 1.02970 53.17876 29.06114 1.000 68.68455 925 TYR B CA 1
ATOM 14871 C C . TYR B 1 925 ? 1.22873 54.65674 28.74607 1.000 67.22122 925 TYR B C 1
ATOM 14872 O O . TYR B 1 925 ? 1.08875 55.08169 27.59505 1.000 69.70309 925 TYR B O 1
ATOM 14881 N N . PRO B 1 926 ? 1.57373 55.47078 29.73804 1.000 70.25053 926 PRO B N 1
ATOM 14882 C CA . PRO B 1 926 ? 1.69277 56.90977 29.49198 1.000 68.27134 926 PRO B CA 1
ATOM 14883 C C . PRO B 1 926 ? 2.83879 57.22770 28.54698 1.000 66.68957 926 PRO B C 1
ATOM 14884 O O . PRO B 1 926 ? 3.75777 56.42967 28.33603 1.000 64.88936 926 PRO B O 1
ATOM 14888 N N . ALA B 1 927 ? 2.76882 58.43368 27.97592 1.000 68.38188 927 ALA B N 1
ATOM 14889 C CA . ALA B 1 927 ? 3.80084 58.89161 27.04992 1.000 70.14262 927 ALA B CA 1
ATOM 14890 C C . ALA B 1 927 ? 5.20583 58.66961 27.61794 1.000 71.45330 927 ALA B C 1
ATOM 14891 O O . ALA B 1 927 ? 6.04182 58.00656 26.98999 1.000 70.77164 927 ALA B O 1
ATOM 14893 N N . SER B 1 928 ? 5.48082 59.19566 28.81192 1.000 69.95049 928 SER B N 1
ATOM 14894 C CA . SER B 1 928 ? 6.78881 59.05266 29.44495 1.000 70.50582 928 SER B CA 1
ATOM 14895 C C . SER B 1 928 ? 6.70378 58.09872 30.62399 1.000 68.34767 928 SER B C 1
ATOM 14896 O O . SER B 1 928 ? 5.84777 58.25477 31.49997 1.000 73.84043 928 SER B O 1
ATOM 14899 N N . THR B 1 929 ? 7.61576 57.13870 30.66605 1.000 62.18377 929 THR B N 1
ATOM 14900 C CA . THR B 1 929 ? 7.59472 56.14975 31.73009 1.000 64.83935 929 THR B CA 1
ATOM 14901 C C . THR B 1 929 ? 8.98971 55.58373 31.88114 1.000 66.39743 929 THR B C 1
ATOM 14902 O O . THR B 1 929 ? 9.63871 55.25967 30.88216 1.000 66.03160 929 THR B O 1
ATOM 14906 N N . MET B 1 930 ? 9.44269 55.46577 33.12515 1.000 67.96341 930 MET B N 1
ATOM 14907 C CA . MET B 1 930 ? 10.66167 54.74276 33.44320 1.000 64.44457 930 MET B CA 1
ATOM 14908 C C . MET B 1 930 ? 10.36663 53.35480 33.98626 1.000 56.97262 930 MET B C 1
ATOM 14909 O O . MET B 1 930 ? 11.26161 52.71080 34.53830 1.000 58.18066 930 MET B O 1
ATOM 14914 N N . ASP B 1 931 ? 9.13762 52.89281 33.85626 1.000 54.64866 931 ASP B N 1
ATOM 14915 C CA . ASP B 1 931 ? 8.73259 51.56384 34.27632 1.000 63.33128 931 ASP B CA 1
ATOM 14916 C C . ASP B 1 931 ? 8.53559 50.62879 33.08636 1.000 63.44445 931 ASP B C 1
ATOM 14917 O O . ASP B 1 931 ? 8.49061 51.06274 31.92734 1.000 64.20507 931 ASP B O 1
ATOM 14922 N N . PRO B 1 932 ? 8.43856 49.32381 33.33842 1.000 58.99655 932 PRO B N 1
ATOM 14923 C CA . PRO B 1 932 ? 8.22555 48.37876 32.24146 1.000 56.35149 932 PRO B CA 1
ATOM 14924 C C . PRO B 1 932 ? 6.91657 48.66975 31.52243 1.000 62.62856 932 PRO B C 1
ATOM 14925 O O . PRO B 1 932 ? 6.00257 49.29180 32.07339 1.000 65.36047 932 PRO B O 1
ATOM 14929 N N . ILE B 1 933 ? 6.84858 48.23070 30.26445 1.000 58.73862 933 ILE B N 1
ATOM 14930 C CA . ILE B 1 933 ? 5.66159 48.38368 29.42442 1.000 55.76458 933 ILE B CA 1
ATOM 14931 C C . ILE B 1 933 ? 5.38657 47.04666 28.74948 1.000 52.69579 933 ILE B C 1
ATOM 14932 O O . ILE B 1 933 ? 5.48059 46.93560 27.51849 1.000 52.43787 933 ILE B O 1
ATOM 14937 N N . PRO B 1 934 ? 5.04754 46.00770 29.50652 1.000 56.10146 934 PRO B N 1
ATOM 14938 C CA . PRO B 1 934 ? 4.87152 44.67968 28.90458 1.000 57.49637 934 PRO B CA 1
ATOM 14939 C C . PRO B 1 934 ? 3.78154 44.70665 27.83757 1.000 57.19107 934 PRO B C 1
ATOM 14940 O O . PRO B 1 934 ? 2.68454 45.21368 28.06953 1.000 55.55403 934 PRO B O 1
ATOM 14944 N N . LEU B 1 935 ? 4.08754 44.12159 26.67460 1.000 56.61731 935 LEU B N 1
ATOM 14945 C CA . LEU B 1 935 ? 3.15855 44.04756 25.54959 1.000 56.42782 935 LEU B CA 1
ATOM 14946 C C . LEU B 1 935 ? 2.86053 42.61454 25.13065 1.000 58.70441 935 LEU B C 1
ATOM 14947 O O . LEU B 1 935 ? 2.26254 42.39851 24.06365 1.000 57.71481 935 LEU B O 1
ATOM 14952 N N . HIS B 1 936 ? 3.26450 41.63357 25.94370 1.000 55.61719 936 HIS B N 1
ATOM 14953 C CA . HIS B 1 936 ? 3.08947 40.22656 25.59176 1.000 57.75956 936 HIS B CA 1
ATOM 14954 C C . HIS B 1 936 ? 1.65147 39.91857 25.16976 1.000 59.74137 936 HIS B C 1
ATOM 14955 O O . HIS B 1 936 ? 1.41747 39.18053 24.20379 1.000 56.85682 936 HIS B O 1
ATOM 14962 N N . ASP B 1 937 ? 0.67447 40.42663 25.92572 1.000 62.52855 937 ASP B N 1
ATOM 14963 C CA . ASP B 1 937 ? -0.74353 40.20564 25.66271 1.000 62.48118 937 ASP B CA 1
ATOM 14964 C C . ASP B 1 937 ? -1.40349 41.40063 24.98465 1.000 59.67294 937 ASP B C 1
ATOM 14965 O O . ASP B 1 937 ? -2.59349 41.65966 25.20462 1.000 62.44959 937 ASP B O 1
ATOM 14970 N N . ILE B 1 938 ? -0.65447 42.14057 24.16362 1.000 55.28821 938 ILE B N 1
ATOM 14971 C CA . ILE B 1 938 ? -1.25043 43.26155 23.44356 1.000 56.90419 938 ILE B CA 1
ATOM 14972 C C . ILE B 1 938 ? -2.44343 42.79254 22.61957 1.000 58.07538 938 ILE B C 1
ATOM 14973 O O . ILE B 1 938 ? -3.40941 43.54355 22.42552 1.000 61.81794 938 ILE B O 1
ATOM 14978 N N . LYS B 1 939 ? -2.42645 41.53152 22.17363 1.000 56.37518 939 LYS B N 1
ATOM 14979 C CA . LYS B 1 939 ? -3.50645 40.98550 21.35464 1.000 57.24371 939 LYS B CA 1
ATOM 14980 C C . LYS B 1 939 ? -4.83946 40.95656 22.09162 1.000 59.20710 939 LYS B C 1
ATOM 14981 O O . LYS B 1 939 ? -5.88846 40.79656 21.45061 1.000 59.61504 939 LYS B O 1
ATOM 14987 N N . ASN B 1 940 ? -4.82548 41.06663 23.42062 1.000 59.98351 940 ASN B N 1
ATOM 14988 C CA . ASN B 1 940 ? -6.04849 41.11269 24.20960 1.000 63.96030 940 ASN B CA 1
ATOM 14989 C C . ASN B 1 940 ? -6.52146 42.52971 24.47153 1.000 63.68658 940 ASN B C 1
ATOM 14990 O O . ASN B 1 940 ? -7.54447 42.71176 25.13750 1.000 69.84258 940 ASN B O 1
ATOM 14995 N N . GLN B 1 941 ? -5.85844 43.50567 23.90549 1.000 61.19681 941 GLN B N 1
ATOM 14996 C CA . GLN B 1 941 ? -6.29641 44.86369 24.05342 1.000 62.22062 941 GLN B CA 1
ATOM 14997 C C . GLN B 1 941 ? -7.35639 45.12966 22.99439 1.000 62.88649 941 GLN B C 1
ATOM 14998 O O . GLN B 1 941 ? -7.40539 44.46661 21.99742 1.000 62.51013 941 GLN B O 1
ATOM 15004 N N . PRO B 1 942 ? -8.21237 46.11769 23.21034 1.000 63.99978 942 PRO B N 1
ATOM 15005 C CA . PRO B 1 942 ? -9.21035 46.42266 22.18031 1.000 62.57066 942 PRO B CA 1
ATOM 15006 C C . PRO B 1 942 ? -8.54033 46.78559 20.86130 1.000 64.01557 942 PRO B C 1
ATOM 15007 O O . PRO B 1 942 ? -7.56031 47.52956 20.82628 1.000 66.13688 942 PRO B O 1
ATOM 15011 N N . VAL B 1 943 ? -9.05732 46.22655 19.77032 1.000 63.16547 943 VAL B N 1
ATOM 15012 C CA . VAL B 1 943 ? -8.52530 46.49747 18.44232 1.000 60.02825 943 VAL B CA 1
ATOM 15013 C C . VAL B 1 943 ? -9.18926 47.75046 17.88325 1.000 62.15482 943 VAL B C 1
ATOM 15014 O O . VAL B 1 943 ? -10.41626 47.79848 17.74623 1.000 68.81088 943 VAL B O 1
ATOM 15018 N N . VAL B 1 944 ? -8.38624 48.77643 17.58621 1.000 57.37530 944 VAL B N 1
ATOM 15019 C CA . VAL B 1 944 ? -8.92321 50.01542 17.00915 1.000 57.78061 944 VAL B CA 1
ATOM 15020 C C . VAL B 1 944 ? -9.38019 49.79636 15.56915 1.000 61.98112 944 VAL B C 1
ATOM 15021 O O . VAL B 1 944 ? -10.50718 50.14737 15.18912 1.000 59.74137 944 VAL B O 1
ATOM 15025 N N . THR B 1 945 ? -8.50919 49.22130 14.74519 1.000 63.82607 945 THR B N 1
ATOM 15026 C CA . THR B 1 945 ? -8.79718 48.93424 13.33820 1.000 59.68610 945 THR B CA 1
ATOM 15027 C C . THR B 1 945 ? -7.66919 48.02820 12.84626 1.000 54.71972 945 THR B C 1
ATOM 15028 O O . THR B 1 945 ? -6.80721 47.60522 13.62729 1.000 54.76972 945 THR B O 1
ATOM 15032 N N . GLN B 1 946 ? -7.65818 47.74214 11.55227 1.000 55.98040 946 GLN B N 1
ATOM 15033 C CA . GLN B 1 946 ? -6.67119 46.84709 10.97233 1.000 55.53034 946 GLN B CA 1
ATOM 15034 C C . GLN B 1 946 ? -6.49016 47.23102 9.51031 1.000 58.51228 946 GLN B C 1
ATOM 15035 O O . GLN B 1 946 ? -7.33914 47.90801 8.92127 1.000 56.72785 946 GLN B O 1
ATOM 15041 N N . GLY B 1 947 ? -5.38016 46.79797 8.92635 1.000 56.29359 947 GLY B N 1
ATOM 15042 C CA . GLY B 1 947 ? -5.14813 47.14690 7.52633 1.000 54.94080 947 GLY B CA 1
ATOM 15043 C C . GLY B 1 947 ? -3.69713 46.90185 7.14636 1.000 57.28318 947 GLY B C 1
ATOM 15044 O O . GLY B 1 947 ? -3.05416 45.99286 7.67241 1.000 54.56444 947 GLY B O 1
ATOM 15045 N N . THR B 1 948 ? -3.19110 47.73680 6.23833 1.000 57.51216 948 THR B N 1
ATOM 15046 C CA . THR B 1 948 ? -1.86210 47.51375 5.68736 1.000 53.89330 948 THR B CA 1
ATOM 15047 C C . THR B 1 948 ? -1.05208 48.79273 5.72831 1.000 52.35891 948 THR B C 1
ATOM 15048 O O . THR B 1 948 ? -1.60105 49.89675 5.77125 1.000 51.41143 948 THR B O 1
ATOM 15052 N N . ILE B 1 949 ? 0.26892 48.61371 5.76134 1.000 50.39025 949 ILE B N 1
ATOM 15053 C CA . ILE B 1 949 ? 1.23594 49.70168 5.71030 1.000 51.13245 949 ILE B CA 1
ATOM 15054 C C . ILE B 1 949 ? 2.30495 49.31862 4.70133 1.000 53.31955 949 ILE B C 1
ATOM 15055 O O . ILE B 1 949 ? 2.94993 48.27061 4.84339 1.000 49.13747 949 ILE B O 1
ATOM 15060 N N . THR B 1 950 ? 2.52898 50.17657 3.73330 1.000 50.83241 950 THR B N 1
ATOM 15061 C CA . THR B 1 950 ? 3.54299 49.96350 2.75432 1.000 54.77236 950 THR B CA 1
ATOM 15062 C C . THR B 1 950 ? 4.68600 50.88449 3.11030 1.000 56.59100 950 THR B C 1
ATOM 15063 O O . THR B 1 950 ? 4.47502 52.03351 3.42424 1.000 57.30950 950 THR B O 1
ATOM 15067 N N . LEU B 1 951 ? 5.89599 50.37346 3.04034 1.000 58.42016 951 LEU B N 1
ATOM 15068 C CA . LEU B 1 951 ? 7.05501 51.13246 3.37132 1.000 57.49900 951 LEU B CA 1
ATOM 15069 C C . LEU B 1 951 ? 7.54804 51.77739 2.12529 1.000 55.44086 951 LEU B C 1
ATOM 15070 O O . LEU B 1 951 ? 7.74804 51.12434 1.13033 1.000 55.54613 951 LEU B O 1
ATOM 15075 N N . VAL B 1 952 ? 7.77306 53.07339 2.19824 1.000 54.08017 952 VAL B N 1
ATOM 15076 C CA . VAL B 1 952 ? 8.21509 53.79532 1.04621 1.000 63.13389 952 VAL B CA 1
ATOM 15077 C C . VAL B 1 952 ? 9.63410 54.23830 1.14721 1.000 60.19669 952 VAL B C 1
ATOM 15078 O O . VAL B 1 952 ? 10.45711 53.93324 0.30823 1.000 61.53369 952 VAL B O 1
ATOM 15082 N N . GLY B 1 953 ? 9.92710 54.97434 2.19318 1.000 58.20435 953 GLY B N 1
ATOM 15083 C CA . GLY B 1 953 ? 11.26411 55.49732 2.29517 1.000 58.22277 953 GLY B CA 1
ATOM 15084 C C . GLY B 1 953 ? 11.67410 56.05637 3.61115 1.000 59.09130 953 GLY B C 1
ATOM 15085 O O . GLY B 1 953 ? 10.95909 55.96343 4.56815 1.000 57.48058 953 GLY B O 1
ATOM 15086 N N . ASN B 1 954 ? 12.81012 56.73435 3.59914 1.000 62.31273 954 ASN B N 1
ATOM 15087 C CA . ASN B 1 954 ? 13.42711 57.21439 4.83812 1.000 63.57078 954 ASN B CA 1
ATOM 15088 C C . ASN B 1 954 ? 13.49007 56.08844 5.86918 1.000 59.13604 954 ASN B C 1
ATOM 15089 O O . ASN B 1 954 ? 12.96906 56.18950 6.98017 1.000 57.39372 954 ASN B O 1
ATOM 15094 N N . ILE B 1 955 ? 14.14906 55.00040 5.47524 1.000 55.40928 955 ILE B N 1
ATOM 15095 C CA . ILE B 1 955 ? 14.17102 53.75844 6.24729 1.000 54.92501 955 ILE B CA 1
ATOM 15096 C C . ILE B 1 955 ? 15.54401 53.62444 6.91232 1.000 56.68048 955 ILE B C 1
ATOM 15097 O O . ILE B 1 955 ? 16.57802 53.85739 6.27432 1.000 53.75645 955 ILE B O 1
ATOM 15102 N N . TYR B 1 956 ? 15.54698 53.26150 8.19234 1.000 53.46694 956 TYR B N 1
ATOM 15103 C CA . TYR B 1 956 ? 16.75697 53.15351 9.00536 1.000 51.84569 956 TYR B CA 1
ATOM 15104 C C . TYR B 1 956 ? 16.77593 51.77454 9.64642 1.000 49.75860 956 TYR B C 1
ATOM 15105 O O . TYR B 1 956 ? 15.80192 51.38659 10.29543 1.000 51.16929 956 TYR B O 1
ATOM 15114 N N . VAL B 1 957 ? 17.86392 51.03151 9.44247 1.000 49.28222 957 VAL B N 1
ATOM 15115 C CA . VAL B 1 957 ? 17.99988 49.64553 9.90454 1.000 49.83755 957 VAL B CA 1
ATOM 15116 C C . VAL B 1 957 ? 19.35487 49.50053 10.58556 1.000 51.68251 957 VAL B C 1
ATOM 15117 O O . VAL B 1 957 ? 20.38589 49.81048 9.97956 1.000 54.00384 957 VAL B O 1
ATOM 15121 N N . ASP B 1 958 ? 19.36484 49.00959 11.82358 1.000 46.51084 958 ASP B N 1
ATOM 15122 C CA . ASP B 1 958 ? 20.62883 48.87760 12.55061 1.000 47.00037 958 ASP B CA 1
ATOM 15123 C C . ASP B 1 958 ? 20.47179 47.74164 13.54866 1.000 46.01604 958 ASP B C 1
ATOM 15124 O O . ASP B 1 958 ? 19.77178 47.88571 14.55364 1.000 46.64243 958 ASP B O 1
ATOM 15129 N N . SER B 1 959 ? 21.13278 46.62262 13.27872 1.000 43.01568 959 SER B N 1
ATOM 15130 C CA . SER B 1 959 ? 21.11574 45.47166 14.17177 1.000 41.42076 959 SER B CA 1
ATOM 15131 C C . SER B 1 959 ? 22.31473 45.44768 15.11579 1.000 42.03662 959 SER B C 1
ATOM 15132 O O . SER B 1 959 ? 22.44170 44.51171 15.90983 1.000 42.79197 959 SER B O 1
ATOM 15135 N N . ASP B 1 960 ? 23.19875 46.44466 15.04575 1.000 43.05516 960 ASP B N 1
ATOM 15136 C CA . ASP B 1 960 ? 24.38974 46.46967 15.89377 1.000 49.24538 960 ASP B CA 1
ATOM 15137 C C . ASP B 1 960 ? 24.20574 47.27173 17.16773 1.000 49.92704 960 ASP B C 1
ATOM 15138 O O . ASP B 1 960 ? 24.80071 46.92877 18.19275 1.000 49.27959 960 ASP B O 1
ATOM 15143 N N . ALA B 1 961 ? 23.42176 48.35275 17.11267 1.000 53.34061 961 ALA B N 1
ATOM 15144 C CA . ALA B 1 961 ? 23.39176 49.31180 18.21162 1.000 57.30950 961 ALA B CA 1
ATOM 15145 C C . ALA B 1 961 ? 22.79573 48.71087 19.47664 1.000 54.48548 961 ALA B C 1
ATOM 15146 O O . ALA B 1 961 ? 23.18073 49.11091 20.58663 1.000 52.16941 961 ALA B O 1
ATOM 15148 N N . LEU B 1 962 ? 21.88572 47.74888 19.33068 1.000 43.80525 962 LEU B N 1
ATOM 15149 C CA . LEU B 1 962 ? 21.19769 47.11395 20.45070 1.000 49.26643 962 LEU B CA 1
ATOM 15150 C C . LEU B 1 962 ? 21.64765 45.66695 20.64677 1.000 46.11079 962 LEU B C 1
ATOM 15151 O O . LEU B 1 962 ? 20.86163 44.78898 21.00380 1.000 49.16642 962 LEU B O 1
ATOM 15156 N N . ASN B 1 963 ? 22.92465 45.40091 20.41880 1.000 46.83983 963 ASN B N 1
ATOM 15157 C CA . ASN B 1 963 ? 23.45162 44.04891 20.56787 1.000 45.51862 963 ASN B CA 1
ATOM 15158 C C . ASN B 1 963 ? 24.90762 44.11489 20.99188 1.000 45.23963 963 ASN B C 1
ATOM 15159 O O . ASN B 1 963 ? 25.74464 44.60184 20.22887 1.000 48.20315 963 ASN B O 1
ATOM 15164 N N . VAL B 1 964 ? 25.22259 43.58694 22.17691 1.000 45.94761 964 VAL B N 1
ATOM 15165 C CA . VAL B 1 964 ? 26.60158 43.62994 22.66793 1.000 49.47962 964 VAL B CA 1
ATOM 15166 C C . VAL B 1 964 ? 27.54958 42.83888 21.77498 1.000 43.42889 964 VAL B C 1
ATOM 15167 O O . VAL B 1 964 ? 28.74459 43.11585 21.75398 1.000 44.27636 964 VAL B O 1
ATOM 15171 N N . ALA B 1 965 ? 27.04557 41.88385 21.00002 1.000 39.28103 965 ALA B N 1
ATOM 15172 C CA . ALA B 1 965 ? 27.93057 41.09179 20.15307 1.000 41.66815 965 ALA B CA 1
ATOM 15173 C C . ALA B 1 965 ? 28.68660 41.93373 19.12604 1.000 46.24765 965 ALA B C 1
ATOM 15174 O O . ALA B 1 965 ? 29.71660 41.48569 18.61607 1.000 52.44839 965 ALA B O 1
ATOM 15176 N N . SER B 1 966 ? 28.23463 43.14873 18.81797 1.000 43.54206 966 SER B N 1
ATOM 15177 C CA . SER B 1 966 ? 29.00866 43.97367 17.89395 1.000 45.88445 966 SER B CA 1
ATOM 15178 C C . SER B 1 966 ? 30.17766 44.71467 18.56193 1.000 48.41107 966 SER B C 1
ATOM 15179 O O . SER B 1 966 ? 30.89269 45.44863 17.87191 1.000 47.41884 966 SER B O 1
ATOM 15182 N N . GLU B 1 967 ? 30.36964 44.59973 19.86794 1.000 47.74520 967 GLU B N 1
ATOM 15183 C CA . GLU B 1 967 ? 31.41565 45.39674 20.50991 1.000 50.99822 967 GLU B CA 1
ATOM 15184 C C . GLU B 1 967 ? 32.78264 44.72370 20.41096 1.000 48.57425 967 GLU B C 1
ATOM 15185 O O . GLU B 1 967 ? 32.88361 43.50470 20.26902 1.000 50.96664 967 GLU B O 1
ATOM 15191 N N . PRO B 1 968 ? 33.85365 45.49269 20.51094 1.000 50.33761 968 PRO B N 1
ATOM 15192 C CA . PRO B 1 968 ? 35.17164 44.86966 20.63199 1.000 55.60930 968 PRO B CA 1
ATOM 15193 C C . PRO B 1 968 ? 35.24160 44.01572 21.89603 1.000 55.97513 968 PRO B C 1
ATOM 15194 O O . PRO B 1 968 ? 34.57859 44.29478 22.90101 1.000 53.99595 968 PRO B O 1
ATOM 15198 N N . THR B 1 969 ? 36.02958 42.93970 21.82009 1.000 51.20088 969 THR B N 1
ATOM 15199 C CA . THR B 1 969 ? 36.29955 42.11475 22.97713 1.000 46.45820 969 THR B CA 1
ATOM 15200 C C . THR B 1 969 ? 37.35655 42.78877 23.85712 1.000 51.73252 969 THR B C 1
ATOM 15201 O O . THR B 1 969 ? 38.05058 43.72773 23.44508 1.000 50.96401 969 THR B O 1
ATOM 15205 N N . ALA B 1 970 ? 37.49052 42.28482 25.09014 1.000 52.23521 970 ALA B N 1
ATOM 15206 C CA . ALA B 1 970 ? 38.56552 42.78184 25.95313 1.000 46.39504 970 ALA B CA 1
ATOM 15207 C C . ALA B 1 970 ? 39.92952 42.50278 25.34416 1.000 47.16881 970 ALA B C 1
ATOM 15208 O O . ALA B 1 970 ? 40.86654 43.27477 25.54114 1.000 48.87165 970 ALA B O 1
ATOM 15210 N N . ASP B 1 971 ? 40.07551 41.40474 24.59722 1.000 50.70345 971 ASP B N 1
ATOM 15211 C CA . ASP B 1 971 ? 41.36052 41.16569 23.94025 1.000 52.11941 971 ASP B CA 1
ATOM 15212 C C . ASP B 1 971 ? 41.68555 42.27363 22.93520 1.000 52.02203 971 ASP B C 1
ATOM 15213 O O . ASP B 1 971 ? 42.80656 42.79661 22.90419 1.000 52.75633 971 ASP B O 1
ATOM 15218 N N . GLU B 1 972 ? 40.69757 42.67762 22.13317 1.000 52.80896 972 GLU B N 1
ATOM 15219 C CA . GLU B 1 972 ? 40.93661 43.70057 21.12012 1.000 54.08280 972 GLU B CA 1
ATOM 15220 C C . GLU B 1 972 ? 41.22463 45.05559 21.76207 1.000 56.05409 972 GLU B C 1
ATOM 15221 O O . GLU B 1 972 ? 42.17165 45.75455 21.37205 1.000 56.50151 972 GLU B O 1
ATOM 15227 N N . ASP B 1 973 ? 40.42962 45.44065 22.76104 1.000 53.29323 973 ASP B N 1
ATOM 15228 C CA . ASP B 1 973 ? 40.70464 46.69068 23.45998 1.000 54.00911 973 ASP B CA 1
ATOM 15229 C C . ASP B 1 973 ? 42.09263 46.67168 24.07900 1.000 57.61743 973 ASP B C 1
ATOM 15230 O O . ASP B 1 973 ? 42.85165 47.63366 23.94097 1.000 63.11283 973 ASP B O 1
ATOM 15235 N N . ALA B 1 974 ? 42.45160 45.57370 24.76506 1.000 57.36214 974 ALA B N 1
ATOM 15236 C CA . ALA B 1 974 ? 43.76659 45.52770 25.39908 1.000 61.32051 974 ALA B CA 1
ATOM 15237 C C . ALA B 1 974 ? 44.88360 45.61063 24.37209 1.000 62.03375 974 ALA B C 1
ATOM 15238 O O . ALA B 1 974 ? 45.95361 46.15063 24.66508 1.000 66.03160 974 ALA B O 1
ATOM 15240 N N . ALA B 1 975 ? 44.66361 45.06158 23.17811 1.000 60.50199 975 ALA B N 1
ATOM 15241 C CA . ALA B 1 975 ? 45.65062 45.14751 22.11412 1.000 66.86328 975 ALA B CA 1
ATOM 15242 C C . ALA B 1 975 ? 45.75466 46.55349 21.53506 1.000 78.24096 975 ALA B C 1
ATOM 15243 O O . ALA B 1 975 ? 46.79168 46.89744 20.96106 1.000 80.79916 975 ALA B O 1
ATOM 15245 N N . HIS B 1 976 ? 44.70068 47.36151 21.64901 1.000 84.95492 976 HIS B N 1
ATOM 15246 C CA . HIS B 1 976 ? 44.70771 48.73249 21.14494 1.000 89.62127 976 HIS B CA 1
ATOM 15247 C C . HIS B 1 976 ? 45.25472 49.75352 22.14190 1.000 93.22434 976 HIS B C 1
ATOM 15248 O O . HIS B 1 976 ? 45.11875 50.95552 21.90485 1.000 96.84582 976 HIS B O 1
ATOM 15255 N N . VAL B 1 977 ? 45.85469 49.31456 23.24693 1.000 94.26130 977 VAL B N 1
ATOM 15256 C CA . VAL B 1 977 ? 46.46070 50.23259 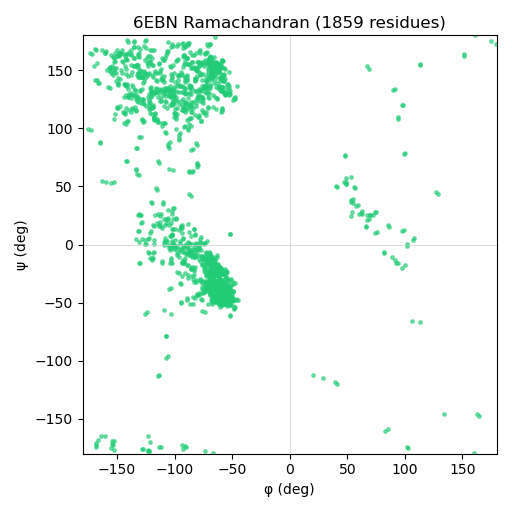24.21990 1.000 94.56923 977 VAL B CA 1
ATOM 15257 C C . VAL B 1 977 ? 47.98570 50.22856 24.07892 1.000 97.19060 977 VAL B C 1
ATOM 15258 O O . VAL B 1 977 ? 48.67971 51.13356 24.55589 1.000 96.47473 977 VAL B O 1
#

Secondary structure (DSSP, 8-state):
---SHHHHHHHTTS--TT-TTHHHHHHHHHHHHHHHHHHHHHSSTTPPPSS-HHHHTSHHHHHHHHHHHHHHHHHHHHHHHHS--TTSTTB-SSS--PPPHHHHHHHHHHHTT--BTTSGGG-TTHHHHHHHHHHHHHHHTT----SSSSS---EEEEES-HHHHHHHHHHHHHHHHHHHHHHHHHTSTTSTTGGGTTT-EEE-TTS-EEEGGGS-HHHHTT--HHHHHTHHHHHHHHH---HHHHHHHHHTTSHHHH-HHHHHHHTT--S--EEEEETT--THHHHHHHHTTS-GGGEEEEPB-TTS-B-HHHHHHHHHHHHHTT--EEEEEEEBS-TTT--B--HHHHHHHHHHHHTTT---EEEEE-TTTGGGGGGS----TT--S--------SS------PPPHHHHHHHTTGGGSSEEEE------PPSS-EEEEESSGGGGGGGSS--PPPP-TTSPPPSSSSSS-SS-BHHHHHHHHHHHHHH-SSTTTHHHHHHHHHHHHHHHHHHHHHS--SSSSEEEEESS--GGGSSTT--HHHHHHHHHHHHHHTTT--HHHHHT-HHHHHHHTTSS-SSSEEEEEEEEB-TT-PBP-BHHHHHHHHHHHHHHTS--STTS-GGG---B-EEEEE-HHHHHHHHHHHHHHHT-BSSS-EEEEEEE---SSTTGGGHHHHHHHHHHHHHHHHHHHHHHHT--S-B--EEEEEEETTEEEEEE---SSSGGG-EEEEEEEEEEES-------EEEEESS-B-GGG--TT--EEEEEEETT-S--EEEEEEEEEEEEEEE-SGGGS-SS--SSEEEEEEEETTEEEEEE---SSS--EEEEEEEEEEESSPPPHHHHHH-EEEEETT--HHHHPSPPPGGG----TTSSSSTT-EEEEEEE---S-SEESS----TTGGGSPEEEEEEEEEEEEEEEESSTT-GGGSPPHHHHHHTS---/----HHHHHHHTTB--TT-TTHHHHHHHHHHHHHHHHHHHHHSSTTPPPSS-HHHHTSHHHHHHHHHHHHHHHHHHHHHHHHS--TTSTTB-SSS--PPBHHHHHHHHHHHTT--BTTSGGG-TTHHHHHHHHHHHHHHHHT----SSSSS---EEEEES-HHHHHHHHHHHHHHHHHHHHHHHHHTSTTSTTGGGTTT-EEE-TTS-EEEGGGS-HHHHTT--HHHHHTHHHHHHHHH---HHHHHHHHTTTSHHHH-HHHHHHHHT--S--EEEEETT--THHHHHHHHTTS-GGGEEEEPB-TTS-B-HHHHHHHHHHHHHHT--EEEEEEEBS-TTT--B--HHHHHHHHHHHHTTT---EEEEE-TTTGGGGGGS----TT--S--------SS------PPPHHHHHHHHHGGGSSEEEE-------PSS-EEEEESSGGGGGGGSS--PPPP-TTSPPPSSSSSS-SS-BHHHHHHHHHHHHHH-SSTTTHHHHHHHHHHHHHHHHHHHHHS--SSSSEEEEESS--GGGSSTT--HHHHHHHHHHHHHHTTT--HHHHHT-HHHHHHHTTSS-TTSEEEEEEEEB-TT-PBP-BHHHHHHHHHHHHHHTS--STTS-GGG---B-EEEEE-HHHHHHHHHHHHHHHT-BSSS-EEEEEEE---SSTTGGGHHHHHHHHHHHHHHHHHHHHHHHT--S-B--EEEEEEETTEEEEEE---SSSGGG-EEEEEEEEEEES-------EEEEESS-B-GGG--TT--EEEEEEETT-S--EEEEEEEEEEEEEEE-SGGGS-SS--SSEEEEEEEETTEEEEEE---SSS--EEEEEEEEEEESSPPPHHHHHH-EEEEETT--HHHHPSPPPGGG----TTSTTSTT-EEEEEEEE--S-SEESS----TTGGGSPP-EEEEEEEEEEEEEESSTT-GGGSPPHHHHHHT-

Sequence (1917 aa):
VPSSDDHERISALFLGPKAENAAFLQQQWLTTVVAQQKAARDAYFPDDNAFITTDMQTSPAFAQQTTKVIASNLTELLTALGERSIPFFSPRYSGHMSVDQSLPAILGFLSTTFYNPNNVAFEASPFTTLIEEEVGLQLSEMLGYNRLNNTEKPLAWGHIASGGTVANLEAMWAARNLKFYPLSLRDASAEGAEMEFIRDTFSVKTCVGDKKLLKDCSPWELLNLHVSTILDMPDRLHDEYNISPQFLEKVMRKYIIQSTNKDTLMQRWGLTQQPVVLSPSTNHYYSWPKAAAVLGIGSDNLRNVPVDIQAHMDINELDRRMLKICLDEETPVYQVVAVIGTTEEEGGVDRITEILKLRQKYEALGLSFAIHADAAWGGYFATMLPKDTLGRNRTRLPKEDTTSGFVPHVGLREESALQLSHIKYADSITIDPHAGYVPYPAGALCYRDGRMRYLLTWSAPYLAQGNEGQSIGIYGIEGSKKPGAAASAVFMAHEETIGLTPSGYGNLLGQAMFTCRRYAAHWSAMSTDTTSFTVTPFNPIPADIDPNADPAKVEEQKQFIRDRILFKSNEEIYNDSEAMELLHQLGSDLNINVFACNFRDRRDNNLNTDVEEANWLNNRIFQRFSVTSAEENPLETPFFLSSTTLKQSEYGVCATEVKRRRMGLVGDQDVIVLRNVVMSPFTTTNDFVGTLANTFQKIVEEEVEYARIRNDMKPSIHTFLLHGSGEQYYLVHTPTIHMASGRRQIILSVNVEGQVRQAVEAVIVHHNTVPLRLDEIVDGGSFDGILTIGKRKTSFKKVKISNIKVVKKRSLMTEDLEESAYPSLMPFYFYGTTQGHAHLDHVITVVPNIHLSAGEIQYKFDDEVSSEDLAKGLIVVAENVHEASMQPFPLMKDFKITNQFFFSSGQILRVKVYRDPYPASTMDPIPLHDIKNQPVVTQGTITLVGNIYVDSDALNVASEPTADEDAAHVPHAVPSSDDHERISALFLGPKAENAAFLQQQWLTTVVAQQKAARDAYFPDDNAFITTDMQTSPAFAQTTKVIASNLTELLTALGERSIPFFSPRYSGHMSVDQSLPAILGFLSTTFYNPNNVAFEASPFTTLIEEEVGLQLSEMLGYNRLNNTEKPLAWGHIASGGTVANLEAMWAARNLKFYPLSLRDASAEGAEMEFIRDTFSVKTCVGDKKLLKDCSPWELLNLHVSTILDMPDRLHDEYNISPQFLEKVMRKYIIQSTNKDTLMQRWGLTQQPVVLSPSTNHYSWPKAAAVLGIGSDNLRNVPVDIQAHMDINELDRMLKICLDEETPVYQVVAVIGTTEEEGGVDRITEILKLRRQKYEALGLSFAIHADAAWGGYFATMLPKDTLGRNRTRLPKEDTTSGFVPHVGLREESALQLSHIKYADSITIDPHAGYVPYPAGALCYRDGRMRYLLTWSAPYLAQGNEGQSIGIYGIEGSKPGAAASAVFMAHETIGLTPSGYGNLLGQAMFTCRRYAAHWSAMSTDTTSFTVTPFNPIPADIDPNADPAKVEEQKQFIRDRILFKSNEEIYNDSEAMELLHQLGSDLNINVFACNFRDRDNNLNTDVEEANWLNNRIFQRFSVTSAEENPLETPFFLSSTTLKQSEYGVCATEVKRRMGLVGDQDVIVLRNVVMSPFTTTNDFVGTLANTFQKIVEEEVEYARIRNDMKPSIHTFLLHGSGEQYYLVHTPTIHMASGRRQIILSVNVEGQVRQAVEAVIVHHNTVPLRLDEIVDGGSFDGILTIGKRKTSFKVKISNIKVVKKRSLMTEDLEESAYPSLMPFYFYGTQGHAHLDHVITVVPNIHLSAGEIQYKFDDEVSSEDLAKGLIVVAENVHEASMQPFPLMKDFKITNQFFFSSGQILRVKVYRDPYPASTMDPIPLHDIKNQPVVTQGTITLVGNIYVDSDALNVASEPTADEDAAHV

Nearest PDB structures (foldseek):
  6ebn-assembly1_A  TM=1.001E+00  e=0.000E+00  Psilocybe cubensis
  7cx0-assembly1_A  TM=8.770E-01  e=4.253E-46  Enterococcus faecalis
  7cwy-assembly2_C  TM=8.764E-01  e=4.037E-46  Enterococcus faecalis
  5hsj-assembly1_A  TM=8.703E-01  e=8.728E-45  Levilactobacillus brevis
  7cwz-assembly2_C  TM=8.727E-01  e=4.623E-44  Enterococcus faecalis

Foldseek 3Di:
DFFQVLVVQCCQFFCAQVNPVVVVVVVLVVVLVVVVVVVVCPPPVVDDDPQDPVNCPDPVNVVVVVVVVVVVVVVVVCCVFFPFSLAHLLEFAAPGHGFTPLLVSLLVSQVVLFAWQLFCVSPVPLVVLFFVLQLVLLVLLPFDCDPPDPFFHKTKGWDQALLQQLLLLLLLLVQLLCQLVLVLVCCPVPHPNVVCQVPDWFQFLLGDTDRSNPDQSLRSSARASVRSLCVVVCCCVPVVDAQVVVLVRSCVRTCVNVNVVVSCVVNVHDAQAAEEEALQADVSNQVSCCVNVSHSVRHHHAAADQLRARDLVSVLVVVVVCLVVSHAYSEYEWELQGNFAGAGHQVVSVVVSQVVVSNVRHHYAYEYACQPPSLLSQLADDDPPVDDDDDDDRDDDPQRRFFFDGFDPSSNVRSSPVLVGQKYKYFCCLVSNPGRTIMMMGSNHSSLCSQDSGHDDDDDPVHDDRPNSRGDDRTDGSSSSSSSSSSCVSQHSHCSGSVSLQRLLVLVLLLLLLLLQQVDDLPDQKHKFWSQHQVQPPPVPGDVVVSNVVSVVSVVQRAPDAPVSQVVPVVSVVRSSRGAGSRQKIKMFMWGAAPVSHTDQAQVLSQQLRQQLQVLADDDDSVDRSVPRSHHHYKDKAACVNNPPNQVVNSVRNNYDDSGIHMIIMGGGNDSRCSRSHVSNVSSVVSSVVSSVSSVLSNQQEPQWFDKWKWWWFDDQVWIKTWTDAFSSHQQRFKTWIKIWHKAFDDDDDPWTKMKMFPDGDGPVPDAAFDKGWIWIDTHPDPDITTIITGRIHTLAIEGRGPQQADDADAQFWKWWWADAFQFIWTWTDCRDPPDKTKIFRGKGWDWPDRDDRVQRHSIKMKTFPPHGRRVCPPPDAPVPDDDDPVPCRDAFHKGWIWIAHQPDHRHDHHHRDCNVVVPGDTPTTGMMGGHDNIDMGSQRRHCVNDDRSVVVVVPPDDD/DFFQVLLVLCCQFFCAQVNPNVVVVVVLVVVLVVVVVVVVCPPPVVDDDPCDPVNCPDPVNVVVVVVVVVVVVVVVVCCVFFPFSQQHLLEFAAPGHGFTPLLVSLLVSQVVLFAWLLFCVRPVPLVVLFFVLLLVLLVLLPFDCDPPDPFFHKTKGWDQALLQQLLLLLLLLVQLLCQLVLVLVCCDVPHPNVVCQVPAWFQFLQGDIDRSNPDDPLRSSAGASVRRLCVVVCCCVPVVDAQVVVLVRSCVRTCVNVNVVVSCVVSVHDAQAAEEEALQADPSNQVSCCVNVSHSVRHHHAAAAQLRARDLVSVLVVVVVCLVVSRAYSEYEWECQGRQAGAGHQVVSVVVSQVVVSNVRHHYAYEYACQPPSLLSQQADDDPPVDDDDDDDRDHDPQRRFFFDGFDPSSNVRSSPVLPGQKYKYFCCLVSNPGGTIMMMGSRHSSLCSQDSGHDDDDDPVHDDRPNPRGDDRTDGSSSSSSSSSSCVSQHSHCSGSVSLQRLLVLVLLLLQLLLQQVDDLPDQKHKFWSQHQPQVPPVPGDVVVSNVVSVVSVVQRAPDAPVSQVVPVVSVVRSNRGAGSRQKIKMFMWGAAPVSHTDAAQVLSQQLRQQLQVLADDDDSVDRSVPRSHHHYKDKAACVNNPPNQVVNSVRNNYDDNGIHMIIMGGTNDSPCSRVHVSNVSSVVSVVVSSVSSVLSNQQEPQWFDKFKWWWFDAQVWIKTWTDAFNSHQQRQKTWIKIWHKAWDDHDDPWTKMKMFPDGDGPVPDAAFDKGKIKIDTHPDPDIITIITGRIHTLAIEGNGPQQADDADAQFWKWWWADAFQFIWTWTDCRDPPDKTKIFRGKGWDWPDRDDRVQRHNIKMKTFPPHGRRVCPPPDAPVPDDDDCPPCRDAFHKGWIWIAHQPDHRHDHHHRDCNVVVPGDTPTTGMMGGHDSIDIGSQRRHCVNDDRSVVVVVVD

Radius of gyration: 40.05 Å; Cα contacts (8 Å, |Δi|>4): 4345; chains: 2; bounding box: 84×143×80 Å

InterPro domains:
  IPR002129 Pyridoxal phosphate-dependent decarboxylase, major domain [PF00282] (272-387)
  IPR015421 Pyridoxal phosphate-dependent transferase, major domain [G3DSA:3.40.640.10] (114-501)
  IPR015424 Pyridoxal phosphate-dependent transferase [SSF53383] (85-705)
  IPR030456 Fork head domain conserved site 2 [PS00658] (995-1001)
  IPR049373 L-tyrosine decarboxylase, C-terminal [PF21391] (612-707)
  IPR050477 Group II Amino Acid Decarboxylases [PTHR42735] (23-609)

GO terms:
  GO:0004837 tyrosine decarboxylase activity (F, EXP)
  GO:0036469 L-tryptophan decarboxylase activity (F, EXP)
  GO:0050174 phenylalanine decarboxylase activity (F, EXP)

B-factor: mean 47.11, std 18.55, range [17.62, 138.38]